Protein 9QUW (pdb70)

InterPro domains:
  IPR006153 Cation/H+ exchanger, transmembrane domain [PF00999] (136-509)
  IPR038770 Sodium/solute symporter superfamily [G3DSA:1.20.1530.20] (112-518)
  IPR051843 Monovalent cation:proton antiporter 1 [PTHR31102] (5-533)

Structure (mmCIF, N/CA/C/O backbone):
data_9QUW
#
_entry.id   9QUW
#
_cell.length_a   1.00
_cell.length_b   1.00
_cell.length_c   1.00
_cell.angle_alpha   90.00
_cell.angle_beta   90.00
_cell.angle_gamma   90.00
#
_symmetry.space_group_name_H-M   'P 1'
#
loop_
_entity.id
_entity.type
_entity.pdbx_description
1 polymer 'Fab light chain'
2 polymer 'Fab heavy chain'
3 polymer 'Sodium/hydrogen exchanger 9B2'
4 non-polymer '2-(HEXADECANOYLOXY)-1-[(PHOSPHONOOXY)METHYL]ETHYL HEXADECANOATE'
5 non-polymer 3-(4-HYDROXYPHENYL)-1-(2,4,6-TRIHYDROXYPHENYL)PROPAN-1-ONE
#
loop_
_atom_site.group_PDB
_atom_site.id
_atom_site.type_symbol
_atom_site.label_atom_id
_atom_site.label_alt_id
_atom_site.label_comp_id
_atom_site.label_asym_id
_atom_site.label_entity_id
_atom_site.label_seq_id
_atom_site.pdbx_PDB_ins_code
_atom_site.Cartn_x
_atom_site.Cartn_y
_atom_site.Cartn_z
_atom_site.occupancy
_atom_site.B_iso_or_equiv
_atom_site.auth_seq_id
_atom_site.auth_comp_id
_atom_site.auth_asym_id
_atom_site.auth_atom_id
_atom_site.pdbx_PDB_model_num
ATOM 1 N N . ASP A 1 1 ? 145.852 158.737 155.182 1.00 137.38 1 ASP E N 1
ATOM 2 C CA . ASP A 1 1 ? 144.921 159.045 154.104 1.00 135.24 1 ASP E CA 1
ATOM 3 C C . ASP A 1 1 ? 144.485 160.503 154.191 1.00 136.39 1 ASP E C 1
ATOM 4 O O . ASP A 1 1 ? 145.268 161.368 154.580 1.00 145.35 1 ASP E O 1
ATOM 9 N N . ILE A 1 2 ? 143.231 160.772 153.838 1.00 118.71 2 ILE E N 1
ATOM 10 C CA . ILE A 1 2 ? 142.701 162.128 153.861 1.00 117.54 2 ILE E CA 1
ATOM 11 C C . ILE A 1 2 ? 141.636 162.208 154.942 1.00 119.93 2 ILE E C 1
ATOM 12 O O . ILE A 1 2 ? 140.593 162.843 154.757 1.00 121.35 2 ILE E O 1
ATOM 17 N N . VAL A 1 3 ? 141.885 161.535 156.067 1.00 120.20 3 VAL E N 1
ATOM 18 C CA . VAL A 1 3 ? 140.929 161.523 157.164 1.00 117.70 3 VAL E CA 1
ATOM 19 C C . VAL A 1 3 ? 140.406 162.929 157.397 1.00 114.30 3 VAL E C 1
ATOM 20 O O . VAL A 1 3 ? 141.179 163.878 157.565 1.00 115.19 3 VAL E O 1
ATOM 24 N N . MET A 1 4 ? 139.086 163.068 157.386 1.00 110.38 4 MET E N 1
ATOM 25 C CA . MET A 1 4 ? 138.426 164.345 157.601 1.00 108.93 4 MET E CA 1
ATOM 26 C C . MET A 1 4 ? 138.009 164.474 159.058 1.00 110.37 4 MET E C 1
ATOM 27 O O . MET A 1 4 ? 137.838 163.479 159.765 1.00 113.89 4 MET E O 1
ATOM 32 N N . THR A 1 5 ? 137.859 165.715 159.507 1.00 110.56 5 THR E N 1
ATOM 33 C CA . THR A 1 5 ? 137.494 166.000 160.886 1.00 113.16 5 THR E CA 1
ATOM 34 C C . THR A 1 5 ? 136.421 167.074 160.914 1.00 116.20 5 THR E C 1
ATOM 35 O O . THR A 1 5 ? 136.573 168.124 160.284 1.00 117.19 5 THR E O 1
ATOM 39 N N . GLN A 1 6 ? 135.343 166.812 161.643 1.00 110.24 6 GLN E N 1
ATOM 40 C CA . GLN A 1 6 ? 134.321 167.813 161.912 1.00 112.20 6 GLN E CA 1
ATOM 41 C C . GLN A 1 6 ? 134.532 168.334 163.326 1.00 128.88 6 GLN E C 1
ATOM 42 O O . GLN A 1 6 ? 134.490 167.561 164.289 1.00 132.94 6 GLN E O 1
ATOM 48 N N . THR A 1 7 ? 134.757 169.643 163.447 1.00 135.86 7 THR E N 1
ATOM 49 C CA . THR A 1 7 ? 135.221 170.203 164.713 1.00 146.86 7 THR E CA 1
ATOM 50 C C . THR A 1 7 ? 134.242 169.914 165.844 1.00 153.26 7 THR E C 1
ATOM 51 O O . THR A 1 7 ? 134.643 169.489 166.934 1.00 153.75 7 THR E O 1
ATOM 55 N N . THR A 1 8 ? 132.954 170.136 165.606 1.00 150.54 8 THR E N 1
ATOM 56 C CA . THR A 1 8 ? 131.929 169.971 166.626 1.00 141.72 8 THR E CA 1
ATOM 57 C C . THR A 1 8 ? 131.050 168.782 166.272 1.00 137.04 8 THR E C 1
ATOM 58 O O . THR A 1 8 ? 130.518 168.708 165.161 1.00 137.76 8 THR E O 1
ATOM 62 N N . SER A 1 9 ? 130.895 167.861 167.221 1.00 130.51 9 SER E N 1
ATOM 63 C CA . SER A 1 9 ? 130.099 166.664 166.996 1.00 124.28 9 SER E CA 1
ATOM 64 C C . SER A 1 9 ? 128.637 166.836 167.380 1.00 128.74 9 SER E C 1
ATOM 65 O O . SER A 1 9 ? 127.801 166.033 166.951 1.00 122.33 9 SER E O 1
ATOM 68 N N . SER A 1 10 ? 128.308 167.853 168.172 1.00 135.15 10 SER E N 1
ATOM 69 C CA . SER A 1 10 ? 126.924 168.100 168.568 1.00 129.96 10 SER E CA 1
ATOM 70 C C . SER A 1 10 ? 126.806 169.563 168.964 1.00 134.10 10 SER E C 1
ATOM 71 O O . SER A 1 10 ? 127.342 169.967 169.999 1.00 136.85 10 SER E O 1
ATOM 74 N N . LEU A 1 11 ? 126.112 170.350 168.148 1.00 131.56 11 LEU E N 1
ATOM 75 C CA . LEU A 1 11 ? 125.945 171.776 168.389 1.00 139.67 11 LEU E CA 1
ATOM 76 C C . LEU A 1 11 ? 124.464 172.112 168.446 1.00 141.63 11 LEU E C 1
ATOM 77 O O . LEU A 1 11 ? 123.696 171.703 167.570 1.00 139.69 11 LEU E O 1
ATOM 82 N N . SER A 1 12 ? 124.070 172.856 169.474 1.00 144.15 12 SER E N 1
ATOM 83 C CA . SER A 1 12 ? 122.676 173.237 169.629 1.00 149.70 12 SER E CA 1
ATOM 84 C C . SER A 1 12 ? 122.296 174.314 168.621 1.00 151.30 12 SER E C 1
ATOM 85 O O . SER A 1 12 ? 123.138 175.078 168.143 1.00 149.22 12 SER E O 1
ATOM 88 N N . ALA A 1 13 ? 121.006 174.367 168.300 1.00 155.52 13 ALA E N 1
ATOM 89 C CA . ALA A 1 13 ? 120.490 175.352 167.363 1.00 153.52 13 ALA E CA 1
ATOM 90 C C . ALA A 1 13 ? 118.993 175.494 167.579 1.00 156.51 13 ALA E C 1
ATOM 91 O O . ALA A 1 13 ? 118.286 174.495 167.723 1.00 162.29 13 ALA E O 1
ATOM 93 N N . SER A 1 14 ? 118.518 176.735 167.592 1.00 152.83 14 SER E N 1
ATOM 94 C CA . SER A 1 14 ? 117.098 176.992 167.757 1.00 155.47 14 SER E CA 1
ATOM 95 C C . SER A 1 14 ? 116.353 176.646 166.469 1.00 158.57 14 SER E C 1
ATOM 96 O O . SER A 1 14 ? 116.930 176.153 165.497 1.00 160.28 14 SER E O 1
ATOM 99 N N . LEU A 1 15 ? 115.048 176.904 166.462 1.00 157.13 15 LEU E N 1
ATOM 100 C CA . LEU A 1 15 ? 114.199 176.602 165.319 1.00 154.75 15 LEU E CA 1
ATOM 101 C C . LEU A 1 15 ? 114.030 177.783 164.373 1.00 158.66 15 LEU E C 1
ATOM 102 O O . LEU A 1 15 ? 113.223 177.702 163.442 1.00 158.49 15 LEU E O 1
ATOM 107 N N . GLY A 1 16 ? 114.747 178.879 164.599 1.00 159.86 16 GLY E N 1
ATOM 108 C CA . GLY A 1 16 ? 114.632 180.033 163.730 1.00 156.74 16 GLY E CA 1
ATOM 109 C C . GLY A 1 16 ? 115.948 180.739 163.487 1.00 155.19 16 GLY E C 1
ATOM 110 O O . GLY A 1 16 ? 115.971 181.941 163.207 1.00 156.33 16 GLY E O 1
ATOM 111 N N . ASP A 1 17 ? 117.052 180.010 163.591 1.00 151.66 17 ASP E N 1
ATOM 112 C CA . ASP A 1 17 ? 118.378 180.598 163.503 1.00 147.54 17 ASP E CA 1
ATOM 113 C C . ASP A 1 17 ? 119.160 179.979 162.353 1.00 144.02 17 ASP E C 1
ATOM 114 O O . ASP A 1 17 ? 118.717 179.034 161.697 1.00 141.85 17 ASP E O 1
ATOM 119 N N . ARG A 1 18 ? 120.340 180.543 162.117 1.00 142.20 18 ARG E N 1
ATOM 120 C CA . ARG A 1 18 ? 121.257 180.073 161.089 1.00 141.34 18 ARG E CA 1
ATOM 121 C C . ARG A 1 18 ? 122.409 179.331 161.750 1.00 139.68 18 ARG E C 1
ATOM 122 O O . ARG A 1 18 ? 123.065 179.869 162.647 1.00 142.33 18 ARG E O 1
ATOM 130 N N . VAL A 1 19 ? 122.654 178.102 161.303 1.00 136.65 19 VAL E N 1
ATOM 131 C CA . VAL A 1 19 ? 123.703 177.268 161.868 1.00 127.79 19 VAL E CA 1
ATOM 132 C C . VAL A 1 19 ? 124.749 177.000 160.798 1.00 122.20 19 VAL E C 1
ATOM 133 O O . VAL A 1 19 ? 124.483 177.075 159.596 1.00 126.22 19 VAL E O 1
ATOM 137 N N . THR A 1 20 ? 125.956 176.681 161.254 1.00 111.94 20 THR E N 1
ATOM 138 C CA . THR A 1 20 ? 127.078 176.401 160.375 1.00 112.47 20 THR E CA 1
ATOM 139 C C . THR A 1 20 ? 127.772 175.128 160.828 1.00 106.01 20 THR E C 1
ATOM 140 O O . THR A 1 20 ? 127.978 174.915 162.025 1.00 108.05 20 THR E O 1
ATOM 144 N N . ILE A 1 21 ? 128.132 174.288 159.863 1.00 101.55 21 ILE E N 1
ATOM 145 C CA . ILE A 1 21 ? 128.824 173.030 160.111 1.00 99.63 21 ILE E CA 1
ATOM 146 C C . ILE A 1 21 ? 130.202 173.117 159.474 1.00 104.12 21 ILE E C 1
ATOM 147 O O . ILE A 1 21 ? 130.328 173.492 158.303 1.00 112.80 21 ILE E O 1
ATOM 152 N N . SER A 1 22 ? 131.231 172.772 160.238 1.00 97.03 22 SER E N 1
ATOM 153 C CA . SER A 1 22 ? 132.611 172.923 159.805 1.00 100.61 22 SER E CA 1
ATOM 154 C C . SER A 1 22 ? 133.230 171.556 159.555 1.00 105.60 22 SER E C 1
ATOM 155 O O . SER A 1 22 ? 133.166 170.674 160.415 1.00 115.91 22 SER E O 1
ATOM 158 N N . CYS A 1 23 ? 133.825 171.386 158.377 1.00 104.27 23 CYS E N 1
ATOM 159 C CA . CYS A 1 23 ? 134.525 170.164 158.011 1.00 99.54 23 CYS E CA 1
ATOM 160 C C . CYS A 1 23 ? 135.912 170.533 157.516 1.00 101.82 23 CYS E C 1
ATOM 161 O O . CYS A 1 23 ? 136.050 171.387 156.636 1.00 109.26 23 CYS E O 1
ATOM 164 N N . ARG A 1 24 ? 136.921 169.872 158.085 1.00 105.70 24 ARG E N 1
ATOM 165 C CA . ARG A 1 24 ? 138.334 170.173 157.744 1.00 110.74 24 ARG E CA 1
ATOM 166 C C . ARG A 1 24 ? 139.076 168.890 157.374 1.00 111.56 24 ARG E C 1
ATOM 167 O O . ARG A 1 24 ? 139.046 167.948 158.174 1.00 120.10 24 ARG E O 1
ATOM 175 N N . ALA A 1 25 ? 139.749 168.875 156.233 1.00 101.34 25 ALA E N 1
ATOM 176 C CA . ALA A 1 25 ? 140.429 167.694 155.731 1.00 99.45 25 ALA E CA 1
ATOM 177 C C . ALA A 1 25 ? 141.899 167.713 156.128 1.00 114.73 25 ALA E C 1
ATOM 178 O O . ALA A 1 25 ? 142.476 168.761 156.423 1.00 118.64 25 ALA E O 1
ATOM 180 N N . SER A 1 26 ? 142.502 166.526 156.130 1.00 119.85 26 SER E N 1
ATOM 181 C CA . SER A 1 26 ? 143.903 166.352 156.482 1.00 118.12 26 SER E CA 1
ATOM 182 C C . SER A 1 26 ? 144.826 166.471 155.278 1.00 115.49 26 SER E C 1
ATOM 183 O O . SER A 1 26 ? 145.931 165.918 155.295 1.00 118.23 26 SER E O 1
ATOM 186 N N . GLN A 1 27 ? 144.396 167.175 154.239 1.00 120.33 27 GLN E N 1
ATOM 187 C CA . GLN A 1 27 ? 145.146 167.300 152.998 1.00 115.96 27 GLN E CA 1
ATOM 188 C C . GLN A 1 27 ? 144.590 168.505 152.250 1.00 113.75 27 GLN E C 1
ATOM 189 O O . GLN A 1 27 ? 143.920 169.362 152.836 1.00 115.57 27 GLN E O 1
ATOM 195 N N . ASP A 1 28 ? 144.885 168.589 150.958 1.00 106.62 28 ASP E N 1
ATOM 196 C CA . ASP A 1 28 ? 144.329 169.630 150.096 1.00 110.89 28 ASP E CA 1
ATOM 197 C C . ASP A 1 28 ? 143.490 168.961 149.015 1.00 111.94 28 ASP E C 1
ATOM 198 O O . ASP A 1 28 ? 143.980 168.665 147.925 1.00 120.04 28 ASP E O 1
ATOM 203 N N . ILE A 1 29 ? 142.222 168.721 149.322 1.00 107.96 29 ILE E N 1
ATOM 204 C CA . ILE A 1 29 ? 141.250 168.376 148.292 1.00 105.52 29 ILE E CA 1
ATOM 205 C C . ILE A 1 29 ? 140.842 169.661 147.590 1.00 111.71 29 ILE E C 1
ATOM 206 O O . ILE A 1 29 ? 140.520 170.659 148.243 1.00 116.84 29 ILE E O 1
ATOM 211 N N . SER A 1 30 ? 140.882 169.657 146.262 1.00 102.98 30 SER E N 1
ATOM 212 C CA . SER A 1 30 ? 140.660 170.900 145.539 1.00 97.13 30 SER E CA 1
ATOM 213 C C . SER A 1 30 ? 139.295 171.481 145.874 1.00 99.62 30 SER E C 1
ATOM 214 O O . SER A 1 30 ? 139.204 172.549 146.485 1.00 99.98 30 SER E O 1
ATOM 217 N N . ASN A 1 31 ? 138.227 170.799 145.470 1.00 94.80 31 ASN E N 1
ATOM 218 C CA . ASN A 1 31 ? 136.901 171.178 145.943 1.00 85.83 31 ASN E CA 1
ATOM 219 C C . ASN A 1 31 ? 135.976 169.984 146.140 1.00 84.74 31 ASN E C 1
ATOM 220 O O . ASN A 1 31 ? 134.775 170.193 146.346 1.00 90.82 31 ASN E O 1
ATOM 225 N N . TYR A 1 32 ? 136.475 168.751 146.088 1.00 82.46 32 TYR E N 1
ATOM 226 C CA . TYR A 1 32 ? 135.621 167.566 146.103 1.00 80.95 32 TYR E CA 1
ATOM 227 C C . TYR A 1 32 ? 135.250 167.236 147.545 1.00 83.81 32 TYR E C 1
ATOM 228 O O . TYR A 1 32 ? 135.860 166.398 148.210 1.00 90.16 32 TYR E O 1
ATOM 237 N N . LEU A 1 33 ? 134.214 167.916 148.028 1.00 75.83 33 LEU E N 1
ATOM 238 C CA . LEU A 1 33 ? 133.792 167.871 149.423 1.00 66.95 33 LEU E CA 1
ATOM 239 C C . LEU A 1 33 ? 132.275 167.740 149.516 1.00 72.12 33 LEU E C 1
ATOM 240 O O . LEU A 1 33 ? 131.585 168.584 150.083 1.00 80.83 33 LEU E O 1
ATOM 245 N N . ASN A 1 34 ? 131.721 166.707 148.883 1.00 66.91 34 ASN E N 1
ATOM 246 C CA . ASN A 1 34 ? 130.291 166.448 148.991 1.00 59.58 34 ASN E CA 1
ATOM 247 C C . ASN A 1 34 ? 129.835 166.531 150.442 1.00 67.17 34 ASN E C 1
ATOM 248 O O . ASN A 1 34 ? 130.615 166.322 151.372 1.00 81.56 34 ASN E O 1
ATOM 253 N N . TRP A 1 35 ? 128.558 166.851 150.631 1.00 67.22 35 TRP E N 1
ATOM 254 C CA . TRP A 1 35 ? 127.917 166.841 151.938 1.00 62.55 35 TRP E CA 1
ATOM 255 C C . TRP A 1 35 ? 126.753 165.866 151.913 1.00 69.59 35 TRP E C 1
ATOM 256 O O . TRP A 1 35 ? 126.144 165.644 150.865 1.00 79.75 35 TRP E O 1
ATOM 267 N N . PHE A 1 36 ? 126.442 165.286 153.067 1.00 72.80 36 PHE E N 1
ATOM 268 C CA . PHE A 1 36 ? 125.349 164.336 153.185 1.00 65.15 36 PHE E CA 1
ATOM 269 C C . PHE A 1 36 ? 124.548 164.619 154.444 1.00 70.27 36 PHE E C 1
ATOM 270 O O . PHE A 1 36 ? 125.061 165.182 155.413 1.00 77.47 36 PHE E O 1
ATOM 278 N N . GLN A 1 37 ? 123.281 164.221 154.422 1.00 65.18 37 GLN E N 1
ATOM 279 C CA . GLN A 1 37 ? 122.419 164.323 155.590 1.00 73.99 37 GLN E CA 1
ATOM 280 C C . GLN A 1 37 ? 121.804 162.964 155.872 1.00 87.24 37 GLN E C 1
ATOM 281 O O . GLN A 1 37 ? 121.286 162.313 154.960 1.00 87.95 37 GLN E O 1
ATOM 287 N N . GLN A 1 38 ? 121.865 162.538 157.128 1.00 89.58 38 GLN E N 1
ATOM 288 C CA . GLN A 1 38 ? 121.224 161.312 157.574 1.00 83.56 38 GLN E CA 1
ATOM 289 C C . GLN A 1 38 ? 120.225 161.657 158.663 1.00 88.46 38 GLN E C 1
ATOM 290 O O . GLN A 1 38 ? 120.573 162.329 159.639 1.00 85.06 38 GLN E O 1
ATOM 296 N N . LYS A 1 39 ? 118.998 161.218 158.489 1.00 91.03 39 LYS E N 1
ATOM 297 C CA . LYS A 1 39 ? 117.976 161.501 159.480 1.00 92.53 39 LYS E CA 1
ATOM 298 C C . LYS A 1 39 ? 117.969 160.420 160.548 1.00 99.40 39 LYS E C 1
ATOM 299 O O . LYS A 1 39 ? 118.481 159.318 160.336 1.00 100.40 39 LYS E O 1
ATOM 305 N N . PRO A 1 40 ? 117.387 160.701 161.712 1.00 102.31 40 PRO E N 1
ATOM 306 C CA . PRO A 1 40 ? 117.434 159.716 162.801 1.00 101.64 40 PRO E CA 1
ATOM 307 C C . PRO A 1 40 ? 116.843 158.371 162.426 1.00 106.69 40 PRO E C 1
ATOM 308 O O . PRO A 1 40 ? 117.260 157.350 162.983 1.00 107.78 40 PRO E O 1
ATOM 312 N N . ASP A 1 41 ? 115.884 158.328 161.501 1.00 112.53 41 ASP E N 1
ATOM 313 C CA . ASP A 1 41 ? 115.324 157.043 161.104 1.00 119.06 41 ASP E CA 1
ATOM 314 C C . ASP A 1 41 ? 116.293 156.212 160.275 1.00 113.75 41 ASP E C 1
ATOM 315 O O . ASP A 1 41 ? 116.011 155.037 160.022 1.00 111.57 41 ASP E O 1
ATOM 320 N N . GLY A 1 42 ? 117.413 156.783 159.848 1.00 102.64 42 GLY E N 1
ATOM 321 C CA . GLY A 1 42 ? 118.415 156.040 159.117 1.00 97.97 42 GLY E CA 1
ATOM 322 C C . GLY A 1 42 ? 118.457 156.271 157.624 1.00 104.01 42 GLY E C 1
ATOM 323 O O . GLY A 1 42 ? 119.194 155.561 156.932 1.00 97.79 42 GLY E O 1
ATOM 324 N N . THR A 1 43 ? 117.698 157.230 157.104 1.00 110.89 43 THR E N 1
ATOM 325 C CA . THR A 1 43 ? 117.705 157.546 155.683 1.00 102.17 43 THR E CA 1
ATOM 326 C C . THR A 1 43 ? 118.663 158.698 155.426 1.00 99.32 43 THR E C 1
ATOM 327 O O . THR A 1 43 ? 118.568 159.747 156.070 1.00 98.81 43 THR E O 1
ATOM 331 N N . VAL A 1 44 ? 119.576 158.503 154.479 1.00 98.01 44 VAL E N 1
ATOM 332 C CA . VAL A 1 44 ? 120.627 159.466 154.175 1.00 91.74 44 VAL E CA 1
ATOM 333 C C . VAL A 1 44 ? 120.438 159.953 152.746 1.00 91.42 44 VAL E C 1
ATOM 334 O O . VAL A 1 44 ? 120.249 159.147 151.829 1.00 91.20 44 VAL E O 1
ATOM 338 N N . LYS A 1 45 ? 120.484 161.270 152.562 1.00 88.56 45 LYS E N 1
ATOM 339 C CA . LYS A 1 45 ? 120.266 161.893 151.266 1.00 81.09 45 LYS E CA 1
ATOM 340 C C . LYS A 1 45 ? 121.372 162.898 150.982 1.00 83.69 45 LYS E C 1
ATOM 341 O O . LYS A 1 45 ? 121.865 163.565 151.894 1.00 82.31 45 LYS E O 1
ATOM 347 N N . LEU A 1 46 ? 121.755 163.001 149.713 1.00 79.13 46 LEU E N 1
ATOM 348 C CA . LEU A 1 46 ? 122.794 163.939 149.318 1.00 73.16 46 LEU E CA 1
ATOM 349 C C . LEU A 1 46 ? 122.293 165.370 149.437 1.00 72.96 46 LEU E C 1
ATOM 350 O O . LEU A 1 46 ? 121.108 165.648 149.251 1.00 86.11 46 LEU E O 1
ATOM 355 N N . LEU A 1 47 ? 123.204 166.280 149.763 1.00 67.89 47 LEU E N 1
ATOM 356 C CA . LEU A 1 47 ? 122.871 167.688 149.929 1.00 70.27 47 LEU E CA 1
ATOM 357 C C . LEU A 1 47 ? 123.628 168.595 148.975 1.00 80.85 47 LEU E C 1
ATOM 358 O O . LEU A 1 47 ? 123.019 169.455 148.330 1.00 92.48 47 LEU E O 1
ATOM 363 N N . ILE A 1 48 ? 124.945 168.447 148.885 1.00 75.16 48 ILE E N 1
ATOM 364 C CA . ILE A 1 48 ? 125.770 169.407 148.166 1.00 65.30 48 ILE E CA 1
ATOM 365 C C . ILE A 1 48 ? 126.985 168.711 147.576 1.00 70.61 48 ILE E C 1
ATOM 366 O O . ILE A 1 48 ? 127.881 168.287 148.311 1.00 85.17 48 ILE E O 1
ATOM 371 N N . CYS A 1 49 ? 127.040 168.605 146.256 1.00 71.69 49 CYS E N 1
ATOM 372 C CA . CYS A 1 49 ? 128.180 168.005 145.583 1.00 68.84 49 CYS E CA 1
ATOM 373 C C . CYS A 1 49 ? 129.145 169.091 145.134 1.00 72.97 49 CYS E C 1
ATOM 374 O O . CYS A 1 49 ? 128.727 170.162 144.689 1.00 79.19 49 CYS E O 1
ATOM 377 N N . TYR A 1 50 ? 130.440 168.817 145.272 1.00 73.58 50 TYR E N 1
ATOM 378 C CA . TYR A 1 50 ? 131.488 169.727 144.820 1.00 72.92 50 TYR E CA 1
ATOM 379 C C . TYR A 1 50 ? 131.441 171.049 145.588 1.00 73.03 50 TYR E C 1
ATOM 380 O O . TYR A 1 50 ? 131.372 172.135 145.014 1.00 84.16 50 TYR E O 1
ATOM 389 N N . THR A 1 51 ? 131.479 170.933 146.912 1.00 73.51 51 THR E N 1
ATOM 390 C CA . THR A 1 51 ? 131.590 172.092 147.789 1.00 76.34 51 THR E CA 1
ATOM 391 C C . THR A 1 51 ? 130.300 172.897 147.872 1.00 87.04 51 THR E C 1
ATOM 392 O O . THR A 1 51 ? 129.648 172.919 148.919 1.00 100.60 51 THR E O 1
ATOM 396 N N . SER A 1 52 ? 129.927 173.576 146.788 1.00 82.52 52 SER E N 1
ATOM 397 C CA . SER A 1 52 ? 128.786 174.478 146.819 1.00 86.17 52 SER E CA 1
ATOM 398 C C . SER A 1 52 ? 127.729 174.187 145.766 1.00 84.64 52 SER E C 1
ATOM 399 O O . SER A 1 52 ? 126.732 174.913 145.705 1.00 85.75 52 SER E O 1
ATOM 402 N N . ARG A 1 53 ? 127.904 173.159 144.943 1.00 82.19 53 ARG E N 1
ATOM 403 C CA . ARG A 1 53 ? 126.907 172.865 143.924 1.00 82.91 53 ARG E CA 1
ATOM 404 C C . ARG A 1 53 ? 125.675 172.242 144.560 1.00 86.92 53 ARG E C 1
ATOM 405 O O . ARG A 1 53 ? 125.625 171.028 144.770 1.00 88.18 53 ARG E O 1
ATOM 413 N N . LEU A 1 54 ? 124.676 173.065 144.862 1.00 89.10 54 LEU E N 1
ATOM 414 C CA . LEU A 1 54 ? 123.456 172.565 145.478 1.00 79.79 54 LEU E CA 1
ATOM 415 C C . LEU A 1 54 ? 122.840 171.473 144.617 1.00 85.05 54 LEU E C 1
ATOM 416 O O . LEU A 1 54 ? 122.789 171.582 143.390 1.00 99.92 54 LEU E O 1
ATOM 421 N N . HIS A 1 55 ? 122.377 170.411 145.263 1.00 81.72 55 HIS E N 1
ATOM 422 C CA . HIS A 1 55 ? 121.796 169.308 144.520 1.00 87.33 55 HIS E CA 1
ATOM 423 C C . HIS A 1 55 ? 120.368 169.635 144.097 1.00 100.71 55 HIS E C 1
ATOM 424 O O . HIS A 1 55 ? 119.737 170.566 144.602 1.00 105.08 55 HIS E O 1
ATOM 431 N N . SER A 1 56 ? 119.866 168.851 143.146 1.00 109.23 56 SER E N 1
ATOM 432 C CA . SER A 1 56 ? 118.517 169.053 142.638 1.00 108.86 56 SER E CA 1
ATOM 433 C C . SER A 1 56 ? 117.493 168.553 143.647 1.00 111.67 56 SER E C 1
ATOM 434 O O . SER A 1 56 ? 117.610 167.442 144.170 1.00 113.30 56 SER E O 1
ATOM 437 N N . GLY A 1 57 ? 116.483 169.375 143.913 1.00 103.77 57 GLY E N 1
ATOM 438 C CA . GLY A 1 57 ? 115.447 169.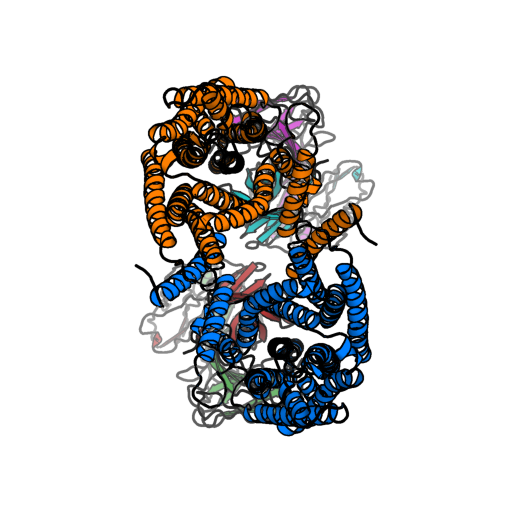034 144.858 1.00 106.05 57 GLY E CA 1
ATOM 439 C C . GLY A 1 57 ? 115.740 169.422 146.288 1.00 113.21 57 GLY E C 1
ATOM 440 O O . GLY A 1 57 ? 114.847 169.317 147.137 1.00 116.24 57 GLY E O 1
ATOM 441 N N . VAL A 1 58 ? 116.958 169.861 146.582 1.00 111.97 58 VAL E N 1
ATOM 442 C CA . VAL A 1 58 ? 117.326 170.308 147.921 1.00 100.19 58 VAL E CA 1
ATOM 443 C C . VAL A 1 58 ? 116.771 171.709 148.146 1.00 109.91 58 VAL E C 1
ATOM 444 O O . VAL A 1 58 ? 116.865 172.562 147.253 1.00 117.00 58 VAL E O 1
ATOM 448 N N . PRO A 1 59 ? 116.197 171.995 149.310 1.00 110.87 59 PRO E N 1
ATOM 449 C CA . PRO A 1 59 ? 115.694 173.348 149.565 1.00 110.32 59 PRO E CA 1
ATOM 450 C C . PRO A 1 59 ? 116.814 174.372 149.494 1.00 113.91 59 PRO E C 1
ATOM 451 O O . PRO A 1 59 ? 117.980 174.072 149.754 1.00 115.38 59 PRO E O 1
ATOM 455 N N . SER A 1 60 ? 116.443 175.599 149.128 1.00 114.17 60 SER E N 1
ATOM 456 C CA . SER A 1 60 ? 117.423 176.656 148.916 1.00 119.53 60 SER E CA 1
ATOM 457 C C . SER A 1 60 ? 118.128 177.086 150.195 1.00 125.18 60 SER E C 1
ATOM 458 O O . SER A 1 60 ? 119.116 177.822 150.114 1.00 121.03 60 SER E O 1
ATOM 461 N N . ARG A 1 61 ? 117.648 176.660 151.365 1.00 123.75 61 ARG E N 1
ATOM 462 C CA . ARG A 1 61 ? 118.295 177.058 152.611 1.00 120.87 61 ARG E CA 1
ATOM 463 C C . ARG A 1 61 ? 119.737 176.574 152.680 1.00 113.97 61 ARG E C 1
ATOM 464 O O . ARG A 1 61 ? 120.622 177.324 153.106 1.00 109.22 61 ARG E O 1
ATOM 472 N N . PHE A 1 62 ? 119.993 175.337 152.267 1.00 107.37 62 PHE E N 1
ATOM 473 C CA . PHE A 1 62 ? 121.330 174.767 152.368 1.00 103.74 62 PHE E CA 1
ATOM 474 C C . PHE A 1 62 ? 122.287 175.520 151.455 1.00 104.42 62 PHE E C 1
ATOM 475 O O . PHE A 1 62 ? 122.058 175.610 150.246 1.00 109.17 62 PHE E O 1
ATOM 483 N N . SER A 1 63 ? 123.359 176.060 152.028 1.00 102.06 63 SER E N 1
ATOM 484 C CA . SER A 1 63 ? 124.380 176.779 151.272 1.00 99.58 63 SER E CA 1
ATOM 485 C C . SER A 1 63 ? 125.738 176.170 151.593 1.00 99.51 63 SER E C 1
ATOM 486 O O . SER A 1 63 ? 126.251 176.334 152.704 1.00 102.06 63 SER E O 1
ATOM 489 N N . GLY A 1 64 ? 126.321 175.477 150.620 1.00 93.77 64 GLY E N 1
ATOM 490 C CA . GLY A 1 64 ? 127.588 174.802 150.817 1.00 93.62 64 GLY E CA 1
ATOM 491 C C . GLY A 1 64 ? 128.807 175.651 150.527 1.00 96.70 64 GLY E C 1
ATOM 492 O O . GLY A 1 64 ? 129.470 175.462 149.504 1.00 98.68 64 GLY E O 1
ATOM 493 N N . SER A 1 65 ? 129.121 176.583 151.417 1.00 98.81 65 SER E N 1
ATOM 494 C CA . SER A 1 65 ? 130.262 177.467 151.222 1.00 102.74 65 SER E CA 1
ATOM 495 C C . SER A 1 65 ? 131.552 176.694 151.489 1.00 102.22 65 SER E C 1
ATOM 496 O O . SER A 1 65 ? 131.578 175.461 151.530 1.00 97.28 65 SER E O 1
ATOM 499 N N . GLY A 1 66 ? 132.648 177.420 151.648 1.00 102.61 66 GLY E N 1
ATOM 500 C CA . GLY A 1 66 ? 133.919 176.812 152.011 1.00 100.70 66 GLY E CA 1
ATOM 501 C C . GLY A 1 66 ? 134.759 176.455 150.802 1.00 102.40 66 GLY E C 1
ATOM 502 O O . GLY A 1 66 ? 134.256 176.116 149.733 1.00 103.79 66 GLY E O 1
ATOM 503 N N . SER A 1 67 ? 136.075 176.529 150.982 1.00 102.53 67 SER E N 1
ATOM 504 C CA . SER A 1 67 ? 137.007 176.227 149.905 1.00 102.77 67 SER E CA 1
ATOM 505 C C . SER A 1 67 ? 138.391 176.000 150.494 1.00 100.70 67 SER E C 1
ATOM 506 O O . SER A 1 67 ? 138.682 176.404 151.622 1.00 103.15 67 SER E O 1
ATOM 509 N N . GLY A 1 68 ? 139.250 175.361 149.704 1.00 97.38 68 GLY E N 1
ATOM 510 C CA . GLY A 1 68 ? 140.603 175.064 150.133 1.00 96.37 68 GLY E CA 1
ATOM 511 C C . GLY A 1 68 ? 140.718 173.717 150.812 1.00 103.58 68 GLY E C 1
ATOM 512 O O . GLY A 1 68 ? 140.627 172.676 150.157 1.00 101.20 68 GLY E O 1
ATOM 513 N N . THR A 1 69 ? 140.937 173.725 152.127 1.00 112.14 69 THR E N 1
ATOM 514 C CA . THR A 1 69 ? 140.858 172.514 152.934 1.00 113.07 69 THR E CA 1
ATOM 515 C C . THR A 1 69 ? 140.033 172.733 154.194 1.00 102.85 69 THR E C 1
ATOM 516 O O . THR A 1 69 ? 140.025 171.866 155.074 1.00 103.16 69 THR E O 1
ATOM 520 N N . ASP A 1 70 ? 139.348 173.866 154.304 1.00 98.91 70 ASP E N 1
ATOM 521 C CA . ASP A 1 70 ? 138.484 174.186 155.434 1.00 108.06 70 ASP E CA 1
ATOM 522 C C . ASP A 1 70 ? 137.105 174.499 154.868 1.00 109.37 70 ASP E C 1
ATOM 523 O O . ASP A 1 70 ? 136.786 175.653 154.578 1.00 115.16 70 ASP E O 1
ATOM 528 N N . TYR A 1 71 ? 136.289 173.467 154.712 1.00 103.23 71 TYR E N 1
ATOM 529 C CA . TYR A 1 71 ? 134.961 173.624 154.146 1.00 96.28 71 TYR E CA 1
ATOM 530 C C . TYR A 1 71 ? 133.923 173.793 155.244 1.00 96.81 71 TYR E C 1
ATOM 531 O O . TYR A 1 71 ? 134.179 173.542 156.423 1.00 105.10 71 TYR E O 1
ATOM 540 N N . SER A 1 72 ? 132.739 174.239 154.840 1.00 88.50 72 SER E N 1
ATOM 541 C CA . SER A 1 72 ? 131.663 174.480 155.785 1.00 90.03 72 SER E CA 1
ATOM 542 C C . SER A 1 72 ? 130.336 174.379 155.055 1.00 92.75 72 SER E C 1
ATOM 543 O O . SER A 1 72 ? 130.271 174.529 153.834 1.00 101.71 72 SER E O 1
ATOM 546 N N . LEU A 1 73 ? 129.284 174.118 155.821 1.00 96.14 73 LEU E N 1
ATOM 547 C CA . LEU A 1 73 ? 127.920 174.094 155.318 1.00 96.13 73 LEU E CA 1
ATOM 548 C C . LEU A 1 73 ? 127.061 174.966 156.218 1.00 102.32 73 LEU E C 1
ATOM 549 O O . LEU A 1 73 ? 127.224 174.958 157.441 1.00 103.19 73 LEU E O 1
ATOM 554 N N . THR A 1 74 ? 126.155 175.725 155.615 1.00 103.40 74 THR E N 1
ATOM 555 C CA . THR A 1 74 ? 125.351 176.690 156.344 1.00 106.64 74 THR E CA 1
ATOM 556 C C . THR A 1 74 ? 123.871 176.438 156.103 1.00 112.47 74 THR E C 1
ATOM 557 O O . THR A 1 74 ? 123.465 176.004 155.022 1.00 116.50 74 THR E O 1
ATOM 561 N N . ILE A 1 75 ? 123.070 176.716 157.126 1.00 119.66 75 ILE E N 1
ATOM 562 C CA . ILE A 1 75 ? 121.619 176.605 157.057 1.00 127.92 75 ILE E CA 1
ATOM 563 C C . ILE A 1 75 ? 121.046 177.998 157.265 1.00 132.58 75 ILE E C 1
ATOM 564 O O . ILE A 1 75 ? 121.303 178.629 158.299 1.00 134.39 75 ILE E O 1
ATOM 569 N N . SER A 1 76 ? 120.278 178.481 156.288 1.00 132.92 76 SER E N 1
ATOM 570 C CA . SER A 1 76 ? 119.706 179.819 156.394 1.00 141.79 76 SER E CA 1
ATOM 571 C C . SER A 1 76 ? 118.892 179.955 157.673 1.00 143.85 76 SER E C 1
ATOM 572 O O . SER A 1 76 ? 119.232 180.737 158.567 1.00 144.03 76 SER E O 1
ATOM 575 N N . ASN A 1 77 ? 117.812 179.190 157.777 1.00 145.05 77 ASN E N 1
ATOM 576 C CA . ASN A 1 77 ? 117.024 179.085 158.994 1.00 145.01 77 ASN E CA 1
ATOM 577 C C . ASN A 1 77 ? 116.753 177.614 159.269 1.00 147.67 77 ASN E C 1
ATOM 578 O O . ASN A 1 77 ? 116.678 176.805 158.341 1.00 151.15 77 ASN E O 1
ATOM 583 N N . LEU A 1 78 ? 116.634 177.265 160.544 1.00 143.60 78 LEU E N 1
ATOM 584 C CA . LEU A 1 78 ? 116.523 175.870 160.939 1.00 143.95 78 LEU E CA 1
ATOM 585 C C . LEU A 1 78 ? 115.063 175.480 161.122 1.00 149.58 78 LEU E C 1
ATOM 586 O O . LEU A 1 78 ? 114.336 176.114 161.893 1.00 149.40 78 LEU E O 1
ATOM 591 N N . GLU A 1 79 ? 114.643 174.435 160.419 1.00 148.82 79 GLU E N 1
ATOM 592 C CA . GLU A 1 79 ? 113.311 173.873 160.561 1.00 142.92 79 GLU E CA 1
ATOM 593 C C . GLU A 1 79 ? 113.395 172.547 161.303 1.00 140.33 79 GLU E C 1
ATOM 594 O O . GLU A 1 79 ? 114.451 171.914 161.368 1.00 140.98 79 GLU E O 1
ATOM 600 N N . GLN A 1 80 ? 112.261 172.125 161.859 1.00 137.60 80 GLN E N 1
ATOM 601 C CA . GLN A 1 80 ? 112.241 170.871 162.600 1.00 140.60 80 GLN E CA 1
ATOM 602 C C . GLN A 1 80 ? 112.704 169.700 161.747 1.00 135.35 80 GLN E C 1
ATOM 603 O O . GLN A 1 80 ? 113.214 168.714 162.288 1.00 134.58 80 GLN E O 1
ATOM 609 N N . GLU A 1 81 ? 112.550 169.791 160.427 1.00 131.03 81 GLU E N 1
ATOM 610 C CA . GLU A 1 81 ? 113.020 168.724 159.554 1.00 132.33 81 GLU E CA 1
ATOM 611 C C . GLU A 1 81 ? 114.541 168.645 159.549 1.00 129.67 81 GLU E C 1
ATOM 612 O O . GLU A 1 81 ? 115.100 167.543 159.537 1.00 125.54 81 GLU E O 1
ATOM 618 N N . ASP A 1 82 ? 115.224 169.787 159.590 1.00 130.53 82 ASP E N 1
ATOM 619 C CA . ASP A 1 82 ? 116.671 169.848 159.421 1.00 126.60 82 ASP E CA 1
ATOM 620 C C . ASP A 1 82 ? 117.442 169.377 160.643 1.00 120.84 82 ASP E C 1
ATOM 621 O O . ASP A 1 82 ? 118.652 169.616 160.722 1.00 116.16 82 ASP E O 1
ATOM 626 N N . ILE A 1 83 ? 116.780 168.726 161.596 1.00 117.84 83 ILE E N 1
ATOM 627 C CA . ILE A 1 83 ? 117.438 168.206 162.788 1.00 107.24 83 ILE E CA 1
ATOM 628 C C . ILE A 1 83 ? 117.875 166.780 162.473 1.00 100.99 83 ILE E C 1
ATOM 629 O O . ILE A 1 83 ? 117.084 165.842 162.558 1.00 100.39 83 ILE E O 1
ATOM 634 N N . ALA A 1 84 ? 119.140 166.615 162.108 1.00 94.79 84 ALA E N 1
ATOM 635 C CA . ALA A 1 84 ? 119.667 165.309 161.738 1.00 84.04 84 ALA E CA 1
ATOM 636 C C . ALA A 1 84 ? 121.188 165.364 161.819 1.00 92.32 84 ALA E C 1
ATOM 637 O O . ALA A 1 84 ? 121.764 166.306 162.372 1.00 97.93 84 ALA E O 1
ATOM 639 N N . THR A 1 85 ? 121.839 164.342 161.274 1.00 90.23 85 THR E N 1
ATOM 640 C CA . THR A 1 85 ? 123.290 164.228 161.284 1.00 90.05 85 THR E CA 1
ATOM 641 C C . THR A 1 85 ? 123.829 164.511 159.892 1.00 91.96 85 THR E C 1
ATOM 642 O O . THR A 1 85 ? 123.333 163.957 158.907 1.00 90.93 85 THR E O 1
ATOM 646 N N . TYR A 1 86 ? 124.849 165.362 159.815 1.00 89.27 86 TYR E N 1
ATOM 647 C CA . TYR A 1 86 ? 125.398 165.825 158.550 1.00 71.77 86 TYR E CA 1
ATOM 648 C C . TYR A 1 86 ? 126.842 165.373 158.420 1.00 71.96 86 TYR E C 1
ATOM 649 O O . TYR A 1 86 ? 127.669 165.671 159.285 1.00 87.08 86 TYR E O 1
ATOM 658 N N . PHE A 1 87 ? 127.142 164.667 157.336 1.00 69.67 87 PHE E N 1
ATOM 659 C CA . PHE A 1 87 ? 128.471 164.139 157.075 1.00 75.12 87 PHE E CA 1
ATOM 660 C C . PHE A 1 87 ? 129.095 164.872 155.899 1.00 82.20 87 PHE E C 1
ATOM 661 O O . PHE A 1 87 ? 128.406 165.213 154.936 1.00 88.93 87 PHE E O 1
ATOM 669 N N . CYS A 1 88 ? 130.398 165.111 155.979 1.00 73.60 88 CYS E N 1
ATOM 670 C CA . CYS A 1 88 ? 131.155 165.682 154.877 1.00 62.48 88 CYS E CA 1
ATOM 671 C C . CYS A 1 88 ? 132.026 164.592 154.278 1.00 63.89 88 CYS E C 1
ATOM 672 O O . CYS A 1 88 ? 132.765 163.919 155.000 1.00 83.54 88 CYS E O 1
ATOM 675 N N . GLN A 1 89 ? 131.924 164.406 152.969 1.00 64.16 89 GLN E N 1
ATOM 676 C CA . GLN A 1 89 ? 132.679 163.379 152.276 1.00 62.45 89 GLN E CA 1
ATOM 677 C C . GLN A 1 89 ? 133.690 164.032 151.349 1.00 74.34 89 GLN E C 1
ATOM 678 O O . GLN A 1 89 ? 133.623 165.230 151.067 1.00 86.38 89 GLN E O 1
ATOM 684 N N . GLN A 1 90 ? 134.646 163.233 150.889 1.00 71.94 90 GLN E N 1
ATOM 685 C CA . GLN A 1 90 ? 135.648 163.679 149.935 1.00 65.22 90 GLN E CA 1
ATOM 686 C C . GLN A 1 90 ? 135.907 162.564 148.939 1.00 71.61 90 GLN E C 1
ATOM 687 O O . GLN A 1 90 ? 136.138 161.418 149.332 1.00 82.65 90 GLN E O 1
ATOM 693 N N . ASP A 1 91 ? 135.867 162.896 147.651 1.00 73.30 91 ASP E N 1
ATOM 694 C CA . ASP A 1 91 ? 136.219 161.951 146.600 1.00 76.28 91 ASP E CA 1
ATOM 695 C C . ASP A 1 91 ? 137.398 162.447 145.774 1.00 80.98 91 ASP E C 1
ATOM 696 O O . ASP A 1 91 ? 137.552 162.055 144.615 1.00 83.79 91 ASP E O 1
ATOM 701 N N . SER A 1 92 ? 138.234 163.305 146.357 1.00 77.81 92 SER E N 1
ATOM 702 C CA . SER A 1 92 ? 139.420 163.783 145.659 1.00 68.11 92 SER E CA 1
ATOM 703 C C . SER A 1 92 ? 140.376 162.639 145.353 1.00 78.32 92 SER E C 1
ATOM 704 O O . SER A 1 92 ? 140.930 162.557 144.252 1.00 91.84 92 SER E O 1
ATOM 707 N N . LYS A 1 93 ? 140.585 161.747 146.313 1.00 77.73 93 LYS E N 1
ATOM 708 C CA . LYS A 1 93 ? 141.518 160.645 146.158 1.00 82.31 93 LYS E CA 1
ATOM 709 C C . LYS A 1 93 ? 140.762 159.320 146.118 1.00 84.71 93 LYS E C 1
ATOM 710 O O . LYS A 1 93 ? 139.531 159.280 146.125 1.00 88.11 93 LYS E O 1
ATOM 716 N N . HIS A 1 94 ? 141.505 158.219 146.081 1.00 87.11 94 HIS E N 1
ATOM 717 C CA . HIS A 1 94 ? 140.910 156.915 145.820 1.00 86.43 94 HIS E CA 1
ATOM 718 C C . HIS A 1 94 ? 139.966 156.488 146.936 1.00 97.19 94 HIS E C 1
ATOM 719 O O . HIS A 1 94 ? 138.760 156.351 146.699 1.00 105.97 94 HIS E O 1
ATOM 726 N N . PRO A 1 95 ? 140.462 156.251 148.153 1.00 97.23 95 PRO E N 1
ATOM 727 C CA . PRO A 1 95 ? 139.565 155.806 149.227 1.00 88.18 95 PRO E CA 1
ATOM 728 C C . PRO A 1 95 ? 138.727 156.954 149.753 1.00 94.07 95 PRO E C 1
ATOM 729 O O . PRO A 1 95 ? 139.232 157.813 150.482 1.00 93.34 95 PRO E O 1
ATOM 733 N N . TRP A 1 96 ? 137.449 156.980 149.394 1.00 85.48 96 TRP E N 1
ATOM 734 C CA . TRP A 1 96 ? 136.572 158.051 149.841 1.00 73.56 96 TRP E CA 1
ATOM 735 C C . TRP A 1 96 ? 136.400 157.957 151.348 1.00 74.26 96 TRP E C 1
ATOM 736 O O . TRP A 1 96 ? 136.095 156.886 151.879 1.00 81.12 96 TRP E O 1
ATOM 747 N N . THR A 1 97 ? 136.601 159.072 152.039 1.00 68.28 97 THR E N 1
ATOM 748 C CA . THR A 1 97 ? 136.551 159.104 153.491 1.00 70.58 97 THR E CA 1
ATOM 749 C C . THR A 1 97 ? 135.482 160.083 153.944 1.00 71.32 97 THR E C 1
ATOM 750 O O . THR A 1 97 ? 135.481 161.243 153.524 1.00 74.93 97 THR E O 1
ATOM 754 N N . PHE A 1 98 ? 134.586 159.616 154.801 1.00 67.59 98 PHE E N 1
ATOM 755 C CA . PHE A 1 98 ? 133.562 160.463 155.384 1.00 59.92 98 PHE E CA 1
ATOM 756 C C . PHE A 1 98 ? 134.085 161.113 156.656 1.00 61.85 98 PHE E C 1
ATOM 757 O O . PHE A 1 98 ? 135.102 160.711 157.219 1.00 76.13 98 PHE E O 1
ATOM 765 N N . GLY A 1 99 ? 133.374 162.137 157.112 1.00 70.28 99 GLY E N 1
ATOM 766 C CA . GLY A 1 99 ? 133.700 162.783 158.361 1.00 77.03 99 GLY E CA 1
ATOM 767 C C . GLY A 1 99 ? 133.139 162.028 159.549 1.00 83.40 99 GLY E C 1
ATOM 768 O O . GLY A 1 99 ? 132.525 160.970 159.425 1.00 82.49 99 GLY E O 1
ATOM 769 N N . GLY A 1 100 ? 133.369 162.594 160.733 1.00 87.97 100 GLY E N 1
ATOM 770 C CA . GLY A 1 100 ? 132.821 162.004 161.939 1.00 90.01 100 GLY E CA 1
ATOM 771 C C . GLY A 1 100 ? 131.335 162.211 162.112 1.00 95.65 100 GLY E C 1
ATOM 772 O O . GLY A 1 100 ? 130.705 161.479 162.880 1.00 106.90 100 GLY E O 1
ATOM 773 N N . GLY A 1 101 ? 130.763 163.183 161.417 1.00 91.32 101 GLY E N 1
ATOM 774 C CA . GLY A 1 101 ? 129.354 163.477 161.540 1.00 84.18 101 GLY E CA 1
ATOM 775 C C . GLY A 1 101 ? 129.062 164.484 162.637 1.00 91.09 101 GLY E C 1
ATOM 776 O O . GLY A 1 101 ? 129.828 164.668 163.580 1.00 97.41 101 GLY E O 1
ATOM 777 N N . THR A 1 102 ? 127.920 165.149 162.496 1.00 92.29 102 THR E N 1
ATOM 778 C CA . THR A 1 102 ? 127.468 166.134 163.465 1.00 95.97 102 THR E CA 1
ATOM 779 C C . THR A 1 102 ? 125.969 165.993 163.658 1.00 100.20 102 THR E C 1
ATOM 780 O O . THR A 1 102 ? 125.226 165.814 162.690 1.00 97.13 102 THR E O 1
ATOM 784 N N . LYS A 1 103 ? 125.531 166.072 164.908 1.00 105.67 103 LYS E N 1
ATOM 785 C CA . LYS A 1 103 ? 124.121 165.989 165.255 1.00 111.25 103 LYS E CA 1
ATOM 786 C C . LYS A 1 103 ? 123.628 167.360 165.684 1.00 117.58 103 LYS E C 1
ATOM 787 O O . LYS A 1 103 ? 124.254 168.014 166.524 1.00 117.14 103 LYS E O 1
ATOM 793 N N . LEU A 1 104 ? 122.513 167.793 165.105 1.00 112.67 104 LEU E N 1
ATOM 794 C CA . LEU A 1 104 ? 121.899 169.064 165.466 1.00 118.73 104 LEU E CA 1
ATOM 795 C C . LEU A 1 104 ? 120.886 168.814 166.573 1.00 124.59 104 LEU E C 1
ATOM 796 O O . LEU A 1 104 ? 120.012 167.952 166.443 1.00 119.71 104 LEU E O 1
ATOM 801 N N . GLU A 1 105 ? 121.008 169.559 167.663 1.00 134.05 105 GLU E N 1
ATOM 802 C CA . GLU A 1 105 ? 120.139 169.406 168.818 1.00 136.71 105 GLU E CA 1
ATOM 803 C C . GLU A 1 105 ? 119.450 170.729 169.119 1.00 148.41 105 GLU E C 1
ATOM 804 O O . GLU A 1 105 ? 120.096 171.781 169.137 1.00 155.59 105 GLU E O 1
ATOM 810 N N . ILE A 1 106 ? 118.140 170.671 169.359 1.00 149.19 106 ILE E N 1
ATOM 811 C CA . ILE A 1 106 ? 117.365 171.880 169.604 1.00 150.40 106 ILE E CA 1
ATOM 812 C C . ILE A 1 106 ? 117.727 172.465 170.962 1.00 156.39 106 ILE E C 1
ATOM 813 O O . ILE A 1 106 ? 117.806 171.750 171.969 1.00 168.16 106 ILE E O 1
ATOM 818 N N . LYS A 1 107 ? 117.952 173.775 170.993 1.00 155.21 107 LYS E N 1
ATOM 819 C CA . LYS A 1 107 ? 118.201 174.466 172.248 1.00 165.15 107 LYS E CA 1
ATOM 820 C C . LYS A 1 107 ? 116.940 174.478 173.109 1.00 171.47 107 LYS E C 1
ATOM 821 O O . LYS A 1 107 ? 115.812 174.472 172.610 1.00 164.67 107 LYS E O 1
ATOM 827 N N . ARG A 1 108 ? 117.144 174.487 174.423 1.00 180.60 108 ARG E N 1
ATOM 828 C CA . ARG A 1 108 ? 116.044 174.556 175.376 1.00 182.20 108 ARG E CA 1
ATOM 829 C C . ARG A 1 108 ? 116.617 174.976 176.724 1.00 184.91 108 ARG E C 1
ATOM 830 O O . ARG A 1 108 ? 117.834 175.027 176.914 1.00 182.96 108 ARG E O 1
ATOM 838 N N . ALA A 1 109 ? 115.721 175.290 177.655 1.00 187.69 109 ALA E N 1
ATOM 839 C CA . ALA A 1 109 ? 116.135 175.607 179.013 1.00 188.67 109 ALA E CA 1
ATOM 840 C C . ALA A 1 109 ? 116.684 174.365 179.707 1.00 193.90 109 ALA E C 1
ATOM 841 O O . ALA A 1 109 ? 116.234 173.241 179.470 1.00 196.40 109 ALA E O 1
ATOM 843 N N . ASP A 1 110 ? 117.666 174.581 180.579 1.00 194.15 110 ASP E N 1
ATOM 844 C CA . ASP A 1 110 ? 118.314 173.471 181.264 1.00 191.81 110 ASP E CA 1
ATOM 845 C C . ASP A 1 110 ? 117.321 172.730 182.151 1.00 193.61 110 ASP E C 1
ATOM 846 O O . ASP A 1 110 ? 116.393 173.324 182.707 1.00 195.02 110 ASP E O 1
ATOM 851 N N . ALA A 1 111 ? 117.524 171.424 182.284 1.00 191.69 111 ALA E N 1
ATOM 852 C CA . ALA A 1 111 ? 116.646 170.564 183.061 1.00 191.64 111 ALA E CA 1
ATOM 853 C C . ALA A 1 111 ? 117.455 169.761 184.071 1.00 188.58 111 ALA E C 1
ATOM 854 O O . ALA A 1 111 ? 118.686 169.694 184.011 1.00 185.68 111 ALA E O 1
ATOM 856 N N . ALA A 1 112 ? 116.739 169.143 185.006 1.00 191.34 112 ALA E N 1
ATOM 857 C CA . ALA A 1 112 ? 117.334 168.330 186.048 1.00 197.25 112 ALA E CA 1
ATOM 858 C C . ALA A 1 112 ? 116.781 166.914 185.973 1.00 207.02 112 ALA E C 1
ATOM 859 O O . ALA A 1 112 ? 115.556 166.734 185.921 1.00 208.70 112 ALA E O 1
ATOM 861 N N . PRO A 1 113 ? 117.633 165.892 185.959 1.00 208.01 113 PRO E N 1
ATOM 862 C CA . PRO A 1 113 ? 117.132 164.519 185.849 1.00 205.51 113 PRO E CA 1
ATOM 863 C C . PRO A 1 113 ? 116.302 164.120 187.058 1.00 207.29 113 PRO E C 1
ATOM 864 O O . PRO A 1 113 ? 116.522 164.585 188.179 1.00 207.34 113 PRO E O 1
ATOM 868 N N . THR A 1 114 ? 115.326 163.243 186.811 1.00 205.99 114 THR E N 1
ATOM 869 C CA . THR A 1 114 ? 114.479 162.753 187.894 1.00 204.95 114 THR E CA 1
ATOM 870 C C . THR A 1 114 ? 115.270 161.890 188.869 1.00 212.21 114 THR E C 1
ATOM 871 O O . THR A 1 114 ? 115.031 161.937 190.082 1.00 214.95 114 THR E O 1
ATOM 875 N N . VAL A 1 115 ? 116.212 161.096 188.357 1.00 213.70 115 VAL E N 1
ATOM 876 C CA . VAL A 1 115 ? 117.087 160.234 189.151 1.00 211.58 115 VAL E CA 1
ATOM 877 C C . VAL A 1 115 ? 116.361 159.413 190.211 1.00 213.15 115 VAL E C 1
ATOM 878 O O . VAL A 1 115 ? 116.723 159.436 191.391 1.00 213.99 115 VAL E O 1
ATOM 882 N N . SER A 1 116 ? 115.313 158.702 189.801 1.00 212.71 116 SER E N 1
ATOM 883 C CA . SER A 1 116 ? 114.595 157.801 190.689 1.00 212.81 116 SER E CA 1
ATOM 884 C C . SER A 1 116 ? 115.170 156.390 190.712 1.00 217.13 116 SER E C 1
ATOM 885 O O . SER A 1 116 ? 115.571 155.853 189.676 1.00 215.61 116 SER E O 1
ATOM 888 N N . ILE A 1 117 ? 115.198 155.791 191.897 1.00 221.93 117 ILE E N 1
ATOM 889 C CA . ILE A 1 117 ? 115.734 154.448 192.063 1.00 223.02 117 ILE E CA 1
ATOM 890 C C . ILE A 1 117 ? 114.628 153.431 191.815 1.00 218.34 117 ILE E C 1
ATOM 891 O O . ILE A 1 117 ? 113.436 153.739 191.883 1.00 217.45 117 ILE E O 1
ATOM 896 N N . PHE A 1 118 ? 115.029 152.196 191.523 1.00 213.45 118 PHE E N 1
ATOM 897 C CA . PHE A 1 118 ? 114.064 151.135 191.270 1.00 213.13 118 PHE E CA 1
ATOM 898 C C . PHE A 1 118 ? 114.565 149.810 191.830 1.00 222.22 118 PHE E C 1
ATOM 899 O O . PHE A 1 118 ? 115.450 149.178 191.240 1.00 223.33 118 PHE E O 1
ATOM 907 N N . PRO A 1 119 ? 114.025 149.358 192.958 1.00 228.80 119 PRO E N 1
ATOM 908 C CA . PRO A 1 119 ? 114.472 148.094 193.544 1.00 227.45 119 PRO E CA 1
ATOM 909 C C . PRO A 1 119 ? 113.976 146.912 192.733 1.00 228.91 119 PRO E C 1
ATOM 910 O O . PRO A 1 119 ? 112.790 146.849 192.376 1.00 226.56 119 PRO E O 1
ATOM 914 N N . PRO A 1 120 ? 114.847 145.955 192.420 1.00 229.98 120 PRO E N 1
ATOM 915 C CA . PRO A 1 120 ? 114.393 144.766 191.690 1.00 233.06 120 PRO E CA 1
ATOM 916 C C . PRO A 1 120 ? 113.308 144.041 192.473 1.00 237.01 120 PRO E C 1
ATOM 917 O O . PRO A 1 120 ? 113.378 143.918 193.698 1.00 237.48 120 PRO E O 1
ATOM 921 N N . SER A 1 121 ? 112.300 143.557 191.754 1.00 235.24 121 SER E N 1
ATOM 922 C CA . SER A 1 121 ? 111.154 142.941 192.399 1.00 231.32 121 SER E CA 1
ATOM 923 C C . SER A 1 121 ? 111.530 141.579 192.979 1.00 230.76 121 SER E C 1
ATOM 924 O O . SER A 1 121 ? 112.603 141.030 192.715 1.00 232.21 121 SER E O 1
ATOM 927 N N . SER A 1 122 ? 110.617 141.031 193.785 1.00 227.40 122 SER E N 1
ATOM 928 C CA . SER A 1 122 ? 110.851 139.722 194.385 1.00 224.68 122 SER E CA 1
ATOM 929 C C . SER A 1 122 ? 111.091 138.659 193.324 1.00 227.89 122 SER E C 1
ATOM 930 O O . SER A 1 122 ? 111.767 137.658 193.588 1.00 228.23 122 SER E O 1
ATOM 933 N N . GLU A 1 123 ? 110.550 138.857 192.121 1.00 227.53 123 GLU E N 1
ATOM 934 C CA . GLU A 1 123 ? 110.813 137.921 191.035 1.00 225.08 123 GLU E CA 1
ATOM 935 C C . GLU A 1 123 ? 112.309 137.838 190.763 1.00 229.43 123 GLU E C 1
ATOM 936 O O . GLU A 1 123 ? 112.840 136.754 190.497 1.00 231.20 123 GLU E O 1
ATOM 942 N N . GLN A 1 124 ? 113.009 138.971 190.841 1.00 230.05 124 GLN E N 1
ATOM 943 C CA . GLN A 1 124 ? 114.454 138.966 190.634 1.00 230.77 124 GLN E CA 1
ATOM 944 C C . GLN A 1 124 ? 115.153 138.060 191.640 1.00 234.50 124 GLN E C 1
ATOM 945 O O . GLN A 1 124 ? 116.013 137.252 191.271 1.00 234.63 124 GLN E O 1
ATOM 951 N N . LEU A 1 125 ? 114.797 138.182 192.921 1.00 234.70 125 LEU E N 1
ATOM 952 C CA . LEU A 1 125 ? 115.429 137.349 193.938 1.00 231.20 125 LEU E CA 1
ATOM 953 C C . LEU A 1 125 ? 115.148 135.873 193.698 1.00 234.82 125 LEU E C 1
ATOM 954 O O . LEU A 1 125 ? 116.058 135.039 193.769 1.00 234.97 125 LEU E O 1
ATOM 959 N N . THR A 1 126 ? 113.892 135.529 193.414 1.00 235.97 126 THR E N 1
ATOM 960 C CA . THR A 1 126 ? 113.535 134.135 193.185 1.00 233.86 126 THR E CA 1
ATOM 961 C C . THR A 1 126 ? 114.088 133.612 191.867 1.00 231.87 126 THR E C 1
ATOM 962 O O . THR A 1 126 ? 114.521 132.456 191.797 1.00 224.13 126 THR E O 1
ATOM 966 N N . SER A 1 127 ? 114.086 134.440 190.822 1.00 233.17 127 SER E N 1
ATOM 967 C CA . SER A 1 127 ? 114.581 133.996 189.524 1.00 228.85 127 SER E CA 1
ATOM 968 C C . SER A 1 127 ? 116.054 133.616 189.596 1.00 227.53 127 SER E C 1
ATOM 969 O O . SER A 1 127 ? 116.478 132.623 188.994 1.00 217.72 127 SER E O 1
ATOM 972 N N . GLY A 1 128 ? 116.849 134.392 190.327 1.00 231.68 128 GLY E N 1
ATOM 973 C CA . GLY A 1 128 ? 118.265 134.115 190.455 1.00 229.27 128 GLY E CA 1
ATOM 974 C C . GLY A 1 128 ? 119.120 135.338 190.204 1.00 228.88 128 GLY E C 1
ATOM 975 O O . GLY A 1 128 ? 120.188 135.494 190.803 1.00 228.47 128 GLY E O 1
ATOM 976 N N . GLY A 1 129 ? 118.656 136.215 189.317 1.00 228.61 129 GLY E N 1
ATOM 977 C CA . GLY A 1 129 ? 119.390 137.422 189.013 1.00 226.93 129 GLY E CA 1
ATOM 978 C C . GLY A 1 129 ? 119.224 138.491 190.075 1.00 230.62 129 GLY E C 1
ATOM 979 O O . GLY A 1 129 ? 118.404 138.389 190.987 1.00 233.89 129 GLY E O 1
ATOM 980 N N . ALA A 1 130 ? 120.033 139.541 189.942 1.00 229.21 130 ALA E N 1
ATOM 981 C CA . ALA A 1 130 ? 119.995 140.665 190.876 1.00 230.67 130 ALA E CA 1
ATOM 982 C C . ALA A 1 130 ? 120.435 141.908 190.109 1.00 231.93 130 ALA E C 1
ATOM 983 O O . ALA A 1 130 ? 121.633 142.112 189.890 1.00 233.40 130 ALA E O 1
ATOM 985 N N . SER A 1 131 ? 119.467 142.726 189.702 1.00 231.31 131 SER E N 1
ATOM 986 C CA . SER A 1 131 ? 119.729 143.938 188.940 1.00 226.54 131 SER E CA 1
ATOM 987 C C . SER A 1 131 ? 119.067 145.124 189.624 1.00 226.86 131 SER E C 1
ATOM 988 O O . SER A 1 131 ? 117.879 145.071 189.956 1.00 227.55 131 SER E O 1
ATOM 991 N N . VAL A 1 132 ? 119.838 146.187 189.833 1.00 226.28 132 VAL E N 1
ATOM 992 C CA . VAL A 1 132 ? 119.332 147.429 190.403 1.00 227.17 132 VAL E CA 1
ATOM 993 C C . VAL A 1 132 ? 119.295 148.481 189.306 1.00 226.41 132 VAL E C 1
ATOM 994 O O . VAL A 1 132 ? 120.236 148.622 188.517 1.00 220.90 132 VAL E O 1
ATOM 998 N N . VAL A 1 133 ? 118.197 149.229 189.254 1.00 225.90 133 VAL E N 1
ATOM 999 C CA . VAL A 1 133 ? 117.932 150.156 188.162 1.00 215.95 133 VAL E CA 1
ATOM 1000 C C . VAL A 1 133 ? 117.841 151.571 188.713 1.00 215.16 133 VAL E C 1
ATOM 1001 O O . VAL A 1 133 ? 117.089 151.828 189.660 1.00 211.73 133 VAL E O 1
ATOM 1005 N N . CYS A 1 134 ? 118.608 152.481 188.121 1.00 213.49 134 CYS E N 1
ATOM 1006 C CA . CYS A 1 134 ? 118.475 153.912 188.352 1.00 214.29 134 CYS E CA 1
ATOM 1007 C C . CYS A 1 134 ? 117.818 154.539 187.131 1.00 205.72 134 CYS E C 1
ATOM 1008 O O . CYS A 1 134 ? 118.243 154.293 185.997 1.00 196.79 134 CYS E O 1
ATOM 1011 N N . PHE A 1 135 ? 116.780 155.336 187.364 1.00 207.23 135 PHE E N 1
ATOM 1012 C CA . PHE A 1 135 ? 116.010 155.969 186.298 1.00 201.11 135 PHE E CA 1
ATOM 1013 C C . PHE A 1 135 ? 116.028 157.479 186.504 1.00 204.31 135 PHE E C 1
ATOM 1014 O O . PHE A 1 135 ? 115.152 158.041 187.166 1.00 207.26 135 PHE E O 1
ATOM 1022 N N . LEU A 1 136 ? 117.028 158.133 185.927 1.00 200.99 136 LEU E N 1
ATOM 1023 C CA . LEU A 1 136 ? 117.094 159.586 185.871 1.00 200.83 136 LEU E CA 1
ATOM 1024 C C . LEU A 1 136 ? 116.595 160.029 184.502 1.00 195.92 136 LEU E C 1
ATOM 1025 O O . LEU A 1 136 ? 117.126 159.594 183.474 1.00 187.07 136 LEU E O 1
ATOM 1030 N N . ASN A 1 137 ? 115.576 160.884 184.490 1.00 199.83 137 ASN E N 1
ATOM 1031 C CA . ASN A 1 137 ? 114.870 161.212 183.262 1.00 190.97 137 ASN E CA 1
ATOM 1032 C C . ASN A 1 137 ? 114.652 162.714 183.173 1.00 194.44 137 ASN E C 1
ATOM 1033 O O . ASN A 1 137 ? 114.653 163.426 184.180 1.00 197.70 137 ASN E O 1
ATOM 1038 N N . ASN A 1 138 ? 114.459 163.185 181.942 1.00 191.38 138 ASN E N 1
ATOM 1039 C CA . ASN A 1 138 ? 114.178 164.592 181.667 1.00 192.41 138 ASN E CA 1
ATOM 1040 C C . ASN A 1 138 ? 115.293 165.489 182.206 1.00 190.42 138 ASN E C 1
ATOM 1041 O O . ASN A 1 138 ? 115.090 166.332 183.082 1.00 188.89 138 ASN E O 1
ATOM 1046 N N . PHE A 1 139 ? 116.488 165.290 181.659 1.00 188.08 139 PHE E N 1
ATOM 1047 C CA . PHE A 1 139 ? 117.646 166.100 181.993 1.00 186.43 139 PHE E CA 1
ATOM 1048 C C . PHE A 1 139 ? 118.170 166.777 180.734 1.00 185.88 139 PHE E C 1
ATOM 1049 O O . PHE A 1 139 ? 117.906 166.339 179.611 1.00 185.48 139 PHE E O 1
ATOM 1057 N N . TYR A 1 140 ? 118.917 167.856 180.936 1.00 187.08 140 TYR E N 1
ATOM 1058 C CA . TYR A 1 140 ? 119.379 168.689 179.834 1.00 184.33 140 TYR E CA 1
ATOM 1059 C C . TYR A 1 140 ? 120.537 169.565 180.296 1.00 184.55 140 TYR E C 1
ATOM 1060 O O . TYR A 1 140 ? 120.415 170.258 181.313 1.00 184.62 140 TYR E O 1
ATOM 1069 N N . PRO A 1 141 ? 121.672 169.572 179.587 1.00 184.48 141 PRO E N 1
ATOM 1070 C CA . PRO A 1 141 ? 122.015 168.794 178.385 1.00 180.74 141 PRO E CA 1
ATOM 1071 C C . PRO A 1 141 ? 122.429 167.363 178.696 1.00 182.71 141 PRO E C 1
ATOM 1072 O O . PRO A 1 141 ? 122.104 166.821 179.748 1.00 184.43 141 PRO E O 1
ATOM 1076 N N . LYS A 1 142 ? 123.159 166.731 177.775 1.00 183.06 142 LYS E N 1
ATOM 1077 C CA . LYS A 1 142 ? 123.584 165.347 177.936 1.00 186.58 142 LYS E CA 1
ATOM 1078 C C . LYS A 1 142 ? 124.627 165.168 179.027 1.00 191.21 142 LYS E C 1
ATOM 1079 O O . LYS A 1 142 ? 125.010 164.026 179.303 1.00 189.25 142 LYS E O 1
ATOM 1085 N N . ASP A 1 143 ? 125.090 166.248 179.649 1.00 195.61 143 ASP E N 1
ATOM 1086 C CA . ASP A 1 143 ? 126.126 166.176 180.679 1.00 198.16 143 ASP E CA 1
ATOM 1087 C C . ASP A 1 143 ? 125.522 165.570 181.939 1.00 197.45 143 ASP E C 1
ATOM 1088 O O . ASP A 1 143 ? 124.870 166.247 182.735 1.00 194.14 143 ASP E O 1
ATOM 1093 N N . ILE A 1 144 ? 125.743 164.266 182.121 1.00 194.80 144 ILE E N 1
ATOM 1094 C CA . ILE A 1 144 ? 125.275 163.551 183.300 1.00 193.27 144 ILE E CA 1
ATOM 1095 C C . ILE A 1 144 ? 126.359 162.600 183.789 1.00 189.63 144 ILE E C 1
ATOM 1096 O O . ILE A 1 144 ? 127.257 162.201 183.044 1.00 181.24 144 ILE E O 1
ATOM 1101 N N . ASN A 1 145 ? 126.264 162.244 185.066 1.00 192.37 145 ASN E N 1
ATOM 1102 C CA . ASN A 1 145 ? 127.195 161.333 185.712 1.00 189.88 145 ASN E CA 1
ATOM 1103 C C . ASN A 1 145 ? 126.421 160.164 186.303 1.00 193.32 145 ASN E C 1
ATOM 1104 O O . ASN A 1 145 ? 125.396 160.357 186.964 1.00 195.44 145 ASN E O 1
ATOM 1109 N N . VAL A 1 146 ? 126.916 158.952 186.065 1.00 195.08 146 VAL E N 1
ATOM 1110 C CA . VAL A 1 146 ? 126.251 157.726 186.491 1.00 203.22 146 VAL E CA 1
ATOM 1111 C C . VAL A 1 146 ? 127.077 157.086 187.597 1.00 210.42 146 VAL E C 1
ATOM 1112 O O . VAL A 1 146 ? 128.267 156.807 187.410 1.00 208.68 146 VAL E O 1
ATOM 1116 N N . LYS A 1 147 ? 126.443 156.846 188.743 1.00 219.13 147 LYS E N 1
ATOM 1117 C CA . LYS A 1 147 ? 127.103 156.213 189.876 1.00 222.10 147 LYS E CA 1
ATOM 1118 C C . LYS A 1 147 ? 126.044 155.654 190.812 1.00 228.32 147 LYS E C 1
ATOM 1119 O O . LYS A 1 147 ? 124.959 156.227 190.938 1.00 229.35 147 LYS E O 1
ATOM 1125 N N . TRP A 1 148 ? 126.365 154.538 191.460 1.00 228.80 148 TRP E N 1
ATOM 1126 C CA . TRP A 1 148 ? 125.464 153.897 192.405 1.00 229.84 148 TRP E CA 1
ATOM 1127 C C . TRP A 1 148 ? 126.116 153.814 193.777 1.00 236.01 148 TRP E C 1
ATOM 1128 O O . TRP A 1 148 ? 127.324 153.600 193.897 1.00 235.82 148 TRP E O 1
ATOM 1139 N N . LYS A 1 149 ? 125.300 153.977 194.814 1.00 241.23 149 LYS E N 1
ATOM 1140 C CA . LYS A 1 149 ? 125.759 153.998 196.199 1.00 245.17 149 LYS E CA 1
ATOM 1141 C C . LYS A 1 149 ? 124.978 152.992 197.030 1.00 244.47 149 LYS E C 1
ATOM 1142 O O . LYS A 1 149 ? 124.458 153.300 198.105 1.00 243.18 149 LYS E O 1
ATOM 1148 N N . ILE A 1 150 ? 124.881 151.763 196.523 1.00 244.69 150 ILE E N 1
ATOM 1149 C CA . ILE A 1 150 ? 124.177 150.706 197.240 1.00 242.15 150 ILE E CA 1
ATOM 1150 C C . ILE A 1 150 ? 124.819 150.506 198.604 1.00 245.97 150 ILE E C 1
ATOM 1151 O O . ILE A 1 150 ? 125.990 150.121 198.706 1.00 247.60 150 ILE E O 1
ATOM 1156 N N . ASP A 1 151 ? 124.048 150.765 199.662 1.00 246.94 151 ASP E N 1
ATOM 1157 C CA . ASP A 1 151 ? 124.498 150.550 201.038 1.00 246.42 151 ASP E CA 1
ATOM 1158 C C . ASP A 1 151 ? 125.836 151.229 201.306 1.00 248.13 151 ASP E C 1
ATOM 1159 O O . ASP A 1 151 ? 126.637 150.758 202.117 1.00 246.71 151 ASP E O 1
ATOM 1164 N N . GLY A 1 152 ? 126.091 152.342 200.626 1.00 248.17 152 GLY E N 1
ATOM 1165 C CA . GLY A 1 152 ? 127.347 153.045 200.791 1.00 244.78 152 GLY E CA 1
ATOM 1166 C C . GLY A 1 152 ? 128.474 152.460 199.967 1.00 243.71 152 GLY E C 1
ATOM 1167 O O . GLY A 1 152 ? 129.352 153.190 199.498 1.00 240.99 152 GLY E O 1
ATOM 1168 N N . SER A 1 153 ? 128.465 151.141 199.786 1.00 243.88 153 SER E N 1
ATOM 1169 C CA . SER A 1 153 ? 129.507 150.489 199.006 1.00 237.70 153 SER E CA 1
ATOM 1170 C C . SER A 1 153 ? 129.499 151.004 197.573 1.00 240.54 153 SER E C 1
ATOM 1171 O O . SER A 1 153 ? 128.442 151.272 196.995 1.00 243.03 153 SER E O 1
ATOM 1174 N N . GLU A 1 154 ? 130.691 151.147 197.001 1.00 238.70 154 GLU E N 1
ATOM 1175 C CA . GLU A 1 154 ? 130.865 151.738 195.683 1.00 237.65 154 GLU E CA 1
ATOM 1176 C C . GLU A 1 154 ? 131.610 150.762 194.784 1.00 234.50 154 GLU E C 1
ATOM 1177 O O . GLU A 1 154 ? 132.691 150.284 195.142 1.00 228.80 154 GLU E O 1
ATOM 1183 N N . ARG A 1 155 ? 131.035 150.473 193.618 1.00 235.20 155 ARG E N 1
ATOM 1184 C CA . ARG A 1 155 ? 131.678 149.640 192.614 1.00 227.84 155 ARG E CA 1
ATOM 1185 C C . ARG A 1 155 ? 131.726 150.383 191.289 1.00 225.84 155 ARG E C 1
ATOM 1186 O O . ARG A 1 155 ? 130.851 151.195 190.978 1.00 227.60 155 ARG E O 1
ATOM 1194 N N . GLN A 1 156 ? 132.766 150.096 190.512 1.00 223.03 156 GLN E N 1
ATOM 1195 C CA . GLN A 1 156 ? 132.959 150.670 189.186 1.00 221.59 156 GLN E CA 1
ATOM 1196 C C . GLN A 1 156 ? 132.763 149.615 188.104 1.00 214.44 156 GLN E C 1
ATOM 1197 O O . GLN A 1 156 ? 133.371 149.679 187.035 1.00 208.88 156 GLN E O 1
ATOM 1203 N N . ASN A 1 157 ? 131.907 148.628 188.363 1.00 210.06 157 ASN E N 1
ATOM 1204 C CA . ASN A 1 157 ? 131.779 147.502 187.450 1.00 209.15 157 ASN E CA 1
ATOM 1205 C C . ASN A 1 157 ? 130.338 147.013 187.441 1.00 208.64 157 ASN E C 1
ATOM 1206 O O . ASN A 1 157 ? 129.575 147.270 188.376 1.00 210.96 157 ASN E O 1
ATOM 1211 N N . GLY A 1 158 ? 129.977 146.303 186.373 1.00 205.97 158 GLY E N 1
ATOM 1212 C CA . GLY A 1 158 ? 128.654 145.722 186.245 1.00 204.20 158 GLY E CA 1
ATOM 1213 C C . GLY A 1 158 ? 127.537 146.735 186.106 1.00 207.09 158 GLY E C 1
ATOM 1214 O O . GLY A 1 158 ? 126.493 146.610 186.752 1.00 208.49 158 GLY E O 1
ATOM 1215 N N . VAL A 1 159 ? 127.745 147.746 185.265 1.00 206.06 159 VAL E N 1
ATOM 1216 C CA . VAL A 1 159 ? 126.754 148.786 185.020 1.00 205.31 159 VAL E CA 1
ATOM 1217 C C . VAL A 1 159 ? 126.414 148.792 183.537 1.00 199.23 159 VAL E C 1
ATOM 1218 O O . VAL A 1 159 ? 127.313 148.828 182.689 1.00 189.51 159 VAL E O 1
ATOM 1222 N N . LEU A 1 160 ? 125.121 148.755 183.226 1.00 200.57 160 LEU E N 1
ATOM 1223 C CA . LEU A 1 160 ? 124.627 148.866 181.860 1.00 195.93 160 LEU E CA 1
ATOM 1224 C C . LEU A 1 160 ? 123.934 150.213 181.704 1.00 195.71 160 LEU E C 1
ATOM 1225 O O . LEU A 1 160 ? 123.026 150.540 182.476 1.00 195.90 160 LEU E O 1
ATOM 1230 N N . ASN A 1 161 ? 124.359 150.986 180.709 1.00 190.76 161 ASN E N 1
ATOM 1231 C CA . ASN A 1 161 ? 123.853 152.331 180.486 1.00 184.60 161 ASN E CA 1
ATOM 1232 C C . ASN A 1 161 ? 123.221 152.412 179.105 1.00 182.68 161 ASN E C 1
ATOM 1233 O O . ASN A 1 161 ? 123.763 151.868 178.137 1.00 178.96 161 ASN E O 1
ATOM 1238 N N . SER A 1 162 ? 122.074 153.079 179.021 1.00 181.26 162 SER E N 1
ATOM 1239 C CA . SER A 1 162 ? 121.381 153.299 177.762 1.00 173.66 162 SER E CA 1
ATOM 1240 C C . SER A 1 162 ? 120.829 154.716 177.732 1.00 174.05 162 SER E C 1
ATOM 1241 O O . SER A 1 162 ? 120.317 155.213 178.740 1.00 172.77 162 SER E O 1
ATOM 1244 N N . TRP A 1 163 ? 120.936 155.360 176.576 1.00 170.81 163 TRP E N 1
ATOM 1245 C CA . TRP A 1 163 ? 120.486 156.729 176.392 1.00 163.83 163 TRP E CA 1
ATOM 1246 C C . TRP A 1 163 ? 119.321 156.776 175.416 1.00 157.98 163 TRP E C 1
ATOM 1247 O O . TRP A 1 163 ? 119.105 155.856 174.623 1.00 155.86 163 TRP E O 1
ATOM 1258 N N . THR A 1 164 ? 118.576 157.872 175.479 1.00 156.08 164 THR E N 1
ATOM 1259 C CA . THR A 1 164 ? 117.487 158.140 174.554 1.00 157.34 164 THR E CA 1
ATOM 1260 C C . THR A 1 164 ? 117.863 159.310 173.658 1.00 165.90 164 THR E C 1
ATOM 1261 O O . THR A 1 164 ? 118.463 160.287 174.117 1.00 168.67 164 THR E O 1
ATOM 1265 N N . ASP A 1 165 ? 117.509 159.209 172.381 1.00 169.72 165 ASP E N 1
ATOM 1266 C CA . ASP A 1 165 ? 117.772 160.300 171.463 1.00 172.12 165 ASP E CA 1
ATOM 1267 C C . ASP A 1 165 ? 117.038 161.558 171.926 1.00 172.98 165 ASP E C 1
ATOM 1268 O O . ASP A 1 165 ? 116.236 161.537 172.862 1.00 177.98 165 ASP E O 1
ATOM 1273 N N . GLN A 1 166 ? 117.332 162.670 171.260 1.00 169.26 166 GLN E N 1
ATOM 1274 C CA . GLN A 1 166 ? 116.700 163.934 171.609 1.00 171.54 166 GLN E CA 1
ATOM 1275 C C . GLN A 1 166 ? 115.187 163.788 171.587 1.00 176.45 166 GLN E C 1
ATOM 1276 O O . GLN A 1 166 ? 114.616 163.238 170.642 1.00 173.15 166 GLN E O 1
ATOM 1282 N N . ASP A 1 167 ? 114.541 164.272 172.642 1.00 180.11 167 ASP E N 1
ATOM 1283 C CA . ASP A 1 167 ? 113.093 164.165 172.735 1.00 187.32 167 ASP E CA 1
ATOM 1284 C C . ASP A 1 167 ? 112.420 165.104 171.742 1.00 191.22 167 ASP E C 1
ATOM 1285 O O . ASP A 1 167 ? 112.771 166.283 171.639 1.00 191.41 167 ASP E O 1
ATOM 1290 N N . SER A 1 168 ? 111.439 164.576 171.015 1.00 190.57 168 SER E N 1
ATOM 1291 C CA . SER A 1 168 ? 110.787 165.317 169.945 1.00 189.37 168 SER E CA 1
ATOM 1292 C C . SER A 1 168 ? 109.662 166.224 170.426 1.00 197.06 168 SER E C 1
ATOM 1293 O O . SER A 1 168 ? 109.207 167.075 169.654 1.00 192.08 168 SER E O 1
ATOM 1296 N N . LYS A 1 169 ? 109.201 166.075 171.665 1.00 204.42 169 LYS E N 1
ATOM 1297 C CA . LYS A 1 169 ? 108.093 166.875 172.175 1.00 203.86 169 LYS E CA 1
ATOM 1298 C C . LYS A 1 169 ? 108.514 167.909 173.206 1.00 202.74 169 LYS E C 1
ATOM 1299 O O . LYS A 1 169 ? 107.944 169.001 173.241 1.00 195.87 169 LYS E O 1
ATOM 1305 N N . ASP A 1 170 ? 109.495 167.598 174.052 1.00 206.56 170 ASP E N 1
ATOM 1306 C CA . ASP A 1 170 ? 110.009 168.554 175.021 1.00 205.10 170 ASP E CA 1
ATOM 1307 C C . ASP A 1 170 ? 111.520 168.720 174.949 1.00 200.80 170 ASP E C 1
ATOM 1308 O O . ASP A 1 170 ? 112.076 169.512 175.718 1.00 195.64 170 ASP E O 1
ATOM 1313 N N . SER A 1 171 ? 112.195 167.998 174.058 1.00 199.06 171 SER E N 1
ATOM 1314 C CA . SER A 1 171 ? 113.642 168.090 173.888 1.00 191.85 171 SER E CA 1
ATOM 1315 C C . SER A 1 171 ? 114.361 167.929 175.228 1.00 190.57 171 SER E C 1
ATOM 1316 O O . SER A 1 171 ? 115.019 168.840 175.734 1.00 185.44 171 SER E O 1
ATOM 1319 N N . THR A 1 172 ? 114.213 166.741 175.800 1.00 190.02 172 THR E N 1
ATOM 1320 C CA . THR A 1 172 ? 114.896 166.347 177.024 1.00 184.39 172 THR E CA 1
ATOM 1321 C C . THR A 1 172 ? 115.642 165.037 176.775 1.00 179.27 172 THR E C 1
ATOM 1322 O O . THR A 1 172 ? 115.724 164.550 175.644 1.00 174.91 172 THR E O 1
ATOM 1326 N N . TYR A 1 173 ? 116.193 164.464 177.842 1.00 178.95 173 TYR E N 1
ATOM 1327 C CA . TYR A 1 173 ? 117.025 163.277 177.720 1.00 180.31 173 TYR E CA 1
ATOM 1328 C C . TYR A 1 173 ? 116.673 162.277 178.811 1.00 182.43 173 TYR E C 1
ATOM 1329 O O . TYR A 1 173 ? 116.148 162.634 179.869 1.00 183.55 173 TYR E O 1
ATOM 1338 N N . SER A 1 174 ? 116.970 161.008 178.534 1.00 177.93 174 SER E N 1
ATOM 1339 C CA . SER A 1 174 ? 116.661 159.906 179.432 1.00 176.01 174 SER E CA 1
ATOM 1340 C C . SER A 1 174 ? 117.871 158.995 179.578 1.00 174.11 174 SER E C 1
ATOM 1341 O O . SER A 1 174 ? 118.517 158.640 178.587 1.00 168.21 174 SER E O 1
ATOM 1344 N N . MET A 1 175 ? 118.164 158.616 180.820 1.00 178.24 175 MET E N 1
ATOM 1345 C CA . MET A 1 175 ? 119.262 157.718 181.155 1.00 177.57 175 MET E CA 1
ATOM 1346 C C . MET A 1 175 ? 118.724 156.556 181.974 1.00 180.09 175 MET E C 1
ATOM 1347 O O . MET A 1 175 ? 117.959 156.765 182.921 1.00 185.87 175 MET E O 1
ATOM 1352 N N . SER A 1 176 ? 119.121 155.337 181.610 1.00 176.47 176 SER E N 1
ATOM 1353 C CA . SER A 1 176 ? 118.767 154.141 182.366 1.00 179.91 176 SER E CA 1
ATOM 1354 C C . SER A 1 176 ? 120.043 153.392 182.712 1.00 182.73 176 SER E C 1
ATOM 1355 O O . SER A 1 176 ? 120.791 152.988 181.816 1.00 179.22 176 SER E O 1
ATOM 1358 N N . SER A 1 177 ? 120.285 153.202 184.005 1.00 191.52 177 SER E N 1
ATOM 1359 C CA . SER A 1 177 ? 121.456 152.485 184.491 1.00 196.37 177 SER E CA 1
ATOM 1360 C C . SER A 1 177 ? 120.987 151.226 185.202 1.00 204.22 177 SER E C 1
ATOM 1361 O O . SER A 1 177 ? 120.202 151.302 186.153 1.00 206.62 177 SER E O 1
ATOM 1364 N N . THR A 1 178 ? 121.468 150.076 184.742 1.00 204.82 178 THR E N 1
ATOM 1365 C CA . THR A 1 178 ? 121.100 148.785 185.304 1.00 205.14 178 THR E CA 1
ATOM 1366 C C . THR A 1 178 ? 122.354 148.088 185.804 1.00 206.24 178 THR E C 1
ATOM 1367 O O . THR A 1 178 ? 123.317 147.921 185.050 1.00 203.01 178 THR E O 1
ATOM 1371 N N . LEU A 1 179 ? 122.339 147.681 187.068 1.00 213.88 179 LEU E N 1
ATOM 1372 C CA . LEU A 1 179 ? 123.470 147.014 187.697 1.00 217.23 179 LEU E CA 1
ATOM 1373 C C . LEU A 1 179 ? 123.089 145.568 187.974 1.00 225.54 179 LEU E C 1
ATOM 1374 O O . LEU A 1 179 ? 122.121 145.307 188.695 1.00 225.13 179 LEU E O 1
ATOM 1379 N N . THR A 1 180 ? 123.848 144.637 187.407 1.00 230.74 180 THR E N 1
ATOM 1380 C CA . THR A 1 180 ? 123.618 143.210 187.590 1.00 233.22 180 THR E CA 1
ATOM 1381 C C . THR A 1 180 ? 124.732 142.646 188.460 1.00 229.89 180 THR E C 1
ATOM 1382 O O . THR A 1 180 ? 125.914 142.775 188.122 1.00 226.14 180 THR E O 1
ATOM 1386 N N . LEU A 1 181 ? 124.355 142.026 189.575 1.00 229.59 181 LEU E N 1
ATOM 1387 C CA . LEU A 1 181 ? 125.314 141.481 190.522 1.00 232.76 181 LEU E CA 1
ATOM 1388 C C . LEU A 1 181 ? 124.839 140.114 190.989 1.00 235.58 181 LEU E C 1
ATOM 1389 O O . LEU A 1 181 ? 123.710 139.693 190.720 1.00 232.08 181 LEU E O 1
ATOM 1394 N N . THR A 1 182 ? 125.724 139.419 191.696 1.00 242.08 182 THR E N 1
ATOM 1395 C CA . THR A 1 182 ? 125.388 138.123 192.263 1.00 242.92 182 THR E CA 1
ATOM 1396 C C . THR A 1 182 ? 124.332 138.270 193.352 1.00 244.91 182 THR E C 1
ATOM 1397 O O . THR A 1 182 ? 124.252 139.290 194.041 1.00 248.15 182 THR E O 1
ATOM 1401 N N . LYS A 1 183 ? 123.515 137.226 193.506 1.00 239.93 183 LYS E N 1
ATOM 1402 C CA . LYS A 1 183 ? 122.468 137.259 194.521 1.00 239.11 183 LYS E CA 1
ATOM 1403 C C . LYS A 1 183 ? 123.056 137.473 195.909 1.00 244.65 183 LYS E C 1
ATOM 1404 O O . LYS A 1 183 ? 122.454 138.153 196.749 1.00 245.86 183 LYS E O 1
ATOM 1410 N N . ASP A 1 184 ? 124.237 136.909 196.168 1.00 246.14 184 ASP E N 1
ATOM 1411 C CA . ASP A 1 184 ? 124.863 137.088 197.474 1.00 248.03 184 ASP E CA 1
ATOM 1412 C C . ASP A 1 184 ? 125.131 138.560 197.758 1.00 250.87 184 ASP E C 1
ATOM 1413 O O . ASP A 1 184 ? 124.891 139.038 198.873 1.00 250.49 184 ASP E O 1
ATOM 1418 N N . GLU A 1 185 ? 125.632 139.296 196.763 1.00 252.65 185 GLU E N 1
ATOM 1419 C CA . GLU A 1 185 ? 125.799 140.736 196.927 1.00 250.11 185 GLU E CA 1
ATOM 1420 C C . GLU A 1 185 ? 124.474 141.409 197.254 1.00 247.05 185 GLU E C 1
ATOM 1421 O O . GLU A 1 185 ? 124.439 142.373 198.026 1.00 242.63 185 GLU E O 1
ATOM 1427 N N . TYR A 1 186 ? 123.378 140.918 196.673 1.00 248.26 186 TYR E N 1
ATOM 1428 C CA . TYR A 1 186 ? 122.053 141.414 197.031 1.00 244.36 186 TYR E CA 1
ATOM 1429 C C . TYR A 1 186 ? 121.748 141.167 198.503 1.00 243.50 186 TYR E C 1
ATOM 1430 O O . TYR A 1 186 ? 121.223 142.045 199.197 1.00 240.09 186 TYR E O 1
ATOM 1439 N N . GLU A 1 187 ? 122.082 139.974 199.000 1.00 246.86 187 GLU E N 1
ATOM 1440 C CA . GLU A 1 187 ? 121.642 139.576 200.333 1.00 245.40 187 GLU E CA 1
ATOM 1441 C C . GLU A 1 187 ? 122.210 140.483 201.416 1.00 243.34 187 GLU E C 1
ATOM 1442 O O . GLU A 1 187 ? 121.551 140.718 202.436 1.00 239.12 187 GLU E O 1
ATOM 1448 N N . ARG A 1 188 ? 123.416 141.003 201.218 1.00 243.36 188 ARG E N 1
ATOM 1449 C CA . ARG A 1 188 ? 124.090 141.793 202.238 1.00 240.94 188 ARG E CA 1
ATOM 1450 C C . ARG A 1 188 ? 123.703 143.266 202.214 1.00 239.36 188 ARG E C 1
ATOM 1451 O O . ARG A 1 188 ? 124.223 144.038 203.026 1.00 236.97 188 ARG E O 1
ATOM 1459 N N . HIS A 1 189 ? 122.814 143.676 201.313 1.00 239.09 189 HIS E N 1
ATOM 1460 C CA . HIS A 1 189 ? 122.397 145.068 201.228 1.00 235.53 189 HIS E CA 1
ATOM 1461 C C . HIS A 1 189 ? 120.890 145.149 201.047 1.00 230.34 189 HIS E C 1
ATOM 1462 O O . HIS A 1 189 ? 120.298 144.350 200.316 1.00 231.03 189 HIS E O 1
ATOM 1469 N N . ASN A 1 190 ? 120.274 146.121 201.722 1.00 225.46 190 ASN E N 1
ATOM 1470 C CA . ASN A 1 190 ? 118.834 146.330 201.630 1.00 218.62 190 ASN E CA 1
ATOM 1471 C C . ASN A 1 190 ? 118.425 147.783 201.449 1.00 220.43 190 ASN E C 1
ATOM 1472 O O . ASN A 1 190 ? 117.238 148.036 201.228 1.00 214.15 190 ASN E O 1
ATOM 1477 N N . SER A 1 191 ? 119.345 148.739 201.534 1.00 227.14 191 SER E N 1
ATOM 1478 C CA . SER A 1 191 ? 119.041 150.154 201.359 1.00 226.75 191 SER E CA 1
ATOM 1479 C C . SER A 1 191 ? 119.578 150.604 200.008 1.00 228.67 191 SER E C 1
ATOM 1480 O O . SER A 1 191 ? 120.721 150.291 199.656 1.00 229.76 191 SER E O 1
ATOM 1483 N N . TYR A 1 192 ? 118.758 151.332 199.255 1.00 227.92 192 TYR E N 1
ATOM 1484 C CA . TYR A 1 192 ? 119.117 151.779 197.916 1.00 227.33 192 TYR E CA 1
ATOM 1485 C C . TYR A 1 192 ? 119.402 153.275 197.926 1.00 225.71 192 TYR E C 1
ATOM 1486 O O . TYR A 1 192 ? 118.583 154.068 198.405 1.00 217.71 192 TYR E O 1
ATOM 1495 N N . THR A 1 193 ? 120.566 153.652 197.398 1.00 231.48 193 THR E N 1
ATOM 1496 C CA . THR A 1 193 ? 120.975 155.045 197.271 1.00 233.36 193 THR E CA 1
ATOM 1497 C C . THR A 1 193 ? 121.735 155.203 195.964 1.00 234.41 193 THR E C 1
ATOM 1498 O O . THR A 1 193 ? 122.806 154.613 195.792 1.00 234.17 193 THR E O 1
ATOM 1502 N N . CYS A 1 194 ? 121.185 155.998 195.050 1.00 233.83 194 CYS E N 1
ATOM 1503 C CA . CYS A 1 194 ? 121.762 156.202 193.730 1.00 236.38 194 CYS E CA 1
ATOM 1504 C C . CYS A 1 194 ? 122.065 157.680 193.533 1.00 237.19 194 CYS E C 1
ATOM 1505 O O . CYS A 1 194 ? 121.250 158.541 193.876 1.00 232.83 194 CYS E O 1
ATOM 1508 N N . GLU A 1 195 ? 123.241 157.969 192.984 1.00 236.82 195 GLU E N 1
ATOM 1509 C CA . GLU A 1 195 ? 123.708 159.336 192.799 1.00 225.96 195 GLU E CA 1
ATOM 1510 C C . GLU A 1 195 ? 123.806 159.670 191.317 1.00 217.36 195 GLU E C 1
ATOM 1511 O O . GLU A 1 195 ? 124.231 158.839 190.507 1.00 218.30 195 GLU E O 1
ATOM 1517 N N . ALA A 1 196 ? 123.414 160.893 190.974 1.00 207.14 196 ALA E N 1
ATOM 1518 C CA . ALA A 1 196 ? 123.479 161.371 189.600 1.00 195.96 196 ALA E CA 1
ATOM 1519 C C . ALA A 1 196 ? 123.794 162.861 189.570 1.00 181.84 196 ALA E C 1
ATOM 1520 O O . ALA A 1 196 ? 124.232 163.432 190.569 1.00 173.70 196 ALA E O 1
ATOM 1522 N N . GLU B 2 1 ? 149.550 101.865 139.324 1.00 160.00 1 GLU D N 1
ATOM 1523 C CA . GLU B 2 1 ? 148.793 101.835 140.569 1.00 151.98 1 GLU D CA 1
ATOM 1524 C C . GLU B 2 1 ? 147.711 102.904 140.577 1.00 145.33 1 GLU D C 1
ATOM 1525 O O . GLU B 2 1 ? 147.812 103.912 139.876 1.00 141.66 1 GLU D O 1
ATOM 1531 N N . VAL B 2 2 ? 146.675 102.677 141.378 1.00 136.30 2 VAL D N 1
ATOM 1532 C CA . VAL B 2 2 ? 145.561 103.603 141.519 1.00 127.37 2 VAL D CA 1
ATOM 1533 C C . VAL B 2 2 ? 145.551 104.110 142.950 1.00 124.63 2 VAL D C 1
ATOM 1534 O O . VAL B 2 2 ? 145.744 103.331 143.890 1.00 114.11 2 VAL D O 1
ATOM 1538 N N . GLN B 2 3 ? 145.340 105.411 143.112 1.00 123.06 3 GLN D N 1
ATOM 1539 C CA . GLN B 2 3 ? 145.287 105.999 144.439 1.00 118.29 3 GLN D CA 1
ATOM 1540 C C . GLN B 2 3 ? 144.430 107.251 144.402 1.00 113.51 3 GLN D C 1
ATOM 1541 O O . GLN B 2 3 ? 144.494 108.030 143.448 1.00 112.55 3 GLN D O 1
ATOM 1547 N N . LEU B 2 4 ? 143.627 107.431 145.444 1.00 105.35 4 LEU D N 1
ATOM 1548 C CA . LEU B 2 4 ? 142.863 108.650 145.651 1.00 111.35 4 LEU D CA 1
ATOM 1549 C C . LEU B 2 4 ? 143.395 109.345 146.893 1.00 114.75 4 LEU D C 1
ATOM 1550 O O . LEU B 2 4 ? 143.523 108.721 147.951 1.00 115.28 4 LEU D O 1
ATOM 1555 N N . GLN B 2 5 ? 143.723 110.624 146.755 1.00 111.83 5 GLN D N 1
ATOM 1556 C CA . GLN B 2 5 ? 144.225 111.436 147.852 1.00 109.04 5 GLN D CA 1
ATOM 1557 C C . GLN B 2 5 ? 143.256 112.581 148.085 1.00 109.27 5 GLN D C 1
ATOM 1558 O O . GLN B 2 5 ? 142.815 113.227 147.131 1.00 110.21 5 GLN D O 1
ATOM 1564 N N . GLU B 2 6 ? 142.916 112.822 149.345 1.00 106.40 6 GLU D N 1
ATOM 1565 C CA . GLU B 2 6 ? 141.982 113.876 149.697 1.00 108.83 6 GLU D CA 1
ATOM 1566 C C . GLU B 2 6 ? 142.617 114.835 150.695 1.00 113.64 6 GLU D C 1
ATOM 1567 O O . GLU B 2 6 ? 143.654 114.551 151.298 1.00 118.08 6 GLU D O 1
ATOM 1573 N N . SER B 2 7 ? 141.974 115.987 150.857 1.00 106.84 7 SER D N 1
ATOM 1574 C CA . SER B 2 7 ? 142.500 117.036 151.711 1.00 107.63 7 SER D CA 1
ATOM 1575 C C . SER B 2 7 ? 142.772 116.503 153.116 1.00 107.11 7 SER D C 1
ATOM 1576 O O . SER B 2 7 ? 142.276 115.452 153.524 1.00 115.28 7 SER D O 1
ATOM 1579 N N . GLY B 2 8 ? 143.540 117.273 153.893 1.00 106.49 8 GLY D N 1
ATOM 1580 C CA . GLY B 2 8 ? 143.854 116.862 155.277 1.00 105.61 8 GLY D CA 1
ATOM 1581 C C . GLY B 2 8 ? 142.770 117.289 156.250 1.00 109.35 8 GLY D C 1
ATOM 1582 O O . GLY B 2 8 ? 141.837 118.002 155.825 1.00 113.69 8 GLY D O 1
ATOM 1583 N N . PRO B 2 9 ? 142.855 116.909 157.545 1.00 106.00 9 PRO D N 1
ATOM 1584 C CA . PRO B 2 9 ? 141.817 117.232 158.518 1.00 109.85 9 PRO D CA 1
ATOM 1585 C C . PRO B 2 9 ? 141.414 118.702 158.497 1.00 119.01 9 PRO D C 1
ATOM 1586 O O . PRO B 2 9 ? 142.291 119.573 158.320 1.00 126.31 9 PRO D O 1
ATOM 1590 N N . GLU B 2 10 ? 140.124 118.983 158.705 1.00 115.92 10 GLU D N 1
ATOM 1591 C CA . GLU B 2 10 ? 139.641 120.385 158.598 1.00 118.22 10 GLU D CA 1
ATOM 1592 C C . GLU B 2 10 ? 138.972 120.851 159.899 1.00 130.68 10 GLU D C 1
ATOM 1593 O O . GLU B 2 10 ? 138.204 120.061 160.489 1.00 131.90 10 GLU D O 1
ATOM 1599 N N . LEU B 2 11 ? 139.258 122.084 160.327 1.00 136.61 11 LEU D N 1
ATOM 1600 C CA . LEU B 2 11 ? 138.620 122.657 161.503 1.00 131.08 11 LEU D CA 1
ATOM 1601 C C . LEU B 2 11 ? 137.643 123.722 161.037 1.00 128.15 11 LEU D C 1
ATOM 1602 O O . LEU B 2 11 ? 138.020 124.627 160.287 1.00 121.14 11 LEU D O 1
ATOM 1607 N N . VAL B 2 12 ? 136.390 123.610 161.473 1.00 130.46 12 VAL D N 1
ATOM 1608 C CA . VAL B 2 12 ? 135.331 124.498 161.020 1.00 130.72 12 VAL D CA 1
ATOM 1609 C C . VAL B 2 12 ? 134.509 124.953 162.216 1.00 135.34 12 VAL D C 1
ATOM 1610 O O . VAL B 2 12 ? 134.553 124.358 163.295 1.00 136.51 12 VAL D O 1
ATOM 1614 N N . LYS B 2 13 ? 133.757 126.036 162.006 1.00 134.27 13 LYS D N 1
ATOM 1615 C CA . LYS B 2 13 ? 132.911 126.592 163.085 1.00 133.08 13 LYS D CA 1
ATOM 1616 C C . LYS B 2 13 ? 131.453 126.377 162.710 1.00 129.68 13 LYS D C 1
ATOM 1617 O O . LYS B 2 13 ? 131.123 126.432 161.520 1.00 128.97 13 LYS D O 1
ATOM 1623 N N . PRO B 2 14 ? 130.561 126.155 163.682 1.00 125.42 14 PRO D N 1
ATOM 1624 C CA . PRO B 2 14 ? 129.156 125.854 163.388 1.00 124.44 14 PRO D CA 1
ATOM 1625 C C . PRO B 2 14 ? 128.555 126.905 162.469 1.00 132.99 14 PRO D C 1
ATOM 1626 O O . PRO B 2 14 ? 128.810 128.102 162.611 1.00 136.20 14 PRO D O 1
ATOM 1630 N N . GLY B 2 15 ? 127.757 126.442 161.511 1.00 136.53 15 GLY D N 1
ATOM 1631 C CA . GLY B 2 15 ? 127.147 127.316 160.536 1.00 137.13 15 GLY D CA 1
ATOM 1632 C C . GLY B 2 15 ? 128.017 127.667 159.350 1.00 142.78 15 GLY D C 1
ATOM 1633 O O . GLY B 2 15 ? 127.544 128.360 158.442 1.00 150.51 15 GLY D O 1
ATOM 1634 N N . ALA B 2 16 ? 129.266 127.212 159.321 1.00 136.39 16 ALA D N 1
ATOM 1635 C CA . ALA B 2 16 ? 130.177 127.525 158.233 1.00 137.29 16 ALA D CA 1
ATOM 1636 C C . ALA B 2 16 ? 130.089 126.445 157.154 1.00 142.04 16 ALA D C 1
ATOM 1637 O O . ALA B 2 16 ? 129.214 125.577 157.180 1.00 142.54 16 ALA D O 1
ATOM 1639 N N . SER B 2 17 ? 131.002 126.491 156.187 1.00 140.33 17 SER D N 1
ATOM 1640 C CA . SER B 2 17 ? 131.055 125.508 155.116 1.00 140.20 17 SER D CA 1
ATOM 1641 C C . SER B 2 17 ? 132.499 125.100 154.865 1.00 140.46 17 SER D C 1
ATOM 1642 O O . SER B 2 17 ? 133.430 125.869 155.115 1.00 139.04 17 SER D O 1
ATOM 1645 N N . VAL B 2 18 ? 132.674 123.881 154.361 1.00 141.21 18 VAL D N 1
ATOM 1646 C CA . VAL B 2 18 ? 133.990 123.301 154.131 1.00 138.93 18 VAL D CA 1
ATOM 1647 C C . VAL B 2 18 ? 134.011 122.650 152.756 1.00 138.47 18 VAL D C 1
ATOM 1648 O O . VAL B 2 18 ? 133.020 122.048 152.329 1.00 133.29 18 VAL D O 1
ATOM 1652 N N . LYS B 2 19 ? 135.141 122.773 152.063 1.00 136.02 19 LYS D N 1
ATOM 1653 C CA . LYS B 2 19 ? 135.326 122.198 150.736 1.00 125.89 19 LYS D CA 1
ATOM 1654 C C . LYS B 2 19 ? 136.273 121.009 150.836 1.00 126.08 19 LYS D C 1
ATOM 1655 O O . LYS B 2 19 ? 137.464 121.178 151.110 1.00 128.80 19 LYS D O 1
ATOM 1661 N N . MET B 2 20 ? 135.741 119.814 150.612 1.00 123.69 20 MET D N 1
ATOM 1662 C CA . MET B 2 20 ? 136.557 118.613 150.582 1.00 116.32 20 MET D CA 1
ATOM 1663 C C . MET B 2 20 ? 137.118 118.402 149.182 1.00 117.80 20 MET D C 1
ATOM 1664 O O . MET B 2 20 ? 136.478 118.729 148.180 1.00 120.96 20 MET D O 1
ATOM 1669 N N . SER B 2 21 ? 138.325 117.852 149.115 1.00 115.12 21 SER D N 1
ATOM 1670 C CA . SER B 2 21 ? 138.980 117.599 147.841 1.00 116.19 21 SER D CA 1
ATOM 1671 C C . SER B 2 21 ? 139.442 116.154 147.778 1.00 114.58 21 SER D C 1
ATOM 1672 O O . SER B 2 21 ? 140.001 115.631 148.744 1.00 107.96 21 SER D O 1
ATOM 1675 N N . CYS B 2 22 ? 139.215 115.518 146.631 1.00 116.40 22 CYS D N 1
ATOM 1676 C CA . CYS B 2 22 ? 139.597 114.126 146.412 1.00 117.88 22 CYS D CA 1
ATOM 1677 C C . CYS B 2 22 ? 140.177 114.016 145.010 1.00 116.09 22 CYS D C 1
ATOM 1678 O O . CYS B 2 22 ? 139.433 114.057 144.026 1.00 114.44 22 CYS D O 1
ATOM 1681 N N . LYS B 2 23 ? 141.495 113.879 144.922 1.00 115.31 23 LYS D N 1
ATOM 1682 C CA . LYS B 2 23 ? 142.204 113.788 143.655 1.00 118.79 23 LYS D CA 1
ATOM 1683 C C . LYS B 2 23 ? 142.726 112.374 143.457 1.00 115.59 23 LYS D C 1
ATOM 1684 O O . LYS B 2 23 ? 143.298 111.781 144.376 1.00 107.51 23 LYS D O 1
ATOM 1690 N N . ALA B 2 24 ? 142.533 111.841 142.255 1.00 116.21 24 ALA D N 1
ATOM 1691 C CA . ALA B 2 24 ? 142.846 110.453 141.952 1.00 111.74 24 ALA D CA 1
ATOM 1692 C C . ALA B 2 24 ? 143.820 110.370 140.787 1.00 114.88 24 ALA D C 1
ATOM 1693 O O . ALA B 2 24 ? 143.712 111.128 139.820 1.00 120.40 24 ALA D O 1
ATOM 1695 N N . SER B 2 25 ? 144.765 109.439 140.885 1.00 115.18 25 SER D N 1
ATOM 1696 C CA . SER B 2 25 ? 145.764 109.224 139.852 1.00 117.98 25 SER D CA 1
ATOM 1697 C C . SER B 2 25 ? 145.946 107.731 139.629 1.00 120.27 25 SER D C 1
ATOM 1698 O O . SER B 2 25 ? 145.718 106.922 140.531 1.00 121.46 25 SER D O 1
ATOM 1701 N N . GLY B 2 26 ? 146.372 107.374 138.420 1.00 115.83 26 GLY D N 1
ATOM 1702 C CA . GLY B 2 26 ? 146.596 105.990 138.062 1.00 117.38 26 GLY D CA 1
ATOM 1703 C C . GLY B 2 26 ? 145.508 105.353 137.229 1.00 115.90 26 GLY D C 1
ATOM 1704 O O . GLY B 2 26 ? 145.576 104.145 136.974 1.00 112.89 26 GLY D O 1
ATOM 1705 N N . TYR B 2 27 ? 144.508 106.117 136.801 1.00 107.68 27 TYR D N 1
ATOM 1706 C CA . TYR B 2 27 ? 143.425 105.579 135.993 1.00 97.13 27 TYR D CA 1
ATOM 1707 C C . TYR B 2 27 ? 142.735 106.735 135.287 1.00 101.42 27 TYR D C 1
ATOM 1708 O O . TYR B 2 27 ? 142.936 107.903 135.625 1.00 100.59 27 TYR D O 1
ATOM 1717 N N . THR B 2 28 ? 141.909 106.393 134.303 1.00 104.25 28 THR D N 1
ATOM 1718 C CA . THR B 2 28 ? 141.148 107.399 133.570 1.00 106.35 28 THR D CA 1
ATOM 1719 C C . THR B 2 28 ? 140.101 108.000 134.497 1.00 107.09 28 THR D C 1
ATOM 1720 O O . THR B 2 28 ? 139.122 107.339 134.854 1.00 106.45 28 THR D O 1
ATOM 1724 N N . PHE B 2 29 ? 140.299 109.260 134.882 1.00 109.47 29 PHE D N 1
ATOM 1725 C CA . PHE B 2 29 ? 139.452 109.854 135.909 1.00 112.37 29 PHE D CA 1
ATOM 1726 C C . PHE B 2 29 ? 137.991 109.882 135.483 1.00 109.44 29 PHE D C 1
ATOM 1727 O O . PHE B 2 29 ? 137.103 109.541 136.271 1.00 114.97 29 PHE D O 1
ATOM 1735 N N . THR B 2 30 ? 137.719 110.275 134.243 1.00 101.51 30 THR D N 1
ATOM 1736 C CA . THR B 2 30 ? 136.346 110.407 133.775 1.00 107.70 30 THR D CA 1
ATOM 1737 C C . THR B 2 30 ? 135.699 109.072 133.443 1.00 107.37 30 THR D C 1
ATOM 1738 O O . THR B 2 30 ? 134.608 109.054 132.866 1.00 106.87 30 THR D O 1
ATOM 1742 N N . ASN B 2 31 ? 136.341 107.961 133.793 1.00 106.96 31 ASN D N 1
ATOM 1743 C CA . ASN B 2 31 ? 135.850 106.631 133.461 1.00 108.35 31 ASN D CA 1
ATOM 1744 C C . ASN B 2 31 ? 135.171 105.945 134.636 1.00 101.71 31 ASN D C 1
ATOM 1745 O O . ASN B 2 31 ? 134.788 104.777 134.521 1.00 98.51 31 ASN D O 1
ATOM 1750 N N . TYR B 2 32 ? 135.016 106.632 135.764 1.00 96.94 32 TYR D N 1
ATOM 1751 C CA . TYR B 2 32 ? 134.563 105.985 136.983 1.00 84.49 32 TYR D CA 1
ATOM 1752 C C . TYR B 2 32 ? 133.683 106.943 137.767 1.00 88.98 32 TYR D C 1
ATOM 1753 O O . TYR B 2 32 ? 133.738 108.160 137.584 1.00 93.58 32 TYR D O 1
ATOM 1762 N N . PHE B 2 33 ? 132.870 106.370 138.648 1.00 90.00 33 PHE D N 1
ATOM 1763 C CA . PHE B 2 33 ? 132.029 107.139 139.550 1.00 86.42 33 PHE D CA 1
ATOM 1764 C C . PHE B 2 33 ? 132.791 107.443 140.831 1.00 85.73 33 PHE D C 1
ATOM 1765 O O . PHE B 2 33 ? 133.566 106.616 141.316 1.00 83.70 33 PHE D O 1
ATOM 1773 N N . ILE B 2 34 ? 132.564 108.631 141.379 1.00 81.38 34 ILE D N 1
ATOM 1774 C CA . ILE B 2 34 ? 133.166 109.044 142.640 1.00 73.29 34 ILE D CA 1
ATOM 1775 C C . ILE B 2 34 ? 132.073 109.049 143.697 1.00 79.38 34 ILE D C 1
ATOM 1776 O O . ILE B 2 34 ? 131.091 109.792 143.582 1.00 85.97 34 ILE D O 1
ATOM 1781 N N . HIS B 2 35 ? 132.242 108.225 144.723 1.00 70.97 35 HIS D N 1
ATOM 1782 C CA . HIS B 2 35 ? 131.268 108.083 145.792 1.00 67.97 35 HIS D CA 1
ATOM 1783 C C . HIS B 2 35 ? 131.838 108.636 147.086 1.00 75.74 35 HIS D C 1
ATOM 1784 O O . HIS B 2 35 ? 133.038 108.516 147.348 1.00 84.88 35 HIS D O 1
ATOM 1791 N N . TRP B 2 36 ? 130.974 109.240 147.893 1.00 69.90 36 TRP D N 1
ATOM 1792 C CA . TRP B 2 36 ? 131.365 109.838 149.158 1.00 62.88 36 TRP D CA 1
ATOM 1793 C C . TRP B 2 36 ? 130.694 109.089 150.296 1.00 60.31 36 TRP D C 1
ATOM 1794 O O . TRP B 2 36 ? 129.493 108.814 150.240 1.00 68.56 36 TRP D O 1
ATOM 1805 N N . VAL B 2 37 ? 131.475 108.756 151.316 1.00 60.95 37 VAL D N 1
ATOM 1806 C CA . VAL B 2 37 ? 131.004 108.007 152.471 1.00 59.55 37 VAL D CA 1
ATOM 1807 C C . VAL B 2 37 ? 131.413 108.758 153.726 1.00 69.15 37 VAL D C 1
ATOM 1808 O O . VAL B 2 37 ? 132.568 109.176 153.854 1.00 80.19 37 VAL D O 1
ATOM 1812 N N . LYS B 2 38 ? 130.474 108.932 154.646 1.00 68.78 38 LYS D N 1
ATOM 1813 C CA . LYS B 2 38 ? 130.723 109.621 155.904 1.00 70.41 38 LYS D CA 1
ATOM 1814 C C . LYS B 2 38 ? 130.705 108.601 157.030 1.00 68.12 38 LYS D C 1
ATOM 1815 O O . LYS B 2 38 ? 129.723 107.871 157.192 1.00 78.69 38 LYS D O 1
ATOM 1821 N N . GLN B 2 39 ? 131.781 108.552 157.804 1.00 64.43 39 GLN D N 1
ATOM 1822 C CA . GLN B 2 39 ? 131.895 107.632 158.930 1.00 78.05 39 GLN D CA 1
ATOM 1823 C C . GLN B 2 39 ? 132.001 108.451 160.209 1.00 90.90 39 GLN D C 1
ATOM 1824 O O . GLN B 2 39 ? 133.077 108.949 160.549 1.00 90.97 39 GLN D O 1
ATOM 1830 N N . LYS B 2 40 ? 130.886 108.599 160.909 1.00 102.67 40 LYS D N 1
ATOM 1831 C CA . LYS B 2 40 ? 130.925 109.232 162.214 1.00 109.27 40 LYS D CA 1
ATOM 1832 C C . LYS B 2 40 ? 131.595 108.298 163.216 1.00 114.78 40 LYS D C 1
ATOM 1833 O O . LYS B 2 40 ? 131.380 107.084 163.172 1.00 115.41 40 LYS D O 1
ATOM 1839 N N . PRO B 2 41 ? 132.404 108.827 164.129 1.00 124.22 41 PRO D N 1
ATOM 1840 C CA . PRO B 2 41 ? 133.122 107.953 165.062 1.00 129.54 41 PRO D CA 1
ATOM 1841 C C . PRO B 2 41 ? 132.156 107.085 165.850 1.00 128.85 41 PRO D C 1
ATOM 1842 O O . PRO B 2 41 ? 131.080 107.528 166.255 1.00 127.53 41 PRO D O 1
ATOM 1846 N N . GLY B 2 42 ? 132.548 105.837 166.056 1.00 128.15 42 GLY D N 1
ATOM 1847 C CA . GLY B 2 42 ? 131.668 104.871 166.707 1.00 131.46 42 GLY D CA 1
ATOM 1848 C C . GLY B 2 42 ? 130.594 104.316 165.804 1.00 134.44 42 GLY D C 1
ATOM 1849 O O . GLY B 2 42 ? 130.376 103.101 165.772 1.00 132.93 42 GLY D O 1
ATOM 1850 N N . GLN B 2 43 ? 129.912 105.181 165.060 1.00 140.01 43 GLN D N 1
ATOM 1851 C CA . GLN B 2 43 ? 128.869 104.738 164.151 1.00 138.40 43 GLN D CA 1
ATOM 1852 C C . GLN B 2 43 ? 129.483 104.071 162.922 1.00 130.95 43 GLN D C 1
ATOM 1853 O O . GLN B 2 43 ? 130.678 104.189 162.642 1.00 129.22 43 GLN D O 1
ATOM 1859 N N . GLY B 2 44 ? 128.640 103.358 162.182 1.00 120.89 44 GLY D N 1
ATOM 1860 C CA . GLY B 2 44 ? 129.054 102.763 160.935 1.00 111.24 44 GLY D CA 1
ATOM 1861 C C . GLY B 2 44 ? 129.094 103.780 159.815 1.00 99.48 44 GLY D C 1
ATOM 1862 O O . GLY B 2 44 ? 128.778 104.957 159.981 1.00 97.82 44 GLY D O 1
ATOM 1863 N N . LEU B 2 45 ? 129.494 103.304 158.642 1.00 81.14 45 LEU D N 1
ATOM 1864 C CA . LEU B 2 45 ? 129.590 104.178 157.489 1.00 76.46 45 LEU D CA 1
ATOM 1865 C C . LEU B 2 45 ? 128.195 104.580 157.018 1.00 76.37 45 LEU D C 1
ATOM 1866 O O . LEU B 2 45 ? 127.180 104.036 157.455 1.00 83.21 45 LEU D O 1
ATOM 1871 N N . GLU B 2 46 ? 128.149 105.561 156.120 1.00 72.85 46 GLU D N 1
ATOM 1872 C CA . GLU B 2 46 ? 126.870 106.064 155.630 1.00 67.92 46 GLU D CA 1
ATOM 1873 C C . GLU B 2 46 ? 127.089 106.663 154.250 1.00 66.87 46 GLU D C 1
ATOM 1874 O O . GLU B 2 46 ? 127.763 107.686 154.121 1.00 73.61 46 GLU D O 1
ATOM 1880 N N . TRP B 2 47 ? 126.518 106.033 153.230 1.00 64.81 47 TRP D N 1
ATOM 1881 C CA . TRP B 2 47 ? 126.671 106.529 151.871 1.00 66.86 47 TRP D CA 1
ATOM 1882 C C . TRP B 2 47 ? 126.072 107.921 151.743 1.00 73.47 47 TRP D C 1
ATOM 1883 O O . TRP B 2 47 ? 124.973 108.187 152.232 1.00 89.62 47 TRP D O 1
ATOM 1894 N N . ILE B 2 48 ? 126.795 108.813 151.073 1.00 69.88 48 ILE D N 1
ATOM 1895 C CA . ILE B 2 48 ? 126.346 110.190 150.909 1.00 66.27 48 ILE D CA 1
ATOM 1896 C C . ILE B 2 48 ? 125.776 110.386 149.513 1.00 75.01 48 ILE D C 1
ATOM 1897 O O . ILE B 2 48 ? 124.586 110.669 149.351 1.00 89.93 48 ILE D O 1
ATOM 1902 N N . GLY B 2 49 ? 126.619 110.237 148.501 1.00 78.86 49 GLY D N 1
ATOM 1903 C CA . GLY B 2 49 ? 126.187 110.398 147.126 1.00 77.13 49 GLY D CA 1
ATOM 1904 C C . GLY B 2 49 ? 127.358 110.186 146.197 1.00 81.09 49 GLY D C 1
ATOM 1905 O O . GLY B 2 49 ? 128.492 109.961 146.631 1.00 88.36 49 GLY D O 1
ATOM 1906 N N . TYR B 2 50 ? 127.076 110.266 144.901 1.00 81.08 50 TYR D N 1
ATOM 1907 C CA . TYR B 2 50 ? 128.111 110.054 143.902 1.00 79.68 50 TYR D CA 1
ATOM 1908 C C . TYR B 2 50 ? 128.003 111.109 142.816 1.00 84.26 50 TYR D C 1
ATOM 1909 O O . TYR B 2 50 ? 126.957 111.729 142.618 1.00 88.55 50 TYR D O 1
ATOM 1918 N N . ILE B 2 51 ? 129.117 111.307 142.119 1.00 86.71 51 ILE D N 1
ATOM 1919 C CA . ILE B 2 51 ? 129.219 112.252 141.017 1.00 92.66 51 ILE D CA 1
ATOM 1920 C C . ILE B 2 51 ? 129.850 111.529 139.840 1.00 97.56 51 ILE D C 1
ATOM 1921 O O . ILE B 2 51 ? 130.864 110.842 140.003 1.00 97.52 51 ILE D O 1
ATOM 1926 N N . ASN B 2 52 ? 129.255 111.677 138.659 1.00 101.30 52 ASN D N 1
ATOM 1927 C CA . ASN B 2 52 ? 129.826 111.100 137.452 1.00 103.81 52 ASN D CA 1
ATOM 1928 C C . ASN B 2 52 ? 130.744 112.131 136.818 1.00 108.92 52 ASN D C 1
ATOM 1929 O O . ASN B 2 52 ? 130.252 113.150 136.310 1.00 109.07 52 ASN D O 1
ATOM 1934 N N . PRO B 2 53 ? 132.053 111.924 136.812 1.00 104.77 53 PRO D N 1
ATOM 1935 C CA . PRO B 2 53 ? 132.945 112.936 136.241 1.00 103.72 53 PRO D CA 1
ATOM 1936 C C . PRO B 2 53 ? 133.055 112.819 134.734 1.00 113.96 53 PRO D C 1
ATOM 1937 O O . PRO B 2 53 ? 134.134 112.999 134.164 1.00 120.60 53 PRO D O 1
ATOM 1941 N N . TYR B 2 54 ? 131.937 112.520 134.079 1.00 113.91 54 TYR D N 1
ATOM 1942 C CA . TYR B 2 54 ? 131.884 112.492 132.625 1.00 115.58 54 TYR D CA 1
ATOM 1943 C C . TYR B 2 54 ? 130.841 113.481 132.132 1.00 114.24 54 TYR D C 1
ATOM 1944 O O . TYR B 2 54 ? 131.096 114.273 131.221 1.00 124.90 54 TYR D O 1
ATOM 1953 N N . ASN B 2 55 ? 129.657 113.431 132.733 1.00 109.32 55 ASN D N 1
ATOM 1954 C CA . ASN B 2 55 ? 128.591 114.378 132.460 1.00 114.09 55 ASN D CA 1
ATOM 1955 C C . ASN B 2 55 ? 128.206 115.185 133.687 1.00 118.79 55 ASN D C 1
ATOM 1956 O O . ASN B 2 55 ? 127.302 116.022 133.605 1.00 119.88 55 ASN D O 1
ATOM 1961 N N . ASP B 2 56 ? 128.862 114.953 134.822 1.00 118.80 56 ASP D N 1
ATOM 1962 C CA . ASP B 2 56 ? 128.627 115.726 136.038 1.00 120.85 56 ASP D CA 1
ATOM 1963 C C . ASP B 2 56 ? 127.170 115.638 136.484 1.00 115.47 56 ASP D C 1
ATOM 1964 O O . ASP B 2 56 ? 126.525 116.644 136.782 1.00 120.54 56 ASP D O 1
ATOM 1969 N N . ILE B 2 57 ? 126.648 114.418 136.522 1.00 108.96 57 ILE D N 1
ATOM 1970 C CA . ILE B 2 57 ? 125.363 114.151 137.145 1.00 107.22 57 ILE D CA 1
ATOM 1971 C C . ILE B 2 57 ? 125.636 113.552 138.517 1.00 109.72 57 ILE D C 1
ATOM 1972 O O . ILE B 2 57 ? 126.703 112.988 138.777 1.00 108.85 57 ILE D O 1
ATOM 1977 N N . THR B 2 58 ? 124.658 113.684 139.408 1.00 109.36 58 THR D N 1
ATOM 1978 C CA . THR B 2 58 ? 124.838 113.288 140.795 1.00 102.45 58 THR D CA 1
ATOM 1979 C C . THR B 2 58 ? 123.586 112.602 141.314 1.00 95.20 58 THR D C 1
ATOM 1980 O O . THR B 2 58 ? 122.494 112.743 140.759 1.00 100.98 58 THR D O 1
ATOM 1984 N N . LYS B 2 59 ? 123.768 111.849 142.393 1.00 88.00 59 LYS D N 1
ATOM 1985 C CA . LYS B 2 59 ? 122.673 111.252 143.139 1.00 89.07 59 LYS D CA 1
ATOM 1986 C C . LYS B 2 59 ? 123.041 111.283 144.612 1.00 93.99 59 LYS D C 1
ATOM 1987 O O . LYS B 2 59 ? 124.160 110.915 144.978 1.00 97.01 59 LYS D O 1
ATOM 1993 N N . PHE B 2 60 ? 122.110 111.725 145.450 1.00 90.20 60 PHE D N 1
ATOM 1994 C CA . PHE B 2 60 ? 122.372 111.932 146.866 1.00 86.47 60 PHE D CA 1
ATOM 1995 C C . PHE B 2 60 ? 121.434 111.092 147.715 1.00 88.47 60 PHE D C 1
ATOM 1996 O O . PHE B 2 60 ? 120.253 110.938 147.390 1.00 97.58 60 PHE D O 1
ATOM 2004 N N . ASN B 2 61 ? 121.973 110.546 148.798 1.00 85.67 61 ASN D N 1
ATOM 2005 C CA . ASN B 2 61 ? 121.136 109.965 149.833 1.00 86.98 61 ASN D CA 1
ATOM 2006 C C . ASN B 2 61 ? 120.179 111.027 150.353 1.00 102.67 61 ASN D C 1
ATOM 2007 O O . ASN B 2 61 ? 120.574 112.167 150.606 1.00 108.03 61 ASN D O 1
ATOM 2012 N N . GLU B 2 62 ? 118.907 110.654 150.506 1.00 109.77 62 GLU D N 1
ATOM 2013 C CA . GLU B 2 62 ? 117.912 111.641 150.910 1.00 105.59 62 GLU D CA 1
ATOM 2014 C C . GLU B 2 62 ? 118.304 112.330 152.208 1.00 108.57 62 GLU D C 1
ATOM 2015 O O . GLU B 2 62 ? 117.955 113.496 152.421 1.00 113.96 62 GLU D O 1
ATOM 2021 N N . LYS B 2 63 ? 119.032 111.633 153.079 1.00 104.27 63 LYS D N 1
ATOM 2022 C CA . LYS B 2 63 ? 119.453 112.241 154.335 1.00 99.42 63 LYS D CA 1
ATOM 2023 C C . LYS B 2 63 ? 120.374 113.428 154.094 1.00 101.56 63 LYS D C 1
ATOM 2024 O O . LYS B 2 63 ? 120.260 114.455 154.771 1.00 109.44 63 LYS D O 1
ATOM 2030 N N . PHE B 2 64 ? 121.295 113.307 153.143 1.00 100.81 64 PHE D N 1
ATOM 2031 C CA . PHE B 2 64 ? 122.285 114.341 152.888 1.00 105.06 64 PHE D CA 1
ATOM 2032 C C . PHE B 2 64 ? 121.892 115.262 151.746 1.00 114.81 64 PHE D C 1
ATOM 2033 O O . PHE B 2 64 ? 122.689 116.119 151.353 1.00 124.53 64 PHE D O 1
ATOM 2041 N N . LYS B 2 65 ? 120.688 115.113 151.207 1.00 113.36 65 LYS D N 1
ATOM 2042 C CA . LYS B 2 65 ? 120.223 116.026 150.175 1.00 119.61 65 LYS D CA 1
ATOM 2043 C C . LYS B 2 65 ? 120.206 117.447 150.718 1.00 126.41 65 LYS D C 1
ATOM 2044 O O . LYS B 2 65 ? 119.701 117.694 151.817 1.00 123.24 65 LYS D O 1
ATOM 2050 N N . GLY B 2 66 ? 120.766 118.379 149.952 1.00 124.30 66 GLY D N 1
ATOM 2051 C CA . GLY B 2 66 ? 120.860 119.760 150.358 1.00 124.53 66 GLY D CA 1
ATOM 2052 C C . GLY B 2 66 ? 122.018 120.061 151.286 1.00 134.20 66 GLY D C 1
ATOM 2053 O O . GLY B 2 66 ? 122.589 121.153 151.216 1.00 143.57 66 GLY D O 1
ATOM 2054 N N . LYS B 2 67 ? 122.377 119.119 152.160 1.00 129.84 67 LYS D N 1
ATOM 2055 C CA . LYS B 2 67 ? 123.506 119.328 153.056 1.00 130.77 67 LYS D CA 1
ATOM 2056 C C . LYS B 2 67 ? 124.843 119.193 152.342 1.00 131.43 67 LYS D C 1
ATOM 2057 O O . LYS B 2 67 ? 125.847 119.736 152.814 1.00 135.22 67 LYS D O 1
ATOM 2063 N N . ALA B 2 68 ? 124.884 118.485 151.217 1.00 126.57 68 ALA D N 1
ATOM 2064 C CA . ALA B 2 68 ? 126.121 118.240 150.495 1.00 122.73 68 ALA D CA 1
ATOM 2065 C C . ALA B 2 68 ? 125.983 118.676 149.044 1.00 131.29 68 ALA D C 1
ATOM 2066 O O . ALA B 2 68 ? 124.880 118.723 148.493 1.00 131.62 68 ALA D O 1
ATOM 2068 N N . THR B 2 69 ? 127.120 118.996 148.430 1.00 134.48 69 THR D N 1
ATOM 2069 C CA . THR B 2 69 ? 127.169 119.423 147.036 1.00 135.71 69 THR D CA 1
ATOM 2070 C C . THR B 2 69 ? 128.427 118.852 146.405 1.00 130.45 69 THR D C 1
ATOM 2071 O O . THR B 2 69 ? 129.535 119.123 146.874 1.00 128.36 69 THR D O 1
ATOM 2075 N N . LEU B 2 70 ? 128.258 118.073 145.343 1.00 124.90 70 LEU D N 1
ATOM 2076 C CA . LEU B 2 70 ? 129.361 117.377 144.698 1.00 118.79 70 LEU D CA 1
ATOM 2077 C C . LEU B 2 70 ? 129.749 118.092 143.412 1.00 119.29 70 LEU D C 1
ATOM 2078 O O . LEU B 2 70 ? 128.880 118.481 142.625 1.00 119.94 70 LEU D O 1
ATOM 2083 N N . THR B 2 71 ? 131.051 118.269 143.208 1.00 121.69 71 THR D N 1
ATOM 2084 C CA . THR B 2 71 ? 131.573 118.856 141.984 1.00 120.50 71 THR D CA 1
ATOM 2085 C C . THR B 2 71 ? 132.860 118.140 141.606 1.00 117.80 71 THR D C 1
ATOM 2086 O O . THR B 2 71 ? 133.477 117.456 142.424 1.00 114.90 71 THR D O 1
ATOM 2090 N N . SER B 2 72 ? 133.261 118.307 140.348 1.00 122.97 72 SER D N 1
ATOM 2091 C CA . SER B 2 72 ? 134.473 117.676 139.852 1.00 129.03 72 SER D CA 1
ATOM 2092 C C . SER B 2 72 ? 135.078 118.539 138.757 1.00 133.70 72 SER D C 1
ATOM 2093 O O . SER B 2 72 ? 134.400 119.365 138.142 1.00 129.77 72 SER D O 1
ATOM 2096 N N . ASP B 2 73 ? 136.372 118.335 138.520 1.00 132.93 73 ASP D N 1
ATOM 2097 C CA . ASP B 2 73 ? 137.087 119.025 137.455 1.00 135.23 73 ASP D CA 1
ATOM 2098 C C . ASP B 2 73 ? 137.972 118.019 136.740 1.00 135.92 73 ASP D C 1
ATOM 2099 O O . ASP B 2 73 ? 138.907 117.480 137.338 1.00 133.51 73 ASP D O 1
ATOM 2104 N N . LYS B 2 74 ? 137.678 117.770 135.463 1.00 134.35 74 LYS D N 1
ATOM 2105 C CA . LYS B 2 74 ? 138.420 116.757 134.721 1.00 134.03 74 LYS D CA 1
ATOM 2106 C C . LYS B 2 74 ? 139.888 117.133 134.575 1.00 141.87 74 LYS D C 1
ATOM 2107 O O . LYS B 2 74 ? 140.771 116.287 134.758 1.00 141.35 74 LYS D O 1
ATOM 2113 N N . SER B 2 75 ? 140.172 118.397 134.253 1.00 148.64 75 SER D N 1
ATOM 2114 C CA . SER B 2 75 ? 141.551 118.794 133.994 1.00 146.56 75 SER D CA 1
ATOM 2115 C C . SER B 2 75 ? 142.429 118.566 135.216 1.00 142.12 75 SER D C 1
ATOM 2116 O O . SER B 2 75 ? 143.541 118.039 135.102 1.00 138.38 75 SER D O 1
ATOM 2119 N N . SER B 2 76 ? 141.947 118.954 136.395 1.00 142.68 76 SER D N 1
ATOM 2120 C CA . SER B 2 76 ? 142.676 118.681 137.625 1.00 143.32 76 SER D CA 1
ATOM 2121 C C . SER B 2 76 ? 142.455 117.265 138.133 1.00 142.20 76 SER D C 1
ATOM 2122 O O . SER B 2 76 ? 143.132 116.855 139.081 1.00 141.31 76 SER D O 1
ATOM 2125 N N . ARG B 2 77 ? 141.527 116.520 137.533 1.00 137.80 77 ARG D N 1
ATOM 2126 C CA . ARG B 2 77 ? 141.246 115.142 137.930 1.00 131.67 77 ARG D CA 1
ATOM 2127 C C . ARG B 2 77 ? 140.974 115.050 139.430 1.00 128.12 77 ARG D C 1
ATOM 2128 O O . ARG B 2 77 ? 141.452 114.150 140.122 1.00 121.53 77 ARG D O 1
ATOM 2136 N N . THR B 2 78 ? 140.181 115.993 139.935 1.00 127.67 78 THR D N 1
ATOM 2137 C CA . THR B 2 78 ? 139.843 116.051 141.348 1.00 127.14 78 THR D CA 1
ATOM 2138 C C . THR B 2 78 ? 138.345 116.265 141.504 1.00 120.91 78 THR D C 1
ATOM 2139 O O . THR B 2 78 ? 137.687 116.824 140.624 1.00 115.01 78 THR D O 1
ATOM 2143 N N . ALA B 2 79 ? 137.815 115.811 142.637 1.00 119.57 79 ALA D N 1
ATOM 2144 C CA . ALA B 2 79 ? 136.407 115.963 142.972 1.00 116.16 79 ALA D CA 1
ATOM 2145 C C . ALA B 2 79 ? 136.282 116.614 144.340 1.00 118.24 79 ALA D C 1
ATOM 2146 O O . ALA B 2 79 ? 137.091 116.354 145.234 1.00 115.03 79 ALA D O 1
ATOM 2148 N N . TYR B 2 80 ? 135.265 117.455 144.501 1.00 117.78 80 TYR D N 1
ATOM 2149 C CA . TYR B 2 80 ? 135.066 118.220 145.721 1.00 117.80 80 TYR D CA 1
ATOM 2150 C C . TYR B 2 80 ? 133.665 117.994 146.270 1.00 116.24 80 TYR D C 1
ATOM 2151 O O . TYR B 2 80 ? 132.710 117.789 145.516 1.00 119.24 80 TYR D O 1
ATOM 2160 N N . MET B 2 81 ? 133.552 118.034 147.594 1.00 115.00 81 MET D N 1
ATOM 2161 C CA . MET B 2 81 ? 132.274 117.939 148.284 1.00 117.12 81 MET D CA 1
ATOM 2162 C C . MET B 2 81 ? 132.078 119.178 149.143 1.00 127.38 81 MET D C 1
ATOM 2163 O O . MET B 2 81 ? 132.972 119.556 149.907 1.00 129.44 81 MET D O 1
ATOM 2168 N N . GLU B 2 82 ? 130.912 119.803 149.018 1.00 128.89 82 GLU D N 1
ATOM 2169 C CA . GLU B 2 82 ? 130.573 121.015 149.756 1.00 129.31 82 GLU D CA 1
ATOM 2170 C C . GLU B 2 82 ? 129.592 120.657 150.863 1.00 129.05 82 GLU D C 1
ATOM 2171 O O . GLU B 2 82 ? 128.472 120.212 150.590 1.00 130.85 82 GLU D O 1
ATOM 2177 N N . LEU B 2 83 ? 130.011 120.854 152.105 1.00 128.39 83 LEU D N 1
ATOM 2178 C CA . LEU B 2 83 ? 129.147 120.676 153.261 1.00 133.56 83 LEU D CA 1
ATOM 2179 C C . LEU B 2 83 ? 128.732 122.053 153.761 1.00 136.48 83 LEU D C 1
ATOM 2180 O O . LEU B 2 83 ? 129.586 122.871 154.118 1.00 135.10 83 LEU D O 1
ATOM 2185 N N . SER B 2 84 ? 127.429 122.307 153.783 1.00 140.37 84 SER D N 1
ATOM 2186 C CA . SER B 2 84 ? 126.893 123.617 154.110 1.00 141.38 84 SER D CA 1
ATOM 2187 C C . SER B 2 84 ? 126.234 123.595 155.482 1.00 146.63 84 SER D C 1
ATOM 2188 O O . SER B 2 84 ? 125.679 122.579 155.907 1.00 147.72 84 SER D O 1
ATOM 2191 N N . SER B 2 85 ? 126.304 124.734 156.170 1.00 144.98 85 SER D N 1
ATOM 2192 C CA . SER B 2 85 ? 125.687 124.900 157.483 1.00 143.00 85 SER D CA 1
ATOM 2193 C C . SER B 2 85 ? 126.081 123.760 158.417 1.00 142.22 85 SER D C 1
ATOM 2194 O O . SER B 2 85 ? 125.238 123.066 158.987 1.00 144.11 85 SER D O 1
ATOM 2197 N N . LEU B 2 86 ? 127.387 123.570 158.569 1.00 136.65 86 LEU D N 1
ATOM 2198 C CA . LEU B 2 86 ? 127.886 122.494 159.411 1.00 133.89 86 LEU D CA 1
ATOM 2199 C C . LEU B 2 86 ? 127.372 122.646 160.836 1.00 130.93 86 LEU D C 1
ATOM 2200 O O . LEU B 2 86 ? 127.309 123.751 161.379 1.00 131.73 86 LEU D O 1
ATOM 2205 N N . THR B 2 87 ? 126.995 121.527 161.437 1.00 127.66 87 THR D N 1
ATOM 2206 C CA . THR B 2 87 ? 126.544 121.481 162.819 1.00 125.96 87 THR D CA 1
ATOM 2207 C C . THR B 2 87 ? 127.447 120.532 163.602 1.00 128.01 87 THR D C 1
ATOM 2208 O O . THR B 2 87 ? 128.482 120.079 163.111 1.00 132.92 87 THR D O 1
ATOM 2212 N N . SER B 2 88 ? 127.047 120.234 164.838 1.00 127.00 88 SER D N 1
ATOM 2213 C CA . SER B 2 88 ? 127.824 119.316 165.659 1.00 130.72 88 SER D CA 1
ATOM 2214 C C . SER B 2 88 ? 127.777 117.886 165.141 1.00 136.89 88 SER D C 1
ATOM 2215 O O . SER B 2 88 ? 128.655 117.089 165.485 1.00 138.01 88 SER D O 1
ATOM 2218 N N . GLU B 2 89 ? 126.776 117.541 164.333 1.00 133.71 89 GLU D N 1
ATOM 2219 C CA . GLU B 2 89 ? 126.631 116.184 163.824 1.00 126.63 89 GLU D CA 1
ATOM 2220 C C . GLU B 2 89 ? 127.375 115.949 162.519 1.00 118.91 89 GLU D C 1
ATOM 2221 O O . GLU B 2 89 ? 127.396 114.813 162.033 1.00 119.88 89 GLU D O 1
ATOM 2227 N N . ASP B 2 90 ? 127.982 116.980 161.945 1.00 120.29 90 ASP D N 1
ATOM 2228 C CA . ASP B 2 90 ? 128.705 116.855 160.689 1.00 119.97 90 ASP D CA 1
ATOM 2229 C C . ASP B 2 90 ? 130.203 116.684 160.889 1.00 112.36 90 ASP D C 1
ATOM 2230 O O . ASP B 2 90 ? 130.962 116.802 159.924 1.00 113.53 90 ASP D O 1
ATOM 2235 N N . SER B 2 91 ? 130.646 116.422 162.115 1.00 106.42 91 SER D N 1
ATOM 2236 C CA . SER B 2 91 ? 132.058 116.184 162.399 1.00 109.22 91 SER D CA 1
ATOM 2237 C C . SER B 2 91 ? 132.302 114.682 162.345 1.00 115.76 91 SER D C 1
ATOM 2238 O O . SER B 2 91 ? 131.929 113.947 163.262 1.00 120.04 91 SER D O 1
ATOM 2241 N N . ALA B 2 92 ? 132.928 114.222 161.266 1.00 108.85 92 ALA D N 1
ATOM 2242 C CA . ALA B 2 92 ? 133.238 112.809 161.095 1.00 98.47 92 ALA D CA 1
ATOM 2243 C C . ALA B 2 92 ? 134.223 112.678 159.944 1.00 96.54 92 ALA D C 1
ATOM 2244 O O . ALA B 2 92 ? 134.487 113.638 159.218 1.00 99.41 92 ALA D O 1
ATOM 2246 N N . VAL B 2 93 ? 134.765 111.476 159.788 1.00 93.97 93 VAL D N 1
ATOM 2247 C CA . VAL B 2 93 ? 135.700 111.193 158.706 1.00 76.38 93 VAL D CA 1
ATOM 2248 C C . VAL B 2 93 ? 134.925 110.986 157.415 1.00 74.84 93 VAL D C 1
ATOM 2249 O O . VAL B 2 93 ? 133.883 110.325 157.398 1.00 86.38 93 VAL D O 1
ATOM 2253 N N . TYR B 2 94 ? 135.429 111.551 156.324 1.00 66.15 94 TYR D N 1
ATOM 2254 C CA . TYR B 2 94 ? 134.779 111.459 155.026 1.00 65.07 94 TYR D CA 1
ATOM 2255 C C . TYR B 2 94 ? 135.703 110.753 154.048 1.00 76.29 94 TYR D C 1
ATOM 2256 O O . TYR B 2 94 ? 136.876 111.118 153.924 1.00 94.05 94 TYR D O 1
ATOM 2265 N N . TYR B 2 95 ? 135.173 109.752 153.357 1.00 68.52 95 TYR D N 1
ATOM 2266 C CA . TYR B 2 95 ? 135.920 108.992 152.372 1.00 60.59 95 TYR D CA 1
ATOM 2267 C C . TYR B 2 95 ? 135.402 109.294 150.976 1.00 69.34 95 TYR D C 1
ATOM 2268 O O . TYR B 2 95 ? 134.246 109.677 150.793 1.00 74.29 95 TYR D O 1
ATOM 2277 N N . CYS B 2 96 ? 136.277 109.127 149.992 1.00 70.01 96 CYS D N 1
ATOM 2278 C CA . CYS B 2 96 ? 135.899 109.145 148.588 1.00 66.22 96 CYS D CA 1
ATOM 2279 C C . CYS B 2 96 ? 136.389 107.854 147.955 1.00 78.92 96 CYS D C 1
ATOM 2280 O O . CYS B 2 96 ? 137.547 107.472 148.140 1.00 85.22 96 CYS D O 1
ATOM 2283 N N . ALA B 2 97 ? 135.506 107.179 147.230 1.00 73.91 97 ALA D N 1
ATOM 2284 C CA . ALA B 2 97 ? 135.849 105.946 146.544 1.00 65.37 97 ALA D CA 1
ATOM 2285 C C . ALA B 2 97 ? 135.307 105.995 145.127 1.00 72.42 97 ALA D C 1
ATOM 2286 O O . ALA B 2 97 ? 134.297 106.645 144.857 1.00 78.52 97 ALA D O 1
ATOM 2288 N N . ARG B 2 98 ? 135.995 105.316 144.222 1.00 78.11 98 ARG D N 1
ATOM 2289 C CA . ARG B 2 98 ? 135.538 105.210 142.848 1.00 79.19 98 ARG D CA 1
ATOM 2290 C C . ARG B 2 98 ? 134.740 103.928 142.662 1.00 86.03 98 ARG D C 1
ATOM 2291 O O . ARG B 2 98 ? 134.856 102.978 143.435 1.00 87.91 98 ARG D O 1
ATOM 2299 N N . CYS B 2 99 ? 133.919 103.910 141.617 1.00 84.64 99 CYS D N 1
ATOM 2300 C CA . CYS B 2 99 ? 133.087 102.748 141.329 1.00 80.47 99 CYS D CA 1
ATOM 2301 C C . CYS B 2 99 ? 132.857 102.683 139.830 1.00 90.20 99 CYS D C 1
ATOM 2302 O O . CYS B 2 99 ? 132.412 103.665 139.231 1.00 91.46 99 CYS D O 1
ATOM 2305 N N . ASP B 2 100 ? 133.167 101.538 139.228 1.00 91.80 100 ASP D N 1
ATOM 2306 C CA . ASP B 2 100 ? 132.981 101.357 137.792 1.00 88.46 100 ASP D CA 1
ATOM 2307 C C . ASP B 2 100 ? 131.495 101.264 137.483 1.00 86.48 100 ASP D C 1
ATOM 2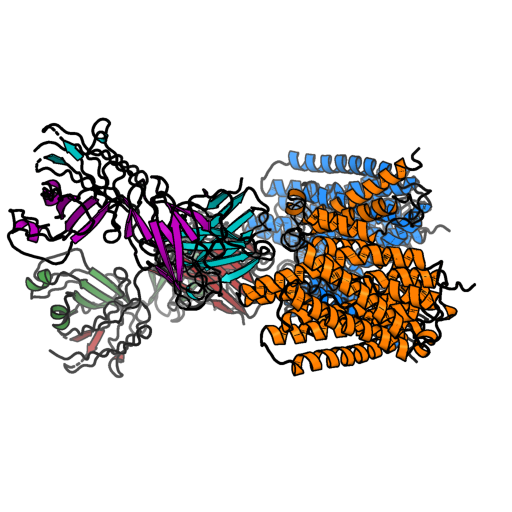308 O O . ASP B 2 100 ? 130.845 100.273 137.821 1.00 85.58 100 ASP D O 1
ATOM 2313 N N . GLY B 2 101 ? 130.953 102.289 136.827 1.00 82.15 101 GLY D N 1
ATOM 2314 C CA . GLY B 2 101 ? 129.531 102.296 136.543 1.00 85.51 101 GLY D CA 1
ATOM 2315 C C . GLY B 2 101 ? 129.106 101.315 135.473 1.00 85.85 101 GLY D C 1
ATOM 2316 O O . GLY B 2 101 ? 127.919 100.986 135.389 1.00 87.34 101 GLY D O 1
ATOM 2317 N N . TYR B 2 102 ? 130.044 100.831 134.663 1.00 78.19 102 TYR D N 1
ATOM 2318 C CA . TYR B 2 102 ? 129.733 99.977 133.525 1.00 68.50 102 TYR D CA 1
ATOM 2319 C C . TYR B 2 102 ? 130.240 98.553 133.715 1.00 74.97 102 TYR D C 1
ATOM 2320 O O . TYR B 2 102 ? 130.719 97.930 132.768 1.00 87.13 102 TYR D O 1
ATOM 2329 N N . TYR B 2 103 ? 130.145 98.030 134.930 1.00 69.34 103 TYR D N 1
ATOM 2330 C CA . TYR B 2 103 ? 130.513 96.653 135.219 1.00 71.53 103 TYR D CA 1
ATOM 2331 C C . TYR B 2 103 ? 129.373 96.006 135.989 1.00 80.96 103 TYR D C 1
ATOM 2332 O O . TYR B 2 103 ? 128.858 96.592 136.944 1.00 88.75 103 TYR D O 1
ATOM 2341 N N . ARG B 2 104 ? 128.976 94.802 135.574 1.00 80.94 104 ARG D N 1
ATOM 2342 C CA . ARG B 2 104 ? 127.769 94.200 136.131 1.00 80.55 104 ARG D CA 1
ATOM 2343 C C . ARG B 2 104 ? 127.901 93.919 137.620 1.00 81.16 104 ARG D C 1
ATOM 2344 O O . ARG B 2 104 ? 126.888 93.793 138.315 1.00 90.12 104 ARG D O 1
ATOM 2352 N N . TYR B 2 105 ? 129.121 93.807 138.128 1.00 77.64 105 TYR D N 1
ATOM 2353 C CA . TYR B 2 105 ? 129.367 93.525 139.536 1.00 81.40 105 TYR D CA 1
ATOM 2354 C C . TYR B 2 105 ? 130.198 94.627 140.172 1.00 82.58 105 TYR D C 1
ATOM 2355 O O . TYR B 2 105 ? 131.107 94.367 140.960 1.00 84.57 105 TYR D O 1
ATOM 2364 N N . TYR B 2 106 ? 129.890 95.875 139.847 1.00 74.92 106 TYR D N 1
ATOM 2365 C CA . TYR B 2 106 ? 130.709 96.970 140.326 1.00 72.71 106 TYR D CA 1
ATOM 2366 C C . TYR B 2 106 ? 130.628 97.085 141.844 1.00 77.90 106 TYR D C 1
ATOM 2367 O O . TYR B 2 106 ? 129.677 96.634 142.482 1.00 83.99 106 TYR D O 1
ATOM 2376 N N . ALA B 2 107 ? 131.659 97.692 142.416 1.00 80.59 107 ALA D N 1
ATOM 2377 C CA . ALA B 2 107 ? 131.705 98.043 143.827 1.00 74.27 107 ALA D CA 1
ATOM 2378 C C . ALA B 2 107 ? 132.532 99.317 143.942 1.00 83.53 107 ALA D C 1
ATOM 2379 O O . ALA B 2 107 ? 132.718 100.035 142.956 1.00 86.89 107 ALA D O 1
ATOM 2381 N N . MET B 2 108 ? 133.014 99.617 145.147 1.00 77.21 108 MET D N 1
ATOM 2382 C CA . MET B 2 108 ? 133.909 100.758 145.305 1.00 76.09 108 MET D CA 1
ATOM 2383 C C . MET B 2 108 ? 135.352 100.374 144.995 1.00 87.43 108 MET D C 1
ATOM 2384 O O . MET B 2 108 ? 135.947 100.886 144.047 1.00 91.42 108 MET D O 1
ATOM 2389 N N . ASP B 2 109 ? 135.929 99.494 145.813 1.00 77.07 109 ASP D N 1
ATOM 2390 C CA . ASP B 2 109 ? 137.204 98.803 145.609 1.00 80.70 109 ASP D CA 1
ATOM 2391 C C . ASP B 2 109 ? 138.419 99.725 145.658 1.00 94.72 109 ASP D C 1
ATOM 2392 O O . ASP B 2 109 ? 139.556 99.246 145.635 1.00 102.92 109 ASP D O 1
ATOM 2397 N N . TYR B 2 110 ? 138.207 101.035 145.749 1.00 91.09 110 TYR D N 1
ATOM 2398 C CA . TYR B 2 110 ? 139.328 101.967 145.859 1.00 81.41 110 TYR D CA 1
ATOM 2399 C C . TYR B 2 110 ? 138.853 103.190 146.623 1.00 84.04 110 TYR D C 1
ATOM 2400 O O . TYR B 2 110 ? 138.054 103.971 146.101 1.00 86.25 110 TYR D O 1
ATOM 2409 N N . TRP B 2 111 ? 139.355 103.356 147.840 1.00 78.61 111 TRP D N 1
ATOM 2410 C CA . TRP B 2 111 ? 138.904 104.392 148.752 1.00 76.48 111 TRP D CA 1
ATOM 2411 C C . TRP B 2 111 ? 140.017 105.399 148.995 1.00 81.07 111 TRP D C 1
ATOM 2412 O O . TRP B 2 111 ? 141.184 105.165 148.676 1.00 90.70 111 TRP D O 1
ATOM 2423 N N . GLY B 2 112 ? 139.637 106.527 149.582 1.00 82.55 112 GLY D N 1
ATOM 2424 C CA . GLY B 2 112 ? 140.586 107.520 150.030 1.00 80.52 112 GLY D CA 1
ATOM 2425 C C . GLY B 2 112 ? 141.177 107.129 151.367 1.00 86.99 112 GLY D C 1
ATOM 2426 O O . GLY B 2 112 ? 141.146 105.966 151.777 1.00 89.33 112 GLY D O 1
ATOM 2427 N N . GLN B 2 113 ? 141.730 108.125 152.058 1.00 88.73 113 GLN D N 1
ATOM 2428 C CA . GLN B 2 113 ? 142.355 107.898 153.353 1.00 84.82 113 GLN D CA 1
ATOM 2429 C C . GLN B 2 113 ? 141.566 108.458 154.526 1.00 86.21 113 GLN D C 1
ATOM 2430 O O . GLN B 2 113 ? 141.822 108.055 155.664 1.00 85.24 113 GLN D O 1
ATOM 2436 N N . GLY B 2 114 ? 140.619 109.361 154.284 1.00 79.61 114 GLY D N 1
ATOM 2437 C CA . GLY B 2 114 ? 139.801 109.914 155.345 1.00 75.51 114 GLY D CA 1
ATOM 2438 C C . GLY B 2 114 ? 140.185 111.326 155.731 1.00 86.06 114 GLY D C 1
ATOM 2439 O O . GLY B 2 114 ? 141.336 111.582 156.094 1.00 92.46 114 GLY D O 1
ATOM 2440 N N . THR B 2 115 ? 139.228 112.250 155.680 1.00 90.33 115 THR D N 1
ATOM 2441 C CA . THR B 2 115 ? 139.477 113.670 155.921 1.00 94.27 115 THR D CA 1
ATOM 2442 C C . THR B 2 115 ? 138.603 114.135 157.080 1.00 95.52 115 THR D C 1
ATOM 2443 O O . THR B 2 115 ? 137.472 114.580 156.876 1.00 98.63 115 THR D O 1
ATOM 2447 N N . SER B 2 116 ? 139.134 114.051 158.295 1.00 92.03 116 SER D N 1
ATOM 2448 C CA . SER B 2 116 ? 138.365 114.448 159.465 1.00 92.25 116 SER D CA 1
ATOM 2449 C C . SER B 2 116 ? 137.963 115.912 159.368 1.00 99.82 116 SER D C 1
ATOM 2450 O O . SER B 2 116 ? 138.784 116.774 159.046 1.00 104.89 116 SER D O 1
ATOM 2453 N N . VAL B 2 117 ? 136.695 116.194 159.649 1.00 103.73 117 VAL D N 1
ATOM 2454 C CA . VAL B 2 117 ? 136.197 117.558 159.764 1.00 108.35 117 VAL D CA 1
ATOM 2455 C C . VAL B 2 117 ? 135.597 117.717 161.152 1.00 117.45 117 VAL D C 1
ATOM 2456 O O . VAL B 2 117 ? 134.790 116.888 161.584 1.00 112.68 117 VAL D O 1
ATOM 2460 N N . THR B 2 118 ? 136.011 118.766 161.855 1.00 127.17 118 THR D N 1
ATOM 2461 C CA . THR B 2 118 ? 135.537 119.048 163.203 1.00 123.23 118 THR D CA 1
ATOM 2462 C C . THR B 2 118 ? 134.762 120.353 163.181 1.00 130.36 118 THR D C 1
ATOM 2463 O O . THR B 2 118 ? 135.273 121.375 162.713 1.00 127.95 118 THR D O 1
ATOM 2467 N N . VAL B 2 119 ? 133.532 120.315 163.680 1.00 133.09 119 VAL D N 1
ATOM 2468 C CA . VAL B 2 119 ? 132.675 121.489 163.767 1.00 126.50 119 VAL D CA 1
ATOM 2469 C C . VAL B 2 119 ? 132.599 121.870 165.239 1.00 137.68 119 VAL D C 1
ATOM 2470 O O . VAL B 2 119 ? 131.801 121.317 166.000 1.00 136.02 119 VAL D O 1
ATOM 2474 N N . SER B 2 120 ? 133.442 122.815 165.647 1.00 143.22 120 SER D N 1
ATOM 2475 C CA . SER B 2 120 ? 133.469 123.299 167.017 1.00 147.50 120 SER D CA 1
ATOM 2476 C C . SER B 2 120 ? 133.519 124.819 166.993 1.00 151.48 120 SER D C 1
ATOM 2477 O O . SER B 2 120 ? 133.527 125.447 165.930 1.00 144.59 120 SER D O 1
ATOM 2480 N N . SER B 2 121 ? 133.555 125.415 168.182 1.00 159.59 121 SER D N 1
ATOM 2481 C CA . SER B 2 121 ? 133.552 126.863 168.322 1.00 161.72 121 SER D CA 1
ATOM 2482 C C . SER B 2 121 ? 134.799 127.421 168.987 1.00 163.00 121 SER D C 1
ATOM 2483 O O . SER B 2 121 ? 135.192 128.547 168.678 1.00 167.59 121 SER D O 1
ATOM 2486 N N . ALA B 2 122 ? 135.430 126.673 169.886 1.00 159.77 122 ALA D N 1
ATOM 2487 C CA . ALA B 2 122 ? 136.571 127.208 170.608 1.00 163.23 122 ALA D CA 1
ATOM 2488 C C . ALA B 2 122 ? 137.753 127.422 169.665 1.00 164.51 122 ALA D C 1
ATOM 2489 O O . ALA B 2 122 ? 137.787 126.926 168.536 1.00 158.81 122 ALA D O 1
ATOM 2491 N N . LYS B 2 123 ? 138.732 128.183 170.147 1.00 167.44 123 LYS D N 1
ATOM 2492 C CA . LYS B 2 123 ? 139.922 128.511 169.382 1.00 163.27 123 LYS D CA 1
ATOM 2493 C C . LYS B 2 123 ? 141.116 127.716 169.905 1.00 160.65 123 LYS D C 1
ATOM 2494 O O . LYS B 2 123 ? 141.005 126.904 170.826 1.00 160.67 123 LYS D O 1
ATOM 2500 N N . THR B 2 124 ? 142.279 127.967 169.310 1.00 157.33 124 THR D N 1
ATOM 2501 C CA . THR B 2 124 ? 143.487 127.258 169.707 1.00 157.33 124 THR D CA 1
ATOM 2502 C C . THR B 2 124 ? 143.796 127.514 171.176 1.00 158.99 124 THR D C 1
ATOM 2503 O O . THR B 2 124 ? 143.537 128.595 171.710 1.00 167.86 124 THR D O 1
ATOM 2507 N N . THR B 2 125 ? 144.343 126.498 171.836 1.00 157.18 125 THR D N 1
ATOM 2508 C CA . THR B 2 125 ? 144.681 126.591 173.247 1.00 158.49 125 THR D CA 1
ATOM 2509 C C . THR B 2 125 ? 145.991 125.861 173.502 1.00 165.22 125 THR D C 1
ATOM 2510 O O . THR B 2 125 ? 146.383 124.972 172.743 1.00 168.80 125 THR D O 1
ATOM 2514 N N . ALA B 2 126 ? 146.665 126.255 174.570 1.00 170.58 126 ALA D N 1
ATOM 2515 C CA . ALA B 2 126 ? 147.928 125.644 174.964 1.00 175.56 126 ALA D CA 1
ATOM 2516 C C . ALA B 2 126 ? 147.677 124.519 175.959 1.00 174.86 126 ALA D C 1
ATOM 2517 O O . ALA B 2 126 ? 147.013 124.740 176.978 1.00 172.67 126 ALA D O 1
ATOM 2519 N N . PRO B 2 127 ? 148.173 123.312 175.699 1.00 176.64 127 PRO D N 1
ATOM 2520 C CA . PRO B 2 127 ? 147.977 122.216 176.652 1.00 178.33 127 PRO D CA 1
ATOM 2521 C C . PRO B 2 127 ? 148.663 122.510 177.976 1.00 181.39 127 PRO D C 1
ATOM 2522 O O . PRO B 2 127 ? 149.693 123.184 178.033 1.00 185.84 127 PRO D O 1
ATOM 2526 N N . SER B 2 128 ? 148.075 121.995 179.052 1.00 181.08 128 SER D N 1
ATOM 2527 C CA . SER B 2 128 ? 148.607 122.163 180.397 1.00 182.25 128 SER D CA 1
ATOM 2528 C C . SER B 2 128 ? 148.813 120.794 181.029 1.00 181.46 128 SER D C 1
ATOM 2529 O O . SER B 2 128 ? 147.879 119.989 181.094 1.00 184.78 128 SER D O 1
ATOM 2532 N N . VAL B 2 129 ? 150.029 120.542 181.505 1.00 178.20 129 VAL D N 1
ATOM 2533 C CA . VAL B 2 129 ? 150.425 119.242 182.038 1.00 178.96 129 VAL D CA 1
ATOM 2534 C C . VAL B 2 129 ? 150.257 119.254 183.550 1.00 178.40 129 VAL D C 1
ATOM 2535 O O . VAL B 2 129 ? 150.717 120.182 184.226 1.00 179.42 129 VAL D O 1
ATOM 2539 N N . TYR B 2 130 ? 149.612 118.218 184.083 1.00 181.54 130 TYR D N 1
ATOM 2540 C CA . TYR B 2 130 ? 149.286 118.126 185.506 1.00 187.23 130 TYR D CA 1
ATOM 2541 C C . TYR B 2 130 ? 149.846 116.820 186.051 1.00 195.14 130 TYR D C 1
ATOM 2542 O O . TYR B 2 130 ? 149.130 115.813 186.148 1.00 197.65 130 TYR D O 1
ATOM 2551 N N . PRO B 2 131 ? 151.123 116.802 186.429 1.00 195.77 131 PRO D N 1
ATOM 2552 C CA . PRO B 2 131 ? 151.732 115.554 186.906 1.00 197.64 131 PRO D CA 1
ATOM 2553 C C . PRO B 2 131 ? 150.972 114.983 188.094 1.00 198.82 131 PRO D C 1
ATOM 2554 O O . PRO B 2 131 ? 150.490 115.717 188.959 1.00 195.60 131 PRO D O 1
ATOM 2558 N N . LEU B 2 132 ? 150.871 113.657 188.129 1.00 200.19 132 LEU D N 1
ATOM 2559 C CA . LEU B 2 132 ? 150.098 112.946 189.138 1.00 199.16 132 LEU D CA 1
ATOM 2560 C C . LEU B 2 132 ? 150.993 111.953 189.863 1.00 199.15 132 LEU D C 1
ATOM 2561 O O . LEU B 2 132 ? 151.708 111.174 189.224 1.00 196.40 132 LEU D O 1
ATOM 2566 N N . ALA B 2 133 ? 150.946 111.978 191.191 1.00 200.74 133 ALA D N 1
ATOM 2567 C CA . ALA B 2 133 ? 151.746 111.098 192.025 1.00 198.04 133 ALA D CA 1
ATOM 2568 C C . ALA B 2 133 ? 150.871 110.449 193.086 1.00 197.22 133 ALA D C 1
ATOM 2569 O O . ALA B 2 133 ? 149.849 111.014 193.487 1.00 197.08 133 ALA D O 1
ATOM 2571 N N . PRO B 2 134 ? 151.254 109.256 193.563 1.00 195.31 134 PRO D N 1
ATOM 2572 C CA . PRO B 2 134 ? 150.491 108.499 194.562 1.00 192.20 134 PRO D CA 1
ATOM 2573 C C . PRO B 2 134 ? 150.233 109.295 195.836 1.00 190.14 134 PRO D C 1
ATOM 2574 O O . PRO B 2 134 ? 150.345 108.724 196.921 1.00 179.39 134 PRO D O 1
ATOM 2578 N N . VAL B 2 144 ? 153.937 100.501 190.532 1.00 181.52 144 VAL D N 1
ATOM 2579 C CA . VAL B 2 144 ? 153.341 101.829 190.593 1.00 190.98 144 VAL D CA 1
ATOM 2580 C C . VAL B 2 144 ? 153.204 102.407 189.189 1.00 197.15 144 VAL D C 1
ATOM 2581 O O . VAL B 2 144 ? 153.616 101.785 188.210 1.00 195.32 144 VAL D O 1
ATOM 2585 N N . THR B 2 145 ? 152.624 103.602 189.094 1.00 203.06 145 THR D N 1
ATOM 2586 C CA . THR B 2 145 ? 152.391 104.244 187.809 1.00 202.47 145 THR D CA 1
ATOM 2587 C C . THR B 2 145 ? 152.430 105.757 187.978 1.00 200.34 145 THR D C 1
ATOM 2588 O O . THR B 2 145 ? 152.347 106.282 189.090 1.00 198.50 145 THR D O 1
ATOM 2592 N N . LEU B 2 146 ? 152.573 106.453 186.851 1.00 198.57 146 LEU D N 1
ATOM 2593 C CA . LEU B 2 146 ? 152.644 107.907 186.843 1.00 195.92 146 LEU D CA 1
ATOM 2594 C C . LEU B 2 146 ? 152.049 108.433 185.545 1.00 191.86 146 LEU D C 1
ATOM 2595 O O . LEU B 2 146 ? 152.349 107.917 184.465 1.00 187.46 146 LEU D O 1
ATOM 2600 N N . GLY B 2 147 ? 151.216 109.457 185.657 1.00 191.76 147 GLY D N 1
ATOM 2601 C CA . GLY B 2 147 ? 150.609 110.076 184.491 1.00 185.86 147 GLY D CA 1
ATOM 2602 C C . GLY B 2 147 ? 150.401 111.551 184.732 1.00 184.09 147 GLY D C 1
ATOM 2603 O O . GLY B 2 147 ? 150.263 111.995 185.876 1.00 185.82 147 GLY D O 1
ATOM 2604 N N . CYS B 2 148 ? 150.373 112.322 183.643 1.00 184.98 148 CYS D N 1
ATOM 2605 C CA . CYS B 2 148 ? 150.302 113.772 183.748 1.00 195.57 148 CYS D CA 1
ATOM 2606 C C . CYS B 2 148 ? 148.959 114.369 183.351 1.00 190.71 148 CYS D C 1
ATOM 2607 O O . CYS B 2 148 ? 148.702 115.530 183.686 1.00 195.77 148 CYS D O 1
ATOM 2610 N N . LEU B 2 149 ? 148.099 113.629 182.659 1.00 181.05 149 LEU D N 1
ATOM 2611 C CA . LEU B 2 149 ? 146.736 114.085 182.388 1.00 180.53 149 LEU D CA 1
ATOM 2612 C C . LEU B 2 149 ? 146.732 115.466 181.726 1.00 177.42 149 LEU D C 1
ATOM 2613 O O . LEU B 2 149 ? 146.278 116.462 182.288 1.00 176.04 149 LEU D O 1
ATOM 2618 N N . VAL B 2 150 ? 147.271 115.499 180.506 1.00 175.53 150 VAL D N 1
ATOM 2619 C CA . VAL B 2 150 ? 147.247 116.728 179.723 1.00 172.30 150 VAL D CA 1
ATOM 2620 C C . VAL B 2 150 ? 145.833 117.279 179.696 1.00 170.56 150 VAL D C 1
ATOM 2621 O O . VAL B 2 150 ? 144.863 116.534 179.527 1.00 173.63 150 VAL D O 1
ATOM 2625 N N . LYS B 2 151 ? 145.710 118.591 179.877 1.00 173.79 151 LYS D N 1
ATOM 2626 C CA . LYS B 2 151 ? 144.403 119.232 179.931 1.00 170.28 151 LYS D CA 1
ATOM 2627 C C . LYS B 2 151 ? 143.974 119.722 178.553 1.00 170.41 151 LYS D C 1
ATOM 2628 O O . LYS B 2 151 ? 144.526 119.297 177.535 1.00 173.88 151 LYS D O 1
ATOM 2634 N N . GLY B 2 152 ? 142.981 120.606 178.519 1.00 167.34 152 GLY D N 1
ATOM 2635 C CA . GLY B 2 152 ? 142.340 120.954 177.264 1.00 168.08 152 GLY D CA 1
ATOM 2636 C C . GLY B 2 152 ? 143.282 121.611 176.271 1.00 160.70 152 GLY D C 1
ATOM 2637 O O . GLY B 2 152 ? 144.258 122.267 176.637 1.00 160.61 152 GLY D O 1
ATOM 2638 N N . TYR B 2 153 ? 142.974 121.416 174.992 1.00 154.92 153 TYR D N 1
ATOM 2639 C CA . TYR B 2 153 ? 143.660 122.053 173.879 1.00 155.26 153 TYR D CA 1
ATOM 2640 C C . TYR B 2 153 ? 142.812 121.822 172.640 1.00 156.80 153 TYR D C 1
ATOM 2641 O O . TYR B 2 153 ? 142.362 120.700 172.402 1.00 166.28 153 TYR D O 1
ATOM 2650 N N . PHE B 2 154 ? 142.583 122.881 171.856 1.00 153.81 154 PHE D N 1
ATOM 2651 C CA . PHE B 2 154 ? 141.713 122.723 170.690 1.00 153.94 154 PHE D CA 1
ATOM 2652 C C . PHE B 2 154 ? 142.334 121.817 169.639 1.00 166.27 154 PHE D C 1
ATOM 2653 O O . PHE B 2 154 ? 141.723 120.793 169.287 1.00 175.67 154 PHE D O 1
ATOM 2661 N N . PRO B 2 155 ? 143.508 122.120 169.090 1.00 161.72 155 PRO D N 1
ATOM 2662 C CA . PRO B 2 155 ? 144.063 121.267 168.028 1.00 159.60 155 PRO D CA 1
ATOM 2663 C C . PRO B 2 155 ? 144.304 119.857 168.540 1.00 164.57 155 PRO D C 1
ATOM 2664 O O . PRO B 2 155 ? 145.030 119.644 169.515 1.00 167.51 155 PRO D O 1
ATOM 2668 N N . GLU B 2 156 ? 143.675 118.890 167.877 1.00 160.12 156 GLU D N 1
ATOM 2669 C CA . GLU B 2 156 ? 143.743 117.512 168.350 1.00 166.49 156 GLU D CA 1
ATOM 2670 C C . GLU B 2 156 ? 145.156 116.952 168.410 1.00 169.91 156 GLU D C 1
ATOM 2671 O O . GLU B 2 156 ? 145.488 116.308 169.420 1.00 171.77 156 GLU D O 1
ATOM 2677 N N . PRO B 2 157 ? 146.019 117.142 167.411 1.00 164.97 157 PRO D N 1
ATOM 2678 C CA . PRO B 2 157 ? 147.296 116.397 167.410 1.00 162.05 157 PRO D CA 1
ATOM 2679 C C . PRO B 2 157 ? 148.316 116.967 168.387 1.00 166.05 157 PRO D C 1
ATOM 2680 O O . PRO B 2 157 ? 149.324 117.577 168.023 1.00 170.72 157 PRO D O 1
ATOM 2684 N N . VAL B 2 158 ? 148.057 116.760 169.679 1.00 166.29 158 VAL D N 1
ATOM 2685 C CA . VAL B 2 158 ? 149.023 117.156 170.698 1.00 171.00 158 VAL D CA 1
ATOM 2686 C C . VAL B 2 158 ? 150.305 116.349 170.555 1.00 178.07 158 VAL D C 1
ATOM 2687 O O . VAL B 2 158 ? 151.412 116.892 170.642 1.00 184.66 158 VAL D O 1
ATOM 2691 N N . THR B 2 159 ? 150.177 115.043 170.334 1.00 177.74 159 THR D N 1
ATOM 2692 C CA . THR B 2 159 ? 151.323 114.151 170.181 1.00 180.68 159 THR D CA 1
ATOM 2693 C C . THR B 2 159 ? 152.186 114.156 171.445 1.00 178.61 159 THR D C 1
ATOM 2694 O O . THR B 2 159 ? 153.371 114.494 171.427 1.00 181.09 159 THR D O 1
ATOM 2698 N N . LEU B 2 160 ? 151.560 113.776 172.555 1.00 174.24 160 LEU D N 1
ATOM 2699 C CA . LEU B 2 160 ? 152.297 113.642 173.802 1.00 174.43 160 LEU D CA 1
ATOM 2700 C C . LEU B 2 160 ? 153.392 112.598 173.646 1.00 177.08 160 LEU D C 1
ATOM 2701 O O . LEU B 2 160 ? 153.208 111.573 172.985 1.00 176.34 160 LEU D O 1
ATOM 2706 N N . THR B 2 161 ? 154.542 112.865 174.257 1.00 181.04 161 THR D N 1
ATOM 2707 C CA . THR B 2 161 ? 155.694 111.987 174.146 1.00 183.84 161 THR D CA 1
ATOM 2708 C C . THR B 2 161 ? 156.326 111.814 175.518 1.00 186.48 161 THR D C 1
ATOM 2709 O O . THR B 2 161 ? 156.025 112.545 176.465 1.00 188.74 161 THR D O 1
ATOM 2713 N N . TRP B 2 162 ? 157.202 110.820 175.619 1.00 189.14 162 TRP D N 1
ATOM 2714 C CA . TRP B 2 162 ? 157.975 110.573 176.825 1.00 191.57 162 TRP D CA 1
ATOM 2715 C C . TRP B 2 162 ? 159.426 110.351 176.434 1.00 198.42 162 TRP D C 1
ATOM 2716 O O . TRP B 2 162 ? 159.708 109.677 175.440 1.00 197.76 162 TRP D O 1
ATOM 2727 N N . ASN B 2 163 ? 160.342 110.919 177.214 1.00 201.66 163 ASN D N 1
ATOM 2728 C CA . ASN B 2 163 ? 161.754 110.755 176.912 1.00 200.60 163 ASN D CA 1
ATOM 2729 C C . ASN B 2 163 ? 162.118 109.273 176.896 1.00 208.90 163 ASN D C 1
ATOM 2730 O O . ASN B 2 163 ? 161.433 108.429 177.479 1.00 212.72 163 ASN D O 1
ATOM 2735 N N . SER B 2 164 ? 163.213 108.963 176.206 1.00 207.57 164 SER D N 1
ATOM 2736 C CA . SER B 2 164 ? 163.594 107.573 176.000 1.00 208.51 164 SER D CA 1
ATOM 2737 C C . SER B 2 164 ? 163.742 106.849 177.332 1.00 211.76 164 SER D C 1
ATOM 2738 O O . SER B 2 164 ? 164.302 107.384 178.293 1.00 207.57 164 SER D O 1
ATOM 2741 N N . GLY B 2 165 ? 163.227 105.624 177.384 1.00 213.99 165 GLY D N 1
ATOM 2742 C CA . GLY B 2 165 ? 163.293 104.817 178.586 1.00 212.58 165 GLY D CA 1
ATOM 2743 C C . GLY B 2 165 ? 161.923 104.510 179.153 1.00 212.04 165 GLY D C 1
ATOM 2744 O O . GLY B 2 165 ? 161.660 103.387 179.593 1.00 209.31 165 GLY D O 1
ATOM 2745 N N . SER B 2 166 ? 161.039 105.508 179.146 1.00 211.48 166 SER D N 1
ATOM 2746 C CA . SER B 2 166 ? 159.679 105.287 179.622 1.00 210.11 166 SER D CA 1
ATOM 2747 C C . SER B 2 166 ? 158.899 104.378 178.683 1.00 211.65 166 SER D C 1
ATOM 2748 O O . SER B 2 166 ? 158.066 103.585 179.138 1.00 210.87 166 SER D O 1
ATOM 2751 N N . LEU B 2 167 ? 159.159 104.469 177.379 1.00 211.13 167 LEU D N 1
ATOM 2752 C CA . LEU B 2 167 ? 158.423 103.701 176.382 1.00 205.20 167 LEU D CA 1
ATOM 2753 C C . LEU B 2 167 ? 158.623 102.198 176.518 1.00 204.94 167 LEU D C 1
ATOM 2754 O O . LEU B 2 167 ? 158.013 101.444 175.752 1.00 201.34 167 LEU D O 1
ATOM 2759 N N . SER B 2 168 ? 159.449 101.747 177.463 1.00 208.56 168 SER D N 1
ATOM 2760 C CA . SER B 2 168 ? 159.725 100.319 177.586 1.00 208.23 168 SER D CA 1
ATOM 2761 C C . SER B 2 168 ? 158.451 99.534 177.868 1.00 209.74 168 SER D C 1
ATOM 2762 O O . SER B 2 168 ? 158.207 98.484 177.263 1.00 211.54 168 SER D O 1
ATOM 2765 N N . SER B 2 169 ? 157.623 100.029 178.784 1.00 209.73 169 SER D N 1
ATOM 2766 C CA . SER B 2 169 ? 156.396 99.336 179.145 1.00 205.93 169 SER D CA 1
ATOM 2767 C C . SER B 2 169 ? 155.456 100.319 179.823 1.00 199.94 169 SER D C 1
ATOM 2768 O O . SER B 2 169 ? 155.865 101.401 180.254 1.00 200.55 169 SER D O 1
ATOM 2771 N N . GLY B 2 170 ? 154.189 99.929 179.907 1.00 190.84 170 GLY D N 1
ATOM 2772 C CA . GLY B 2 170 ? 153.204 100.763 180.576 1.00 182.60 170 GLY D CA 1
ATOM 2773 C C . GLY B 2 170 ? 153.100 102.153 179.992 1.00 183.55 170 GLY D C 1
ATOM 2774 O O . GLY B 2 170 ? 153.004 103.133 180.740 1.00 188.25 170 GLY D O 1
ATOM 2775 N N . VAL B 2 171 ? 153.121 102.263 178.669 1.00 182.36 171 VAL D N 1
ATOM 2776 C CA . VAL B 2 171 ? 153.075 103.553 177.998 1.00 179.96 171 VAL D CA 1
ATOM 2777 C C . VAL B 2 171 ? 151.682 103.844 177.439 1.00 172.83 171 VAL D C 1
ATOM 2778 O O . VAL B 2 171 ? 151.542 104.647 176.517 1.00 170.71 171 VAL D O 1
ATOM 2782 N N . HIS B 2 172 ? 150.650 103.204 177.982 1.00 169.78 172 HIS D N 1
ATOM 2783 C CA . HIS B 2 172 ? 149.291 103.397 177.493 1.00 165.90 172 HIS D CA 1
ATOM 2784 C C . HIS B 2 172 ? 148.953 104.877 177.404 1.00 166.90 172 HIS D C 1
ATOM 2785 O O . HIS B 2 172 ? 148.964 105.591 178.411 1.00 168.81 172 HIS D O 1
ATOM 2792 N N . THR B 2 173 ? 148.659 105.335 176.193 1.00 162.20 173 THR D N 1
ATOM 2793 C CA . THR B 2 173 ? 148.283 106.721 175.932 1.00 154.03 173 THR D CA 1
ATOM 2794 C C . THR B 2 173 ? 146.834 106.723 175.459 1.00 146.59 173 THR D C 1
ATOM 2795 O O . THR B 2 173 ? 146.558 106.520 174.274 1.00 142.39 173 THR D O 1
ATOM 2799 N N . PHE B 2 174 ? 145.914 106.960 176.387 1.00 145.32 174 PHE D N 1
ATOM 2800 C CA . PHE B 2 174 ? 144.502 106.923 176.055 1.00 138.20 174 PHE D CA 1
ATOM 2801 C C . PHE B 2 174 ? 144.181 108.006 175.028 1.00 139.81 174 PHE D C 1
ATOM 2802 O O . PHE B 2 174 ? 144.779 109.085 175.043 1.00 152.46 174 PHE D O 1
ATOM 2810 N N . PRO B 2 175 ? 143.247 107.744 174.119 1.00 135.32 175 PRO D N 1
ATOM 2811 C CA . PRO B 2 175 ? 142.934 108.736 173.088 1.00 141.15 175 PRO D CA 1
ATOM 2812 C C . PRO B 2 175 ? 142.340 109.996 173.696 1.00 146.89 175 PRO D C 1
ATOM 2813 O O . PRO B 2 175 ? 141.669 109.959 174.728 1.00 149.05 175 PRO D O 1
ATOM 2817 N N . ALA B 2 176 ? 142.600 111.122 173.040 1.00 146.93 176 ALA D N 1
ATOM 2818 C CA . ALA B 2 176 ? 142.055 112.392 173.494 1.00 151.65 176 ALA D CA 1
ATOM 2819 C C . ALA B 2 176 ? 140.538 112.396 173.368 1.00 154.59 176 ALA D C 1
ATOM 2820 O O . ALA B 2 176 ? 139.977 111.878 172.399 1.00 159.75 176 ALA D O 1
ATOM 2822 N N . VAL B 2 177 ? 139.873 112.984 174.356 1.00 156.35 177 VAL D N 1
ATOM 2823 C CA . VAL B 2 177 ? 138.423 113.052 174.384 1.00 159.12 177 VAL D CA 1
ATOM 2824 C C . VAL B 2 177 ? 137.995 114.490 174.128 1.00 169.36 177 VAL D C 1
ATOM 2825 O O . VAL B 2 177 ? 138.728 115.445 174.397 1.00 171.69 177 VAL D O 1
ATOM 2829 N N . LEU B 2 178 ? 136.789 114.651 173.583 1.00 172.70 178 LEU D N 1
ATOM 2830 C CA . LEU B 2 178 ? 136.293 115.986 173.269 1.00 174.15 178 LEU D CA 1
ATOM 2831 C C . LEU B 2 178 ? 136.098 116.815 174.533 1.00 180.47 178 LEU D C 1
ATOM 2832 O O . LEU B 2 178 ? 136.607 117.935 174.641 1.00 187.09 178 LEU D O 1
ATOM 2837 N N . GLN B 2 179 ? 135.353 116.279 175.502 1.00 176.73 179 GLN D N 1
ATOM 2838 C CA . GLN B 2 179 ? 135.201 116.885 176.825 1.00 177.80 179 GLN D CA 1
ATOM 2839 C C . GLN B 2 179 ? 134.756 118.348 176.712 1.00 178.82 179 GLN D C 1
ATOM 2840 O O . GLN B 2 179 ? 135.492 119.293 177.006 1.00 180.17 179 GLN D O 1
ATOM 2846 N N . SER B 2 180 ? 133.525 118.508 176.241 1.00 180.06 180 SER D N 1
ATOM 2847 C CA . SER B 2 180 ? 132.892 119.820 176.143 1.00 183.29 180 SER D CA 1
ATOM 2848 C C . SER B 2 180 ? 133.808 120.822 175.440 1.00 181.21 180 SER D C 1
ATOM 2849 O O . SER B 2 180 ? 134.130 121.891 175.965 1.00 175.44 180 SER D O 1
ATOM 2852 N N . ASP B 2 181 ? 134.208 120.457 174.225 1.00 182.74 181 ASP D N 1
ATOM 2853 C CA . ASP B 2 181 ? 135.152 121.228 173.420 1.00 177.94 181 ASP D CA 1
ATOM 2854 C C . ASP B 2 181 ? 136.330 121.592 174.326 1.00 174.77 181 ASP D C 1
ATOM 2855 O O . ASP B 2 181 ? 136.588 122.750 174.645 1.00 164.90 181 ASP D O 1
ATOM 2860 N N . LEU B 2 182 ? 136.940 120.538 174.871 1.00 179.88 182 LEU D N 1
ATOM 2861 C CA . LEU B 2 182 ? 138.131 120.679 175.707 1.00 176.95 182 LEU D CA 1
ATOM 2862 C C . LEU B 2 182 ? 138.854 119.328 175.661 1.00 178.09 182 LEU D C 1
ATOM 2863 O O . LEU B 2 182 ? 138.506 118.407 176.399 1.00 182.27 182 LEU D O 1
ATOM 2868 N N . TYR B 2 183 ? 139.853 119.227 174.790 1.00 169.89 183 TYR D N 1
ATOM 2869 C CA . TYR B 2 183 ? 140.511 117.946 174.583 1.00 163.19 183 TYR D CA 1
ATOM 2870 C C . TYR B 2 183 ? 141.328 117.550 175.803 1.00 164.78 183 TYR D C 1
ATOM 2871 O O . TYR B 2 183 ? 142.102 118.344 176.342 1.00 169.17 183 TYR D O 1
ATOM 2880 N N . THR B 2 184 ? 141.162 116.303 176.231 1.00 162.10 184 THR D N 1
ATOM 2881 C CA . THR B 2 184 ? 141.873 115.788 177.396 1.00 166.53 184 THR D CA 1
ATOM 2882 C C . THR B 2 184 ? 142.541 114.478 177.013 1.00 164.16 184 THR D C 1
ATOM 2883 O O . THR B 2 184 ? 141.861 113.471 176.799 1.00 161.55 184 THR D O 1
ATOM 2887 N N . LEU B 2 185 ? 143.867 114.487 176.937 1.00 165.85 185 LEU D N 1
ATOM 2888 C CA . LEU B 2 185 ? 144.649 113.297 176.633 1.00 156.68 185 LEU D CA 1
ATOM 2889 C C . LEU B 2 185 ? 145.399 112.891 177.892 1.00 154.49 185 LEU D C 1
ATOM 2890 O O . LEU B 2 185 ? 146.197 113.670 178.422 1.00 167.82 185 LEU D O 1
ATOM 2895 N N . SER B 2 186 ? 145.153 111.674 178.357 1.00 147.10 186 SER D N 1
ATOM 2896 C CA . SER B 2 186 ? 145.771 111.160 179.568 1.00 157.93 186 SER D CA 1
ATOM 2897 C C . SER B 2 186 ? 146.780 110.085 179.199 1.00 163.42 186 SER D C 1
ATOM 2898 O O . SER B 2 186 ? 146.531 109.276 178.300 1.00 171.78 186 SER D O 1
ATOM 2901 N N . SER B 2 187 ? 147.919 110.090 179.879 1.00 161.69 187 SER D N 1
ATOM 2902 C CA . SER B 2 187 ? 148.941 109.076 179.694 1.00 164.33 187 SER D CA 1
ATOM 2903 C C . SER B 2 187 ? 149.366 108.530 181.048 1.00 172.52 187 SER D C 1
ATOM 2904 O O . SER B 2 187 ? 149.196 109.177 182.084 1.00 178.15 187 SER D O 1
ATOM 2907 N N . SER B 2 188 ? 149.913 107.318 181.031 1.00 168.61 188 SER D N 1
ATOM 2908 C CA . SER B 2 188 ? 150.379 106.684 182.251 1.00 174.49 188 SER D CA 1
ATOM 2909 C C . SER B 2 188 ? 151.608 105.847 181.939 1.00 183.48 188 SER D C 1
ATOM 2910 O O . SER B 2 188 ? 151.791 105.382 180.812 1.00 184.33 188 SER D O 1
ATOM 2913 N N . VAL B 2 189 ? 152.451 105.664 182.955 1.00 190.63 189 VAL D N 1
ATOM 2914 C CA . VAL B 2 189 ? 153.641 104.834 182.854 1.00 193.48 189 VAL D CA 1
ATOM 2915 C C . VAL B 2 189 ? 153.700 103.935 184.079 1.00 193.55 189 VAL D C 1
ATOM 2916 O O . VAL B 2 189 ? 153.095 104.216 185.115 1.00 192.84 189 VAL D O 1
ATOM 2920 N N . THR B 2 190 ? 154.442 102.839 183.949 1.00 196.03 190 THR D N 1
ATOM 2921 C CA . THR B 2 190 ? 154.535 101.838 184.999 1.00 197.41 190 THR D CA 1
ATOM 2922 C C . THR B 2 190 ? 155.994 101.556 185.322 1.00 190.12 190 THR D C 1
ATOM 2923 O O . THR B 2 190 ? 156.871 101.661 184.460 1.00 186.33 190 THR D O 1
ATOM 2927 N N . VAL B 2 191 ? 156.243 101.197 186.577 1.00 189.63 191 VAL D N 1
ATOM 2928 C CA . VAL B 2 191 ? 157.587 100.867 187.030 1.00 183.88 191 VAL D CA 1
ATOM 2929 C C . VAL B 2 191 ? 157.524 99.921 188.223 1.00 174.52 191 VAL D C 1
ATOM 2930 O O . VAL B 2 191 ? 156.766 100.147 189.166 1.00 173.21 191 VAL D O 1
ATOM 2934 N N . PRO B 2 197 ? 162.434 103.175 190.312 1.00 194.34 197 PRO D N 1
ATOM 2935 C CA . PRO B 2 197 ? 161.391 103.156 191.341 1.00 194.61 197 PRO D CA 1
ATOM 2936 C C . PRO B 2 197 ? 160.739 104.521 191.537 1.00 198.43 197 PRO D C 1
ATOM 2937 O O . PRO B 2 197 ? 160.012 104.986 190.659 1.00 200.51 197 PRO D O 1
ATOM 2941 N N . SER B 2 198 ? 161.002 105.156 192.681 1.00 200.15 198 SER D N 1
ATOM 2942 C CA . SER B 2 198 ? 160.419 106.469 192.940 1.00 196.69 198 SER D CA 1
ATOM 2943 C C . SER B 2 198 ? 160.868 107.483 191.897 1.00 201.07 198 SER D C 1
ATOM 2944 O O . SER B 2 198 ? 160.058 108.277 191.402 1.00 195.59 198 SER D O 1
ATOM 2947 N N . GLN B 2 199 ? 162.153 107.473 191.550 1.00 207.30 199 GLN D N 1
ATOM 2948 C CA . GLN B 2 199 ? 162.659 108.355 190.508 1.00 210.00 199 GLN D CA 1
ATOM 2949 C C . GLN B 2 199 ? 161.929 108.088 189.199 1.00 212.81 199 GLN D C 1
ATOM 2950 O O . GLN B 2 199 ? 161.745 106.932 188.806 1.00 211.37 199 GLN D O 1
ATOM 2956 N N . SER B 2 200 ? 161.511 109.158 188.524 1.00 214.43 200 SER D N 1
ATOM 2957 C CA . SER B 2 200 ? 160.735 109.015 187.299 1.00 210.70 200 SER D CA 1
ATOM 2958 C C . SER B 2 200 ? 161.149 110.041 186.251 1.00 209.75 200 SER D C 1
ATOM 2959 O O . SER B 2 200 ? 162.145 110.752 186.422 1.00 208.78 200 SER D O 1
ATOM 2962 N N . ILE B 2 201 ? 160.387 110.118 185.163 1.00 205.90 201 ILE D N 1
ATOM 2963 C CA . ILE B 2 201 ? 160.624 111.044 184.071 1.00 200.95 201 ILE D CA 1
ATOM 2964 C C . ILE B 2 201 ? 159.387 111.921 183.901 1.00 199.27 201 ILE D C 1
ATOM 2965 O O . ILE B 2 201 ? 158.407 111.795 184.635 1.00 199.33 201 ILE D O 1
ATOM 2970 N N . THR B 2 202 ? 159.443 112.815 182.919 1.00 198.33 202 THR D N 1
ATOM 2971 C CA . THR B 2 202 ? 158.378 113.773 182.664 1.00 195.61 202 THR D CA 1
ATOM 2972 C C . THR B 2 202 ? 157.870 113.625 181.238 1.00 193.46 202 THR D C 1
ATOM 2973 O O . THR B 2 202 ? 158.656 113.432 180.306 1.00 192.66 202 THR D O 1
ATOM 2977 N N . CYS B 2 203 ? 156.553 113.716 181.073 1.00 192.75 203 CYS D N 1
ATOM 2978 C CA . CYS B 2 203 ? 155.966 113.645 179.743 1.00 194.52 203 CYS D CA 1
ATOM 2979 C C . CYS B 2 203 ? 156.245 114.937 178.985 1.00 192.65 203 CYS D C 1
ATOM 2980 O O . CYS B 2 203 ? 156.042 116.035 179.509 1.00 190.77 203 CYS D O 1
ATOM 2983 N N . ASN B 2 204 ? 156.715 114.801 177.750 1.00 195.55 204 ASN D N 1
ATOM 2984 C CA . ASN B 2 204 ? 157.134 115.937 176.934 1.00 194.05 204 ASN D CA 1
ATOM 2985 C C . ASN B 2 204 ? 156.006 116.271 175.964 1.00 187.16 204 ASN D C 1
ATOM 2986 O O . ASN B 2 204 ? 156.001 115.834 174.813 1.00 188.79 204 ASN D O 1
ATOM 2991 N N . VAL B 2 205 ? 155.040 117.059 176.434 1.00 178.47 205 VAL D N 1
ATOM 2992 C CA . VAL B 2 205 ? 153.949 117.487 175.568 1.00 175.16 205 VAL D CA 1
ATOM 2993 C C . VAL B 2 205 ? 154.500 118.403 174.487 1.00 173.75 205 VAL D C 1
ATOM 2994 O O . VAL B 2 205 ? 155.245 119.350 174.772 1.00 178.13 205 VAL D O 1
ATOM 2998 N N . ALA B 2 206 ? 154.133 118.129 173.239 1.00 174.43 206 ALA D N 1
ATOM 2999 C CA . ALA B 2 206 ? 154.686 118.816 172.076 1.00 178.71 206 ALA D CA 1
ATOM 3000 C C . ALA B 2 206 ? 153.571 119.340 171.183 1.00 180.82 206 ALA D C 1
ATOM 3001 O O . ALA B 2 206 ? 153.566 119.138 169.967 1.00 177.81 206 ALA D O 1
ATOM 3003 N N . HIS B 2 207 ? 152.599 120.018 171.786 1.00 181.60 207 HIS D N 1
ATOM 3004 C CA . HIS B 2 207 ? 151.501 120.588 171.018 1.00 180.55 207 HIS D CA 1
ATOM 3005 C C . HIS B 2 207 ? 152.054 121.474 169.910 1.00 184.68 207 HIS D C 1
ATOM 3006 O O . HIS B 2 207 ? 152.551 122.573 170.182 1.00 188.74 207 HIS D O 1
ATOM 3013 N N . PRO B 2 208 ? 151.977 121.042 168.655 1.00 184.11 208 PRO D N 1
ATOM 3014 C CA . PRO B 2 208 ? 152.612 121.804 167.574 1.00 183.92 208 PRO D CA 1
ATOM 3015 C C . PRO B 2 208 ? 151.805 123.019 167.153 1.00 186.26 208 PRO D C 1
ATOM 3016 O O . PRO B 2 208 ? 152.372 124.018 166.700 1.00 188.24 208 PRO D O 1
ATOM 3020 N N . ALA B 2 209 ? 150.480 122.948 167.295 1.00 183.14 209 ALA D N 1
ATOM 3021 C CA . ALA B 2 209 ? 149.640 124.065 166.876 1.00 180.73 209 ALA D CA 1
ATOM 3022 C C . ALA B 2 209 ? 149.977 125.330 167.654 1.00 184.06 209 ALA D C 1
ATOM 3023 O O . ALA B 2 209 ? 150.088 126.415 167.072 1.00 181.56 209 ALA D O 1
ATOM 3025 N N . SER B 2 210 ? 150.138 125.213 168.970 1.00 186.36 210 SER D N 1
ATOM 3026 C CA . SER B 2 210 ? 150.585 126.321 169.802 1.00 184.59 210 SER D CA 1
ATOM 3027 C C . SER B 2 210 ? 152.089 126.311 170.028 1.00 189.83 210 SER D C 1
ATOM 3028 O O . SER B 2 210 ? 152.612 127.230 170.665 1.00 190.32 210 SER D O 1
ATOM 3031 N N . SER B 2 211 ? 152.791 125.295 169.528 1.00 193.04 211 SER D N 1
ATOM 3032 C CA . SER B 2 211 ? 154.246 125.212 169.645 1.00 193.04 211 SER D CA 1
ATOM 3033 C C . SER B 2 211 ? 154.694 125.354 171.097 1.00 192.37 211 SER D C 1
ATOM 3034 O O . SER B 2 211 ? 155.678 126.030 171.405 1.00 195.29 211 SER D O 1
ATOM 3037 N N . THR B 2 212 ? 153.965 124.707 172.000 1.00 190.16 212 THR D N 1
ATOM 3038 C CA . THR B 2 212 ? 154.245 124.773 173.433 1.00 187.38 212 THR D CA 1
ATOM 3039 C C . THR B 2 212 ? 154.845 123.438 173.863 1.00 183.27 212 THR D C 1
ATOM 3040 O O . THR B 2 212 ? 154.137 122.524 174.285 1.00 183.01 212 THR D O 1
ATOM 3044 N N . LYS B 2 213 ? 156.171 123.332 173.763 1.00 180.72 213 LYS D N 1
ATOM 3045 C CA . LYS B 2 213 ? 156.877 122.089 174.076 1.00 178.80 213 LYS D CA 1
ATOM 3046 C C . LYS B 2 213 ? 157.101 121.993 175.586 1.00 175.28 213 LYS D C 1
ATOM 3047 O O . LYS B 2 213 ? 158.218 121.840 176.084 1.00 168.92 213 LYS D O 1
ATOM 3053 N N . VAL B 2 214 ? 155.998 122.072 176.320 1.00 179.29 214 VAL D N 1
ATOM 3054 C CA . VAL B 2 214 ? 156.048 122.039 177.776 1.00 180.57 214 VAL D CA 1
ATOM 3055 C C . VAL B 2 214 ? 156.522 120.669 178.234 1.00 182.16 214 VAL D C 1
ATOM 3056 O O . VAL B 2 214 ? 156.203 119.645 177.617 1.00 184.78 214 VAL D O 1
ATOM 3060 N N . ASP B 2 215 ? 157.299 120.645 179.316 1.00 183.49 215 ASP D N 1
ATOM 3061 C CA . ASP B 2 215 ? 157.789 119.404 179.901 1.00 189.65 215 ASP D CA 1
ATOM 3062 C C . ASP B 2 215 ? 157.167 119.139 181.266 1.00 193.67 215 ASP D C 1
ATOM 3063 O O . ASP B 2 215 ? 156.528 118.101 181.465 1.00 198.58 215 ASP D O 1
ATOM 3068 N N . LYS B 2 216 ? 157.322 120.065 182.209 1.00 193.13 216 LYS D N 1
ATOM 3069 C CA . LYS B 2 216 ? 156.674 119.991 183.517 1.00 196.82 216 LYS D CA 1
ATOM 3070 C C . LYS B 2 216 ? 156.965 118.639 184.179 1.00 198.91 216 LYS D C 1
ATOM 3071 O O . LYS B 2 216 ? 156.106 117.772 184.340 1.00 196.63 216 LYS D O 1
ATOM 3077 N N . LYS B 2 217 ? 158.241 118.473 184.517 1.00 200.08 217 LYS D N 1
ATOM 3078 C CA . LYS B 2 217 ? 158.705 117.229 185.116 1.00 199.79 217 LYS D CA 1
ATOM 3079 C C . LYS B 2 217 ? 157.919 116.905 186.379 1.00 204.78 217 LYS D C 1
ATOM 3080 O O . LYS B 2 217 ? 157.594 117.790 187.175 1.00 203.21 217 LYS D O 1
ATOM 3086 N N . ILE B 2 218 ? 157.612 115.623 186.557 1.00 207.07 218 ILE D N 1
ATOM 3087 C CA . ILE B 2 218 ? 156.901 115.134 187.733 1.00 205.96 218 ILE D CA 1
ATOM 3088 C C . ILE B 2 218 ? 157.915 114.559 188.711 1.00 204.81 218 ILE D C 1
ATOM 3089 O O . ILE B 2 218 ? 158.794 113.779 188.322 1.00 202.29 218 ILE D O 1
ATOM 3094 N N . GLU B 2 219 ? 157.795 114.941 189.975 1.00 205.00 219 GLU D N 1
ATOM 3095 C CA . GLU B 2 219 ? 158.682 114.501 191.036 1.00 209.35 219 GLU D CA 1
ATOM 3096 C C . GLU B 2 219 ? 157.983 113.505 191.952 1.00 214.13 219 GLU D C 1
ATOM 3097 O O . GLU B 2 219 ? 156.752 113.492 192.053 1.00 210.17 219 GLU D O 1
ATOM 3103 N N . PRO B 2 220 ? 158.741 112.652 192.638 1.00 217.23 220 PRO D N 1
ATOM 3104 C CA . PRO B 2 220 ? 158.140 111.662 193.555 1.00 216.29 220 PRO D CA 1
ATOM 3105 C C . PRO B 2 220 ? 157.805 112.251 194.923 1.00 214.17 220 PRO D C 1
ATOM 3106 O O . PRO B 2 220 ? 158.504 112.076 195.920 1.00 209.66 220 PRO D O 1
ATOM 3110 N N . ARG B 2 221 ? 156.693 112.977 194.979 1.00 212.92 221 ARG D N 1
ATOM 3111 C CA . ARG B 2 221 ? 156.253 113.591 196.225 1.00 203.60 221 ARG D CA 1
ATOM 3112 C C . ARG B 2 221 ? 155.744 112.531 197.196 1.00 194.63 221 ARG D C 1
ATOM 3113 O O . ARG B 2 221 ? 155.452 112.825 198.355 1.00 186.95 221 ARG D O 1
ATOM 3121 N N . GLU C 2 1 ? 110.487 157.659 139.045 1.00 148.51 1 GLU F N 1
ATOM 3122 C CA . GLU C 2 1 ? 111.172 157.723 140.331 1.00 145.16 1 GLU F CA 1
ATOM 3123 C C . GLU C 2 1 ? 112.326 156.735 140.389 1.00 144.44 1 GLU F C 1
ATOM 3124 O O . GLU C 2 1 ? 112.325 155.721 139.691 1.00 142.09 1 GLU F O 1
ATOM 3130 N N . VAL C 2 2 ? 113.312 157.039 141.228 1.00 138.15 2 VAL F N 1
ATOM 3131 C CA . VAL C 2 2 ? 114.481 156.192 141.418 1.00 129.66 2 VAL F CA 1
ATOM 3132 C C . VAL C 2 2 ? 114.460 155.680 142.847 1.00 128.80 2 VAL F C 1
ATOM 3133 O O . VAL C 2 2 ? 114.269 156.458 143.788 1.00 121.37 2 VAL F O 1
ATOM 3137 N N . GLN C 2 3 ? 114.644 154.374 143.006 1.00 127.06 3 GLN F N 1
ATOM 3138 C CA . GLN C 2 3 ? 114.639 153.768 144.326 1.00 121.95 3 GLN F CA 1
ATOM 3139 C C . GLN C 2 3 ? 115.577 152.575 144.328 1.00 115.87 3 GLN F C 1
ATOM 3140 O O . GLN C 2 3 ? 115.600 151.793 143.374 1.00 112.53 3 GLN F O 1
ATOM 3146 N N . LEU C 2 4 ? 116.351 152.447 145.400 1.00 110.57 4 LEU F N 1
ATOM 3147 C CA . LEU C 2 4 ? 117.159 151.262 145.648 1.00 115.37 4 LEU F CA 1
ATOM 3148 C C . LEU C 2 4 ? 116.628 150.588 146.901 1.00 115.20 4 LEU F C 1
ATOM 3149 O O . LEU C 2 4 ? 116.515 151.226 147.953 1.00 113.95 4 LEU F O 1
ATOM 3154 N N . GLN C 2 5 ? 116.284 149.311 146.782 1.00 108.87 5 GLN F N 1
ATOM 3155 C CA . GLN C 2 5 ? 115.802 148.513 147.898 1.00 106.94 5 GLN F CA 1
ATOM 3156 C C . GLN C 2 5 ? 116.756 147.351 148.106 1.00 108.43 5 GLN F C 1
ATOM 3157 O O . GLN C 2 5 ? 117.157 146.695 147.141 1.00 108.97 5 GLN F O 1
ATOM 3163 N N . GLU C 2 6 ? 117.127 147.108 149.356 1.00 106.15 6 GLU F N 1
ATOM 3164 C CA . GLU C 2 6 ? 118.068 146.054 149.687 1.00 107.09 6 GLU F CA 1
ATOM 3165 C C . GLU C 2 6 ? 117.442 145.075 150.671 1.00 110.07 6 GLU F C 1
ATOM 3166 O O . GLU C 2 6 ? 116.374 145.317 151.236 1.00 112.60 6 GLU F O 1
ATOM 3172 N N . SER C 2 7 ? 118.129 143.952 150.867 1.00 105.83 7 SER F N 1
ATOM 3173 C CA . SER C 2 7 ? 117.624 142.896 151.725 1.00 103.62 7 SER F CA 1
ATOM 3174 C C . SER C 2 7 ? 117.311 143.437 153.118 1.00 103.85 7 SER F C 1
ATOM 3175 O O . SER C 2 7 ? 117.734 144.527 153.506 1.00 111.92 7 SER F O 1
ATOM 3178 N N . GLY C 2 8 ? 116.546 142.654 153.871 1.00 103.68 8 GLY F N 1
ATOM 3179 C CA . GLY C 2 8 ? 116.166 143.023 155.212 1.00 104.07 8 GLY F CA 1
ATOM 3180 C C . GLY C 2 8 ? 117.246 142.708 156.224 1.00 110.26 8 GLY F C 1
ATOM 3181 O O . GLY C 2 8 ? 118.346 142.266 155.879 1.00 113.64 8 GLY F O 1
ATOM 3182 N N . PRO C 2 9 ? 116.947 142.924 157.502 1.00 107.13 9 PRO F N 1
ATOM 3183 C CA . PRO C 2 9 ? 117.944 142.659 158.543 1.00 110.96 9 PRO F CA 1
ATOM 3184 C C . PRO C 2 9 ? 118.383 141.205 158.524 1.00 120.35 9 PRO F C 1
ATOM 3185 O O . PRO C 2 9 ? 117.608 140.301 158.204 1.00 124.93 9 PRO F O 1
ATOM 3189 N N . GLU C 2 10 ? 119.650 140.986 158.858 1.00 118.67 10 GLU F N 1
ATOM 3190 C CA . GLU C 2 10 ? 120.253 139.665 158.811 1.00 120.26 10 GLU F CA 1
ATOM 3191 C C . GLU C 2 10 ? 120.842 139.297 160.165 1.00 132.12 10 GLU F C 1
ATOM 3192 O O . GLU C 2 10 ? 121.316 140.158 160.911 1.00 133.50 10 GLU F O 1
ATOM 3198 N N . LEU C 2 11 ? 120.799 138.003 160.473 1.00 136.51 11 LEU F N 1
ATOM 3199 C CA . LEU C 2 11 ? 121.428 137.438 161.659 1.00 130.27 11 LEU F CA 1
ATOM 3200 C C . LEU C 2 11 ? 122.396 136.355 161.211 1.00 127.30 11 LEU F C 1
ATOM 3201 O O . LEU C 2 11 ? 122.016 135.455 160.455 1.00 119.71 11 LEU F O 1
ATOM 3206 N N . VAL C 2 12 ? 123.644 136.447 161.668 1.00 133.82 12 VAL F N 1
ATOM 3207 C CA . VAL C 2 12 ? 124.687 135.507 161.286 1.00 133.76 12 VAL F CA 1
ATOM 3208 C C . VAL C 2 12 ? 125.509 135.146 162.514 1.00 137.67 12 VAL F C 1
ATOM 3209 O O . VAL C 2 12 ? 125.464 135.821 163.545 1.00 139.56 12 VAL F O 1
ATOM 3213 N N . LYS C 2 13 ? 126.265 134.050 162.390 1.00 134.92 13 LYS F N 1
ATOM 3214 C CA . LYS C 2 13 ? 127.167 133.552 163.414 1.00 132.07 13 LYS F CA 1
ATOM 3215 C C . LYS C 2 13 ? 128.614 133.805 163.015 1.00 129.94 13 LYS F C 1
ATOM 3216 O O . LYS C 2 13 ? 128.936 133.859 161.826 1.00 128.49 13 LYS F O 1
ATOM 3222 N N . PRO C 2 14 ? 129.508 133.957 163.988 1.00 128.22 14 PRO F N 1
ATOM 3223 C CA . PRO C 2 14 ? 130.898 134.283 163.658 1.00 128.16 14 PRO F CA 1
ATOM 3224 C C . PRO C 2 14 ? 131.503 133.241 162.731 1.00 134.70 14 PRO F C 1
ATOM 3225 O O . PRO C 2 14 ? 131.257 132.042 162.867 1.00 139.66 14 PRO F O 1
ATOM 3229 N N . GLY C 2 15 ? 132.295 133.716 161.773 1.00 137.86 15 GLY F N 1
ATOM 3230 C CA . GLY C 2 15 ? 132.934 132.847 160.812 1.00 141.31 15 GLY F CA 1
ATOM 3231 C C . GLY C 2 15 ? 132.090 132.469 159.615 1.00 147.79 15 GLY F C 1
ATOM 3232 O O . GLY C 2 15 ? 132.594 131.781 158.720 1.00 151.61 15 GLY F O 1
ATOM 3233 N N . ALA C 2 16 ? 130.831 132.893 159.563 1.00 143.72 16 ALA F N 1
ATOM 3234 C CA . ALA C 2 16 ? 129.952 132.557 158.454 1.00 142.24 16 ALA F CA 1
ATOM 3235 C C . ALA C 2 16 ? 130.031 133.642 157.381 1.00 148.38 16 ALA F C 1
ATOM 3236 O O . ALA C 2 16 ? 130.867 134.547 157.439 1.00 145.86 16 ALA F O 1
ATOM 3238 N N . SER C 2 17 ? 129.155 133.559 156.382 1.00 148.97 17 SER F N 1
ATOM 3239 C CA . SER C 2 17 ? 129.125 134.524 155.293 1.00 149.13 17 SER F CA 1
ATOM 3240 C C . SER C 2 17 ? 127.681 134.907 154.999 1.00 145.81 17 SER F C 1
ATOM 3241 O O . SER C 2 17 ? 126.757 134.131 155.248 1.00 145.75 17 SER F O 1
ATOM 3244 N N . VAL C 2 18 ? 127.493 136.113 154.466 1.00 144.31 18 VAL F N 1
ATOM 3245 C CA . VAL C 2 18 ? 126.167 136.659 154.202 1.00 141.96 18 VAL F CA 1
ATOM 3246 C C . VAL C 2 18 ? 126.148 137.287 152.817 1.00 141.78 18 VAL F C 1
ATOM 3247 O O . VAL C 2 18 ? 127.150 137.851 152.366 1.00 137.43 18 VAL F O 1
ATOM 3251 N N . LYS C 2 19 ? 125.000 137.192 152.149 1.00 140.24 19 LYS F N 1
ATOM 3252 C CA . LYS C 2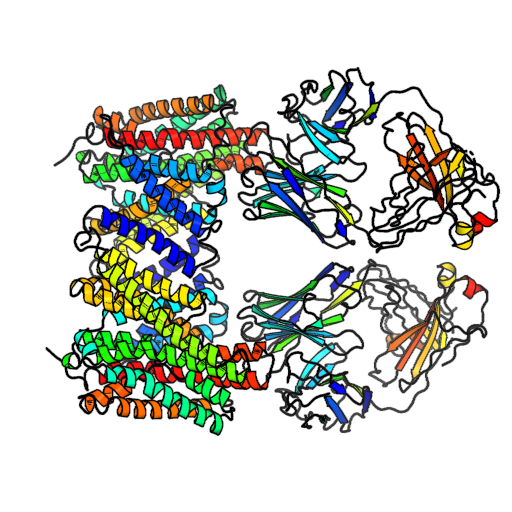 19 ? 124.784 137.781 150.833 1.00 128.13 19 LYS F CA 1
ATOM 3253 C C . LYS C 2 19 ? 123.861 138.980 150.982 1.00 127.70 19 LYS F C 1
ATOM 3254 O O . LYS C 2 19 ? 122.708 138.836 151.400 1.00 131.09 19 LYS F O 1
ATOM 3260 N N . MET C 2 20 ? 124.371 140.159 150.656 1.00 125.18 20 MET F N 1
ATOM 3261 C CA . MET C 2 20 ? 123.558 141.361 150.632 1.00 116.17 20 MET F CA 1
ATOM 3262 C C . MET C 2 20 ? 123.000 141.576 149.232 1.00 116.47 20 MET F C 1
ATOM 3263 O O . MET C 2 20 ? 123.663 141.299 148.229 1.00 119.90 20 MET F O 1
ATOM 3268 N N . SER C 2 21 ? 121.771 142.074 149.168 1.00 113.94 21 SER F N 1
ATOM 3269 C CA . SER C 2 21 ? 121.110 142.318 147.896 1.00 114.90 21 SER F CA 1
ATOM 3270 C C . SER C 2 21 ? 120.618 143.753 147.845 1.00 111.78 21 SER F C 1
ATOM 3271 O O . SER C 2 21 ? 120.050 144.259 148.816 1.00 106.32 21 SER F O 1
ATOM 3274 N N . CYS C 2 22 ? 120.838 144.402 146.704 1.00 113.07 22 CYS F N 1
ATOM 3275 C CA . CYS C 2 22 ? 120.439 145.790 146.493 1.00 116.27 22 CYS F CA 1
ATOM 3276 C C . CYS C 2 22 ? 119.883 145.902 145.083 1.00 114.80 22 CYS F C 1
ATOM 3277 O O . CYS C 2 22 ? 120.642 145.855 144.111 1.00 111.93 22 CYS F O 1
ATOM 3280 N N . LYS C 2 23 ? 118.567 146.049 144.972 1.00 115.53 23 LYS F N 1
ATOM 3281 C CA . LYS C 2 23 ? 117.885 146.134 143.690 1.00 115.54 23 LYS F CA 1
ATOM 3282 C C . LYS C 2 23 ? 117.341 147.539 143.488 1.00 112.78 23 LYS F C 1
ATOM 3283 O O . LYS C 2 23 ? 116.752 148.123 144.402 1.00 105.66 23 LYS F O 1
ATOM 3289 N N . ALA C 2 24 ? 117.533 148.073 142.287 1.00 113.82 24 ALA F N 1
ATOM 3290 C CA . ALA C 2 24 ? 117.197 149.454 141.978 1.00 112.18 24 ALA F CA 1
ATOM 3291 C C . ALA C 2 24 ? 116.263 149.514 140.781 1.00 114.68 24 ALA F C 1
ATOM 3292 O O . ALA C 2 24 ? 116.440 148.780 139.805 1.00 119.91 24 ALA F O 1
ATOM 3294 N N . SER C 2 25 ? 115.273 150.398 140.862 1.00 116.29 25 SER F N 1
ATOM 3295 C CA . SER C 2 25 ? 114.305 150.590 139.794 1.00 123.50 25 SER F CA 1
ATOM 3296 C C . SER C 2 25 ? 114.095 152.078 139.568 1.00 124.52 25 SER F C 1
ATOM 3297 O O . SER C 2 25 ? 114.237 152.887 140.487 1.00 124.98 25 SER F O 1
ATOM 3300 N N . GLY C 2 26 ? 113.736 152.429 138.338 1.00 120.05 26 GLY F N 1
ATOM 3301 C CA . GLY C 2 26 ? 113.509 153.809 137.971 1.00 121.02 26 GLY F CA 1
ATOM 3302 C C . GLY C 2 26 ? 114.603 154.461 137.158 1.00 118.65 26 GLY F C 1
ATOM 3303 O O . GLY C 2 26 ? 114.537 155.673 136.927 1.00 116.37 26 GLY F O 1
ATOM 3304 N N . TYR C 2 27 ? 115.607 153.706 136.725 1.00 109.98 27 TYR F N 1
ATOM 3305 C CA . TYR C 2 27 ? 116.676 154.252 135.903 1.00 98.80 27 TYR F CA 1
ATOM 3306 C C . TYR C 2 27 ? 117.390 153.093 135.225 1.00 103.06 27 TYR F C 1
ATOM 3307 O O . TYR C 2 27 ? 117.221 151.931 135.598 1.00 104.69 27 TYR F O 1
ATOM 3316 N N . THR C 2 28 ? 118.199 153.427 134.224 1.00 105.45 28 THR F N 1
ATOM 3317 C CA . THR C 2 28 ? 118.974 152.415 133.514 1.00 105.73 28 THR F CA 1
ATOM 3318 C C . THR C 2 28 ? 120.013 151.834 134.461 1.00 105.78 28 THR F C 1
ATOM 3319 O O . THR C 2 28 ? 120.980 152.508 134.827 1.00 105.19 28 THR F O 1
ATOM 3323 N N . PHE C 2 29 ? 119.821 150.576 134.855 1.00 108.42 29 PHE F N 1
ATOM 3324 C CA . PHE C 2 29 ? 120.672 149.992 135.885 1.00 110.49 29 PHE F CA 1
ATOM 3325 C C . PHE C 2 29 ? 122.133 149.973 135.458 1.00 109.70 29 PHE F C 1
ATOM 3326 O O . PHE C 2 29 ? 123.020 150.315 136.246 1.00 116.30 29 PHE F O 1
ATOM 3334 N N . THR C 2 30 ? 122.405 149.588 134.216 1.00 103.26 30 THR F N 1
ATOM 3335 C CA . THR C 2 30 ? 123.779 149.477 133.744 1.00 109.62 30 THR F CA 1
ATOM 3336 C C . THR C 2 30 ? 124.395 150.821 133.389 1.00 107.70 30 THR F C 1
ATOM 3337 O O . THR C 2 30 ? 125.464 150.852 132.772 1.00 107.56 30 THR F O 1
ATOM 3341 N N . ASN C 2 31 ? 123.752 151.924 133.759 1.00 104.95 31 ASN F N 1
ATOM 3342 C CA . ASN C 2 31 ? 124.223 153.259 133.422 1.00 104.29 31 ASN F CA 1
ATOM 3343 C C . ASN C 2 31 ? 124.879 153.969 134.598 1.00 99.91 31 ASN F C 1
ATOM 3344 O O . ASN C 2 31 ? 125.246 155.141 134.474 1.00 101.31 31 ASN F O 1
ATOM 3349 N N . TYR C 2 32 ? 125.031 153.296 135.735 1.00 97.21 32 TYR F N 1
ATOM 3350 C CA . TYR C 2 32 ? 125.471 153.960 136.950 1.00 89.83 32 TYR F CA 1
ATOM 3351 C C . TYR C 2 32 ? 126.358 153.022 137.749 1.00 91.38 32 TYR F C 1
ATOM 3352 O O . TYR C 2 32 ? 126.318 151.802 137.579 1.00 93.28 32 TYR F O 1
ATOM 3361 N N . PHE C 2 33 ? 127.160 153.613 138.628 1.00 89.61 33 PHE F N 1
ATOM 3362 C CA . PHE C 2 33 ? 128.004 152.863 139.543 1.00 84.96 33 PHE F CA 1
ATOM 3363 C C . PHE C 2 33 ? 127.238 152.563 140.822 1.00 86.16 33 PHE F C 1
ATOM 3364 O O . PHE C 2 33 ? 126.457 153.390 141.299 1.00 85.60 33 PHE F O 1
ATOM 3372 N N . ILE C 2 34 ? 127.467 151.379 141.376 1.00 83.01 34 ILE F N 1
ATOM 3373 C CA . ILE C 2 34 ? 126.847 150.960 142.626 1.00 73.84 34 ILE F CA 1
ATOM 3374 C C . ILE C 2 34 ? 127.926 150.947 143.698 1.00 79.00 34 ILE F C 1
ATOM 3375 O O . ILE C 2 34 ? 128.905 150.199 143.594 1.00 85.68 34 ILE F O 1
ATOM 3380 N N . HIS C 2 35 ? 127.749 151.768 144.725 1.00 69.41 35 HIS F N 1
ATOM 3381 C CA . HIS C 2 35 ? 128.717 151.906 145.799 1.00 66.65 35 HIS F CA 1
ATOM 3382 C C . HIS C 2 35 ? 128.146 151.355 147.095 1.00 77.41 35 HIS F C 1
ATOM 3383 O O . HIS C 2 35 ? 126.944 151.445 147.352 1.00 86.10 35 HIS F O 1
ATOM 3390 N N . TRP C 2 36 ? 129.024 150.785 147.913 1.00 73.02 36 TRP F N 1
ATOM 3391 C CA . TRP C 2 36 ? 128.642 150.186 149.181 1.00 64.33 36 TRP F CA 1
ATOM 3392 C C . TRP C 2 36 ? 129.314 150.935 150.318 1.00 61.62 36 TRP F C 1
ATOM 3393 O O . TRP C 2 36 ? 130.516 151.209 150.263 1.00 71.23 36 TRP F O 1
ATOM 3404 N N . VAL C 2 37 ? 128.534 151.269 151.338 1.00 61.62 37 VAL F N 1
ATOM 3405 C CA . VAL C 2 37 ? 129.003 152.018 152.494 1.00 63.68 37 VAL F CA 1
ATOM 3406 C C . VAL C 2 37 ? 128.578 151.275 153.749 1.00 72.19 37 VAL F C 1
ATOM 3407 O O . VAL C 2 37 ? 127.423 150.856 153.864 1.00 84.59 37 VAL F O 1
ATOM 3411 N N . LYS C 2 38 ? 129.506 151.109 154.683 1.00 69.08 38 LYS F N 1
ATOM 3412 C CA . LYS C 2 38 ? 129.246 150.421 155.939 1.00 69.63 38 LYS F CA 1
ATOM 3413 C C . LYS C 2 38 ? 129.279 151.436 157.069 1.00 69.33 38 LYS F C 1
ATOM 3414 O O . LYS C 2 38 ? 130.275 152.145 157.238 1.00 80.53 38 LYS F O 1
ATOM 3420 N N . GLN C 2 39 ? 128.204 151.501 157.843 1.00 63.51 39 GLN F N 1
ATOM 3421 C CA . GLN C 2 39 ? 128.114 152.410 158.981 1.00 78.04 39 GLN F CA 1
ATOM 3422 C C . GLN C 2 39 ? 127.982 151.588 160.255 1.00 89.49 39 GLN F C 1
ATOM 3423 O O . GLN C 2 39 ? 126.913 151.044 160.543 1.00 89.54 39 GLN F O 1
ATOM 3429 N N . LYS C 2 40 ? 129.065 151.498 161.013 1.00 101.80 40 LYS F N 1
ATOM 3430 C CA . LYS C 2 40 ? 128.993 150.868 162.318 1.00 106.06 40 LYS F CA 1
ATOM 3431 C C . LYS C 2 40 ? 128.271 151.792 163.294 1.00 114.92 40 LYS F C 1
ATOM 3432 O O . LYS C 2 40 ? 128.452 153.012 163.244 1.00 115.80 40 LYS F O 1
ATOM 3438 N N . PRO C 2 41 ? 127.459 151.247 164.196 1.00 125.12 41 PRO F N 1
ATOM 3439 C CA . PRO C 2 41 ? 126.676 152.105 165.091 1.00 130.79 41 PRO F CA 1
ATOM 3440 C C . PRO C 2 41 ? 127.575 153.028 165.897 1.00 131.13 41 PRO F C 1
ATOM 3441 O O . PRO C 2 41 ? 128.665 152.647 166.327 1.00 126.42 41 PRO F O 1
ATOM 3445 N N . GLY C 2 42 ? 127.109 154.253 166.090 1.00 134.44 42 GLY F N 1
ATOM 3446 C CA . GLY C 2 42 ? 127.897 155.257 166.797 1.00 139.28 42 GLY F CA 1
ATOM 3447 C C . GLY C 2 42 ? 128.961 155.915 165.955 1.00 138.80 42 GLY F C 1
ATOM 3448 O O . GLY C 2 42 ? 129.154 157.131 166.036 1.00 144.21 42 GLY F O 1
ATOM 3449 N N . GLN C 2 43 ? 129.665 155.136 165.141 1.00 137.36 43 GLN F N 1
ATOM 3450 C CA . GLN C 2 43 ? 130.714 155.669 164.290 1.00 135.52 43 GLN F CA 1
ATOM 3451 C C . GLN C 2 43 ? 130.129 156.216 162.991 1.00 128.03 43 GLN F C 1
ATOM 3452 O O . GLN C 2 43 ? 128.961 156.000 162.659 1.00 125.58 43 GLN F O 1
ATOM 3458 N N . GLY C 2 44 ? 130.964 156.936 162.249 1.00 117.11 44 GLY F N 1
ATOM 3459 C CA . GLY C 2 44 ? 130.550 157.457 160.968 1.00 108.74 44 GLY F CA 1
ATOM 3460 C C . GLY C 2 44 ? 130.661 156.431 159.864 1.00 99.38 44 GLY F C 1
ATOM 3461 O O . GLY C 2 44 ? 131.217 155.347 160.031 1.00 96.24 44 GLY F O 1
ATOM 3462 N N . LEU C 2 45 ? 130.119 156.793 158.707 1.00 87.70 45 LEU F N 1
ATOM 3463 C CA . LEU C 2 45 ? 130.155 155.910 157.558 1.00 78.82 45 LEU F CA 1
ATOM 3464 C C . LEU C 2 45 ? 131.599 155.627 157.163 1.00 76.95 45 LEU F C 1
ATOM 3465 O O . LEU C 2 45 ? 132.543 156.192 157.713 1.00 86.85 45 LEU F O 1
ATOM 3470 N N . GLU C 2 46 ? 131.771 154.722 156.204 1.00 70.94 46 GLU F N 1
ATOM 3471 C CA . GLU C 2 46 ? 133.106 154.490 155.663 1.00 71.44 46 GLU F CA 1
ATOM 3472 C C . GLU C 2 46 ? 132.990 153.650 154.402 1.00 68.46 46 GLU F C 1
ATOM 3473 O O . GLU C 2 46 ? 132.371 152.584 154.420 1.00 66.13 46 GLU F O 1
ATOM 3479 N N . TRP C 2 47 ? 133.582 154.138 153.316 1.00 72.43 47 TRP F N 1
ATOM 3480 C CA . TRP C 2 47 ? 133.380 153.554 151.998 1.00 68.26 47 TRP F CA 1
ATOM 3481 C C . TRP C 2 47 ? 133.926 152.135 151.941 1.00 73.39 47 TRP F C 1
ATOM 3482 O O . TRP C 2 47 ? 134.926 151.811 152.583 1.00 93.10 47 TRP F O 1
ATOM 3493 N N . ILE C 2 48 ? 133.264 151.282 151.164 1.00 69.42 48 ILE F N 1
ATOM 3494 C CA . ILE C 2 48 ? 133.665 149.886 150.996 1.00 67.13 48 ILE F CA 1
ATOM 3495 C C . ILE C 2 48 ? 134.219 149.634 149.599 1.00 73.09 48 ILE F C 1
ATOM 3496 O O . ILE C 2 48 ? 135.384 149.272 149.441 1.00 87.98 48 ILE F O 1
ATOM 3501 N N . GLY C 2 49 ? 133.397 149.816 148.576 1.00 76.95 49 GLY F N 1
ATOM 3502 C CA . GLY C 2 49 ? 133.827 149.597 147.207 1.00 76.44 49 GLY F CA 1
ATOM 3503 C C . GLY C 2 49 ? 132.656 149.804 146.275 1.00 79.89 49 GLY F C 1
ATOM 3504 O O . GLY C 2 49 ? 131.524 150.035 146.707 1.00 86.70 49 GLY F O 1
ATOM 3505 N N . TYR C 2 50 ? 132.938 149.718 144.979 1.00 80.46 50 TYR F N 1
ATOM 3506 C CA . TYR C 2 50 ? 131.901 149.928 143.983 1.00 80.32 50 TYR F CA 1
ATOM 3507 C C . TYR C 2 50 ? 132.015 148.881 142.889 1.00 82.98 50 TYR F C 1
ATOM 3508 O O . TYR C 2 50 ? 133.057 148.251 142.703 1.00 85.95 50 TYR F O 1
ATOM 3517 N N . ILE C 2 51 ? 130.911 148.703 142.171 1.00 84.80 51 ILE F N 1
ATOM 3518 C CA . ILE C 2 51 ? 130.813 147.761 141.066 1.00 91.76 51 ILE F CA 1
ATOM 3519 C C . ILE C 2 51 ? 130.191 148.486 139.886 1.00 94.00 51 ILE F C 1
ATOM 3520 O O . ILE C 2 51 ? 129.178 149.176 140.043 1.00 93.26 51 ILE F O 1
ATOM 3525 N N . ASN C 2 52 ? 130.790 148.333 138.707 1.00 99.87 52 ASN F N 1
ATOM 3526 C CA . ASN C 2 52 ? 130.218 148.897 137.494 1.00 100.16 52 ASN F CA 1
ATOM 3527 C C . ASN C 2 52 ? 129.313 147.851 136.863 1.00 105.10 52 ASN F C 1
ATOM 3528 O O . ASN C 2 52 ? 129.816 146.829 136.373 1.00 105.64 52 ASN F O 1
ATOM 3533 N N . PRO C 2 53 ? 128.003 148.050 136.839 1.00 101.42 53 PRO F N 1
ATOM 3534 C CA . PRO C 2 53 ? 127.122 147.027 136.273 1.00 100.72 53 PRO F CA 1
ATOM 3535 C C . PRO C 2 53 ? 127.034 147.122 134.762 1.00 110.19 53 PRO F C 1
ATOM 3536 O O . PRO C 2 53 ? 125.964 146.927 134.180 1.00 115.42 53 PRO F O 1
ATOM 3540 N N . TYR C 2 54 ? 128.159 147.417 134.119 1.00 110.91 54 TYR F N 1
ATOM 3541 C CA . TYR C 2 54 ? 128.224 147.438 132.665 1.00 112.16 54 TYR F CA 1
ATOM 3542 C C . TYR C 2 54 ? 129.270 146.444 132.184 1.00 112.59 54 TYR F C 1
ATOM 3543 O O . TYR C 2 54 ? 129.017 145.650 131.274 1.00 122.00 54 TYR F O 1
ATOM 3552 N N . ASN C 2 55 ? 130.451 146.491 132.790 1.00 110.52 55 ASN F N 1
ATOM 3553 C CA . ASN C 2 55 ? 131.513 145.537 132.519 1.00 115.02 55 ASN F CA 1
ATOM 3554 C C . ASN C 2 55 ? 131.907 144.742 133.753 1.00 117.41 55 ASN F C 1
ATOM 3555 O O . ASN C 2 55 ? 132.792 143.885 133.667 1.00 121.98 55 ASN F O 1
ATOM 3560 N N . ASP C 2 56 ? 131.277 145.004 134.896 1.00 114.48 56 ASP F N 1
ATOM 3561 C CA . ASP C 2 56 ? 131.536 144.260 136.124 1.00 119.48 56 ASP F CA 1
ATOM 3562 C C . ASP C 2 56 ? 132.991 144.402 136.565 1.00 117.10 56 ASP F C 1
ATOM 3563 O O . ASP C 2 56 ? 133.684 143.418 136.830 1.00 122.25 56 ASP F O 1
ATOM 3568 N N . ILE C 2 57 ? 133.456 145.642 136.638 1.00 109.60 57 ILE F N 1
ATOM 3569 C CA . ILE C 2 57 ? 134.746 145.952 137.236 1.00 105.99 57 ILE F CA 1
ATOM 3570 C C . ILE C 2 57 ? 134.480 146.547 138.608 1.00 106.44 57 ILE F C 1
ATOM 3571 O O . ILE C 2 57 ? 133.436 147.162 138.848 1.00 105.77 57 ILE F O 1
ATOM 3576 N N . THR C 2 58 ? 135.431 146.357 139.517 1.00 105.66 58 THR F N 1
ATOM 3577 C CA . THR C 2 58 ? 135.235 146.738 140.905 1.00 100.70 58 THR F CA 1
ATOM 3578 C C . THR C 2 58 ? 136.480 147.433 141.432 1.00 96.13 58 THR F C 1
ATOM 3579 O O . THR C 2 58 ? 137.577 147.294 140.888 1.00 102.36 58 THR F O 1
ATOM 3583 N N . LYS C 2 59 ? 136.286 148.198 142.500 1.00 88.22 59 LYS F N 1
ATOM 3584 C CA . LYS C 2 59 ? 137.377 148.808 143.243 1.00 89.71 59 LYS F CA 1
ATOM 3585 C C . LYS C 2 59 ? 137.005 148.784 144.715 1.00 95.70 59 LYS F C 1
ATOM 3586 O O . LYS C 2 59 ? 135.872 149.116 145.071 1.00 97.90 59 LYS F O 1
ATOM 3592 N N . PHE C 2 60 ? 137.948 148.388 145.563 1.00 92.02 60 PHE F N 1
ATOM 3593 C CA . PHE C 2 60 ? 137.680 148.180 146.978 1.00 86.71 60 PHE F CA 1
ATOM 3594 C C . PHE C 2 60 ? 138.578 149.047 147.841 1.00 89.43 60 PHE F C 1
ATOM 3595 O O . PHE C 2 60 ? 139.751 149.262 147.521 1.00 99.98 60 PHE F O 1
ATOM 3603 N N . ASN C 2 61 ? 138.015 149.540 148.937 1.00 82.87 61 ASN F N 1
ATOM 3604 C CA . ASN C 2 61 ? 138.829 150.146 149.973 1.00 87.83 61 ASN F CA 1
ATOM 3605 C C . ASN C 2 61 ? 139.831 149.126 150.487 1.00 103.09 61 ASN F C 1
ATOM 3606 O O . ASN C 2 61 ? 139.505 147.952 150.681 1.00 107.56 61 ASN F O 1
ATOM 3611 N N . GLU C 2 62 ? 141.062 149.581 150.702 1.00 113.53 62 GLU F N 1
ATOM 3612 C CA . GLU C 2 62 ? 142.123 148.675 151.122 1.00 110.57 62 GLU F CA 1
ATOM 3613 C C . GLU C 2 62 ? 141.725 147.902 152.370 1.00 108.37 62 GLU F C 1
ATOM 3614 O O . GLU C 2 62 ? 142.096 146.734 152.523 1.00 111.05 62 GLU F O 1
ATOM 3620 N N . LYS C 2 63 ? 140.953 148.530 153.259 1.00 103.51 63 LYS F N 1
ATOM 3621 C CA . LYS C 2 63 ? 140.536 147.873 154.491 1.00 97.59 63 LYS F CA 1
ATOM 3622 C C . LYS C 2 63 ? 139.662 146.659 154.218 1.00 99.10 63 LYS F C 1
ATOM 3623 O O . LYS C 2 63 ? 139.798 145.633 154.893 1.00 108.09 63 LYS F O 1
ATOM 3629 N N . PHE C 2 64 ? 138.758 146.759 153.249 1.00 99.14 64 PHE F N 1
ATOM 3630 C CA . PHE C 2 64 ? 137.825 145.689 152.940 1.00 103.55 64 PHE F CA 1
ATOM 3631 C C . PHE C 2 64 ? 138.299 144.815 151.792 1.00 109.21 64 PHE F C 1
ATOM 3632 O O . PHE C 2 64 ? 137.562 143.925 151.359 1.00 117.21 64 PHE F O 1
ATOM 3640 N N . LYS C 2 65 ? 139.509 145.044 151.291 1.00 111.31 65 LYS F N 1
ATOM 3641 C CA . LYS C 2 65 ? 140.046 144.202 150.233 1.00 118.55 65 LYS F CA 1
ATOM 3642 C C . LYS C 2 65 ? 140.126 142.761 150.716 1.00 125.17 65 LYS F C 1
ATOM 3643 O O . LYS C 2 65 ? 140.937 142.436 151.588 1.00 124.14 65 LYS F O 1
ATOM 3649 N N . GLY C 2 66 ? 139.286 141.894 150.162 1.00 122.54 66 GLY F N 1
ATOM 3650 C CA . GLY C 2 66 ? 139.278 140.503 150.566 1.00 118.68 66 GLY F CA 1
ATOM 3651 C C . GLY C 2 66 ? 138.132 140.157 151.491 1.00 127.16 66 GLY F C 1
ATOM 3652 O O . GLY C 2 66 ? 137.616 139.037 151.459 1.00 136.60 66 GLY F O 1
ATOM 3653 N N . LYS C 2 67 ? 137.725 141.113 152.326 1.00 123.07 67 LYS F N 1
ATOM 3654 C CA . LYS C 2 67 ? 136.602 140.879 153.225 1.00 124.71 67 LYS F CA 1
ATOM 3655 C C . LYS C 2 67 ? 135.266 140.911 152.495 1.00 127.28 67 LYS F C 1
ATOM 3656 O O . LYS C 2 67 ? 134.320 140.238 152.916 1.00 134.07 67 LYS F O 1
ATOM 3662 N N . ALA C 2 68 ? 135.166 141.677 151.413 1.00 122.54 68 ALA F N 1
ATOM 3663 C CA . ALA C 2 68 ? 133.921 141.845 150.683 1.00 121.10 68 ALA F CA 1
ATOM 3664 C C . ALA C 2 68 ? 134.092 141.402 149.238 1.00 129.08 68 ALA F C 1
ATOM 3665 O O . ALA C 2 68 ? 135.208 141.350 148.714 1.00 132.05 68 ALA F O 1
ATOM 3667 N N . THR C 2 69 ? 132.970 141.077 148.600 1.00 131.79 69 THR F N 1
ATOM 3668 C CA . THR C 2 69 ? 132.956 140.638 147.209 1.00 135.34 69 THR F CA 1
ATOM 3669 C C . THR C 2 69 ? 131.694 141.168 146.550 1.00 129.65 69 THR F C 1
ATOM 3670 O O . THR C 2 69 ? 130.585 140.812 146.956 1.00 125.97 69 THR F O 1
ATOM 3674 N N . LEU C 2 70 ? 131.863 142.008 145.535 1.00 126.33 70 LEU F N 1
ATOM 3675 C CA . LEU C 2 70 ? 130.752 142.680 144.877 1.00 120.09 70 LEU F CA 1
ATOM 3676 C C . LEU C 2 70 ? 130.393 141.953 143.590 1.00 119.62 70 LEU F C 1
ATOM 3677 O O . LEU C 2 70 ? 131.278 141.563 142.822 1.00 121.70 70 LEU F O 1
ATOM 3682 N N . THR C 2 71 ? 129.096 141.768 143.362 1.00 120.01 71 THR F N 1
ATOM 3683 C CA . THR C 2 71 ? 128.601 141.156 142.139 1.00 118.48 71 THR F CA 1
ATOM 3684 C C . THR C 2 71 ? 127.293 141.825 141.750 1.00 116.59 71 THR F C 1
ATOM 3685 O O . THR C 2 71 ? 126.633 142.467 142.568 1.00 114.53 71 THR F O 1
ATOM 3689 N N . SER C 2 72 ? 126.924 141.667 140.482 1.00 122.30 72 SER F N 1
ATOM 3690 C CA . SER C 2 72 ? 125.692 142.249 139.973 1.00 128.73 72 SER F CA 1
ATOM 3691 C C . SER C 2 72 ? 125.156 141.381 138.847 1.00 135.09 72 SER F C 1
ATOM 3692 O O . SER C 2 72 ? 125.890 140.606 138.230 1.00 134.50 72 SER F O 1
ATOM 3695 N N . ASP C 2 73 ? 123.860 141.524 138.584 1.00 134.27 73 ASP F N 1
ATOM 3696 C CA . ASP C 2 73 ? 123.206 140.806 137.498 1.00 136.20 73 ASP F CA 1
ATOM 3697 C C . ASP C 2 73 ? 122.286 141.779 136.778 1.00 136.97 73 ASP F C 1
ATOM 3698 O O . ASP C 2 73 ? 121.328 142.282 137.372 1.00 132.48 73 ASP F O 1
ATOM 3703 N N . LYS C 2 74 ? 122.575 142.035 135.501 1.00 138.30 74 LYS F N 1
ATOM 3704 C CA . LYS C 2 74 ? 121.820 143.040 134.761 1.00 135.59 74 LYS F CA 1
ATOM 3705 C C . LYS C 2 74 ? 120.358 142.644 134.607 1.00 141.32 74 LYS F C 1
ATOM 3706 O O . LYS C 2 74 ? 119.463 143.477 134.792 1.00 140.35 74 LYS F O 1
ATOM 3712 N N . SER C 2 75 ? 120.091 141.379 134.275 1.00 148.65 75 SER F N 1
ATOM 3713 C CA . SER C 2 75 ? 118.718 140.972 133.995 1.00 147.70 75 SER F CA 1
ATOM 3714 C C . SER C 2 75 ? 117.822 141.189 135.205 1.00 140.33 75 SER F C 1
ATOM 3715 O O . SER C 2 75 ? 116.709 141.714 135.076 1.00 131.61 75 SER F O 1
ATOM 3718 N N . SER C 2 76 ? 118.288 140.800 136.390 1.00 141.76 76 SER F N 1
ATOM 3719 C CA . SER C 2 76 ? 117.541 141.070 137.610 1.00 140.18 76 SER F CA 1
ATOM 3720 C C . SER C 2 76 ? 117.714 142.500 138.094 1.00 140.44 76 SER F C 1
ATOM 3721 O O . SER C 2 76 ? 116.995 142.915 139.009 1.00 138.76 76 SER F O 1
ATOM 3724 N N . ARG C 2 77 ? 118.643 143.254 137.508 1.00 139.34 77 ARG F N 1
ATOM 3725 C CA . ARG C 2 77 ? 118.879 144.647 137.880 1.00 130.75 77 ARG F CA 1
ATOM 3726 C C . ARG C 2 77 ? 119.122 144.779 139.382 1.00 125.08 77 ARG F C 1
ATOM 3727 O O . ARG C 2 77 ? 118.617 145.687 140.045 1.00 116.51 77 ARG F O 1
ATOM 3735 N N . THR C 2 78 ? 119.926 143.867 139.920 1.00 125.51 78 THR F N 1
ATOM 3736 C CA . THR C 2 78 ? 120.253 143.848 141.336 1.00 124.25 78 THR F CA 1
ATOM 3737 C C . THR C 2 78 ? 121.752 143.665 141.516 1.00 118.63 78 THR F C 1
ATOM 3738 O O . THR C 2 78 ? 122.436 143.116 140.649 1.00 114.36 78 THR F O 1
ATOM 3742 N N . ALA C 2 79 ? 122.256 144.139 142.654 1.00 115.93 79 ALA F N 1
ATOM 3743 C CA . ALA C 2 79 ? 123.660 144.019 143.014 1.00 112.75 79 ALA F CA 1
ATOM 3744 C C . ALA C 2 79 ? 123.776 143.354 144.376 1.00 113.58 79 ALA F C 1
ATOM 3745 O O . ALA C 2 79 ? 122.945 143.583 145.259 1.00 112.45 79 ALA F O 1
ATOM 3747 N N . TYR C 2 80 ? 124.808 142.530 144.542 1.00 112.22 80 TYR F N 1
ATOM 3748 C CA . TYR C 2 80 ? 125.014 141.762 145.760 1.00 114.08 80 TYR F CA 1
ATOM 3749 C C . TYR C 2 80 ? 126.419 141.997 146.288 1.00 115.28 80 TYR F C 1
ATOM 3750 O O . TYR C 2 80 ? 127.341 142.308 145.532 1.00 121.00 80 TYR F O 1
ATOM 3759 N N . MET C 2 81 ? 126.566 141.870 147.602 1.00 114.05 81 MET F N 1
ATOM 3760 C CA . MET C 2 81 ? 127.856 141.980 148.264 1.00 116.55 81 MET F CA 1
ATOM 3761 C C . MET C 2 81 ? 128.016 140.803 149.207 1.00 125.82 81 MET F C 1
ATOM 3762 O O . MET C 2 81 ? 127.076 140.442 149.923 1.00 127.91 81 MET F O 1
ATOM 3767 N N . GLU C 2 82 ? 129.199 140.213 149.204 1.00 128.08 82 GLU F N 1
ATOM 3768 C CA . GLU C 2 82 ? 129.525 139.071 150.045 1.00 128.80 82 GLU F CA 1
ATOM 3769 C C . GLU C 2 82 ? 130.455 139.525 151.158 1.00 130.63 82 GLU F C 1
ATOM 3770 O O . GLU C 2 82 ? 131.494 140.140 150.897 1.00 132.49 82 GLU F O 1
ATOM 3776 N N . LEU C 2 83 ? 130.086 139.214 152.390 1.00 130.22 83 LEU F N 1
ATOM 3777 C CA . LEU C 2 83 ? 130.959 139.415 153.534 1.00 136.59 83 LEU F CA 1
ATOM 3778 C C . LEU C 2 83 ? 131.376 138.047 154.058 1.00 142.55 83 LEU F C 1
ATOM 3779 O O . LEU C 2 83 ? 130.523 137.230 154.420 1.00 142.97 83 LEU F O 1
ATOM 3784 N N . SER C 2 84 ? 132.680 137.803 154.098 1.00 145.98 84 SER F N 1
ATOM 3785 C CA . SER C 2 84 ? 133.231 136.503 154.443 1.00 145.03 84 SER F CA 1
ATOM 3786 C C . SER C 2 84 ? 133.895 136.542 155.812 1.00 148.49 84 SER F C 1
ATOM 3787 O O . SER C 2 84 ? 134.446 137.566 156.226 1.00 150.02 84 SER F O 1
ATOM 3790 N N . SER C 2 85 ? 133.839 135.409 156.509 1.00 143.83 85 SER F N 1
ATOM 3791 C CA . SER C 2 85 ? 134.442 135.270 157.832 1.00 142.61 85 SER F CA 1
ATOM 3792 C C . SER C 2 85 ? 134.013 136.415 158.746 1.00 144.97 85 SER F C 1
ATOM 3793 O O . SER C 2 85 ? 134.835 137.133 159.317 1.00 148.82 85 SER F O 1
ATOM 3796 N N . LEU C 2 86 ? 132.702 136.583 158.878 1.00 140.21 86 LEU F N 1
ATOM 3797 C CA . LEU C 2 86 ? 132.169 137.665 159.692 1.00 137.75 86 LEU F CA 1
ATOM 3798 C C . LEU C 2 86 ? 132.653 137.549 161.131 1.00 131.48 86 LEU F C 1
ATOM 3799 O O . LEU C 2 86 ? 132.757 136.452 161.685 1.00 130.93 86 LEU F O 1
ATOM 3804 N N . THR C 2 87 ? 132.956 138.691 161.734 1.00 126.63 87 THR F N 1
ATOM 3805 C CA . THR C 2 87 ? 133.374 138.772 163.126 1.00 123.26 87 THR F CA 1
ATOM 3806 C C . THR C 2 87 ? 132.444 139.725 163.873 1.00 126.82 87 THR F C 1
ATOM 3807 O O . THR C 2 87 ? 131.400 140.137 163.362 1.00 132.41 87 THR F O 1
ATOM 3811 N N . SER C 2 88 ? 132.825 140.068 165.104 1.00 124.88 88 SER F N 1
ATOM 3812 C CA . SER C 2 88 ? 132.040 141.023 165.876 1.00 129.00 88 SER F CA 1
ATOM 3813 C C . SER C 2 88 ? 132.121 142.435 165.311 1.00 135.95 88 SER F C 1
ATOM 3814 O O . SER C 2 88 ? 131.234 143.248 165.587 1.00 137.02 88 SER F O 1
ATOM 3817 N N . GLU C 2 89 ? 133.158 142.746 164.535 1.00 134.18 89 GLU F N 1
ATOM 3818 C CA . GLU C 2 89 ? 133.326 144.077 163.967 1.00 127.33 89 GLU F CA 1
ATOM 3819 C C . GLU C 2 89 ? 132.611 144.260 162.638 1.00 118.82 89 GLU F C 1
ATOM 3820 O O . GLU C 2 89 ? 132.644 145.363 162.083 1.00 121.97 89 GLU F O 1
ATOM 3826 N N . ASP C 2 90 ? 131.979 143.218 162.112 1.00 117.90 90 ASP F N 1
ATOM 3827 C CA . ASP C 2 90 ? 131.257 143.299 160.853 1.00 117.22 90 ASP F CA 1
ATOM 3828 C C . ASP C 2 90 ? 129.752 143.389 161.050 1.00 112.18 90 ASP F C 1
ATOM 3829 O O . ASP C 2 90 ? 128.997 143.120 160.112 1.00 112.05 90 ASP F O 1
ATOM 3834 N N . SER C 2 91 ? 129.300 143.742 162.248 1.00 106.58 91 SER F N 1
ATOM 3835 C CA . SER C 2 91 ? 127.881 143.951 162.514 1.00 107.67 91 SER F CA 1
ATOM 3836 C C . SER C 2 91 ? 127.606 145.447 162.444 1.00 116.05 91 SER F C 1
ATOM 3837 O O . SER C 2 91 ? 127.925 146.193 163.372 1.00 123.66 91 SER F O 1
ATOM 3840 N N . ALA C 2 92 ? 127.013 145.890 161.340 1.00 104.82 92 ALA F N 1
ATOM 3841 C CA . ALA C 2 92 ? 126.680 147.296 161.153 1.00 95.78 92 ALA F CA 1
ATOM 3842 C C . ALA C 2 92 ? 125.701 147.399 159.993 1.00 94.37 92 ALA F C 1
ATOM 3843 O O . ALA C 2 92 ? 125.447 146.422 159.287 1.00 96.59 92 ALA F O 1
ATOM 3845 N N . VAL C 2 93 ? 125.151 148.594 159.809 1.00 94.20 93 VAL F N 1
ATOM 3846 C CA . VAL C 2 93 ? 124.231 148.849 158.707 1.00 75.46 93 VAL F CA 1
ATOM 3847 C C . VAL C 2 93 ? 125.026 149.045 157.427 1.00 74.94 93 VAL F C 1
ATOM 3848 O O . VAL C 2 93 ? 126.080 149.688 157.425 1.00 87.86 93 VAL F O 1
ATOM 3852 N N . TYR C 2 94 ? 124.527 148.489 156.329 1.00 65.75 94 TYR F N 1
ATOM 3853 C CA . TYR C 2 94 ? 125.198 148.565 155.040 1.00 64.69 94 TYR F CA 1
ATOM 3854 C C . TYR C 2 94 ? 124.293 149.265 154.041 1.00 77.23 94 TYR F C 1
ATOM 3855 O O . TYR C 2 94 ? 123.121 148.904 153.900 1.00 95.73 94 TYR F O 1
ATOM 3864 N N . TYR C 2 95 ? 124.836 150.260 153.351 1.00 68.21 95 TYR F N 1
ATOM 3865 C CA . TYR C 2 95 ? 124.098 151.028 152.365 1.00 57.76 95 TYR F CA 1
ATOM 3866 C C . TYR C 2 95 ? 124.621 150.729 150.970 1.00 68.28 95 TYR F C 1
ATOM 3867 O O . TYR C 2 95 ? 125.781 150.353 150.790 1.00 74.37 95 TYR F O 1
ATOM 3876 N N . CYS C 2 96 ? 123.747 150.893 149.985 1.00 69.84 96 CYS F N 1
ATOM 3877 C CA . CYS C 2 96 ? 124.124 150.870 148.581 1.00 68.65 96 CYS F CA 1
ATOM 3878 C C . CYS C 2 96 ? 123.620 152.151 147.940 1.00 80.88 96 CYS F C 1
ATOM 3879 O O . CYS C 2 96 ? 122.457 152.520 148.119 1.00 85.73 96 CYS F O 1
ATOM 3882 N N . ALA C 2 97 ? 124.498 152.834 147.215 1.00 76.70 97 ALA F N 1
ATOM 3883 C CA . ALA C 2 97 ? 124.147 154.067 146.534 1.00 67.39 97 ALA F CA 1
ATOM 3884 C C . ALA C 2 97 ? 124.696 154.031 145.119 1.00 72.69 97 ALA F C 1
ATOM 3885 O O . ALA C 2 97 ? 125.725 153.409 144.854 1.00 80.53 97 ALA F O 1
ATOM 3887 N N . ARG C 2 98 ? 123.992 154.687 144.209 1.00 75.82 98 ARG F N 1
ATOM 3888 C CA . ARG C 2 98 ? 124.454 154.795 142.836 1.00 80.94 98 ARG F CA 1
ATOM 3889 C C . ARG C 2 98 ? 125.269 156.068 142.659 1.00 90.33 98 ARG F C 1
ATOM 3890 O O . ARG C 2 98 ? 125.220 156.986 143.478 1.00 93.51 98 ARG F O 1
ATOM 3898 N N . CYS C 2 99 ? 126.029 156.115 141.570 1.00 87.82 99 CYS F N 1
ATOM 3899 C CA . CYS C 2 99 ? 126.885 157.265 141.299 1.00 81.79 99 CYS F CA 1
ATOM 3900 C C . CYS C 2 99 ? 127.139 157.329 139.804 1.00 88.28 99 CYS F C 1
ATOM 3901 O O . CYS C 2 99 ? 127.608 156.350 139.218 1.00 87.01 99 CYS F O 1
ATOM 3904 N N . ASP C 2 100 ? 126.824 158.466 139.189 1.00 91.42 100 ASP F N 1
ATOM 3905 C CA . ASP C 2 100 ? 127.019 158.633 137.754 1.00 89.15 100 ASP F CA 1
ATOM 3906 C C . ASP C 2 100 ? 128.508 158.726 137.455 1.00 86.81 100 ASP F C 1
ATOM 3907 O O . ASP C 2 100 ? 129.153 159.723 137.789 1.00 85.43 100 ASP F O 1
ATOM 3912 N N . GLY C 2 101 ? 129.058 157.695 136.815 1.00 83.05 101 GLY F N 1
ATOM 3913 C CA . GLY C 2 101 ? 130.482 157.688 136.541 1.00 84.25 101 GLY F CA 1
ATOM 3914 C C . GLY C 2 101 ? 130.913 158.664 135.469 1.00 85.93 101 GLY F C 1
ATOM 3915 O O . GLY C 2 101 ? 132.095 159.014 135.406 1.00 86.97 101 GLY F O 1
ATOM 3916 N N . TYR C 2 102 ? 129.984 159.122 134.636 1.00 80.84 102 TYR F N 1
ATOM 3917 C CA . TYR C 2 102 ? 130.293 159.969 133.490 1.00 70.42 102 TYR F CA 1
ATOM 3918 C C . TYR C 2 102 ? 129.778 161.389 133.681 1.00 75.34 102 TYR F C 1
ATOM 3919 O O . TYR C 2 102 ? 129.284 162.018 132.747 1.00 86.07 102 TYR F O 1
ATOM 3928 N N . TYR C 2 103 ? 129.885 161.907 134.899 1.00 72.52 103 TYR F N 1
ATOM 3929 C CA . TYR C 2 103 ? 129.508 163.278 135.202 1.00 73.33 103 TYR F CA 1
ATOM 3930 C C . TYR C 2 103 ? 130.648 163.932 135.966 1.00 82.54 103 TYR F C 1
ATOM 3931 O O . TYR C 2 103 ? 131.196 163.334 136.895 1.00 89.14 103 TYR F O 1
ATOM 3940 N N . ARG C 2 104 ? 131.008 165.152 135.573 1.00 83.27 104 ARG F N 1
ATOM 3941 C CA . ARG C 2 104 ? 132.201 165.786 136.120 1.00 80.71 104 ARG F CA 1
ATOM 3942 C C . ARG C 2 104 ? 132.066 166.140 137.594 1.00 80.44 104 ARG F C 1
ATOM 3943 O O . ARG C 2 104 ? 133.081 166.408 138.244 1.00 89.71 104 ARG F O 1
ATOM 3951 N N . TYR C 2 105 ? 130.854 166.161 138.133 1.00 77.60 105 TYR F N 1
ATOM 3952 C CA . TYR C 2 105 ? 130.629 166.455 139.542 1.00 82.85 105 TYR F CA 1
ATOM 3953 C C . TYR C 2 105 ? 129.829 165.344 140.194 1.00 82.43 105 TYR F C 1
ATOM 3954 O O . TYR C 2 105 ? 128.945 165.588 141.017 1.00 84.18 105 TYR F O 1
ATOM 3963 N N . TYR C 2 106 ? 130.138 164.102 139.845 1.00 73.53 106 TYR F N 1
ATOM 3964 C CA . TYR C 2 106 ? 129.326 162.993 140.304 1.00 70.54 106 TYR F CA 1
ATOM 3965 C C . TYR C 2 106 ? 129.394 162.863 141.820 1.00 76.01 106 TYR F C 1
ATOM 3966 O O . TYR C 2 106 ? 130.329 163.329 142.474 1.00 83.16 106 TYR F O 1
ATOM 3975 N N . ALA C 2 107 ? 128.367 162.232 142.373 1.00 82.50 107 ALA F N 1
ATOM 3976 C CA . ALA C 2 107 ? 128.264 161.925 143.791 1.00 75.69 107 ALA F CA 1
ATOM 3977 C C . ALA C 2 107 ? 127.444 160.645 143.910 1.00 88.21 107 ALA F C 1
ATOM 3978 O O . ALA C 2 107 ? 127.400 159.840 142.976 1.00 90.14 107 ALA F O 1
ATOM 3980 N N . MET C 2 108 ? 126.809 160.441 145.062 1.00 81.97 108 MET F N 1
ATOM 3981 C CA . MET C 2 108 ? 125.976 159.257 145.251 1.00 81.14 108 MET F CA 1
ATOM 3982 C C . MET C 2 108 ? 124.503 159.562 144.995 1.00 92.06 108 MET F C 1
ATOM 3983 O O . MET C 2 108 ? 123.828 158.839 144.257 1.00 94.24 108 MET F O 1
ATOM 3988 N N . ASP C 2 109 ? 123.970 160.551 145.711 1.00 81.48 109 ASP F N 1
ATOM 3989 C CA . ASP C 2 109 ? 122.675 161.218 145.548 1.00 84.71 109 ASP F CA 1
ATOM 3990 C C . ASP C 2 109 ? 121.497 160.250 145.534 1.00 96.95 109 ASP F C 1
ATOM 3991 O O . ASP C 2 109 ? 120.361 160.676 145.318 1.00 108.87 109 ASP F O 1
ATOM 3996 N N . TYR C 2 110 ? 121.730 158.965 145.796 1.00 91.23 110 TYR F N 1
ATOM 3997 C CA . TYR C 2 110 ? 120.626 158.009 145.864 1.00 81.87 110 TYR F CA 1
ATOM 3998 C C . TYR C 2 110 ? 121.110 156.799 146.645 1.00 85.47 110 TYR F C 1
ATOM 3999 O O . TYR C 2 110 ? 121.959 156.049 146.155 1.00 88.91 110 TYR F O 1
ATOM 4008 N N . TRP C 2 111 ? 120.563 156.603 147.837 1.00 80.05 111 TRP F N 1
ATOM 4009 C CA . TRP C 2 111 ? 121.034 155.582 148.755 1.00 77.85 111 TRP F CA 1
ATOM 4010 C C . TRP C 2 111 ? 119.945 154.549 148.999 1.00 81.31 111 TRP F C 1
ATOM 4011 O O . TRP C 2 111 ? 118.768 154.767 148.708 1.00 90.58 111 TRP F O 1
ATOM 4022 N N . GLY C 2 112 ? 120.354 153.417 149.555 1.00 83.93 112 GLY F N 1
ATOM 4023 C CA . GLY C 2 112 ? 119.423 152.407 150.005 1.00 82.94 112 GLY F CA 1
ATOM 4024 C C . GLY C 2 112 ? 118.831 152.795 151.342 1.00 88.02 112 GLY F C 1
ATOM 4025 O O . GLY C 2 112 ? 118.909 153.945 151.779 1.00 87.29 112 GLY F O 1
ATOM 4026 N N . GLN C 2 113 ? 118.224 151.810 152.003 1.00 91.64 113 GLN F N 1
ATOM 4027 C CA . GLN C 2 113 ? 117.581 152.036 153.288 1.00 86.50 113 GLN F CA 1
ATOM 4028 C C . GLN C 2 113 ? 118.381 151.523 154.475 1.00 87.76 113 GLN F C 1
ATOM 4029 O O . GLN C 2 113 ? 118.102 151.931 155.606 1.00 86.10 113 GLN F O 1
ATOM 4035 N N . GLY C 2 114 ? 119.364 150.656 154.251 1.00 80.90 114 GLY F N 1
ATOM 4036 C CA . GLY C 2 114 ? 120.177 150.127 155.327 1.00 76.72 114 GLY F CA 1
ATOM 4037 C C . GLY C 2 114 ? 119.797 148.716 155.722 1.00 84.70 114 GLY F C 1
ATOM 4038 O O . GLY C 2 114 ? 118.648 148.459 156.090 1.00 92.61 114 GLY F O 1
ATOM 4039 N N . THR C 2 115 ? 120.758 147.795 155.674 1.00 87.87 115 THR F N 1
ATOM 4040 C CA . THR C 2 115 ? 120.516 146.373 155.924 1.00 90.05 115 THR F CA 1
ATOM 4041 C C . THR C 2 115 ? 121.364 145.937 157.113 1.00 92.94 115 THR F C 1
ATOM 4042 O O . THR C 2 115 ? 122.516 145.533 156.945 1.00 98.07 115 THR F O 1
ATOM 4046 N N . SER C 2 116 ? 120.789 146.001 158.310 1.00 90.61 116 SER F N 1
ATOM 4047 C CA . SER C 2 116 ? 121.534 145.648 159.509 1.00 90.49 116 SER F CA 1
ATOM 4048 C C . SER C 2 116 ? 122.048 144.218 159.416 1.00 98.67 116 SER F C 1
ATOM 4049 O O . SER C 2 116 ? 121.310 143.300 159.053 1.00 103.14 116 SER F O 1
ATOM 4052 N N . VAL C 2 117 ? 123.322 144.032 159.742 1.00 102.99 117 VAL F N 1
ATOM 4053 C CA . VAL C 2 117 ? 123.945 142.717 159.790 1.00 103.83 117 VAL F CA 1
ATOM 4054 C C . VAL C 2 117 ? 124.475 142.500 161.197 1.00 113.63 117 VAL F C 1
ATOM 4055 O O . VAL C 2 117 ? 125.270 143.304 161.695 1.00 111.01 117 VAL F O 1
ATOM 4059 N N . THR C 2 118 ? 124.034 141.422 161.836 1.00 122.92 118 THR F N 1
ATOM 4060 C CA . THR C 2 118 ? 124.438 141.093 163.195 1.00 120.64 118 THR F CA 1
ATOM 4061 C C . THR C 2 118 ? 125.204 139.782 163.177 1.00 127.02 118 THR F C 1
ATOM 4062 O O . THR C 2 118 ? 124.709 138.777 162.658 1.00 125.92 118 THR F O 1
ATOM 4066 N N . VAL C 2 119 ? 126.407 139.798 163.733 1.00 132.55 119 VAL F N 1
ATOM 4067 C CA . VAL C 2 119 ? 127.252 138.618 163.832 1.00 128.73 119 VAL F CA 1
ATOM 4068 C C . VAL C 2 119 ? 127.366 138.278 165.312 1.00 140.65 119 VAL F C 1
ATOM 4069 O O . VAL C 2 119 ? 128.221 138.816 166.024 1.00 138.09 119 VAL F O 1
ATOM 4073 N N . SER C 2 120 ? 126.505 137.378 165.779 1.00 147.62 120 SER F N 1
ATOM 4074 C CA . SER C 2 120 ? 126.498 136.913 167.157 1.00 150.33 120 SER F CA 1
ATOM 4075 C C . SER C 2 120 ? 126.454 135.390 167.162 1.00 150.44 120 SER F C 1
ATOM 4076 O O . SER C 2 120 ? 126.300 134.745 166.122 1.00 145.03 120 SER F O 1
ATOM 4079 N N . SER C 2 121 ? 126.593 134.812 168.353 1.00 157.69 121 SER F N 1
ATOM 4080 C CA . SER C 2 121 ? 126.584 133.368 168.525 1.00 156.61 121 SER F CA 1
ATOM 4081 C C . SER C 2 121 ? 125.315 132.840 169.169 1.00 158.80 121 SER F C 1
ATOM 4082 O O . SER C 2 121 ? 124.959 131.684 168.938 1.00 162.46 121 SER F O 1
ATOM 4085 N N . ALA C 2 122 ? 124.624 133.649 169.970 1.00 157.72 122 ALA F N 1
ATOM 4086 C CA . ALA C 2 122 ? 123.455 133.167 170.693 1.00 160.70 122 ALA F CA 1
ATOM 4087 C C . ALA C 2 122 ? 122.307 132.842 169.749 1.00 162.72 122 ALA F C 1
ATOM 4088 O O . ALA C 2 122 ? 122.303 133.275 168.593 1.00 157.09 122 ALA F O 1
ATOM 4090 N N . LYS C 2 123 ? 121.336 132.075 170.231 1.00 165.90 123 LYS F N 1
ATOM 4091 C CA . LYS C 2 123 ? 120.142 131.718 169.475 1.00 159.12 123 LYS F CA 1
ATOM 4092 C C . LYS C 2 123 ? 118.929 132.450 170.046 1.00 158.35 123 LYS F C 1
ATOM 4093 O O . LYS C 2 123 ? 119.038 133.258 170.973 1.00 160.76 123 LYS F O 1
ATOM 4099 N N . THR C 2 124 ? 117.765 132.162 169.472 1.00 154.43 124 THR F N 1
ATOM 4100 C CA . THR C 2 124 ? 116.543 132.848 169.866 1.00 154.59 124 THR F CA 1
ATOM 4101 C C . THR C 2 124 ? 116.254 132.604 171.341 1.00 155.05 124 THR F C 1
ATOM 4102 O O . THR C 2 124 ? 116.642 131.580 171.909 1.00 162.15 124 THR F O 1
ATOM 4106 N N . THR C 2 125 ? 115.589 133.567 171.969 1.00 154.22 125 THR F N 1
ATOM 4107 C CA . THR C 2 125 ? 115.243 133.474 173.377 1.00 153.98 125 THR F CA 1
ATOM 4108 C C . THR C 2 125 ? 113.933 134.208 173.615 1.00 161.25 125 THR F C 1
ATOM 4109 O O . THR C 2 125 ? 113.541 135.079 172.835 1.00 166.44 125 THR F O 1
ATOM 4113 N N . ALA C 2 126 ? 113.263 133.844 174.693 1.00 165.15 126 ALA F N 1
ATOM 4114 C CA . ALA C 2 126 ? 111.996 134.463 175.061 1.00 171.68 126 ALA F CA 1
ATOM 4115 C C . ALA C 2 126 ? 112.237 135.618 176.025 1.00 171.47 126 ALA F C 1
ATOM 4116 O O . ALA C 2 126 ? 112.897 135.430 177.054 1.00 170.94 126 ALA F O 1
ATOM 4118 N N . PRO C 2 127 ? 111.735 136.814 175.730 1.00 173.19 127 PRO F N 1
ATOM 4119 C CA . PRO C 2 127 ? 111.898 137.929 176.668 1.00 176.34 127 PRO F CA 1
ATOM 4120 C C . PRO C 2 127 ? 111.191 137.642 177.982 1.00 179.28 127 PRO F C 1
ATOM 4121 O O . PRO C 2 127 ? 110.169 136.956 178.025 1.00 183.32 127 PRO F O 1
ATOM 4125 N N . SER C 2 128 ? 111.752 138.175 179.063 1.00 179.48 128 SER F N 1
ATOM 4126 C CA . SER C 2 128 ? 111.204 137.998 180.401 1.00 180.88 128 SER F CA 1
ATOM 4127 C C . SER C 2 128 ? 110.948 139.361 181.026 1.00 181.24 128 SER F C 1
ATOM 4128 O O . SER C 2 128 ? 111.852 140.199 181.091 1.00 184.35 128 SER F O 1
ATOM 4131 N N . VAL C 2 129 ? 109.721 139.571 181.494 1.00 179.48 129 VAL F N 1
ATOM 4132 C CA . VAL C 2 129 ? 109.291 140.844 182.061 1.00 182.31 129 VAL F CA 1
ATOM 4133 C C . VAL C 2 129 ? 109.528 140.815 183.563 1.00 183.07 129 VAL F C 1
ATOM 4134 O O . VAL C 2 129 ? 109.219 139.820 184.230 1.00 185.70 129 VAL F O 1
ATOM 4138 N N . TYR C 2 130 ? 110.085 141.900 184.097 1.00 184.74 130 TYR F N 1
ATOM 4139 C CA . TYR C 2 130 ? 110.392 142.020 185.522 1.00 188.12 130 TYR F CA 1
ATOM 4140 C C . TYR C 2 130 ? 109.731 143.285 186.048 1.00 198.50 130 TYR F C 1
ATOM 4141 O O . TYR C 2 130 ? 110.371 144.340 186.148 1.00 202.17 130 TYR F O 1
ATOM 4150 N N . PRO C 2 131 ? 108.449 143.215 186.402 1.00 199.45 131 PRO F N 1
ATOM 4151 C CA . PRO C 2 131 ? 107.747 144.422 186.853 1.00 202.29 131 PRO F CA 1
ATOM 4152 C C . PRO C 2 131 ? 108.452 145.059 188.040 1.00 204.73 131 PRO F C 1
ATOM 4153 O O . PRO C 2 131 ? 108.960 144.373 188.929 1.00 202.05 131 PRO F O 1
ATOM 4157 N N . LEU C 2 132 ? 108.480 146.389 188.044 1.00 206.80 132 LEU F N 1
ATOM 4158 C CA . LEU C 2 132 ? 109.209 147.164 189.035 1.00 202.38 132 LEU F CA 1
ATOM 4159 C C . LEU C 2 132 ? 108.264 148.123 189.743 1.00 201.54 132 LEU F C 1
ATOM 4160 O O . LEU C 2 132 ? 107.438 148.781 189.103 1.00 202.47 132 LEU F O 1
ATOM 4165 N N . ALA C 2 133 ? 108.393 148.203 191.063 1.00 198.33 133 ALA F N 1
ATOM 4166 C CA . ALA C 2 133 ? 107.569 149.083 191.872 1.00 192.60 133 ALA F CA 1
ATOM 4167 C C . ALA C 2 133 ? 108.440 149.878 192.832 1.00 192.18 133 ALA F C 1
ATOM 4168 O O . ALA C 2 133 ? 109.537 149.439 193.192 1.00 191.38 133 ALA F O 1
ATOM 4170 N N . PRO C 2 134 ? 107.972 151.056 193.265 1.00 192.08 134 PRO F N 1
ATOM 4171 C CA . PRO C 2 134 ? 108.714 151.935 194.177 1.00 188.83 134 PRO F CA 1
ATOM 4172 C C . PRO C 2 134 ? 109.157 151.223 195.450 1.00 181.21 134 PRO F C 1
ATOM 4173 O O . PRO C 2 134 ? 109.005 151.791 196.531 1.00 167.49 134 PRO F O 1
ATOM 4177 N N . VAL C 2 144 ? 104.706 159.707 189.927 1.00 185.31 144 VAL F N 1
ATOM 4178 C CA . VAL C 2 144 ? 105.540 158.517 190.036 1.00 186.96 144 VAL F CA 1
ATOM 4179 C C . VAL C 2 144 ? 105.711 157.865 188.669 1.00 193.42 144 VAL F C 1
ATOM 4180 O O . VAL C 2 144 ? 105.196 158.363 187.667 1.00 193.34 144 VAL F O 1
ATOM 4184 N N . THR C 2 145 ? 106.433 156.746 188.632 1.00 197.41 145 THR F N 1
ATOM 4185 C CA . THR C 2 145 ? 106.715 156.067 187.377 1.00 199.78 145 THR F CA 1
ATOM 4186 C C . THR C 2 145 ? 106.843 154.570 187.622 1.00 199.14 145 THR F C 1
ATOM 4187 O O . THR C 2 145 ? 107.051 154.120 188.751 1.00 193.14 145 THR F O 1
ATOM 4191 N N . LEU C 2 146 ? 106.706 153.802 186.542 1.00 199.88 146 LEU F N 1
ATOM 4192 C CA . LEU C 2 146 ? 106.785 152.350 186.595 1.00 195.72 146 LEU F CA 1
ATOM 4193 C C . LEU C 2 146 ? 107.389 151.825 185.302 1.00 193.55 146 LEU F C 1
ATOM 4194 O O . LEU C 2 146 ? 107.150 152.381 184.226 1.00 192.79 146 LEU F O 1
ATOM 4199 N N . GLY C 2 147 ? 108.168 150.760 185.413 1.00 192.76 147 GLY F N 1
ATOM 4200 C CA . GLY C 2 147 ? 108.765 150.131 184.246 1.00 188.21 147 GLY F CA 1
ATOM 4201 C C . GLY C 2 147 ? 108.941 148.651 184.492 1.00 189.73 147 GLY F C 1
ATOM 4202 O O . GLY C 2 147 ? 109.071 148.209 185.638 1.00 190.83 147 GLY F O 1
ATOM 4203 N N . CYS C 2 148 ? 108.942 147.875 183.409 1.00 193.72 148 CYS F N 1
ATOM 4204 C CA . CYS C 2 148 ? 109.029 146.428 183.530 1.00 200.78 148 CYS F CA 1
ATOM 4205 C C . CYS C 2 148 ? 110.415 145.866 183.229 1.00 194.75 148 CYS F C 1
ATOM 4206 O O . CYS C 2 148 ? 110.716 144.751 183.668 1.00 200.19 148 CYS F O 1
ATOM 4209 N N . LEU C 2 149 ? 111.262 146.593 182.508 1.00 182.30 149 LEU F N 1
ATOM 4210 C CA . LEU C 2 149 ? 112.655 146.195 182.321 1.00 179.51 149 LEU F CA 1
ATOM 4211 C C . LEU C 2 149 ? 112.736 144.800 181.691 1.00 178.28 149 LEU F C 1
ATOM 4212 O O . LEU C 2 149 ? 113.128 143.816 182.312 1.00 175.50 149 LEU F O 1
ATOM 4217 N N . VAL C 2 150 ? 112.285 144.733 180.438 1.00 179.31 150 VAL F N 1
ATOM 4218 C CA . VAL C 2 150 ? 112.389 143.487 179.690 1.00 173.07 150 VAL F CA 1
ATOM 4219 C C . VAL C 2 150 ? 113.827 143.000 179.724 1.00 166.70 150 VAL F C 1
ATOM 4220 O O . VAL C 2 150 ? 114.769 143.792 179.624 1.00 170.34 150 VAL F O 1
ATOM 4224 N N . LYS C 2 151 ? 114.000 141.694 179.888 1.00 169.81 151 LYS F N 1
ATOM 4225 C CA . LYS C 2 151 ? 115.321 141.102 180.021 1.00 170.36 151 LYS F CA 1
ATOM 4226 C C . LYS C 2 151 ? 115.834 140.648 178.656 1.00 169.79 151 LYS F C 1
ATOM 4227 O O . LYS C 2 151 ? 115.385 141.115 177.607 1.00 170.07 151 LYS F O 1
ATOM 4233 N N . GLY C 2 152 ? 116.799 139.733 178.666 1.00 165.95 152 GLY F N 1
ATOM 4234 C CA . GLY C 2 152 ? 117.488 139.381 177.438 1.00 167.64 152 GLY F CA 1
ATOM 4235 C C . GLY C 2 152 ? 116.580 138.683 176.441 1.00 163.04 152 GLY F C 1
ATOM 4236 O O . GLY C 2 152 ? 115.613 138.012 176.807 1.00 162.65 152 GLY F O 1
ATOM 4237 N N . TYR C 2 153 ? 116.905 138.857 175.163 1.00 160.77 153 TYR F N 1
ATOM 4238 C CA . TYR C 2 153 ? 116.259 138.172 174.054 1.00 157.20 153 TYR F CA 1
ATOM 4239 C C . TYR C 2 153 ? 117.133 138.384 172.830 1.00 159.14 153 TYR F C 1
ATOM 4240 O O . TYR C 2 153 ? 117.655 139.481 172.629 1.00 168.73 153 TYR F O 1
ATOM 4249 N N . PHE C 2 154 ? 117.302 137.336 172.016 1.00 153.98 154 PHE F N 1
ATOM 4250 C CA . PHE C 2 154 ? 118.187 137.474 170.859 1.00 155.02 154 PHE F CA 1
ATOM 4251 C C . PHE C 2 154 ? 117.587 138.376 169.792 1.00 167.85 154 PHE F C 1
ATOM 4252 O O . PHE C 2 154 ? 118.217 139.386 169.431 1.00 178.18 154 PHE F O 1
ATOM 4260 N N . PRO C 2 155 ? 116.413 138.083 169.235 1.00 161.91 155 PRO F N 1
ATOM 4261 C CA . PRO C 2 155 ? 115.885 138.907 168.136 1.00 160.94 155 PRO F CA 1
ATOM 4262 C C . PRO C 2 155 ? 115.606 140.326 168.610 1.00 168.49 155 PRO F C 1
ATOM 4263 O O . PRO C 2 155 ? 114.873 140.541 169.578 1.00 173.91 155 PRO F O 1
ATOM 4267 N N . GLU C 2 156 ? 116.205 141.295 167.921 1.00 162.46 156 GLU F N 1
ATOM 4268 C CA . GLU C 2 156 ? 116.062 142.688 168.331 1.00 170.32 156 GLU F CA 1
ATOM 4269 C C . GLU C 2 156 ? 114.625 143.185 168.350 1.00 172.23 156 GLU F C 1
ATOM 4270 O O . GLU C 2 156 ? 114.244 143.837 169.337 1.00 172.68 156 GLU F O 1
ATOM 4276 N N . PRO C 2 157 ? 113.792 142.931 167.341 1.00 166.16 157 PRO F N 1
ATOM 4277 C CA . PRO C 2 157 ? 112.482 143.614 167.293 1.00 165.08 157 PRO F CA 1
ATOM 4278 C C . PRO C 2 157 ? 111.479 143.042 168.288 1.00 165.97 157 PRO F C 1
ATOM 4279 O O . PRO C 2 157 ? 110.496 142.382 167.943 1.00 172.77 157 PRO F O 1
ATOM 4283 N N . VAL C 2 158 ? 111.726 143.306 169.571 1.00 162.15 158 VAL F N 1
ATOM 4284 C CA . VAL C 2 158 ? 110.765 142.926 170.602 1.00 168.25 158 VAL F CA 1
ATOM 4285 C C . VAL C 2 158 ? 109.468 143.701 170.427 1.00 178.12 158 VAL F C 1
ATOM 4286 O O . VAL C 2 158 ? 108.371 143.138 170.526 1.00 185.48 158 VAL F O 1
ATOM 4290 N N . THR C 2 159 ? 109.571 145.002 170.163 1.00 177.08 159 THR F N 1
ATOM 4291 C CA . THR C 2 159 ? 108.406 145.863 169.975 1.00 179.08 159 THR F CA 1
ATOM 4292 C C . THR C 2 159 ? 107.530 145.868 171.229 1.00 174.78 159 THR F C 1
ATOM 4293 O O . THR C 2 159 ? 106.360 145.479 171.213 1.00 176.97 159 THR F O 1
ATOM 4297 N N . LEU C 2 160 ? 108.127 146.313 172.331 1.00 170.46 160 LEU F N 1
ATOM 4298 C CA . LEU C 2 160 ? 107.376 146.455 173.568 1.00 171.83 160 LEU F CA 1
ATOM 4299 C C . LEU C 2 160 ? 106.231 147.436 173.367 1.00 177.60 160 LEU F C 1
ATOM 4300 O O . LEU C 2 160 ? 106.366 148.440 172.663 1.00 180.87 160 LEU F O 1
ATOM 4305 N N . THR C 2 161 ? 105.093 147.138 173.987 1.00 181.67 161 THR F N 1
ATOM 4306 C CA . THR C 2 161 ? 103.895 147.943 173.825 1.00 186.60 161 THR F CA 1
ATOM 4307 C C . THR C 2 161 ? 103.226 148.129 175.178 1.00 187.80 161 THR F C 1
ATOM 4308 O O . THR C 2 161 ? 103.536 147.439 176.152 1.00 187.76 161 THR F O 1
ATOM 4312 N N . TRP C 2 162 ? 102.312 149.092 175.233 1.00 191.65 162 TRP F N 1
ATOM 4313 C CA . TRP C 2 162 ? 101.483 149.335 176.404 1.00 192.70 162 TRP F CA 1
ATOM 4314 C C . TRP C 2 162 ? 100.041 149.509 175.956 1.00 197.75 162 TRP F C 1
ATOM 4315 O O . TRP C 2 162 ? 99.776 150.138 174.928 1.00 198.06 162 TRP F O 1
ATOM 4326 N N . ASN C 2 163 ? 99.112 148.955 176.730 1.00 197.47 163 ASN F N 1
ATOM 4327 C CA . ASN C 2 163 ? 97.709 149.049 176.365 1.00 196.98 163 ASN F CA 1
ATOM 4328 C C . ASN C 2 163 ? 97.277 150.511 176.301 1.00 205.87 163 ASN F C 1
ATOM 4329 O O . ASN C 2 163 ? 97.893 151.397 176.899 1.00 210.53 163 ASN F O 1
ATOM 4334 N N . SER C 2 164 ? 96.204 150.756 175.554 1.00 206.02 164 SER F N 1
ATOM 4335 C CA . SER C 2 164 ? 95.756 152.121 175.318 1.00 205.63 164 SER F CA 1
ATOM 4336 C C . SER C 2 164 ? 95.522 152.848 176.636 1.00 208.61 164 SER F C 1
ATOM 4337 O O . SER C 2 164 ? 94.933 152.302 177.572 1.00 206.69 164 SER F O 1
ATOM 4340 N N . GLY C 2 165 ? 95.996 154.089 176.702 1.00 210.58 165 GLY F N 1
ATOM 4341 C CA . GLY C 2 165 ? 95.866 154.892 177.901 1.00 210.03 165 GLY F CA 1
ATOM 4342 C C . GLY C 2 165 ? 97.207 155.267 178.496 1.00 214.73 165 GLY F C 1
ATOM 4343 O O . GLY C 2 165 ? 97.403 156.402 178.939 1.00 217.19 165 GLY F O 1
ATOM 4344 N N . SER C 2 166 ? 98.142 154.316 178.508 1.00 214.21 166 SER F N 1
ATOM 4345 C CA . SER C 2 166 ? 99.479 154.596 179.017 1.00 211.66 166 SER F CA 1
ATOM 4346 C C . SER C 2 166 ? 100.279 155.479 178.074 1.00 214.15 166 SER F C 1
ATOM 4347 O O . SER C 2 166 ? 101.123 156.255 178.535 1.00 209.60 166 SER F O 1
ATOM 4350 N N . LEU C 2 167 ? 100.030 155.386 176.768 1.00 218.11 167 LEU F N 1
ATOM 4351 C CA . LEU C 2 167 ? 100.779 156.150 175.779 1.00 215.85 167 LEU F CA 1
ATOM 4352 C C . LEU C 2 167 ? 100.524 157.646 175.868 1.00 217.76 167 LEU F C 1
ATOM 4353 O O . LEU C 2 167 ? 101.096 158.398 175.071 1.00 217.84 167 LEU F O 1
ATOM 4358 N N . SER C 2 168 ? 99.691 158.097 176.808 1.00 219.85 168 SER F N 1
ATOM 4359 C CA . SER C 2 168 ? 99.381 159.519 176.897 1.00 219.74 168 SER F CA 1
ATOM 4360 C C . SER C 2 168 ? 100.635 160.342 177.166 1.00 220.86 168 SER F C 1
ATOM 4361 O O . SER C 2 168 ? 100.831 161.403 176.561 1.00 223.48 168 SER F O 1
ATOM 4364 N N . SER C 2 169 ? 101.494 159.873 178.066 1.00 218.40 169 SER F N 1
ATOM 4365 C CA . SER C 2 169 ? 102.709 160.600 178.407 1.00 213.51 169 SER F CA 1
ATOM 4366 C C . SER C 2 169 ? 103.644 159.664 179.160 1.00 208.94 169 SER F C 1
ATOM 4367 O O . SER C 2 169 ? 103.261 158.566 179.570 1.00 208.07 169 SER F O 1
ATOM 4370 N N . GLY C 2 170 ? 104.883 160.116 179.330 1.00 202.64 170 GLY F N 1
ATOM 4371 C CA . GLY C 2 170 ? 105.866 159.338 180.070 1.00 190.27 170 GLY F CA 1
ATOM 4372 C C . GLY C 2 170 ? 106.100 157.959 179.498 1.00 187.18 170 GLY F C 1
ATOM 4373 O O . GLY C 2 170 ? 106.184 156.982 180.252 1.00 187.98 170 GLY F O 1
ATOM 4374 N N . VAL C 2 171 ? 106.213 157.856 178.179 1.00 187.74 171 VAL F N 1
ATOM 4375 C CA . VAL C 2 171 ? 106.328 156.570 177.509 1.00 189.24 171 VAL F CA 1
ATOM 4376 C C . VAL C 2 171 ? 107.768 156.284 177.079 1.00 180.52 171 VAL F C 1
ATOM 4377 O O . VAL C 2 171 ? 107.991 155.513 176.147 1.00 176.23 171 VAL F O 1
ATOM 4381 N N . HIS C 2 172 ? 108.749 156.899 177.738 1.00 177.47 172 HIS F N 1
ATOM 4382 C CA . HIS C 2 172 ? 110.147 156.698 177.376 1.00 169.10 172 HIS F CA 1
ATOM 4383 C C . HIS C 2 172 ? 110.479 155.216 177.283 1.00 170.77 172 HIS F C 1
ATOM 4384 O O . HIS C 2 172 ? 110.331 154.471 178.256 1.00 173.38 172 HIS F O 1
ATOM 4391 N N . THR C 2 173 ? 110.926 154.793 176.105 1.00 168.24 173 THR F N 1
ATOM 4392 C CA . THR C 2 173 ? 111.327 153.412 175.848 1.00 160.37 173 THR F CA 1
ATOM 4393 C C . THR C 2 173 ? 112.787 153.428 175.410 1.00 154.79 173 THR F C 1
ATOM 4394 O O . THR C 2 173 ? 113.088 153.685 174.241 1.00 155.44 173 THR F O 1
ATOM 4398 N N . PHE C 2 174 ? 113.691 153.148 176.344 1.00 150.45 174 PHE F N 1
ATOM 4399 C CA . PHE C 2 174 ? 115.109 153.200 176.036 1.00 142.01 174 PHE F CA 1
ATOM 4400 C C . PHE C 2 174 ? 115.452 152.164 174.969 1.00 143.25 174 PHE F C 1
ATOM 4401 O O . PHE C 2 174 ? 114.820 151.107 174.890 1.00 153.38 174 PHE F O 1
ATOM 4409 N N . PRO C 2 175 ? 116.441 152.444 174.127 1.00 141.39 175 PRO F N 1
ATOM 4410 C CA . PRO C 2 175 ? 116.811 151.481 173.088 1.00 145.45 175 PRO F CA 1
ATOM 4411 C C . PRO C 2 175 ? 117.369 150.209 173.697 1.00 149.08 175 PRO F C 1
ATOM 4412 O O . PRO C 2 175 ? 117.998 150.221 174.757 1.00 151.14 175 PRO F O 1
ATOM 4416 N N . ALA C 2 176 ? 117.131 149.098 173.008 1.00 149.54 176 ALA F N 1
ATOM 4417 C CA . ALA C 2 176 ? 117.640 147.818 173.474 1.00 152.61 176 ALA F CA 1
ATOM 4418 C C . ALA C 2 176 ? 119.158 147.794 173.367 1.00 154.95 176 ALA F C 1
ATOM 4419 O O . ALA C 2 176 ? 119.724 148.152 172.330 1.00 159.19 176 ALA F O 1
ATOM 4421 N N . VAL C 2 177 ? 119.814 147.372 174.437 1.00 156.69 177 VAL F N 1
ATOM 4422 C CA . VAL C 2 177 ? 121.267 147.293 174.486 1.00 158.31 177 VAL F CA 1
ATOM 4423 C C . VAL C 2 177 ? 121.683 145.859 174.206 1.00 167.86 177 VAL F C 1
ATOM 4424 O O . VAL C 2 177 ? 120.925 144.912 174.442 1.00 172.37 177 VAL F O 1
ATOM 4428 N N . LEU C 2 178 ? 122.899 145.693 173.685 1.00 169.92 178 LEU F N 1
ATOM 4429 C CA . LEU C 2 178 ? 123.402 144.351 173.413 1.00 170.69 178 LEU F CA 1
ATOM 4430 C C . LEU C 2 178 ? 123.519 143.540 174.697 1.00 180.13 178 LEU F C 1
ATOM 4431 O O . LEU C 2 178 ? 123.035 142.406 174.775 1.00 185.57 178 LEU F O 1
ATOM 4436 N N . GLN C 2 179 ? 124.163 144.106 175.715 1.00 179.98 179 GLN F N 1
ATOM 4437 C CA . GLN C 2 179 ? 124.263 143.492 177.038 1.00 184.45 179 GLN F CA 1
ATOM 4438 C C . GLN C 2 179 ? 124.737 142.038 176.939 1.00 183.71 179 GLN F C 1
ATOM 4439 O O . GLN C 2 179 ? 124.011 141.085 177.226 1.00 186.70 179 GLN F O 1
ATOM 4445 N N . SER C 2 180 ? 125.984 141.897 176.497 1.00 180.86 180 SER F N 1
ATOM 4446 C CA . SER C 2 180 ? 126.666 140.606 176.459 1.00 183.98 180 SER F CA 1
ATOM 4447 C C . SER C 2 180 ? 125.809 139.551 175.759 1.00 183.77 180 SER F C 1
ATOM 4448 O O . SER C 2 180 ? 125.458 138.512 176.321 1.00 182.28 180 SER F O 1
ATOM 4451 N N . ASP C 2 181 ? 125.477 139.843 174.505 1.00 184.89 181 ASP F N 1
ATOM 4452 C CA . ASP C 2 181 ? 124.663 138.956 173.680 1.00 183.06 181 ASP F CA 1
ATOM 4453 C C . ASP C 2 181 ? 123.348 138.633 174.387 1.00 178.12 181 ASP F C 1
ATOM 4454 O O . ASP C 2 181 ? 122.895 137.489 174.434 1.00 165.24 181 ASP F O 1
ATOM 4459 N N . LEU C 2 182 ? 122.745 139.667 174.972 1.00 181.47 182 LEU F N 1
ATOM 4460 C CA . LEU C 2 182 ? 121.463 139.513 175.651 1.00 177.04 182 LEU F CA 1
ATOM 4461 C C . LEU C 2 182 ? 120.790 140.885 175.648 1.00 175.96 182 LEU F C 1
ATOM 4462 O O . LEU C 2 182 ? 121.123 141.739 176.473 1.00 181.42 182 LEU F O 1
ATOM 4467 N N . TYR C 2 183 ? 119.853 141.080 174.727 1.00 166.54 183 TYR F N 1
ATOM 4468 C CA . TYR C 2 183 ? 119.256 142.393 174.545 1.00 162.44 183 TYR F CA 1
ATOM 4469 C C . TYR C 2 183 ? 118.395 142.764 175.745 1.00 162.98 183 TYR F C 1
ATOM 4470 O O . TYR C 2 183 ? 117.603 141.957 176.236 1.00 166.48 183 TYR F O 1
ATOM 4479 N N . THR C 2 184 ? 118.548 144.000 176.211 1.00 160.90 184 THR F N 1
ATOM 4480 C CA . THR C 2 184 ? 117.824 144.496 177.376 1.00 162.81 184 THR F CA 1
ATOM 4481 C C . THR C 2 184 ? 117.139 145.803 177.008 1.00 159.70 184 THR F C 1
ATOM 4482 O O . THR C 2 184 ? 117.795 146.844 176.908 1.00 157.05 184 THR F O 1
ATOM 4486 N N . LEU C 2 185 ? 115.827 145.750 176.812 1.00 160.28 185 LEU F N 1
ATOM 4487 C CA . LEU C 2 185 ? 115.024 146.929 176.521 1.00 151.96 185 LEU F CA 1
ATOM 4488 C C . LEU C 2 185 ? 114.218 147.270 177.765 1.00 152.93 185 LEU F C 1
ATOM 4489 O O . LEU C 2 185 ? 113.465 146.431 178.269 1.00 167.71 185 LEU F O 1
ATOM 4494 N N . SER C 2 186 ? 114.369 148.496 178.250 1.00 147.32 186 SER F N 1
ATOM 4495 C CA . SER C 2 186 ? 113.672 148.962 179.439 1.00 155.48 186 SER F CA 1
ATOM 4496 C C . SER C 2 186 ? 112.696 150.065 179.057 1.00 162.70 186 SER F C 1
ATOM 4497 O O . SER C 2 186 ? 112.973 150.859 178.153 1.00 171.13 186 SER F O 1
ATOM 4500 N N . SER C 2 187 ? 111.555 150.102 179.734 1.00 164.03 187 SER F N 1
ATOM 4501 C CA . SER C 2 187 ? 110.547 151.126 179.516 1.00 169.69 187 SER F CA 1
ATOM 4502 C C . SER C 2 187 ? 110.099 151.698 180.853 1.00 176.22 187 SER F C 1
ATOM 4503 O O . SER C 2 187 ? 110.279 151.084 181.908 1.00 180.24 187 SER F O 1
ATOM 4506 N N . SER C 2 188 ? 109.520 152.894 180.802 1.00 176.02 188 SER F N 1
ATOM 4507 C CA . SER C 2 188 ? 108.981 153.521 181.997 1.00 182.21 188 SER F CA 1
ATOM 4508 C C . SER C 2 188 ? 107.756 154.341 181.621 1.00 192.07 188 SER F C 1
ATOM 4509 O O . SER C 2 188 ? 107.632 154.820 180.491 1.00 191.88 188 SER F O 1
ATOM 4512 N N . VAL C 2 189 ? 106.852 154.495 182.587 1.00 197.20 189 VAL F N 1
ATOM 4513 C CA . VAL C 2 189 ? 105.637 155.278 182.420 1.00 197.34 189 VAL F CA 1
ATOM 4514 C C . VAL C 2 189 ? 105.492 156.186 183.631 1.00 196.62 189 VAL F C 1
ATOM 4515 O O . VAL C 2 189 ? 106.085 155.952 184.685 1.00 194.94 189 VAL F O 1
ATOM 4519 N N . THR C 2 190 ? 104.691 157.234 183.470 1.00 197.38 190 THR F N 1
ATOM 4520 C CA . THR C 2 190 ? 104.514 158.237 184.508 1.00 196.86 190 THR F CA 1
ATOM 4521 C C . THR C 2 190 ? 103.035 158.428 184.806 1.00 196.35 190 THR F C 1
ATOM 4522 O O . THR C 2 190 ? 102.181 158.264 183.931 1.00 194.16 190 THR F O 1
ATOM 4526 N N . VAL C 2 191 ? 102.745 158.777 186.056 1.00 197.16 191 VAL F N 1
ATOM 4527 C CA . VAL C 2 191 ? 101.377 159.032 186.487 1.00 192.49 191 VAL F CA 1
ATOM 4528 C C . VAL C 2 191 ? 101.365 160.036 187.634 1.00 183.17 191 VAL F C 1
ATOM 4529 O O . VAL C 2 191 ? 102.023 159.834 188.655 1.00 177.81 191 VAL F O 1
ATOM 4533 N N . PRO C 2 197 ? 96.448 156.875 189.622 1.00 208.81 197 PRO F N 1
ATOM 4534 C CA . PRO C 2 197 ? 97.521 156.911 190.620 1.00 208.61 197 PRO F CA 1
ATOM 4535 C C . PRO C 2 197 ? 98.171 155.548 190.827 1.00 211.04 197 PRO F C 1
ATOM 4536 O O . PRO C 2 197 ? 98.915 155.086 189.963 1.00 209.62 197 PRO F O 1
ATOM 4540 N N . SER C 2 198 ? 97.888 154.912 191.966 1.00 213.11 198 SER F N 1
ATOM 4541 C CA . SER C 2 198 ? 98.472 153.604 192.241 1.00 212.45 198 SER F CA 1
ATOM 4542 C C . SER C 2 198 ? 98.043 152.579 191.199 1.00 219.89 198 SER F C 1
ATOM 4543 O O . SER C 2 198 ? 98.866 151.793 190.716 1.00 218.02 198 SER F O 1
ATOM 4546 N N . GLN C 2 199 ? 96.761 152.573 190.839 1.00 223.76 199 GLN F N 1
ATOM 4547 C CA . GLN C 2 199 ? 96.279 151.673 189.800 1.00 220.50 199 GLN F CA 1
ATOM 4548 C C . GLN C 2 199 ? 97.016 151.941 188.496 1.00 220.07 199 GLN F C 1
ATOM 4549 O O . GLN C 2 199 ? 97.136 153.092 188.067 1.00 218.75 199 GLN F O 1
ATOM 4555 N N . SER C 2 200 ? 97.512 150.877 187.865 1.00 219.69 200 SER F N 1
ATOM 4556 C CA . SER C 2 200 ? 98.317 151.034 186.661 1.00 217.17 200 SER F CA 1
ATOM 4557 C C . SER C 2 200 ? 98.044 149.930 185.646 1.00 212.45 200 SER F C 1
ATOM 4558 O O . SER C 2 200 ? 97.117 149.132 185.814 1.00 208.93 200 SER F O 1
ATOM 4561 N N . ILE C 2 201 ? 98.850 149.889 184.588 1.00 208.73 201 ILE F N 1
ATOM 4562 C CA . ILE C 2 201 ? 98.769 148.886 183.541 1.00 203.33 201 ILE F CA 1
ATOM 4563 C C . ILE C 2 201 ? 100.114 148.172 183.454 1.00 201.48 201 ILE F C 1
ATOM 4564 O O . ILE C 2 201 ? 101.052 148.480 184.188 1.00 198.00 201 ILE F O 1
ATOM 4569 N N . THR C 2 202 ? 100.200 147.214 182.536 1.00 201.11 202 THR F N 1
ATOM 4570 C CA . THR C 2 202 ? 101.400 146.415 182.343 1.00 195.08 202 THR F CA 1
ATOM 4571 C C . THR C 2 202 ? 101.843 146.472 180.888 1.00 191.45 202 THR F C 1
ATOM 4572 O O . THR C 2 202 ? 101.024 146.617 179.976 1.00 191.45 202 THR F O 1
ATOM 4576 N N . CYS C 2 203 ? 103.150 146.352 180.679 1.00 188.12 203 CYS F N 1
ATOM 4577 C CA . CYS C 2 203 ? 103.705 146.394 179.335 1.00 191.95 203 CYS F CA 1
ATOM 4578 C C . CYS C 2 203 ? 103.418 145.084 178.614 1.00 191.31 203 CYS F C 1
ATOM 4579 O O . CYS C 2 203 ? 103.696 144.001 179.137 1.00 186.39 203 CYS F O 1
ATOM 4582 N N . ASN C 2 204 ? 102.860 145.189 177.411 1.00 196.63 204 ASN F N 1
ATOM 4583 C CA . ASN C 2 204 ? 102.481 144.024 176.615 1.00 193.48 204 ASN F CA 1
ATOM 4584 C C . ASN C 2 204 ? 103.637 143.690 175.681 1.00 186.16 204 ASN F C 1
ATOM 4585 O O . ASN C 2 204 ? 103.662 144.094 174.518 1.00 188.27 204 ASN F O 1
ATOM 4590 N N . VAL C 2 205 ? 104.609 142.938 176.195 1.00 176.83 205 VAL F N 1
ATOM 4591 C CA . VAL C 2 205 ? 105.741 142.530 175.373 1.00 173.26 205 VAL F CA 1
ATOM 4592 C C . VAL C 2 205 ? 105.251 141.600 174.274 1.00 174.76 205 VAL F C 1
ATOM 4593 O O . VAL C 2 205 ? 104.543 140.619 174.537 1.00 180.29 205 VAL F O 1
ATOM 4597 N N . ALA C 2 206 ? 105.629 141.901 173.035 1.00 175.76 206 ALA F N 1
ATOM 4598 C CA . ALA C 2 206 ? 105.125 141.203 171.857 1.00 180.65 206 ALA F CA 1
ATOM 4599 C C . ALA C 2 206 ? 106.275 140.686 171.007 1.00 181.40 206 ALA F C 1
ATOM 4600 O O . ALA C 2 206 ? 106.318 140.875 169.789 1.00 179.25 206 ALA F O 1
ATOM 4602 N N . HIS C 2 207 ? 107.236 140.026 171.647 1.00 181.26 207 HIS F N 1
ATOM 4603 C CA . HIS C 2 207 ? 108.361 139.459 170.919 1.00 182.45 207 HIS F CA 1
ATOM 4604 C C . HIS C 2 207 ? 107.851 138.537 169.820 1.00 185.99 207 HIS F C 1
ATOM 4605 O O . HIS C 2 207 ? 107.372 137.434 170.106 1.00 188.41 207 HIS F O 1
ATOM 4612 N N . PRO C 2 208 ? 107.946 138.943 168.557 1.00 185.75 208 PRO F N 1
ATOM 4613 C CA . PRO C 2 208 ? 107.347 138.144 167.481 1.00 184.26 208 PRO F CA 1
ATOM 4614 C C . PRO C 2 208 ? 108.191 136.943 167.091 1.00 187.48 208 PRO F C 1
ATOM 4615 O O . PRO C 2 208 ? 107.655 135.922 166.649 1.00 191.09 208 PRO F O 1
ATOM 4619 N N . ALA C 2 209 ? 109.512 137.050 167.248 1.00 184.20 209 ALA F N 1
ATOM 4620 C CA . ALA C 2 209 ? 110.384 135.950 166.848 1.00 181.60 209 ALA F CA 1
ATOM 4621 C C . ALA C 2 209 ? 110.068 134.683 167.631 1.00 186.63 209 ALA F C 1
ATOM 4622 O O . ALA C 2 209 ? 109.990 133.592 167.055 1.00 186.22 209 ALA F O 1
ATOM 4624 N N . SER C 2 210 ? 109.888 134.805 168.943 1.00 189.20 210 SER F N 1
ATOM 4625 C CA . SER C 2 210 ? 109.456 133.688 169.771 1.00 187.05 210 SER F CA 1
ATOM 4626 C C . SER C 2 210 ? 107.949 133.661 169.975 1.00 192.39 210 SER F C 1
ATOM 4627 O O . SER C 2 210 ? 107.443 132.740 170.624 1.00 191.10 210 SER F O 1
ATOM 4630 N N . SER C 2 211 ? 107.226 134.646 169.444 1.00 196.19 211 SER F N 1
ATOM 4631 C CA . SER C 2 211 ? 105.767 134.689 169.536 1.00 196.19 211 SER F CA 1
ATOM 4632 C C . SER C 2 211 ? 105.300 134.558 170.982 1.00 195.13 211 SER F C 1
ATOM 4633 O O . SER C 2 211 ? 104.337 133.852 171.288 1.00 197.79 211 SER F O 1
ATOM 4636 N N . THR C 2 212 ? 105.993 135.246 171.885 1.00 192.45 212 THR F N 1
ATOM 4637 C CA . THR C 2 212 ? 105.687 135.202 173.313 1.00 189.61 212 THR F CA 1
ATOM 4638 C C . THR C 2 212 ? 105.049 136.532 173.701 1.00 184.78 212 THR F C 1
ATOM 4639 O O . THR C 2 212 ? 105.726 137.466 174.130 1.00 184.19 212 THR F O 1
ATOM 4643 N N . LYS C 2 213 ? 103.725 136.610 173.558 1.00 183.16 213 LYS F N 1
ATOM 4644 C CA . LYS C 2 213 ? 102.983 137.840 173.839 1.00 180.24 213 LYS F CA 1
ATOM 4645 C C . LYS C 2 213 ? 102.748 137.959 175.346 1.00 174.19 213 LYS F C 1
ATOM 4646 O O . LYS C 2 213 ? 101.621 138.027 175.840 1.00 166.79 213 LYS F O 1
ATOM 4652 N N . VAL C 2 214 ? 103.852 137.999 176.080 1.00 177.74 214 VAL F N 1
ATOM 4653 C CA . VAL C 2 214 ? 103.798 138.072 177.534 1.00 176.99 214 VAL F CA 1
ATOM 4654 C C . VAL C 2 214 ? 103.204 139.409 177.948 1.00 180.12 214 VAL F C 1
ATOM 4655 O O . VAL C 2 214 ? 103.509 140.453 177.358 1.00 183.08 214 VAL F O 1
ATOM 4659 N N . ASP C 2 215 ? 102.345 139.382 178.964 1.00 182.60 215 ASP F N 1
ATOM 4660 C CA . ASP C 2 215 ? 101.753 140.592 179.517 1.00 190.72 215 ASP F CA 1
ATOM 4661 C C . ASP C 2 215 ? 102.263 140.904 180.915 1.00 195.29 215 ASP F C 1
ATOM 4662 O O . ASP C 2 215 ? 102.796 141.993 181.147 1.00 199.79 215 ASP F O 1
ATOM 4667 N N . LYS C 2 216 ? 102.123 139.970 181.852 1.00 194.76 216 LYS F N 1
ATOM 4668 C CA . LYS C 2 216 ? 102.718 140.082 183.183 1.00 196.64 216 LYS F CA 1
ATOM 4669 C C . LYS C 2 216 ? 102.337 141.419 183.831 1.00 199.60 216 LYS F C 1
ATOM 4670 O O . LYS C 2 216 ? 103.147 142.327 184.018 1.00 197.49 216 LYS F O 1
ATOM 4676 N N . LYS C 2 217 ? 101.044 141.525 184.128 1.00 200.02 217 LYS F N 1
ATOM 4677 C CA . LYS C 2 217 ? 100.512 142.747 184.715 1.00 200.37 217 LYS F CA 1
ATOM 4678 C C . LYS C 2 217 ? 101.265 143.109 185.989 1.00 203.12 217 LYS F C 1
ATOM 4679 O O . LYS C 2 217 ? 101.574 142.247 186.817 1.00 201.56 217 LYS F O 1
ATOM 4685 N N . ILE C 2 218 ? 101.564 144.397 186.140 1.00 204.97 218 ILE F N 1
ATOM 4686 C CA . ILE C 2 218 ? 102.255 144.918 187.313 1.00 207.78 218 ILE F CA 1
ATOM 4687 C C . ILE C 2 218 ? 101.223 145.500 188.265 1.00 211.60 218 ILE F C 1
ATOM 4688 O O . ILE C 2 218 ? 100.340 146.261 187.849 1.00 209.88 218 ILE F O 1
ATOM 4693 N N . GLU C 2 219 ? 101.332 145.143 189.541 1.00 212.90 219 GLU F N 1
ATOM 4694 C CA . GLU C 2 219 ? 100.424 145.610 190.572 1.00 220.12 219 GLU F CA 1
ATOM 4695 C C . GLU C 2 219 ? 101.092 146.673 191.437 1.00 224.42 219 GLU F C 1
ATOM 4696 O O . GLU C 2 219 ? 102.320 146.696 191.569 1.00 216.58 219 GLU F O 1
ATOM 4702 N N . PRO C 2 220 ? 100.311 147.569 192.040 1.00 230.90 220 PRO F N 1
ATOM 4703 C CA . PRO C 2 220 ? 100.884 148.614 192.915 1.00 229.64 220 PRO F CA 1
ATOM 4704 C C . PRO C 2 220 ? 101.172 148.100 194.323 1.00 226.18 220 PRO F C 1
ATOM 4705 O O . PRO C 2 220 ? 100.436 148.322 195.284 1.00 224.19 220 PRO F O 1
ATOM 4709 N N . ARG C 2 221 ? 102.283 147.383 194.454 1.00 222.67 221 ARG F N 1
ATOM 4710 C CA . ARG C 2 221 ? 102.671 146.816 195.739 1.00 217.93 221 ARG F CA 1
ATOM 4711 C C . ARG C 2 221 ? 103.183 147.905 196.675 1.00 210.16 221 ARG F C 1
ATOM 4712 O O . ARG C 2 221 ? 103.286 147.700 197.884 1.00 202.32 221 ARG F O 1
ATOM 4720 N N . PRO D 3 79 ? 160.530 125.437 91.338 1.00 146.19 79 PRO A N 1
ATOM 4721 C CA . PRO D 3 79 ? 159.397 125.983 92.091 1.00 146.10 79 PRO A CA 1
ATOM 4722 C C . PRO D 3 79 ? 158.469 124.895 92.623 1.00 144.46 79 PRO A C 1
ATOM 4723 O O . PRO D 3 79 ? 158.568 123.750 92.181 1.00 148.45 79 PRO A O 1
ATOM 4734 N N . PRO D 3 80 ? 157.585 125.243 93.556 1.00 137.88 80 PRO A N 1
ATOM 4735 C CA . PRO D 3 80 ? 156.708 124.227 94.150 1.00 136.89 80 PRO A CA 1
ATOM 4736 C C . PRO D 3 80 ? 155.838 123.557 93.100 1.00 137.09 80 PRO A C 1
ATOM 4737 O O . PRO D 3 80 ? 155.378 124.191 92.148 1.00 136.06 80 PRO A O 1
ATOM 4748 N N . HIS D 3 81 ? 155.612 122.259 93.284 1.00 138.09 81 HIS A N 1
ATOM 4749 C CA . HIS D 3 81 ? 154.785 121.484 92.372 1.00 133.17 81 HIS A CA 1
ATOM 4750 C C . HIS D 3 81 ? 154.648 120.071 92.917 1.00 131.78 81 HIS A C 1
ATOM 4751 O O . HIS D 3 81 ? 155.520 119.586 93.642 1.00 133.17 81 HIS A O 1
ATOM 4765 N N . GLY D 3 82 ? 153.548 119.421 92.557 1.00 127.58 82 GLY A N 1
ATOM 4766 C CA . GLY D 3 82 ? 153.385 118.019 92.866 1.00 129.84 82 GLY A CA 1
ATOM 4767 C C . GLY D 3 82 ? 152.880 117.765 94.274 1.00 128.49 82 GLY A C 1
ATOM 4768 O O . GLY D 3 82 ? 152.253 118.608 94.921 1.00 124.09 82 GLY A O 1
ATOM 4772 N N . LEU D 3 83 ? 153.177 116.555 94.751 1.00 129.49 83 LEU A N 1
ATOM 4773 C CA . LEU D 3 83 ? 152.637 116.098 96.026 1.00 124.59 83 LEU A CA 1
ATOM 4774 C C . LEU D 3 83 ? 153.115 116.977 97.174 1.00 121.93 83 LEU A C 1
ATOM 4775 O O . LEU D 3 83 ? 152.350 117.279 98.098 1.00 115.64 83 LEU A O 1
ATOM 4791 N N . LEU D 3 84 ? 154.381 117.398 97.136 1.00 124.07 84 LEU A N 1
ATOM 4792 C CA . LEU D 3 84 ? 154.930 118.162 98.250 1.00 120.37 84 LEU A CA 1
ATOM 4793 C C . LEU D 3 84 ? 154.189 119.479 98.435 1.00 114.69 84 LEU A C 1
ATOM 4794 O O . LEU D 3 84 ? 153.888 119.875 99.565 1.00 115.98 84 LEU A O 1
ATOM 4810 N N . ASP D 3 85 ? 153.884 120.177 97.342 1.00 112.86 85 ASP A N 1
ATOM 4811 C CA . ASP D 3 85 ? 153.153 121.431 97.475 1.00 111.55 85 ASP A CA 1
ATOM 4812 C C . ASP D 3 85 ? 151.772 121.197 98.067 1.00 105.52 85 ASP A C 1
ATOM 4813 O O . ASP D 3 85 ? 151.321 121.954 98.934 1.00 104.41 85 ASP A O 1
ATOM 4822 N N . ARG D 3 86 ? 151.080 120.156 97.605 1.00 103.17 86 ARG A N 1
ATOM 4823 C CA . ARG D 3 86 ? 149.744 119.884 98.116 1.00 102.42 86 ARG A CA 1
ATOM 4824 C C . ARG D 3 86 ? 149.783 119.577 99.605 1.00 99.02 86 ARG A C 1
ATOM 4825 O O . ARG D 3 86 ? 148.951 120.074 100.372 1.00 96.27 86 ARG A O 1
ATOM 4846 N N . VAL D 3 87 ? 150.747 118.764 100.038 1.00 102.07 87 VAL A N 1
ATOM 4847 C CA . VAL D 3 87 ? 150.804 118.404 101.450 1.00 102.59 87 VAL A CA 1
ATOM 4848 C C . VAL D 3 87 ? 151.182 119.616 102.290 1.00 94.51 87 VAL A C 1
ATOM 4849 O O . VAL D 3 87 ? 150.642 119.820 103.384 1.00 92.86 87 VAL A O 1
ATOM 4862 N N . ILE D 3 88 ? 152.098 120.451 101.792 1.00 94.41 88 ILE A N 1
ATOM 4863 C CA . ILE D 3 88 ? 152.462 121.664 102.521 1.00 91.09 88 ILE A CA 1
ATOM 4864 C C . ILE D 3 88 ? 151.240 122.554 102.693 1.00 86.72 88 ILE A C 1
ATOM 4865 O O . ILE D 3 88 ? 150.962 123.058 103.788 1.00 88.04 88 ILE A O 1
ATOM 4881 N N . THR D 3 89 ? 150.484 122.751 101.613 1.00 85.12 89 THR A N 1
ATOM 4882 C CA . THR D 3 89 ? 149.305 123.604 101.683 1.00 81.72 89 THR A CA 1
ATOM 4883 C C . THR D 3 89 ? 148.273 123.044 102.650 1.00 83.71 89 THR A C 1
ATOM 4884 O O . THR D 3 89 ? 147.671 123.792 103.426 1.00 85.40 89 THR A O 1
ATOM 4895 N N . ASN D 3 90 ? 148.038 121.732 102.609 1.00 87.35 90 ASN A N 1
ATOM 4896 C CA . ASN D 3 90 ? 147.016 121.153 103.472 1.00 85.14 90 ASN A CA 1
ATOM 4897 C C . ASN D 3 90 ? 147.417 121.241 104.939 1.00 82.83 90 ASN A C 1
ATOM 4898 O O . ASN D 3 90 ? 146.592 121.587 105.797 1.00 81.62 90 ASN A O 1
ATOM 4909 N N . VAL D 3 91 ? 148.678 120.934 105.249 1.00 79.27 91 VAL A N 1
ATOM 4910 C CA . VAL D 3 91 ? 149.150 121.069 106.623 1.00 74.40 91 VAL A CA 1
ATOM 4911 C C . VAL D 3 91 ? 149.010 122.511 107.082 1.00 77.86 91 VAL A C 1
ATOM 4912 O O . VAL D 3 91 ? 148.574 122.785 108.209 1.00 78.55 91 VAL A O 1
ATOM 4925 N N . THR D 3 92 ? 149.381 123.458 106.218 1.00 81.28 92 THR A N 1
ATOM 4926 C CA . THR D 3 92 ? 149.269 124.864 106.574 1.00 73.96 92 THR A CA 1
ATOM 4927 C C . THR D 3 92 ? 147.826 125.244 106.857 1.00 71.21 92 THR A C 1
ATOM 4928 O O . THR D 3 92 ? 147.548 125.950 107.825 1.00 74.19 92 THR A O 1
ATOM 4939 N N . ILE D 3 93 ? 146.895 124.788 106.022 1.00 72.69 93 ILE A N 1
ATOM 4940 C CA . ILE D 3 93 ? 145.494 125.143 106.223 1.00 71.02 93 ILE A CA 1
ATOM 4941 C C . ILE D 3 93 ? 144.989 124.579 107.542 1.00 74.75 93 ILE A C 1
ATOM 4942 O O . ILE D 3 93 ? 144.272 125.254 108.287 1.00 78.67 93 ILE A O 1
ATOM 4958 N N . ILE D 3 94 ? 145.346 123.332 107.850 1.00 77.11 94 ILE A N 1
ATOM 4959 C CA . ILE D 3 94 ? 144.893 122.726 109.101 1.00 77.50 94 ILE A CA 1
ATOM 4960 C C . ILE D 3 94 ? 145.411 123.524 110.293 1.00 77.59 94 ILE A C 1
ATOM 4961 O O . ILE D 3 94 ? 144.645 123.947 111.179 1.00 78.42 94 ILE A O 1
ATOM 4977 N N . VAL D 3 95 ? 146.726 123.747 110.326 1.00 73.99 95 VAL A N 1
ATOM 4978 C CA . VAL D 3 95 ? 147.328 124.448 111.452 1.00 66.73 95 VAL A CA 1
ATOM 4979 C C . VAL D 3 95 ? 146.759 125.850 111.558 1.00 71.81 95 VAL A C 1
ATOM 4980 O O . VAL D 3 95 ? 146.527 126.362 112.657 1.00 71.94 95 VAL A O 1
ATOM 4993 N N . LEU D 3 96 ? 146.515 126.491 110.417 1.00 75.93 96 LEU A N 1
ATOM 4994 C CA . LEU D 3 96 ? 146.023 127.859 110.420 1.00 72.58 96 LEU A CA 1
ATOM 4995 C C . LEU D 3 96 ? 144.595 127.933 110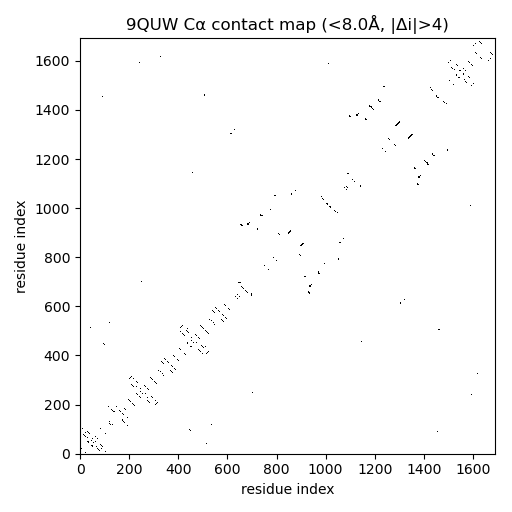.933 1.00 71.27 96 LEU A C 1
ATOM 4996 O O . LEU D 3 96 ? 144.236 128.880 111.634 1.00 74.63 96 LEU A O 1
ATOM 5012 N N . LEU D 3 97 ? 143.757 126.963 110.576 1.00 71.60 97 LEU A N 1
ATOM 5013 C CA . LEU D 3 97 ? 142.404 126.947 111.114 1.00 74.98 97 LEU A CA 1
ATOM 5014 C C . LEU D 3 97 ? 142.438 126.819 112.628 1.00 75.36 97 LEU A C 1
ATOM 5015 O O . LEU D 3 97 ? 141.771 127.578 113.350 1.00 78.13 97 LEU A O 1
ATOM 5031 N N . TRP D 3 98 ? 143.243 125.883 113.136 1.00 75.47 98 TRP A N 1
ATOM 5032 C CA . TRP D 3 98 ? 143.330 125.775 114.587 1.00 75.66 98 TRP A CA 1
ATOM 5033 C C . TRP D 3 98 ? 143.831 127.077 115.196 1.00 77.01 98 TRP A C 1
ATOM 5034 O O . TRP D 3 98 ? 143.307 127.535 116.217 1.00 79.43 98 TRP A O 1
ATOM 5055 N N . ALA D 3 99 ? 144.854 127.681 114.589 1.00 76.57 99 ALA A N 1
ATOM 5056 C CA . ALA D 3 99 ? 145.454 128.878 115.161 1.00 73.45 99 ALA A CA 1
ATOM 5057 C C . ALA D 3 99 ? 144.468 130.035 115.177 1.00 71.29 99 ALA A C 1
ATOM 5058 O O . ALA D 3 99 ? 144.413 130.796 116.144 1.00 79.65 99 ALA A O 1
ATOM 5065 N N . VAL D 3 100 ? 143.691 130.193 114.109 1.00 68.79 100 VAL A N 1
ATOM 5066 C CA . VAL D 3 100 ? 142.703 131.265 114.060 1.00 69.18 100 VAL A CA 1
ATOM 5067 C C . VAL D 3 100 ? 141.668 131.071 115.155 1.00 74.77 100 VAL A C 1
ATOM 5068 O O . VAL D 3 100 ? 141.308 132.013 115.876 1.00 82.32 100 VAL A O 1
ATOM 5081 N N . VAL D 3 101 ? 141.168 129.842 115.298 1.00 76.72 101 VAL A N 1
ATOM 5082 C CA . VAL D 3 101 ? 140.167 129.600 116.331 1.00 79.13 101 VAL A CA 1
ATOM 5083 C C . VAL D 3 101 ? 140.751 129.888 117.707 1.00 79.98 101 VAL A C 1
ATOM 5084 O O . VAL D 3 101 ? 140.100 130.503 118.560 1.00 82.05 101 VAL A O 1
ATOM 5097 N N . TRP D 3 102 ? 141.990 129.452 117.948 1.00 77.50 102 TRP A N 1
ATOM 5098 C CA . TRP D 3 102 ? 142.615 129.704 119.241 1.00 76.98 102 TRP A CA 1
ATOM 5099 C C . TRP D 3 102 ? 142.788 131.192 119.488 1.00 76.46 102 TRP A C 1
ATOM 5100 O O . TRP D 3 102 ? 142.584 131.670 120.607 1.00 81.33 102 TRP A O 1
ATOM 5121 N N . SER D 3 103 ? 143.196 131.940 118.467 1.00 79.47 103 SER A N 1
ATOM 5122 C CA . SER D 3 103 ? 143.392 133.369 118.654 1.00 78.74 103 SER A CA 1
ATOM 5123 C C . SER D 3 103 ? 142.084 134.046 119.020 1.00 73.94 103 SER A C 1
ATOM 5124 O O . SER D 3 103 ? 142.051 134.920 119.892 1.00 78.37 103 SER A O 1
ATOM 5132 N N . ILE D 3 104 ? 140.989 133.653 118.370 1.00 76.13 104 ILE A N 1
ATOM 5133 C CA . ILE D 3 104 ? 139.715 134.303 118.659 1.00 78.56 104 ILE A CA 1
ATOM 5134 C C . ILE D 3 104 ? 139.206 133.915 120.043 1.00 83.69 104 ILE A C 1
ATOM 5135 O O . ILE D 3 104 ? 138.745 134.771 120.806 1.00 83.52 104 ILE A O 1
ATOM 5151 N N . THR D 3 105 ? 139.276 132.630 120.393 1.00 89.39 105 THR A N 1
ATOM 5152 C CA . THR D 3 105 ? 138.688 132.127 121.632 1.00 87.48 105 THR A CA 1
ATOM 5153 C C . THR D 3 105 ? 139.707 131.973 122.753 1.00 83.95 105 THR A C 1
ATOM 5154 O O . THR D 3 105 ? 139.470 132.430 123.875 1.00 87.68 105 THR A O 1
ATOM 5165 N N . GLY D 3 106 ? 140.832 131.326 122.475 1.00 87.41 106 GLY A N 1
ATOM 5166 C CA . GLY D 3 106 ? 141.948 131.259 123.398 1.00 89.90 106 GLY A CA 1
ATOM 5167 C C . GLY D 3 106 ? 141.974 130.038 124.292 1.00 92.41 106 GLY A C 1
ATOM 5168 O O . GLY D 3 106 ? 142.765 129.121 124.059 1.00 91.04 106 GLY A O 1
ATOM 5172 N N . SER D 3 107 ? 141.119 129.996 125.307 1.00 94.40 107 SER A N 1
ATOM 5173 C CA . SER D 3 107 ? 141.131 128.870 126.230 1.00 98.13 107 SER A CA 1
ATOM 5174 C C . SER D 3 107 ? 140.315 127.696 125.718 1.00 97.85 107 SER A C 1
ATOM 5175 O O . SER D 3 107 ? 140.623 126.545 126.042 1.00 95.11 107 SER A O 1
ATOM 5183 N N . GLU D 3 108 ? 139.280 127.965 124.922 1.00 94.25 108 GLU A N 1
ATOM 5184 C CA . GLU D 3 108 ? 138.481 126.883 124.363 1.00 91.64 108 GLU A CA 1
ATOM 5185 C C . GLU D 3 108 ? 139.316 126.004 123.444 1.00 90.89 108 GLU A C 1
ATOM 5186 O O . GLU D 3 108 ? 139.210 124.774 123.485 1.00 95.59 108 GLU A O 1
ATOM 5198 N N . CYS D 3 109 ? 140.148 126.613 122.607 1.00 84.85 109 CYS A N 1
ATOM 5199 C CA . CYS D 3 109 ? 140.910 125.871 121.604 1.00 85.55 109 CYS A CA 1
ATOM 5200 C C . CYS D 3 109 ? 142.300 125.498 122.107 1.00 84.26 109 CYS A C 1
ATOM 5201 O O . CYS D 3 109 ? 143.302 125.690 121.424 1.00 83.85 109 CYS A O 1
ATOM 5209 N N . LEU D 3 110 ? 142.365 124.937 123.304 1.00 82.51 110 LEU A N 1
ATOM 5210 C CA . LEU D 3 110 ? 143.597 124.415 123.869 1.00 81.92 110 LEU A CA 1
ATOM 5211 C C . LEU D 3 110 ? 143.286 123.072 124.503 1.00 82.96 110 LEU A C 1
ATOM 5212 O O . LEU D 3 110 ? 142.125 122.780 124.804 1.00 89.94 110 LEU A O 1
ATOM 5228 N N . PRO D 3 111 ? 144.295 122.224 124.700 1.00 79.91 111 PRO A N 1
ATOM 5229 C CA . PRO D 3 111 ? 144.030 120.886 125.241 1.00 81.93 111 PRO A CA 1
ATOM 5230 C C . PRO D 3 111 ? 143.096 120.909 126.438 1.00 88.47 111 PRO A C 1
ATOM 5231 O O . PRO D 3 111 ? 143.384 121.552 127.450 1.00 90.17 111 PRO A O 1
ATOM 5242 N N . GLY D 3 112 ? 141.967 120.216 126.321 1.00 91.69 112 GLY A N 1
ATOM 5243 C CA . GLY D 3 112 ? 140.978 120.180 127.378 1.00 93.06 112 GLY A CA 1
ATOM 5244 C C . GLY D 3 112 ? 139.729 120.960 127.027 1.00 93.14 112 GLY A C 1
ATOM 5245 O O . GLY D 3 112 ? 138.612 120.528 127.324 1.00 98.12 112 GLY A O 1
ATOM 5249 N N . GLY D 3 113 ? 139.908 122.113 126.393 1.00 90.94 113 GLY A N 1
ATOM 5250 C CA . GLY D 3 113 ? 138.777 122.917 125.992 1.00 88.55 113 GLY A CA 1
ATOM 5251 C C . GLY D 3 113 ? 137.936 122.250 124.924 1.00 85.24 113 GLY A C 1
ATOM 5252 O O . GLY D 3 113 ? 138.356 121.321 124.235 1.00 85.39 113 GLY A O 1
ATOM 5256 N N . ASN D 3 114 ? 136.708 122.751 124.793 1.00 81.33 114 ASN A N 1
ATOM 5257 C CA . ASN D 3 114 ? 135.721 122.115 123.927 1.00 87.61 114 ASN A CA 1
ATOM 5258 C C . ASN D 3 114 ? 136.117 122.206 122.457 1.00 85.48 114 ASN A C 1
ATOM 5259 O O . ASN D 3 114 ? 136.136 121.195 121.741 1.00 83.70 114 ASN A O 1
ATOM 5270 N N . LEU D 3 115 ? 136.436 123.412 121.987 1.00 81.18 115 LEU A N 1
ATOM 5271 C CA . LEU D 3 115 ? 136.668 123.607 120.562 1.00 75.53 115 LEU A CA 1
ATOM 5272 C C . LEU D 3 115 ? 137.899 122.850 120.094 1.00 77.40 115 LEU A C 1
ATOM 5273 O O . LEU D 3 115 ? 137.934 122.352 118.964 1.00 81.81 115 LEU A O 1
ATOM 5289 N N . PHE D 3 116 ? 138.923 122.760 120.939 1.00 78.15 116 PHE A N 1
ATOM 5290 C CA . PHE D 3 116 ? 140.079 121.948 120.583 1.00 77.57 116 PHE A CA 1
ATOM 5291 C C . PHE D 3 116 ? 139.663 120.505 120.358 1.00 82.87 116 PHE A C 1
ATOM 5292 O O . PHE D 3 116 ? 140.095 119.864 119.390 1.00 83.40 116 PHE A O 1
ATOM 5309 N N . GLY D 3 117 ? 138.815 119.978 121.240 1.00 83.65 117 GLY A N 1
ATOM 5310 C CA . GLY D 3 117 ? 138.336 118.623 121.056 1.00 84.41 117 GLY A CA 1
ATOM 5311 C C . GLY D 3 117 ? 137.575 118.457 119.758 1.00 81.31 117 GLY A C 1
ATOM 5312 O O . GLY D 3 117 ? 137.778 117.485 119.030 1.00 83.92 117 GLY A O 1
ATOM 5316 N N . ILE D 3 118 ? 136.695 119.408 119.445 1.00 76.47 118 ILE A N 1
ATOM 5317 C CA . ILE D 3 118 ? 135.914 119.309 118.215 1.00 73.09 118 ILE A CA 1
ATOM 5318 C C . ILE D 3 118 ? 136.832 119.312 117.001 1.00 71.11 118 ILE A C 1
ATOM 5319 O O . ILE D 3 118 ? 136.675 118.506 116.077 1.00 76.20 118 ILE A O 1
ATOM 5335 N N . ILE D 3 119 ? 137.803 120.224 116.983 1.00 72.18 119 ILE A N 1
ATOM 5336 C CA . ILE D 3 119 ? 138.698 120.339 115.834 1.00 73.59 119 ILE A CA 1
ATOM 5337 C C . ILE D 3 119 ? 139.508 119.061 115.666 1.00 78.75 119 ILE A C 1
ATOM 5338 O O . ILE D 3 119 ? 139.668 118.541 114.552 1.00 82.78 119 ILE A O 1
ATOM 5354 N N . ILE D 3 120 ? 140.049 118.543 116.769 1.00 78.25 120 ILE A N 1
ATOM 5355 C CA . ILE D 3 120 ? 140.872 117.344 116.688 1.00 78.99 120 ILE A CA 1
ATOM 5356 C C . ILE D 3 120 ? 140.039 116.162 116.223 1.00 80.95 120 ILE A C 1
ATOM 5357 O O . ILE D 3 120 ? 140.491 115.348 115.412 1.00 82.83 120 ILE A O 1
ATOM 5373 N N . LEU D 3 121 ? 138.816 116.039 116.736 1.00 76.16 121 LEU A N 1
ATOM 5374 C CA . LEU D 3 121 ? 137.951 114.951 116.305 1.00 76.31 121 LEU A CA 1
ATOM 5375 C C . LEU D 3 121 ? 137.647 115.057 114.819 1.00 77.81 121 LEU A C 1
ATOM 5376 O O . LEU D 3 121 ? 137.670 114.054 114.099 1.00 81.74 121 LEU A O 1
ATOM 5392 N N . PHE D 3 122 ? 137.361 116.267 114.342 1.00 75.24 122 PHE A N 1
ATOM 5393 C CA . PHE D 3 122 ? 137.086 116.467 112.925 1.00 72.56 122 PHE A CA 1
ATOM 5394 C C . PHE D 3 122 ? 138.263 116.014 112.070 1.00 75.99 122 PHE A C 1
ATOM 5395 O O . PHE D 3 122 ? 138.103 115.230 111.123 1.00 81.10 122 PHE A O 1
ATOM 5412 N N . TYR D 3 123 ? 139.465 116.491 112.399 1.00 75.55 123 TYR A N 1
ATOM 5413 C CA . TYR D 3 123 ? 140.634 116.126 111.605 1.00 78.62 123 TYR A CA 1
ATOM 5414 C C . TYR D 3 123 ? 140.908 114.633 111.673 1.00 82.09 123 TYR A C 1
ATOM 5415 O O . TYR D 3 123 ? 141.243 114.012 110.660 1.00 86.16 123 TYR A O 1
ATOM 5433 N N . CYS D 3 124 ? 140.800 114.044 112.862 1.00 78.87 124 CYS A N 1
ATOM 5434 C CA . CYS D 3 124 ? 141.074 112.621 112.998 1.00 77.55 124 CYS A CA 1
ATOM 5435 C C . CYS D 3 124 ? 140.078 111.800 112.195 1.00 81.81 124 CYS A C 1
ATOM 5436 O O . CYS D 3 124 ? 140.451 110.813 111.555 1.00 89.07 124 CYS A O 1
ATOM 5444 N N . ALA D 3 125 ? 138.805 112.199 112.207 1.00 78.51 125 ALA A N 1
ATOM 5445 C CA . ALA D 3 125 ? 137.808 111.501 111.408 1.00 78.88 125 ALA A CA 1
ATOM 5446 C C . ALA D 3 125 ? 138.136 111.583 109.925 1.00 80.33 125 ALA A C 1
ATOM 5447 O O . ALA D 3 125 ? 138.069 110.576 109.211 1.00 85.73 125 ALA A O 1
ATOM 5454 N N . ILE D 3 126 ? 138.503 112.771 109.440 1.00 80.42 126 ILE A N 1
ATOM 5455 C CA . ILE D 3 126 ? 138.819 112.909 108.019 1.00 80.45 126 ILE A CA 1
ATOM 5456 C C . ILE D 3 126 ? 140.022 112.045 107.655 1.00 83.83 126 ILE A C 1
ATOM 5457 O O . ILE D 3 126 ? 140.027 111.346 106.633 1.00 90.16 126 ILE A O 1
ATOM 5473 N N . ILE D 3 127 ? 141.065 112.092 108.483 1.00 81.42 127 ILE A N 1
ATOM 5474 C CA . ILE D 3 127 ? 142.276 111.332 108.192 1.00 82.65 127 ILE A CA 1
ATOM 5475 C C . ILE D 3 127 ? 141.977 109.842 108.194 1.00 88.29 127 ILE A C 1
ATOM 5476 O O . ILE D 3 127 ? 142.469 109.096 107.340 1.00 96.51 127 ILE A O 1
ATOM 5492 N N . GLY D 3 128 ? 141.190 109.378 109.164 1.00 85.43 128 GLY A N 1
ATOM 5493 C CA . GLY D 3 128 ? 140.837 107.971 109.197 1.00 88.50 128 GLY A CA 1
ATOM 5494 C C . GLY D 3 128 ? 140.044 107.549 107.978 1.00 92.09 128 GLY A C 1
ATOM 5495 O O . GLY D 3 128 ? 140.290 106.487 107.400 1.00 100.65 128 GLY A O 1
ATOM 5499 N N . GLY D 3 129 ? 139.082 108.375 107.568 1.00 90.08 129 GLY A N 1
ATOM 5500 C CA . GLY D 3 129 ? 138.332 108.058 106.367 1.00 93.60 129 GLY A CA 1
ATOM 5501 C C . GLY D 3 129 ? 139.236 107.909 105.162 1.00 97.83 129 GLY A C 1
ATOM 5502 O O . GLY D 3 129 ? 139.139 106.936 104.410 1.00 108.24 129 GLY A O 1
ATOM 5506 N N . LYS D 3 130 ? 140.154 108.860 104.979 1.00 94.13 130 LYS A N 1
ATOM 5507 C CA . LYS D 3 130 ? 141.057 108.794 103.835 1.00 91.65 130 LYS A CA 1
ATOM 5508 C C . LYS D 3 130 ? 141.946 107.557 103.904 1.00 99.54 130 LYS A C 1
ATOM 5509 O O . LYS D 3 130 ? 142.094 106.824 102.916 1.00 111.83 130 LYS A O 1
ATOM 5528 N N . LEU D 3 131 ? 142.542 107.301 105.070 1.00 97.53 131 LEU A N 1
ATOM 5529 C CA . LEU D 3 131 ? 143.443 106.163 105.202 1.00 101.24 131 LEU A CA 1
ATOM 5530 C C . LEU D 3 131 ? 142.723 104.860 104.895 1.00 111.01 131 LEU A C 1
ATOM 5531 O O . LEU D 3 131 ? 143.224 104.027 104.134 1.00 120.79 131 LEU A O 1
ATOM 5547 N N . LEU D 3 132 ? 141.537 104.667 105.473 1.00 109.73 132 LEU A N 1
ATOM 5548 C CA . LEU D 3 132 ? 140.800 103.440 105.201 1.00 110.96 132 LEU A CA 1
ATOM 5549 C C . LEU D 3 132 ? 140.421 103.348 103.732 1.00 120.30 132 LEU A C 1
ATOM 5550 O O . LEU D 3 132 ? 140.467 102.264 103.140 1.00 128.69 132 LEU A O 1
ATOM 5566 N N . GLY D 3 133 ? 140.060 104.474 103.117 1.00 123.27 133 GLY A N 1
ATOM 5567 C CA . GLY D 3 133 ? 139.769 104.453 101.696 1.00 126.59 133 GLY A CA 1
ATOM 5568 C C . GLY D 3 133 ? 140.955 104.013 100.863 1.00 134.27 133 GLY A C 1
ATOM 5569 O O . GLY D 3 133 ? 140.784 103.381 99.818 1.00 144.19 133 GLY A O 1
ATOM 5573 N N . LEU D 3 134 ? 142.171 104.334 101.310 1.00 133.93 134 LEU A N 1
ATOM 5574 C CA . LEU D 3 134 ? 143.352 103.977 100.528 1.00 137.48 134 LEU A CA 1
ATOM 5575 C C . LEU D 3 134 ? 143.471 102.468 100.343 1.00 145.08 134 LEU A C 1
ATOM 5576 O O . LEU D 3 134 ? 143.772 101.993 99.242 1.00 147.23 134 LEU A O 1
ATOM 5592 N N . ILE D 3 135 ? 143.238 101.697 101.403 1.00 149.26 135 ILE A N 1
ATOM 5593 C CA . ILE D 3 135 ? 143.539 100.269 101.373 1.00 156.33 135 ILE A CA 1
ATOM 5594 C C . ILE D 3 135 ? 142.545 99.567 100.456 1.00 161.59 135 ILE A C 1
ATOM 5595 O O . ILE D 3 135 ? 141.334 99.575 100.706 1.00 159.35 135 ILE A O 1
ATOM 5611 N N . LYS D 3 136 ? 143.054 98.964 99.378 1.00 169.62 136 LYS A N 1
ATOM 5612 C CA . LYS D 3 136 ? 142.237 98.091 98.529 1.00 175.08 136 LYS A CA 1
ATOM 5613 C C . LYS D 3 136 ? 143.168 97.030 97.936 1.00 180.98 136 LYS A C 1
ATOM 5614 O O . LYS D 3 136 ? 143.763 97.230 96.875 1.00 183.10 136 LYS A O 1
ATOM 5633 N N . LEU D 3 137 ? 143.325 95.919 98.662 1.00 185.18 137 LEU A N 1
ATOM 5634 C CA . LEU D 3 137 ? 144.034 94.755 98.137 1.00 190.30 137 LEU A CA 1
ATOM 5635 C C . LEU D 3 137 ? 143.117 93.841 97.326 1.00 193.50 137 LEU A C 1
ATOM 5636 O O . LEU D 3 137 ? 143.395 93.576 96.150 1.00 193.80 137 LEU A O 1
ATOM 5652 N N . PRO D 3 138 ? 142.012 93.344 97.910 1.00 195.21 138 PRO A N 1
ATOM 5653 C CA . PRO D 3 138 ? 141.282 92.239 97.273 1.00 194.91 138 PRO A CA 1
ATOM 5654 C C . PRO D 3 138 ? 140.195 92.696 96.315 1.00 191.89 138 PRO A C 1
ATOM 5655 O O . PRO D 3 138 ? 140.019 93.895 96.084 1.00 192.95 138 PRO A O 1
ATOM 5666 N N . THR D 3 139 ? 139.454 91.734 95.759 1.00 188.38 139 THR A N 1
ATOM 5667 C CA . THR D 3 139 ? 138.388 92.061 94.819 1.00 189.05 139 THR A CA 1
ATOM 5668 C C . THR D 3 139 ? 137.384 93.036 95.420 1.00 186.58 139 THR A C 1
ATOM 5669 O O . THR D 3 139 ? 136.792 93.841 94.694 1.00 179.68 139 THR A O 1
ATOM 5680 N N . LEU D 3 140 ? 137.177 92.979 96.731 1.00 187.11 140 LEU A N 1
ATOM 5681 C CA . LEU D 3 140 ? 136.238 93.892 97.362 1.00 180.96 140 LEU A CA 1
ATOM 5682 C C . LEU D 3 140 ? 136.724 95.330 97.191 1.00 181.27 140 LEU A C 1
ATOM 5683 O O . LEU D 3 140 ? 137.932 95.587 97.242 1.00 180.06 140 LEU A O 1
ATOM 5699 N N . PRO D 3 141 ? 135.821 96.287 96.986 1.00 177.37 141 PRO A N 1
ATOM 5700 C CA . PRO D 3 141 ? 136.245 97.677 96.777 1.00 174.67 141 PRO A CA 1
ATOM 5701 C C . PRO D 3 141 ? 136.958 98.220 98.001 1.00 168.85 141 PRO A C 1
ATOM 5702 O O . PRO D 3 141 ? 137.057 97.532 99.028 1.00 160.65 141 PRO A O 1
ATOM 5713 N N . PRO D 3 142 ? 137.474 99.446 97.933 1.00 168.06 142 PRO A N 1
ATOM 5714 C CA . PRO D 3 142 ? 138.149 100.016 99.104 1.00 160.52 142 PRO A CA 1
ATOM 5715 C C . PRO D 3 142 ? 137.210 100.078 100.297 1.00 151.08 142 PRO A C 1
ATOM 5716 O O . PRO D 3 142 ? 136.005 100.290 100.154 1.00 151.54 142 PRO A O 1
ATOM 5727 N N . LEU D 3 143 ? 137.775 99.885 101.482 1.00 144.30 143 LEU A N 1
ATOM 5728 C CA . LEU D 3 143 ? 136.962 99.851 102.684 1.00 138.84 143 LEU A CA 1
ATOM 5729 C C . LEU D 3 143 ? 136.213 101.173 102.834 1.00 135.07 143 LEU A C 1
ATOM 5730 O O . LEU D 3 143 ? 136.745 102.230 102.477 1.00 138.59 143 LEU A O 1
ATOM 5746 N N . PRO D 3 144 ? 134.980 101.154 103.334 1.00 126.18 144 PRO A N 1
ATOM 5747 C CA . PRO D 3 144 ? 134.226 102.405 103.462 1.00 114.98 144 PRO A CA 1
ATOM 5748 C C . PRO D 3 144 ? 134.906 103.364 104.426 1.00 108.00 144 PRO A C 1
ATOM 5749 O O . PRO D 3 144 ? 135.499 102.955 105.427 1.00 106.15 144 PRO A O 1
ATOM 5760 N N . SER D 3 145 ? 134.813 104.657 104.118 1.00 99.67 145 SER A N 1
ATOM 5761 C CA . SER D 3 145 ? 135.351 105.664 105.022 1.00 97.83 145 SER A CA 1
ATOM 5762 C C . SER D 3 145 ? 134.595 105.705 106.343 1.00 95.70 145 SER A C 1
ATOM 5763 O O . SER D 3 145 ? 135.118 106.235 107.330 1.00 93.84 145 SER A O 1
ATOM 5771 N N . LEU D 3 146 ? 133.378 105.159 106.384 1.00 95.79 146 LEU A N 1
ATOM 5772 C CA . LEU D 3 146 ? 132.645 105.086 107.642 1.00 89.33 146 LEU A CA 1
ATOM 5773 C C . LEU D 3 146 ? 133.454 104.357 108.698 1.00 92.17 146 LEU A C 1
ATOM 5774 O O . LEU D 3 146 ? 133.505 104.781 109.857 1.00 92.78 146 LEU A O 1
ATOM 5790 N N . LEU D 3 147 ? 134.076 103.242 108.318 1.00 92.80 147 LEU A N 1
ATOM 5791 C CA . LEU D 3 147 ? 134.890 102.502 109.269 1.00 89.94 147 LEU A CA 1
ATOM 5792 C C . LEU D 3 147 ? 136.030 103.364 109.785 1.00 88.67 147 LEU A C 1
ATOM 5793 O O . LEU D 3 147 ? 136.327 103.361 110.983 1.00 87.20 147 LEU A O 1
ATOM 5809 N N . GLY D 3 148 ? 136.668 104.125 108.896 1.00 87.96 148 GLY A N 1
ATOM 5810 C CA . GLY D 3 148 ? 137.759 104.981 109.328 1.00 85.45 148 GLY A CA 1
ATOM 5811 C C . GLY D 3 148 ? 137.308 106.036 110.319 1.00 78.99 148 GLY A C 1
ATOM 5812 O O . GLY D 3 148 ? 137.953 106.258 111.343 1.00 83.16 148 GLY A O 1
ATOM 5816 N N . MET D 3 149 ? 136.191 106.702 110.025 1.00 77.82 149 MET A N 1
ATOM 5817 C CA . MET D 3 149 ? 135.709 107.746 110.925 1.00 75.30 149 MET A CA 1
ATOM 5818 C C . MET D 3 149 ? 135.293 107.167 112.271 1.00 79.55 149 MET A C 1
ATOM 5819 O O . MET D 3 149 ? 135.610 107.734 113.328 1.00 80.93 149 MET A O 1
ATOM 5833 N N . LEU D 3 150 ? 134.588 106.036 112.254 1.00 83.13 150 LEU A N 1
ATOM 5834 C CA . LEU D 3 150 ? 134.196 105.401 113.503 1.00 76.28 150 LEU A CA 1
ATOM 5835 C C . LEU D 3 150 ? 135.416 105.008 114.318 1.00 77.35 150 LEU A C 1
ATOM 5836 O O . LEU D 3 150 ? 135.449 105.217 115.533 1.00 79.73 150 LEU A O 1
ATOM 5852 N N . LEU D 3 151 ? 136.432 104.437 113.668 1.00 75.73 151 LEU A N 1
ATOM 5853 C CA . LEU D 3 151 ? 137.631 104.033 114.391 1.00 76.56 151 LEU A CA 1
ATOM 5854 C C . LEU D 3 151 ? 138.371 105.238 114.946 1.00 77.39 151 LEU A C 1
ATOM 5855 O O . LEU D 3 151 ? 138.934 105.172 116.042 1.00 84.80 151 LEU A O 1
ATOM 5871 N N . ALA D 3 152 ? 138.400 106.342 114.203 1.00 75.04 152 ALA A N 1
ATOM 5872 C CA . ALA D 3 152 ? 139.035 107.549 114.716 1.00 71.54 152 ALA A CA 1
ATOM 5873 C C . ALA D 3 152 ? 138.344 108.025 115.984 1.00 75.31 152 ALA A C 1
ATOM 5874 O O . ALA D 3 152 ? 138.996 108.301 116.999 1.00 85.62 152 ALA A O 1
ATOM 5881 N N . GLY D 3 153 ? 137.014 108.114 115.951 1.00 74.56 153 GLY A N 1
ATOM 5882 C CA . GLY D 3 153 ? 136.290 108.507 117.150 1.00 73.77 153 GLY A CA 1
ATOM 5883 C C . GLY D 3 153 ? 136.503 107.539 118.299 1.00 75.58 153 GLY A C 1
ATOM 5884 O O . GLY D 3 153 ? 136.675 107.947 119.451 1.00 76.88 153 GLY A O 1
ATOM 5888 N N . PHE D 3 154 ? 136.503 106.242 117.999 1.00 77.25 154 PHE A N 1
ATOM 5889 C CA . PHE D 3 154 ? 136.689 105.227 119.027 1.00 73.18 154 PHE A CA 1
ATOM 5890 C C . PHE D 3 154 ? 138.055 105.359 119.684 1.00 75.29 154 PHE A C 1
ATOM 5891 O O . PHE D 3 154 ? 138.173 105.329 120.913 1.00 85.33 154 PHE A O 1
ATOM 5908 N N . LEU D 3 155 ? 139.102 105.525 118.876 1.00 77.54 155 LEU A N 1
ATOM 5909 C CA . LEU D 3 155 ? 140.445 105.658 119.423 1.00 74.62 155 LEU A CA 1
ATOM 5910 C C . LEU D 3 155 ? 140.583 106.939 120.229 1.00 73.95 155 LEU A C 1
ATOM 5911 O O . LEU D 3 155 ? 141.278 106.963 121.247 1.00 82.77 155 LEU A O 1
ATOM 5927 N N . ILE D 3 156 ? 139.941 108.019 119.788 1.00 68.05 156 ILE A N 1
ATOM 5928 C CA . ILE D 3 156 ? 139.975 109.242 120.581 1.00 72.11 156 ILE A CA 1
ATOM 5929 C C . ILE D 3 156 ? 139.316 109.008 121.931 1.00 80.96 156 ILE A C 1
ATOM 5930 O O . ILE D 3 156 ? 139.807 109.469 122.968 1.00 91.55 156 ILE A O 1
ATOM 5946 N N . ARG D 3 157 ? 138.191 108.296 121.943 1.00 82.54 157 ARG A N 1
ATOM 5947 C CA . ARG D 3 157 ? 137.475 108.081 123.194 1.00 82.66 157 ARG A CA 1
ATOM 5948 C C . ARG D 3 157 ? 138.248 107.168 124.138 1.00 84.84 157 ARG A C 1
ATOM 5949 O O . ARG D 3 157 ? 138.217 107.361 125.357 1.00 88.70 157 ARG A O 1
ATOM 5970 N N . ASN D 3 158 ? 138.936 106.164 123.600 1.00 83.28 158 ASN A N 1
ATOM 5971 C CA . ASN D 3 158 ? 139.433 105.069 124.422 1.00 80.07 158 ASN A CA 1
ATOM 5972 C C . ASN D 3 158 ? 140.910 105.165 124.771 1.00 82.73 158 ASN A C 1
ATOM 5973 O O . ASN D 3 158 ? 141.311 104.654 125.820 1.00 89.58 158 ASN A O 1
ATOM 5984 N N . ILE D 3 159 ? 141.737 105.780 123.933 1.00 85.32 159 ILE A N 1
ATOM 5985 C CA . ILE D 3 159 ? 143.139 105.946 124.329 1.00 85.67 159 ILE A CA 1
ATOM 5986 C C . ILE D 3 159 ? 143.194 106.871 125.539 1.00 89.76 159 ILE A C 1
ATOM 5987 O O . ILE D 3 159 ? 142.564 107.943 125.521 1.00 93.61 159 ILE A O 1
ATOM 6003 N N . PRO D 3 160 ? 143.910 106.526 126.609 1.00 91.70 160 PRO A N 1
ATOM 6004 C CA . PRO D 3 160 ? 143.765 107.286 127.859 1.00 93.46 160 PRO A CA 1
ATOM 6005 C C . PRO D 3 160 ? 144.073 108.771 127.738 1.00 96.72 160 PRO A C 1
ATOM 6006 O O . PRO D 3 160 ? 143.206 109.612 127.997 1.00 99.89 160 PRO A O 1
ATOM 6017 N N . VAL D 3 161 ? 145.301 109.109 127.343 1.00 96.50 161 VAL A N 1
ATOM 6018 C CA . VAL D 3 161 ? 145.728 110.505 127.380 1.00 95.98 161 VAL A CA 1
ATOM 6019 C C . VAL D 3 161 ? 145.021 111.314 126.300 1.00 96.91 161 VAL A C 1
ATOM 6020 O O . VAL D 3 161 ? 144.588 112.450 126.538 1.00 97.86 161 VAL A O 1
ATOM 6033 N N . ILE D 3 162 ? 144.888 110.747 125.101 1.00 93.70 162 ILE A N 1
ATOM 6034 C CA . ILE D 3 162 ? 144.153 111.430 124.042 1.00 87.33 162 ILE A CA 1
ATOM 6035 C C . ILE D 3 162 ? 142.740 111.734 124.509 1.00 89.67 162 ILE A C 1
ATOM 6036 O O . ILE D 3 162 ? 142.204 112.816 124.256 1.00 90.10 162 ILE A O 1
ATOM 6052 N N . ASN D 3 163 ? 142.114 110.778 125.193 1.00 94.98 163 ASN A N 1
ATOM 6053 C CA . ASN D 3 163 ? 140.758 110.982 125.685 1.00 95.69 163 ASN A CA 1
ATOM 6054 C C . ASN D 3 163 ? 140.732 112.084 126.731 1.00 98.09 163 ASN A C 1
ATOM 6055 O O . ASN D 3 163 ? 139.824 112.922 126.740 1.00 102.69 163 ASN A O 1
ATOM 6066 N N . ASP D 3 164 ? 141.726 112.103 127.619 1.00 98.27 164 ASP A N 1
ATOM 6067 C CA . ASP D 3 164 ? 141.765 113.134 128.648 1.00 100.53 164 ASP A CA 1
ATOM 6068 C C . ASP D 3 164 ? 141.864 114.521 128.029 1.00 99.89 164 ASP A C 1
ATOM 6069 O O . ASP D 3 164 ? 141.194 115.459 128.476 1.00 98.19 164 ASP A O 1
ATOM 6078 N N . ASN D 3 165 ? 142.696 114.671 127.000 1.00 96.54 165 ASN A N 1
ATOM 6079 C CA . ASN D 3 165 ? 142.898 115.986 126.402 1.00 93.53 165 ASN A CA 1
ATOM 6080 C C . ASN D 3 165 ? 141.711 116.415 125.548 1.00 98.04 165 ASN A C 1
ATOM 6081 O O . ASN D 3 165 ? 141.299 117.579 125.595 1.00 102.16 165 ASN A O 1
ATOM 6092 N N . VAL D 3 166 ? 141.148 115.496 124.771 1.00 97.71 166 VAL A N 1
ATOM 6093 C CA . VAL D 3 166 ? 140.114 115.804 123.789 1.00 92.50 166 VAL A CA 1
ATOM 6094 C C . VAL D 3 166 ? 138.767 115.559 124.456 1.00 94.11 166 VAL A C 1
ATOM 6095 O O . VAL D 3 166 ? 138.304 114.420 124.551 1.00 97.49 166 VAL A O 1
ATOM 6108 N N . GLN D 3 167 ? 138.122 116.630 124.910 1.00 94.74 167 GLN A N 1
ATOM 6109 C CA . GLN D 3 167 ? 136.829 116.546 125.573 1.00 97.77 167 GLN A CA 1
ATOM 6110 C C . GLN D 3 167 ? 135.846 117.458 124.860 1.00 95.95 167 GLN A C 1
ATOM 6111 O O . GLN D 3 167 ? 136.112 118.650 124.692 1.00 98.76 167 GLN A O 1
ATOM 6125 N N . ILE D 3 168 ? 134.709 116.899 124.457 1.00 93.42 168 ILE A N 1
ATOM 6126 C CA . ILE D 3 168 ? 133.662 117.636 123.761 1.00 89.69 168 ILE A CA 1
ATOM 6127 C C . ILE D 3 168 ? 132.432 117.654 124.651 1.00 89.69 168 ILE A C 1
ATOM 6128 O O . ILE D 3 168 ? 131.996 116.604 125.135 1.00 96.46 168 ILE A O 1
ATOM 6144 N N . LYS D 3 169 ? 131.876 118.841 124.867 1.00 88.02 169 LYS A N 1
ATOM 6145 C CA . LYS D 3 169 ? 130.675 118.952 125.680 1.00 91.38 169 LYS A CA 1
ATOM 6146 C C . LYS D 3 169 ? 129.541 118.164 125.048 1.00 91.74 169 LYS A C 1
ATOM 6147 O O . LYS D 3 169 ? 129.402 118.116 123.824 1.00 97.76 169 LYS A O 1
ATOM 6166 N N . HIS D 3 170 ? 128.721 117.539 125.893 1.00 88.67 170 HIS A N 1
ATOM 6167 C CA . HIS D 3 170 ? 127.644 116.706 125.375 1.00 87.94 170 HIS A CA 1
ATOM 6168 C C . HIS D 3 170 ? 126.671 117.525 124.541 1.00 88.98 170 HIS A C 1
ATOM 6169 O O . HIS D 3 170 ? 126.194 117.065 123.497 1.00 91.74 170 HIS A O 1
ATOM 6183 N N . LYS D 3 171 ? 126.353 118.736 124.994 1.00 86.79 171 LYS A N 1
ATOM 6184 C CA . LYS D 3 171 ? 125.433 119.585 124.248 1.00 86.77 171 LYS A CA 1
ATOM 6185 C C . LYS D 3 171 ? 125.921 119.790 122.822 1.00 87.21 171 LYS A C 1
ATOM 6186 O O . LYS D 3 171 ? 125.152 119.654 121.863 1.00 89.74 171 LYS A O 1
ATOM 6205 N N . TRP D 3 172 ? 127.202 120.117 122.664 1.00 85.97 172 TRP A N 1
ATOM 6206 C CA . TRP D 3 172 ? 127.738 120.366 121.333 1.00 83.16 172 TRP A CA 1
ATOM 6207 C C . TRP D 3 172 ? 127.700 119.111 120.477 1.00 82.19 172 TRP A C 1
ATOM 6208 O O . TRP D 3 172 ? 127.366 119.175 119.290 1.00 88.71 172 TRP A O 1
ATOM 6229 N N . SER D 3 173 ? 128.044 117.961 121.054 1.00 75.43 173 SER A N 1
ATOM 6230 C CA . SER D 3 173 ? 128.026 116.722 120.288 1.00 76.02 173 SER A CA 1
ATOM 6231 C C . SER D 3 173 ? 126.620 116.411 119.793 1.00 80.08 173 SER A C 1
ATOM 6232 O O . SER D 3 173 ? 126.413 116.095 118.613 1.00 84.85 173 SER A O 1
ATOM 6240 N N . SER D 3 174 ? 125.634 116.504 120.684 1.00 77.99 174 SER A N 1
ATOM 6241 C CA . SER D 3 174 ? 124.262 116.223 120.283 1.00 77.25 174 SER A CA 1
ATOM 6242 C C . SER D 3 174 ? 123.793 117.205 119.222 1.00 76.33 174 SER A C 1
ATOM 6243 O O . SER D 3 174 ? 123.134 116.816 118.253 1.00 79.54 174 SER A O 1
ATOM 6251 N N . SER D 3 175 ? 124.125 118.487 119.383 1.00 75.15 175 SER A N 1
ATOM 6252 C CA . SER D 3 175 ? 123.697 119.480 118.405 1.00 72.56 175 SER A CA 1
ATOM 6253 C C . SER D 3 175 ? 124.311 119.213 117.040 1.00 71.83 175 SER A C 1
ATOM 6254 O O . SER D 3 175 ? 123.626 119.297 116.014 1.00 76.16 175 SER A O 1
ATOM 6262 N N . LEU D 3 176 ? 125.604 118.893 117.001 1.00 72.44 176 LEU A N 1
ATOM 6263 C CA . LEU D 3 176 ? 126.247 118.621 115.722 1.00 71.94 176 LEU A CA 1
ATOM 6264 C C . LEU D 3 176 ? 125.642 117.395 115.057 1.00 72.30 176 LEU A C 1
ATOM 6265 O O . LEU D 3 176 ? 125.407 117.387 113.842 1.00 80.95 176 LEU A O 1
ATOM 6281 N N . ARG D 3 177 ? 125.387 116.341 115.834 1.00 71.46 177 ARG A N 1
ATOM 6282 C CA . ARG D 3 177 ? 124.784 115.150 115.250 1.00 72.75 177 ARG A CA 1
ATOM 6283 C C . ARG D 3 177 ? 123.386 115.450 114.723 1.00 72.82 177 ARG A C 1
ATOM 6284 O O . ARG D 3 177 ? 122.997 114.962 113.655 1.00 79.72 177 ARG A O 1
ATOM 6305 N N . SER D 3 178 ? 122.620 116.264 115.451 1.00 70.78 178 SER A N 1
ATOM 6306 C CA . SER D 3 178 ? 121.295 116.646 114.977 1.00 68.62 178 SER A CA 1
ATOM 6307 C C . SER D 3 178 ? 121.381 117.422 113.673 1.00 69.84 178 SER A C 1
ATOM 6308 O O . SER D 3 178 ? 120.572 117.214 112.762 1.00 75.05 178 SER A O 1
ATOM 6316 N N . ILE D 3 179 ? 122.347 118.333 113.566 1.00 67.98 179 ILE A N 1
ATOM 6317 C CA . ILE D 3 179 ? 122.491 119.106 112.336 1.00 67.36 179 ILE A CA 1
ATOM 6318 C C . ILE D 3 179 ? 122.847 118.192 111.175 1.00 66.75 179 ILE A C 1
ATOM 6319 O O . ILE D 3 179 ? 122.331 118.346 110.062 1.00 73.31 179 ILE A O 1
ATOM 6335 N N . ALA D 3 180 ? 123.748 117.236 111.405 1.00 65.70 180 ALA A N 1
ATOM 6336 C CA . ALA D 3 180 ? 124.100 116.300 110.343 1.00 66.77 180 ALA A CA 1
ATOM 6337 C C . ALA D 3 180 ? 122.885 115.495 109.906 1.00 68.84 180 ALA A C 1
ATOM 6338 O O . ALA D 3 180 ? 122.669 115.273 108.706 1.00 74.97 180 ALA A O 1
ATOM 6345 N N . LEU D 3 181 ? 122.080 115.048 110.868 1.00 69.20 181 LEU A N 1
ATOM 6346 C CA . LEU D 3 181 ? 120.870 114.311 110.528 1.00 69.30 181 LEU A CA 1
ATOM 6347 C C . LEU D 3 181 ? 119.922 115.163 109.699 1.00 71.13 181 LEU A C 1
ATOM 6348 O O . LEU D 3 181 ? 119.328 114.683 108.729 1.00 79.13 181 LEU A O 1
ATOM 6364 N N . SER D 3 182 ? 119.751 116.428 110.076 1.00 67.64 182 SER A N 1
ATOM 6365 C CA . SER D 3 182 ? 118.867 117.298 109.311 1.00 67.03 182 SER A CA 1
ATOM 6366 C C . SER D 3 182 ? 119.382 117.479 107.892 1.00 67.93 182 SER A C 1
ATOM 6367 O O . SER D 3 182 ? 118.604 117.462 106.930 1.00 71.65 182 SER A O 1
ATOM 6375 N N . ILE D 3 183 ? 120.695 117.650 107.740 1.00 69.76 183 ILE A N 1
ATOM 6376 C CA . ILE D 3 183 ? 121.273 117.800 106.408 1.00 66.76 183 ILE A CA 1
ATOM 6377 C C . ILE D 3 183 ? 120.964 116.576 105.563 1.00 66.74 183 ILE A C 1
ATOM 6378 O O . ILE D 3 183 ? 120.522 116.686 104.413 1.00 72.34 183 ILE A O 1
ATOM 6394 N N . ILE D 3 184 ? 121.202 115.385 106.112 1.00 65.53 184 ILE A N 1
ATOM 6395 C CA . ILE D 3 184 ? 121.029 114.184 105.305 1.00 64.09 184 ILE A CA 1
ATOM 6396 C C . ILE D 3 184 ? 119.557 113.963 104.987 1.00 66.56 184 ILE A C 1
ATOM 6397 O O . ILE D 3 184 ? 119.212 113.488 103.899 1.00 71.26 184 ILE A O 1
ATOM 6413 N N . LEU D 3 185 ? 118.663 114.292 105.919 1.00 68.85 185 LEU A N 1
ATOM 6414 C CA . LEU D 3 185 ? 117.239 114.145 105.637 1.00 66.22 185 LEU A CA 1
ATOM 6415 C C . LEU D 3 185 ? 116.797 115.093 104.533 1.00 63.44 185 LEU A C 1
ATOM 6416 O O . LEU D 3 185 ? 115.999 114.717 103.669 1.00 64.56 185 LEU A O 1
ATOM 6432 N N . VAL D 3 186 ? 117.294 116.330 104.545 1.00 65.63 186 VAL A N 1
ATOM 6433 C CA . VAL D 3 186 ? 116.979 117.259 103.463 1.00 65.57 186 VAL A CA 1
ATOM 6434 C C . VAL D 3 186 ? 117.493 116.719 102.139 1.00 64.44 186 VAL A C 1
ATOM 6435 O O . VAL D 3 186 ? 116.803 116.772 101.115 1.00 65.14 186 VAL A O 1
ATOM 6448 N N . ARG D 3 187 ? 118.721 116.203 102.139 1.00 63.43 187 ARG A N 1
ATOM 6449 C CA . ARG D 3 187 ? 119.299 115.668 100.913 1.00 60.84 187 ARG A CA 1
ATOM 6450 C C . ARG D 3 187 ? 118.460 114.517 100.375 1.00 60.32 187 ARG A C 1
ATOM 6451 O O . ARG D 3 187 ? 118.173 114.449 99.174 1.00 64.29 187 ARG A O 1
ATOM 6472 N N . ALA D 3 188 ? 118.041 113.611 101.260 1.00 64.32 188 ALA A N 1
ATOM 6473 C CA . ALA D 3 188 ? 117.207 112.491 100.845 1.00 63.48 188 ALA A CA 1
ATOM 6474 C C . ALA D 3 188 ? 115.875 112.972 100.291 1.00 63.52 188 ALA A C 1
ATOM 6475 O O . ALA D 3 188 ? 115.439 112.534 99.223 1.00 68.70 188 ALA A O 1
ATOM 6482 N N . GLY D 3 189 ? 115.214 113.883 101.004 1.00 68.18 189 GLY A N 1
ATOM 6483 C CA . GLY D 3 189 ? 113.932 114.377 100.538 1.00 64.91 189 GLY A CA 1
ATOM 6484 C C . GLY D 3 189 ? 114.028 115.024 99.172 1.00 66.53 189 GLY A C 1
ATOM 6485 O O . GLY D 3 189 ? 113.147 114.849 98.328 1.00 66.00 189 GLY A O 1
ATOM 6489 N N . LEU D 3 190 ? 115.095 115.786 98.937 1.00 70.25 190 LEU A N 1
ATOM 6490 C CA . LEU D 3 190 ? 115.287 116.380 97.620 1.00 64.30 190 LEU A CA 1
ATOM 6491 C C . LEU D 3 190 ? 115.537 115.309 96.568 1.00 71.99 190 LEU A C 1
ATOM 6492 O O . LEU D 3 190 ? 115.071 115.430 95.431 1.00 80.15 190 LEU A O 1
ATOM 6508 N N . GLY D 3 191 ? 116.265 114.253 96.927 1.00 73.05 191 GLY A N 1
ATOM 6509 C CA . GLY D 3 191 ? 116.606 113.226 95.960 1.00 70.15 191 GLY A CA 1
ATOM 6510 C C . GLY D 3 191 ? 115.487 112.277 95.586 1.00 69.86 191 GLY A C 1
ATOM 6511 O O . GLY D 3 191 ? 115.664 111.473 94.668 1.00 77.65 191 GLY A O 1
ATOM 6515 N N . LEU D 3 192 ? 114.346 112.343 96.262 1.00 71.31 192 LEU A N 1
ATOM 6516 C CA . LEU D 3 192 ? 113.250 111.437 95.961 1.00 72.24 192 LEU A CA 1
ATOM 6517 C C . LEU D 3 192 ? 112.687 111.715 94.572 1.00 74.70 192 LEU A C 1
ATOM 6518 O O . LEU D 3 192 ? 112.819 112.812 94.026 1.00 82.24 192 LEU A O 1
ATOM 6534 N N . ASP D 3 193 ? 112.053 110.697 93.999 1.00 78.68 193 ASP A N 1
ATOM 6535 C CA . ASP D 3 193 ? 111.403 110.795 92.700 1.00 85.67 193 ASP A CA 1
ATOM 6536 C C . ASP D 3 193 ? 109.904 110.615 92.882 1.00 89.45 193 ASP A C 1
ATOM 6537 O O . ASP D 3 193 ? 109.462 109.614 93.453 1.00 94.46 193 ASP A O 1
ATOM 6546 N N . SER D 3 194 ? 109.126 111.577 92.388 1.00 90.90 194 SER A N 1
ATOM 6547 C CA . SER D 3 194 ? 107.689 111.571 92.641 1.00 93.13 194 SER A CA 1
ATOM 6548 C C . SER D 3 194 ? 107.010 110.368 91.999 1.00 97.80 194 SER A C 1
ATOM 6549 O O . SER D 3 194 ? 106.157 109.725 92.619 1.00 102.23 194 SER A O 1
ATOM 6557 N N . LYS D 3 195 ? 107.357 110.059 90.749 1.00 101.76 195 LYS A N 1
ATOM 6558 C CA . LYS D 3 195 ? 106.686 108.963 90.056 1.00 103.40 195 LYS A CA 1
ATOM 6559 C C . LYS D 3 195 ? 106.986 107.626 90.720 1.00 102.83 195 LYS A C 1
ATOM 6560 O O . LYS D 3 195 ? 106.082 106.803 90.918 1.00 105.55 195 LYS A O 1
ATOM 6579 N N . ALA D 3 196 ? 108.250 107.392 91.072 1.00 95.78 196 ALA A N 1
ATOM 6580 C CA . ALA D 3 196 ? 108.602 106.151 91.747 1.00 90.50 196 ALA A CA 1
ATOM 6581 C C . ALA D 3 196 ? 107.840 106.015 93.055 1.00 92.09 196 ALA A C 1
ATOM 6582 O O . ALA D 3 196 ? 107.299 104.949 93.357 1.00 94.56 196 ALA A O 1
ATOM 6589 N N . LEU D 3 197 ? 107.769 107.092 93.835 1.00 92.99 197 LEU A N 1
ATOM 6590 C CA . LEU D 3 197 ? 107.016 107.041 95.082 1.00 92.01 197 LEU A CA 1
ATOM 6591 C C . LEU D 3 197 ? 105.546 106.754 94.820 1.00 89.83 197 LEU A C 1
ATOM 6592 O O . LEU D 3 197 ? 104.901 106.031 95.585 1.00 95.48 197 LEU A O 1
ATOM 6608 N N . LYS D 3 198 ? 104.995 107.320 93.749 1.00 94.13 198 LYS A N 1
ATOM 6609 C CA . LYS D 3 198 ? 103.602 107.052 93.417 1.00 92.96 198 LYS A CA 1
ATOM 6610 C C . LYS D 3 198 ? 103.397 105.583 93.072 1.00 93.56 198 LYS A C 1
ATOM 6611 O O . LYS D 3 198 ? 102.321 105.026 93.321 1.00 94.91 198 LYS A O 1
ATOM 6630 N N . LYS D 3 199 ? 104.409 104.938 92.493 1.00 93.87 199 LYS A N 1
ATOM 6631 C CA . LYS D 3 199 ? 104.266 103.531 92.127 1.00 92.94 199 LYS A CA 1
ATOM 6632 C C . LYS D 3 199 ? 104.485 102.614 93.327 1.00 93.83 199 LYS A C 1
ATOM 6633 O O . LYS D 3 199 ? 103.589 101.858 93.717 1.00 91.81 199 LYS A O 1
ATOM 6652 N N . LEU D 3 200 ? 105.680 102.661 93.916 1.00 92.61 200 LEU A N 1
ATOM 6653 C CA . LEU D 3 200 ? 106.042 101.811 95.050 1.00 85.71 200 LEU A CA 1
ATOM 6654 C C . LEU D 3 200 ? 105.437 102.391 96.327 1.00 81.67 200 LEU A C 1
ATOM 6655 O O . LEU D 3 200 ? 106.115 102.960 97.183 1.00 81.52 200 LEU A O 1
ATOM 6671 N N . LYS D 3 201 ? 104.125 102.221 96.452 1.00 82.23 201 LYS A N 1
ATOM 6672 C CA . LYS D 3 201 ? 103.389 102.832 97.550 1.00 86.87 201 LYS A CA 1
ATOM 6673 C C . LYS D 3 201 ? 103.271 101.877 98.735 1.00 90.36 201 LYS A C 1
ATOM 6674 O O . LYS D 3 201 ? 103.729 102.187 99.836 1.00 89.53 201 LYS A O 1
ATOM 6693 N N . GLY D 3 202 ? 102.658 100.712 98.521 1.00 91.43 202 GLY A N 1
ATOM 6694 C CA . GLY D 3 202 ? 102.582 99.725 99.585 1.00 87.92 202 GLY A CA 1
ATOM 6695 C C . GLY D 3 202 ? 103.935 99.136 99.930 1.00 84.93 202 GLY A C 1
ATOM 6696 O O . GLY D 3 202 ? 104.219 98.843 101.096 1.00 85.38 202 GLY A O 1
ATOM 6700 N N . VAL D 3 203 ? 104.786 98.948 98.922 1.00 79.97 203 VAL A N 1
ATOM 6701 C CA . VAL D 3 203 ? 106.090 98.338 99.153 1.00 76.18 203 VAL A CA 1
ATOM 6702 C C . VAL D 3 203 ? 106.893 99.168 100.140 1.00 75.90 203 VAL A C 1
ATOM 6703 O O . VAL D 3 203 ? 107.609 98.627 100.987 1.00 81.88 203 VAL A O 1
ATOM 6716 N N . CYS D 3 204 ? 106.805 100.492 100.037 1.00 76.38 204 CYS A N 1
ATOM 6717 C CA . CYS D 3 204 ? 107.537 101.345 100.964 1.00 75.86 204 CYS A CA 1
ATOM 6718 C C . CYS D 3 204 ? 107.070 101.121 102.395 1.00 76.67 204 CYS A C 1
ATOM 6719 O O . CYS D 3 204 ? 107.889 101.006 103.313 1.00 81.65 204 CYS A O 1
ATOM 6727 N N . VAL D 3 205 ? 105.754 101.044 102.603 1.00 78.68 205 VAL A N 1
ATOM 6728 C CA . VAL D 3 205 ? 105.224 100.837 103.948 1.00 79.15 205 VAL A CA 1
ATOM 6729 C C . VAL D 3 205 ? 105.682 99.495 104.497 1.00 80.88 205 VAL A C 1
ATOM 6730 O O . VAL D 3 205 ? 106.119 99.390 105.652 1.00 84.76 205 VAL A O 1
ATOM 6743 N N . ARG D 3 206 ? 105.569 98.443 103.687 1.00 77.68 206 ARG A N 1
ATOM 6744 C CA . ARG D 3 206 ? 106.022 97.133 104.132 1.00 70.55 206 ARG A CA 1
ATOM 6745 C C . ARG D 3 206 ? 107.493 97.176 104.510 1.00 72.90 206 ARG A C 1
ATOM 6746 O O . ARG D 3 206 ? 107.876 96.782 105.614 1.00 78.89 206 ARG A O 1
ATOM 6767 N N . LEU D 3 207 ? 108.334 97.683 103.613 1.00 73.48 207 LEU A N 1
ATOM 6768 C CA . LEU D 3 207 ? 109.765 97.716 103.878 1.00 70.23 207 LEU A CA 1
ATOM 6769 C C . LEU D 3 207 ? 110.073 98.502 105.142 1.00 74.19 207 LEU A C 1
ATOM 6770 O O . LEU D 3 207 ? 110.990 98.152 105.890 1.00 80.14 207 LEU A O 1
ATOM 6786 N N . SER D 3 208 ? 109.322 99.570 105.399 1.00 79.43 208 SER A N 1
ATOM 6787 C CA . SER D 3 208 ? 109.641 100.420 106.538 1.00 84.50 208 SER A CA 1
ATOM 6788 C C . SER D 3 208 ? 109.198 99.801 107.857 1.00 83.38 208 SER A C 1
ATOM 6789 O O . SER D 3 208 ? 109.895 99.943 108.867 1.00 83.96 208 SER A O 1
ATOM 6797 N N . MET D 3 209 ? 108.055 99.112 107.883 1.00 81.85 209 MET A N 1
ATOM 6798 C CA . MET D 3 209 ? 107.468 98.712 109.154 1.00 76.35 209 MET A CA 1
ATOM 6799 C C . MET D 3 209 ? 107.502 97.215 109.436 1.00 76.62 209 MET A C 1
ATOM 6800 O O . MET D 3 209 ? 107.238 96.822 110.575 1.00 82.82 209 MET A O 1
ATOM 6814 N N . GLY D 3 210 ? 107.816 96.370 108.460 1.00 78.18 210 GLY A N 1
ATOM 6815 C CA . GLY D 3 210 ? 107.839 94.943 108.677 1.00 74.65 210 GLY A CA 1
ATOM 6816 C C . GLY D 3 210 ? 109.131 94.441 109.288 1.00 74.79 210 GLY A C 1
ATOM 6817 O O . GLY D 3 210 ? 109.135 93.819 110.359 1.00 83.71 210 GLY A O 1
ATOM 6821 N N . PRO D 3 211 ? 110.258 94.680 108.611 1.00 72.11 211 PRO A N 1
ATOM 6822 C CA . PRO D 3 211 ? 111.528 94.176 109.148 1.00 76.18 211 PRO A CA 1
ATOM 6823 C C . PRO D 3 211 ? 111.842 94.706 110.530 1.00 79.50 211 PRO A C 1
ATOM 6824 O O . PRO D 3 211 ? 112.375 93.963 111.358 1.00 85.80 211 PRO A O 1
ATOM 6835 N N . CYS D 3 212 ? 111.515 95.965 110.817 1.00 79.74 212 CYS A N 1
ATOM 6836 C CA . CYS D 3 212 ? 111.782 96.497 112.148 1.00 82.75 212 CYS A CA 1
ATOM 6837 C C . CYS D 3 212 ? 111.026 95.711 113.208 1.00 76.01 212 CYS A C 1
ATOM 6838 O O . CYS D 3 212 ? 111.597 95.311 114.226 1.00 79.17 212 CYS A O 1
ATOM 6846 N N . ILE D 3 213 ? 109.740 95.456 112.974 1.00 73.17 213 ILE A N 1
ATOM 6847 C CA . ILE D 3 213 ? 108.937 94.735 113.958 1.00 72.47 213 ILE A CA 1
ATOM 6848 C C . ILE D 3 213 ? 109.454 93.313 114.126 1.00 72.80 213 ILE A C 1
ATOM 6849 O O . ILE D 3 213 ? 109.606 92.817 115.250 1.00 83.33 213 ILE A O 1
ATOM 6865 N N . VAL D 3 214 ? 109.708 92.624 113.013 1.00 69.53 214 VAL A N 1
ATOM 6866 C CA . VAL D 3 214 ? 110.122 91.229 113.111 1.00 67.97 214 VAL A CA 1
ATOM 6867 C C . VAL D 3 214 ? 111.466 91.122 113.814 1.00 71.05 214 VAL A C 1
ATOM 6868 O O . VAL D 3 214 ? 111.675 90.236 114.652 1.00 78.71 214 VAL A O 1
ATOM 6881 N N . GLU D 3 215 ? 112.404 92.007 113.475 1.00 71.42 215 GLU A N 1
ATOM 6882 C CA . GLU D 3 215 ? 113.699 91.988 114.141 1.00 71.47 215 GLU A CA 1
ATOM 6883 C C . GLU D 3 215 ? 113.560 92.315 115.618 1.00 79.18 215 GLU A C 1
ATOM 6884 O O . GLU D 3 215 ? 114.241 91.717 116.453 1.00 82.34 215 GLU A O 1
ATOM 6896 N N . ALA D 3 216 ? 112.691 93.262 115.971 1.00 82.64 216 ALA A N 1
ATOM 6897 C CA . ALA D 3 216 ? 112.494 93.567 117.382 1.00 76.14 216 ALA A CA 1
ATOM 6898 C C . ALA D 3 216 ? 111.991 92.343 118.131 1.00 71.99 216 ALA A C 1
ATOM 6899 O O . ALA D 3 216 ? 112.493 92.009 119.209 1.00 79.83 216 ALA A O 1
ATOM 6906 N N . CYS D 3 217 ? 111.011 91.643 117.561 1.00 69.65 217 CYS A N 1
ATOM 6907 C CA . CYS D 3 217 ? 110.462 90.471 118.235 1.00 66.92 217 CYS A CA 1
ATOM 6908 C C . CYS D 3 217 ? 111.508 89.372 118.374 1.00 71.19 217 CYS A C 1
ATOM 6909 O O . CYS D 3 217 ? 111.671 88.785 119.452 1.00 82.08 217 CYS A O 1
ATOM 6917 N N . THR D 3 218 ? 112.234 89.076 117.294 1.00 73.09 218 THR A N 1
ATOM 6918 C CA . THR D 3 218 ? 113.209 87.992 117.362 1.00 74.81 218 THR A CA 1
ATOM 6919 C C . THR D 3 218 ? 114.363 88.348 118.290 1.00 76.34 218 THR A C 1
ATOM 6920 O O . THR D 3 218 ? 114.872 87.489 119.018 1.00 84.15 218 THR A O 1
ATOM 6931 N N . SER D 3 219 ? 114.787 89.612 118.286 1.0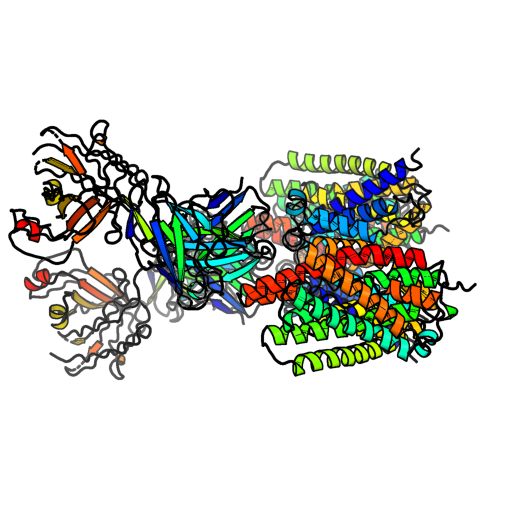0 74.24 219 SER A N 1
ATOM 6932 C CA . SER D 3 219 ? 115.846 90.037 119.188 1.00 74.86 219 SER A CA 1
ATOM 6933 C C . SER D 3 219 ? 115.388 89.975 120.637 1.00 76.35 219 SER A C 1
ATOM 6934 O O . SER D 3 219 ? 116.176 89.637 121.522 1.00 81.90 219 SER A O 1
ATOM 6942 N N . ALA D 3 220 ? 114.122 90.303 120.906 1.00 75.12 220 ALA A N 1
ATOM 6943 C CA . ALA D 3 220 ? 113.604 90.149 122.261 1.00 71.05 220 ALA A CA 1
ATOM 6944 C C . ALA D 3 220 ? 113.609 88.688 122.682 1.00 77.66 220 ALA A C 1
ATOM 6945 O O . ALA D 3 220 ? 113.967 88.360 123.821 1.00 87.62 220 ALA A O 1
ATOM 6952 N N . LEU D 3 221 ? 113.212 87.794 121.779 1.00 79.44 221 LEU A N 1
ATOM 6953 C CA . LEU D 3 221 ? 113.278 86.367 122.077 1.00 80.01 221 LEU A CA 1
ATOM 6954 C C . LEU D 3 221 ? 114.702 85.953 122.432 1.00 80.97 221 LEU A C 1
ATOM 6955 O O . LEU D 3 221 ? 114.942 85.294 123.454 1.00 87.75 221 LEU A O 1
ATOM 6971 N N . LEU D 3 222 ? 115.666 86.356 121.604 1.00 76.71 222 LEU A N 1
ATOM 6972 C CA . LEU D 3 222 ? 117.056 85.991 121.859 1.00 79.17 222 LEU A CA 1
ATOM 6973 C C . LEU D 3 222 ? 117.554 86.581 123.168 1.00 81.78 222 LEU A C 1
ATOM 6974 O O . LEU D 3 222 ? 118.279 85.920 123.916 1.00 85.40 222 LEU A O 1
ATOM 6990 N N . ALA D 3 223 ? 117.199 87.829 123.457 1.00 77.97 223 ALA A N 1
ATOM 6991 C CA . ALA D 3 223 ? 117.631 88.436 124.707 1.00 75.30 223 ALA A CA 1
ATOM 6992 C C . ALA D 3 223 ? 117.079 87.671 125.896 1.00 79.37 223 ALA A C 1
ATOM 6993 O O . ALA D 3 223 ? 117.799 87.414 126.864 1.00 84.07 223 ALA A O 1
ATOM 7000 N N . HIS D 3 224 ? 115.806 87.287 125.840 1.00 80.74 224 HIS A N 1
ATOM 7001 C CA . HIS D 3 224 ? 115.246 86.552 126.965 1.00 77.29 224 HIS A CA 1
ATOM 7002 C C . HIS D 3 224 ? 115.938 85.212 127.146 1.00 81.55 224 HIS A C 1
ATOM 7003 O O . HIS D 3 224 ? 116.229 84.810 128.278 1.00 86.54 224 HIS A O 1
ATOM 7017 N N . TYR D 3 225 ? 116.214 84.499 126.054 1.00 83.59 225 TYR A N 1
ATOM 7018 C CA . TYR D 3 225 ? 116.730 83.144 126.220 1.00 85.09 225 TYR A CA 1
ATOM 7019 C C . TYR D 3 225 ? 118.229 83.133 126.493 1.00 82.07 225 TYR A C 1
ATOM 7020 O O . TYR D 3 225 ? 118.693 82.433 127.399 1.00 89.91 225 TYR A O 1
ATOM 7038 N N . LEU D 3 226 ? 119.004 83.894 125.724 1.00 80.29 226 LEU A N 1
ATOM 7039 C CA . LEU D 3 226 ? 120.455 83.904 125.896 1.00 82.24 226 LEU A CA 1
ATOM 7040 C C . LEU D 3 226 ? 120.880 84.811 127.045 1.00 83.54 226 LEU A C 1
ATOM 7041 O O . LEU D 3 226 ? 121.472 84.352 128.026 1.00 84.40 226 LEU A O 1
ATOM 7057 N N . LEU D 3 227 ? 120.594 86.110 126.934 1.00 84.00 227 LEU A N 1
ATOM 7058 C CA . LEU D 3 227 ? 121.073 87.057 127.934 1.00 82.73 227 LEU A CA 1
ATOM 7059 C C . LEU D 3 227 ? 120.306 86.939 129.242 1.00 84.70 227 LEU A C 1
ATOM 7060 O O . LEU D 3 227 ? 120.814 87.345 130.291 1.00 84.25 227 LEU A O 1
ATOM 7076 N N . GLY D 3 228 ? 119.094 86.401 129.206 1.00 88.89 228 GLY A N 1
ATOM 7077 C CA . GLY D 3 228 ? 118.305 86.239 130.406 1.00 85.61 228 GLY A CA 1
ATOM 7078 C C . GLY D 3 228 ? 117.463 87.431 130.791 1.00 80.66 228 GLY A C 1
ATOM 7079 O O . GLY D 3 228 ? 116.860 87.415 131.870 1.00 84.14 228 GLY A O 1
ATOM 7083 N N . LEU D 3 229 ? 117.390 88.460 129.950 1.00 73.67 229 LEU A N 1
ATOM 7084 C CA . LEU D 3 229 ? 116.554 89.601 130.261 1.00 74.72 229 LEU A CA 1
ATOM 7085 C C . LEU D 3 229 ? 115.098 89.158 130.352 1.00 82.08 229 LEU A C 1
ATOM 7086 O O . LEU D 3 229 ? 114.702 88.166 129.740 1.00 89.89 229 LEU A O 1
ATOM 7102 N N . PRO D 3 230 ? 114.278 89.872 131.111 1.00 79.22 230 PRO A N 1
ATOM 7103 C CA . PRO D 3 230 ? 112.843 89.594 131.073 1.00 82.44 230 PRO A CA 1
ATOM 7104 C C . PRO D 3 230 ? 112.279 89.992 129.723 1.00 84.39 230 PRO A C 1
ATOM 7105 O O . PRO D 3 230 ? 113.036 90.378 128.828 1.00 85.26 230 PRO A O 1
ATOM 7116 N N . TRP D 3 231 ? 110.964 89.903 129.546 1.00 81.29 231 TRP A N 1
ATOM 7117 C CA . TRP D 3 231 ? 110.396 90.184 128.236 1.00 78.16 231 TRP A CA 1
ATOM 7118 C C . TRP D 3 231 ? 110.384 91.677 127.940 1.00 75.98 231 TRP A C 1
ATOM 7119 O O . TRP D 3 231 ? 110.692 92.093 126.818 1.00 82.39 231 TRP A O 1
ATOM 7140 N N . GLN D 3 232 ? 110.038 92.502 128.927 1.00 74.49 232 GLN A N 1
ATOM 7141 C CA . GLN D 3 232 ? 109.970 93.938 128.687 1.00 73.89 232 GLN A CA 1
ATOM 7142 C C . GLN D 3 232 ? 111.329 94.473 128.263 1.00 75.17 232 GLN A C 1
ATOM 7143 O O . GLN D 3 232 ? 111.438 95.259 127.316 1.00 78.67 232 GLN A O 1
ATOM 7157 N N . TRP D 3 233 ? 112.384 94.040 128.949 1.00 79.25 233 TRP A N 1
ATOM 7158 C CA . TRP D 3 233 ? 113.724 94.465 128.577 1.00 78.09 233 TRP A CA 1
ATOM 7159 C C . TRP D 3 233 ? 114.157 93.840 127.262 1.00 72.94 233 TRP A C 1
ATOM 7160 O O . TRP D 3 233 ? 114.873 94.476 126.480 1.00 74.16 233 TRP A O 1
ATOM 7181 N N . GLY D 3 234 ? 113.718 92.615 126.987 1.00 66.25 234 GLY A N 1
ATOM 7182 C CA . GLY D 3 234 ? 113.997 92.026 125.692 1.00 67.95 234 GLY A CA 1
ATOM 7183 C C . GLY D 3 234 ? 113.461 92.876 124.559 1.00 72.75 234 GLY A C 1
ATOM 7184 O O . GLY D 3 234 ? 114.138 93.087 123.554 1.00 75.60 234 GLY A O 1
ATOM 7188 N N . PHE D 3 235 ? 112.248 93.401 124.718 1.00 73.31 235 PHE A N 1
ATOM 7189 C CA . PHE D 3 235 ? 111.662 94.229 123.671 1.00 64.75 235 PHE A CA 1
ATOM 7190 C C . PHE D 3 235 ? 112.261 95.626 123.640 1.00 67.29 235 PHE A C 1
ATOM 7191 O O . PHE D 3 235 ? 112.388 96.211 122.561 1.00 72.24 235 PHE A O 1
ATOM 7208 N N . ILE D 3 236 ? 112.641 96.178 124.792 1.00 72.05 236 ILE A N 1
ATOM 7209 C CA . ILE D 3 236 ? 113.391 97.430 124.782 1.00 71.80 236 ILE A CA 1
ATOM 7210 C C . ILE D 3 236 ? 114.642 97.270 123.932 1.00 70.94 236 ILE A C 1
ATOM 7211 O O . ILE D 3 236 ? 114.952 98.107 123.075 1.00 76.85 236 ILE A O 1
ATOM 7227 N N . LEU D 3 237 ? 115.375 96.180 124.154 1.00 70.32 237 LEU A N 1
ATOM 7228 C CA . LEU D 3 237 ? 116.573 95.919 123.368 1.00 70.31 237 LEU A CA 1
ATOM 7229 C C . LEU D 3 237 ? 116.234 95.716 121.899 1.00 75.46 237 LEU A C 1
ATOM 7230 O O . LEU D 3 237 ? 116.923 96.238 121.016 1.00 82.25 237 LEU A O 1
ATOM 7246 N N . GLY D 3 238 ? 115.179 94.957 121.613 1.00 75.21 238 GLY A N 1
ATOM 7247 C CA . GLY D 3 238 ? 114.815 94.714 120.230 1.00 70.44 238 GLY A CA 1
ATOM 7248 C C . GLY D 3 238 ? 114.502 95.993 119.482 1.00 69.13 238 GLY A C 1
ATOM 7249 O O . GLY D 3 238 ? 114.852 96.140 118.310 1.00 71.83 238 GLY A O 1
ATOM 7253 N N . PHE D 3 239 ? 113.836 96.935 120.145 1.00 71.85 239 PHE A N 1
ATOM 7254 C CA . PHE D 3 239 ? 113.487 98.186 119.487 1.00 65.77 239 PHE A CA 1
ATOM 7255 C C . PHE D 3 239 ? 114.673 99.132 119.389 1.00 64.65 239 PHE A C 1
ATOM 7256 O O . PHE D 3 239 ? 114.772 99.888 118.419 1.00 71.75 239 PHE A O 1
ATOM 7273 N N . VAL D 3 240 ? 115.581 99.114 120.365 1.00 70.12 240 VAL A N 1
ATOM 7274 C CA . VAL D 3 240 ? 116.816 99.879 120.217 1.00 75.63 240 VAL A CA 1
ATOM 7275 C C . VAL D 3 240 ? 117.603 99.368 119.020 1.00 78.16 240 VAL A C 1
ATOM 7276 O O . VAL D 3 240 ? 118.140 100.147 118.225 1.00 79.65 240 VAL A O 1
ATOM 7289 N N . LEU D 3 241 ? 117.684 98.047 118.880 1.00 81.09 241 LEU A N 1
ATOM 7290 C CA . LEU D 3 241 ? 118.364 97.401 117.762 1.00 72.84 241 LEU A CA 1
ATOM 7291 C C . LEU D 3 241 ? 117.427 97.311 116.557 1.00 76.37 241 LEU A C 1
ATOM 7292 O O . LEU D 3 241 ? 117.264 96.271 115.928 1.00 83.01 241 LEU A O 1
ATOM 7308 N N . GLY D 3 242 ? 116.803 98.442 116.243 1.00 74.38 242 GLY A N 1
ATOM 7309 C CA . GLY D 3 242 ? 115.729 98.482 115.270 1.00 77.60 242 GLY A CA 1
ATOM 7310 C C . GLY D 3 242 ? 116.047 99.240 114.000 1.00 86.11 242 GLY A C 1
ATOM 7311 O O . GLY D 3 242 ? 116.668 98.707 113.078 1.00 90.24 242 GLY A O 1
ATOM 7315 N N . ALA D 3 243 ? 115.595 100.493 113.946 1.00 91.26 243 ALA A N 1
ATOM 7316 C CA . ALA D 3 243 ? 115.617 101.314 112.743 1.00 88.95 243 ALA A CA 1
ATOM 7317 C C . ALA D 3 243 ? 116.939 101.288 111.988 1.00 86.84 243 ALA A C 1
ATOM 7318 O O . ALA D 3 243 ? 118.016 101.284 112.592 1.00 78.45 243 ALA A O 1
ATOM 7325 N N . VAL D 3 244 ? 116.850 101.270 110.656 1.00 88.86 244 VAL A N 1
ATOM 7326 C CA . VAL D 3 244 ? 118.018 101.450 109.806 1.00 81.12 244 VAL A CA 1
ATOM 7327 C C . VAL D 3 244 ? 118.444 102.912 109.841 1.00 79.24 244 VAL A C 1
ATOM 7328 O O . VAL D 3 244 ? 117.650 103.807 110.155 1.00 80.42 244 VAL A O 1
ATOM 7341 N N . SER D 3 245 ? 119.706 103.163 109.503 1.00 72.38 245 SER A N 1
ATOM 7342 C CA . SER D 3 245 ? 120.267 104.502 109.609 1.00 70.32 245 SER A CA 1
ATOM 7343 C C . SER D 3 245 ? 120.174 105.215 108.269 1.00 69.77 245 SER A C 1
ATOM 7344 O O . SER D 3 245 ? 120.756 104.737 107.289 1.00 68.27 245 SER A O 1
ATOM 7352 N N . PRO D 3 246 ? 119.463 106.341 108.169 1.00 70.34 246 PRO A N 1
ATOM 7353 C CA . PRO D 3 246 ? 119.514 107.106 106.917 1.00 64.49 246 PRO A CA 1
ATOM 7354 C C . PRO D 3 246 ? 120.891 107.655 106.616 1.00 68.67 246 PRO A C 1
ATOM 7355 O O . PRO D 3 246 ? 121.221 107.847 105.442 1.00 76.71 246 PRO A O 1
ATOM 7366 N N . ALA D 3 247 ? 121.713 107.908 107.634 1.00 68.88 247 ALA A N 1
ATOM 7367 C CA . ALA D 3 247 ? 123.026 108.494 107.394 1.00 64.73 247 ALA A CA 1
ATOM 7368 C C . ALA D 3 247 ? 123.889 107.601 106.518 1.00 64.36 247 ALA A C 1
ATOM 7369 O O . ALA D 3 247 ? 124.728 108.100 105.762 1.00 70.56 247 ALA A O 1
ATOM 7376 N N . VAL D 3 248 ? 123.706 106.289 106.603 1.00 68.74 248 VAL A N 1
ATOM 7377 C CA . VAL D 3 248 ? 124.484 105.359 105.792 1.00 64.06 248 VAL A CA 1
ATOM 7378 C C . VAL D 3 248 ? 123.782 105.046 104.479 1.00 67.39 248 VAL A C 1
ATOM 7379 O O . VAL D 3 248 ? 124.423 104.966 103.431 1.00 72.37 248 VAL A O 1
ATOM 7392 N N . VAL D 3 249 ? 122.465 104.856 104.518 1.00 69.02 249 VAL A N 1
ATOM 7393 C CA . VAL D 3 249 ? 121.737 104.442 103.324 1.00 67.86 249 VAL A CA 1
ATOM 7394 C C . VAL D 3 249 ? 121.663 105.580 102.314 1.00 68.33 249 VAL A C 1
ATOM 7395 O O . VAL D 3 249 ? 121.894 105.383 101.119 1.00 74.23 249 VAL A O 1
ATOM 7408 N N . VAL D 3 250 ? 121.342 106.788 102.776 1.00 69.85 250 VAL A N 1
ATOM 7409 C CA . VAL D 3 250 ? 121.015 107.871 101.850 1.00 67.12 250 VAL A CA 1
ATOM 7410 C C . VAL D 3 250 ? 122.185 108.231 100.945 1.00 71.83 250 VAL A C 1
ATOM 7411 O O . VAL D 3 250 ? 121.988 108.315 99.723 1.00 78.22 250 VAL A O 1
ATOM 7424 N N . PRO D 3 251 ? 123.393 108.488 101.451 1.00 69.06 251 PRO A N 1
ATOM 7425 C CA . PRO D 3 251 ? 124.481 108.866 100.532 1.00 66.24 251 PRO A CA 1
ATOM 7426 C C . PRO D 3 251 ? 124.759 107.822 99.469 1.00 71.50 251 PRO A C 1
ATOM 7427 O O . PRO D 3 251 ? 124.982 108.169 98.303 1.00 77.08 251 PRO A O 1
ATOM 7438 N N . SER D 3 252 ? 124.737 106.543 99.835 1.00 69.85 252 SER A N 1
ATOM 7439 C CA . SER D 3 252 ? 125.016 105.498 98.858 1.00 70.67 252 SER A CA 1
ATOM 7440 C C . SER D 3 252 ? 123.917 105.417 97.810 1.00 73.77 252 SER A C 1
ATOM 7441 O O . SER D 3 252 ? 124.198 105.265 96.615 1.00 76.39 252 SER A O 1
ATOM 7449 N N . MET D 3 253 ? 122.656 105.512 98.233 1.00 74.10 253 MET A N 1
ATOM 7450 C CA . MET D 3 253 ? 121.565 105.473 97.271 1.00 73.02 253 MET A CA 1
ATOM 7451 C C . MET D 3 253 ? 121.584 106.694 96.368 1.00 71.75 253 MET A C 1
ATOM 7452 O O . MET D 3 253 ? 121.232 106.594 95.193 1.00 79.26 253 MET A O 1
ATOM 7466 N N . LEU D 3 254 ? 121.993 107.851 96.888 1.00 66.77 254 LEU A N 1
ATOM 7467 C CA . LEU D 3 254 ? 122.120 109.027 96.039 1.00 66.93 254 LEU A CA 1
ATOM 7468 C C . LEU D 3 254 ? 123.239 108.848 95.024 1.00 73.20 254 LEU A C 1
ATOM 7469 O O . LEU D 3 254 ? 123.094 109.232 93.860 1.00 78.66 254 LEU A O 1
ATOM 7485 N N . LEU D 3 255 ? 124.367 108.274 95.447 1.00 75.73 255 LEU A N 1
ATOM 7486 C CA . LEU D 3 255 ? 125.435 107.967 94.502 1.00 73.30 255 LEU A CA 1
ATOM 7487 C C . LEU D 3 255 ? 124.928 107.055 93.394 1.00 73.68 255 LEU A C 1
ATOM 7488 O O . LEU D 3 255 ? 125.150 107.310 92.205 1.00 81.24 255 LEU A O 1
ATOM 7504 N N . LEU D 3 256 ? 124.234 105.983 93.772 1.00 73.03 256 LEU A N 1
ATOM 7505 C CA . LEU D 3 256 ? 123.731 105.042 92.778 1.00 74.76 256 LEU A CA 1
ATOM 7506 C C . LEU D 3 256 ? 122.714 105.702 91.856 1.00 81.32 256 LEU A C 1
ATOM 7507 O O . LEU D 3 256 ? 122.727 105.473 90.643 1.00 87.96 256 LEU A O 1
ATOM 7523 N N . GLN D 3 257 ? 121.821 106.523 92.412 1.00 79.91 257 GLN A N 1
ATOM 7524 C CA . GLN D 3 257 ? 120.831 107.209 91.592 1.00 78.52 257 GLN A CA 1
ATOM 7525 C C . GLN D 3 257 ? 121.499 108.147 90.599 1.00 85.18 257 GLN A C 1
ATOM 7526 O O . GLN D 3 257 ? 121.106 108.208 89.430 1.00 89.39 257 GLN A O 1
ATOM 7540 N N . GLY D 3 258 ? 122.508 108.891 91.049 1.00 87.00 258 GLY A N 1
ATOM 7541 C CA . GLY D 3 258 ? 123.270 109.708 90.123 1.00 89.78 258 GLY A CA 1
ATOM 7542 C C . GLY D 3 258 ? 123.902 108.877 89.026 1.00 94.61 258 GLY A C 1
ATOM 7543 O O . GLY D 3 258 ? 123.900 109.266 87.857 1.00 101.73 258 GLY A O 1
ATOM 7547 N N . GLY D 3 259 ? 124.440 107.712 89.386 1.00 94.72 259 GLY A N 1
ATOM 7548 C CA . GLY D 3 259 ? 124.976 106.812 88.383 1.00 93.31 259 GLY A CA 1
ATOM 7549 C C . GLY D 3 259 ? 123.926 106.232 87.460 1.00 96.80 259 GLY A C 1
ATOM 7550 O O . GLY D 3 259 ? 124.262 105.784 86.360 1.00 106.00 259 GLY A O 1
ATOM 7554 N N . GLY D 3 260 ? 122.664 106.234 87.878 1.00 91.86 260 GLY A N 1
ATOM 7555 C CA . GLY D 3 260 ? 121.591 105.706 87.066 1.00 93.39 260 GLY A CA 1
ATOM 7556 C C . GLY D 3 260 ? 121.245 104.257 87.315 1.00 99.64 260 GLY A C 1
ATOM 7557 O O . GLY D 3 260 ? 120.554 103.655 86.485 1.00 104.72 260 GLY A O 1
ATOM 7561 N N . TYR D 3 261 ? 121.695 103.675 88.422 1.00 93.47 261 TYR A N 1
ATOM 7562 C CA . TYR D 3 261 ? 121.439 102.273 88.720 1.00 90.51 261 TYR A CA 1
ATOM 7563 C C . TYR D 3 261 ? 120.093 102.116 89.413 1.00 90.14 261 TYR A C 1
ATOM 7564 O O . TYR D 3 261 ? 119.805 102.811 90.390 1.00 90.05 261 TYR A O 1
ATOM 7582 N N . GLY D 3 262 ? 119.273 101.202 88.902 1.00 94.98 262 GLY A N 1
ATOM 7583 C CA . GLY D 3 262 ? 117.987 100.927 89.506 1.00 87.24 262 GLY A CA 1
ATOM 7584 C C . GLY D 3 262 ? 116.989 102.051 89.404 1.00 86.14 262 GLY A C 1
ATOM 7585 O O . GLY D 3 262 ? 115.936 101.983 90.042 1.00 88.98 262 GLY A O 1
ATOM 7589 N N . VAL D 3 263 ? 117.285 103.087 88.619 1.00 89.13 263 VAL A N 1
ATOM 7590 C CA . VAL D 3 263 ? 116.377 104.222 88.512 1.00 88.88 263 VAL A CA 1
ATOM 7591 C C . VAL D 3 263 ? 115.081 103.818 87.826 1.00 90.27 263 VAL A C 1
ATOM 7592 O O . VAL D 3 263 ? 114.008 104.328 88.166 1.00 91.25 263 VAL A O 1
ATOM 7605 N N . GLU D 3 264 ? 115.149 102.911 86.853 1.00 90.97 264 GLU A N 1
ATOM 7606 C CA . GLU D 3 264 ? 113.951 102.541 86.108 1.00 94.08 264 GLU A CA 1
ATOM 7607 C C . GLU D 3 264 ? 112.859 102.026 87.037 1.00 98.22 264 GLU A C 1
ATOM 7608 O O . GLU D 3 264 ? 111.678 102.336 86.846 1.00 97.18 264 GLU A O 1
ATOM 7620 N N . LYS D 3 265 ? 113.229 101.243 88.046 1.00 100.72 265 LYS A N 1
ATOM 7621 C CA . LYS D 3 265 ? 112.282 100.724 89.022 1.00 93.03 265 LYS A CA 1
ATOM 7622 C C . LYS D 3 265 ? 112.287 101.509 90.325 1.00 90.48 265 LYS A C 1
ATOM 7623 O O . LYS D 3 265 ? 111.565 101.145 91.255 1.00 89.94 265 LYS A O 1
ATOM 7642 N N . GLY D 3 266 ? 113.077 102.572 90.411 1.00 93.60 266 GLY A N 1
ATOM 7643 C CA . GLY D 3 266 ? 113.036 103.442 91.573 1.00 87.36 266 GLY A CA 1
ATOM 7644 C C . GLY D 3 266 ? 113.441 102.774 92.866 1.00 81.46 266 GLY A C 1
ATOM 7645 O O . GLY D 3 266 ? 112.835 103.035 93.911 1.00 82.51 266 GLY A O 1
ATOM 7649 N N . VAL D 3 267 ? 114.454 101.913 92.825 1.00 80.97 267 VAL A N 1
ATOM 7650 C CA . VAL D 3 267 ? 114.981 101.340 94.062 1.00 77.69 267 VAL A CA 1
ATOM 7651 C C . VAL D 3 267 ? 115.564 102.418 94.965 1.00 72.47 267 VAL A C 1
ATOM 7652 O O . VAL D 3 267 ? 115.245 102.425 96.166 1.00 78.66 267 VAL A O 1
ATOM 7665 N N . PRO D 3 268 ? 116.411 103.332 94.484 1.00 70.54 268 PRO A N 1
ATOM 7666 C CA . PRO D 3 268 ? 116.944 104.359 95.389 1.00 78.30 268 PRO A CA 1
ATOM 7667 C C . PRO D 3 268 ? 115.859 105.176 96.055 1.00 77.92 268 PRO A C 1
ATOM 7668 O O . PRO D 3 268 ? 115.971 105.501 97.242 1.00 79.42 268 PRO A O 1
ATOM 7679 N N . THR D 3 269 ? 114.801 105.515 95.320 1.00 81.52 269 THR A N 1
ATOM 7680 C CA . THR D 3 269 ? 113.696 106.253 95.915 1.00 76.33 269 THR A CA 1
ATOM 7681 C C . THR D 3 269 ? 113.036 105.444 97.019 1.00 75.45 269 THR A C 1
ATOM 7682 O O . THR D 3 269 ? 112.755 105.966 98.102 1.00 80.61 269 THR A O 1
ATOM 7693 N N . LEU D 3 270 ? 112.785 104.161 96.760 1.00 74.18 270 LEU A N 1
ATOM 7694 C CA . LEU D 3 270 ? 112.165 103.311 97.767 1.00 72.50 270 LEU A CA 1
ATOM 7695 C C . LEU D 3 270 ? 113.003 103.275 99.033 1.00 68.71 270 LEU A C 1
ATOM 7696 O O . LEU D 3 270 ? 112.484 103.450 100.141 1.00 74.24 270 LEU A O 1
ATOM 7712 N N . LEU D 3 271 ? 114.307 103.055 98.891 1.00 67.56 271 LEU A N 1
ATOM 7713 C CA . LEU D 3 271 ? 115.149 102.946 100.075 1.00 65.03 271 LEU A CA 1
ATOM 7714 C C . LEU D 3 271 ? 115.237 104.272 100.817 1.00 64.96 271 LEU A C 1
ATOM 7715 O O . LEU D 3 271 ? 115.125 104.305 102.046 1.00 71.05 271 LEU A O 1
ATOM 7731 N N . MET D 3 272 ? 115.422 105.377 100.094 1.00 70.11 272 MET A N 1
ATOM 7732 C CA . MET D 3 272 ? 115.564 106.667 100.758 1.00 70.08 272 MET A CA 1
ATOM 7733 C C . MET D 3 272 ? 114.280 107.066 101.471 1.00 72.67 272 MET A C 1
ATOM 7734 O O . MET D 3 272 ? 114.325 107.679 102.542 1.00 75.08 272 MET A O 1
ATOM 7748 N N . ALA D 3 273 ? 113.123 106.744 100.887 1.00 73.72 273 ALA A N 1
ATOM 7749 C CA . ALA D 3 273 ? 111.862 107.069 101.542 1.00 65.92 273 ALA A CA 1
ATOM 7750 C C . ALA D 3 273 ? 111.613 106.173 102.745 1.00 73.23 273 ALA A C 1
ATOM 7751 O O . ALA D 3 273 ? 111.236 106.656 103.817 1.00 78.15 273 ALA A O 1
ATOM 7758 N N . ALA D 3 274 ? 111.827 104.863 102.597 1.00 76.74 274 ALA A N 1
ATOM 7759 C CA . ALA D 3 274 ? 111.528 103.941 103.684 1.00 70.71 274 ALA A CA 1
ATOM 7760 C C . ALA D 3 274 ? 112.485 104.109 104.853 1.00 73.11 274 ALA A C 1
ATOM 7761 O O . ALA D 3 274 ? 112.091 103.896 106.003 1.00 81.28 274 ALA A O 1
ATOM 7768 N N . GLY D 3 275 ? 113.729 104.494 104.595 1.00 74.32 275 GLY A N 1
ATOM 7769 C CA . GLY D 3 275 ? 114.705 104.598 105.655 1.00 76.24 275 GLY A CA 1
ATOM 7770 C C . GLY D 3 275 ? 114.536 105.785 106.567 1.00 84.63 275 GLY A C 1
ATOM 7771 O O . GLY D 3 275 ? 115.361 105.988 107.460 1.00 89.95 275 GLY A O 1
ATOM 7775 N N . SER D 3 276 ? 113.490 106.585 106.367 1.00 83.80 276 SER A N 1
ATOM 7776 C CA . SER D 3 276 ? 113.239 107.754 107.190 1.00 86.81 276 SER A CA 1
ATOM 7777 C C . SER D 3 276 ? 111.937 107.666 107.970 1.00 87.57 276 SER A C 1
ATOM 7778 O O . SER D 3 276 ? 111.620 108.598 108.717 1.00 92.74 276 SER A O 1
ATOM 7786 N N . PHE D 3 277 ? 111.173 106.587 107.820 1.00 86.10 277 PHE A N 1
ATOM 7787 C CA . PHE D 3 277 ? 109.941 106.393 108.574 1.00 92.02 277 PHE A CA 1
ATOM 7788 C C . PHE D 3 277 ? 110.095 105.388 109.703 1.00 96.08 277 PHE A C 1
ATOM 7789 O O . PHE D 3 277 ? 109.521 105.579 110.777 1.00 98.69 277 PHE A O 1
ATOM 7806 N N . ASP D 3 278 ? 110.862 104.318 109.487 1.00 92.50 278 ASP A N 1
ATOM 7807 C CA . ASP D 3 278 ? 110.987 103.283 110.503 1.00 91.69 278 ASP A CA 1
ATOM 7808 C C . ASP D 3 278 ? 111.579 103.814 111.798 1.00 93.77 278 ASP A C 1
ATOM 7809 O O . ASP D 3 278 ? 111.390 103.198 112.852 1.00 93.28 278 ASP A O 1
ATOM 7818 N N . ASP D 3 279 ? 112.292 104.940 111.749 1.00 93.55 279 ASP A N 1
ATOM 7819 C CA . ASP D 3 279 ? 112.825 105.518 112.975 1.00 90.55 279 ASP A CA 1
ATOM 7820 C C . ASP D 3 279 ? 111.702 105.871 113.937 1.00 89.28 279 ASP A C 1
ATOM 7821 O O . ASP D 3 279 ? 111.818 105.654 115.148 1.00 91.00 279 ASP A O 1
ATOM 7830 N N . ILE D 3 280 ? 110.604 106.414 113.414 1.00 89.39 280 ILE A N 1
ATOM 7831 C CA . ILE D 3 280 ? 109.477 106.780 114.265 1.00 88.06 280 ILE A CA 1
ATOM 7832 C C . ILE D 3 280 ? 108.929 105.548 114.971 1.00 85.58 280 ILE A C 1
ATOM 7833 O O . ILE D 3 280 ? 108.689 105.562 116.182 1.00 88.33 280 ILE A O 1
ATOM 7849 N N . LEU D 3 281 ? 108.722 104.464 114.224 1.00 82.65 281 LEU A N 1
ATOM 7850 C CA . LEU D 3 281 ? 108.181 103.252 114.829 1.00 80.86 281 LEU A CA 1
ATOM 7851 C C . LEU D 3 281 ? 109.140 102.679 115.862 1.00 81.83 281 LEU A C 1
ATOM 7852 O O . LEU D 3 281 ? 108.719 102.253 116.944 1.00 82.21 281 LEU A O 1
ATOM 7868 N N . ALA D 3 282 ? 110.434 102.652 115.546 1.00 86.04 282 ALA A N 1
ATOM 7869 C CA . ALA D 3 282 ? 111.406 102.107 116.484 1.00 82.53 282 ALA A CA 1
ATOM 7870 C C . ALA D 3 282 ? 111.415 102.904 117.779 1.00 80.30 282 ALA A C 1
ATOM 7871 O O . ALA D 3 282 ? 111.387 102.331 118.873 1.00 83.47 282 ALA A O 1
ATOM 7878 N N . ILE D 3 283 ? 111.437 104.232 117.677 1.00 76.51 283 ILE A N 1
ATOM 7879 C CA . ILE D 3 283 ? 111.493 105.053 118.881 1.00 72.75 283 ILE A CA 1
ATOM 7880 C C . ILE D 3 283 ? 110.191 104.947 119.663 1.00 76.25 283 ILE A C 1
ATOM 7881 O O . ILE D 3 283 ? 110.194 104.959 120.898 1.00 80.34 283 ILE A O 1
ATOM 7897 N N . THR D 3 284 ? 109.058 104.859 118.968 1.00 76.14 284 THR A N 1
ATOM 7898 C CA . THR D 3 284 ? 107.786 104.703 119.661 1.00 74.96 284 THR A CA 1
ATOM 7899 C C . THR D 3 284 ? 107.755 103.404 120.452 1.00 78.09 284 THR A C 1
ATOM 7900 O O . THR D 3 284 ? 107.358 103.382 121.623 1.00 85.60 284 THR A O 1
ATOM 7911 N N . GLY D 3 285 ? 108.174 102.306 119.826 1.00 77.14 285 GLY A N 1
ATOM 7912 C CA . GLY D 3 285 ? 108.227 101.045 120.543 1.00 78.02 285 GLY A CA 1
ATOM 7913 C C . GLY D 3 285 ? 109.192 101.092 121.709 1.00 80.37 285 GLY A C 1
ATOM 7914 O O . GLY D 3 285 ? 108.914 100.553 122.782 1.00 83.10 285 GLY A O 1
ATOM 7918 N N . PHE D 3 286 ? 110.338 101.741 121.515 1.00 81.03 286 PHE A N 1
ATOM 7919 C CA . PHE D 3 286 ? 111.309 101.859 122.595 1.00 75.66 286 PHE A CA 1
ATOM 7920 C C . PHE D 3 286 ? 110.712 102.604 123.779 1.00 78.97 286 PHE A C 1
ATOM 7921 O O . PHE D 3 286 ? 110.824 102.159 124.924 1.00 84.07 286 PHE A O 1
ATOM 7938 N N . ASN D 3 287 ? 110.060 103.739 123.521 1.00 78.89 287 ASN A N 1
ATOM 7939 C CA . ASN D 3 287 ? 109.461 104.507 124.606 1.00 73.34 287 ASN A CA 1
ATOM 7940 C C . ASN D 3 287 ? 108.374 103.713 125.309 1.00 76.38 287 ASN A C 1
ATOM 7941 O O . ASN D 3 287 ? 108.298 103.709 126.543 1.00 86.97 287 ASN A O 1
ATOM 7952 N N . THR D 3 288 ? 107.516 103.036 124.545 1.00 73.18 288 THR A N 1
ATOM 7953 C CA . THR D 3 288 ? 106.442 102.266 125.161 1.00 76.51 288 THR A CA 1
ATOM 7954 C C . THR D 3 288 ? 107.003 101.171 126.055 1.00 82.70 288 THR A C 1
ATOM 7955 O O . THR D 3 288 ? 106.559 100.992 127.195 1.00 88.34 288 THR A O 1
ATOM 7966 N N . CYS D 3 289 ? 107.988 100.425 125.555 1.00 84.40 289 CYS A N 1
ATOM 7967 C CA . CYS D 3 289 ? 108.528 99.321 126.335 1.00 79.73 289 CYS A CA 1
ATOM 7968 C C . CYS D 3 289 ? 109.303 99.829 127.541 1.00 82.22 289 CYS A C 1
ATOM 7969 O O . CYS D 3 289 ? 109.284 99.201 128.601 1.00 90.43 289 CYS A O 1
ATOM 7977 N N . LEU D 3 290 ? 109.985 100.967 127.408 1.00 77.44 290 LEU A N 1
ATOM 7978 C CA . LEU D 3 290 ? 110.663 101.556 128.557 1.00 73.93 290 LEU A CA 1
ATOM 7979 C C . LEU D 3 290 ? 109.663 101.953 129.633 1.00 77.62 290 LEU A C 1
ATOM 7980 O O . LEU D 3 290 ? 109.867 101.672 130.821 1.00 84.16 290 LEU A O 1
ATOM 7996 N N . GLY D 3 291 ? 108.568 102.595 129.234 1.00 85.28 291 GLY A N 1
ATOM 7997 C CA . GLY D 3 291 ? 107.540 102.937 130.198 1.00 88.22 291 GLY A CA 1
ATOM 7998 C C . GLY D 3 291 ? 106.957 101.712 130.869 1.00 88.66 291 GLY A C 1
ATOM 7999 O O . GLY D 3 291 ? 106.678 101.723 132.069 1.00 96.98 291 GLY A O 1
ATOM 8003 N N . ILE D 3 292 ? 106.761 100.638 130.106 1.00 84.53 292 ILE A N 1
ATOM 8004 C CA . ILE D 3 292 ? 106.261 99.403 130.702 1.00 81.91 292 ILE A CA 1
ATOM 8005 C C . ILE D 3 292 ? 107.264 98.864 131.713 1.00 88.54 292 ILE A C 1
ATOM 8006 O O . ILE D 3 292 ? 106.895 98.444 132.815 1.00 94.21 292 ILE A O 1
ATOM 8022 N N . ALA D 3 293 ? 108.547 98.861 131.350 1.00 92.92 293 ALA A N 1
ATOM 8023 C CA . ALA D 3 293 ? 109.567 98.290 132.218 1.00 91.53 293 ALA A CA 1
ATOM 8024 C C . ALA D 3 293 ? 109.671 99.052 133.529 1.00 90.68 293 ALA A C 1
ATOM 8025 O O . ALA D 3 293 ? 109.799 98.445 134.597 1.00 93.84 293 ALA A O 1
ATOM 8032 N N . PHE D 3 294 ? 109.624 100.378 133.472 1.00 88.60 294 PHE A N 1
ATOM 8033 C CA . PHE D 3 294 ? 109.715 101.190 134.678 1.00 89.17 294 PHE A CA 1
ATOM 8034 C C . PHE D 3 294 ? 108.350 101.584 135.228 1.00 101.01 294 PHE A C 1
ATOM 8035 O O . PHE D 3 294 ? 108.283 102.375 136.173 1.00 106.00 294 PHE A O 1
ATOM 8052 N N . SER D 3 295 ? 107.270 101.049 134.661 1.00 105.52 295 SER A N 1
ATOM 8053 C CA . SER D 3 295 ? 105.916 101.277 135.160 1.00 105.37 295 SER A CA 1
ATOM 8054 C C . SER D 3 295 ? 105.654 102.763 135.387 1.00 109.11 295 SER A C 1
ATOM 8055 O O . SER D 3 295 ? 105.157 103.180 136.435 1.00 116.41 295 SER A O 1
ATOM 8063 N N . THR D 3 296 ? 105.998 103.569 134.389 1.00 106.07 296 THR A N 1
ATOM 8064 C CA . THR D 3 296 ? 105.807 105.011 134.439 1.00 111.32 296 THR A CA 1
ATOM 8065 C C . THR D 3 296 ? 104.833 105.430 133.350 1.00 115.66 296 THR A C 1
ATOM 8066 O O . THR D 3 296 ? 104.815 104.846 132.263 1.00 118.07 296 THR A O 1
ATOM 8077 N N . GLY D 3 297 ? 104.027 106.445 133.647 1.00 122.29 297 GLY A N 1
ATOM 8078 C CA . GLY D 3 297 ? 103.077 106.930 132.664 1.00 121.33 297 GLY A CA 1
ATOM 8079 C C . GLY D 3 297 ? 102.113 105.839 132.251 1.00 117.09 297 GLY A C 1
ATOM 8080 O O . GLY D 3 297 ? 101.693 105.005 133.062 1.00 114.15 297 GLY A O 1
ATOM 8084 N N . SER D 3 298 ? 101.756 105.838 130.970 1.00 109.37 298 SER A N 1
ATOM 8085 C CA . SER D 3 298 ? 100.867 104.822 130.430 1.00 110.58 298 SER A CA 1
ATOM 8086 C C . SER D 3 298 ? 101.283 104.503 129.004 1.00 107.96 298 SER A C 1
ATOM 8087 O O . SER D 3 298 ? 101.874 105.336 128.313 1.00 108.42 298 SER A O 1
ATOM 8095 N N . THR D 3 299 ? 100.973 103.281 128.572 1.00 103.81 299 THR A N 1
ATOM 8096 C CA . THR D 3 299 ? 101.286 102.889 127.204 1.00 106.80 299 THR A CA 1
ATOM 8097 C C . THR D 3 299 ? 100.454 103.677 126.205 1.00 104.30 299 THR A C 1
ATOM 8098 O O . THR D 3 299 ? 100.957 104.079 125.148 1.00 101.71 299 THR A O 1
ATOM 8109 N N . VAL D 3 300 ? 99.178 103.903 126.519 1.00 99.67 300 VAL A N 1
ATOM 8110 C CA . VAL D 3 300 ? 98.308 104.619 125.594 1.00 96.03 300 VAL A CA 1
ATOM 8111 C C . VAL D 3 300 ? 98.898 105.982 125.276 1.00 93.73 300 VAL A C 1
ATOM 8112 O O . VAL D 3 300 ? 98.868 106.435 124.126 1.00 96.47 300 VAL A O 1
ATOM 8125 N N . PHE D 3 301 ? 99.450 106.654 126.282 1.00 94.65 301 PHE A N 1
ATOM 8126 C CA . PHE D 3 301 ? 100.041 107.962 126.042 1.00 98.88 301 PHE A CA 1
ATOM 8127 C C . PHE D 3 301 ? 101.191 107.874 125.050 1.00 96.00 301 PHE A C 1
ATOM 8128 O O . PHE D 3 301 ? 101.309 108.719 124.161 1.00 101.01 301 PHE A O 1
ATOM 8145 N N . ASN D 3 302 ? 102.043 106.857 125.171 1.00 92.21 302 ASN A N 1
ATOM 8146 C CA . ASN D 3 302 ? 103.203 106.769 124.287 1.00 94.82 302 ASN A CA 1
ATOM 8147 C C . ASN D 3 302 ? 102.800 106.376 122.866 1.00 91.99 302 ASN A C 1
ATOM 8148 O O . ASN D 3 302 ? 103.357 106.893 121.889 1.00 91.69 302 ASN A O 1
ATOM 8159 N N . VAL D 3 303 ? 101.827 105.475 122.726 1.00 85.44 303 VAL A N 1
ATOM 8160 C CA . VAL D 3 303 ? 101.342 105.125 121.392 1.00 80.39 303 VAL A CA 1
ATOM 8161 C C . VAL D 3 303 ? 100.708 106.341 120.724 1.00 85.94 303 VAL A C 1
ATOM 8162 O O . VAL D 3 303 ? 100.956 106.634 119.543 1.00 87.74 303 VAL A O 1
ATOM 8175 N N . LEU D 3 304 ? 99.871 107.069 121.467 1.00 86.91 304 LEU A N 1
ATOM 8176 C CA . LEU D 3 304 ? 99.292 108.288 120.923 1.00 80.45 304 LEU A CA 1
ATOM 8177 C C . LEU D 3 304 ? 100.368 109.309 120.609 1.00 77.82 304 LEU A C 1
ATOM 8178 O O . LEU D 3 304 ? 100.232 110.074 119.652 1.00 81.70 304 LEU A O 1
ATOM 8194 N N . ARG D 3 305 ? 101.440 109.344 121.397 1.00 80.69 305 ARG A N 1
ATOM 8195 C CA . ARG D 3 305 ? 102.541 110.240 121.085 1.00 82.87 305 ARG A CA 1
ATOM 8196 C C . ARG D 3 305 ? 103.137 109.896 119.735 1.00 79.95 305 ARG A C 1
ATOM 8197 O O . ARG D 3 305 ? 103.436 110.785 118.939 1.00 86.36 305 ARG A O 1
ATOM 8218 N N . GLY D 3 306 ? 103.330 108.609 119.461 1.00 81.39 306 GLY A N 1
ATOM 8219 C CA . GLY D 3 306 ? 103.857 108.223 118.160 1.00 80.09 306 GLY A CA 1
ATOM 8220 C C . GLY D 3 306 ? 102.937 108.621 117.020 1.00 74.33 306 GLY A C 1
ATOM 8221 O O . GLY D 3 306 ? 103.381 109.168 116.001 1.00 76.32 306 GLY A O 1
ATOM 8225 N N . VAL D 3 307 ? 101.639 108.363 117.178 1.00 70.56 307 VAL A N 1
ATOM 8226 C CA . VAL D 3 307 ? 100.697 108.714 116.118 1.00 65.84 307 VAL A CA 1
ATOM 8227 C C . VAL D 3 307 ? 100.683 110.221 115.891 1.00 70.38 307 VAL A C 1
ATOM 8228 O O . VAL D 3 307 ? 100.673 110.695 114.748 1.00 74.65 307 VAL A O 1
ATOM 8241 N N . LEU D 3 308 ? 100.667 110.998 116.974 1.00 73.90 308 LEU A N 1
ATOM 8242 C CA . LEU D 3 308 ? 100.708 112.449 116.843 1.00 68.18 308 LEU A CA 1
ATOM 8243 C C . LEU D 3 308 ? 102.005 112.903 116.199 1.00 70.35 308 LEU A C 1
ATOM 8244 O O . LEU D 3 308 ? 102.015 113.856 115.418 1.00 78.55 308 LEU A O 1
ATOM 8260 N N . GLU D 3 309 ? 103.120 112.266 116.541 1.00 71.64 309 GLU A N 1
ATOM 8261 C CA . GLU D 3 309 ? 104.366 112.590 115.870 1.00 74.57 309 GLU A CA 1
ATOM 8262 C C . GLU D 3 309 ? 104.184 112.483 114.369 1.00 70.73 309 GLU A C 1
ATOM 8263 O O . GLU D 3 309 ? 104.475 113.424 113.625 1.00 73.34 309 GLU A O 1
ATOM 8275 N N . VAL D 3 310 ? 103.652 111.352 113.910 1.00 71.29 310 VAL A N 1
ATOM 8276 C CA . VAL D 3 310 ? 103.458 111.174 112.472 1.00 68.30 310 VAL A CA 1
ATOM 8277 C C . VAL D 3 310 ? 102.568 112.278 111.917 1.00 68.06 310 VAL A C 1
ATOM 8278 O O . VAL D 3 310 ? 102.897 112.921 110.912 1.00 74.65 310 VAL A O 1
ATOM 8291 N N . VAL D 3 311 ? 101.426 112.517 112.564 1.00 68.78 311 VAL A N 1
ATOM 8292 C CA . VAL D 3 311 ? 100.429 113.424 111.997 1.00 64.77 311 VAL A CA 1
ATOM 8293 C C . VAL D 3 311 ? 100.964 114.849 111.929 1.00 64.55 311 VAL A C 1
ATOM 8294 O O . VAL D 3 311 ? 100.881 115.511 110.888 1.00 71.99 311 VAL A O 1
ATOM 8307 N N . ILE D 3 312 ? 101.498 115.356 113.039 1.00 62.40 312 ILE A N 1
ATOM 8308 C CA . ILE D 3 312 ? 101.956 116.739 113.051 1.00 63.72 312 ILE A CA 1
ATOM 8309 C C . ILE D 3 312 ? 103.183 116.896 112.167 1.00 68.81 312 ILE A C 1
ATOM 8310 O O . ILE D 3 312 ? 103.356 117.930 111.515 1.00 79.37 312 ILE A O 1
ATOM 8326 N N . GLY D 3 313 ? 104.053 115.887 112.114 1.00 68.94 313 GLY A N 1
ATOM 8327 C CA . GLY D 3 313 ? 105.168 115.961 111.189 1.00 69.16 313 GLY A CA 1
ATOM 8328 C C . GLY D 3 313 ? 104.703 116.101 109.755 1.00 66.50 313 GLY A C 1
ATOM 8329 O O . GLY D 3 313 ? 105.185 116.957 109.012 1.00 65.30 313 GLY A O 1
ATOM 8333 N N . VAL D 3 314 ? 103.733 115.279 109.353 1.00 66.44 314 VAL A N 1
ATOM 8334 C CA . VAL D 3 314 ? 103.233 115.347 107.984 1.00 60.41 314 VAL A CA 1
ATOM 8335 C C . VAL D 3 314 ? 102.602 116.706 107.718 1.00 66.59 314 VAL A C 1
ATOM 8336 O O . VAL D 3 314 ? 102.844 117.325 106.678 1.00 76.29 314 VAL A O 1
ATOM 8349 N N . ALA D 3 315 ? 101.779 117.191 108.649 1.00 66.75 315 ALA A N 1
ATOM 8350 C CA . ALA D 3 315 ? 101.077 118.453 108.425 1.00 67.22 315 ALA A CA 1
ATOM 8351 C C . ALA D 3 315 ? 102.054 119.619 108.323 1.00 67.99 315 ALA A C 1
ATOM 8352 O O . ALA D 3 315 ? 101.979 120.433 107.392 1.00 70.77 315 ALA A O 1
ATOM 8359 N N . THR D 3 316 ? 102.976 119.719 109.280 1.00 66.73 316 THR A N 1
ATOM 8360 C CA . THR D 3 316 ? 103.946 120.802 109.259 1.00 64.74 316 THR A CA 1
ATOM 8361 C C . THR D 3 316 ? 104.817 120.730 108.015 1.00 65.19 316 THR A C 1
ATOM 8362 O O . THR D 3 316 ? 105.082 121.753 107.372 1.00 70.63 316 THR A O 1
ATOM 8373 N N . GLY D 3 317 ? 105.276 119.531 107.658 1.00 65.36 317 GLY A N 1
ATOM 8374 C CA . GLY D 3 317 ? 106.084 119.400 106.464 1.00 64.37 317 GLY A CA 1
ATOM 8375 C C . GLY D 3 317 ? 105.331 119.812 105.219 1.00 63.48 317 GLY A C 1
ATOM 8376 O O . GLY D 3 317 ? 105.880 120.483 104.349 1.00 68.42 317 GLY A O 1
ATOM 8380 N N . SER D 3 318 ? 104.063 119.422 105.116 1.00 61.18 318 SER A N 1
ATOM 8381 C CA . SER D 3 318 ? 103.283 119.779 103.939 1.00 59.82 318 SER A CA 1
ATOM 8382 C C . SER D 3 318 ? 103.126 121.287 103.831 1.00 66.82 318 SER A C 1
ATOM 8383 O O . SER D 3 318 ? 103.303 121.868 102.753 1.00 73.07 318 SER A O 1
ATOM 8391 N N . VAL D 3 319 ? 102.805 121.948 104.945 1.00 68.33 319 VAL A N 1
ATOM 8392 C CA . VAL D 3 319 ? 102.642 123.399 104.908 1.00 62.27 319 VAL A CA 1
ATOM 8393 C C . VAL D 3 319 ? 103.949 124.071 104.508 1.00 58.57 319 VAL A C 1
ATOM 8394 O O . VAL D 3 319 ? 103.980 124.921 103.610 1.00 64.01 319 VAL A O 1
ATOM 8407 N N . LEU D 3 320 ? 105.049 123.699 105.162 1.00 59.21 320 LEU A N 1
ATOM 8408 C CA . LEU D 3 320 ? 106.323 124.342 104.862 1.00 61.44 320 LEU A CA 1
ATOM 8409 C C . LEU D 3 320 ? 106.748 124.084 103.424 1.00 65.03 320 LEU A C 1
ATOM 8410 O O . LEU D 3 320 ? 107.279 124.979 102.756 1.00 69.04 320 LEU A O 1
ATOM 8426 N N . GLY D 3 321 ? 106.541 122.864 102.931 1.00 67.44 321 GLY A N 1
ATOM 8427 C CA . GLY D 3 321 ? 106.923 122.556 101.568 1.00 62.86 321 GLY A CA 1
ATOM 8428 C C . GLY D 3 321 ? 106.120 123.340 100.554 1.00 62.69 321 GLY A C 1
ATOM 8429 O O . GLY D 3 321 ? 106.675 123.880 99.598 1.00 71.42 321 GLY A O 1
ATOM 8433 N N . PHE D 3 322 ? 104.804 123.421 100.746 1.00 59.85 322 PHE A N 1
ATOM 8434 C CA . PHE D 3 322 ? 103.999 124.226 99.838 1.00 58.53 322 PHE A CA 1
ATOM 8435 C C . PHE D 3 322 ? 104.363 125.696 99.940 1.00 66.11 322 PHE A C 1
ATOM 8436 O O . PHE D 3 322 ? 104.189 126.446 98.973 1.00 72.47 322 PHE A O 1
ATOM 8453 N N . PHE D 3 323 ? 104.865 126.134 101.093 1.00 65.45 323 PHE A N 1
ATOM 8454 C CA . PHE D 3 323 ? 105.280 127.523 101.224 1.00 59.05 323 PHE A CA 1
ATOM 8455 C C . PHE D 3 323 ? 106.551 127.791 100.433 1.00 60.14 323 PHE A C 1
ATOM 8456 O O . PHE D 3 323 ? 106.545 128.568 99.475 1.00 72.08 323 PHE A O 1
ATOM 8473 N N . ILE D 3 324 ? 107.657 127.142 100.806 1.00 63.71 324 ILE A N 1
ATOM 8474 C CA . ILE D 3 324 ? 108.923 127.399 100.127 1.00 66.86 324 ILE A CA 1
ATOM 8475 C C . ILE D 3 324 ? 108.906 126.956 98.677 1.00 67.26 324 ILE A C 1
ATOM 8476 O O . ILE D 3 324 ? 109.819 127.298 97.919 1.00 73.51 324 ILE A O 1
ATOM 8492 N N . GLN D 3 325 ? 107.898 126.190 98.272 1.00 68.74 325 GLN A N 1
ATOM 8493 C CA . GLN D 3 325 ? 107.774 125.773 96.885 1.00 66.91 325 GLN A CA 1
ATOM 8494 C C . GLN D 3 325 ? 107.306 126.901 95.984 1.00 67.94 325 GLN A C 1
ATOM 8495 O O . GLN D 3 325 ? 107.402 126.774 94.760 1.00 77.82 325 GLN A O 1
ATOM 8509 N N . TYR D 3 326 ? 106.830 127.991 96.549 1.00 68.90 326 TYR A N 1
ATOM 8510 C CA . TYR D 3 326 ? 106.249 129.082 95.783 1.00 69.02 326 TYR A CA 1
ATOM 8511 C C . TYR D 3 326 ? 106.915 130.420 96.028 1.00 74.61 326 TYR A C 1
ATOM 8512 O O . TYR D 3 326 ? 107.018 131.222 95.099 1.00 81.48 326 TYR A O 1
ATOM 8530 N N . PHE D 3 327 ? 107.352 130.696 97.244 1.00 77.00 327 PHE A N 1
ATOM 8531 C CA . PHE D 3 327 ? 107.541 132.100 97.563 1.00 85.05 327 PHE A CA 1
ATOM 8532 C C . PHE D 3 327 ? 108.882 132.638 97.097 1.00 91.77 327 PHE A C 1
ATOM 8533 O O . PHE D 3 327 ? 108.915 133.671 96.417 1.00 104.86 327 PHE A O 1
ATOM 8550 N N . PRO D 3 328 ? 109.990 132.000 97.397 1.00 78.26 328 PRO A N 1
ATOM 8551 C CA . PRO D 3 328 ? 111.222 132.443 96.748 1.00 81.27 328 PRO A CA 1
ATOM 8552 C C . PRO D 3 328 ? 111.044 132.212 95.264 1.00 90.40 328 PRO A C 1
ATOM 8553 O O . PRO D 3 328 ? 111.127 131.081 94.777 1.00 99.40 328 PRO A O 1
ATOM 8564 N N . SER D 3 329 ? 110.780 133.291 94.542 1.00 91.96 329 SER A N 1
ATOM 8565 C CA . SER D 3 329 ? 110.256 133.203 93.191 1.00 97.60 329 SER A CA 1
ATOM 8566 C C . SER D 3 329 ? 111.380 133.006 92.190 1.00 107.25 329 SER A C 1
ATOM 8567 O O . SER D 3 329 ? 112.560 133.172 92.499 1.00 109.55 329 SER A O 1
ATOM 8575 N N . ARG D 3 330 ? 110.996 132.663 90.965 1.00 106.51 330 ARG A N 1
ATOM 8576 C CA . ARG D 3 330 ? 111.988 132.399 89.935 1.00 104.89 330 ARG A CA 1
ATOM 8577 C C . ARG D 3 330 ? 112.694 133.664 89.469 1.00 110.45 330 ARG A C 1
ATOM 8578 O O . ARG D 3 330 ? 113.657 133.564 88.703 1.00 116.21 330 ARG A O 1
ATOM 8599 N N . ASP D 3 331 ? 112.248 134.839 89.912 1.00 109.97 331 ASP A N 1
ATOM 8600 C CA . ASP D 3 331 ? 112.774 136.110 89.432 1.00 113.82 331 ASP A CA 1
ATOM 8601 C C . ASP D 3 331 ? 113.480 136.910 90.522 1.00 110.22 331 ASP A C 1
ATOM 8602 O O . ASP D 3 331 ? 113.319 138.132 90.583 1.00 115.06 331 ASP A O 1
ATOM 8611 N N . GLN D 3 332 ? 114.247 136.258 91.387 1.00 105.34 332 GLN A N 1
ATOM 8612 C CA . GLN D 3 332 ? 114.994 136.953 92.423 1.00 106.87 332 GLN A CA 1
ATOM 8613 C C . GLN D 3 332 ? 116.496 136.795 92.206 1.00 107.37 332 GLN A C 1
ATOM 8614 O O . GLN D 3 332 ? 116.955 135.913 91.478 1.00 108.07 332 GLN A O 1
ATOM 8628 N N . ASP D 3 333 ? 117.260 137.673 92.857 1.00 108.70 333 ASP A N 1
ATOM 8629 C CA . ASP D 3 333 ? 118.664 137.850 92.495 1.00 119.62 333 ASP A CA 1
ATOM 8630 C C . ASP D 3 333 ? 119.522 136.664 92.922 1.00 119.86 333 ASP A C 1
ATOM 8631 O O . ASP D 3 333 ? 120.451 136.278 92.202 1.00 124.65 333 ASP A O 1
ATOM 8640 N N . LYS D 3 334 ? 119.237 136.075 94.080 1.00 111.27 334 LYS A N 1
ATOM 8641 C CA . LYS D 3 334 ? 120.095 135.035 94.632 1.00 107.89 334 LYS A CA 1
ATOM 8642 C C . LYS D 3 334 ? 119.277 133.785 94.904 1.00 103.49 334 LYS A C 1
ATOM 8643 O O . LYS D 3 334 ? 119.359 133.203 95.988 1.00 103.95 334 LYS A O 1
ATOM 8662 N N . LEU D 3 335 ? 118.495 133.366 93.912 1.00 98.92 335 LEU A N 1
ATOM 8663 C CA . LEU D 3 335 ? 117.484 132.341 94.133 1.00 91.47 335 LEU A CA 1
ATOM 8664 C C . LEU D 3 335 ? 118.067 131.097 94.790 1.00 88.64 335 LEU A C 1
ATOM 8665 O O . LEU D 3 335 ? 117.512 130.579 95.763 1.00 90.86 335 LEU A O 1
ATOM 8681 N N . VAL D 3 336 ? 119.183 130.595 94.267 1.00 87.04 336 VAL A N 1
ATOM 8682 C CA . VAL D 3 336 ? 119.734 129.347 94.784 1.00 83.73 336 VAL A CA 1
ATOM 8683 C C . VAL D 3 336 ? 120.118 129.503 96.248 1.00 85.46 336 VAL A C 1
ATOM 8684 O O . VAL D 3 336 ? 119.831 128.634 97.079 1.00 87.54 336 VAL A O 1
ATOM 8697 N N . CYS D 3 337 ? 120.783 130.608 96.586 1.00 90.49 337 CYS A N 1
ATOM 8698 C CA . CYS D 3 337 ? 121.211 130.807 97.966 1.00 87.65 337 CYS A CA 1
ATOM 8699 C C . CYS D 3 337 ? 120.015 130.890 98.903 1.00 80.99 337 CYS A C 1
ATOM 8700 O O . CYS D 3 337 ? 120.016 130.282 99.981 1.00 81.82 337 CYS A O 1
ATOM 8708 N N . LYS D 3 338 ? 118.981 131.631 98.507 1.00 77.91 338 LYS A N 1
ATOM 8709 C CA . LYS D 3 338 ? 117.808 131.775 99.360 1.00 78.82 338 LYS A CA 1
ATOM 8710 C C . LYS D 3 338 ? 117.089 130.448 99.537 1.00 79.82 338 LYS A C 1
ATOM 8711 O O . LYS D 3 338 ? 116.666 130.108 100.645 1.00 82.41 338 LYS A O 1
ATOM 8730 N N . ARG D 3 339 ? 116.938 129.683 98.457 1.00 77.85 339 ARG A N 1
ATOM 8731 C CA . ARG D 3 339 ? 116.284 128.384 98.562 1.00 70.89 339 ARG A CA 1
ATOM 8732 C C . ARG D 3 339 ? 117.069 127.445 99.462 1.00 69.41 339 ARG A C 1
ATOM 8733 O O . ARG D 3 339 ? 116.489 126.743 100.301 1.00 71.37 339 ARG A O 1
ATOM 8754 N N . THR D 3 340 ? 118.389 127.403 99.290 1.00 69.91 340 THR A N 1
ATOM 8755 C CA . THR D 3 340 ? 119.213 126.541 100.125 1.00 68.99 340 THR A CA 1
ATOM 8756 C C . THR D 3 340 ? 119.075 126.922 101.587 1.00 72.12 340 THR A C 1
ATOM 8757 O O . THR D 3 340 ? 118.875 126.059 102.452 1.00 78.60 340 THR A O 1
ATOM 8768 N N . PHE D 3 341 ? 119.177 128.216 101.885 1.00 76.09 341 PHE A N 1
ATOM 8769 C CA . PHE D 3 341 ? 119.043 128.639 103.269 1.00 70.02 341 PHE A CA 1
ATOM 8770 C C . PHE D 3 341 ? 117.677 128.269 103.810 1.00 66.10 341 PHE A C 1
ATOM 8771 O O . PHE D 3 341 ? 117.563 127.793 104.939 1.00 67.84 341 PHE A O 1
ATOM 8788 N N . LEU D 3 342 ? 116.623 128.473 103.022 1.00 68.62 342 LEU A N 1
ATOM 8789 C CA . LEU D 3 342 ? 115.286 128.183 103.516 1.00 65.36 342 LEU A CA 1
ATOM 8790 C C . LEU D 3 342 ? 115.138 126.708 103.857 1.00 65.50 342 LEU A C 1
ATOM 8791 O O . LEU D 3 342 ? 114.707 126.362 104.960 1.00 68.68 342 LEU A O 1
ATOM 8807 N N . VAL D 3 343 ? 115.505 125.817 102.935 1.00 65.01 343 VAL A N 1
ATOM 8808 C CA . VAL D 3 343 ? 115.321 124.392 103.208 1.00 56.71 343 VAL A CA 1
ATOM 8809 C C . VAL D 3 343 ? 116.162 123.968 104.403 1.00 63.38 343 VAL A C 1
ATOM 8810 O O . VAL D 3 343 ? 115.664 123.330 105.337 1.00 70.50 343 VAL A O 1
ATOM 8823 N N . LEU D 3 344 ? 117.448 124.321 104.402 1.00 66.23 344 LEU A N 1
ATOM 8824 C CA . LEU D 3 344 ? 118.319 123.868 105.481 1.00 69.22 344 LEU A CA 1
ATOM 8825 C C . LEU D 3 344 ? 117.870 124.430 106.823 1.00 69.57 344 LEU A C 1
ATOM 8826 O O . LEU D 3 344 ? 117.807 123.707 107.824 1.00 68.73 344 LEU A O 1
ATOM 8842 N N . GLY D 3 345 ? 117.554 125.724 106.867 1.00 64.02 345 GLY A N 1
ATOM 8843 C CA . GLY D 3 345 ? 117.153 126.332 108.118 1.00 62.02 345 GLY A CA 1
ATOM 8844 C C . GLY D 3 345 ? 115.836 125.792 108.629 1.00 61.16 345 GLY A C 1
ATOM 8845 O O . GLY D 3 345 ? 115.685 125.543 109.824 1.00 70.23 345 GLY A O 1
ATOM 8849 N N . LEU D 3 346 ? 114.862 125.605 107.738 1.00 59.12 346 LEU A N 1
ATOM 8850 C CA . LEU D 3 346 ? 113.588 125.049 108.167 1.00 56.89 346 LEU A CA 1
ATOM 8851 C C . LEU D 3 346 ? 113.768 123.636 108.693 1.00 62.65 346 LEU A C 1
ATOM 8852 O O . LEU D 3 346 ? 113.147 123.258 109.689 1.00 68.37 346 LEU A O 1
ATOM 8868 N N . SER D 3 347 ? 114.621 122.842 108.048 1.00 64.54 347 SER A N 1
ATOM 8869 C CA . SER D 3 347 ? 114.862 121.487 108.527 1.00 60.56 347 SER A CA 1
ATOM 8870 C C . SER D 3 347 ? 115.512 121.499 109.904 1.00 61.39 347 SER A C 1
ATOM 8871 O O . SER D 3 347 ? 115.102 120.758 110.805 1.00 69.07 347 SER A O 1
ATOM 8879 N N . VAL D 3 348 ? 116.540 122.330 110.083 1.00 62.43 348 VAL A N 1
ATOM 8880 C CA . VAL D 3 348 ? 117.210 122.401 111.379 1.00 63.75 348 VAL A CA 1
ATOM 8881 C C . VAL D 3 348 ? 116.233 122.853 112.451 1.00 62.00 348 VAL A C 1
ATOM 8882 O O . VAL D 3 348 ? 116.191 122.297 113.556 1.00 66.58 348 VAL A O 1
ATOM 8895 N N . LEU D 3 349 ? 115.440 123.879 112.148 1.00 62.82 349 LEU A N 1
ATOM 8896 C CA . LEU D 3 349 ? 114.469 124.384 113.107 1.00 61.87 349 LEU A CA 1
ATOM 8897 C C . LEU D 3 349 ? 113.464 123.305 113.474 1.00 66.37 349 LEU A C 1
ATOM 8898 O O . LEU D 3 349 ? 113.152 123.106 114.650 1.00 74.66 349 LEU A O 1
ATOM 8914 N N . ALA D 3 350 ? 112.955 122.582 112.477 1.00 64.26 350 ALA A N 1
ATOM 8915 C CA . ALA D 3 350 ? 111.999 121.520 112.757 1.00 64.63 350 ALA A CA 1
ATOM 8916 C C . ALA D 3 350 ? 112.610 120.477 113.677 1.00 69.11 350 ALA A C 1
ATOM 8917 O O . ALA D 3 350 ? 112.033 120.136 114.715 1.00 77.99 350 ALA A O 1
ATOM 8924 N N . VAL D 3 351 ? 113.796 119.980 113.331 1.00 67.96 351 VAL A N 1
ATOM 8925 C CA . VAL D 3 351 ? 114.410 118.922 114.128 1.00 66.94 351 VAL A CA 1
ATOM 8926 C C . VAL D 3 351 ? 114.611 119.390 115.563 1.00 69.84 351 VAL A C 1
ATOM 8927 O O . VAL D 3 351 ? 114.184 118.730 116.520 1.00 75.07 351 VAL A O 1
ATOM 8940 N N . PHE D 3 352 ? 115.241 120.553 115.735 1.00 68.63 352 PHE A N 1
ATOM 8941 C CA . PHE D 3 352 ? 115.604 120.985 117.078 1.00 64.93 352 PHE A CA 1
ATOM 8942 C C . PHE D 3 352 ? 114.377 121.341 117.904 1.00 71.66 352 PHE A C 1
ATOM 8943 O O . PHE D 3 352 ? 114.280 120.953 119.072 1.00 82.88 352 PHE A O 1
ATOM 8960 N N . SER D 3 353 ? 113.430 122.082 117.327 1.00 70.58 353 SER A N 1
ATOM 8961 C CA . SER D 3 353 ? 112.240 122.453 118.079 1.00 75.19 353 SER A CA 1
ATOM 8962 C C . SER D 3 353 ? 111.413 121.229 118.439 1.00 76.55 353 SER A C 1
ATOM 8963 O O . SER D 3 353 ? 110.894 121.137 119.556 1.00 83.59 353 SER A O 1
ATOM 8971 N N . SER D 3 354 ? 111.271 120.274 117.516 1.00 74.09 354 SER A N 1
ATOM 8972 C CA . SER D 3 354 ? 110.520 119.069 117.834 1.00 75.35 354 SER A CA 1
ATOM 8973 C C . SER D 3 354 ? 111.187 118.298 118.960 1.00 80.88 354 SER A C 1
ATOM 8974 O O . SER D 3 354 ? 110.510 117.812 119.872 1.00 85.72 354 SER A O 1
ATOM 8982 N N . VAL D 3 355 ? 112.515 118.181 118.929 1.00 81.15 355 VAL A N 1
ATOM 8983 C CA . VAL D 3 355 ? 113.200 117.502 120.025 1.00 80.77 355 VAL A CA 1
ATOM 8984 C C . VAL D 3 355 ? 112.960 118.241 121.333 1.00 82.70 355 VAL A C 1
ATOM 8985 O O . VAL D 3 355 ? 112.711 117.625 122.376 1.00 85.89 355 VAL A O 1
ATOM 8998 N N . HIS D 3 356 ? 113.029 119.570 121.301 1.00 84.84 356 HIS A N 1
ATOM 8999 C CA . HIS D 3 356 ? 112.889 120.356 122.520 1.00 85.88 356 HIS A CA 1
ATOM 9000 C C . HIS D 3 356 ? 111.454 120.406 123.026 1.00 85.93 356 HIS A C 1
ATOM 9001 O O . HIS D 3 356 ? 111.239 120.684 124.208 1.00 89.02 356 HIS A O 1
ATOM 9015 N N . PHE D 3 357 ? 110.470 120.135 122.172 1.00 85.49 357 PHE A N 1
ATOM 9016 C CA . PHE D 3 357 ? 109.067 120.207 122.554 1.00 83.31 357 PHE A CA 1
ATOM 9017 C C . PHE D 3 357 ? 108.484 118.841 122.882 1.00 87.16 357 PHE A C 1
ATOM 9018 O O . PHE D 3 357 ? 107.264 118.716 123.018 1.00 91.49 357 PHE A O 1
ATOM 9035 N N . GLY D 3 358 ? 109.322 117.817 123.005 1.00 86.70 358 GLY A N 1
ATOM 9036 C CA . GLY D 3 358 ? 108.863 116.512 123.426 1.00 88.39 358 GLY A CA 1
ATOM 9037 C C . GLY D 3 358 ? 108.282 115.643 122.338 1.00 90.24 358 GLY A C 1
ATOM 9038 O O . GLY D 3 358 ? 107.567 114.686 122.651 1.00 94.77 358 GLY A O 1
ATOM 9042 N N . PHE D 3 359 ? 108.569 115.930 121.071 1.00 88.62 359 PHE A N 1
ATOM 9043 C CA . PHE D 3 359 ? 108.121 115.111 119.946 1.00 85.04 359 PHE A CA 1
ATOM 9044 C C . PHE D 3 359 ? 109.309 114.802 119.046 1.00 87.91 359 PHE A C 1
ATOM 9045 O O . PHE D 3 359 ? 109.362 115.247 117.894 1.00 89.66 359 PHE A O 1
ATOM 9062 N N . PRO D 3 360 ? 110.281 114.033 119.536 1.00 85.70 360 PRO A N 1
ATOM 9063 C CA . PRO D 3 360 ? 111.428 113.681 118.688 1.00 82.19 360 PRO A CA 1
ATOM 9064 C C . PRO D 3 360 ? 111.016 112.632 117.669 1.00 90.13 360 PRO A C 1
ATOM 9065 O O . PRO D 3 360 ? 110.724 111.488 118.024 1.00 98.80 360 PRO A O 1
ATOM 9076 N N . GLY D 3 361 ? 110.991 113.024 116.402 1.00 88.19 361 GLY A N 1
ATOM 9077 C CA . GLY D 3 361 ? 110.528 112.135 115.359 1.00 89.70 361 GLY A CA 1
ATOM 9078 C C . GLY D 3 361 ? 109.599 112.848 114.407 1.00 82.64 361 GLY A C 1
ATOM 9079 O O . GLY D 3 361 ? 109.428 112.433 113.259 1.00 82.73 361 GLY A O 1
ATOM 9083 N N . SER D 3 362 ? 108.975 113.921 114.889 1.00 77.49 362 SER A N 1
ATOM 9084 C CA . SER D 3 362 ? 108.217 114.786 113.999 1.00 72.16 362 SER A CA 1
ATOM 9085 C C . SER D 3 362 ? 109.139 115.657 113.166 1.00 71.60 362 SER A C 1
ATOM 9086 O O . SER D 3 362 ? 108.804 116.003 112.029 1.00 72.88 362 SER A O 1
ATOM 9094 N N . GLY D 3 363 ? 110.297 116.024 113.711 1.00 73.16 363 GLY A N 1
ATOM 9095 C CA . GLY D 3 363 ? 111.220 116.854 112.961 1.00 72.01 363 GLY A CA 1
ATOM 9096 C C . GLY D 3 363 ? 111.735 116.170 111.713 1.00 70.93 363 GLY A C 1
ATOM 9097 O O . GLY D 3 363 ? 111.770 116.767 110.636 1.00 73.17 363 GLY A O 1
ATOM 9101 N N . GLY D 3 364 ? 112.141 114.908 111.833 1.00 67.88 364 GLY A N 1
ATOM 9102 C CA . GLY D 3 364 ? 112.654 114.205 110.672 1.00 67.47 364 GLY A CA 1
ATOM 9103 C C . GLY D 3 364 ? 111.610 114.037 109.588 1.00 64.80 364 GLY A C 1
ATOM 9104 O O . GLY D 3 364 ? 111.885 114.255 108.405 1.00 68.71 364 GLY A O 1
ATOM 9108 N N . LEU D 3 365 ? 110.397 113.649 109.974 1.00 63.93 365 LEU A N 1
ATOM 9109 C CA . LEU D 3 365 ? 109.334 113.472 108.993 1.00 60.49 365 LEU A CA 1
ATOM 9110 C C . LEU D 3 365 ? 108.955 114.798 108.350 1.00 63.43 365 LEU A C 1
ATOM 9111 O O . LEU D 3 365 ? 108.718 114.865 107.137 1.00 71.22 365 LEU A O 1
ATOM 9127 N N . CYS D 3 366 ? 108.881 115.865 109.146 1.00 64.27 366 CYS A N 1
ATOM 9128 C CA . CYS D 3 366 ? 108.586 117.174 108.581 1.00 61.78 366 CYS A CA 1
ATOM 9129 C C . CYS D 3 366 ? 109.659 117.591 107.591 1.00 63.85 366 CYS A C 1
ATOM 9130 O O . CYS D 3 366 ? 109.351 118.112 106.517 1.00 70.54 366 CYS A O 1
ATOM 9138 N N . THR D 3 367 ? 110.929 117.369 107.934 1.00 63.25 367 THR A N 1
ATOM 9139 C CA . THR D 3 367 ? 112.009 117.710 107.018 1.00 61.49 367 THR A CA 1
ATOM 9140 C C . THR D 3 367 ? 111.885 116.927 105.723 1.00 61.31 367 THR A C 1
ATOM 9141 O O . THR D 3 367 ? 112.018 117.483 104.627 1.00 64.24 367 THR A O 1
ATOM 9152 N N . LEU D 3 368 ? 111.624 115.625 105.826 1.00 59.22 368 LEU A N 1
ATOM 9153 C CA . LEU D 3 368 ? 111.517 114.804 104.629 1.00 58.23 368 LEU A CA 1
ATOM 9154 C C . LEU D 3 368 ? 110.388 115.291 103.733 1.00 58.21 368 LEU A C 1
ATOM 9155 O O . LEU D 3 368 ? 110.572 115.469 102.526 1.00 64.57 368 LEU A O 1
ATOM 9171 N N . VAL D 3 369 ? 109.209 115.523 104.310 1.00 56.22 369 VAL A N 1
ATOM 9172 C CA . VAL D 3 369 ? 108.066 115.915 103.492 1.00 54.44 369 VAL A CA 1
ATOM 9173 C C . VAL D 3 369 ? 108.278 117.302 102.901 1.00 63.56 369 VAL A C 1
ATOM 9174 O O . VAL D 3 369 ? 107.961 117.547 101.729 1.00 70.37 369 VAL A O 1
ATOM 9187 N N . MET D 3 370 ? 108.808 118.233 103.694 1.00 62.06 370 MET A N 1
ATOM 9188 C CA . MET D 3 370 ? 109.069 119.572 103.187 1.00 56.18 370 MET A CA 1
ATOM 9189 C C . MET D 3 370 ? 110.028 119.526 102.011 1.00 61.05 370 MET A C 1
ATOM 9190 O O . MET D 3 370 ? 109.769 120.123 100.962 1.00 68.37 370 MET A O 1
ATOM 9204 N N . ALA D 3 371 ? 111.152 118.824 102.170 1.00 61.14 371 ALA A N 1
ATOM 9205 C CA . ALA D 3 371 ? 112.130 118.759 101.093 1.00 57.62 371 ALA A CA 1
ATOM 9206 C C . ALA D 3 371 ? 111.547 118.073 99.869 1.00 59.44 371 ALA A C 1
ATOM 9207 O O . ALA D 3 371 ? 111.806 118.488 98.736 1.00 67.99 371 ALA A O 1
ATOM 9214 N N . PHE D 3 372 ? 110.754 117.022 100.071 1.00 62.63 372 PHE A N 1
ATOM 9215 C CA . PHE D 3 372 ? 110.144 116.333 98.943 1.00 61.52 372 PHE A CA 1
ATOM 9216 C C . PHE D 3 372 ? 109.252 117.274 98.148 1.00 64.65 372 PHE A C 1
ATOM 9217 O O . PHE D 3 372 ? 109.358 117.362 96.920 1.00 72.76 372 PHE A O 1
ATOM 9234 N N . LEU D 3 373 ? 108.367 117.992 98.837 1.00 62.81 373 LEU A N 1
ATOM 9235 C CA . LEU D 3 373 ? 107.464 118.904 98.145 1.00 63.85 373 LEU A CA 1
ATOM 9236 C C . LEU D 3 373 ? 108.229 120.034 97.471 1.00 67.09 373 LEU A C 1
ATOM 9237 O O . LEU D 3 373 ? 107.897 120.436 96.350 1.00 75.21 373 LEU A O 1
ATOM 9253 N N . ALA D 3 374 ? 109.248 120.568 98.141 1.00 64.13 374 ALA A N 1
ATOM 9254 C CA . ALA D 3 374 ? 110.029 121.641 97.543 1.00 62.07 374 ALA A CA 1
ATOM 9255 C C . ALA D 3 374 ? 110.713 121.169 96.270 1.00 69.24 374 ALA A C 1
ATOM 9256 O O . ALA D 3 374 ? 110.698 121.871 95.252 1.00 77.46 374 ALA A O 1
ATOM 9263 N N . GLY D 3 375 ? 111.319 119.985 96.304 1.00 71.88 375 GLY A N 1
ATOM 9264 C CA . GLY D 3 375 ? 111.939 119.456 95.105 1.00 69.59 375 GLY A CA 1
ATOM 9265 C C . GLY D 3 375 ? 110.933 119.220 93.999 1.00 73.23 375 GLY A C 1
ATOM 9266 O O . GLY D 3 375 ? 111.206 119.491 92.830 1.00 82.06 375 GLY A O 1
ATOM 9270 N N . MET D 3 376 ? 109.753 118.710 94.352 1.00 72.92 376 MET A N 1
ATOM 9271 C CA . MET D 3 376 ? 108.728 118.489 93.341 1.00 76.77 376 MET A CA 1
ATOM 9272 C C . MET D 3 376 ? 108.327 119.801 92.683 1.00 74.40 376 MET A C 1
ATOM 9273 O O . MET D 3 376 ? 108.100 119.854 91.471 1.00 83.01 376 MET A O 1
ATOM 9287 N N . GLY D 3 377 ? 108.224 120.868 93.471 1.00 73.01 377 GLY A N 1
ATOM 9288 C CA . GLY D 3 377 ? 107.894 122.162 92.897 1.00 74.54 377 GLY A CA 1
ATOM 9289 C C . GLY D 3 377 ? 109.003 122.727 92.030 1.00 77.11 377 GLY A C 1
ATOM 9290 O O . GLY D 3 377 ? 108.741 123.303 90.972 1.00 84.70 377 GLY A O 1
ATOM 9294 N N . TRP D 3 378 ? 110.254 122.577 92.465 1.00 75.84 378 TRP A N 1
ATOM 9295 C CA . TRP D 3 378 ? 111.367 123.203 91.759 1.00 75.04 378 TRP A CA 1
ATOM 9296 C C . TRP D 3 378 ? 111.754 122.458 90.490 1.00 83.78 378 TRP A C 1
ATOM 9297 O O . TRP D 3 378 ? 112.193 123.089 89.524 1.00 92.68 378 TRP A O 1
ATOM 9318 N N . THR D 3 379 ? 111.624 121.132 90.475 1.00 85.59 379 THR A N 1
ATOM 9319 C CA . THR D 3 379 ? 112.004 120.293 89.334 1.00 88.91 379 THR A CA 1
ATOM 9320 C C . THR D 3 379 ? 113.467 120.571 89.003 1.00 94.48 379 THR A C 1
ATOM 9321 O O . THR D 3 379 ? 114.327 120.347 89.871 1.00 93.43 379 THR A O 1
ATOM 9332 N N . SER D 3 380 ? 113.800 121.051 87.803 1.00 97.40 380 SER A N 1
ATOM 9333 C CA . SER D 3 380 ? 115.198 121.114 87.390 1.00 98.12 380 SER A CA 1
ATOM 9334 C C . SER D 3 380 ? 116.031 121.997 88.305 1.00 96.77 380 SER A C 1
ATOM 9335 O O . SER D 3 380 ? 117.198 121.689 88.568 1.00 100.30 380 SER A O 1
ATOM 9343 N N . GLU D 3 381 ? 115.458 123.091 88.805 1.00 95.08 381 GLU A N 1
ATOM 9344 C CA . GLU D 3 381 ? 116.257 124.066 89.539 1.00 95.40 381 GLU A CA 1
ATOM 9345 C C . GLU D 3 381 ? 116.863 123.488 90.807 1.00 94.83 381 GLU A C 1
ATOM 9346 O O . GLU D 3 381 ? 117.780 124.094 91.369 1.00 97.25 381 GLU A O 1
ATOM 9358 N N . LYS D 3 382 ? 116.377 122.340 91.276 1.00 90.17 382 LYS A N 1
ATOM 9359 C CA . LYS D 3 382 ? 116.845 121.802 92.545 1.00 87.70 382 LYS A CA 1
ATOM 9360 C C . LYS D 3 382 ? 118.269 121.272 92.481 1.00 87.78 382 LYS A C 1
ATOM 9361 O O . LYS D 3 382 ? 118.828 120.937 93.529 1.00 86.69 382 LYS A O 1
ATOM 9380 N N . ALA D 3 383 ? 118.865 121.180 91.291 1.00 87.92 383 ALA A N 1
ATOM 9381 C CA . ALA D 3 383 ? 120.197 120.597 91.177 1.00 87.74 383 ALA A CA 1
ATOM 9382 C C . ALA D 3 383 ? 121.232 121.406 91.950 1.00 92.14 383 ALA A C 1
ATOM 9383 O O . ALA D 3 383 ? 122.092 120.836 92.631 1.00 99.63 383 ALA A O 1
ATOM 9390 N N . GLU D 3 384 ? 121.178 122.734 91.851 1.00 89.31 384 GLU A N 1
ATOM 9391 C CA . GLU D 3 384 ? 122.155 123.557 92.555 1.00 94.43 384 GLU A CA 1
ATOM 9392 C C . GLU D 3 384 ? 121.994 123.431 94.064 1.00 94.11 384 GLU A C 1
ATOM 9393 O O . GLU D 3 384 ? 122.987 123.366 94.804 1.00 96.11 384 GLU A O 1
ATOM 9405 N N . VAL D 3 385 ? 120.749 123.410 94.540 1.00 87.41 385 VAL A N 1
ATOM 9406 C CA . VAL D 3 385 ? 120.508 123.222 95.964 1.00 82.22 385 VAL A CA 1
ATOM 9407 C C . VAL D 3 385 ? 121.076 121.885 96.411 1.00 85.11 385 VAL A C 1
ATOM 9408 O O . VAL D 3 385 ? 121.710 121.781 97.469 1.00 86.58 385 VAL A O 1
ATOM 9421 N N . GLU D 3 386 ? 120.862 120.842 95.607 1.00 85.67 386 GLU A N 1
ATOM 9422 C CA . GLU D 3 386 ? 121.409 119.533 95.935 1.00 80.47 386 GLU A CA 1
ATOM 9423 C C . GLU D 3 386 ? 122.926 119.583 96.009 1.00 84.19 386 GLU A C 1
ATOM 9424 O O . GLU D 3 386 ? 123.529 118.971 96.891 1.00 92.95 386 GLU A O 1
ATOM 9436 N N . LYS D 3 387 ? 123.560 120.299 95.083 1.00 83.64 387 LYS A N 1
ATOM 9437 C CA . LYS D 3 387 ? 125.017 120.392 95.087 1.00 85.53 387 LYS A CA 1
ATOM 9438 C C . LYS D 3 387 ? 125.520 121.054 96.363 1.00 82.65 387 LYS A C 1
ATOM 9439 O O . LYS D 3 387 ? 126.464 120.574 97.007 1.00 86.01 387 LYS A O 1
ATOM 9458 N N . ILE D 3 388 ? 124.899 122.170 96.742 1.00 79.43 388 ILE A N 1
ATOM 9459 C CA . ILE D 3 388 ? 125.337 122.877 97.942 1.00 80.41 388 ILE A CA 1
ATOM 9460 C C . ILE D 3 388 ? 125.145 122.001 99.172 1.00 81.01 388 ILE A C 1
ATOM 9461 O O . ILE D 3 388 ? 126.020 121.924 100.046 1.00 84.69 388 ILE A O 1
ATOM 9477 N N . ILE D 3 389 ? 124.001 121.325 99.263 1.00 81.10 389 ILE A N 1
ATOM 9478 C CA . ILE D 3 389 ? 123.770 120.463 100.415 1.00 77.06 389 ILE A CA 1
ATOM 9479 C C . ILE D 3 389 ? 124.734 119.289 100.407 1.00 76.28 389 ILE A C 1
ATOM 9480 O O . ILE D 3 389 ? 125.126 118.799 101.468 1.00 82.93 389 ILE A O 1
ATOM 9496 N N . ALA D 3 390 ? 125.114 118.799 99.230 1.00 72.18 390 ALA A N 1
ATOM 9497 C CA . ALA D 3 390 ? 126.089 117.721 99.166 1.00 74.49 390 ALA A CA 1
ATOM 9498 C C . ALA D 3 390 ? 127.429 118.174 99.716 1.00 79.09 390 ALA A C 1
ATOM 9499 O O . ALA D 3 390 ? 128.110 117.418 100.415 1.00 85.81 390 ALA A O 1
ATOM 9506 N N . VAL D 3 391 ? 127.829 119.406 99.408 1.00 78.81 391 VAL A N 1
ATOM 9507 C CA . VAL D 3 391 ? 129.054 119.942 100.001 1.00 76.22 391 VAL A CA 1
ATOM 9508 C C . VAL D 3 391 ? 128.916 120.029 101.517 1.00 75.09 391 VAL A C 1
ATOM 9509 O O . VAL D 3 391 ? 129.834 119.670 102.269 1.00 78.41 391 VAL A O 1
ATOM 9522 N N . ALA D 3 392 ? 127.766 120.509 101.989 1.00 75.30 392 ALA A N 1
ATOM 9523 C CA . ALA D 3 392 ? 127.546 120.586 103.431 1.00 75.88 392 ALA A CA 1
ATOM 9524 C C . ALA D 3 392 ? 127.661 119.210 104.074 1.00 74.74 392 ALA A C 1
ATOM 9525 O O . ALA D 3 392 ? 128.262 119.060 105.144 1.00 76.53 392 ALA A O 1
ATOM 9532 N N . TRP D 3 393 ? 127.084 118.194 103.438 1.00 76.99 393 TRP A N 1
ATOM 9533 C CA . TRP D 3 393 ? 127.172 116.841 103.969 1.00 72.55 393 TRP A CA 1
ATOM 9534 C C . TRP D 3 393 ? 128.605 116.338 103.955 1.00 73.10 393 TRP A C 1
ATOM 9535 O O . TRP D 3 393 ? 129.033 115.646 104.880 1.00 79.25 393 TRP A O 1
ATOM 9556 N N . ASP D 3 394 ? 129.355 116.643 102.899 1.00 78.33 394 ASP A N 1
ATOM 9557 C CA . ASP D 3 394 ? 130.762 116.268 102.883 1.00 77.60 394 ASP A CA 1
ATOM 9558 C C . ASP D 3 394 ? 131.481 116.855 104.085 1.00 77.48 394 ASP A C 1
ATOM 9559 O O . ASP D 3 394 ? 132.357 116.214 104.672 1.00 81.89 394 ASP A O 1
ATOM 9568 N N . ILE D 3 395 ? 131.118 118.079 104.466 1.00 75.82 395 ILE A N 1
ATOM 9569 C CA . ILE D 3 395 ? 131.737 118.685 105.639 1.00 74.40 395 ILE A CA 1
ATOM 9570 C C . ILE D 3 395 ? 131.291 117.979 106.915 1.00 72.65 395 ILE A C 1
ATOM 9571 O O . ILE D 3 395 ? 132.098 117.731 107.816 1.00 73.50 395 ILE A O 1
ATOM 9587 N N . PHE D 3 396 ? 130.004 117.655 107.018 1.00 73.85 396 PHE A N 1
ATOM 9588 C CA . PHE D 3 396 ? 129.429 117.248 108.296 1.00 72.75 396 PHE A CA 1
ATOM 9589 C C . PHE D 3 396 ? 129.506 115.754 108.573 1.00 73.64 396 PHE A C 1
ATOM 9590 O O . PHE D 3 396 ? 129.364 115.350 109.730 1.00 79.49 396 PHE A O 1
ATOM 9607 N N . GLN D 3 397 ? 129.711 114.928 107.557 1.00 70.48 397 GLN A N 1
ATOM 9608 C CA . GLN D 3 397 ? 129.751 113.485 107.778 1.00 68.80 397 GLN A CA 1
ATOM 9609 C C . GLN D 3 397 ? 130.870 113.084 108.723 1.00 75.42 397 GLN A C 1
ATOM 9610 O O . GLN D 3 397 ? 130.619 112.288 109.647 1.00 79.46 397 GLN A O 1
ATOM 9624 N N . PRO D 3 398 ? 132.102 113.566 108.558 1.00 75.45 398 PRO A N 1
ATOM 9625 C CA . PRO D 3 398 ? 133.149 113.215 109.522 1.00 71.76 398 PRO A CA 1
ATOM 9626 C C . PRO D 3 398 ? 132.770 113.541 110.949 1.00 73.87 398 PRO A C 1
ATOM 9627 O O . PRO D 3 398 ? 133.026 112.739 111.847 1.00 74.19 398 PRO A O 1
ATOM 9638 N N . LEU D 3 399 ? 132.138 114.690 111.181 1.00 75.49 399 LEU A N 1
ATOM 9639 C CA . LEU D 3 399 ? 131.732 115.041 112.535 1.00 74.38 399 LEU A CA 1
ATOM 9640 C C . LEU D 3 399 ? 130.731 114.035 113.078 1.00 74.62 399 LEU A C 1
ATOM 9641 O O . LEU D 3 399 ? 130.883 113.527 114.194 1.00 82.41 399 LEU A O 1
ATOM 9657 N N . LEU D 3 400 ? 129.696 113.732 112.297 1.00 70.71 400 LEU A N 1
ATOM 9658 C CA . LEU D 3 400 ? 128.658 112.825 112.767 1.00 73.88 400 LEU A CA 1
ATOM 9659 C C . LEU D 3 400 ? 129.244 111.469 113.125 1.00 73.62 400 LEU A C 1
ATOM 9660 O O . LEU D 3 400 ? 129.012 110.945 114.221 1.00 80.15 400 LEU A O 1
ATOM 9676 N N . PHE D 3 401 ? 130.030 110.891 112.219 1.00 67.39 401 PHE A N 1
ATOM 9677 C CA . PHE D 3 401 ? 130.512 109.541 112.471 1.00 69.01 401 PHE A CA 1
ATOM 9678 C C . PHE D 3 401 ? 131.605 109.517 113.528 1.00 74.25 401 PHE A C 1
ATOM 9679 O O . PHE D 3 401 ? 131.673 108.570 114.318 1.00 79.19 401 PHE A O 1
ATOM 9696 N N . GLY D 3 402 ? 132.451 110.544 113.589 1.00 74.34 402 GLY A N 1
ATOM 9697 C CA . GLY D 3 402 ? 133.424 110.611 114.659 1.00 72.69 402 GLY A CA 1
ATOM 9698 C C . GLY D 3 402 ? 132.771 110.720 116.019 1.00 73.17 402 GLY A C 1
ATOM 9699 O O . GLY D 3 402 ? 133.209 110.087 116.977 1.00 82.99 402 GLY A O 1
ATOM 9703 N N . LEU D 3 403 ? 131.714 111.525 116.126 1.00 70.36 403 LEU A N 1
ATOM 9704 C CA . LEU D 3 403 ? 131.005 111.629 117.395 1.00 70.23 403 LEU A CA 1
ATOM 9705 C C . LEU D 3 403 ? 130.341 110.309 117.760 1.00 76.18 403 LEU A C 1
ATOM 9706 O O . LEU D 3 403 ? 130.401 109.875 118.917 1.00 83.16 403 LEU A O 1
ATOM 9722 N N . ILE D 3 404 ? 129.712 109.652 116.786 1.00 74.82 404 ILE A N 1
ATOM 9723 C CA . ILE D 3 404 ? 129.102 108.356 117.060 1.00 71.75 404 ILE A CA 1
ATOM 9724 C C . ILE D 3 404 ? 130.150 107.383 117.577 1.00 75.63 404 ILE A C 1
ATOM 9725 O O . ILE D 3 404 ? 129.921 106.659 118.551 1.00 81.80 404 ILE A O 1
ATOM 9741 N N . GLY D 3 405 ? 131.317 107.346 116.935 1.00 76.30 405 GLY A N 1
ATOM 9742 C CA . GLY D 3 405 ? 132.381 106.483 117.418 1.00 74.86 405 GLY A CA 1
ATOM 9743 C C . GLY D 3 405 ? 132.850 106.863 118.806 1.00 74.01 405 GLY A C 1
ATOM 9744 O O . GLY D 3 405 ? 133.108 105.999 119.644 1.00 81.62 405 GLY A O 1
ATOM 9748 N N . ALA D 3 406 ? 132.970 108.165 119.070 1.00 74.39 406 ALA A N 1
ATOM 9749 C CA . ALA D 3 406 ? 133.412 108.631 120.376 1.00 73.54 406 ALA A CA 1
ATOM 9750 C C . ALA D 3 406 ? 132.417 108.293 121.472 1.00 78.57 406 ALA A C 1
ATOM 9751 O O . ALA D 3 406 ? 132.797 108.264 122.646 1.00 84.74 406 ALA A O 1
ATOM 9758 N N . GLU D 3 407 ? 131.152 108.060 121.124 1.00 84.33 407 GLU A N 1
ATOM 9759 C CA . GLU D 3 407 ? 130.202 107.586 122.124 1.00 83.26 407 GLU A CA 1
ATOM 9760 C C . GLU D 3 407 ? 130.597 106.209 122.641 1.00 82.56 407 GLU A C 1
ATOM 9761 O O . GLU D 3 407 ? 130.480 105.929 123.839 1.00 82.42 407 GLU A O 1
ATOM 9773 N N . VAL D 3 408 ? 131.065 105.334 121.750 1.00 84.12 408 VAL A N 1
ATOM 9774 C CA . VAL D 3 408 ? 131.398 103.974 122.147 1.00 81.17 408 VAL A CA 1
ATOM 9775 C C . VAL D 3 408 ? 132.531 103.993 123.158 1.00 82.76 408 VAL A C 1
ATOM 9776 O O . VAL D 3 408 ? 133.534 104.696 122.989 1.00 88.09 408 VAL A O 1
ATOM 9789 N N . SER D 3 409 ? 132.376 103.208 124.220 1.00 81.13 409 SER A N 1
ATOM 9790 C CA . SER D 3 409 ? 133.402 103.041 125.237 1.00 83.91 409 SER A CA 1
ATOM 9791 C C . SER D 3 409 ? 133.716 101.563 125.383 1.00 84.88 409 SER A C 1
ATOM 9792 O O . SER D 3 409 ? 132.812 100.726 125.367 1.00 92.31 409 SER A O 1
ATOM 9800 N N . ILE D 3 410 ? 135.003 101.241 125.525 1.00 85.34 410 ILE A N 1
ATOM 9801 C CA . ILE D 3 410 ? 135.405 99.848 125.672 1.00 85.95 410 ILE A CA 1
ATOM 9802 C C . ILE D 3 410 ? 134.997 99.275 127.017 1.00 88.38 410 ILE A C 1
ATOM 9803 O O . ILE D 3 410 ? 135.047 98.055 127.203 1.00 92.14 410 ILE A O 1
ATOM 9819 N N . ALA D 3 411 ? 134.589 100.124 127.960 1.00 90.27 411 ALA A N 1
ATOM 9820 C CA . ALA D 3 411 ? 134.100 99.617 129.236 1.00 93.70 411 ALA A CA 1
ATOM 9821 C C . ALA D 3 411 ? 132.876 98.737 129.035 1.00 92.26 411 ALA A C 1
ATOM 9822 O O . ALA D 3 411 ? 132.728 97.704 129.696 1.00 99.25 411 ALA A O 1
ATOM 9829 N N . SER D 3 412 ? 131.988 99.131 128.123 1.00 90.14 412 SER A N 1
ATOM 9830 C CA . SER D 3 412 ? 130.780 98.352 127.879 1.00 88.65 412 SER A CA 1
ATOM 9831 C C . SER D 3 412 ? 131.057 97.125 127.020 1.00 90.71 412 SER A C 1
ATOM 9832 O O . SER D 3 412 ? 130.238 96.202 126.988 1.00 94.29 412 SER A O 1
ATOM 9840 N N . LEU D 3 413 ? 132.181 97.095 126.312 1.00 89.44 413 LEU A N 1
ATOM 9841 C CA . LEU D 3 413 ? 132.544 95.938 125.492 1.00 89.12 413 LEU A CA 1
ATOM 9842 C C . LEU D 3 413 ? 133.452 94.975 126.250 1.00 95.91 413 LEU A C 1
ATOM 9843 O O . LEU D 3 413 ? 134.495 94.556 125.756 1.00 96.63 413 LEU A O 1
ATOM 9859 N N . ARG D 3 414 ? 133.054 94.609 127.451 1.00 104.60 414 ARG A N 1
ATOM 9860 C CA . ARG D 3 414 ? 133.870 93.693 128.233 1.00 108.65 414 ARG A CA 1
ATOM 9861 C C . ARG D 3 414 ? 133.597 92.254 127.797 1.00 119.31 414 ARG A C 1
ATOM 9862 O O . ARG D 3 414 ? 132.453 91.906 127.501 1.00 118.44 414 ARG A O 1
ATOM 9883 N N . PRO D 3 415 ? 134.617 91.389 127.769 1.00 126.52 415 PRO A N 1
ATOM 9884 C CA . PRO D 3 415 ? 134.382 90.006 127.329 1.00 125.33 415 PRO A CA 1
ATOM 9885 C C . PRO D 3 415 ? 133.631 89.160 128.344 1.00 129.68 415 PRO A C 1
ATOM 9886 O O . PRO D 3 415 ? 133.574 87.934 128.206 1.00 131.91 415 PRO A O 1
ATOM 9897 N N . GLU D 3 416 ? 133.055 89.789 129.371 1.00 129.06 416 GLU A N 1
ATOM 9898 C CA . GLU D 3 416 ? 132.241 89.044 130.326 1.00 129.33 416 GLU A CA 1
ATOM 9899 C C . GLU D 3 416 ? 131.145 88.267 129.612 1.00 123.72 416 GLU A C 1
ATOM 9900 O O . GLU D 3 416 ? 131.000 87.054 129.799 1.00 121.90 416 GLU A O 1
ATOM 9912 N N . THR D 3 417 ? 130.367 88.954 128.772 1.00 121.01 417 THR A N 1
ATOM 9913 C CA . THR D 3 417 ? 129.299 88.299 128.024 1.00 123.03 417 THR A CA 1
ATOM 9914 C C . THR D 3 417 ? 129.225 88.799 126.586 1.00 115.03 417 THR A C 1
ATOM 9915 O O . THR D 3 417 ? 128.183 88.641 125.940 1.00 113.50 417 THR A O 1
ATOM 9926 N N . VAL D 3 418 ? 130.303 89.386 126.063 1.00 106.18 418 VAL A N 1
ATOM 9927 C CA . VAL D 3 418 ? 130.245 89.980 124.732 1.00 99.33 418 VAL A CA 1
ATOM 9928 C C . VAL D 3 418 ? 129.915 88.934 123.681 1.00 98.24 418 VAL A C 1
ATOM 9929 O O . VAL D 3 418 ? 129.321 89.254 122.646 1.00 98.69 418 VAL A O 1
ATOM 9942 N N . GLY D 3 419 ? 130.293 87.679 123.914 1.00 96.77 419 GLY A N 1
ATOM 9943 C CA . GLY D 3 419 ? 129.980 86.643 122.943 1.00 97.13 419 GLY A CA 1
ATOM 9944 C C . GLY D 3 419 ? 128.488 86.486 122.723 1.00 93.30 419 GLY A C 1
ATOM 9945 O O . GLY D 3 419 ? 128.022 86.403 121.584 1.00 95.70 419 GLY A O 1
ATOM 9949 N N . LEU D 3 420 ? 127.717 86.456 123.810 1.00 89.16 420 LEU A N 1
ATOM 9950 C CA . LEU D 3 420 ? 126.274 86.298 123.681 1.00 85.71 420 LEU A CA 1
ATOM 9951 C C . LEU D 3 420 ? 125.643 87.513 123.016 1.00 84.60 420 LEU A C 1
ATOM 9952 O O . LEU D 3 420 ? 124.715 87.374 122.211 1.00 88.74 420 LEU A O 1
ATOM 9968 N N . CYS D 3 421 ? 126.120 88.715 123.344 1.00 80.52 421 CYS A N 1
ATOM 9969 C CA . CYS D 3 421 ? 125.593 89.908 122.692 1.00 81.55 421 CYS A CA 1
ATOM 9970 C C . CYS D 3 421 ? 125.874 89.880 121.196 1.00 85.05 421 CYS A C 1
ATOM 9971 O O . CYS D 3 421 ? 125.008 90.230 120.383 1.00 90.21 421 CYS A O 1
ATOM 9979 N N . VAL D 3 422 ? 127.077 89.456 120.810 1.00 84.90 422 VAL A N 1
ATOM 9980 C CA . VAL D 3 422 ? 127.389 89.327 119.391 1.00 78.10 422 VAL A CA 1
ATOM 9981 C C . VAL D 3 422 ? 126.460 88.315 118.741 1.00 78.92 422 VAL A C 1
ATOM 9982 O O . VAL D 3 422 ? 125.983 88.521 117.621 1.00 84.76 422 VAL A O 1
ATOM 9995 N N . ALA D 3 423 ? 126.211 87.195 119.419 1.00 78.81 423 ALA A N 1
ATOM 9996 C CA . ALA D 3 423 ? 125.332 86.180 118.851 1.00 77.22 423 ALA A CA 1
ATOM 9997 C C . ALA D 3 423 ? 123.935 86.739 118.621 1.00 79.42 423 ALA A C 1
ATOM 9998 O O . ALA D 3 423 ? 123.330 86.518 117.563 1.00 89.17 423 ALA A O 1
ATOM 10005 N N . THR D 3 424 ? 123.399 87.464 119.605 1.00 78.23 424 THR A N 1
ATOM 10006 C CA . THR D 3 424 ? 122.057 88.015 119.446 1.00 80.01 424 THR A CA 1
ATOM 10007 C C . THR D 3 424 ? 122.017 89.018 118.303 1.00 82.33 424 THR A C 1
ATOM 10008 O O . THR D 3 424 ? 121.086 89.004 117.490 1.00 89.05 424 THR A O 1
ATOM 10019 N N . VAL D 3 425 ? 123.024 89.888 118.212 1.00 77.35 425 VAL A N 1
ATOM 10020 C CA . VAL D 3 425 ? 123.045 90.865 117.128 1.00 74.73 425 VAL A CA 1
ATOM 10021 C C . VAL D 3 425 ? 123.101 90.162 115.778 1.00 78.27 425 VAL A C 1
ATOM 10022 O O . VAL D 3 425 ? 122.372 90.517 114.846 1.00 83.31 425 VAL A O 1
ATOM 10035 N N . GLY D 3 426 ? 123.964 89.157 115.648 1.00 76.45 426 GLY A N 1
ATOM 10036 C CA . GLY D 3 426 ? 124.088 88.472 114.373 1.00 73.67 426 GLY A CA 1
ATOM 10037 C C . GLY D 3 426 ? 122.813 87.762 113.963 1.00 75.59 426 GLY A C 1
ATOM 10038 O O . GLY D 3 426 ? 122.385 87.848 112.808 1.00 84.86 426 GLY A O 1
ATOM 10042 N N . ILE D 3 427 ? 122.188 87.047 114.897 1.00 68.87 427 ILE A N 1
ATOM 10043 C CA . ILE D 3 427 ? 120.965 86.332 114.560 1.00 68.82 427 ILE A CA 1
ATOM 10044 C C . ILE D 3 427 ? 119.853 87.316 114.218 1.00 75.02 427 ILE A C 1
ATOM 10045 O O . ILE D 3 427 ? 119.075 87.095 113.280 1.00 84.91 427 ILE A O 1
ATOM 10061 N N . ALA D 3 428 ? 119.753 88.413 114.971 1.00 76.00 428 ALA A N 1
ATOM 10062 C CA . ALA D 3 428 ? 118.750 89.422 114.659 1.00 77.56 428 ALA A CA 1
ATOM 10063 C C . ALA D 3 428 ? 118.968 89.990 113.267 1.00 78.49 428 ALA A C 1
ATOM 10064 O O . ALA D 3 428 ? 118.008 90.213 112.525 1.00 82.15 428 ALA A O 1
ATOM 10071 N N . VAL D 3 429 ? 120.224 90.226 112.890 1.00 77.06 429 VAL A N 1
ATOM 10072 C CA . VAL D 3 429 ? 120.508 90.758 111.562 1.00 73.75 429 VAL A CA 1
ATOM 10073 C C . VAL D 3 429 ? 120.121 89.755 110.483 1.00 72.25 429 VAL A C 1
ATOM 10074 O O . VAL D 3 429 ? 119.575 90.130 109.440 1.00 78.88 429 VAL A O 1
ATOM 10087 N N . LEU D 3 430 ? 120.423 88.472 110.691 1.00 70.66 430 LEU A N 1
ATOM 10088 C CA . LEU D 3 430 ? 120.032 87.475 109.699 1.00 73.55 430 LEU A CA 1
ATOM 10089 C C . LEU D 3 430 ? 118.520 87.440 109.527 1.00 74.32 430 LEU A C 1
ATOM 10090 O O . LEU D 3 430 ? 118.007 87.391 108.398 1.00 79.76 430 LEU A O 1
ATOM 10106 N N . ILE D 3 431 ? 117.784 87.467 110.637 1.00 70.43 431 ILE A N 1
ATOM 10107 C CA . ILE D 3 431 ? 116.330 87.453 110.547 1.00 64.95 431 ILE A CA 1
ATOM 10108 C C . ILE D 3 431 ? 115.834 88.711 109.855 1.00 70.55 431 ILE A C 1
ATOM 10109 O O . ILE D 3 431 ? 114.860 88.678 109.097 1.00 79.51 431 ILE A O 1
ATOM 10125 N N . ARG D 3 432 ? 116.489 89.844 110.108 1.00 71.06 432 ARG A N 1
ATOM 10126 C CA . ARG D 3 432 ? 116.110 91.081 109.439 1.00 69.01 432 ARG A CA 1
ATOM 10127 C C . ARG D 3 432 ? 116.314 90.974 107.935 1.00 73.42 432 ARG A C 1
ATOM 10128 O O . ARG D 3 432 ? 115.482 91.445 107.154 1.00 81.14 432 ARG A O 1
ATOM 10149 N N . ILE D 3 433 ? 117.419 90.366 107.508 1.00 73.43 433 ILE A N 1
ATOM 10150 C CA . ILE D 3 433 ? 117.661 90.197 106.078 1.00 68.62 433 ILE A CA 1
ATOM 10151 C C . ILE D 3 433 ? 116.566 89.341 105.460 1.00 66.10 433 ILE A C 1
ATOM 10152 O O . ILE D 3 433 ? 116.004 89.677 104.409 1.00 74.21 433 ILE A O 1
ATOM 10168 N N . LEU D 3 434 ? 116.249 88.216 106.099 1.00 66.99 434 LEU A N 1
ATOM 10169 C CA . LEU D 3 434 ? 115.207 87.351 105.555 1.00 69.19 434 LEU A CA 1
ATOM 10170 C C . LEU D 3 434 ? 113.871 88.078 105.484 1.00 71.89 434 LEU A C 1
ATOM 10171 O O . LEU D 3 434 ? 113.156 87.991 104.477 1.00 80.81 434 LEU A O 1
ATOM 10187 N N . THR D 3 435 ? 113.516 88.804 106.545 1.00 73.03 435 THR A N 1
ATOM 10188 C CA . THR D 3 435 ? 112.247 89.518 106.554 1.00 75.00 435 THR A CA 1
ATOM 10189 C C . THR D 3 435 ? 112.206 90.574 105.463 1.00 79.07 435 THR A C 1
ATOM 10190 O O . THR D 3 435 ? 111.188 90.731 104.784 1.00 90.47 435 THR A O 1
ATOM 10201 N N . THR D 3 436 ? 113.297 91.316 105.282 1.00 76.74 436 THR A N 1
ATOM 10202 C CA . THR D 3 436 ? 113.315 92.340 104.246 1.00 76.07 436 THR A CA 1
ATOM 10203 C C . THR D 3 436 ? 113.162 91.720 102.867 1.00 77.19 436 THR A C 1
ATOM 10204 O O . THR D 3 436 ? 112.463 92.266 102.009 1.00 82.05 436 THR A O 1
ATOM 10215 N N . PHE D 3 437 ? 113.808 90.579 102.630 1.00 79.13 437 PHE A N 1
ATOM 10216 C CA . PHE D 3 437 ? 113.610 89.901 101.355 1.00 76.54 437 PHE A CA 1
ATOM 10217 C C . PHE D 3 437 ? 112.153 89.506 101.177 1.00 80.94 437 PHE A C 1
ATOM 10218 O O . PHE D 3 437 ? 111.594 89.643 100.085 1.00 87.60 437 PHE A O 1
ATOM 10235 N N . LEU D 3 438 ? 111.480 89.068 102.220 1.00 84.48 438 LEU A N 1
ATOM 10236 C CA . LEU D 3 438 ? 110.089 88.598 102.051 1.00 83.69 438 LEU A CA 1
ATOM 10237 C C . LEU D 3 438 ? 109.176 89.808 101.898 1.00 86.36 438 LEU A C 1
ATOM 10238 O O . LEU D 3 438 ? 108.126 89.643 101.288 1.00 94.77 438 LEU A O 1
ATOM 10254 N N . MET D 3 439 ? 109.509 90.962 102.462 1.00 84.75 439 MET A N 1
ATOM 10255 C CA . MET D 3 439 ? 108.592 92.093 102.383 1.00 83.88 439 MET A CA 1
ATOM 10256 C C . MET D 3 439 ? 108.493 92.636 100.964 1.00 90.35 439 MET A C 1
ATOM 10257 O O . MET D 3 439 ? 107.416 93.059 100.530 1.00 96.06 439 MET A O 1
ATOM 10271 N N . VAL D 3 440 ? 109.596 92.634 100.227 1.00 87.26 440 VAL A N 1
ATOM 10272 C CA . VAL D 3 440 ? 109.616 93.162 98.871 1.00 85.60 440 VAL A CA 1
ATOM 10273 C C . VAL D 3 440 ? 109.429 92.052 97.837 1.00 90.31 440 VAL A C 1
ATOM 10274 O O . VAL D 3 440 ? 109.790 92.224 96.676 1.00 97.04 440 VAL A O 1
ATOM 10287 N N . CYS D 3 441 ? 108.882 90.909 98.245 1.00 95.77 441 CYS A N 1
ATOM 10288 C CA . CYS D 3 441 ? 108.761 89.785 97.325 1.00 103.19 441 CYS A CA 1
ATOM 10289 C C . CYS D 3 441 ? 107.782 90.095 96.199 1.00 112.07 441 CYS A C 1
ATOM 10290 O O . CYS D 3 441 ? 108.103 89.915 95.018 1.00 116.15 441 CYS A O 1
ATOM 10298 N N . PHE D 3 442 ? 106.582 90.559 96.540 1.00 105.11 442 PHE A N 1
ATOM 10299 C CA . PHE D 3 442 ? 105.543 90.831 95.547 1.00 103.12 442 PHE A CA 1
ATOM 10300 C C . PHE D 3 442 ? 105.498 92.327 95.243 1.00 101.30 442 PHE A C 1
ATOM 10301 O O . PHE D 3 442 ? 104.566 93.043 95.608 1.00 102.32 442 PHE A O 1
ATOM 10318 N N . ALA D 3 443 ? 106.535 92.794 94.549 1.00 101.23 443 ALA A N 1
ATOM 10319 C CA . ALA D 3 443 ? 106.633 94.209 94.214 1.00 96.16 443 ALA A CA 1
ATOM 10320 C C . ALA D 3 443 ? 107.087 94.453 92.782 1.00 101.07 443 ALA A C 1
ATOM 10321 O O . ALA D 3 443 ? 107.290 95.613 92.406 1.00 103.56 443 ALA A O 1
ATOM 10328 N N . GLY D 3 444 ? 107.250 93.412 91.973 1.00 104.50 444 GLY A N 1
ATOM 10329 C CA . GLY D 3 444 ? 107.708 93.574 90.612 1.00 103.29 444 GLY A CA 1
ATOM 10330 C C . GLY D 3 444 ? 109.209 93.549 90.435 1.00 102.86 444 GLY A C 1
ATOM 10331 O O . GLY D 3 444 ? 109.680 93.645 89.296 1.00 102.50 444 GLY A O 1
ATOM 10335 N N . PHE D 3 445 ? 109.974 93.435 91.514 1.00 100.13 445 PHE A N 1
ATOM 10336 C CA . PHE D 3 445 ? 111.416 93.316 91.401 1.00 94.87 445 PHE A CA 1
ATOM 10337 C C . PHE D 3 445 ? 111.796 91.899 90.991 1.00 99.11 445 PHE A C 1
ATOM 10338 O O . PHE D 3 445 ? 111.015 90.955 91.121 1.00 104.71 445 PHE A O 1
ATOM 10355 N N . ASN D 3 446 ? 113.015 91.760 90.486 1.00 98.58 446 ASN A N 1
ATOM 10356 C CA . ASN D 3 446 ? 113.580 90.457 90.182 1.00 99.94 446 ASN A CA 1
ATOM 10357 C C . ASN D 3 446 ? 114.504 90.032 91.320 1.00 100.09 446 ASN A C 1
ATOM 10358 O O . ASN D 3 446 ? 114.684 90.745 92.309 1.00 97.91 446 ASN A O 1
ATOM 10369 N N . LEU D 3 447 ? 115.107 88.854 91.174 1.00 98.09 447 LEU A N 1
ATOM 10370 C CA . LEU D 3 447 ? 115.872 88.286 92.278 1.00 94.44 447 LEU A CA 1
ATOM 10371 C C . LEU D 3 447 ? 117.021 89.196 92.686 1.00 93.60 447 LEU A C 1
ATOM 10372 O O . LEU D 3 447 ? 117.248 89.427 93.881 1.00 99.26 447 LEU A O 1
ATOM 10388 N N . LYS D 3 448 ? 117.760 89.726 91.714 1.00 91.14 448 LYS A N 1
ATOM 10389 C CA . LYS D 3 448 ? 118.915 90.554 92.043 1.00 93.77 448 LYS A CA 1
ATOM 10390 C C . LYS D 3 448 ? 118.498 91.807 92.800 1.00 90.58 448 LYS A C 1
ATOM 10391 O O . LYS D 3 448 ? 119.154 92.203 93.770 1.00 90.12 448 LYS A O 1
ATOM 10410 N N . GLU D 3 449 ? 117.412 92.449 92.370 1.00 92.35 449 GLU A N 1
ATOM 10411 C CA . GLU D 3 449 ? 116.967 93.666 93.039 1.00 91.07 449 GLU A CA 1
ATOM 10412 C C . GLU D 3 449 ? 116.520 93.378 94.464 1.00 90.72 449 GLU A C 1
ATOM 10413 O O . GLU D 3 449 ? 116.831 94.141 95.386 1.00 92.39 449 GLU A O 1
ATOM 10425 N N . LYS D 3 450 ? 115.790 92.280 94.669 1.00 90.36 450 LYS A N 1
ATOM 10426 C CA . LYS D 3 450 ? 115.372 91.922 96.019 1.00 86.42 450 LYS A CA 1
ATOM 10427 C C . LYS D 3 450 ? 116.576 91.643 96.904 1.00 83.47 450 LYS A C 1
ATOM 10428 O O . LYS D 3 450 ? 116.615 92.067 98.065 1.00 84.01 450 LYS A O 1
ATOM 10447 N N . ILE D 3 451 ? 117.569 90.927 96.377 1.00 83.33 451 ILE A N 1
ATOM 10448 C CA . ILE D 3 451 ? 118.758 90.633 97.169 1.00 80.22 451 ILE A CA 1
ATOM 10449 C C . ILE D 3 451 ? 119.479 91.919 97.542 1.00 79.64 451 ILE A C 1
ATOM 10450 O O . ILE D 3 451 ? 119.877 92.115 98.698 1.00 85.85 451 ILE A O 1
ATOM 10466 N N . PHE D 3 452 ? 119.650 92.823 96.578 1.00 79.79 452 PHE A N 1
ATOM 10467 C CA . PHE D 3 452 ? 120.312 94.083 96.890 1.00 76.70 452 PHE A CA 1
ATOM 10468 C C . PHE D 3 452 ? 119.545 94.850 97.952 1.00 77.65 452 PHE A C 1
ATOM 10469 O O . PHE D 3 452 ? 120.143 95.407 98.877 1.00 85.19 452 PHE A O 1
ATOM 10486 N N . ILE D 3 453 ? 118.220 94.898 97.836 1.00 78.20 453 ILE A N 1
ATOM 10487 C CA . ILE D 3 453 ? 117.428 95.626 98.820 1.00 78.88 453 ILE A CA 1
ATOM 10488 C C . ILE D 3 453 ? 117.615 95.015 100.200 1.00 80.60 453 ILE A C 1
ATOM 10489 O O . ILE D 3 453 ? 117.774 95.730 101.195 1.00 77.69 453 ILE A O 1
ATOM 10505 N N . SER D 3 454 ? 117.603 93.684 100.284 1.00 80.22 454 SER A N 1
ATOM 10506 C CA . SER D 3 454 ? 117.767 93.036 101.580 1.00 72.71 454 SER A CA 1
ATOM 10507 C C . SER D 3 454 ? 119.126 93.358 102.184 1.00 75.64 454 SER A C 1
ATOM 10508 O O . SER D 3 454 ? 119.231 93.605 103.389 1.00 77.54 454 SER A O 1
ATOM 10516 N N . PHE D 3 455 ? 120.178 93.364 101.367 1.00 78.79 455 PHE A N 1
ATOM 10517 C CA . PHE D 3 455 ? 121.506 93.682 101.882 1.00 74.18 455 PHE A CA 1
ATOM 10518 C C . PHE D 3 455 ? 121.732 95.175 102.070 1.00 75.40 455 PHE A C 1
ATOM 10519 O O . PHE D 3 455 ? 122.727 95.555 102.692 1.00 78.17 455 PHE A O 1
ATOM 10536 N N . ALA D 3 456 ? 120.851 96.023 101.552 1.00 74.62 456 ALA A N 1
ATOM 10537 C CA . ALA D 3 456 ? 120.961 97.463 101.735 1.00 73.58 456 ALA A CA 1
ATOM 10538 C C . ALA D 3 456 ? 120.167 97.965 102.930 1.00 75.45 456 ALA A C 1
ATOM 10539 O O . ALA D 3 456 ? 120.172 99.169 103.198 1.00 79.40 456 ALA A O 1
ATOM 10546 N N . TRP D 3 457 ? 119.467 97.103 103.647 1.00 73.00 457 TRP A N 1
ATOM 10547 C CA . TRP D 3 457 ? 118.679 97.509 104.827 1.00 70.91 457 TRP A CA 1
ATOM 10548 C C . TRP D 3 457 ? 119.466 97.245 106.104 1.00 75.14 457 TRP A C 1
ATOM 10549 O O . TRP D 3 457 ? 118.892 97.479 107.161 1.00 75.57 457 TRP A O 1
ATOM 10570 N N . LEU D 3 458 ? 120.740 96.840 106.039 1.00 75.90 458 LEU A N 1
ATOM 10571 C CA . LEU D 3 458 ? 121.490 96.481 107.243 1.00 69.62 458 LEU A CA 1
ATOM 10572 C C . LEU D 3 458 ? 121.930 97.694 108.046 1.00 72.92 458 LEU A C 1
ATOM 10573 O O . LEU D 3 458 ? 121.734 97.698 109.273 1.00 80.25 458 LEU A O 1
ATOM 10589 N N . PRO D 3 459 ? 122.521 98.730 107.453 1.00 73.49 459 PRO A N 1
ATOM 10590 C CA . PRO D 3 459 ? 123.244 99.730 108.247 1.00 71.03 459 PRO A CA 1
ATOM 10591 C C . PRO D 3 459 ? 122.442 100.234 109.434 1.00 70.84 459 PRO A C 1
ATOM 10592 O O . PRO D 3 459 ? 121.279 100.611 109.306 1.00 79.66 459 PRO A O 1
ATOM 10603 N N . LYS D 3 460 ? 123.081 100.241 110.600 1.00 67.74 460 LYS A N 1
ATOM 10604 C CA . LYS D 3 460 ? 122.461 100.727 111.825 1.00 70.04 460 LYS A CA 1
ATOM 10605 C C . LYS D 3 460 ? 123.435 101.664 112.514 1.00 71.09 460 LYS A C 1
ATOM 10606 O O . LYS D 3 460 ? 124.578 101.288 112.776 1.00 77.90 460 LYS A O 1
ATOM 10625 N N . ALA D 3 461 ? 122.982 102.877 112.800 1.00 75.27 461 ALA A N 1
ATOM 10626 C CA . ALA D 3 461 ? 123.814 103.911 113.401 1.00 67.26 461 ALA A CA 1
ATOM 10627 C C . ALA D 3 461 ? 122.949 105.153 113.571 1.00 77.07 461 ALA A C 1
ATOM 10628 O O . ALA D 3 461 ? 121.801 105.196 113.122 1.00 84.71 461 ALA A O 1
ATOM 10635 N N . THR D 3 462 ? 123.497 106.136 114.289 1.00 71.47 462 THR A N 1
ATOM 10636 C CA . THR D 3 462 ? 122.944 107.478 114.500 1.00 78.00 462 THR A CA 1
ATOM 10637 C C . THR D 3 462 ? 121.591 107.469 115.205 1.00 80.23 462 THR A C 1
ATOM 10638 O O . THR D 3 462 ? 121.064 108.532 115.540 1.00 89.18 462 THR A O 1
ATOM 10649 N N . VAL D 3 463 ? 121.027 106.290 115.453 1.00 76.23 463 VAL A N 1
ATOM 10650 C CA . VAL D 3 463 ? 119.870 106.158 116.332 1.00 74.61 463 VAL A CA 1
ATOM 10651 C C . VAL D 3 463 ? 120.083 105.121 117.412 1.00 75.75 463 VAL A C 1
ATOM 10652 O O . VAL D 3 463 ? 119.408 105.172 118.454 1.00 82.92 463 VAL A O 1
ATOM 10665 N N . GLN D 3 464 ? 120.996 104.171 117.217 1.00 74.95 464 GLN A N 1
ATOM 10666 C CA . GLN D 3 464 ? 121.427 103.315 118.310 1.00 71.48 464 GLN A CA 1
ATOM 10667 C C . GLN D 3 464 ? 122.337 104.074 119.260 1.00 75.20 464 GLN A C 1
ATOM 10668 O O . GLN D 3 464 ? 122.325 103.819 120.469 1.00 79.64 464 GLN A O 1
ATOM 10682 N N . ALA D 3 465 ? 123.127 105.008 118.733 1.00 74.63 465 ALA A N 1
ATOM 10683 C CA . ALA D 3 465 ? 123.966 105.839 119.585 1.00 73.86 465 ALA A CA 1
ATOM 10684 C C . ALA D 3 465 ? 123.153 106.904 120.303 1.00 77.80 465 ALA A C 1
ATOM 10685 O O . ALA D 3 465 ? 123.541 107.348 121.388 1.00 87.71 465 ALA A O 1
ATOM 10692 N N . ALA D 3 466 ? 122.036 107.333 119.716 1.00 78.31 466 ALA A N 1
ATOM 10693 C CA . ALA D 3 466 ? 121.229 108.372 120.346 1.00 79.89 466 ALA A CA 1
ATOM 10694 C C . ALA D 3 466 ? 120.487 107.839 121.564 1.00 79.83 466 ALA A C 1
ATOM 10695 O O . ALA D 3 466 ? 120.457 108.495 122.611 1.00 84.80 466 ALA A O 1
ATOM 10702 N N . ILE D 3 467 ? 119.885 106.658 121.453 1.00 77.78 467 ILE A N 1
ATOM 10703 C CA . ILE D 3 467 ? 119.045 106.116 122.511 1.00 77.24 467 ILE A CA 1
ATOM 10704 C C . ILE D 3 467 ? 119.610 104.814 123.070 1.00 76.90 467 ILE A C 1
ATOM 10705 O O . ILE D 3 467 ? 118.903 104.070 123.729 1.00 81.66 467 ILE A O 1
ATOM 10721 N N . GLY D 3 468 ? 120.882 104.526 122.814 1.00 75.83 468 GLY A N 1
ATOM 10722 C CA . GLY D 3 468 ? 121.454 103.295 123.328 1.00 77.82 468 GLY A CA 1
ATOM 10723 C C . GLY D 3 468 ? 121.498 103.264 124.843 1.00 81.27 468 GLY A C 1
ATOM 10724 O O . GLY D 3 468 ? 121.157 102.254 125.461 1.00 77.91 468 GLY A O 1
ATOM 10728 N N . SER D 3 469 ? 121.894 104.373 125.461 1.00 81.14 469 SER A N 1
ATOM 10729 C CA . SER D 3 469 ? 122.150 104.427 126.892 1.00 77.51 469 SER A CA 1
ATOM 10730 C C . SER D 3 469 ? 121.002 105.031 127.686 1.00 79.04 469 SER A C 1
ATOM 10731 O O . SER D 3 469 ? 121.155 105.269 128.885 1.00 84.90 469 SER A O 1
ATOM 10739 N N . VAL D 3 470 ? 119.860 105.295 127.051 1.00 80.56 470 VAL A N 1
ATOM 10740 C CA . VAL D 3 470 ? 118.739 105.891 127.772 1.00 76.41 470 VAL A CA 1
ATOM 10741 C C . VAL D 3 470 ? 118.221 104.937 128.840 1.00 77.95 470 VAL A C 1
ATOM 10742 O O . VAL D 3 470 ? 117.910 105.349 129.964 1.00 83.12 470 VAL A O 1
ATOM 10755 N N . ALA D 3 471 ? 118.110 103.651 128.508 1.00 73.74 471 ALA A N 1
ATOM 10756 C CA . ALA D 3 471 ? 117.618 102.684 129.482 1.00 72.97 471 ALA A CA 1
ATOM 10757 C C . ALA D 3 471 ? 118.548 102.595 130.683 1.00 78.73 471 ALA A C 1
ATOM 10758 O O . ALA D 3 471 ? 118.091 102.506 131.828 1.00 83.46 471 ALA A O 1
ATOM 10765 N N . LEU D 3 472 ? 119.859 102.606 130.443 1.00 81.39 472 LEU A N 1
ATOM 10766 C CA . LEU D 3 472 ? 120.804 102.554 131.551 1.00 74.96 472 LEU A CA 1
ATOM 10767 C C . LEU D 3 472 ? 120.678 103.785 132.433 1.00 74.81 472 LEU A C 1
ATOM 10768 O O . LEU D 3 472 ? 120.722 103.684 133.663 1.00 84.71 472 LEU A O 1
ATOM 10784 N N . ASP D 3 473 ? 120.522 104.961 131.826 1.00 74.54 473 ASP A N 1
ATOM 10785 C CA . ASP D 3 473 ? 120.354 106.175 132.613 1.00 75.85 473 ASP A CA 1
ATOM 10786 C C . ASP D 3 473 ? 119.087 106.112 133.450 1.00 79.35 473 ASP A C 1
ATOM 10787 O O . ASP D 3 473 ? 119.085 106.513 134.619 1.00 85.24 473 ASP A O 1
ATOM 10796 N N . THR D 3 474 ? 117.993 105.619 132.869 1.00 78.64 474 THR A N 1
ATOM 10797 C CA . THR D 3 474 ? 116.758 105.497 133.632 1.00 81.50 474 THR A CA 1
ATOM 10798 C C . THR D 3 474 ? 116.928 104.534 134.799 1.00 82.80 474 THR A C 1
ATOM 10799 O O . THR D 3 474 ? 116.496 104.821 135.922 1.00 88.76 474 THR A O 1
ATOM 10810 N N . ALA D 3 475 ? 117.565 103.389 134.556 1.00 80.23 475 ALA A N 1
ATOM 10811 C CA . ALA D 3 475 ? 117.780 102.429 135.631 1.00 80.31 475 ALA A CA 1
ATOM 10812 C C . ALA D 3 475 ? 118.636 103.033 136.733 1.00 84.87 475 ALA A C 1
ATOM 10813 O O . ALA D 3 475 ? 118.377 102.816 137.921 1.00 92.27 475 ALA A O 1
ATOM 10820 N N . ARG D 3 476 ? 119.666 103.793 136.358 1.00 83.87 476 ARG A N 1
ATOM 10821 C CA . ARG D 3 476 ? 120.493 104.459 137.357 1.00 82.09 476 ARG A CA 1
ATOM 10822 C C . ARG D 3 476 ? 119.682 105.468 138.156 1.00 86.00 476 ARG A C 1
ATOM 10823 O O . ARG D 3 476 ? 119.844 105.579 139.376 1.00 92.30 476 ARG A O 1
ATOM 10844 N N . SER D 3 477 ? 118.812 106.220 137.485 1.00 85.16 477 SER A N 1
ATOM 10845 C CA . SER D 3 477 ? 117.965 107.168 138.195 1.00 88.01 477 SER A CA 1
ATOM 10846 C C . SER D 3 477 ? 117.084 106.451 139.206 1.00 89.83 477 SER A C 1
ATOM 10847 O O . SER D 3 477 ? 116.916 106.917 140.338 1.00 91.01 477 SER A O 1
ATOM 10855 N N . HIS D 3 478 ? 116.513 105.312 138.818 1.00 90.91 478 HIS A N 1
ATOM 10856 C CA . HIS D 3 478 ? 115.719 104.537 139.759 1.00 93.26 478 HIS A CA 1
ATOM 10857 C C . HIS D 3 478 ? 116.574 103.819 140.791 1.00 94.69 478 HIS A C 1
ATOM 10858 O O . HIS D 3 478 ? 116.025 103.291 141.764 1.00 101.12 478 HIS A O 1
ATOM 10872 N N . GLY D 3 479 ? 117.886 103.778 140.603 1.00 94.01 479 GLY A N 1
ATOM 10873 C CA . GLY D 3 479 ? 118.759 103.181 141.599 1.00 98.47 479 GLY A CA 1
ATOM 10874 C C . GLY D 3 479 ? 118.490 101.714 141.844 1.00 100.87 479 GLY A C 1
ATOM 10875 O O . GLY D 3 479 ? 118.507 101.266 142.997 1.00 107.78 479 GLY A O 1
ATOM 10879 N N . GLU D 3 480 ? 118.241 100.951 140.786 1.00 91.96 480 GLU A N 1
ATOM 10880 C CA . GLU D 3 480 ? 118.039 99.513 140.879 1.00 89.02 480 GLU A CA 1
ATOM 10881 C C . GLU D 3 480 ? 119.218 98.807 140.231 1.00 89.78 480 GLU A C 1
ATOM 10882 O O . GLU D 3 480 ? 119.607 99.143 139.110 1.00 94.79 480 GLU A O 1
ATOM 10894 N N . LYS D 3 481 ? 119.786 97.833 140.937 1.00 85.76 481 LYS A N 1
ATOM 10895 C CA . LYS D 3 481 ? 120.961 97.143 140.419 1.00 85.81 481 LYS A CA 1
ATOM 10896 C C . LYS D 3 481 ? 120.603 96.262 139.229 1.00 86.20 481 LYS A C 1
ATOM 10897 O O . LYS D 3 481 ? 121.288 96.285 138.200 1.00 92.10 481 LYS A O 1
ATOM 10916 N N . GLN D 3 482 ? 119.531 95.478 139.347 1.00 81.40 482 GLN A N 1
ATOM 10917 C CA . GLN D 3 482 ? 119.149 94.591 138.254 1.00 76.74 482 GLN A CA 1
ATOM 10918 C C . GLN D 3 482 ? 118.853 95.378 136.988 1.00 78.22 482 GLN A C 1
ATOM 10919 O O . GLN D 3 482 ? 119.294 95.007 135.892 1.00 81.86 482 GLN A O 1
ATOM 10933 N N . LEU D 3 483 ? 118.093 96.463 137.116 1.00 76.98 483 LEU A N 1
ATOM 10934 C CA . LEU D 3 483 ? 117.778 97.270 135.950 1.00 74.44 483 LEU A CA 1
ATOM 10935 C C . LEU D 3 483 ? 119.031 97.895 135.365 1.00 76.30 483 LEU A C 1
ATOM 10936 O O . LEU D 3 483 ? 119.122 98.077 134.149 1.00 84.91 483 LEU A O 1
ATOM 10952 N N . GLU D 3 484 ? 120.010 98.225 136.206 1.00 76.98 484 GLU A N 1
ATOM 10953 C CA . GLU D 3 484 ? 121.279 98.720 135.688 1.00 75.26 484 GLU A CA 1
ATOM 10954 C C . GLU D 3 484 ? 121.983 97.648 134.872 1.00 74.87 484 GLU A C 1
ATOM 10955 O O . GLU D 3 484 ? 122.547 97.934 133.811 1.00 84.29 484 GLU A O 1
ATOM 10967 N N . ASP D 3 485 ? 121.954 96.404 135.347 1.00 67.32 485 ASP A N 1
ATOM 10968 C CA . ASP D 3 485 ? 122.540 95.305 134.586 1.00 68.42 485 ASP A CA 1
ATOM 10969 C C . ASP D 3 485 ? 121.865 95.168 133.227 1.00 74.90 485 ASP A C 1
ATOM 10970 O O . ASP D 3 485 ? 122.529 95.018 132.191 1.00 83.47 485 ASP A O 1
ATOM 10979 N N . TYR D 3 486 ? 120.535 95.218 133.215 1.00 70.57 486 TYR A N 1
ATOM 10980 C CA . TYR D 3 486 ? 119.807 95.101 131.957 1.00 63.07 486 TYR A CA 1
ATOM 10981 C C . TYR D 3 486 ? 120.144 96.249 131.016 1.00 68.60 486 TYR A C 1
ATOM 10982 O O . TYR D 3 486 ? 120.351 96.040 129.816 1.00 74.29 486 TYR A O 1
ATOM 11000 N N . GLY D 3 487 ? 120.191 97.472 131.540 1.00 71.03 487 GLY A N 1
ATOM 11001 C CA . GLY D 3 487 ? 120.527 98.607 130.699 1.00 66.91 487 GLY A CA 1
ATOM 11002 C C . GLY D 3 487 ? 121.930 98.507 130.141 1.00 66.55 487 GLY A C 1
ATOM 11003 O O . GLY D 3 487 ? 122.196 98.940 129.020 1.00 71.78 487 GLY A O 1
ATOM 11007 N N . MET D 3 488 ? 122.849 97.940 130.919 1.00 70.05 488 MET A N 1
ATOM 11008 C CA . MET D 3 488 ? 124.204 97.735 130.427 1.00 73.17 488 MET A CA 1
ATOM 11009 C C . MET D 3 488 ? 124.230 96.719 129.294 1.00 73.55 488 MET A C 1
ATOM 11010 O O . MET D 3 488 ? 124.951 96.901 128.307 1.00 76.86 488 MET A O 1
ATOM 11024 N N . ASP D 3 489 ? 123.447 95.645 129.410 1.00 75.87 489 ASP A N 1
ATOM 11025 C CA . ASP D 3 489 ? 123.336 94.710 128.291 1.00 75.45 489 ASP A CA 1
ATOM 11026 C C . ASP D 3 489 ? 122.776 95.404 127.054 1.00 73.52 489 ASP A C 1
ATOM 11027 O O . ASP D 3 489 ? 123.258 95.190 125.934 1.00 76.05 489 ASP A O 1
ATOM 11036 N N . VAL D 3 490 ? 121.757 96.242 127.240 1.00 71.13 490 VAL A N 1
ATOM 11037 C CA . VAL D 3 490 ? 121.169 96.968 126.118 1.00 64.89 490 VAL A CA 1
ATOM 11038 C C . VAL D 3 490 ? 122.209 97.859 125.452 1.00 66.85 490 VAL A C 1
ATOM 11039 O O . VAL D 3 490 ? 122.304 97.918 124.222 1.00 74.78 490 VAL A O 1
ATOM 11052 N N . LEU D 3 491 ? 122.990 98.583 126.254 1.00 68.95 491 LEU A N 1
ATOM 11053 C CA . LEU D 3 491 ? 124.013 99.467 125.705 1.00 68.73 491 LEU A CA 1
ATOM 11054 C C . LEU D 3 491 ? 125.077 98.684 124.951 1.00 66.70 491 LEU A C 1
ATOM 11055 O O . LEU D 3 491 ? 125.510 99.087 123.861 1.00 71.53 491 LEU A O 1
ATOM 11071 N N . THR D 3 492 ? 125.522 97.565 125.520 1.00 66.41 492 THR A N 1
ATOM 11072 C CA . THR D 3 492 ? 126.501 96.736 124.834 1.00 66.78 492 THR A CA 1
ATOM 11073 C C . THR D 3 492 ? 125.970 96.296 123.483 1.00 68.70 492 THR A C 1
ATOM 11074 O O . THR D 3 492 ? 126.676 96.366 122.473 1.00 75.05 492 THR A O 1
ATOM 11085 N N . VAL D 3 493 ? 124.717 95.847 123.444 1.00 71.77 493 VAL A N 1
ATOM 11086 C CA . VAL D 3 493 ? 124.162 95.356 122.188 1.00 67.02 493 VAL A CA 1
ATOM 11087 C C . VAL D 3 493 ? 124.024 96.489 121.183 1.00 67.71 493 VAL A C 1
ATOM 11088 O O . VAL D 3 493 ? 124.246 96.298 119.985 1.00 72.37 493 VAL A O 1
ATOM 11101 N N . ALA D 3 494 ? 123.652 97.681 121.644 1.00 68.23 494 ALA A N 1
ATOM 11102 C CA . ALA D 3 494 ? 123.531 98.809 120.727 1.00 64.65 494 ALA A CA 1
ATOM 11103 C C . ALA D 3 494 ? 124.870 99.124 120.072 1.00 66.78 494 ALA A C 1
ATOM 11104 O O . ALA D 3 494 ? 124.965 99.244 118.843 1.00 73.84 494 ALA A O 1
ATOM 11111 N N . PHE D 3 495 ? 125.923 99.258 120.880 1.00 71.94 495 PHE A N 1
ATOM 11112 C CA . PHE D 3 495 ? 127.233 99.570 120.315 1.00 68.09 495 PHE A CA 1
ATOM 11113 C C . PHE D 3 495 ? 127.722 98.453 119.407 1.00 66.08 495 PHE A C 1
ATOM 11114 O O . PHE D 3 495 ? 128.289 98.712 118.336 1.00 70.84 495 PHE A O 1
ATOM 11131 N N . LEU D 3 496 ? 127.531 97.202 119.826 1.00 68.41 496 LEU A N 1
ATOM 11132 C CA . LEU D 3 496 ? 127.849 96.079 118.959 1.00 69.08 496 LEU A CA 1
ATOM 11133 C C . LEU D 3 496 ? 127.188 96.264 117.605 1.00 73.40 496 LEU A C 1
ATOM 11134 O O . LEU D 3 496 ? 127.867 96.448 116.596 1.00 74.82 496 LEU A O 1
ATOM 11150 N N . SER D 3 497 ? 125.857 96.335 117.591 1.00 72.93 497 SER A N 1
ATOM 11151 C CA . SER D 3 497 ? 125.118 96.458 116.341 1.00 70.54 497 SER A CA 1
ATOM 11152 C C . SER D 3 497 ? 125.684 97.568 115.472 1.00 67.61 497 SER A C 1
ATOM 11153 O O . SER D 3 497 ? 125.913 97.373 114.276 1.00 74.42 497 SER A O 1
ATOM 11161 N N . ILE D 3 498 ? 125.933 98.741 116.055 1.00 66.81 498 ILE A N 1
ATOM 11162 C CA . ILE D 3 498 ? 126.514 99.832 115.271 1.00 65.96 498 ILE A CA 1
ATOM 11163 C C . ILE D 3 498 ? 127.791 99.360 114.589 1.00 70.21 498 ILE A C 1
ATOM 11164 O O . ILE D 3 498 ? 127.906 99.365 113.356 1.00 74.70 498 ILE A O 1
ATOM 11180 N N . LEU D 3 499 ? 128.769 98.931 115.389 1.00 77.92 499 LEU A N 1
ATOM 11181 C CA . LEU D 3 499 ? 130.079 98.602 114.832 1.00 73.35 499 LEU A CA 1
ATOM 11182 C C . LEU D 3 499 ? 129.980 97.490 113.800 1.00 73.40 499 LEU A C 1
ATOM 11183 O O . LEU D 3 499 ? 130.600 97.563 112.734 1.00 76.77 499 LEU A O 1
ATOM 11199 N N . ILE D 3 500 ? 129.208 96.450 114.100 1.00 72.60 500 ILE A N 1
ATOM 11200 C CA . ILE D 3 500 ? 129.139 95.295 113.219 1.00 74.96 500 ILE A CA 1
ATOM 11201 C C . ILE D 3 500 ? 128.477 95.660 111.900 1.00 74.82 500 ILE A C 1
ATOM 11202 O O . ILE D 3 500 ? 128.961 95.280 110.831 1.00 76.81 500 ILE A O 1
ATOM 11218 N N . THR D 3 501 ? 127.374 96.408 111.944 1.00 75.46 501 THR A N 1
ATOM 11219 C CA . THR D 3 501 ? 126.503 96.537 110.785 1.00 74.50 501 THR A CA 1
ATOM 11220 C C . THR D 3 501 ? 126.758 97.774 109.941 1.00 74.67 501 THR A C 1
ATOM 11221 O O . THR D 3 501 ? 126.514 97.728 108.734 1.00 81.77 501 THR A O 1
ATOM 11232 N N . ALA D 3 502 ? 127.206 98.890 110.515 1.00 68.99 502 ALA A N 1
ATOM 11233 C CA . ALA D 3 502 ? 127.411 100.074 109.684 1.00 69.11 502 ALA A CA 1
ATOM 11234 C C . ALA D 3 502 ? 128.482 99.856 108.623 1.00 82.57 502 ALA A C 1
ATOM 11235 O O . ALA D 3 502 ? 128.198 100.080 107.432 1.00 89.48 502 ALA A O 1
ATOM 11242 N N . PRO D 3 503 ? 129.696 99.404 108.954 1.00 82.58 503 PRO A N 1
ATOM 11243 C CA . PRO D 3 503 ? 130.730 99.261 107.922 1.00 79.22 503 PRO A CA 1
ATOM 11244 C C . PRO D 3 503 ? 130.383 98.203 106.895 1.00 79.31 503 PRO A C 1
ATOM 11245 O O . PRO D 3 503 ? 130.497 98.439 105.690 1.00 86.04 503 PRO A O 1
ATOM 11256 N N . ILE D 3 504 ? 129.985 97.020 107.363 1.00 76.11 504 ILE A N 1
ATOM 11257 C CA . ILE D 3 504 ? 129.649 95.943 106.439 1.00 76.94 504 ILE A CA 1
ATOM 11258 C C . ILE D 3 504 ? 128.477 96.364 105.568 1.00 82.64 504 ILE A C 1
ATOM 11259 O O . ILE D 3 504 ? 128.431 96.054 104.376 1.00 93.02 504 ILE A O 1
ATOM 11275 N N . GLY D 3 505 ? 127.514 97.077 106.147 1.00 83.41 505 GLY A N 1
ATOM 11276 C CA . GLY D 3 505 ? 126.369 97.514 105.368 1.00 82.44 505 GLY A CA 1
ATOM 11277 C C . GLY D 3 505 ? 126.755 98.479 104.266 1.00 86.43 505 GLY A C 1
ATOM 11278 O O . GLY D 3 505 ? 126.329 98.334 103.117 1.00 91.09 505 GLY A O 1
ATOM 11282 N N . SER D 3 506 ? 127.575 99.478 104.599 1.00 81.03 506 SER A N 1
ATOM 11283 C CA . SER D 3 506 ? 128.011 100.431 103.582 1.00 81.86 506 SER A CA 1
ATOM 11284 C C . SER D 3 506 ? 128.835 99.742 102.503 1.00 88.09 506 SER A C 1
ATOM 11285 O O . SER D 3 506 ? 128.650 99.994 101.303 1.00 91.36 506 SER A O 1
ATOM 11293 N N . LEU D 3 507 ? 129.751 98.863 102.910 1.00 91.45 507 LEU A N 1
ATOM 11294 C CA . LEU D 3 507 ? 130.571 98.150 101.941 1.00 93.01 507 LEU A CA 1
ATOM 11295 C C . LEU D 3 507 ? 129.709 97.298 101.022 1.00 91.90 507 LEU A C 1
ATOM 11296 O O . LEU D 3 507 ? 129.933 97.259 99.809 1.00 97.34 507 LEU A O 1
ATOM 11312 N N . LEU D 3 508 ? 128.722 96.602 101.584 1.00 86.83 508 LEU A N 1
ATOM 11313 C CA . LEU D 3 508 ? 127.854 95.765 100.770 1.00 85.52 508 LEU A CA 1
ATOM 11314 C C . LEU D 3 508 ? 127.029 96.602 99.809 1.00 89.44 508 LEU A C 1
ATOM 11315 O O . LEU D 3 508 ? 126.844 96.217 98.651 1.00 98.35 508 LEU A O 1
ATOM 11331 N N . ILE D 3 509 ? 126.515 97.746 100.260 1.00 84.60 509 ILE A N 1
ATOM 11332 C CA . ILE D 3 509 ? 125.777 98.610 99.343 1.00 85.97 509 ILE A CA 1
ATOM 11333 C C . ILE D 3 509 ? 126.667 98.997 98.173 1.00 91.16 509 ILE A C 1
ATOM 11334 O O . ILE D 3 509 ? 126.291 98.848 97.004 1.00 93.08 509 ILE A O 1
ATOM 11350 N N . GLY D 3 510 ? 127.874 99.479 98.470 1.00 92.13 510 GLY A N 1
ATOM 11351 C CA . GLY D 3 510 ? 128.766 99.897 97.400 1.00 91.27 510 GLY A CA 1
ATOM 11352 C C . GLY D 3 510 ? 129.105 98.766 96.448 1.00 96.29 510 GLY A C 1
ATOM 11353 O O . GLY D 3 510 ? 129.096 98.945 95.229 1.00 98.16 510 GLY A O 1
ATOM 11357 N N . LEU D 3 511 ? 129.398 97.584 96.990 1.00 98.12 511 LEU A N 1
ATOM 11358 C CA . LEU D 3 511 ? 129.804 96.461 96.154 1.00 100.41 511 LEU A CA 1
ATOM 11359 C C . LEU D 3 511 ? 128.653 95.968 95.288 1.00 100.06 511 LEU A C 1
ATOM 11360 O O . LEU D 3 511 ? 128.820 95.753 94.082 1.00 102.19 511 LEU A O 1
ATOM 11376 N N . LEU D 3 512 ? 127.476 95.782 95.880 1.00 95.91 512 LEU A N 1
ATOM 11377 C CA . LEU D 3 512 ? 126.354 95.168 95.189 1.00 94.73 512 LEU A CA 1
ATOM 11378 C C . LEU D 3 512 ? 125.541 96.150 94.360 1.00 95.77 512 LEU A C 1
ATOM 11379 O O . LEU D 3 512 ? 124.678 95.711 93.594 1.00 98.14 512 LEU A O 1
ATOM 11395 N N . GLY D 3 513 ? 125.778 97.454 94.484 1.00 93.75 513 GLY A N 1
ATOM 11396 C CA . GLY D 3 513 ? 125.034 98.411 93.707 1.00 95.27 513 GLY A CA 1
ATOM 11397 C C . GLY D 3 513 ? 125.182 98.192 92.218 1.00 96.20 513 GLY A C 1
ATOM 11398 O O . GLY D 3 513 ? 124.236 97.809 91.526 1.00 97.01 513 GLY A O 1
ATOM 11402 N N . PRO D 3 514 ? 126.384 98.426 91.694 1.00 95.64 514 PRO A N 1
ATOM 11403 C CA . PRO D 3 514 ? 126.578 98.300 90.242 1.00 93.78 514 PRO A CA 1
ATOM 11404 C C . PRO D 3 514 ? 126.221 96.931 89.697 1.00 97.19 514 PRO A C 1
ATOM 11405 O O . PRO D 3 514 ? 125.715 96.839 88.572 1.00 98.56 514 PRO A O 1
ATOM 11416 N N . ARG D 3 515 ? 126.462 95.862 90.453 1.00 98.39 515 ARG A N 1
ATOM 11417 C CA . ARG D 3 515 ? 126.268 94.519 89.921 1.00 100.03 515 ARG A CA 1
ATOM 11418 C C . ARG D 3 515 ? 124.789 94.161 89.823 1.00 99.52 515 ARG A C 1
ATOM 11419 O O . ARG D 3 515 ? 124.279 93.872 88.735 1.00 101.08 515 ARG A O 1
ATOM 11440 N N . LEU D 3 516 ? 124.084 94.168 90.954 1.00 98.01 516 LEU A N 1
ATOM 11441 C CA . LEU D 3 516 ? 122.713 93.667 90.968 1.00 98.66 516 LEU A CA 1
ATOM 11442 C C . LEU D 3 516 ? 121.753 94.626 90.277 1.00 97.70 516 LEU A C 1
ATOM 11443 O O . LEU D 3 516 ? 120.884 94.194 89.512 1.00 100.43 516 LEU A O 1
ATOM 11459 N N . LEU D 3 517 ? 121.884 95.922 90.531 1.00 96.26 517 LEU A N 1
ATOM 11460 C CA . LEU D 3 517 ? 120.954 96.884 89.961 1.00 96.09 517 LEU A CA 1
ATOM 11461 C C . LEU D 3 517 ? 121.155 97.006 88.456 1.00 102.25 517 LEU A C 1
ATOM 11462 O O . LEU D 3 517 ? 122.233 96.733 87.924 1.00 109.10 517 LEU A O 1
ATOM 11478 N N . GLN D 3 518 ? 120.095 97.420 87.766 1.00 107.36 518 GLN A N 1
ATOM 11479 C CA . GLN D 3 518 ? 120.089 97.525 86.311 1.00 111.30 518 GLN A CA 1
ATOM 11480 C C . GLN D 3 518 ? 120.298 98.982 85.916 1.00 111.84 518 GLN A C 1
ATOM 11481 O O . GLN D 3 518 ? 119.418 99.821 86.122 1.00 113.76 518 GLN A O 1
ATOM 11495 N N . LYS D 3 519 ? 121.458 99.276 85.337 1.00 112.81 519 LYS A N 1
ATOM 11496 C CA . LYS D 3 519 ? 121.759 100.636 84.923 1.00 109.69 519 LYS A CA 1
ATOM 11497 C C . LYS D 3 519 ? 120.850 101.071 83.784 1.00 116.86 519 LYS A C 1
ATOM 11498 O O . LYS D 3 519 ? 120.413 100.264 82.961 1.00 119.47 519 LYS A O 1
ATOM 11517 N N . VAL D 3 520 ? 120.568 102.370 83.743 1.00 121.99 520 VAL A N 1
ATOM 11518 C CA . VAL D 3 520 ? 119.753 102.979 82.700 1.00 126.41 520 VAL A CA 1
ATOM 11519 C C . VAL D 3 520 ? 120.572 104.084 82.051 1.00 132.31 520 VAL A C 1
ATOM 11520 O O . VAL D 3 520 ? 121.135 104.937 82.745 1.00 126.87 520 VAL A O 1
ATOM 11533 N N . GLU D 3 521 ? 120.641 104.064 80.724 1.00 146.61 521 GLU A N 1
ATOM 11534 C CA . GLU D 3 521 ? 121.428 105.041 79.982 1.00 148.15 521 GLU A CA 1
ATOM 11535 C C . GLU D 3 521 ? 120.650 105.555 78.776 1.00 146.08 521 GLU A C 1
ATOM 11536 O O . GLU D 3 521 ? 120.252 106.719 78.732 1.00 138.02 521 GLU A O 1
ATOM 11548 N N . PRO E 3 79 ? 99.452 134.614 91.176 1.00 146.19 79 PRO B N 1
ATOM 11549 C CA . PRO E 3 79 ? 100.580 134.064 91.933 1.00 146.10 79 PRO B CA 1
ATOM 11550 C C . PRO E 3 79 ? 101.510 135.149 92.469 1.00 144.46 79 PRO B C 1
ATOM 11551 O O . PRO E 3 79 ? 101.416 136.294 92.027 1.00 148.45 79 PRO B O 1
ATOM 11562 N N . PRO E 3 80 ? 102.389 134.798 93.405 1.00 137.88 80 PRO B N 1
ATOM 11563 C CA . PRO E 3 80 ? 103.267 135.810 94.003 1.00 136.89 80 PRO B CA 1
ATOM 11564 C C . PRO E 3 80 ? 104.144 136.478 92.956 1.00 137.09 80 PRO B C 1
ATOM 11565 O O . PRO E 3 80 ? 104.605 135.843 92.006 1.00 136.06 80 PRO B O 1
ATOM 11576 N N . HIS E 3 81 ? 104.373 137.775 93.142 1.00 138.09 81 HIS B N 1
ATOM 11577 C CA . HIS E 3 81 ? 105.206 138.548 92.233 1.00 133.17 81 HIS B CA 1
ATOM 11578 C C . HIS E 3 81 ? 105.346 139.960 92.779 1.00 131.78 81 HIS B C 1
ATOM 11579 O O . HIS E 3 81 ? 104.473 140.448 93.501 1.00 133.17 81 HIS B O 1
ATOM 11593 N N . GLY E 3 82 ? 106.449 140.606 92.423 1.00 127.58 82 GLY B N 1
ATOM 11594 C CA . GLY E 3 82 ? 106.616 142.008 92.734 1.00 129.84 82 GLY B CA 1
ATOM 11595 C C . GLY E 3 82 ? 107.116 142.260 94.144 1.00 128.49 82 GLY B C 1
ATOM 11596 O O . GLY E 3 82 ? 107.738 141.414 94.793 1.00 124.09 82 GLY B O 1
ATOM 11600 N N . LEU E 3 83 ? 106.821 143.471 94.620 1.00 129.49 83 LEU B N 1
ATOM 11601 C CA . LEU E 3 83 ? 107.358 143.925 95.897 1.00 124.59 83 LEU B CA 1
ATOM 11602 C C . LEU E 3 83 ? 106.872 143.048 97.043 1.00 121.93 83 LEU B C 1
ATOM 11603 O O . LEU E 3 83 ? 107.633 142.743 97.970 1.00 115.64 83 LEU B O 1
ATOM 11619 N N . LEU E 3 84 ? 105.605 142.631 97.000 1.00 124.07 84 LEU B N 1
ATOM 11620 C CA . LEU E 3 84 ? 105.049 141.868 98.111 1.00 120.37 84 LEU B CA 1
ATOM 11621 C C . LEU E 3 84 ? 105.785 140.549 98.299 1.00 114.69 84 LEU B C 1
ATOM 11622 O O . LEU E 3 84 ? 106.080 140.152 99.430 1.00 115.98 84 LEU B O 1
ATOM 11638 N N . ASP E 3 85 ? 106.092 139.850 97.207 1.00 112.86 85 ASP B N 1
ATOM 11639 C CA . ASP E 3 85 ? 106.818 138.594 97.342 1.00 111.55 85 ASP B CA 1
ATOM 11640 C C . ASP E 3 85 ? 108.198 138.823 97.940 1.00 105.52 85 ASP B C 1
ATOM 11641 O O . ASP E 3 85 ? 108.643 138.064 98.808 1.00 104.41 85 ASP B O 1
ATOM 11650 N N . ARG E 3 86 ? 108.895 139.862 97.481 1.00 103.17 86 ARG B N 1
ATOM 11651 C CA . ARG E 3 86 ? 110.230 140.129 97.997 1.00 102.42 86 ARG B CA 1
ATOM 11652 C C . ARG E 3 86 ? 110.186 140.436 99.486 1.00 99.02 86 ARG B C 1
ATOM 11653 O O . ARG E 3 86 ? 111.014 139.936 100.256 1.00 96.27 86 ARG B O 1
ATOM 11674 N N . VAL E 3 87 ? 109.223 141.252 99.916 1.00 102.07 87 VAL B N 1
ATOM 11675 C CA . VAL E 3 87 ? 109.162 141.612 101.327 1.00 102.59 87 VAL B CA 1
ATOM 11676 C C . VAL E 3 87 ? 108.777 140.401 102.166 1.00 94.51 87 VAL B C 1
ATOM 11677 O O . VAL E 3 87 ? 109.312 140.195 103.262 1.00 92.86 87 VAL B O 1
ATOM 11690 N N . ILE E 3 88 ? 107.860 139.569 101.664 1.00 94.41 88 ILE B N 1
ATOM 11691 C CA . ILE E 3 88 ? 107.489 138.357 102.391 1.00 91.09 88 ILE B CA 1
ATOM 11692 C C . ILE E 3 88 ? 108.707 137.463 102.567 1.00 86.72 88 ILE B C 1
ATOM 11693 O O . ILE E 3 88 ? 108.979 136.958 103.663 1.00 88.04 88 ILE B O 1
ATOM 11709 N N . THR E 3 89 ? 109.467 137.264 101.490 1.00 85.12 89 THR B N 1
ATOM 11710 C CA . THR E 3 89 ? 110.643 136.407 101.565 1.00 81.72 89 THR B CA 1
ATOM 11711 C C . THR E 3 89 ? 111.673 136.963 102.536 1.00 83.71 89 THR B C 1
ATOM 11712 O O . THR E 3 89 ? 112.269 136.213 103.314 1.00 85.40 89 THR B O 1
ATOM 11723 N N . ASN E 3 90 ? 111.912 138.274 102.496 1.00 87.35 90 ASN B N 1
ATOM 11724 C CA . ASN E 3 90 ? 112.933 138.850 103.363 1.00 85.14 90 ASN B CA 1
ATOM 11725 C C . ASN E 3 90 ? 112.526 138.763 104.829 1.00 82.83 90 ASN B C 1
ATOM 11726 O O . ASN E 3 90 ? 113.346 138.414 105.690 1.00 81.62 90 ASN B O 1
ATOM 11737 N N . VAL E 3 91 ? 111.265 139.074 105.134 1.00 79.27 91 VAL B N 1
ATOM 11738 C CA . VAL E 3 91 ? 110.787 138.940 106.506 1.00 74.40 91 VAL B CA 1
ATOM 11739 C C . VAL E 3 91 ? 110.920 137.497 106.965 1.00 77.86 91 VAL B C 1
ATOM 11740 O O . VAL E 3 91 ? 111.351 137.222 108.094 1.00 78.55 91 VAL B O 1
ATOM 11753 N N . THR E 3 92 ? 110.550 136.552 106.099 1.00 81.28 92 THR B N 1
ATOM 11754 C CA . THR E 3 92 ? 110.656 135.145 106.455 1.00 73.96 92 THR B CA 1
ATOM 11755 C C . THR E 3 92 ? 112.096 134.761 106.744 1.00 71.21 92 THR B C 1
ATOM 11756 O O . THR E 3 92 ? 112.368 134.053 107.713 1.00 74.19 92 THR B O 1
ATOM 11767 N N . ILE E 3 93 ? 113.032 135.214 105.913 1.00 72.69 93 ILE B N 1
ATOM 11768 C CA . ILE E 3 93 ? 114.431 134.854 106.119 1.00 71.02 93 ILE B CA 1
ATOM 11769 C C . ILE E 3 93 ? 114.933 135.416 107.440 1.00 74.75 93 ILE B C 1
ATOM 11770 O O . ILE E 3 93 ? 115.645 134.738 108.188 1.00 78.67 93 ILE B O 1
ATOM 11786 N N . ILE E 3 94 ? 114.579 136.664 107.747 1.00 77.11 94 ILE B N 1
ATOM 11787 C CA . ILE E 3 94 ? 115.029 137.268 109.000 1.00 77.50 94 ILE B CA 1
ATOM 11788 C C . ILE E 3 94 ? 114.504 136.472 110.190 1.00 77.59 94 ILE B C 1
ATOM 11789 O O . ILE E 3 94 ? 115.265 136.046 111.079 1.00 78.42 94 ILE B O 1
ATOM 11805 N N . VAL E 3 95 ? 113.188 136.253 110.218 1.00 73.99 95 VAL B N 1
ATOM 11806 C CA . VAL E 3 95 ? 112.579 135.554 111.341 1.00 66.73 95 VAL B CA 1
ATOM 11807 C C . VAL E 3 95 ? 113.143 134.150 111.449 1.00 71.81 95 VAL B C 1
ATOM 11808 O O . VAL E 3 95 ? 113.369 133.637 112.549 1.00 71.94 95 VAL B O 1
ATOM 11821 N N . LEU E 3 96 ? 113.389 133.508 110.309 1.00 75.93 96 LEU B N 1
ATOM 11822 C CA . LEU E 3 96 ? 113.877 132.139 110.313 1.00 72.58 96 LEU B CA 1
ATOM 11823 C C . LEU E 3 96 ? 115.302 132.060 110.832 1.00 71.27 96 LEU B C 1
ATOM 11824 O O . LEU E 3 96 ? 115.656 131.111 111.534 1.00 74.63 96 LEU B O 1
ATOM 11840 N N . LEU E 3 97 ? 116.145 133.027 110.478 1.00 71.60 97 LEU B N 1
ATOM 11841 C CA . LEU E 3 97 ? 117.496 133.038 111.022 1.00 74.98 97 LEU B CA 1
ATOM 11842 C C . LEU E 3 97 ? 117.456 133.166 112.535 1.00 75.36 97 LEU B C 1
ATOM 11843 O O . LEU E 3 97 ? 118.118 132.405 113.260 1.00 78.13 97 LEU B O 1
ATOM 11859 N N . TRP E 3 98 ? 116.653 134.105 113.041 1.00 75.47 98 TRP B N 1
ATOM 11860 C CA . TRP E 3 98 ? 116.560 134.213 114.491 1.00 75.66 98 TRP B CA 1
ATOM 11861 C C . TRP E 3 98 ? 116.053 132.912 115.098 1.00 77.01 98 TRP B C 1
ATOM 11862 O O . TRP E 3 98 ? 116.571 132.452 116.121 1.00 79.43 98 TRP B O 1
ATOM 11883 N N . ALA E 3 99 ? 115.030 132.312 114.487 1.00 76.57 99 ALA B N 1
ATOM 11884 C CA . ALA E 3 99 ? 114.424 131.116 115.056 1.00 73.45 99 ALA B CA 1
ATOM 11885 C C . ALA E 3 99 ? 115.406 129.956 115.076 1.00 71.29 99 ALA B C 1
ATOM 11886 O O . ALA E 3 99 ? 115.455 129.195 116.043 1.00 79.65 99 ALA B O 1
ATOM 11893 N N . VAL E 3 100 ? 116.187 129.796 114.011 1.00 68.79 100 VAL B N 1
ATOM 11894 C CA . VAL E 3 100 ? 117.171 128.721 113.965 1.00 69.18 100 VAL B CA 1
ATOM 11895 C C . VAL E 3 100 ? 118.203 128.911 115.064 1.00 74.77 100 VAL B C 1
ATOM 11896 O O . VAL E 3 100 ? 118.557 127.968 115.786 1.00 82.32 100 VAL B O 1
ATOM 11909 N N . VAL E 3 101 ? 118.706 130.138 115.209 1.00 76.72 101 VAL B N 1
ATOM 11910 C CA . VAL E 3 101 ? 119.704 130.377 116.246 1.00 79.13 101 VAL B CA 1
ATOM 11911 C C . VAL E 3 101 ? 119.114 130.090 117.620 1.00 79.98 101 VAL B C 1
ATOM 11912 O O . VAL E 3 101 ? 119.759 129.473 118.475 1.00 82.05 101 VAL B O 1
ATOM 11925 N N . TRP E 3 102 ? 117.875 130.530 117.856 1.00 77.50 102 TRP B N 1
ATOM 11926 C CA . TRP E 3 102 ? 117.244 130.280 119.147 1.00 76.98 102 TRP B CA 1
ATOM 11927 C C . TRP E 3 102 ? 117.065 128.792 119.393 1.00 76.46 102 TRP B C 1
ATOM 11928 O O . TRP E 3 102 ? 117.263 128.313 120.512 1.00 81.33 102 TRP B O 1
ATOM 11949 N N . SER E 3 103 ? 116.659 128.046 118.370 1.00 79.47 103 SER B N 1
ATOM 11950 C CA . SER E 3 103 ? 116.457 126.618 118.556 1.00 78.74 103 SER B CA 1
ATOM 11951 C C . SER E 3 103 ? 117.762 125.936 118.927 1.00 73.94 103 SER B C 1
ATOM 11952 O O . SER E 3 103 ? 117.788 125.062 119.799 1.00 78.37 103 SER B O 1
ATOM 11960 N N . ILE E 3 104 ? 118.861 126.326 118.281 1.00 76.13 104 ILE B N 1
ATOM 11961 C CA . ILE E 3 104 ? 120.131 125.672 118.575 1.00 78.56 104 ILE B CA 1
ATOM 11962 C C . ILE E 3 104 ? 120.636 126.057 119.961 1.00 83.69 104 ILE B C 1
ATOM 11963 O O . ILE E 3 104 ? 121.091 125.200 120.725 1.00 83.52 104 ILE B O 1
ATOM 11979 N N . THR E 3 105 ? 120.569 127.343 120.311 1.00 89.39 105 THR B N 1
ATOM 11980 C CA . THR E 3 105 ? 121.154 127.843 121.552 1.00 87.48 105 THR B CA 1
ATOM 11981 C C . THR E 3 105 ? 120.131 128.000 122.670 1.00 83.95 105 THR B C 1
ATOM 11982 O O . THR E 3 105 ? 120.362 127.542 123.792 1.00 87.68 105 THR B O 1
ATOM 11993 N N . GLY E 3 106 ? 119.009 128.651 122.387 1.00 87.41 106 GLY B N 1
ATOM 11994 C CA . GLY E 3 106 ? 117.890 128.722 123.306 1.00 89.90 106 GLY B CA 1
ATOM 11995 C C . GLY E 3 106 ? 117.864 129.942 124.200 1.00 92.41 106 GLY B C 1
ATOM 11996 O O . GLY E 3 106 ? 117.077 130.862 123.964 1.00 91.04 106 GLY B O 1
ATOM 12000 N N . SER E 3 107 ? 118.716 129.981 125.219 1.00 94.40 107 SER B N 1
ATOM 12001 C CA . SER E 3 107 ? 118.704 131.107 126.142 1.00 98.13 107 SER B CA 1
ATOM 12002 C C . SER E 3 107 ? 119.526 132.279 125.633 1.00 97.85 107 SER B C 1
ATOM 12003 O O . SER E 3 107 ? 119.220 133.430 125.956 1.00 95.11 107 SER B O 1
ATOM 12011 N N . GLU E 3 108 ? 120.563 132.006 124.841 1.00 94.25 108 GLU B N 1
ATOM 12012 C CA . GLU E 3 108 ? 121.368 133.086 124.286 1.00 91.64 108 GLU B CA 1
ATOM 12013 C C . GLU E 3 108 ? 120.539 133.968 123.364 1.00 90.89 108 GLU B C 1
ATOM 12014 O O . GLU E 3 108 ? 120.649 135.198 123.406 1.00 95.59 108 GLU B O 1
ATOM 12026 N N . CYS E 3 109 ? 119.708 133.362 122.523 1.00 84.85 109 CYS B N 1
ATOM 12027 C CA . CYS E 3 109 ? 118.953 134.107 121.518 1.00 85.55 109 CYS B CA 1
ATOM 12028 C C . CYS E 3 109 ? 117.562 134.484 122.015 1.00 84.26 109 CYS B C 1
ATOM 12029 O O . CYS E 3 109 ? 116.562 134.296 121.328 1.00 83.85 109 CYS B O 1
ATOM 12037 N N . LEU E 3 110 ? 117.494 135.045 123.212 1.00 82.51 110 LEU B N 1
ATOM 12038 C CA . LEU E 3 110 ? 116.262 135.571 123.773 1.00 81.92 110 LEU B CA 1
ATOM 12039 C C . LEU E 3 110 ? 116.575 136.913 124.408 1.00 82.96 110 LEU B C 1
ATOM 12040 O O . LEU E 3 110 ? 117.735 137.201 124.714 1.00 89.94 110 LEU B O 1
ATOM 12056 N N . PRO E 3 111 ? 115.568 137.764 124.601 1.00 79.91 111 PRO B N 1
ATOM 12057 C CA . PRO E 3 111 ? 115.835 139.101 125.144 1.00 81.93 111 PRO B CA 1
ATOM 12058 C C . PRO E 3 111 ? 116.764 139.075 126.344 1.00 88.47 111 PRO B C 1
ATOM 12059 O O . PRO E 3 111 ? 116.470 138.432 127.355 1.00 90.17 111 PRO B O 1
ATOM 12070 N N . GLY E 3 112 ? 117.896 139.764 126.232 1.00 91.69 112 GLY B N 1
ATOM 12071 C CA . GLY E 3 112 ? 118.881 139.796 127.293 1.00 93.06 112 GLY B CA 1
ATOM 12072 C C . GLY E 3 112 ? 120.129 139.012 126.947 1.00 93.14 112 GLY B C 1
ATOM 12073 O O . GLY E 3 112 ? 121.246 139.440 127.248 1.00 98.12 112 GLY B O 1
ATOM 12077 N N . GLY E 3 113 ? 119.948 137.860 126.312 1.00 90.94 113 GLY B N 1
ATOM 12078 C CA . GLY E 3 113 ? 121.078 137.052 125.915 1.00 88.55 113 GLY B CA 1
ATOM 12079 C C . GLY E 3 113 ? 121.926 137.717 124.850 1.00 85.24 113 GLY B C 1
ATOM 12080 O O . GLY E 3 113 ? 121.511 138.647 124.160 1.00 85.39 113 GLY B O 1
ATOM 12084 N N . ASN E 3 114 ? 123.152 137.212 124.724 1.00 81.33 114 ASN B N 1
ATOM 12085 C CA . ASN E 3 114 ? 124.145 137.845 123.862 1.00 87.61 114 ASN B CA 1
ATOM 12086 C C . ASN E 3 114 ? 123.754 137.756 122.390 1.00 85.48 114 ASN B C 1
ATOM 12087 O O . ASN E 3 114 ? 123.742 138.767 121.675 1.00 83.70 114 ASN B O 1
ATOM 12098 N N . LEU E 3 115 ? 123.433 136.551 121.919 1.00 81.18 115 LEU B N 1
ATOM 12099 C CA . LEU E 3 115 ? 123.206 136.357 120.493 1.00 75.53 115 LEU B CA 1
ATOM 12100 C C . LEU E 3 115 ? 121.979 137.118 120.020 1.00 77.40 115 LEU B C 1
ATOM 12101 O O . LEU E 3 115 ? 121.951 137.617 118.890 1.00 81.81 115 LEU B O 1
ATOM 12117 N N . PHE E 3 116 ? 120.953 137.211 120.861 1.00 78.15 116 PHE B N 1
ATOM 12118 C CA . PHE E 3 116 ? 119.801 138.027 120.501 1.00 77.57 116 PHE B CA 1
ATOM 12119 C C . PHE E 3 116 ? 120.222 139.469 120.278 1.00 82.87 116 PHE B C 1
ATOM 12120 O O . PHE E 3 116 ? 119.796 140.112 119.309 1.00 83.40 116 PHE B O 1
ATOM 12137 N N . GLY E 3 117 ? 121.069 139.993 121.163 1.00 83.65 117 GLY B N 1
ATOM 12138 C CA . GLY E 3 117 ? 121.553 141.346 120.982 1.00 84.41 117 GLY B CA 1
ATOM 12139 C C . GLY E 3 117 ? 122.319 141.510 119.687 1.00 81.31 117 GLY B C 1
ATOM 12140 O O . GLY E 3 117 ? 122.122 142.483 118.958 1.00 83.92 117 GLY B O 1
ATOM 12144 N N . ILE E 3 118 ? 123.197 140.556 119.377 1.00 76.47 118 ILE B N 1
ATOM 12145 C CA . ILE E 3 118 ? 123.983 140.653 118.150 1.00 73.09 118 ILE B CA 1
ATOM 12146 C C . ILE E 3 118 ? 123.070 140.653 116.932 1.00 71.11 118 ILE B C 1
ATOM 12147 O O . ILE E 3 118 ? 123.233 141.459 116.009 1.00 76.20 118 ILE B O 1
ATOM 12163 N N . ILE E 3 119 ? 122.096 139.745 116.910 1.00 72.18 119 ILE B N 1
ATOM 12164 C CA . ILE E 3 119 ? 121.205 139.633 115.758 1.00 73.59 119 ILE B CA 1
ATOM 12165 C C . ILE E 3 119 ? 120.400 140.914 115.587 1.00 78.75 119 ILE B C 1
ATOM 12166 O O . ILE E 3 119 ? 120.246 141.434 114.473 1.00 82.78 119 ILE B O 1
ATOM 12182 N N . ILE E 3 120 ? 119.857 141.433 116.688 1.00 78.25 120 ILE B N 1
ATOM 12183 C CA . ILE E 3 120 ? 119.038 142.635 116.604 1.00 78.99 120 ILE B CA 1
ATOM 12184 C C . ILE E 3 120 ? 119.877 143.814 116.143 1.00 80.95 120 ILE B C 1
ATOM 12185 O O . ILE E 3 120 ? 119.431 144.630 115.330 1.00 82.83 120 ILE B O 1
ATOM 12201 N N . LEU E 3 121 ? 121.098 143.933 116.661 1.00 76.16 121 LEU B N 1
ATOM 12202 C CA . LEU E 3 121 ? 121.968 145.018 116.233 1.00 76.31 121 LEU B CA 1
ATOM 12203 C C . LEU E 3 121 ? 122.278 144.912 114.748 1.00 77.81 121 LEU B C 1
ATOM 12204 O O . LEU E 3 121 ? 122.261 145.915 114.029 1.00 81.74 121 LEU B O 1
ATOM 12220 N N . PHE E 3 122 ? 122.562 143.701 114.272 1.00 75.24 122 PHE B N 1
ATOM 12221 C CA . PHE E 3 122 ? 122.842 143.500 112.856 1.00 72.56 122 PHE B CA 1
ATOM 12222 C C . PHE E 3 122 ? 121.669 143.957 111.997 1.00 75.99 122 PHE B C 1
ATOM 12223 O O . PHE E 3 122 ? 121.836 144.741 111.051 1.00 81.10 122 PHE B O 1
ATOM 12240 N N . TYR E 3 123 ? 120.465 143.484 112.321 1.00 75.55 123 TYR B N 1
ATOM 12241 C CA . TYR E 3 123 ? 119.300 143.853 111.523 1.00 78.62 123 TYR B CA 1
ATOM 12242 C C . TYR E 3 123 ? 119.030 145.347 111.590 1.00 82.09 123 TYR B C 1
ATOM 12243 O O . TYR E 3 123 ? 118.702 145.970 110.576 1.00 86.16 123 TYR B O 1
ATOM 12261 N N . CYS E 3 124 ? 119.136 145.936 112.780 1.00 78.87 124 CYS B N 1
ATOM 12262 C CA . CYS E 3 124 ? 118.866 147.359 112.915 1.00 77.55 124 CYS B CA 1
ATOM 12263 C C . CYS E 3 124 ? 119.868 148.177 112.116 1.00 81.81 124 CYS B C 1
ATOM 12264 O O . CYS E 3 124 ? 119.501 149.166 111.475 1.00 89.07 124 CYS B O 1
ATOM 12272 N N . ALA E 3 125 ? 121.139 147.774 112.133 1.00 78.51 125 ALA B N 1
ATOM 12273 C CA . ALA E 3 125 ? 122.142 148.469 111.338 1.00 78.88 125 ALA B CA 1
ATOM 12274 C C . ALA E 3 125 ? 121.819 148.389 109.854 1.00 80.33 125 ALA B C 1
ATOM 12275 O O . ALA E 3 125 ? 121.892 149.396 109.140 1.00 85.73 125 ALA B O 1
ATOM 12282 N N . ILE E 3 126 ? 121.450 147.202 109.367 1.00 80.42 126 ILE B N 1
ATOM 12283 C CA . ILE E 3 126 ? 121.139 147.065 107.945 1.00 80.45 126 ILE B CA 1
ATOM 12284 C C . ILE E 3 126 ? 119.941 147.933 107.576 1.00 83.83 126 ILE B C 1
ATOM 12285 O O . ILE E 3 126 ? 119.942 148.633 106.554 1.00 90.16 126 ILE B O 1
ATOM 12301 N N . ILE E 3 127 ? 118.894 147.890 108.400 1.00 81.42 127 ILE B N 1
ATOM 12302 C CA . ILE E 3 127 ? 117.687 148.654 108.105 1.00 82.65 127 ILE B CA 1
ATOM 12303 C C . ILE E 3 127 ? 117.991 150.143 108.108 1.00 88.29 127 ILE B C 1
ATOM 12304 O O . ILE E 3 127 ? 117.505 150.891 107.252 1.00 96.51 127 ILE B O 1
ATOM 12320 N N . GLY E 3 128 ? 118.776 150.604 109.081 1.00 85.43 128 GLY B N 1
ATOM 12321 C CA . GLY E 3 128 ? 119.133 152.010 109.116 1.00 88.50 128 GLY B CA 1
ATOM 12322 C C . GLY E 3 128 ? 119.932 152.429 107.900 1.00 92.09 128 GLY B C 1
ATOM 12323 O O . GLY E 3 128 ? 119.692 153.492 107.322 1.00 100.65 128 GLY B O 1
ATOM 12327 N N . GLY E 3 129 ? 120.893 151.600 107.494 1.00 90.08 129 GLY B N 1
ATOM 12328 C CA . GLY E 3 129 ? 121.649 151.915 106.296 1.00 93.60 129 GLY B CA 1
ATOM 12329 C C . GLY E 3 129 ? 120.750 152.068 105.087 1.00 97.83 129 GLY B C 1
ATOM 12330 O O . GLY E 3 129 ? 120.853 153.040 104.336 1.00 108.24 129 GLY B O 1
ATOM 12334 N N . LYS E 3 130 ? 119.830 151.120 104.901 1.00 94.13 130 LYS B N 1
ATOM 12335 C CA . LYS E 3 130 ? 118.931 151.189 103.753 1.00 91.65 130 LYS B CA 1
ATOM 12336 C C . LYS E 3 130 ? 118.046 152.429 103.819 1.00 99.54 130 LYS B C 1
ATOM 12337 O O . LYS E 3 130 ? 117.904 153.163 102.831 1.00 111.83 130 LYS B O 1
ATOM 12356 N N . LEU E 3 131 ? 117.446 152.687 104.983 1.00 97.53 131 LEU B N 1
ATOM 12357 C CA . LEU E 3 131 ? 116.549 153.827 105.112 1.00 101.24 131 LEU B CA 1
ATOM 12358 C C . LEU E 3 131 ? 117.274 155.128 104.808 1.00 111.01 131 LEU B C 1
ATOM 12359 O O . LEU E 3 131 ? 116.779 155.963 104.045 1.00 120.79 131 LEU B O 1
ATOM 12375 N N . LEU E 3 132 ? 118.459 155.317 105.390 1.00 109.73 132 LEU B N 1
ATOM 12376 C CA . LEU E 3 132 ? 119.201 156.542 105.122 1.00 110.96 132 LEU B CA 1
ATOM 12377 C C . LEU E 3 132 ? 119.586 156.633 103.654 1.00 120.30 132 LEU B C 1
ATOM 12378 O O . LEU E 3 132 ? 119.546 157.717 103.062 1.00 128.69 132 LEU B O 1
ATOM 12394 N N . GLY E 3 133 ? 119.945 155.506 103.040 1.00 123.27 133 GLY B N 1
ATOM 12395 C CA . GLY E 3 133 ? 120.242 155.526 101.620 1.00 126.59 133 GLY B CA 1
ATOM 12396 C C . GLY E 3 133 ? 119.061 155.970 100.783 1.00 134.27 133 GLY B C 1
ATOM 12397 O O . GLY E 3 133 ? 119.238 156.602 99.739 1.00 144.19 133 GLY B O 1
ATOM 12401 N N . LEU E 3 134 ? 117.842 155.653 101.225 1.00 133.93 134 LEU B N 1
ATOM 12402 C CA . LEU E 3 134 ? 116.665 156.014 100.439 1.00 137.48 134 LEU B CA 1
ATOM 12403 C C . LEU E 3 134 ? 116.552 157.524 100.254 1.00 145.08 134 LEU B C 1
ATOM 12404 O O . LEU E 3 134 ? 116.257 158.000 99.152 1.00 147.23 134 LEU B O 1
ATOM 12420 N N . ILE E 3 135 ? 116.783 158.294 101.315 1.00 149.26 135 ILE B N 1
ATOM 12421 C CA . ILE E 3 135 ? 116.487 159.723 101.284 1.00 156.33 135 ILE B CA 1
ATOM 12422 C C . ILE E 3 135 ? 117.487 160.422 100.371 1.00 161.59 135 ILE B C 1
ATOM 12423 O O . ILE E 3 135 ? 118.697 160.410 100.626 1.00 159.35 135 ILE B O 1
ATOM 12439 N N . LYS E 3 136 ? 116.984 161.027 99.291 1.00 169.62 136 LYS B N 1
ATOM 12440 C CA . LYS E 3 136 ? 117.807 161.897 98.446 1.00 175.08 136 LYS B CA 1
ATOM 12441 C C . LYS E 3 136 ? 116.882 162.961 97.849 1.00 180.98 136 LYS B C 1
ATOM 12442 O O . LYS E 3 136 ? 116.291 162.764 96.786 1.00 183.10 136 LYS B O 1
ATOM 12461 N N . LEU E 3 137 ? 116.726 164.073 98.575 1.00 185.18 137 LEU B N 1
ATOM 12462 C CA . LEU E 3 137 ? 116.023 165.239 98.048 1.00 190.30 137 LEU B CA 1
ATOM 12463 C C . LEU E 3 137 ? 116.946 166.150 97.240 1.00 193.50 137 LEU B C 1
ATOM 12464 O O . LEU E 3 137 ? 116.674 166.417 96.063 1.00 193.80 137 LEU B O 1
ATOM 12480 N N . PRO E 3 138 ? 118.051 166.644 97.829 1.00 195.21 138 PRO B N 1
ATOM 12481 C CA . PRO E 3 138 ? 118.787 167.746 97.195 1.00 194.91 138 PRO B CA 1
ATOM 12482 C C . PRO E 3 138 ? 119.876 167.286 96.241 1.00 191.89 138 PRO B C 1
ATOM 12483 O O . PRO E 3 138 ? 120.049 166.087 96.010 1.00 192.95 138 PRO B O 1
ATOM 12494 N N . THR E 3 139 ? 120.622 168.246 95.688 1.00 188.38 139 THR B N 1
ATOM 12495 C CA . THR E 3 139 ? 121.691 167.916 94.752 1.00 189.05 139 THR B CA 1
ATOM 12496 C C . THR E 3 139 ? 122.689 166.937 95.357 1.00 186.58 139 THR B C 1
ATOM 12497 O O . THR E 3 139 ? 123.281 166.130 94.633 1.00 179.68 139 THR B O 1
ATOM 12508 N N . LEU E 3 140 ? 122.891 166.993 96.669 1.00 187.11 140 LEU B N 1
ATOM 12509 C CA . LEU E 3 140 ? 123.825 166.077 97.303 1.00 180.96 140 LEU B CA 1
ATOM 12510 C C . LEU E 3 140 ? 123.335 164.640 97.130 1.00 181.27 140 LEU B C 1
ATOM 12511 O O . LEU E 3 140 ? 122.126 164.387 97.176 1.00 180.06 140 LEU B O 1
ATOM 12527 N N . PRO E 3 141 ? 124.235 163.680 96.928 1.00 177.37 141 PRO B N 1
ATOM 12528 C CA . PRO E 3 141 ? 123.808 162.292 96.717 1.00 174.67 141 PRO B CA 1
ATOM 12529 C C . PRO E 3 141 ? 123.088 161.751 97.938 1.00 168.85 141 PRO B C 1
ATOM 12530 O O . PRO E 3 141 ? 122.987 162.439 98.965 1.00 160.65 141 PRO B O 1
ATOM 12541 N N . PRO E 3 142 ? 122.568 160.527 97.868 1.00 168.06 142 PRO B N 1
ATOM 12542 C CA . PRO E 3 142 ? 121.887 159.959 99.036 1.00 160.52 142 PRO B CA 1
ATOM 12543 C C . PRO E 3 142 ? 122.821 159.893 100.233 1.00 151.08 142 PRO B C 1
ATOM 12544 O O . PRO E 3 142 ? 124.026 159.677 100.094 1.00 151.54 142 PRO B O 1
ATOM 12555 N N . LEU E 3 143 ? 122.252 160.088 101.415 1.00 144.30 143 LEU B N 1
ATOM 12556 C CA . LEU E 3 143 ? 123.060 160.119 102.621 1.00 138.84 143 LEU B CA 1
ATOM 12557 C C . LEU E 3 143 ? 123.804 158.794 102.773 1.00 135.07 143 LEU B C 1
ATOM 12558 O O . LEU E 3 143 ? 123.270 157.739 102.414 1.00 138.59 143 LEU B O 1
ATOM 12574 N N . PRO E 3 144 ? 125.035 158.809 103.278 1.00 126.18 144 PRO B N 1
ATOM 12575 C CA . PRO E 3 144 ? 125.785 157.555 103.409 1.00 114.98 144 PRO B CA 1
ATOM 12576 C C . PRO E 3 144 ? 125.098 156.598 104.370 1.00 108.00 144 PRO B C 1
ATOM 12577 O O . PRO E 3 144 ? 124.502 157.009 105.368 1.00 106.15 144 PRO B O 1
ATOM 12588 N N . SER E 3 145 ? 125.188 155.305 104.062 1.00 99.67 145 SER B N 1
ATOM 12589 C CA . SER E 3 145 ? 124.643 154.300 104.963 1.00 97.83 145 SER B CA 1
ATOM 12590 C C . SER E 3 145 ? 125.394 154.256 106.287 1.00 95.70 145 SER B C 1
ATOM 12591 O O . SER E 3 145 ? 124.865 153.727 107.272 1.00 93.84 145 SER B O 1
ATOM 12599 N N . LEU E 3 146 ? 126.612 154.798 106.333 1.00 95.79 146 LEU B N 1
ATOM 12600 C CA . LEU E 3 146 ? 127.341 154.868 107.594 1.00 89.33 146 LEU B CA 1
ATOM 12601 C C . LEU E 3 146 ? 126.530 155.599 108.647 1.00 92.17 146 LEU B C 1
ATOM 12602 O O . LEU E 3 146 ? 126.473 155.175 109.806 1.00 92.78 146 LEU B O 1
ATOM 12618 N N . LEU E 3 147 ? 125.913 156.717 108.265 1.00 92.80 147 LEU B N 1
ATOM 12619 C CA . LEU E 3 147 ? 125.098 157.459 109.213 1.00 89.94 147 LEU B CA 1
ATOM 12620 C C . LEU E 3 147 ? 123.953 156.601 109.724 1.00 88.67 147 LEU B C 1
ATOM 12621 O O . LEU E 3 147 ? 123.651 156.604 110.921 1.00 87.20 147 LEU B O 1
ATOM 12637 N N . GLY E 3 148 ? 123.316 155.842 108.832 1.00 87.96 148 GLY B N 1
ATOM 12638 C CA . GLY E 3 148 ? 122.221 154.989 109.260 1.00 85.45 148 GLY B CA 1
ATOM 12639 C C . GLY E 3 148 ? 122.664 153.933 110.252 1.00 78.99 148 GLY B C 1
ATOM 12640 O O . GLY E 3 148 ? 122.014 153.713 111.274 1.00 83.16 148 GLY B O 1
ATOM 12644 N N . MET E 3 149 ? 123.780 153.263 109.963 1.00 77.82 149 MET B N 1
ATOM 12645 C CA . MET E 3 149 ? 124.255 152.217 110.864 1.00 75.30 149 MET B CA 1
ATOM 12646 C C . MET E 3 149 ? 124.668 152.795 112.212 1.00 79.55 149 MET B C 1
ATOM 12647 O O . MET E 3 149 ? 124.345 152.228 113.268 1.00 80.93 149 MET B O 1
ATOM 12661 N N . LEU E 3 150 ? 125.377 153.923 112.198 1.00 83.13 150 LEU B N 1
ATOM 12662 C CA . LEU E 3 150 ? 125.766 154.557 113.449 1.00 76.28 150 LEU B CA 1
ATOM 12663 C C . LEU E 3 150 ? 124.544 154.953 114.259 1.00 77.35 150 LEU B C 1
ATOM 12664 O O . LEU E 3 150 ? 124.506 154.744 115.474 1.00 79.73 150 LEU B O 1
ATOM 12680 N N . LEU E 3 151 ? 123.532 155.528 113.605 1.00 75.73 151 LEU B N 1
ATOM 12681 C CA . LEU E 3 151 ? 122.332 155.936 114.324 1.00 76.56 151 LEU B CA 1
ATOM 12682 C C . LEU E 3 151 ? 121.586 154.733 114.875 1.00 77.39 151 LEU B C 1
ATOM 12683 O O . LEU E 3 151 ? 121.019 154.801 115.969 1.00 84.80 151 LEU B O 1
ATOM 12699 N N . ALA E 3 152 ? 121.556 153.629 114.132 1.00 75.04 152 ALA B N 1
ATOM 12700 C CA . ALA E 3 152 ? 120.915 152.424 114.642 1.00 71.54 152 ALA B CA 1
ATOM 12701 C C . ALA E 3 152 ? 121.600 151.946 115.913 1.00 75.31 152 ALA B C 1
ATOM 12702 O O . ALA E 3 152 ? 120.943 151.671 116.925 1.00 85.62 152 ALA B O 1
ATOM 12709 N N . GLY E 3 153 ? 122.929 151.852 115.885 1.00 74.56 153 GLY B N 1
ATOM 12710 C CA . GLY E 3 153 ? 123.647 151.456 117.087 1.00 73.77 153 GLY B CA 1
ATOM 12711 C C . GLY E 3 153 ? 123.433 152.425 118.235 1.00 75.58 153 GLY B C 1
ATOM 12712 O O . GLY E 3 153 ? 123.255 152.017 119.386 1.00 76.88 153 GLY B O 1
ATOM 12716 N N . PHE E 3 154 ? 123.439 153.722 117.935 1.00 77.25 154 PHE B N 1
ATOM 12717 C CA . PHE E 3 154 ? 123.252 154.737 118.963 1.00 73.18 154 PHE B CA 1
ATOM 12718 C C . PHE E 3 154 ? 121.883 154.610 119.615 1.00 75.29 154 PHE B C 1
ATOM 12719 O O . PHE E 3 154 ? 121.760 154.640 120.843 1.00 85.33 154 PHE B O 1
ATOM 12736 N N . LEU E 3 155 ? 120.839 154.447 118.803 1.00 77.54 155 LEU B N 1
ATOM 12737 C CA . LEU E 3 155 ? 119.493 154.319 119.344 1.00 74.62 155 LEU B CA 1
ATOM 12738 C C . LEU E 3 155 ? 119.348 153.038 120.149 1.00 73.95 155 LEU B C 1
ATOM 12739 O O . LEU E 3 155 ? 118.649 153.016 121.165 1.00 82.77 155 LEU B O 1
ATOM 12755 N N . ILE E 3 156 ? 119.988 151.956 119.711 1.00 68.05 156 ILE B N 1
ATOM 12756 C CA . ILE E 3 156 ? 119.947 150.733 120.503 1.00 72.11 156 ILE B CA 1
ATOM 12757 C C . ILE E 3 156 ? 120.601 150.964 121.856 1.00 80.96 156 ILE B C 1
ATOM 12758 O O . ILE E 3 156 ? 120.105 150.505 122.891 1.00 91.55 156 ILE B O 1
ATOM 12774 N N . ARG E 3 157 ? 121.728 151.672 121.872 1.00 82.54 157 ARG B N 1
ATOM 12775 C CA . ARG E 3 157 ? 122.440 151.885 123.126 1.00 82.66 157 ARG B CA 1
ATOM 12776 C C . ARG E 3 157 ? 121.667 152.800 124.067 1.00 84.84 157 ARG B C 1
ATOM 12777 O O . ARG E 3 157 ? 121.692 152.607 125.286 1.00 88.70 157 ARG B O 1
ATOM 12798 N N . ASN E 3 158 ? 120.984 153.806 123.527 1.00 83.28 158 ASN B N 1
ATOM 12799 C CA . ASN E 3 158 ? 120.487 154.903 124.347 1.00 80.07 158 ASN B CA 1
ATOM 12800 C C . ASN E 3 158 ? 119.009 154.812 124.691 1.00 82.73 158 ASN B C 1
ATOM 12801 O O . ASN E 3 158 ? 118.605 155.324 125.738 1.00 89.58 158 ASN B O 1
ATOM 12812 N N . ILE E 3 159 ? 118.183 154.200 123.849 1.00 85.32 159 ILE B N 1
ATOM 12813 C CA . ILE E 3 159 ? 116.779 154.038 124.240 1.00 85.67 159 ILE B CA 1
ATOM 12814 C C . ILE E 3 159 ? 116.716 153.113 125.449 1.00 89.76 159 ILE B C 1
ATOM 12815 O O . ILE E 3 159 ? 117.343 152.039 125.433 1.00 93.61 159 ILE B O 1
ATOM 12831 N N . PRO E 3 160 ? 115.997 153.460 126.516 1.00 91.70 160 PRO B N 1
ATOM 12832 C CA . PRO E 3 160 ? 116.135 152.699 127.767 1.00 93.46 160 PRO B CA 1
ATOM 12833 C C . PRO E 3 160 ? 115.822 151.215 127.644 1.00 96.72 160 PRO B C 1
ATOM 12834 O O . PRO E 3 160 ? 116.686 150.371 127.906 1.00 99.89 160 PRO B O 1
ATOM 12845 N N . VAL E 3 161 ? 114.595 150.882 127.244 1.00 96.50 161 VAL B N 1
ATOM 12846 C CA . VAL E 3 161 ? 114.163 149.487 127.279 1.00 95.98 161 VAL B CA 1
ATOM 12847 C C . VAL E 3 161 ? 114.872 148.676 126.202 1.00 96.91 161 VAL B C 1
ATOM 12848 O O . VAL E 3 161 ? 115.300 147.538 126.441 1.00 97.86 161 VAL B O 1
ATOM 12861 N N . ILE E 3 162 ? 115.011 149.243 125.003 1.00 93.70 162 ILE B N 1
ATOM 12862 C CA . ILE E 3 162 ? 115.748 148.558 123.947 1.00 87.33 162 ILE B CA 1
ATOM 12863 C C . ILE E 3 162 ? 117.158 148.249 124.420 1.00 89.67 162 ILE B C 1
ATOM 12864 O O . ILE E 3 162 ? 117.692 147.165 124.168 1.00 90.10 162 ILE B O 1
ATOM 12880 N N . ASN E 3 163 ? 117.785 149.203 125.106 1.00 94.98 163 ASN B N 1
ATOM 12881 C CA . ASN E 3 163 ? 119.138 148.994 125.603 1.00 95.69 163 ASN B CA 1
ATOM 12882 C C . ASN E 3 163 ? 119.156 147.892 126.649 1.00 98.09 163 ASN B C 1
ATOM 12883 O O . ASN E 3 163 ? 120.061 147.051 126.662 1.00 102.69 163 ASN B O 1
ATOM 12894 N N . ASP E 3 164 ? 118.159 147.876 127.533 1.00 98.27 164 ASP B N 1
ATOM 12895 C CA . ASP E 3 164 ? 118.112 146.844 128.562 1.00 100.53 164 ASP B CA 1
ATOM 12896 C C . ASP E 3 164 ? 118.011 145.458 127.942 1.00 99.89 164 ASP B C 1
ATOM 12897 O O . ASP E 3 164 ? 118.676 144.518 128.391 1.00 98.19 164 ASP B O 1
ATOM 12906 N N . ASN E 3 165 ? 117.183 145.311 126.910 1.00 96.54 165 ASN B N 1
ATOM 12907 C CA . ASN E 3 165 ? 116.979 143.997 126.311 1.00 93.53 165 ASN B CA 1
ATOM 12908 C C . ASN E 3 165 ? 118.168 143.564 125.461 1.00 98.04 165 ASN B C 1
ATOM 12909 O O . ASN E 3 165 ? 118.576 142.399 125.509 1.00 102.16 165 ASN B O 1
ATOM 12920 N N . VAL E 3 166 ? 118.737 144.482 124.687 1.00 97.71 166 VAL B N 1
ATOM 12921 C CA . VAL E 3 166 ? 119.773 144.170 123.709 1.00 92.50 166 VAL B CA 1
ATOM 12922 C C . VAL E 3 166 ? 121.119 144.411 124.381 1.00 94.11 166 VAL B C 1
ATOM 12923 O O . VAL E 3 166 ? 121.585 145.548 124.478 1.00 97.49 166 VAL B O 1
ATOM 12936 N N . GLN E 3 167 ? 121.758 143.337 124.837 1.00 94.74 167 GLN B N 1
ATOM 12937 C CA . GLN E 3 167 ? 123.049 143.417 125.505 1.00 97.77 167 GLN B CA 1
ATOM 12938 C C . GLN E 3 167 ? 124.032 142.502 124.796 1.00 95.95 167 GLN B C 1
ATOM 12939 O O . GLN E 3 167 ? 123.762 141.311 124.626 1.00 98.76 167 GLN B O 1
ATOM 12953 N N . ILE E 3 168 ? 125.172 143.057 124.397 1.00 93.42 168 ILE B N 1
ATOM 12954 C CA . ILE E 3 168 ? 126.219 142.317 123.705 1.00 89.69 168 ILE B CA 1
ATOM 12955 C C . ILE E 3 168 ? 127.446 142.295 124.600 1.00 89.69 168 ILE B C 1
ATOM 12956 O O . ILE E 3 168 ? 127.883 143.343 125.086 1.00 96.46 168 ILE B O 1
ATOM 12972 N N . LYS E 3 169 ? 127.997 141.106 124.818 1.00 88.02 169 LYS B N 1
ATOM 12973 C CA . LYS E 3 169 ? 129.195 140.991 125.635 1.00 91.38 169 LYS B CA 1
ATOM 12974 C C . LYS E 3 169 ? 130.334 141.775 125.008 1.00 91.74 169 LYS B C 1
ATOM 12975 O O . LYS E 3 169 ? 130.478 141.823 123.785 1.00 97.76 169 LYS B O 1
ATOM 12994 N N . HIS E 3 170 ? 131.152 142.397 125.856 1.00 88.67 170 HIS B N 1
ATOM 12995 C CA . HIS E 3 170 ? 132.234 143.227 125.343 1.00 87.94 170 HIS B CA 1
ATOM 12996 C C . HIS E 3 170 ? 133.208 142.405 124.512 1.00 88.98 170 HIS B C 1
ATOM 12997 O O . HIS E 3 170 ? 133.690 142.863 123.470 1.00 91.74 170 HIS B O 1
ATOM 13011 N N . LYS E 3 171 ? 133.520 141.193 124.966 1.00 86.79 171 LYS B N 1
ATOM 13012 C CA . LYS E 3 171 ? 134.440 140.341 124.224 1.00 86.77 171 LYS B CA 1
ATOM 13013 C C . LYS E 3 171 ? 133.957 140.138 122.796 1.00 87.21 171 LYS B C 1
ATOM 13014 O O . LYS E 3 171 ? 134.730 140.271 121.840 1.00 89.74 171 LYS B O 1
ATOM 13033 N N . TRP E 3 172 ? 132.675 139.815 122.633 1.00 85.97 172 TRP B N 1
ATOM 13034 C CA . TRP E 3 172 ? 132.144 139.568 121.299 1.00 83.16 172 TRP B CA 1
ATOM 13035 C C . TRP E 3 172 ? 132.189 140.823 120.444 1.00 82.19 172 TRP B C 1
ATOM 13036 O O . TRP E 3 172 ? 132.528 140.758 119.258 1.00 88.71 172 TRP B O 1
ATOM 13057 N N . SER E 3 173 ? 131.847 141.974 121.020 1.00 75.43 173 SER B N 1
ATOM 13058 C CA . SER E 3 173 ? 131.872 143.213 120.254 1.00 76.02 173 SER B CA 1
ATOM 13059 C C . SER E 3 173 ? 133.281 143.520 119.765 1.00 80.08 173 SER B C 1
ATOM 13060 O O . SER E 3 173 ? 133.493 143.835 118.586 1.00 84.85 173 SER B O 1
ATOM 13068 N N . SER E 3 174 ? 134.263 143.423 120.660 1.00 77.99 174 SER B N 1
ATOM 13069 C CA . SER E 3 174 ? 135.637 143.700 120.264 1.00 77.25 174 SER B CA 1
ATOM 13070 C C . SER E 3 174 ? 136.107 142.717 119.205 1.00 76.33 174 SER B C 1
ATOM 13071 O O . SER E 3 174 ? 136.771 143.104 118.238 1.00 79.54 174 SER B O 1
ATOM 13079 N N . SER E 3 175 ? 135.771 141.436 119.364 1.00 75.15 175 SER B N 1
ATOM 13080 C CA . SER E 3 175 ? 136.199 140.442 118.387 1.00 72.56 175 SER B CA 1
ATOM 13081 C C . SER E 3 175 ? 135.591 140.711 117.020 1.00 71.83 175 SER B C 1
ATOM 13082 O O . SER E 3 175 ? 136.280 140.625 115.997 1.00 76.16 175 SER B O 1
ATOM 13090 N N . LEU E 3 176 ? 134.299 141.035 116.976 1.00 72.44 176 LEU B N 1
ATOM 13091 C CA . LEU E 3 176 ? 133.662 141.310 115.695 1.00 71.94 176 LEU B CA 1
ATOM 13092 C C . LEU E 3 176 ? 134.274 142.534 115.033 1.00 72.30 176 LEU B C 1
ATOM 13093 O O . LEU E 3 176 ? 134.514 142.541 113.818 1.00 80.95 176 LEU B O 1
ATOM 13109 N N . ARG E 3 177 ? 134.529 143.587 115.811 1.00 71.46 177 ARG B N 1
ATOM 13110 C CA . ARG E 3 177 ? 135.139 144.776 115.230 1.00 72.75 177 ARG B CA 1
ATOM 13111 C C . ARG E 3 177 ? 136.538 144.472 114.708 1.00 72.82 177 ARG B C 1
ATOM 13112 O O . ARG E 3 177 ? 136.932 144.959 113.642 1.00 79.72 177 ARG B O 1
ATOM 13133 N N . SER E 3 178 ? 137.298 143.655 115.439 1.00 70.78 178 SER B N 1
ATOM 13134 C CA . SER E 3 178 ? 138.624 143.269 114.970 1.00 68.62 178 SER B CA 1
ATOM 13135 C C . SER E 3 178 ? 138.540 142.493 113.665 1.00 69.84 178 SER B C 1
ATOM 13136 O O . SER E 3 178 ? 139.353 142.699 112.757 1.00 75.05 178 SER B O 1
ATOM 13144 N N . ILE E 3 179 ? 137.572 141.585 113.554 1.00 67.98 179 ILE B N 1
ATOM 13145 C CA . ILE E 3 179 ? 137.430 140.813 112.323 1.00 67.36 179 ILE B CA 1
ATOM 13146 C C . ILE E 3 179 ? 137.081 141.729 111.161 1.00 66.75 179 ILE B C 1
ATOM 13147 O O . ILE E 3 179 ? 137.601 141.573 110.050 1.00 73.31 179 ILE B O 1
ATOM 13163 N N . ALA E 3 180 ? 136.183 142.688 111.388 1.00 65.70 180 ALA B N 1
ATOM 13164 C CA . ALA E 3 180 ? 135.838 143.625 110.325 1.00 66.77 180 ALA B CA 1
ATOM 13165 C C . ALA E 3 180 ? 137.057 144.426 109.893 1.00 68.84 180 ALA B C 1
ATOM 13166 O O . ALA E 3 180 ? 137.279 144.648 108.694 1.00 74.97 180 ALA B O 1
ATOM 13173 N N . LEU E 3 181 ? 137.860 144.870 110.858 1.00 69.20 181 LEU B N 1
ATOM 13174 C CA . LEU E 3 181 ? 139.074 145.603 110.523 1.00 69.30 181 LEU B CA 1
ATOM 13175 C C . LEU E 3 181 ? 140.022 144.748 109.697 1.00 71.13 181 LEU B C 1
ATOM 13176 O O . LEU E 3 181 ? 140.622 145.227 108.730 1.00 79.13 181 LEU B O 1
ATOM 13192 N N . SER E 3 182 ? 140.188 143.483 110.075 1.00 67.64 182 SER B N 1
ATOM 13193 C CA . SER E 3 182 ? 141.072 142.610 109.313 1.00 67.03 182 SER B CA 1
ATOM 13194 C C . SER E 3 182 ? 140.562 142.431 107.892 1.00 67.93 182 SER B C 1
ATOM 13195 O O . SER E 3 182 ? 141.343 142.446 106.933 1.00 71.65 182 SER B O 1
ATOM 13203 N N . ILE E 3 183 ? 139.249 142.265 107.735 1.00 69.76 183 ILE B N 1
ATOM 13204 C CA . ILE E 3 183 ? 138.675 142.117 106.400 1.00 66.76 183 ILE B CA 1
ATOM 13205 C C . ILE E 3 183 ? 138.992 143.340 105.557 1.00 66.74 183 ILE B C 1
ATOM 13206 O O . ILE E 3 183 ? 139.438 143.229 104.409 1.00 72.34 183 ILE B O 1
ATOM 13222 N N . ILE E 3 184 ? 138.755 144.532 106.105 1.00 65.53 184 ILE B N 1
ATOM 13223 C CA . ILE E 3 184 ? 138.936 145.732 105.300 1.00 64.09 184 ILE B CA 1
ATOM 13224 C C . ILE E 3 184 ? 140.409 145.949 104.987 1.00 66.56 184 ILE B C 1
ATOM 13225 O O . ILE E 3 184 ? 140.760 146.423 103.901 1.00 71.26 184 ILE B O 1
ATOM 13241 N N . LEU E 3 185 ? 141.299 145.616 105.923 1.00 68.85 185 LEU B N 1
ATOM 13242 C CA . LEU E 3 185 ? 142.724 145.759 105.646 1.00 66.22 185 LEU B CA 1
ATOM 13243 C C . LEU E 3 185 ? 143.167 144.810 104.544 1.00 63.44 185 LEU B C 1
ATOM 13244 O O . LEU E 3 185 ? 143.970 145.183 103.683 1.00 64.56 185 LEU B O 1
ATOM 13260 N N . VAL E 3 186 ? 142.666 143.574 104.553 1.00 65.63 186 VAL B N 1
ATOM 13261 C CA . VAL E 3 186 ? 142.982 142.644 103.472 1.00 65.57 186 VAL B CA 1
ATOM 13262 C C . VAL E 3 186 ? 142.475 143.186 102.147 1.00 64.44 186 VAL B C 1
ATOM 13263 O O . VAL E 3 186 ? 143.169 143.131 101.125 1.00 65.14 186 VAL B O 1
ATOM 13276 N N . ARG E 3 187 ? 141.249 143.707 102.142 1.00 63.43 187 ARG B N 1
ATOM 13277 C CA . ARG E 3 187 ? 140.678 144.244 100.914 1.00 60.84 187 ARG B CA 1
ATOM 13278 C C . ARG E 3 187 ? 141.523 145.392 100.379 1.00 60.32 187 ARG B C 1
ATOM 13279 O O . ARG E 3 187 ? 141.814 145.460 99.180 1.00 64.29 187 ARG B O 1
ATOM 13300 N N . ALA E 3 188 ? 141.941 146.297 101.266 1.00 64.32 188 ALA B N 1
ATOM 13301 C CA . ALA E 3 188 ? 142.780 147.414 100.855 1.00 63.48 188 ALA B CA 1
ATOM 13302 C C . ALA E 3 188 ? 144.113 146.929 100.306 1.00 63.52 188 ALA B C 1
ATOM 13303 O O . ALA E 3 188 ? 144.555 147.365 99.240 1.00 68.70 188 ALA B O 1
ATOM 13310 N N . GLY E 3 189 ? 144.768 146.015 101.021 1.00 68.18 189 GLY B N 1
ATOM 13311 C CA . GLY E 3 189 ? 146.050 145.517 100.560 1.00 64.91 189 GLY B CA 1
ATOM 13312 C C . GLY E 3 189 ? 145.958 144.871 99.194 1.00 66.53 189 GLY B C 1
ATOM 13313 O O . GLY E 3 189 ? 146.842 145.043 98.353 1.00 66.00 189 GLY B O 1
ATOM 13317 N N . LEU E 3 190 ? 144.889 144.112 98.954 1.00 70.25 190 LEU B N 1
ATOM 13318 C CA . LEU E 3 190 ? 144.700 143.519 97.636 1.00 64.30 190 LEU B CA 1
ATOM 13319 C C . LEU E 3 190 ? 144.458 144.592 96.584 1.00 71.99 190 LEU B C 1
ATOM 13320 O O . LEU E 3 190 ? 144.928 144.469 95.448 1.00 80.15 190 LEU B O 1
ATOM 13336 N N . GLY E 3 191 ? 143.732 145.650 96.940 1.00 73.05 191 GLY B N 1
ATOM 13337 C CA . GLY E 3 191 ? 143.398 146.678 95.972 1.00 70.15 191 GLY B CA 1
ATOM 13338 C C . GLY E 3 191 ? 144.522 147.624 95.603 1.00 69.86 191 GLY B C 1
ATOM 13339 O O . GLY E 3 191 ? 144.351 148.428 94.684 1.00 77.65 191 GLY B O 1
ATOM 13343 N N . LEU E 3 192 ? 145.660 147.554 96.283 1.00 71.31 192 LEU B N 1
ATOM 13344 C CA . LEU E 3 192 ? 146.760 148.456 95.987 1.00 72.24 192 LEU B CA 1
ATOM 13345 C C . LEU E 3 192 ? 147.327 148.177 94.600 1.00 74.70 192 LEU B C 1
ATOM 13346 O O . LEU E 3 192 ? 147.194 147.080 94.053 1.00 82.24 192 LEU B O 1
ATOM 13362 N N . ASP E 3 193 ? 147.967 149.193 94.030 1.00 78.68 193 ASP B N 1
ATOM 13363 C CA . ASP E 3 193 ? 148.622 149.093 92.733 1.00 85.67 193 ASP B CA 1
ATOM 13364 C C . ASP E 3 193 ? 150.121 149.268 92.921 1.00 89.45 193 ASP B C 1
ATOM 13365 O O . ASP E 3 193 ? 150.564 150.267 93.494 1.00 94.46 193 ASP B O 1
ATOM 13374 N N . SER E 3 194 ? 150.897 148.303 92.430 1.00 90.90 194 SER B N 1
ATOM 13375 C CA . SER E 3 194 ? 152.333 148.305 92.688 1.00 93.13 194 SER B CA 1
ATOM 13376 C C . SER E 3 194 ? 153.019 149.506 92.049 1.00 97.80 194 SER B C 1
ATOM 13377 O O . SER E 3 194 ? 153.871 150.146 92.673 1.00 102.23 194 SER B O 1
ATOM 13385 N N . LYS E 3 195 ? 152.678 149.816 90.798 1.00 101.76 195 LYS B N 1
ATOM 13386 C CA . LYS E 3 195 ? 153.355 150.910 90.108 1.00 103.40 195 LYS B CA 1
ATOM 13387 C C . LYS E 3 195 ? 153.057 152.248 90.771 1.00 102.83 195 LYS B C 1
ATOM 13388 O O . LYS E 3 195 ? 153.963 153.068 90.973 1.00 105.55 195 LYS B O 1
ATOM 13407 N N . ALA E 3 196 ? 151.792 152.486 91.118 1.00 95.78 196 ALA B N 1
ATOM 13408 C CA . ALA E 3 196 ? 151.442 153.728 91.792 1.00 90.50 196 ALA B CA 1
ATOM 13409 C C . ALA E 3 196 ? 152.199 153.861 93.103 1.00 92.09 196 ALA B C 1
ATOM 13410 O O . ALA E 3 196 ? 152.742 154.925 93.408 1.00 94.56 196 ALA B O 1
ATOM 13417 N N . LEU E 3 197 ? 152.263 152.784 93.883 1.00 92.99 197 LEU B N 1
ATOM 13418 C CA . LEU E 3 197 ? 153.012 152.832 95.133 1.00 92.01 197 LEU B CA 1
ATOM 13419 C C . LEU E 3 197 ? 154.484 153.114 94.877 1.00 89.83 197 LEU B C 1
ATOM 13420 O O . LEU E 3 197 ? 155.128 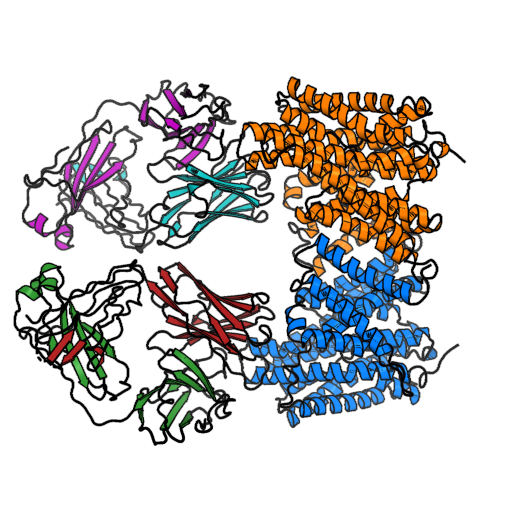153.835 95.645 1.00 95.48 197 LEU B O 1
ATOM 13436 N N . LYS E 3 198 ? 155.037 152.546 93.808 1.00 94.13 198 LYS B N 1
ATOM 13437 C CA . LYS E 3 198 ? 156.432 152.810 93.482 1.00 92.96 198 LYS B CA 1
ATOM 13438 C C . LYS E 3 198 ? 156.643 154.278 93.138 1.00 93.56 198 LYS B C 1
ATOM 13439 O O . LYS E 3 198 ? 157.720 154.832 93.391 1.00 94.91 198 LYS B O 1
ATOM 13458 N N . LYS E 3 199 ? 155.636 154.927 92.555 1.00 93.87 199 LYS B N 1
ATOM 13459 C CA . LYS E 3 199 ? 155.785 156.333 92.190 1.00 92.94 199 LYS B CA 1
ATOM 13460 C C . LYS E 3 199 ? 155.564 157.251 93.389 1.00 93.83 199 LYS B C 1
ATOM 13461 O O . LYS E 3 199 ? 156.461 158.004 93.783 1.00 91.81 199 LYS B O 1
ATOM 13480 N N . LEU E 3 200 ? 154.367 157.208 93.974 1.00 92.61 200 LEU B N 1
ATOM 13481 C CA . LEU E 3 200 ? 154.003 158.058 95.107 1.00 85.71 200 LEU B CA 1
ATOM 13482 C C . LEU E 3 200 ? 154.601 157.476 96.386 1.00 81.67 200 LEU B C 1
ATOM 13483 O O . LEU E 3 200 ? 153.918 156.909 97.239 1.00 81.52 200 LEU B O 1
ATOM 13499 N N . LYS E 3 201 ? 155.913 157.642 96.516 1.00 82.23 201 LYS B N 1
ATOM 13500 C CA . LYS E 3 201 ? 156.643 157.028 97.617 1.00 86.87 201 LYS B CA 1
ATOM 13501 C C . LYS E 3 201 ? 156.760 157.982 98.802 1.00 90.36 201 LYS B C 1
ATOM 13502 O O . LYS E 3 201 ? 156.296 157.674 99.901 1.00 89.53 201 LYS B O 1
ATOM 13521 N N . GLY E 3 202 ? 157.377 159.145 98.591 1.00 91.43 202 GLY B N 1
ATOM 13522 C CA . GLY E 3 202 ? 157.452 160.132 99.656 1.00 87.92 202 GLY B CA 1
ATOM 13523 C C . GLY E 3 202 ? 156.100 160.725 99.995 1.00 84.93 202 GLY B C 1
ATOM 13524 O O . GLY E 3 202 ? 155.812 161.019 101.160 1.00 85.38 202 GLY B O 1
ATOM 13528 N N . VAL E 3 203 ? 155.254 160.916 98.984 1.00 79.97 203 VAL B N 1
ATOM 13529 C CA . VAL E 3 203 ? 153.951 161.530 99.210 1.00 76.18 203 VAL B CA 1
ATOM 13530 C C . VAL E 3 203 ? 153.141 160.703 100.194 1.00 75.90 203 VAL B C 1
ATOM 13531 O O . VAL E 3 203 ? 152.424 161.246 101.038 1.00 81.88 203 VAL B O 1
ATOM 13544 N N . CYS E 3 204 ? 153.225 159.379 100.091 1.00 76.38 204 CYS B N 1
ATOM 13545 C CA . CYS E 3 204 ? 152.487 158.528 101.015 1.00 75.86 204 CYS B CA 1
ATOM 13546 C C . CYS E 3 204 ? 152.949 158.750 102.448 1.00 76.67 204 CYS B C 1
ATOM 13547 O O . CYS E 3 204 ? 152.127 158.867 103.362 1.00 81.65 204 CYS B O 1
ATOM 13555 N N . VAL E 3 205 ? 154.264 158.822 102.661 1.00 78.68 205 VAL B N 1
ATOM 13556 C CA . VAL E 3 205 ? 154.790 159.027 104.008 1.00 79.15 205 VAL B CA 1
ATOM 13557 C C . VAL E 3 205 ? 154.334 160.371 104.556 1.00 80.88 205 VAL B C 1
ATOM 13558 O O . VAL E 3 205 ? 153.893 160.477 105.709 1.00 84.76 205 VAL B O 1
ATOM 13571 N N . ARG E 3 206 ? 154.454 161.423 103.746 1.00 77.68 206 ARG B N 1
ATOM 13572 C CA . ARG E 3 206 ? 154.003 162.734 104.190 1.00 70.55 206 ARG B CA 1
ATOM 13573 C C . ARG E 3 206 ? 152.531 162.696 104.562 1.00 72.90 206 ARG B C 1
ATOM 13574 O O . ARG E 3 206 ? 152.145 163.091 105.665 1.00 78.89 206 ARG B O 1
ATOM 13595 N N . LEU E 3 207 ? 151.692 162.192 103.662 1.00 73.48 207 LEU B N 1
ATOM 13596 C CA . LEU E 3 207 ? 150.259 162.163 103.921 1.00 70.23 207 LEU B CA 1
ATOM 13597 C C . LEU E 3 207 ? 149.944 161.378 105.184 1.00 74.19 207 LEU B C 1
ATOM 13598 O O . LEU E 3 207 ? 149.025 161.731 105.928 1.00 80.14 207 LEU B O 1
ATOM 13614 N N . SER E 3 208 ? 150.690 160.307 105.443 1.00 79.43 208 SER B N 1
ATOM 13615 C CA . SER E 3 208 ? 150.364 159.458 106.581 1.00 84.50 208 SER B CA 1
ATOM 13616 C C . SER E 3 208 ? 150.804 160.075 107.902 1.00 83.38 208 SER B C 1
ATOM 13617 O O . SER E 3 208 ? 150.103 159.935 108.909 1.00 83.96 208 SER B O 1
ATOM 13625 N N . MET E 3 209 ? 151.949 160.761 107.932 1.00 81.85 209 MET B N 1
ATOM 13626 C CA . MET E 3 209 ? 152.533 161.158 109.206 1.00 76.35 209 MET B CA 1
ATOM 13627 C C . MET E 3 209 ? 152.502 162.655 109.488 1.00 76.62 209 MET B C 1
ATOM 13628 O O . MET E 3 209 ? 152.763 163.047 110.628 1.00 82.82 209 MET B O 1
ATOM 13642 N N . GLY E 3 210 ? 152.195 163.502 108.511 1.00 78.18 210 GLY B N 1
ATOM 13643 C CA . GLY E 3 210 ? 152.176 164.929 108.728 1.00 74.65 210 GLY B CA 1
ATOM 13644 C C . GLY E 3 210 ? 150.883 165.435 109.334 1.00 74.79 210 GLY B C 1
ATOM 13645 O O . GLY E 3 210 ? 150.877 166.056 110.406 1.00 83.71 210 GLY B O 1
ATOM 13649 N N . PRO E 3 211 ? 149.758 165.200 108.653 1.00 72.11 211 PRO B N 1
ATOM 13650 C CA . PRO E 3 211 ? 148.488 165.708 109.185 1.00 76.18 211 PRO B CA 1
ATOM 13651 C C . PRO E 3 211 ? 148.166 165.178 110.566 1.00 79.50 211 PRO B C 1
ATOM 13652 O O . PRO E 3 211 ? 147.633 165.923 111.392 1.00 85.80 211 PRO B O 1
ATOM 13663 N N . CYS E 3 212 ? 148.488 163.918 110.854 1.00 79.74 212 CYS B N 1
ATOM 13664 C CA . CYS E 3 212 ? 148.214 163.387 112.184 1.00 82.75 212 CYS B CA 1
ATOM 13665 C C . CYS E 3 212 ? 148.969 164.170 113.247 1.00 76.01 212 CYS B C 1
ATOM 13666 O O . CYS E 3 212 ? 148.395 164.572 114.263 1.00 79.17 212 CYS B O 1
ATOM 13674 N N . ILE E 3 213 ? 150.256 164.421 113.018 1.00 73.17 213 ILE B N 1
ATOM 13675 C CA . ILE E 3 213 ? 151.058 165.139 114.005 1.00 72.47 213 ILE B CA 1
ATOM 13676 C C . ILE E 3 213 ? 150.545 166.562 114.172 1.00 72.80 213 ILE B C 1
ATOM 13677 O O . ILE E 3 213 ? 150.390 167.059 115.295 1.00 83.33 213 ILE B O 1
ATOM 13693 N N . VAL E 3 214 ? 150.298 167.253 113.058 1.00 69.53 214 VAL B N 1
ATOM 13694 C CA . VAL E 3 214 ? 149.888 168.649 113.155 1.00 67.97 214 VAL B CA 1
ATOM 13695 C C . VAL E 3 214 ? 148.542 168.760 113.852 1.00 71.05 214 VAL B C 1
ATOM 13696 O O . VAL E 3 214 ? 148.332 169.647 114.690 1.00 78.71 214 VAL B O 1
ATOM 13709 N N . GLU E 3 215 ? 147.602 167.878 113.509 1.00 71.42 215 GLU B N 1
ATOM 13710 C CA . GLU E 3 215 ? 146.304 167.901 114.170 1.00 71.47 215 GLU B CA 1
ATOM 13711 C C . GLU E 3 215 ? 146.437 167.574 115.648 1.00 79.18 215 GLU B C 1
ATOM 13712 O O . GLU E 3 215 ? 145.754 168.174 116.480 1.00 82.34 215 GLU B O 1
ATOM 13724 N N . ALA E 3 216 ? 147.301 166.624 116.004 1.00 82.64 216 ALA B N 1
ATOM 13725 C CA . ALA E 3 216 ? 147.492 166.318 117.416 1.00 76.14 216 ALA B CA 1
ATOM 13726 C C . ALA E 3 216 ? 147.996 167.540 118.167 1.00 71.99 216 ALA B C 1
ATOM 13727 O O . ALA E 3 216 ? 147.491 167.875 119.243 1.00 79.83 216 ALA B O 1
ATOM 13734 N N . CYS E 3 217 ? 148.980 168.237 117.601 1.00 69.65 217 CYS B N 1
ATOM 13735 C CA . CYS E 3 217 ? 149.530 169.407 118.277 1.00 66.92 217 CYS B CA 1
ATOM 13736 C C . CYS E 3 217 ? 148.488 170.509 118.413 1.00 71.19 217 CYS B C 1
ATOM 13737 O O . CYS E 3 217 ? 148.322 171.096 119.490 1.00 82.08 217 CYS B O 1
ATOM 13745 N N . THR E 3 218 ? 147.767 170.808 117.330 1.00 73.09 218 THR B N 1
ATOM 13746 C CA . THR E 3 218 ? 146.795 171.895 117.394 1.00 74.81 218 THR B CA 1
ATOM 13747 C C . THR E 3 218 ? 145.636 171.543 118.318 1.00 76.34 218 THR B C 1
ATOM 13748 O O . THR E 3 218 ? 145.127 172.403 119.044 1.00 84.15 218 THR B O 1
ATOM 13759 N N . SER E 3 219 ? 145.208 170.280 118.312 1.00 74.24 219 SER B N 1
ATOM 13760 C CA . SER E 3 219 ? 144.144 169.858 119.210 1.00 74.86 219 SER B CA 1
ATOM 13761 C C . SER E 3 219 ? 144.597 169.918 120.660 1.00 76.35 219 SER B C 1
ATOM 13762 O O . SER E 3 219 ? 143.806 170.259 121.542 1.00 81.90 219 SER B O 1
ATOM 13770 N N . ALA E 3 220 ? 145.861 169.586 120.934 1.00 75.12 220 ALA B N 1
ATOM 13771 C CA . ALA E 3 220 ? 146.374 169.738 122.291 1.00 71.05 220 ALA B CA 1
ATOM 13772 C C . ALA E 3 220 ? 146.372 171.199 122.713 1.00 77.66 220 ALA B C 1
ATOM 13773 O O . ALA E 3 220 ? 146.011 171.528 123.850 1.00 87.62 220 ALA B O 1
ATOM 13780 N N . LEU E 3 221 ? 146.776 172.092 121.811 1.00 79.44 221 LEU B N 1
ATOM 13781 C CA . LEU E 3 221 ? 146.713 173.519 122.110 1.00 80.01 221 LEU B CA 1
ATOM 13782 C C . LEU E 3 221 ? 145.289 173.937 122.459 1.00 80.97 221 LEU B C 1
ATOM 13783 O O . LEU E 3 221 ? 145.047 174.597 123.480 1.00 87.75 221 LEU B O 1
ATOM 13799 N N . LEU E 3 222 ? 144.327 173.538 121.627 1.00 76.71 222 LEU B N 1
ATOM 13800 C CA . LEU E 3 222 ? 142.937 173.907 121.877 1.00 79.17 222 LEU B CA 1
ATOM 13801 C C . LEU E 3 222 ? 142.432 173.319 123.184 1.00 81.78 222 LEU B C 1
ATOM 13802 O O . LEU E 3 222 ? 141.706 173.982 123.929 1.00 85.40 222 LEU B O 1
ATOM 13818 N N . ALA E 3 223 ? 142.782 172.069 123.474 1.00 77.97 223 ALA B N 1
ATOM 13819 C CA . ALA E 3 223 ? 142.343 171.464 124.722 1.00 75.30 223 ALA B CA 1
ATOM 13820 C C . ALA E 3 223 ? 142.893 172.226 125.913 1.00 79.37 223 ALA B C 1
ATOM 13821 O O . ALA E 3 223 ? 142.170 172.486 126.879 1.00 84.07 223 ALA B O 1
ATOM 13828 N N . HIS E 3 224 ? 144.167 172.606 125.862 1.00 80.74 224 HIS B N 1
ATOM 13829 C CA . HIS E 3 224 ? 144.725 173.339 126.990 1.00 77.29 224 HIS B CA 1
ATOM 13830 C C . HIS E 3 224 ? 144.037 174.681 127.169 1.00 81.55 224 HIS B C 1
ATOM 13831 O O . HIS E 3 224 ? 143.743 175.084 128.299 1.00 86.54 224 HIS B O 1
ATOM 13845 N N . TYR E 3 225 ? 143.768 175.395 126.076 1.00 83.59 225 TYR B N 1
ATOM 13846 C CA . TYR E 3 225 ? 143.256 176.752 126.240 1.00 85.09 225 TYR B CA 1
ATOM 13847 C C . TYR E 3 225 ? 141.756 176.768 126.507 1.00 82.07 225 TYR B C 1
ATOM 13848 O O . TYR E 3 225 ? 141.290 177.469 127.412 1.00 89.91 225 TYR B O 1
ATOM 13866 N N . LEU E 3 226 ? 140.981 176.010 125.735 1.00 80.29 226 LEU B N 1
ATOM 13867 C CA . LEU E 3 226 ? 139.529 176.005 125.901 1.00 82.24 226 LEU B CA 1
ATOM 13868 C C . LEU E 3 226 ? 139.097 175.099 127.048 1.00 83.54 226 LEU B C 1
ATOM 13869 O O . LEU E 3 226 ? 138.503 175.559 128.027 1.00 84.40 226 LEU B O 1
ATOM 13885 N N . LEU E 3 227 ? 139.379 173.799 126.938 1.00 84.00 227 LEU B N 1
ATOM 13886 C CA . LEU E 3 227 ? 138.893 172.853 127.936 1.00 82.73 227 LEU B CA 1
ATOM 13887 C C . LEU E 3 227 ? 139.655 172.968 129.247 1.00 84.70 227 LEU B C 1
ATOM 13888 O O . LEU E 3 227 ? 139.142 172.564 130.294 1.00 84.25 227 LEU B O 1
ATOM 13904 N N . GLY E 3 228 ? 140.869 173.502 129.216 1.00 88.89 228 GLY B N 1
ATOM 13905 C CA . GLY E 3 228 ? 141.654 173.661 130.419 1.00 85.61 228 GLY B CA 1
ATOM 13906 C C . GLY E 3 228 ? 142.491 172.466 130.807 1.00 80.66 228 GLY B C 1
ATOM 13907 O O . GLY E 3 228 ? 143.090 172.480 131.888 1.00 84.14 228 GLY B O 1
ATOM 13911 N N . LEU E 3 229 ? 142.564 171.437 129.966 1.00 73.67 229 LEU B N 1
ATOM 13912 C CA . LEU E 3 229 ? 143.395 170.293 130.280 1.00 74.72 229 LEU B CA 1
ATOM 13913 C C . LEU E 3 229 ? 144.852 170.732 130.377 1.00 82.08 229 LEU B C 1
ATOM 13914 O O . LEU E 3 229 ? 145.253 171.722 129.766 1.00 89.89 229 LEU B O 1
ATOM 13930 N N . PRO E 3 230 ? 145.666 170.015 131.139 1.00 79.22 230 PRO B N 1
ATOM 13931 C CA . PRO E 3 230 ? 147.102 170.288 131.106 1.00 82.44 230 PRO B CA 1
ATOM 13932 C C . PRO E 3 230 ? 147.670 169.888 129.758 1.00 84.39 230 PRO B C 1
ATOM 13933 O O . PRO E 3 230 ? 146.916 169.505 128.860 1.00 85.26 230 PRO B O 1
ATOM 13944 N N . TRP E 3 231 ? 148.986 169.973 129.587 1.00 81.29 231 TRP B N 1
ATOM 13945 C CA . TRP E 3 231 ? 149.558 169.691 128.279 1.00 78.16 231 TRP B CA 1
ATOM 13946 C C . TRP E 3 231 ? 149.567 168.198 127.982 1.00 75.98 231 TRP B C 1
ATOM 13947 O O . TRP E 3 231 ? 149.262 167.783 126.859 1.00 82.39 231 TRP B O 1
ATOM 13968 N N . GLN E 3 232 ? 149.906 167.371 128.970 1.00 74.49 232 GLN B N 1
ATOM 13969 C CA . GLN E 3 232 ? 149.970 165.935 128.730 1.00 73.89 232 GLN B CA 1
ATOM 13970 C C . GLN E 3 232 ? 148.611 165.405 128.301 1.00 75.17 232 GLN B C 1
ATOM 13971 O O . GLN E 3 232 ? 148.503 164.619 127.353 1.00 78.67 232 GLN B O 1
ATOM 13985 N N . TRP E 3 233 ? 147.555 165.841 128.983 1.00 79.25 233 TRP B N 1
ATOM 13986 C CA . TRP E 3 233 ? 146.215 165.421 128.605 1.00 78.09 233 TRP B CA 1
ATOM 13987 C C . TRP E 3 233 ? 145.789 166.047 127.289 1.00 72.94 233 TRP B C 1
ATOM 13988 O O . TRP E 3 233 ? 145.074 165.414 126.504 1.00 74.16 233 TRP B O 1
ATOM 14009 N N . GLY E 3 234 ? 146.233 167.271 127.016 1.00 66.25 234 GLY B N 1
ATOM 14010 C CA . GLY E 3 234 ? 145.961 167.861 125.720 1.00 67.95 234 GLY B CA 1
ATOM 14011 C C . GLY E 3 234 ? 146.499 167.010 124.589 1.00 72.75 234 GLY B C 1
ATOM 14012 O O . GLY E 3 234 ? 145.825 166.801 123.581 1.00 75.60 234 GLY B O 1
ATOM 14016 N N . PHE E 3 235 ? 147.710 166.481 124.753 1.00 73.31 235 PHE B N 1
ATOM 14017 C CA . PHE E 3 235 ? 148.297 165.651 123.708 1.00 64.75 235 PHE B CA 1
ATOM 14018 C C . PHE E 3 235 ? 147.693 164.256 123.674 1.00 67.29 235 PHE B C 1
ATOM 14019 O O . PHE E 3 235 ? 147.569 163.672 122.594 1.00 72.24 235 PHE B O 1
ATOM 14036 N N . ILE E 3 236 ? 147.307 163.705 124.824 1.00 72.05 236 ILE B N 1
ATOM 14037 C CA . ILE E 3 236 ? 146.553 162.456 124.811 1.00 71.80 236 ILE B CA 1
ATOM 14038 C C . ILE E 3 236 ? 145.306 162.620 123.956 1.00 70.94 236 ILE B C 1
ATOM 14039 O O . ILE E 3 236 ? 144.996 161.784 123.098 1.00 76.85 236 ILE B O 1
ATOM 14055 N N . LEU E 3 237 ? 144.576 163.712 124.176 1.00 70.32 237 LEU B N 1
ATOM 14056 C CA . LEU E 3 237 ? 143.382 163.977 123.385 1.00 70.31 237 LEU B CA 1
ATOM 14057 C C . LEU E 3 237 ? 143.727 164.180 121.917 1.00 75.46 237 LEU B C 1
ATOM 14058 O O . LEU E 3 237 ? 143.040 163.660 121.032 1.00 82.25 237 LEU B O 1
ATOM 14074 N N . GLY E 3 238 ? 144.786 164.935 121.636 1.00 75.21 238 GLY B N 1
ATOM 14075 C CA . GLY E 3 238 ? 145.156 165.178 120.254 1.00 70.44 238 GLY B CA 1
ATOM 14076 C C . GLY E 3 238 ? 145.467 163.898 119.507 1.00 69.13 238 GLY B C 1
ATOM 14077 O O . GLY E 3 238 ? 145.121 163.752 118.334 1.00 71.83 238 GLY B O 1
ATOM 14081 N N . PHE E 3 239 ? 146.128 162.953 120.172 1.00 71.85 239 PHE B N 1
ATOM 14082 C CA . PHE E 3 239 ? 146.475 161.701 119.515 1.00 65.77 239 PHE B CA 1
ATOM 14083 C C . PHE E 3 239 ? 145.286 160.759 119.412 1.00 64.65 239 PHE B C 1
ATOM 14084 O O . PHE E 3 239 ? 145.189 160.004 118.442 1.00 71.75 239 PHE B O 1
ATOM 14101 N N . VAL E 3 240 ? 144.375 160.780 120.385 1.00 70.12 240 VAL B N 1
ATOM 14102 C CA . VAL E 3 240 ? 143.138 160.019 120.232 1.00 75.63 240 VAL B CA 1
ATOM 14103 C C . VAL E 3 240 ? 142.357 160.533 119.032 1.00 78.16 240 VAL B C 1
ATOM 14104 O O . VAL E 3 240 ? 141.821 159.756 118.235 1.00 79.65 240 VAL B O 1
ATOM 14117 N N . LEU E 3 241 ? 142.281 161.854 118.892 1.00 81.09 241 LEU B N 1
ATOM 14118 C CA . LEU E 3 241 ? 141.607 162.503 117.772 1.00 72.84 241 LEU B CA 1
ATOM 14119 C C . LEU E 3 241 ? 142.549 162.590 116.570 1.00 76.37 241 LEU B C 1
ATOM 14120 O O . LEU E 3 241 ? 142.718 163.630 115.942 1.00 83.01 241 LEU B O 1
ATOM 14136 N N . GLY E 3 242 ? 143.171 161.457 116.258 1.00 74.38 242 GLY B N 1
ATOM 14137 C CA . GLY E 3 242 ? 144.249 161.414 115.290 1.00 77.60 242 GLY B CA 1
ATOM 14138 C C . GLY E 3 242 ? 143.933 160.657 114.018 1.00 86.11 242 GLY B C 1
ATOM 14139 O O . GLY E 3 242 ? 143.317 161.193 113.094 1.00 90.24 242 GLY B O 1
ATOM 14143 N N . ALA E 3 243 ? 144.381 159.403 113.966 1.00 91.26 243 ALA B N 1
ATOM 14144 C CA . ALA E 3 243 ? 144.361 158.582 112.762 1.00 88.95 243 ALA B CA 1
ATOM 14145 C C . ALA E 3 243 ? 143.042 158.613 112.002 1.00 86.84 243 ALA B C 1
ATOM 14146 O O . ALA E 3 243 ? 141.963 158.620 112.602 1.00 78.45 243 ALA B O 1
ATOM 14153 N N . VAL E 3 244 ? 143.136 158.631 110.670 1.00 88.86 244 VAL B N 1
ATOM 14154 C CA . VAL E 3 244 ? 141.971 158.455 109.816 1.00 81.12 244 VAL B CA 1
ATOM 14155 C C . VAL E 3 244 ? 141.540 156.994 109.849 1.00 79.24 244 VAL B C 1
ATOM 14156 O O . VAL E 3 244 ? 142.330 156.097 110.166 1.00 80.42 244 VAL B O 1
ATOM 14169 N N . SER E 3 245 ? 140.279 156.748 109.506 1.00 72.38 245 SER B N 1
ATOM 14170 C CA . SER E 3 245 ? 139.713 155.411 109.609 1.00 70.32 245 SER B CA 1
ATOM 14171 C C . SER E 3 245 ? 139.809 154.698 108.269 1.00 69.77 245 SER B C 1
ATOM 14172 O O . SER E 3 245 ? 139.232 155.178 107.287 1.00 68.27 245 SER B O 1
ATOM 14180 N N . PRO E 3 246 ? 140.516 153.569 108.172 1.00 70.34 246 PRO B N 1
ATOM 14181 C CA . PRO E 3 246 ? 140.468 152.805 106.919 1.00 64.49 246 PRO B CA 1
ATOM 14182 C C . PRO E 3 246 ? 139.090 152.260 106.613 1.00 68.67 246 PRO B C 1
ATOM 14183 O O . PRO E 3 246 ? 138.764 152.070 105.438 1.00 76.71 246 PRO B O 1
ATOM 14194 N N . ALA E 3 247 ? 138.263 152.010 107.628 1.00 68.88 247 ALA B N 1
ATOM 14195 C CA . ALA E 3 247 ? 136.949 151.428 107.382 1.00 64.73 247 ALA B CA 1
ATOM 14196 C C . ALA E 3 247 ? 136.093 152.324 106.503 1.00 64.36 247 ALA B C 1
ATOM 14197 O O . ALA E 3 247 ? 135.255 151.828 105.744 1.00 70.56 247 ALA B O 1
ATOM 14204 N N . VAL E 3 248 ? 136.280 153.636 106.589 1.00 68.74 248 VAL B N 1
ATOM 14205 C CA . VAL E 3 248 ? 135.508 154.569 105.776 1.00 64.06 248 VAL B CA 1
ATOM 14206 C C . VAL E 3 248 ? 136.216 154.880 104.465 1.00 67.39 248 VAL B C 1
ATOM 14207 O O . VAL E 3 248 ? 135.579 154.962 103.415 1.00 72.37 248 VAL B O 1
ATOM 14220 N N . VAL E 3 249 ? 137.533 155.065 104.510 1.00 69.02 249 VAL B N 1
ATOM 14221 C CA . VAL E 3 249 ? 138.267 155.477 103.319 1.00 67.86 249 VAL B CA 1
ATOM 14222 C C . VAL E 3 249 ? 138.342 154.339 102.309 1.00 68.33 249 VAL B C 1
ATOM 14223 O O . VAL E 3 249 ? 138.116 154.537 101.113 1.00 74.23 249 VAL B O 1
ATOM 14236 N N . VAL E 3 250 ? 138.657 153.130 102.771 1.00 69.85 250 VAL B N 1
ATOM 14237 C CA . VAL E 3 250 ? 138.984 152.046 101.846 1.00 67.12 250 VAL B CA 1
ATOM 14238 C C . VAL E 3 250 ? 137.816 151.690 100.937 1.00 71.83 250 VAL B C 1
ATOM 14239 O O . VAL E 3 250 ? 138.018 151.606 99.716 1.00 78.22 250 VAL B O 1
ATOM 14252 N N . PRO E 3 251 ? 136.605 151.437 101.438 1.00 69.06 251 PRO B N 1
ATOM 14253 C CA . PRO E 3 251 ? 135.520 151.063 100.515 1.00 66.24 251 PRO B CA 1
ATOM 14254 C C . PRO E 3 251 ? 135.249 152.108 99.451 1.00 71.50 251 PRO B C 1
ATOM 14255 O O . PRO E 3 251 ? 135.030 151.762 98.284 1.00 77.08 251 PRO B O 1
ATOM 14266 N N . SER E 3 252 ? 135.274 153.387 99.817 1.00 69.85 252 SER B N 1
ATOM 14267 C CA . SER E 3 252 ? 135.002 154.433 98.840 1.00 70.67 252 SER B CA 1
ATOM 14268 C C . SER E 3 252 ? 136.106 154.511 97.796 1.00 73.77 252 SER B C 1
ATOM 14269 O O . SER E 3 252 ? 135.830 154.664 96.600 1.00 76.39 252 SER B O 1
ATOM 14277 N N . MET E 3 253 ? 137.365 154.412 98.224 1.00 74.10 253 MET B N 1
ATOM 14278 C CA . MET E 3 253 ? 138.460 154.447 97.266 1.00 73.02 253 MET B CA 1
ATOM 14279 C C . MET E 3 253 ? 138.440 153.227 96.363 1.00 71.75 253 MET B C 1
ATOM 14280 O O . MET E 3 253 ? 138.797 153.326 95.189 1.00 79.26 253 MET B O 1
ATOM 14294 N N . LEU E 3 254 ? 138.025 152.071 96.881 1.00 66.77 254 LEU B N 1
ATOM 14295 C CA . LEU E 3 254 ? 137.898 150.895 96.031 1.00 66.93 254 LEU B CA 1
ATOM 14296 C C . LEU E 3 254 ? 136.783 151.078 95.012 1.00 73.20 254 LEU B C 1
ATOM 14297 O O . LEU E 3 254 ? 136.932 150.694 93.848 1.00 78.66 254 LEU B O 1
ATOM 14313 N N . LEU E 3 255 ? 135.656 151.656 95.430 1.00 75.73 255 LEU B N 1
ATOM 14314 C CA . LEU E 3 255 ? 134.592 151.967 94.481 1.00 73.30 255 LEU B CA 1
ATOM 14315 C C . LEU E 3 255 ? 135.107 152.877 93.375 1.00 73.68 255 LEU B C 1
ATOM 14316 O O . LEU E 3 255 ? 134.888 152.624 92.186 1.00 81.24 255 LEU B O 1
ATOM 14332 N N . LEU E 3 256 ? 135.803 153.947 93.756 1.00 73.03 256 LEU B N 1
ATOM 14333 C CA . LEU E 3 256 ? 136.313 154.887 92.765 1.00 74.76 256 LEU B CA 1
ATOM 14334 C C . LEU E 3 256 ? 137.331 154.224 91.846 1.00 81.32 256 LEU B C 1
ATOM 14335 O O . LEU E 3 256 ? 137.323 154.453 90.634 1.00 87.96 256 LEU B O 1
ATOM 14351 N N . GLN E 3 257 ? 138.219 153.399 92.406 1.00 79.91 257 GLN B N 1
ATOM 14352 C CA . GLN E 3 257 ? 139.210 152.710 91.589 1.00 78.52 257 GLN B CA 1
ATOM 14353 C C . GLN E 3 257 ? 138.543 151.775 90.594 1.00 85.18 257 GLN B C 1
ATOM 14354 O O . GLN E 3 257 ? 138.940 151.713 89.426 1.00 89.39 257 GLN B O 1
ATOM 14368 N N . GLY E 3 258 ? 137.530 151.034 91.039 1.00 87.00 258 GLY B N 1
ATOM 14369 C CA . GLY E 3 258 ? 136.768 150.220 90.110 1.00 89.78 258 GLY B CA 1
ATOM 14370 C C . GLY E 3 258 ? 136.144 151.053 89.011 1.00 94.61 258 GLY B C 1
ATOM 14371 O O . GLY E 3 258 ? 136.149 150.665 87.842 1.00 101.73 258 GLY B O 1
ATOM 14375 N N . GLY E 3 259 ? 135.608 152.220 89.369 1.00 94.72 259 GLY B N 1
ATOM 14376 C CA . GLY E 3 259 ? 135.079 153.122 88.364 1.00 93.31 259 GLY B CA 1
ATOM 14377 C C . GLY E 3 259 ? 136.134 153.699 87.446 1.00 96.80 259 GLY B C 1
ATOM 14378 O O . GLY E 3 259 ? 135.804 154.148 86.344 1.00 106.00 259 GLY B O 1
ATOM 14382 N N . GLY E 3 260 ? 137.395 153.692 87.869 1.00 91.86 260 GLY B N 1
ATOM 14383 C CA . GLY E 3 260 ? 138.473 154.217 87.061 1.00 93.39 260 GLY B CA 1
ATOM 14384 C C . GLY E 3 260 ? 138.822 155.665 87.312 1.00 99.64 260 GLY B C 1
ATOM 14385 O O . GLY E 3 260 ? 139.519 156.265 86.485 1.00 104.72 260 GLY B O 1
ATOM 14389 N N . TYR E 3 261 ? 138.370 156.248 88.417 1.00 93.47 261 TYR B N 1
ATOM 14390 C CA . TYR E 3 261 ? 138.630 157.649 88.716 1.00 90.51 261 TYR B CA 1
ATOM 14391 C C . TYR E 3 261 ? 139.973 157.802 89.415 1.00 90.14 261 TYR B C 1
ATOM 14392 O O . TYR E 3 261 ? 140.255 157.105 90.393 1.00 90.05 261 TYR B O 1
ATOM 14410 N N . GLY E 3 262 ? 140.798 158.713 88.907 1.00 94.98 262 GLY B N 1
ATOM 14411 C CA . GLY E 3 262 ? 142.083 158.984 89.516 1.00 87.24 262 GLY B CA 1
ATOM 14412 C C . GLY E 3 262 ? 143.078 157.856 89.418 1.00 86.14 262 GLY B C 1
ATOM 14413 O O . GLY E 3 262 ? 144.128 157.921 90.060 1.00 88.98 262 GLY B O 1
ATOM 14417 N N . VAL E 3 263 ? 142.781 156.821 88.631 1.00 89.13 263 VAL B N 1
ATOM 14418 C CA . VAL E 3 263 ? 143.686 155.683 88.528 1.00 88.88 263 VAL B CA 1
ATOM 14419 C C . VAL E 3 263 ? 144.986 156.083 87.847 1.00 90.27 263 VAL B C 1
ATOM 14420 O O . VAL E 3 263 ? 146.056 155.570 88.191 1.00 91.25 263 VAL B O 1
ATOM 14433 N N . GLU E 3 264 ? 144.925 156.991 86.874 1.00 90.97 264 GLU B N 1
ATOM 14434 C CA . GLU E 3 264 ? 146.127 157.357 86.134 1.00 94.08 264 GLU B CA 1
ATOM 14435 C C . GLU E 3 264 ? 147.217 157.868 87.067 1.00 98.22 264 GLU B C 1
ATOM 14436 O O . GLU E 3 264 ? 148.397 157.554 86.880 1.00 97.18 264 GLU B O 1
ATOM 14448 N N . LYS E 3 265 ? 146.845 158.652 88.075 1.00 100.72 265 LYS B N 1
ATOM 14449 C CA . LYS E 3 265 ? 147.790 159.168 89.055 1.00 93.03 265 LYS B CA 1
ATOM 14450 C C . LYS E 3 265 ? 147.778 158.382 90.357 1.00 90.48 265 LYS B C 1
ATOM 14451 O O . LYS E 3 265 ? 148.497 158.744 91.290 1.00 89.94 265 LYS B O 1
ATOM 14470 N N . GLY E 3 266 ? 146.984 157.322 90.440 1.00 93.60 266 GLY B N 1
ATOM 14471 C CA . GLY E 3 266 ? 147.017 156.452 91.602 1.00 87.36 266 GLY B CA 1
ATOM 14472 C C . GLY E 3 266 ? 146.610 157.121 92.893 1.00 81.46 266 GLY B C 1
ATOM 14473 O O . GLY E 3 266 ? 147.211 156.857 93.941 1.00 82.51 266 GLY B O 1
ATOM 14477 N N . VAL E 3 267 ? 145.600 157.985 92.849 1.00 80.97 267 VAL B N 1
ATOM 14478 C CA . VAL E 3 267 ? 145.070 158.559 94.084 1.00 77.69 267 VAL B CA 1
ATOM 14479 C C . VAL E 3 267 ? 144.480 157.483 94.984 1.00 72.47 267 VAL B C 1
ATOM 14480 O O . VAL E 3 267 ? 144.794 157.475 96.186 1.00 78.66 267 VAL B O 1
ATOM 14493 N N . PRO E 3 268 ? 143.632 156.572 94.500 1.00 70.54 268 PRO B N 1
ATOM 14494 C CA . PRO E 3 268 ? 143.092 155.546 95.402 1.00 78.30 268 PRO B CA 1
ATOM 14495 C C . PRO E 3 268 ? 144.171 154.726 96.072 1.00 77.92 268 PRO B C 1
ATOM 14496 O O . PRO E 3 268 ? 144.054 154.401 97.259 1.00 79.42 268 PRO B O 1
ATOM 14507 N N . THR E 3 269 ? 145.231 154.383 95.341 1.00 81.52 269 THR B N 1
ATOM 14508 C CA . THR E 3 269 ? 146.331 153.642 95.940 1.00 76.33 269 THR B CA 1
ATOM 14509 C C . THR E 3 269 ? 146.990 154.448 97.047 1.00 75.45 269 THR B C 1
ATOM 14510 O O . THR E 3 269 ? 147.265 153.925 98.131 1.00 80.61 269 THR B O 1
ATOM 14521 N N . LEU E 3 270 ? 147.246 155.730 96.790 1.00 74.18 270 LEU B N 1
ATOM 14522 C CA . LEU E 3 270 ? 147.865 156.578 97.799 1.00 72.50 270 LEU B CA 1
ATOM 14523 C C . LEU E 3 270 ? 147.022 156.616 99.062 1.00 68.71 270 LEU B C 1
ATOM 14524 O O . LEU E 3 270 ? 147.536 156.439 100.172 1.00 74.24 270 LEU B O 1
ATOM 14540 N N . LEU E 3 271 ? 145.719 156.841 98.915 1.00 67.56 271 LEU B N 1
ATOM 14541 C CA . LEU E 3 271 ? 144.873 156.952 100.096 1.00 65.03 271 LEU B CA 1
ATOM 14542 C C . LEU E 3 271 ? 144.778 155.626 100.837 1.00 64.96 271 LEU B C 1
ATOM 14543 O O . LEU E 3 271 ? 144.885 155.593 102.066 1.00 71.05 271 LEU B O 1
ATOM 14559 N N . MET E 3 272 ? 144.592 154.522 100.113 1.00 70.11 272 MET B N 1
ATOM 14560 C CA . MET E 3 272 ? 144.443 153.232 100.776 1.00 70.08 272 MET B CA 1
ATOM 14561 C C . MET E 3 272 ? 145.723 152.829 101.494 1.00 72.67 272 MET B C 1
ATOM 14562 O O . MET E 3 272 ? 145.672 152.216 102.565 1.00 75.08 272 MET B O 1
ATOM 14576 N N . ALA E 3 273 ? 146.883 153.147 100.914 1.00 73.72 273 ALA B N 1
ATOM 14577 C CA . ALA E 3 273 ? 148.141 152.818 101.574 1.00 65.92 273 ALA B CA 1
ATOM 14578 C C . ALA E 3 273 ? 148.388 153.713 102.778 1.00 73.23 273 ALA B C 1
ATOM 14579 O O . ALA E 3 273 ? 148.759 153.228 103.852 1.00 78.15 273 ALA B O 1
ATOM 14586 N N . ALA E 3 274 ? 148.179 155.024 102.630 1.00 76.74 274 ALA B N 1
ATOM 14587 C CA . ALA E 3 274 ? 148.477 155.944 103.718 1.00 70.71 274 ALA B CA 1
ATOM 14588 C C . ALA E 3 274 ? 147.514 155.779 104.884 1.00 73.11 274 ALA B C 1
ATOM 14589 O O . ALA E 3 274 ? 147.905 155.990 106.035 1.00 81.28 274 ALA B O 1
ATOM 14596 N N . GLY E 3 275 ? 146.270 155.398 104.621 1.00 74.32 275 GLY B N 1
ATOM 14597 C CA . GLY E 3 275 ? 145.290 155.297 105.677 1.00 76.24 275 GLY B CA 1
ATOM 14598 C C . GLY E 3 275 ? 145.451 154.109 106.589 1.00 84.63 275 GLY B C 1
ATOM 14599 O O . GLY E 3 275 ? 144.622 153.909 107.479 1.00 89.95 275 GLY B O 1
ATOM 14603 N N . SER E 3 276 ? 146.495 153.306 106.393 1.00 83.80 276 SER B N 1
ATOM 14604 C CA . SER E 3 276 ? 146.739 152.136 107.217 1.00 86.81 276 SER B CA 1
ATOM 14605 C C . SER E 3 276 ? 148.039 152.219 108.002 1.00 87.57 276 SER B C 1
ATOM 14606 O O . SER E 3 276 ? 148.350 151.286 108.750 1.00 92.74 276 SER B O 1
ATOM 14614 N N . PHE E 3 277 ? 148.807 153.296 107.855 1.00 86.10 277 PHE B N 1
ATOM 14615 C CA . PHE E 3 277 ? 150.036 153.486 108.614 1.00 92.02 277 PHE B CA 1
ATOM 14616 C C . PHE E 3 277 ? 149.881 154.491 109.743 1.00 96.08 277 PHE B C 1
ATOM 14617 O O . PHE E 3 277 ? 150.451 154.298 110.819 1.00 98.69 277 PHE B O 1
ATOM 14634 N N . ASP E 3 278 ? 149.119 155.563 109.524 1.00 92.50 278 ASP B N 1
ATOM 14635 C CA . ASP E 3 278 ? 148.993 156.599 110.540 1.00 91.69 278 ASP B CA 1
ATOM 14636 C C . ASP E 3 278 ? 148.394 156.069 111.832 1.00 93.77 278 ASP B C 1
ATOM 14637 O O . ASP E 3 278 ? 148.581 156.684 112.887 1.00 93.28 278 ASP B O 1
ATOM 14646 N N . ASP E 3 279 ? 147.678 154.946 111.780 1.00 93.55 279 ASP B N 1
ATOM 14647 C CA . ASP E 3 279 ? 147.138 154.369 113.004 1.00 90.55 279 ASP B CA 1
ATOM 14648 C C . ASP E 3 279 ? 148.256 154.012 113.970 1.00 89.28 279 ASP B C 1
ATOM 14649 O O . ASP E 3 279 ? 148.136 154.229 115.181 1.00 91.00 279 ASP B O 1
ATOM 14658 N N . ILE E 3 280 ? 149.355 153.466 113.451 1.00 89.39 280 ILE B N 1
ATOM 14659 C CA . ILE E 3 280 ? 150.477 153.096 114.307 1.00 88.06 280 ILE B CA 1
ATOM 14660 C C . ILE E 3 280 ? 151.026 154.326 115.015 1.00 85.58 280 ILE B C 1
ATOM 14661 O O . ILE E 3 280 ? 151.262 154.310 116.227 1.00 88.33 280 ILE B O 1
ATOM 14677 N N . LEU E 3 281 ? 151.240 155.409 114.269 1.00 82.65 281 LEU B N 1
ATOM 14678 C CA . LEU E 3 281 ? 151.782 156.619 114.877 1.00 80.86 281 LEU B CA 1
ATOM 14679 C C . LEU E 3 281 ? 150.821 157.195 115.906 1.00 81.83 281 LEU B C 1
ATOM 14680 O O . LEU E 3 281 ? 151.239 157.619 116.990 1.00 82.21 281 LEU B O 1
ATOM 14696 N N . ALA E 3 282 ? 149.529 157.226 115.585 1.00 86.04 282 ALA B N 1
ATOM 14697 C CA . ALA E 3 282 ? 148.555 157.774 116.519 1.00 82.53 282 ALA B CA 1
ATOM 14698 C C . ALA E 3 282 ? 148.538 156.977 117.814 1.00 80.30 282 ALA B C 1
ATOM 14699 O O . ALA E 3 282 ? 148.564 157.550 118.908 1.00 83.47 282 ALA B O 1
ATOM 14706 N N . ILE E 3 283 ? 148.512 155.649 117.712 1.00 76.51 283 ILE B N 1
ATOM 14707 C CA . ILE E 3 283 ? 148.449 154.828 118.915 1.00 72.75 283 ILE B CA 1
ATOM 14708 C C . ILE E 3 283 ? 149.748 154.929 119.702 1.00 76.25 283 ILE B C 1
ATOM 14709 O O . ILE E 3 283 ? 149.740 154.917 120.937 1.00 80.34 283 ILE B O 1
ATOM 14725 N N . THR E 3 284 ? 150.884 155.014 119.012 1.00 76.14 284 THR B N 1
ATOM 14726 C CA . THR E 3 284 ? 152.154 155.165 119.710 1.00 74.96 284 THR B CA 1
ATOM 14727 C C . THR E 3 284 ? 152.186 156.464 120.501 1.00 78.09 284 THR B C 1
ATOM 14728 O O . THR E 3 284 ? 152.579 156.485 121.674 1.00 85.60 284 THR B O 1
ATOM 14739 N N . GLY E 3 285 ? 151.773 157.564 119.874 1.00 77.14 285 GLY B N 1
ATOM 14740 C CA . GLY E 3 285 ? 151.721 158.825 120.591 1.00 78.02 285 GLY B CA 1
ATOM 14741 C C . GLY E 3 285 ? 150.752 158.781 121.753 1.00 80.37 285 GLY B C 1
ATOM 14742 O O . GLY E 3 285 ? 151.027 159.318 122.827 1.00 83.10 285 GLY B O 1
ATOM 14746 N N . PHE E 3 286 ? 149.604 158.135 121.555 1.00 81.03 286 PHE B N 1
ATOM 14747 C CA . PHE E 3 286 ? 148.629 158.020 122.631 1.00 75.66 286 PHE B CA 1
ATOM 14748 C C . PHE E 3 286 ? 149.219 157.273 123.817 1.00 78.97 286 PHE B C 1
ATOM 14749 O O . PHE E 3 286 ? 149.104 157.718 124.962 1.00 84.07 286 PHE B O 1
ATOM 14766 N N . ASN E 3 287 ? 149.868 156.136 123.561 1.00 78.89 287 ASN B N 1
ATOM 14767 C CA . ASN E 3 287 ? 150.460 155.366 124.648 1.00 73.34 287 ASN B CA 1
ATOM 14768 C C . ASN E 3 287 ? 151.547 156.156 125.356 1.00 76.38 287 ASN B C 1
ATOM 14769 O O . ASN E 3 287 ? 151.618 156.159 126.590 1.00 86.97 287 ASN B O 1
ATOM 14780 N N . THR E 3 288 ? 152.410 156.830 124.595 1.00 73.18 288 THR B N 1
ATOM 14781 C CA . THR E 3 288 ? 153.484 157.597 125.216 1.00 76.51 288 THR B CA 1
ATOM 14782 C C . THR E 3 288 ? 152.924 158.693 126.108 1.00 82.70 288 THR B C 1
ATOM 14783 O O . THR E 3 288 ? 153.364 158.870 127.249 1.00 88.34 288 THR B O 1
ATOM 14794 N N . CYS E 3 289 ? 151.943 159.442 125.604 1.00 84.40 289 CYS B N 1
ATOM 14795 C CA . CYS E 3 289 ? 151.404 160.548 126.382 1.00 79.73 289 CYS B CA 1
ATOM 14796 C C . CYS E 3 289 ? 150.622 160.042 127.585 1.00 82.22 289 CYS B C 1
ATOM 14797 O O . CYS E 3 289 ? 150.639 160.670 128.645 1.00 90.43 289 CYS B O 1
ATOM 14805 N N . LEU E 3 290 ? 149.937 158.907 127.449 1.00 77.44 290 LEU B N 1
ATOM 14806 C CA . LEU E 3 290 ? 149.253 158.320 128.595 1.00 73.93 290 LEU B CA 1
ATOM 14807 C C . LEU E 3 290 ? 150.247 157.919 129.675 1.00 77.62 290 LEU B C 1
ATOM 14808 O O . LEU E 3 290 ? 150.039 158.200 130.862 1.00 84.16 290 LEU B O 1
ATOM 14824 N N . GLY E 3 291 ? 151.341 157.273 129.280 1.00 85.28 291 GLY B N 1
ATOM 14825 C CA . GLY E 3 291 ? 152.365 156.928 130.248 1.00 88.22 291 GLY B CA 1
ATOM 14826 C C . GLY E 3 291 ? 152.949 158.151 130.922 1.00 88.66 291 GLY B C 1
ATOM 14827 O O . GLY E 3 291 ? 153.223 158.138 132.123 1.00 96.98 291 GLY B O 1
ATOM 14831 N N . ILE E 3 292 ? 153.152 159.224 130.160 1.00 84.53 292 ILE B N 1
ATOM 14832 C CA . ILE E 3 292 ? 153.653 160.457 130.758 1.00 81.91 292 ILE B CA 1
ATOM 14833 C C . ILE E 3 292 ? 152.648 160.999 131.765 1.00 88.54 292 ILE B C 1
ATOM 14834 O O . ILE E 3 292 ? 153.014 161.418 132.869 1.00 94.21 292 ILE B O 1
ATOM 14850 N N . ALA E 3 293 ? 151.367 161.007 131.397 1.00 92.92 293 ALA B N 1
ATOM 14851 C CA . ALA E 3 293 ? 150.345 161.581 132.262 1.00 91.53 293 ALA B CA 1
ATOM 14852 C C . ALA E 3 293 ? 150.234 160.819 133.572 1.00 90.68 293 ALA B C 1
ATOM 14853 O O . ALA E 3 293 ? 150.103 161.426 134.640 1.00 93.84 293 ALA B O 1
ATOM 14860 N N . PHE E 3 294 ? 150.276 159.493 133.515 1.00 88.60 294 PHE B N 1
ATOM 14861 C CA . PHE E 3 294 ? 150.178 158.681 134.720 1.00 89.17 294 PHE B CA 1
ATOM 14862 C C . PHE E 3 294 ? 151.539 158.282 135.275 1.00 101.01 294 PHE B C 1
ATOM 14863 O O . PHE E 3 294 ? 151.600 157.491 136.220 1.00 106.00 294 PHE B O 1
ATOM 14880 N N . SER E 3 295 ? 152.623 158.814 134.713 1.00 105.52 295 SER B N 1
ATOM 14881 C CA . SER E 3 295 ? 153.975 158.581 135.217 1.00 105.37 295 SER B CA 1
ATOM 14882 C C . SER E 3 295 ? 154.231 157.094 135.444 1.00 109.11 295 SER B C 1
ATOM 14883 O O . SER E 3 295 ? 154.722 156.675 136.494 1.00 116.41 295 SER B O 1
ATOM 14891 N N . THR E 3 296 ? 153.888 156.289 134.445 1.00 106.07 296 THR B N 1
ATOM 14892 C CA . THR E 3 296 ? 154.074 154.847 134.495 1.00 111.32 296 THR B CA 1
ATOM 14893 C C . THR E 3 296 ? 155.051 154.425 133.410 1.00 115.66 296 THR B C 1
ATOM 14894 O O . THR E 3 296 ? 155.075 155.009 132.323 1.00 118.07 296 THR B O 1
ATOM 14905 N N . GLY E 3 297 ? 155.853 153.407 133.710 1.00 122.29 297 GLY B N 1
ATOM 14906 C CA . GLY E 3 297 ? 156.805 152.919 132.730 1.00 121.33 297 GLY B CA 1
ATOM 14907 C C . GLY E 3 297 ? 157.774 154.007 132.321 1.00 117.09 297 GLY B C 1
ATOM 14908 O O . GLY E 3 297 ? 158.194 154.840 133.134 1.00 114.15 297 GLY B O 1
ATOM 14912 N N . SER E 3 298 ? 158.136 154.007 131.042 1.00 109.37 298 SER B N 1
ATOM 14913 C CA . SER E 3 298 ? 159.030 155.021 130.506 1.00 110.58 298 SER B CA 1
ATOM 14914 C C . SER E 3 298 ? 158.621 155.341 129.078 1.00 107.96 298 SER B C 1
ATOM 14915 O O . SER E 3 298 ? 158.030 154.511 128.384 1.00 108.42 298 SER B O 1
ATOM 14923 N N . THR E 3 299 ? 158.937 156.562 128.648 1.00 103.81 299 THR B N 1
ATOM 14924 C CA . THR E 3 299 ? 158.630 156.956 127.278 1.00 106.80 299 THR B CA 1
ATOM 14925 C C . THR E 3 299 ? 159.464 156.165 126.282 1.00 104.30 299 THR B C 1
ATOM 14926 O O . THR E 3 299 ? 158.963 155.765 125.223 1.00 101.71 299 THR B O 1
ATOM 14937 N N . VAL E 3 300 ? 160.738 155.935 126.601 1.00 99.67 300 VAL B N 1
ATOM 14938 C CA . VAL E 3 300 ? 161.609 155.216 125.680 1.00 96.03 300 VAL B CA 1
ATOM 14939 C C . VAL E 3 300 ? 161.016 153.856 125.359 1.00 93.73 300 VAL B C 1
ATOM 14940 O O . VAL E 3 300 ? 161.049 153.403 124.209 1.00 96.47 300 VAL B O 1
ATOM 14953 N N . PHE E 3 301 ? 160.457 153.185 126.363 1.00 94.65 301 PHE B N 1
ATOM 14954 C CA . PHE E 3 301 ? 159.863 151.879 126.120 1.00 98.88 301 PHE B CA 1
ATOM 14955 C C . PHE E 3 301 ? 158.717 151.971 125.123 1.00 96.00 301 PHE B C 1
ATOM 14956 O O . PHE E 3 301 ? 158.600 151.127 124.234 1.00 101.01 301 PHE B O 1
ATOM 14973 N N . ASN E 3 302 ? 157.868 152.991 125.241 1.00 92.21 302 ASN B N 1
ATOM 14974 C CA . ASN E 3 302 ? 156.712 153.083 124.353 1.00 94.82 302 ASN B CA 1
ATOM 14975 C C . ASN E 3 302 ? 157.122 153.475 122.934 1.00 91.99 302 ASN B C 1
ATOM 14976 O O . ASN E 3 302 ? 156.567 152.960 121.954 1.00 91.69 302 ASN B O 1
ATOM 14987 N N . VAL E 3 303 ? 158.098 154.373 122.798 1.00 85.44 303 VAL B N 1
ATOM 14988 C CA . VAL E 3 303 ? 158.590 154.722 121.466 1.00 80.39 303 VAL B CA 1
ATOM 14989 C C . VAL E 3 303 ? 159.222 153.504 120.800 1.00 85.94 303 VAL B C 1
ATOM 14990 O O . VAL E 3 303 ? 158.978 153.212 119.618 1.00 87.74 303 VAL B O 1
ATOM 15003 N N . LEU E 3 304 ? 160.054 152.773 121.546 1.00 86.91 304 LEU B N 1
ATOM 15004 C CA . LEU E 3 304 ? 160.631 151.552 121.004 1.00 80.45 304 LEU B CA 1
ATOM 15005 C C . LEU E 3 304 ? 159.553 150.535 120.685 1.00 77.82 304 LEU B C 1
ATOM 15006 O O . LEU E 3 304 ? 159.690 149.770 119.729 1.00 81.70 304 LEU B O 1
ATOM 15022 N N . ARG E 3 305 ? 158.478 150.503 121.469 1.00 80.69 305 ARG B N 1
ATOM 15023 C CA . ARG E 3 305 ? 157.375 149.611 121.153 1.00 82.87 305 ARG B CA 1
ATOM 15024 C C . ARG E 3 305 ? 156.785 149.957 119.800 1.00 79.95 305 ARG B C 1
ATOM 15025 O O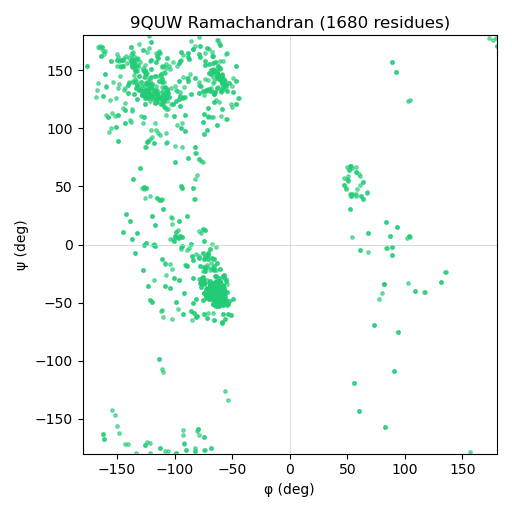 . ARG E 3 305 ? 156.486 149.069 119.003 1.00 86.36 305 ARG B O 1
ATOM 15046 N N . GLY E 3 306 ? 156.598 151.245 119.526 1.00 81.39 306 GLY B N 1
ATOM 15047 C CA . GLY E 3 306 ? 156.077 151.633 118.223 1.00 80.09 306 GLY B CA 1
ATOM 15048 C C . GLY E 3 306 ? 157.000 151.232 117.086 1.00 74.33 306 GLY B C 1
ATOM 15049 O O . GLY E 3 306 ? 156.558 150.687 116.066 1.00 76.32 306 GLY B O 1
ATOM 15053 N N . VAL E 3 307 ? 158.298 151.486 117.250 1.00 70.56 307 VAL B N 1
ATOM 15054 C CA . VAL E 3 307 ? 159.243 151.132 116.193 1.00 65.84 307 VAL B CA 1
ATOM 15055 C C . VAL E 3 307 ? 159.253 149.625 115.966 1.00 70.38 307 VAL B C 1
ATOM 15056 O O . VAL E 3 307 ? 159.266 149.151 114.823 1.00 74.65 307 VAL B O 1
ATOM 15069 N N . LEU E 3 308 ? 159.262 148.848 117.049 1.00 73.90 308 LEU B N 1
ATOM 15070 C CA . LEU E 3 308 ? 159.217 147.397 116.917 1.00 68.18 308 LEU B CA 1
ATOM 15071 C C . LEU E 3 308 ? 157.921 146.947 116.268 1.00 70.35 308 LEU B C 1
ATOM 15072 O O . LEU E 3 308 ? 157.911 145.995 115.487 1.00 78.55 308 LEU B O 1
ATOM 15088 N N . GLU E 3 309 ? 156.807 147.588 116.606 1.00 71.64 309 GLU B N 1
ATOM 15089 C CA . GLU E 3 309 ? 155.562 147.268 115.930 1.00 74.57 309 GLU B CA 1
ATOM 15090 C C . GLU E 3 309 ? 155.751 147.375 114.430 1.00 70.73 309 GLU B C 1
ATOM 15091 O O . GLU E 3 309 ? 155.459 146.435 113.684 1.00 73.34 309 GLU B O 1
ATOM 15103 N N . VAL E 3 310 ? 156.288 148.504 113.973 1.00 71.29 310 VAL B N 1
ATOM 15104 C CA . VAL E 3 310 ? 156.488 148.682 112.536 1.00 68.30 310 VAL B CA 1
ATOM 15105 C C . VAL E 3 310 ? 157.377 147.575 111.984 1.00 68.06 310 VAL B C 1
ATOM 15106 O O . VAL E 3 310 ? 157.050 146.934 110.977 1.00 74.65 310 VAL B O 1
ATOM 15119 N N . VAL E 3 311 ? 158.516 147.332 112.635 1.00 68.78 311 VAL B N 1
ATOM 15120 C CA . VAL E 3 311 ? 159.512 146.422 112.072 1.00 64.77 311 VAL B CA 1
ATOM 15121 C C . VAL E 3 311 ? 158.972 144.999 112.001 1.00 64.55 311 VAL B C 1
ATOM 15122 O O . VAL E 3 311 ? 159.057 144.337 110.961 1.00 71.99 311 VAL B O 1
ATOM 15135 N N . ILE E 3 312 ? 158.432 144.494 113.109 1.00 62.40 312 ILE B N 1
ATOM 15136 C CA . ILE E 3 312 ? 157.970 143.112 113.119 1.00 63.72 312 ILE B CA 1
ATOM 15137 C C . ILE E 3 312 ? 156.746 142.959 112.230 1.00 68.81 312 ILE B C 1
ATOM 15138 O O . ILE E 3 312 ? 156.572 141.926 111.577 1.00 79.37 312 ILE B O 1
ATOM 15154 N N . GLY E 3 313 ? 155.879 143.971 112.174 1.00 68.94 313 GLY B N 1
ATOM 15155 C CA . GLY E 3 313 ? 154.768 143.901 111.245 1.00 69.16 313 GLY B CA 1
ATOM 15156 C C . GLY E 3 313 ? 155.238 143.760 109.812 1.00 66.50 313 GLY B C 1
ATOM 15157 O O . GLY E 3 313 ? 154.756 142.906 109.067 1.00 65.30 313 GLY B O 1
ATOM 15161 N N . VAL E 3 314 ? 156.212 144.579 109.414 1.00 66.44 314 VAL B N 1
ATOM 15162 C CA . VAL E 3 314 ? 156.717 144.510 108.047 1.00 60.41 314 VAL B CA 1
ATOM 15163 C C . VAL E 3 314 ? 157.345 143.149 107.784 1.00 66.59 314 VAL B C 1
ATOM 15164 O O . VAL E 3 314 ? 157.105 142.531 106.742 1.00 76.29 314 VAL B O 1
ATOM 15177 N N . ALA E 3 315 ? 158.162 142.661 108.718 1.00 66.75 315 ALA B N 1
ATOM 15178 C CA . ALA E 3 315 ? 158.861 141.396 108.496 1.00 67.22 315 ALA B CA 1
ATOM 15179 C C . ALA E 3 315 ? 157.881 140.234 108.390 1.00 67.99 315 ALA B C 1
ATOM 15180 O O . ALA E 3 315 ? 157.956 139.420 107.459 1.00 70.77 315 ALA B O 1
ATOM 15187 N N . THR E 3 316 ? 156.955 140.137 109.343 1.00 66.73 316 THR B N 1
ATOM 15188 C CA . THR E 3 316 ? 155.981 139.057 109.318 1.00 64.74 316 THR B CA 1
ATOM 15189 C C . THR E 3 316 ? 155.115 139.132 108.071 1.00 65.19 316 THR B C 1
ATOM 15190 O O . THR E 3 316 ? 154.849 138.110 107.426 1.00 70.63 316 THR B O 1
ATOM 15201 N N . GLY E 3 317 ? 154.661 140.333 107.712 1.00 65.36 317 GLY B N 1
ATOM 15202 C CA . GLY E 3 317 ? 153.859 140.467 106.515 1.00 64.37 317 GLY B CA 1
ATOM 15203 C C . GLY E 3 317 ? 154.615 140.052 105.273 1.00 63.48 317 GLY B C 1
ATOM 15204 O O . GLY E 3 317 ? 154.067 139.383 104.401 1.00 68.42 317 GLY B O 1
ATOM 15208 N N . SER E 3 318 ? 155.885 140.438 105.175 1.00 61.18 318 SER B N 1
ATOM 15209 C CA . SER E 3 318 ? 156.668 140.079 104.001 1.00 59.82 318 SER B CA 1
ATOM 15210 C C . SER E 3 318 ? 156.821 138.571 103.893 1.00 66.82 318 SER B C 1
ATOM 15211 O O . SER E 3 318 ? 156.646 137.990 102.814 1.00 73.07 318 SER B O 1
ATOM 15219 N N . VAL E 3 319 ? 157.135 137.908 105.008 1.00 68.33 319 VAL B N 1
ATOM 15220 C CA . VAL E 3 319 ? 157.293 136.457 104.971 1.00 62.27 319 VAL B CA 1
ATOM 15221 C C . VAL E 3 319 ? 155.986 135.789 104.566 1.00 58.57 319 VAL B C 1
ATOM 15222 O O . VAL E 3 319 ? 155.955 134.939 103.668 1.00 64.01 319 VAL B O 1
ATOM 15235 N N . LEU E 3 320 ? 154.884 136.165 105.216 1.00 59.21 320 LEU B N 1
ATOM 15236 C CA . LEU E 3 320 ? 153.609 135.526 104.911 1.00 61.44 320 LEU B CA 1
ATOM 15237 C C . LEU E 3 320 ? 153.191 135.786 103.471 1.00 65.03 320 LEU B C 1
ATOM 15238 O O . LEU E 3 320 ? 152.660 134.893 102.801 1.00 69.04 320 LEU B O 1
ATOM 15254 N N . GLY E 3 321 ? 153.404 137.005 102.979 1.00 67.44 321 GLY B N 1
ATOM 15255 C CA . GLY E 3 321 ? 153.028 137.315 101.615 1.00 62.86 321 GLY B CA 1
ATOM 15256 C C . GLY E 3 321 ? 153.833 136.528 100.604 1.00 62.69 321 GLY B C 1
ATOM 15257 O O . GLY E 3 321 ? 153.279 135.990 99.646 1.00 71.42 321 GLY B O 1
ATOM 15261 N N . PHE E 3 322 ? 155.148 136.443 100.801 1.00 59.85 322 PHE B N 1
ATOM 15262 C CA . PHE E 3 322 ? 155.953 135.636 99.896 1.00 58.53 322 PHE B CA 1
ATOM 15263 C C . PHE E 3 322 ? 155.584 134.167 99.996 1.00 66.11 322 PHE B C 1
ATOM 15264 O O . PHE E 3 322 ? 155.759 133.416 99.030 1.00 72.47 322 PHE B O 1
ATOM 15281 N N . PHE E 3 323 ? 155.076 133.730 101.147 1.00 65.45 323 PHE B N 1
ATOM 15282 C CA . PHE E 3 323 ? 154.656 132.342 101.276 1.00 59.05 323 PHE B CA 1
ATOM 15283 C C . PHE E 3 323 ? 153.387 132.079 100.480 1.00 60.14 323 PHE B C 1
ATOM 15284 O O . PHE E 3 323 ? 153.394 131.302 99.522 1.00 72.08 323 PHE B O 1
ATOM 15301 N N . ILE E 3 324 ? 152.282 132.731 100.849 1.00 63.71 324 ILE B N 1
ATOM 15302 C CA . ILE E 3 324 ? 151.018 132.479 100.165 1.00 66.86 324 ILE B CA 1
ATOM 15303 C C . ILE E 3 324 ? 151.042 132.922 98.715 1.00 67.26 324 ILE B C 1
ATOM 15304 O O . ILE E 3 324 ? 150.131 132.583 97.953 1.00 73.51 324 ILE B O 1
ATOM 15320 N N . GLN E 3 325 ? 152.054 133.685 98.314 1.00 68.74 325 GLN B N 1
ATOM 15321 C CA . GLN E 3 325 ? 152.185 134.102 96.928 1.00 66.91 325 GLN B CA 1
ATOM 15322 C C . GLN E 3 325 ? 152.653 132.973 96.028 1.00 67.94 325 GLN B C 1
ATOM 15323 O O . GLN E 3 325 ? 152.562 133.100 94.804 1.00 77.82 325 GLN B O 1
ATOM 15337 N N . TYR E 3 326 ? 153.123 131.881 96.595 1.00 68.90 326 TYR B N 1
ATOM 15338 C CA . TYR E 3 326 ? 153.703 130.788 95.831 1.00 69.02 326 TYR B CA 1
ATOM 15339 C C . TYR E 3 326 ? 153.032 129.452 96.073 1.00 74.61 326 TYR B C 1
ATOM 15340 O O . TYR E 3 326 ? 152.930 128.651 95.143 1.00 81.48 326 TYR B O 1
ATOM 15358 N N . PHE E 3 327 ? 152.589 129.177 97.287 1.00 77.00 327 PHE B N 1
ATOM 15359 C CA . PHE E 3 327 ? 152.394 127.774 97.605 1.00 85.05 327 PHE B CA 1
ATOM 15360 C C . PHE E 3 327 ? 151.053 127.240 97.134 1.00 91.77 327 PHE B C 1
ATOM 15361 O O . PHE E 3 327 ? 151.020 126.208 96.453 1.00 104.86 327 PHE B O 1
ATOM 15378 N N . PRO E 3 328 ? 149.946 127.882 97.429 1.00 78.26 328 PRO B N 1
ATOM 15379 C CA . PRO E 3 328 ? 148.715 127.443 96.775 1.00 81.27 328 PRO B CA 1
ATOM 15380 C C . PRO E 3 328 ? 148.900 127.674 95.292 1.00 90.40 328 PRO B C 1
ATOM 15381 O O . PRO E 3 328 ? 148.823 128.806 94.805 1.00 99.40 328 PRO B O 1
ATOM 15392 N N . SER E 3 329 ? 149.163 126.594 94.571 1.00 91.96 329 SER B N 1
ATOM 15393 C CA . SER E 3 329 ? 149.693 126.681 93.222 1.00 97.60 329 SER B CA 1
ATOM 15394 C C . SER E 3 329 ? 148.573 126.882 92.217 1.00 107.25 329 SER B C 1
ATOM 15395 O O . SER E 3 329 ? 147.391 126.720 92.521 1.00 109.55 329 SER B O 1
ATOM 15403 N N . ARG E 3 330 ? 148.963 127.224 90.993 1.00 106.51 330 ARG B N 1
ATOM 15404 C CA . ARG E 3 330 ? 147.976 127.492 89.960 1.00 104.89 330 ARG B CA 1
ATOM 15405 C C . ARG E 3 330 ? 147.268 126.229 89.490 1.00 110.45 330 ARG B C 1
ATOM 15406 O O . ARG E 3 330 ? 146.308 126.333 88.721 1.00 116.21 330 ARG B O 1
ATOM 15427 N N . ASP E 3 331 ? 147.708 125.053 89.935 1.00 109.97 331 ASP B N 1
ATOM 15428 C CA . ASP E 3 331 ? 147.180 123.783 89.452 1.00 113.82 331 ASP B CA 1
ATOM 15429 C C . ASP E 3 331 ? 146.467 122.986 90.539 1.00 110.22 331 ASP B C 1
ATOM 15430 O O . ASP E 3 331 ? 146.624 121.763 90.601 1.00 115.06 331 ASP B O 1
ATOM 15439 N N . GLN E 3 332 ? 145.699 123.640 91.402 1.00 105.34 332 GLN B N 1
ATOM 15440 C CA . GLN E 3 332 ? 144.945 122.947 92.435 1.00 106.87 332 GLN B CA 1
ATOM 15441 C C . GLN E 3 332 ? 143.445 123.110 92.212 1.00 107.37 332 GLN B C 1
ATOM 15442 O O . GLN E 3 332 ? 142.991 123.994 91.482 1.00 108.07 332 GLN B O 1
ATOM 15456 N N . ASP E 3 333 ? 142.675 122.234 92.859 1.00 108.70 333 ASP B N 1
ATOM 15457 C CA . ASP E 3 333 ? 141.272 122.062 92.492 1.00 119.62 333 ASP B CA 1
ATOM 15458 C C . ASP E 3 333 ? 140.416 123.251 92.916 1.00 119.86 333 ASP B C 1
ATOM 15459 O O . ASP E 3 333 ? 139.491 123.640 92.192 1.00 124.65 333 ASP B O 1
ATOM 15468 N N . LYS E 3 334 ? 140.699 123.839 94.075 1.00 111.27 334 LYS B N 1
ATOM 15469 C CA . LYS E 3 334 ? 139.842 124.881 94.624 1.00 107.89 334 LYS B CA 1
ATOM 15470 C C . LYS E 3 334 ? 140.663 126.128 94.900 1.00 103.49 334 LYS B C 1
ATOM 15471 O O . LYS E 3 334 ? 140.579 126.710 95.984 1.00 103.95 334 LYS B O 1
ATOM 15490 N N . LEU E 3 335 ? 141.450 126.545 93.911 1.00 98.92 335 LEU B N 1
ATOM 15491 C CA . LEU E 3 335 ? 142.464 127.567 94.136 1.00 91.47 335 LEU B CA 1
ATOM 15492 C C . LEU E 3 335 ? 141.882 128.812 94.791 1.00 88.64 335 LEU B C 1
ATOM 15493 O O . LEU E 3 335 ? 142.435 129.328 95.767 1.00 90.86 335 LEU B O 1
ATOM 15509 N N . VAL E 3 336 ? 140.770 129.318 94.264 1.00 87.04 336 VAL B N 1
ATOM 15510 C CA . VAL E 3 336 ? 140.221 130.568 94.779 1.00 83.73 336 VAL B CA 1
ATOM 15511 C C . VAL E 3 336 ? 139.831 130.413 96.242 1.00 85.46 336 VAL B C 1
ATOM 15512 O O . VAL E 3 336 ? 140.118 131.281 97.074 1.00 87.54 336 VAL B O 1
ATOM 15525 N N . CYS E 3 337 ? 139.161 129.310 96.577 1.00 90.49 337 CYS B N 1
ATOM 15526 C CA . CYS E 3 337 ? 138.727 129.112 97.955 1.00 87.65 337 CYS B CA 1
ATOM 15527 C C . CYS E 3 337 ? 139.919 129.025 98.897 1.00 80.99 337 CYS B C 1
ATOM 15528 O O . CYS E 3 337 ? 139.916 129.633 99.975 1.00 81.82 337 CYS B O 1
ATOM 15536 N N . LYS E 3 338 ? 140.952 128.280 98.504 1.00 77.91 338 LYS B N 1
ATOM 15537 C CA . LYS E 3 338 ? 142.121 128.132 99.362 1.00 78.82 338 LYS B CA 1
ATOM 15538 C C . LYS E 3 338 ? 142.844 129.457 99.542 1.00 79.82 338 LYS B C 1
ATOM 15539 O O . LYS E 3 338 ? 143.264 129.795 100.652 1.00 82.41 338 LYS B O 1
ATOM 15558 N N . ARG E 3 339 ? 143.002 130.222 98.463 1.00 77.85 339 ARG B N 1
ATOM 15559 C CA . ARG E 3 339 ? 143.660 131.519 98.571 1.00 70.89 339 ARG B CA 1
ATOM 15560 C C . ARG E 3 339 ? 142.874 132.460 99.468 1.00 69.41 339 ARG B C 1
ATOM 15561 O O . ARG E 3 339 ? 143.453 133.160 100.310 1.00 71.37 339 ARG B O 1
ATOM 15582 N N . THR E 3 340 ? 141.555 132.506 99.291 1.00 69.91 340 THR B N 1
ATOM 15583 C CA . THR E 3 340 ? 140.731 133.371 100.123 1.00 68.99 340 THR B CA 1
ATOM 15584 C C . THR E 3 340 ? 140.862 132.989 101.585 1.00 72.12 340 THR B C 1
ATOM 15585 O O . THR E 3 340 ? 141.061 133.851 102.451 1.00 78.60 340 THR B O 1
ATOM 15596 N N . PHE E 3 341 ? 140.754 131.695 101.883 1.00 76.09 341 PHE B N 1
ATOM 15597 C CA . PHE E 3 341 ? 140.882 131.271 103.267 1.00 70.02 341 PHE B CA 1
ATOM 15598 C C . PHE E 3 341 ? 142.247 131.637 103.813 1.00 66.10 341 PHE B C 1
ATOM 15599 O O . PHE E 3 341 ? 142.358 132.112 104.943 1.00 67.84 341 PHE B O 1
ATOM 15616 N N . LEU E 3 342 ? 143.303 131.429 103.030 1.00 68.62 342 LEU B N 1
ATOM 15617 C CA . LEU E 3 342 ? 144.639 131.715 103.529 1.00 65.36 342 LEU B CA 1
ATOM 15618 C C . LEU E 3 342 ? 144.791 133.189 103.871 1.00 65.50 342 LEU B C 1
ATOM 15619 O O . LEU E 3 342 ? 145.219 133.534 104.976 1.00 68.68 342 LEU B O 1
ATOM 15635 N N . VAL E 3 343 ? 144.430 134.082 102.948 1.00 65.01 343 VAL B N 1
ATOM 15636 C CA . VAL E 3 343 ? 144.618 135.506 103.222 1.00 56.71 343 VAL B CA 1
ATOM 15637 C C . VAL E 3 343 ? 143.774 135.933 104.414 1.00 63.38 343 VAL B C 1
ATOM 15638 O O . VAL E 3 343 ? 144.270 136.569 105.350 1.00 70.50 343 VAL B O 1
ATOM 15651 N N . LEU E 3 344 ? 142.486 135.584 104.408 1.00 66.23 344 LEU B N 1
ATOM 15652 C CA . LEU E 3 344 ? 141.613 136.039 105.483 1.00 69.22 344 LEU B CA 1
ATOM 15653 C C . LEU E 3 344 ? 142.055 135.475 106.827 1.00 69.57 344 LEU B C 1
ATOM 15654 O O . LEU E 3 344 ? 142.116 136.198 107.828 1.00 68.73 344 LEU B O 1
ATOM 15670 N N . GLY E 3 345 ? 142.366 134.180 106.872 1.00 64.02 345 GLY B N 1
ATOM 15671 C CA . GLY E 3 345 ? 142.760 133.571 108.124 1.00 62.02 345 GLY B CA 1
ATOM 15672 C C . GLY E 3 345 ? 144.077 134.106 108.640 1.00 61.16 345 GLY B C 1
ATOM 15673 O O . GLY E 3 345 ? 144.224 134.354 109.836 1.00 70.23 345 GLY B O 1
ATOM 15677 N N . LEU E 3 346 ? 145.055 134.290 107.753 1.00 59.12 346 LEU B N 1
ATOM 15678 C CA . LEU E 3 346 ? 146.329 134.842 108.187 1.00 56.89 346 LEU B CA 1
ATOM 15679 C C . LEU E 3 346 ? 146.152 136.255 108.713 1.00 62.65 346 LEU B C 1
ATOM 15680 O O . LEU E 3 346 ? 146.770 136.631 109.712 1.00 68.37 346 LEU B O 1
ATOM 15696 N N . SER E 3 347 ? 145.304 137.052 108.065 1.00 64.54 347 SER B N 1
ATOM 15697 C CA . SER E 3 347 ? 145.066 138.408 108.543 1.00 60.56 347 SER B CA 1
ATOM 15698 C C . SER E 3 347 ? 144.410 138.398 109.918 1.00 61.39 347 SER B C 1
ATOM 15699 O O . SER E 3 347 ? 144.819 139.137 110.821 1.00 69.07 347 SER B O 1
ATOM 15707 N N . VAL E 3 348 ? 143.379 137.570 110.093 1.00 62.43 348 VAL B N 1
ATOM 15708 C CA . VAL E 3 348 ? 142.704 137.501 111.386 1.00 63.75 348 VAL B CA 1
ATOM 15709 C C . VAL E 3 348 ? 143.675 137.046 112.462 1.00 62.00 348 VAL B C 1
ATOM 15710 O O . VAL E 3 348 ? 143.714 137.601 113.567 1.00 66.58 348 VAL B O 1
ATOM 15723 N N . LEU E 3 349 ? 144.466 136.017 112.161 1.00 62.82 349 LEU B N 1
ATOM 15724 C CA . LEU E 3 349 ? 145.431 135.509 113.124 1.00 61.87 349 LEU B CA 1
ATOM 15725 C C . LEU E 3 349 ? 146.438 136.584 113.495 1.00 66.37 349 LEU B C 1
ATOM 15726 O O . LEU E 3 349 ? 146.747 136.782 114.673 1.00 74.66 349 LEU B O 1
ATOM 15742 N N . ALA E 3 350 ? 146.954 137.306 112.500 1.00 64.26 350 ALA B N 1
ATOM 15743 C CA . ALA E 3 350 ? 147.912 138.364 112.784 1.00 64.63 350 ALA B CA 1
ATOM 15744 C C . ALA E 3 350 ? 147.301 139.409 113.702 1.00 69.11 350 ALA B C 1
ATOM 15745 O O . ALA E 3 350 ? 147.875 139.748 114.743 1.00 77.99 350 ALA B O 1
ATOM 15752 N N . VAL E 3 351 ? 146.118 139.910 113.352 1.00 67.96 351 VAL B N 1
ATOM 15753 C CA . VAL E 3 351 ? 145.504 140.970 114.147 1.00 66.94 351 VAL B CA 1
ATOM 15754 C C . VAL E 3 351 ? 145.296 140.502 115.581 1.00 69.84 351 VAL B C 1
ATOM 15755 O O . VAL E 3 351 ? 145.722 141.161 116.540 1.00 75.07 351 VAL B O 1
ATOM 15768 N N . PHE E 3 352 ? 144.662 139.341 115.750 1.00 68.63 352 PHE B N 1
ATOM 15769 C CA . PHE E 3 352 ? 144.292 138.910 117.092 1.00 64.93 352 PHE B CA 1
ATOM 15770 C C . PHE E 3 352 ? 145.515 138.550 117.922 1.00 71.66 352 PHE B C 1
ATOM 15771 O O . PHE E 3 352 ? 145.608 138.937 119.091 1.00 82.88 352 PHE B O 1
ATOM 15788 N N . SER E 3 353 ? 146.461 137.806 117.349 1.00 70.58 353 SER B N 1
ATOM 15789 C CA . SER E 3 353 ? 147.647 137.431 118.105 1.00 75.19 353 SER B CA 1
ATOM 15790 C C . SER E 3 353 ? 148.477 138.652 118.469 1.00 76.55 353 SER B C 1
ATOM 15791 O O . SER E 3 353 ? 148.992 138.742 119.588 1.00 83.59 353 SER B O 1
ATOM 15799 N N . SER E 3 354 ? 148.626 139.607 117.547 1.00 74.09 354 SER B N 1
ATOM 15800 C CA . SER E 3 354 ? 149.379 140.809 117.868 1.00 75.35 354 SER B CA 1
ATOM 15801 C C . SER E 3 354 ? 148.711 141.582 118.992 1.00 80.88 354 SER B C 1
ATOM 15802 O O . SER E 3 354 ? 149.386 142.066 119.906 1.00 85.72 354 SER B O 1
ATOM 15810 N N . VAL E 3 355 ? 147.383 141.703 118.955 1.00 81.15 355 VAL B N 1
ATOM 15811 C CA . VAL E 3 355 ? 146.696 142.384 120.049 1.00 80.77 355 VAL B CA 1
ATOM 15812 C C . VAL E 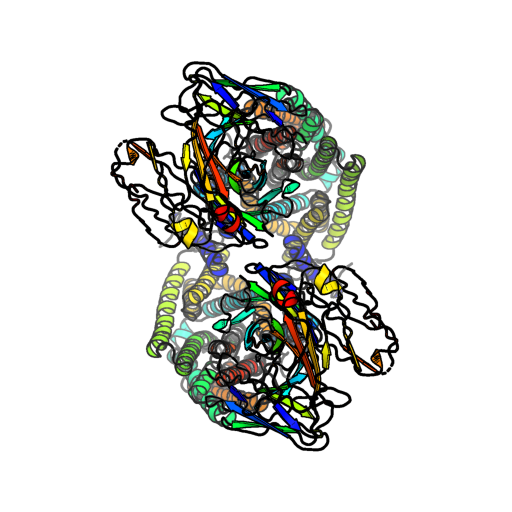3 355 ? 146.929 141.644 121.358 1.00 82.70 355 VAL B C 1
ATOM 15813 O O . VAL E 3 355 ? 147.176 142.259 122.402 1.00 85.89 355 VAL B O 1
ATOM 15826 N N . HIS E 3 356 ? 146.855 140.315 121.325 1.00 84.84 356 HIS B N 1
ATOM 15827 C CA . HIS E 3 356 ? 146.988 139.529 122.544 1.00 85.88 356 HIS B CA 1
ATOM 15828 C C . HIS E 3 356 ? 148.421 139.474 123.056 1.00 85.93 356 HIS B C 1
ATOM 15829 O O . HIS E 3 356 ? 148.630 139.195 124.239 1.00 89.02 356 HIS B O 1
ATOM 15843 N N . PHE E 3 357 ? 149.409 139.742 122.206 1.00 85.49 357 PHE B N 1
ATOM 15844 C CA . PHE E 3 357 ? 150.810 139.665 122.593 1.00 83.31 357 PHE B CA 1
ATOM 15845 C C . PHE E 3 357 ? 151.397 141.029 122.924 1.00 87.16 357 PHE B C 1
ATOM 15846 O O . PHE E 3 357 ? 152.616 141.150 123.065 1.00 91.49 357 PHE B O 1
ATOM 15863 N N . GLY E 3 358 ? 150.561 142.056 123.044 1.00 86.70 358 GLY B N 1
ATOM 15864 C CA . GLY E 3 358 ? 151.023 143.359 123.467 1.00 88.39 358 GLY B CA 1
ATOM 15865 C C . GLY E 3 358 ? 151.611 144.226 122.382 1.00 90.24 358 GLY B C 1
ATOM 15866 O O . GLY E 3 358 ? 152.328 145.181 122.698 1.00 94.77 358 GLY B O 1
ATOM 15870 N N . PHE E 3 359 ? 151.328 143.941 121.113 1.00 88.62 359 PHE B N 1
ATOM 15871 C CA . PHE E 3 359 ? 151.783 144.759 119.990 1.00 85.04 359 PHE B CA 1
ATOM 15872 C C . PHE E 3 359 ? 150.600 145.072 119.086 1.00 87.91 359 PHE B C 1
ATOM 15873 O O . PHE E 3 359 ? 150.550 144.627 117.934 1.00 89.66 359 PHE B O 1
ATOM 15890 N N . PRO E 3 360 ? 149.628 145.844 119.572 1.00 85.70 360 PRO B N 1
ATOM 15891 C CA . PRO E 3 360 ? 148.486 146.200 118.720 1.00 82.19 360 PRO B CA 1
ATOM 15892 C C . PRO E 3 360 ? 148.905 147.248 117.703 1.00 90.13 360 PRO B C 1
ATOM 15893 O O . PRO E 3 360 ? 149.200 148.391 118.059 1.00 98.80 360 PRO B O 1
ATOM 15904 N N . GLY E 3 361 ? 148.934 146.856 116.436 1.00 88.19 361 GLY B N 1
ATOM 15905 C CA . GLY E 3 361 ? 149.404 147.744 115.395 1.00 89.70 361 GLY B CA 1
ATOM 15906 C C . GLY E 3 361 ? 150.334 147.028 114.446 1.00 82.64 361 GLY B C 1
ATOM 15907 O O . GLY E 3 361 ? 150.511 147.443 113.299 1.00 82.73 361 GLY B O 1
ATOM 15911 N N . SER E 3 362 ? 150.953 145.953 114.930 1.00 77.49 362 SER B N 1
ATOM 15912 C CA . SER E 3 362 ? 151.712 145.086 114.043 1.00 72.16 362 SER B CA 1
ATOM 15913 C C . SER E 3 362 ? 150.790 144.218 113.206 1.00 71.60 362 SER B C 1
ATOM 15914 O O . SER E 3 362 ? 151.128 143.871 112.071 1.00 72.88 362 SER B O 1
ATOM 15922 N N . GLY E 3 363 ? 149.629 143.854 113.747 1.00 73.16 363 GLY B N 1
ATOM 15923 C CA . GLY E 3 363 ? 148.706 143.028 112.993 1.00 72.01 363 GLY B CA 1
ATOM 15924 C C . GLY E 3 363 ? 148.198 143.714 111.743 1.00 70.93 363 GLY B C 1
ATOM 15925 O O . GLY E 3 363 ? 148.165 143.117 110.666 1.00 73.17 363 GLY B O 1
ATOM 15929 N N . GLY E 3 364 ? 147.796 144.977 111.862 1.00 67.88 364 GLY B N 1
ATOM 15930 C CA . GLY E 3 364 ? 147.289 145.682 110.699 1.00 67.47 364 GLY B CA 1
ATOM 15931 C C . GLY E 3 364 ? 148.338 145.847 109.619 1.00 64.80 364 GLY B C 1
ATOM 15932 O O . GLY E 3 364 ? 148.067 145.630 108.435 1.00 68.71 364 GLY B O 1
ATOM 15936 N N . LEU E 3 365 ? 149.551 146.231 110.010 1.00 63.93 365 LEU B N 1
ATOM 15937 C CA . LEU E 3 365 ? 150.618 146.405 109.033 1.00 60.49 365 LEU B CA 1
ATOM 15938 C C . LEU E 3 365 ? 150.995 145.078 108.391 1.00 63.43 365 LEU B C 1
ATOM 15939 O O . LEU E 3 365 ? 151.237 145.010 107.179 1.00 71.22 365 LEU B O 1
ATOM 15955 N N . CYS E 3 366 ? 151.063 144.010 109.187 1.00 64.27 366 CYS B N 1
ATOM 15956 C CA . CYS E 3 366 ? 151.356 142.700 108.623 1.00 61.78 366 CYS B CA 1
ATOM 15957 C C . CYS E 3 366 ? 150.285 142.287 107.629 1.00 63.85 366 CYS B C 1
ATOM 15958 O O . CYS E 3 366 ? 150.596 141.765 106.556 1.00 70.54 366 CYS B O 1
ATOM 15966 N N . THR E 3 367 ? 149.015 142.513 107.967 1.00 63.25 367 THR B N 1
ATOM 15967 C CA . THR E 3 367 ? 147.937 142.176 107.047 1.00 61.49 367 THR B CA 1
ATOM 15968 C C . THR E 3 367 ? 148.069 142.959 105.752 1.00 61.31 367 THR B C 1
ATOM 15969 O O . THR E 3 367 ? 147.938 142.404 104.656 1.00 64.24 367 THR B O 1
ATOM 15980 N N . LEU E 3 368 ? 148.334 144.260 105.857 1.00 59.22 368 LEU B N 1
ATOM 15981 C CA . LEU E 3 368 ? 148.448 145.081 104.660 1.00 58.23 368 LEU B CA 1
ATOM 15982 C C . LEU E 3 368 ? 149.579 144.591 103.769 1.00 58.21 368 LEU B C 1
ATOM 15983 O O . LEU E 3 368 ? 149.399 144.413 102.561 1.00 64.57 368 LEU B O 1
ATOM 15999 N N . VAL E 3 369 ? 150.755 144.354 104.350 1.00 56.22 369 VAL B N 1
ATOM 16000 C CA . VAL E 3 369 ? 151.900 143.959 103.536 1.00 54.44 369 VAL B CA 1
ATOM 16001 C C . VAL E 3 369 ? 151.685 142.573 102.944 1.00 63.56 369 VAL B C 1
ATOM 16002 O O . VAL E 3 369 ? 152.006 142.327 101.773 1.00 70.37 369 VAL B O 1
ATOM 16015 N N . MET E 3 370 ? 151.149 141.643 103.735 1.00 62.06 370 MET B N 1
ATOM 16016 C CA . MET E 3 370 ? 150.886 140.305 103.227 1.00 56.18 370 MET B CA 1
ATOM 16017 C C . MET E 3 370 ? 149.932 140.355 102.047 1.00 61.05 370 MET B C 1
ATOM 16018 O O . MET E 3 370 ? 150.193 139.757 100.999 1.00 68.37 370 MET B O 1
ATOM 16032 N N . ALA E 3 371 ? 148.809 141.061 102.202 1.00 61.14 371 ALA B N 1
ATOM 16033 C CA . ALA E 3 371 ? 147.836 141.129 101.121 1.00 57.62 371 ALA B CA 1
ATOM 16034 C C . ALA E 3 371 ? 148.426 141.813 99.899 1.00 59.44 371 ALA B C 1
ATOM 16035 O O . ALA E 3 371 ? 148.170 141.400 98.765 1.00 67.99 371 ALA B O 1
ATOM 16042 N N . PHE E 3 372 ? 149.221 142.862 100.105 1.00 62.63 372 PHE B N 1
ATOM 16043 C CA . PHE E 3 372 ? 149.838 143.549 98.979 1.00 61.52 372 PHE B CA 1
ATOM 16044 C C . PHE E 3 372 ? 150.730 142.605 98.188 1.00 64.65 372 PHE B C 1
ATOM 16045 O O . PHE E 3 372 ? 150.629 142.518 96.959 1.00 72.76 372 PHE B O 1
ATOM 16062 N N . LEU E 3 373 ? 151.610 141.884 98.880 1.00 62.81 373 LEU B N 1
ATOM 16063 C CA . LEU E 3 373 ? 152.513 140.969 98.191 1.00 63.85 373 LEU B CA 1
ATOM 16064 C C . LEU E 3 373 ? 151.747 139.842 97.514 1.00 67.09 373 LEU B C 1
ATOM 16065 O O . LEU E 3 373 ? 152.082 139.439 96.394 1.00 75.21 373 LEU B O 1
ATOM 16081 N N . ALA E 3 374 ? 150.723 139.311 98.180 1.00 64.13 374 ALA B N 1
ATOM 16082 C CA . ALA E 3 374 ? 149.941 138.241 97.578 1.00 62.07 374 ALA B CA 1
ATOM 16083 C C . ALA E 3 374 ? 149.263 138.716 96.303 1.00 69.24 374 ALA B C 1
ATOM 16084 O O . ALA E 3 374 ? 149.280 138.014 95.285 1.00 77.46 374 ALA B O 1
ATOM 16091 N N . GLY E 3 375 ? 148.661 139.902 96.335 1.00 71.88 375 GLY B N 1
ATOM 16092 C CA . GLY E 3 375 ? 148.048 140.433 95.133 1.00 69.59 375 GLY B CA 1
ATOM 16093 C C . GLY E 3 375 ? 149.059 140.666 94.031 1.00 73.23 375 GLY B C 1
ATOM 16094 O O . GLY E 3 375 ? 148.789 140.396 92.861 1.00 82.06 375 GLY B O 1
ATOM 16098 N N . MET E 3 376 ? 150.239 141.172 94.389 1.00 72.92 376 MET B N 1
ATOM 16099 C CA . MET E 3 376 ? 151.269 141.390 93.382 1.00 76.77 376 MET B CA 1
ATOM 16100 C C . MET E 3 376 ? 151.668 140.077 92.725 1.00 74.40 376 MET B C 1
ATOM 16101 O O . MET E 3 376 ? 151.899 140.023 91.514 1.00 83.01 376 MET B O 1
ATOM 16115 N N . GLY E 3 377 ? 151.764 139.009 93.514 1.00 73.01 377 GLY B N 1
ATOM 16116 C CA . GLY E 3 377 ? 152.092 137.714 92.940 1.00 74.54 377 GLY B CA 1
ATOM 16117 C C . GLY E 3 377 ? 150.985 137.153 92.069 1.00 77.11 377 GLY B C 1
ATOM 16118 O O . GLY E 3 377 ? 151.249 136.577 91.012 1.00 84.70 377 GLY B O 1
ATOM 16122 N N . TRP E 3 378 ? 149.733 137.307 92.499 1.00 75.84 378 TRP B N 1
ATOM 16123 C CA . TRP E 3 378 ? 148.620 136.685 91.789 1.00 75.04 378 TRP B CA 1
ATOM 16124 C C . TRP E 3 378 ? 148.241 137.432 90.518 1.00 83.78 378 TRP B C 1
ATOM 16125 O O . TRP E 3 378 ? 147.803 136.802 89.550 1.00 92.68 378 TRP B O 1
ATOM 16146 N N . THR E 3 379 ? 148.375 138.757 90.504 1.00 85.59 379 THR B N 1
ATOM 16147 C CA . THR E 3 379 ? 148.002 139.598 89.362 1.00 88.91 379 THR B CA 1
ATOM 16148 C C . THR E 3 379 ? 146.540 139.325 89.025 1.00 94.48 379 THR B C 1
ATOM 16149 O O . THR E 3 379 ? 145.677 139.551 89.890 1.00 93.43 379 THR B O 1
ATOM 16160 N N . SER E 3 380 ? 146.210 138.846 87.824 1.00 97.40 380 SER B N 1
ATOM 16161 C CA . SER E 3 380 ? 144.813 138.788 87.405 1.00 98.12 380 SER B CA 1
ATOM 16162 C C . SER E 3 380 ? 143.974 137.907 88.317 1.00 96.77 380 SER B C 1
ATOM 16163 O O . SER E 3 380 ? 142.807 138.219 88.575 1.00 100.30 380 SER B O 1
ATOM 16171 N N . GLU E 3 381 ? 144.541 136.811 88.819 1.00 95.08 381 GLU B N 1
ATOM 16172 C CA . GLU E 3 381 ? 143.736 135.839 89.549 1.00 95.40 381 GLU B CA 1
ATOM 16173 C C . GLU E 3 381 ? 143.127 136.419 90.815 1.00 94.83 381 GLU B C 1
ATOM 16174 O O . GLU E 3 381 ? 142.206 135.815 91.373 1.00 97.25 381 GLU B O 1
ATOM 16186 N N . LYS E 3 382 ? 143.615 137.565 91.286 1.00 90.17 382 LYS B N 1
ATOM 16187 C CA . LYS E 3 382 ? 143.144 138.104 92.554 1.00 87.70 382 LYS B CA 1
ATOM 16188 C C . LYS E 3 382 ? 141.722 138.639 92.484 1.00 87.78 382 LYS B C 1
ATOM 16189 O O . LYS E 3 382 ? 141.160 138.975 93.530 1.00 86.69 382 LYS B O 1
ATOM 16208 N N . ALA E 3 383 ? 141.131 138.733 91.292 1.00 87.92 383 ALA B N 1
ATOM 16209 C CA . ALA E 3 383 ? 139.801 139.320 91.173 1.00 87.74 383 ALA B CA 1
ATOM 16210 C C . ALA E 3 383 ? 138.761 138.515 91.942 1.00 92.14 383 ALA B C 1
ATOM 16211 O O . ALA E 3 383 ? 137.900 139.087 92.620 1.00 99.63 383 ALA B O 1
ATOM 16218 N N . GLU E 3 384 ? 138.811 137.187 91.843 1.00 89.31 384 GLU B N 1
ATOM 16219 C CA . GLU E 3 384 ? 137.828 136.367 92.543 1.00 94.43 384 GLU B CA 1
ATOM 16220 C C . GLU E 3 384 ? 137.984 136.492 94.052 1.00 94.11 384 GLU B C 1
ATOM 16221 O O . GLU E 3 384 ? 136.988 136.560 94.788 1.00 96.11 384 GLU B O 1
ATOM 16233 N N . VAL E 3 385 ? 139.227 136.508 94.533 1.00 87.41 385 VAL B N 1
ATOM 16234 C CA . VAL E 3 385 ? 139.463 136.695 95.958 1.00 82.22 385 VAL B CA 1
ATOM 16235 C C . VAL E 3 385 ? 138.898 138.034 96.403 1.00 85.11 385 VAL B C 1
ATOM 16236 O O . VAL E 3 385 ? 138.260 138.140 97.459 1.00 86.58 385 VAL B O 1
ATOM 16249 N N . GLU E 3 386 ? 139.118 139.076 95.600 1.00 85.67 386 GLU B N 1
ATOM 16250 C CA . GLU E 3 386 ? 138.574 140.387 95.927 1.00 80.47 386 GLU B CA 1
ATOM 16251 C C . GLU E 3 386 ? 137.057 140.342 95.995 1.00 84.19 386 GLU B C 1
ATOM 16252 O O . GLU E 3 386 ? 136.452 140.956 96.874 1.00 92.95 386 GLU B O 1
ATOM 16264 N N . LYS E 3 387 ? 136.424 139.629 95.066 1.00 83.64 387 LYS B N 1
ATOM 16265 C CA . LYS E 3 387 ? 134.967 139.540 95.064 1.00 85.53 387 LYS B CA 1
ATOM 16266 C C . LYS E 3 387 ? 134.457 138.880 96.338 1.00 82.65 387 LYS B C 1
ATOM 16267 O O . LYS E 3 387 ? 133.512 139.363 96.979 1.00 86.01 387 LYS B O 1
ATOM 16286 N N . ILE E 3 388 ? 135.073 137.762 96.719 1.00 79.43 388 ILE B N 1
ATOM 16287 C CA . ILE E 3 388 ? 134.628 137.056 97.917 1.00 80.41 388 ILE B CA 1
ATOM 16288 C C . ILE E 3 388 ? 134.818 137.931 99.148 1.00 81.01 388 ILE B C 1
ATOM 16289 O O . ILE E 3 388 ? 133.939 138.010 100.019 1.00 84.69 388 ILE B O 1
ATOM 16305 N N . ILE E 3 389 ? 135.963 138.603 99.244 1.00 81.10 389 ILE B N 1
ATOM 16306 C CA . ILE E 3 389 ? 136.193 139.464 100.397 1.00 77.06 389 ILE B CA 1
ATOM 16307 C C . ILE E 3 389 ? 135.233 140.641 100.386 1.00 76.28 389 ILE B C 1
ATOM 16308 O O . ILE E 3 389 ? 134.838 141.132 101.445 1.00 82.93 389 ILE B O 1
ATOM 16324 N N . ALA E 3 390 ? 134.859 141.133 99.207 1.00 72.18 390 ALA B N 1
ATOM 16325 C CA . ALA E 3 390 ? 133.888 142.214 99.140 1.00 74.49 390 ALA B CA 1
ATOM 16326 C C . ALA E 3 390 ? 132.544 141.765 99.684 1.00 79.09 390 ALA B C 1
ATOM 16327 O O . ALA E 3 390 ? 131.863 142.523 100.381 1.00 85.81 390 ALA B O 1
ATOM 16334 N N . VAL E 3 391 ? 132.141 140.534 99.375 1.00 78.81 391 VAL B N 1
ATOM 16335 C CA . VAL E 3 391 ? 130.912 140.002 99.963 1.00 76.22 391 VAL B CA 1
ATOM 16336 C C . VAL E 3 391 ? 131.044 139.914 101.479 1.00 75.09 391 VAL B C 1
ATOM 16337 O O . VAL E 3 391 ? 130.124 140.276 102.228 1.00 78.41 391 VAL B O 1
ATOM 16350 N N . ALA E 3 392 ? 132.191 139.431 101.955 1.00 75.30 392 ALA B N 1
ATOM 16351 C CA . ALA E 3 392 ? 132.405 139.352 103.398 1.00 75.88 392 ALA B CA 1
ATOM 16352 C C . ALA E 3 392 ? 132.292 140.729 104.041 1.00 74.74 392 ALA B C 1
ATOM 16353 O O . ALA E 3 392 ? 131.687 140.880 105.109 1.00 76.53 392 ALA B O 1
ATOM 16360 N N . TRP E 3 393 ? 132.875 141.743 103.408 1.00 76.99 393 TRP B N 1
ATOM 16361 C CA . TRP E 3 393 ? 132.789 143.096 103.939 1.00 72.55 393 TRP B CA 1
ATOM 16362 C C . TRP E 3 393 ? 131.358 143.604 103.919 1.00 73.10 393 TRP B C 1
ATOM 16363 O O . TRP E 3 393 ? 130.928 144.297 104.843 1.00 79.25 393 TRP B O 1
ATOM 16384 N N . ASP E 3 394 ? 130.611 143.302 102.860 1.00 78.33 394 ASP B N 1
ATOM 16385 C CA . ASP E 3 394 ? 129.205 143.681 102.839 1.00 77.60 394 ASP B CA 1
ATOM 16386 C C . ASP E 3 394 ? 128.480 143.096 104.038 1.00 77.48 394 ASP B C 1
ATOM 16387 O O . ASP E 3 394 ? 127.603 143.740 104.622 1.00 81.89 394 ASP B O 1
ATOM 16396 N N . ILE E 3 395 ? 128.837 141.871 104.420 1.00 75.82 395 ILE B N 1
ATOM 16397 C CA . ILE E 3 395 ? 128.211 141.267 105.591 1.00 74.40 395 ILE B CA 1
ATOM 16398 C C . ILE E 3 395 ? 128.655 141.971 106.868 1.00 72.65 395 ILE B C 1
ATOM 16399 O O . ILE E 3 395 ? 127.845 142.221 107.766 1.00 73.50 395 ILE B O 1
ATOM 16415 N N . PHE E 3 396 ? 129.942 142.291 106.977 1.00 73.85 396 PHE B N 1
ATOM 16416 C CA . PHE E 3 396 ? 130.514 142.695 108.257 1.00 72.75 396 PHE B CA 1
ATOM 16417 C C . PHE E 3 396 ? 130.441 144.189 108.534 1.00 73.64 396 PHE B C 1
ATOM 16418 O O . PHE E 3 396 ? 130.580 144.593 109.692 1.00 79.49 396 PHE B O 1
ATOM 16435 N N . GLN E 3 397 ? 130.242 145.016 107.517 1.00 70.48 397 GLN B N 1
ATOM 16436 C CA . GLN E 3 397 ? 130.206 146.459 107.739 1.00 68.80 397 GLN B CA 1
ATOM 16437 C C . GLN E 3 397 ? 129.085 146.864 108.679 1.00 75.42 397 GLN B C 1
ATOM 16438 O O . GLN E 3 397 ? 129.335 147.659 109.605 1.00 79.46 397 GLN B O 1
ATOM 16452 N N . PRO E 3 398 ? 127.852 146.386 108.510 1.00 75.45 398 PRO B N 1
ATOM 16453 C CA . PRO E 3 398 ? 126.802 146.740 109.470 1.00 71.76 398 PRO B CA 1
ATOM 16454 C C . PRO E 3 398 ? 127.175 146.413 110.898 1.00 73.87 398 PRO B C 1
ATOM 16455 O O . PRO E 3 398 ? 126.918 147.215 111.795 1.00 74.19 398 PRO B O 1
ATOM 16466 N N . LEU E 3 399 ? 127.802 145.261 111.132 1.00 75.49 399 LEU B N 1
ATOM 16467 C CA . LEU E 3 399 ? 128.202 144.909 112.488 1.00 74.38 399 LEU B CA 1
ATOM 16468 C C . LEU E 3 399 ? 129.204 145.911 113.035 1.00 74.62 399 LEU B C 1
ATOM 16469 O O . LEU E 3 399 ? 129.049 146.419 114.150 1.00 82.41 399 LEU B O 1
ATOM 16485 N N . LEU E 3 400 ? 130.243 146.211 112.258 1.00 70.71 400 LEU B N 1
ATOM 16486 C CA . LEU E 3 400 ? 131.282 147.114 112.732 1.00 73.88 400 LEU B CA 1
ATOM 16487 C C . LEU E 3 400 ? 130.699 148.472 113.088 1.00 73.62 400 LEU B C 1
ATOM 16488 O O . LEU E 3 400 ? 130.929 148.995 114.185 1.00 80.15 400 LEU B O 1
ATOM 16504 N N . PHE E 3 401 ? 129.919 149.053 112.179 1.00 67.39 401 PHE B N 1
ATOM 16505 C CA . PHE E 3 401 ? 129.440 150.405 112.430 1.00 69.01 401 PHE B CA 1
ATOM 16506 C C . PHE E 3 401 ? 128.343 150.432 113.483 1.00 74.25 401 PHE B C 1
ATOM 16507 O O . PHE E 3 401 ? 128.275 151.379 114.273 1.00 79.19 401 PHE B O 1
ATOM 16524 N N . GLY E 3 402 ? 127.493 149.408 113.540 1.00 74.34 402 GLY B N 1
ATOM 16525 C CA . GLY E 3 402 ? 126.516 149.344 114.606 1.00 72.69 402 GLY B CA 1
ATOM 16526 C C . GLY E 3 402 ? 127.163 149.232 115.969 1.00 73.17 402 GLY B C 1
ATOM 16527 O O . GLY E 3 402 ? 126.724 149.866 116.925 1.00 82.99 402 GLY B O 1
ATOM 16531 N N . LEU E 3 403 ? 128.217 148.424 116.080 1.00 70.36 403 LEU B N 1
ATOM 16532 C CA . LEU E 3 403 ? 128.921 148.317 117.351 1.00 70.23 403 LEU B CA 1
ATOM 16533 C C . LEU E 3 403 ? 129.588 149.635 117.719 1.00 76.18 403 LEU B C 1
ATOM 16534 O O . LEU E 3 403 ? 129.525 150.069 118.876 1.00 83.16 403 LEU B O 1
ATOM 16550 N N . ILE E 3 404 ? 130.223 150.290 116.748 1.00 74.82 404 ILE B N 1
ATOM 16551 C CA . ILE E 3 404 ? 130.836 151.584 117.025 1.00 71.75 404 ILE B CA 1
ATOM 16552 C C . ILE E 3 404 ? 129.789 152.560 117.538 1.00 75.63 404 ILE B C 1
ATOM 16553 O O . ILE E 3 404 ? 130.017 153.283 118.513 1.00 81.80 404 ILE B O 1
ATOM 16569 N N . GLY E 3 405 ? 128.625 152.601 116.891 1.00 76.30 405 GLY B N 1
ATOM 16570 C CA . GLY E 3 405 ? 127.562 153.467 117.370 1.00 74.86 405 GLY B CA 1
ATOM 16571 C C . GLY E 3 405 ? 127.086 153.089 118.756 1.00 74.01 405 GLY B C 1
ATOM 16572 O O . GLY E 3 405 ? 126.828 153.953 119.594 1.00 81.62 405 GLY B O 1
ATOM 16576 N N . ALA E 3 406 ? 126.961 151.787 119.020 1.00 74.39 406 ALA B N 1
ATOM 16577 C CA . ALA E 3 406 ? 126.512 151.322 120.324 1.00 73.54 406 ALA B CA 1
ATOM 16578 C C . ALA E 3 406 ? 127.504 151.656 121.424 1.00 78.57 406 ALA B C 1
ATOM 16579 O O . ALA E 3 406 ? 127.120 151.686 122.596 1.00 84.74 406 ALA B O 1
ATOM 16586 N N . GLU E 3 407 ? 128.771 151.885 121.081 1.00 84.33 407 GLU B N 1
ATOM 16587 C CA . GLU E 3 407 ? 129.719 152.356 122.085 1.00 83.26 407 GLU B CA 1
ATOM 16588 C C . GLU E 3 407 ? 129.327 153.734 122.600 1.00 82.56 407 GLU B C 1
ATOM 16589 O O . GLU E 3 407 ? 129.440 154.013 123.799 1.00 82.42 407 GLU B O 1
ATOM 16601 N N . VAL E 3 408 ? 128.865 154.611 121.708 1.00 84.12 408 VAL B N 1
ATOM 16602 C CA . VAL E 3 408 ? 128.535 155.972 122.104 1.00 81.17 408 VAL B CA 1
ATOM 16603 C C . VAL E 3 408 ? 127.398 155.956 123.111 1.00 82.76 408 VAL B C 1
ATOM 16604 O O . VAL E 3 408 ? 126.393 155.257 122.937 1.00 88.09 408 VAL B O 1
ATOM 16617 N N . SER E 3 409 ? 127.551 156.741 124.173 1.00 81.13 409 SER B N 1
ATOM 16618 C CA . SER E 3 409 ? 126.522 156.911 125.186 1.00 83.91 409 SER B CA 1
ATOM 16619 C C . SER E 3 409 ? 126.212 158.390 125.332 1.00 84.88 409 SER B C 1
ATOM 16620 O O . SER E 3 409 ? 127.119 159.224 125.319 1.00 92.31 409 SER B O 1
ATOM 16628 N N . ILE E 3 410 ? 124.926 158.716 125.469 1.00 85.34 410 ILE B N 1
ATOM 16629 C CA . ILE E 3 410 ? 124.528 160.110 125.615 1.00 85.95 410 ILE B CA 1
ATOM 16630 C C . ILE E 3 410 ? 124.932 160.681 126.961 1.00 88.38 410 ILE B C 1
ATOM 16631 O O . ILE E 3 410 ? 124.886 161.902 127.147 1.00 92.14 410 ILE B O 1
ATOM 16647 N N . ALA E 3 411 ? 125.334 159.831 127.906 1.00 90.27 411 ALA B N 1
ATOM 16648 C CA . ALA E 3 411 ? 125.820 160.336 129.184 1.00 93.70 411 ALA B CA 1
ATOM 16649 C C . ALA E 3 411 ? 127.047 161.212 128.988 1.00 92.26 411 ALA B C 1
ATOM 16650 O O . ALA E 3 411 ? 127.196 162.244 129.650 1.00 99.25 411 ALA B O 1
ATOM 16657 N N . SER E 3 412 ? 127.938 160.815 128.079 1.00 90.14 412 SER B N 1
ATOM 16658 C CA . SER E 3 412 ? 129.149 161.590 127.840 1.00 88.65 412 SER B CA 1
ATOM 16659 C C . SER E 3 412 ? 128.880 162.818 126.980 1.00 90.71 412 SER B C 1
ATOM 16660 O O . SER E 3 412 ? 129.702 163.739 126.952 1.00 94.29 412 SER B O 1
ATOM 16668 N N . LEU E 3 413 ? 127.758 162.852 126.268 1.00 89.44 413 LEU B N 1
ATOM 16669 C CA . LEU E 3 413 ? 127.402 164.011 125.447 1.00 89.12 413 LEU B CA 1
ATOM 16670 C C . LEU E 3 413 ? 126.495 164.977 126.202 1.00 95.91 413 LEU B C 1
ATOM 16671 O O . LEU E 3 413 ? 125.455 165.399 125.704 1.00 96.63 413 LEU B O 1
ATOM 16687 N N . ARG E 3 414 ? 126.889 165.341 127.404 1.00 104.60 414 ARG B N 1
ATOM 16688 C CA . ARG E 3 414 ? 126.073 166.259 128.183 1.00 108.65 414 ARG B CA 1
ATOM 16689 C C . ARG E 3 414 ? 126.353 167.698 127.749 1.00 119.31 414 ARG B C 1
ATOM 16690 O O . ARG E 3 414 ? 127.499 168.042 127.457 1.00 118.44 414 ARG B O 1
ATOM 16711 N N . PRO E 3 415 ? 125.336 168.566 127.717 1.00 126.52 415 PRO B N 1
ATOM 16712 C CA . PRO E 3 415 ? 125.577 169.948 127.278 1.00 125.33 415 PRO B CA 1
ATOM 16713 C C . PRO E 3 415 ? 126.327 170.792 128.296 1.00 129.68 415 PRO B C 1
ATOM 16714 O O . PRO E 3 415 ? 126.388 172.017 128.159 1.00 131.91 415 PRO B O 1
ATOM 16725 N N . GLU E 3 416 ? 126.897 170.160 129.326 1.00 129.06 416 GLU B N 1
ATOM 16726 C CA . GLU E 3 416 ? 127.709 170.902 130.284 1.00 129.33 416 GLU B CA 1
ATOM 16727 C C . GLU E 3 416 ? 128.811 171.676 129.574 1.00 123.72 416 GLU B C 1
ATOM 16728 O O . GLU E 3 416 ? 128.959 172.888 129.762 1.00 121.90 416 GLU B O 1
ATOM 16740 N N . THR E 3 417 ? 129.590 170.987 128.737 1.00 121.01 417 THR B N 1
ATOM 16741 C CA . THR E 3 417 ? 130.663 171.638 127.994 1.00 123.03 417 THR B CA 1
ATOM 16742 C C . THR E 3 417 ? 130.741 171.138 126.556 1.00 115.03 417 THR B C 1
ATOM 16743 O O . THR E 3 417 ? 131.786 171.293 125.914 1.00 113.50 417 THR B O 1
ATOM 16754 N N . VAL E 3 418 ? 129.663 170.555 126.028 1.00 106.18 418 VAL B N 1
ATOM 16755 C CA . VAL E 3 418 ? 129.724 169.961 124.697 1.00 99.33 418 VAL B CA 1
ATOM 16756 C C . VAL E 3 418 ? 130.062 171.006 123.648 1.00 98.24 418 VAL B C 1
ATOM 16757 O O . VAL E 3 418 ? 130.659 170.685 122.615 1.00 98.69 418 VAL B O 1
ATOM 16770 N N . GLY E 3 419 ? 129.687 172.263 123.880 1.00 96.77 419 GLY B N 1
ATOM 16771 C CA . GLY E 3 419 ? 130.007 173.298 122.910 1.00 97.13 419 GLY B CA 1
ATOM 16772 C C . GLY E 3 419 ? 131.500 173.450 122.696 1.00 93.30 419 GLY B C 1
ATOM 16773 O O . GLY E 3 419 ? 131.971 173.532 121.559 1.00 95.70 419 GLY B O 1
ATOM 16777 N N . LEU E 3 420 ? 132.267 173.477 123.786 1.00 89.16 420 LEU B N 1
ATOM 16778 C CA . LEU E 3 420 ? 133.711 173.630 123.663 1.00 85.71 420 LEU B CA 1
ATOM 16779 C C . LEU E 3 420 ? 134.341 172.414 123.000 1.00 84.60 420 LEU B C 1
ATOM 16780 O O . LEU E 3 420 ? 135.272 172.550 122.199 1.00 88.74 420 LEU B O 1
ATOM 16796 N N . CYS E 3 421 ? 133.859 171.213 123.326 1.00 80.52 421 CYS B N 1
ATOM 16797 C CA . CYS E 3 421 ? 134.384 170.018 122.676 1.00 81.55 421 CYS B CA 1
ATOM 16798 C C . CYS E 3 421 ? 134.109 170.048 121.179 1.00 85.05 421 CYS B C 1
ATOM 16799 O O . CYS E 3 421 ? 134.977 169.695 120.369 1.00 90.21 421 CYS B O 1
ATOM 16807 N N . VAL E 3 422 ? 132.909 170.476 120.788 1.00 84.90 422 VAL B N 1
ATOM 16808 C CA . VAL E 3 422 ? 132.603 170.606 119.368 1.00 78.10 422 VAL B CA 1
ATOM 16809 C C . VAL E 3 422 ? 133.538 171.615 118.722 1.00 78.92 422 VAL B C 1
ATOM 16810 O O . VAL E 3 422 ? 134.019 171.408 117.604 1.00 84.76 422 VAL B O 1
ATOM 16823 N N . ALA E 3 423 ? 133.788 172.734 119.401 1.00 78.81 423 ALA B N 1
ATOM 16824 C CA . ALA E 3 423 ? 134.672 173.747 118.837 1.00 77.22 423 ALA B CA 1
ATOM 16825 C C . ALA E 3 423 ? 136.068 173.183 118.612 1.00 79.42 423 ALA B C 1
ATOM 16826 O O . ALA E 3 423 ? 136.678 173.402 117.556 1.00 89.17 423 ALA B O 1
ATOM 16833 N N . THR E 3 424 ? 136.598 172.456 119.598 1.00 78.23 424 THR B N 1
ATOM 16834 C CA . THR E 3 424 ? 137.939 171.901 119.444 1.00 80.01 424 THR B CA 1
ATOM 16835 C C . THR E 3 424 ? 137.980 170.898 118.301 1.00 82.33 424 THR B C 1
ATOM 16836 O O . THR E 3 424 ? 138.914 170.909 117.491 1.00 89.05 424 THR B O 1
ATOM 16847 N N . VAL E 3 425 ? 136.971 170.031 118.206 1.00 77.35 425 VAL B N 1
ATOM 16848 C CA . VAL E 3 425 ? 136.951 169.055 117.121 1.00 74.73 425 VAL B CA 1
ATOM 16849 C C . VAL E 3 425 ? 136.902 169.758 115.771 1.00 78.27 425 VAL B C 1
ATOM 16850 O O . VAL E 3 425 ? 137.634 169.401 114.842 1.00 83.31 425 VAL B O 1
ATOM 16863 N N . GLY E 3 426 ? 136.043 170.766 115.638 1.00 76.45 426 GLY B N 1
ATOM 16864 C CA . GLY E 3 426 ? 135.926 171.452 114.363 1.00 73.67 426 GLY B CA 1
ATOM 16865 C C . GLY E 3 426 ? 137.205 172.158 113.958 1.00 75.59 426 GLY B C 1
ATOM 16866 O O . GLY E 3 426 ? 137.637 172.071 112.805 1.00 84.86 426 GLY B O 1
ATOM 16870 N N . ILE E 3 427 ? 137.829 172.870 114.895 1.00 68.87 427 ILE B N 1
ATOM 16871 C CA . ILE E 3 427 ? 139.056 173.581 114.563 1.00 68.82 427 ILE B CA 1
ATOM 16872 C C . ILE E 3 427 ? 140.166 172.594 114.225 1.00 75.02 427 ILE B C 1
ATOM 16873 O O . ILE E 3 427 ? 140.948 172.812 113.290 1.00 84.91 427 ILE B O 1
ATOM 16889 N N . ALA E 3 428 ? 140.259 171.496 114.978 1.00 76.00 428 ALA B N 1
ATOM 16890 C CA . ALA E 3 428 ? 141.260 170.484 114.669 1.00 77.56 428 ALA B CA 1
ATOM 16891 C C . ALA E 3 428 ? 141.046 169.917 113.276 1.00 78.49 428 ALA B C 1
ATOM 16892 O O . ALA E 3 428 ? 142.008 169.691 112.538 1.00 82.15 428 ALA B O 1
ATOM 16899 N N . VAL E 3 429 ? 139.790 169.685 112.894 1.00 77.06 429 VAL B N 1
ATOM 16900 C CA . VAL E 3 429 ? 139.510 169.155 111.565 1.00 73.75 429 VAL B CA 1
ATOM 16901 C C . VAL E 3 429 ? 139.904 170.157 110.488 1.00 72.25 429 VAL B C 1
ATOM 16902 O O . VAL E 3 429 ? 140.453 169.780 109.447 1.00 78.88 429 VAL B O 1
ATOM 16915 N N . LEU E 3 430 ? 139.606 171.441 110.695 1.00 70.66 430 LEU B N 1
ATOM 16916 C CA . LEU E 3 430 ? 140.004 172.437 109.705 1.00 73.55 430 LEU B CA 1
ATOM 16917 C C . LEU E 3 430 ? 141.517 172.467 109.539 1.00 74.32 430 LEU B C 1
ATOM 16918 O O . LEU E 3 430 ? 142.034 172.514 108.412 1.00 79.76 430 LEU B O 1
ATOM 16934 N N . ILE E 3 431 ? 142.248 172.437 110.652 1.00 70.43 431 ILE B N 1
ATOM 16935 C CA . ILE E 3 431 ? 143.702 172.446 110.567 1.00 64.95 431 ILE B CA 1
ATOM 16936 C C . ILE E 3 431 ? 144.197 171.187 109.877 1.00 70.55 431 ILE B C 1
ATOM 16937 O O . ILE E 3 431 ? 145.174 171.217 109.123 1.00 79.51 431 ILE B O 1
ATOM 16953 N N . ARG E 3 432 ? 143.537 170.056 110.127 1.00 71.06 432 ARG B N 1
ATOM 16954 C CA . ARG E 3 432 ? 143.915 168.818 109.459 1.00 69.01 432 ARG B CA 1
ATOM 16955 C C . ARG E 3 432 ? 143.717 168.926 107.955 1.00 73.42 432 ARG B C 1
ATOM 16956 O O . ARG E 3 432 ? 144.550 168.452 107.177 1.00 81.14 432 ARG B O 1
ATOM 16977 N N . ILE E 3 433 ? 142.616 169.538 107.523 1.00 73.43 433 ILE B N 1
ATOM 16978 C CA . ILE E 3 433 ? 142.380 169.708 106.093 1.00 68.62 433 ILE B CA 1
ATOM 16979 C C . ILE E 3 433 ? 143.480 170.560 105.479 1.00 66.10 433 ILE B C 1
ATOM 16980 O O . ILE E 3 433 ? 144.045 170.223 104.430 1.00 74.21 433 ILE B O 1
ATOM 16996 N N . LEU E 3 434 ? 143.798 171.684 106.120 1.00 66.99 434 LEU B N 1
ATOM 16997 C CA . LEU E 3 434 ? 144.845 172.546 105.580 1.00 69.19 434 LEU B CA 1
ATOM 16998 C C . LEU E 3 434 ? 146.179 171.814 105.514 1.00 71.89 434 LEU B C 1
ATOM 16999 O O . LEU E 3 434 ? 146.898 171.899 104.510 1.00 80.81 434 LEU B O 1
ATOM 17015 N N . THR E 3 435 ? 146.528 171.087 106.576 1.00 73.03 435 THR B N 1
ATOM 17016 C CA . THR E 3 435 ? 147.794 170.369 106.590 1.00 75.00 435 THR B CA 1
ATOM 17017 C C . THR E 3 435 ? 147.836 169.313 105.499 1.00 79.07 435 THR B C 1
ATOM 17018 O O . THR E 3 435 ? 148.856 169.153 104.824 1.00 90.47 435 THR B O 1
ATOM 17029 N N . THR E 3 436 ? 146.743 168.575 105.313 1.00 76.74 436 THR B N 1
ATOM 17030 C CA . THR E 3 436 ? 146.726 167.551 104.277 1.00 76.07 436 THR B CA 1
ATOM 17031 C C . THR E 3 436 ? 146.886 168.171 102.899 1.00 77.19 436 THR B C 1
ATOM 17032 O O . THR E 3 436 ? 147.587 167.623 102.043 1.00 82.05 436 THR B O 1
ATOM 17043 N N . PHE E 3 437 ? 146.245 169.314 102.659 1.00 79.13 437 PHE B N 1
ATOM 17044 C CA . PHE E 3 437 ? 146.450 169.992 101.385 1.00 76.54 437 PHE B CA 1
ATOM 17045 C C . PHE E 3 437 ? 147.909 170.382 101.213 1.00 80.94 437 PHE B C 1
ATOM 17046 O O . PHE E 3 437 ? 148.472 170.243 100.123 1.00 87.60 437 PHE B O 1
ATOM 17063 N N . LEU E 3 438 ? 148.579 170.817 102.259 1.00 84.48 438 LEU B N 1
ATOM 17064 C CA . LEU E 3 438 ? 149.973 171.283 102.096 1.00 83.69 438 LEU B CA 1
ATOM 17065 C C . LEU E 3 438 ? 150.882 170.070 101.946 1.00 86.36 438 LEU B C 1
ATOM 17066 O O . LEU E 3 438 ? 151.935 170.232 101.340 1.00 94.77 438 LEU B O 1
ATOM 17082 N N . MET E 3 439 ? 150.543 168.917 102.508 1.00 84.75 439 MET B N 1
ATOM 17083 C CA . MET E 3 439 ? 151.457 167.783 102.432 1.00 83.88 439 MET B CA 1
ATOM 17084 C C . MET E 3 439 ? 151.560 167.240 101.014 1.00 90.35 439 MET B C 1
ATOM 17085 O O . MET E 3 439 ? 152.637 166.813 100.584 1.00 96.06 439 MET B O 1
ATOM 17099 N N . VAL E 3 440 ? 150.459 167.246 100.272 1.00 87.26 440 VAL B N 1
ATOM 17100 C CA . VAL E 3 440 ? 150.443 166.718 98.916 1.00 85.60 440 VAL B CA 1
ATOM 17101 C C . VAL E 3 440 ? 150.638 167.828 97.883 1.00 90.31 440 VAL B C 1
ATOM 17102 O O . VAL E 3 440 ? 150.281 167.657 96.721 1.00 97.04 440 VAL B O 1
ATOM 17115 N N . CYS E 3 441 ? 151.187 168.969 98.294 1.00 95.77 441 CYS B N 1
ATOM 17116 C CA . CYS E 3 441 ? 151.315 170.093 97.374 1.00 103.19 441 CYS B CA 1
ATOM 17117 C C . CYS E 3 441 ? 152.297 169.780 96.252 1.00 112.07 441 CYS B C 1
ATOM 17118 O O . CYS E 3 441 ? 151.982 169.961 95.070 1.00 116.15 441 CYS B O 1
ATOM 17126 N N . PHE E 3 442 ? 153.495 169.312 96.598 1.00 105.11 442 PHE B N 1
ATOM 17127 C CA . PHE E 3 442 ? 154.537 169.037 95.609 1.00 103.12 442 PHE B CA 1
ATOM 17128 C C . PHE E 3 442 ? 154.578 167.541 95.304 1.00 101.30 442 PHE B C 1
ATOM 17129 O O . PHE E 3 442 ? 155.506 166.821 95.673 1.00 102.32 442 PHE B O 1
ATOM 17146 N N . ALA E 3 443 ? 153.542 167.077 94.606 1.00 101.23 443 ALA B N 1
ATOM 17147 C CA . ALA E 3 443 ? 153.441 165.663 94.270 1.00 96.16 443 ALA B CA 1
ATOM 17148 C C . ALA E 3 443 ? 152.991 165.421 92.837 1.00 101.07 443 ALA B C 1
ATOM 17149 O O . ALA E 3 443 ? 152.786 164.261 92.459 1.00 103.56 443 ALA B O 1
ATOM 17156 N N . GLY E 3 444 ? 152.835 166.462 92.027 1.00 104.50 444 GLY B N 1
ATOM 17157 C CA . GLY E 3 444 ? 152.382 166.302 90.664 1.00 103.29 444 GLY B CA 1
ATOM 17158 C C . GLY E 3 444 ? 150.882 166.332 90.482 1.00 102.86 444 GLY B C 1
ATOM 17159 O O . GLY E 3 444 ? 150.415 166.238 89.341 1.00 102.50 444 GLY B O 1
ATOM 17163 N N . PHE E 3 445 ? 150.113 166.448 91.558 1.00 100.13 445 PHE B N 1
ATOM 17164 C CA . PHE E 3 445 ? 148.672 166.572 91.439 1.00 94.87 445 PHE B CA 1
ATOM 17165 C C . PHE E 3 445 ? 148.298 167.991 91.028 1.00 99.11 445 PHE B C 1
ATOM 17166 O O . PHE E 3 445 ? 149.081 168.932 91.161 1.00 104.71 445 PHE B O 1
ATOM 17183 N N . ASN E 3 446 ? 147.081 168.134 90.518 1.00 98.58 446 ASN B N 1
ATOM 17184 C CA . ASN E 3 446 ? 146.522 169.439 90.212 1.00 99.94 446 ASN B CA 1
ATOM 17185 C C . ASN E 3 446 ? 145.595 169.866 91.347 1.00 100.09 446 ASN B C 1
ATOM 17186 O O . ASN E 3 446 ? 145.409 169.154 92.335 1.00 97.91 446 ASN B O 1
ATOM 17197 N N . LEU E 3 447 ? 144.996 171.046 91.199 1.00 98.09 447 LEU B N 1
ATOM 17198 C CA . LEU E 3 447 ? 144.229 171.617 92.300 1.00 94.44 447 LEU B CA 1
ATOM 17199 C C . LEU E 3 447 ? 143.075 170.710 92.703 1.00 93.60 447 LEU B C 1
ATOM 17200 O O . LEU E 3 447 ? 142.843 170.480 93.897 1.00 99.26 447 LEU B O 1
ATOM 17216 N N . LYS E 3 448 ? 142.338 170.183 91.728 1.00 91.14 448 LYS B N 1
ATOM 17217 C CA . LYS E 3 448 ? 141.179 169.359 92.053 1.00 93.77 448 LYS B CA 1
ATOM 17218 C C . LYS E 3 448 ? 141.589 168.104 92.811 1.00 90.58 448 LYS B C 1
ATOM 17219 O O . LYS E 3 448 ? 140.928 167.710 93.778 1.00 90.12 448 LYS B O 1
ATOM 17238 N N . GLU E 3 449 ? 142.675 167.459 92.385 1.00 92.35 449 GLU B N 1
ATOM 17239 C CA . GLU E 3 449 ? 143.113 166.240 93.055 1.00 91.07 449 GLU B CA 1
ATOM 17240 C C . GLU E 3 449 ? 143.556 166.526 94.482 1.00 90.72 449 GLU B C 1
ATOM 17241 O O . GLU E 3 449 ? 143.238 165.764 95.403 1.00 92.39 449 GLU B O 1
ATOM 17253 N N . LYS E 3 450 ? 144.288 167.622 94.690 1.00 90.36 450 LYS B N 1
ATOM 17254 C CA . LYS E 3 450 ? 144.702 167.978 96.042 1.00 86.42 450 LYS B CA 1
ATOM 17255 C C . LYS E 3 450 ? 143.496 168.261 96.922 1.00 83.47 450 LYS B C 1
ATOM 17256 O O . LYS E 3 450 ? 143.451 167.837 98.083 1.00 84.01 450 LYS B O 1
ATOM 17275 N N . ILE E 3 451 ? 142.507 168.980 96.392 1.00 83.33 451 ILE B N 1
ATOM 17276 C CA . ILE E 3 451 ? 141.316 169.278 97.179 1.00 80.22 451 ILE B CA 1
ATOM 17277 C C . ILE E 3 451 ? 140.589 167.994 97.549 1.00 79.64 451 ILE B C 1
ATOM 17278 O O . ILE E 3 451 ? 140.186 167.799 98.703 1.00 85.85 451 ILE B O 1
ATOM 17294 N N . PHE E 3 452 ? 140.419 167.091 96.584 1.00 79.79 452 PHE B N 1
ATOM 17295 C CA . PHE E 3 452 ? 139.752 165.833 96.893 1.00 76.70 452 PHE B CA 1
ATOM 17296 C C . PHE E 3 452 ? 140.512 165.063 97.958 1.00 77.65 452 PHE B C 1
ATOM 17297 O O . PHE E 3 452 ? 139.909 164.508 98.880 1.00 85.19 452 PHE B O 1
ATOM 17314 N N . ILE E 3 453 ? 141.837 165.011 97.847 1.00 78.20 453 ILE B N 1
ATOM 17315 C CA . ILE E 3 453 ? 142.623 164.280 98.834 1.00 78.88 453 ILE B CA 1
ATOM 17316 C C . ILE E 3 453 ? 142.433 164.891 100.213 1.00 80.60 453 ILE B C 1
ATOM 17317 O O . ILE E 3 453 ? 142.268 164.177 101.208 1.00 77.69 453 ILE B O 1
ATOM 17333 N N . SER E 3 454 ? 142.449 166.222 100.298 1.00 80.22 454 SER B N 1
ATOM 17334 C CA . SER E 3 454 ? 142.282 166.870 101.593 1.00 72.71 454 SER B CA 1
ATOM 17335 C C . SER E 3 454 ? 140.920 166.553 102.192 1.00 75.64 454 SER B C 1
ATOM 17336 O O . SER E 3 454 ? 140.809 166.306 103.396 1.00 77.54 454 SER B O 1
ATOM 17344 N N . PHE E 3 455 ? 139.871 166.550 101.371 1.00 78.79 455 PHE B N 1
ATOM 17345 C CA . PHE E 3 455 ? 138.540 166.237 101.881 1.00 74.18 455 PHE B CA 1
ATOM 17346 C C . PHE E 3 455 ? 138.308 164.744 102.067 1.00 75.40 455 PHE B C 1
ATOM 17347 O O . PHE E 3 455 ? 137.309 164.368 102.685 1.00 78.17 455 PHE B O 1
ATOM 17364 N N . ALA E 3 456 ? 139.188 163.894 101.552 1.00 74.62 456 ALA B N 1
ATOM 17365 C CA . ALA E 3 456 ? 139.073 162.454 101.735 1.00 73.58 456 ALA B CA 1
ATOM 17366 C C . ALA E 3 456 ? 139.860 161.949 102.933 1.00 75.45 456 ALA B C 1
ATOM 17367 O O . ALA E 3 456 ? 139.850 160.745 103.200 1.00 79.40 456 ALA B O 1
ATOM 17374 N N . TRP E 3 457 ? 140.560 162.808 103.653 1.00 73.00 457 TRP B N 1
ATOM 17375 C CA . TRP E 3 457 ? 141.343 162.400 104.835 1.00 70.91 457 TRP B CA 1
ATOM 17376 C C . TRP E 3 457 ? 140.551 162.666 106.109 1.00 75.14 457 TRP B C 1
ATOM 17377 O O . TRP E 3 457 ? 141.121 162.430 107.169 1.00 75.57 457 TRP B O 1
ATOM 17398 N N . LEU E 3 458 ? 139.279 163.075 106.040 1.00 75.90 458 LEU B N 1
ATOM 17399 C CA . LEU E 3 458 ? 138.526 163.436 107.241 1.00 69.62 458 LEU B CA 1
ATOM 17400 C C . LEU E 3 458 ? 138.078 162.224 108.042 1.00 72.92 458 LEU B C 1
ATOM 17401 O O . LEU E 3 458 ? 138.270 162.219 109.269 1.00 80.25 458 LEU B O 1
ATOM 17417 N N . PRO E 3 459 ? 137.486 161.191 107.446 1.00 73.49 459 PRO B N 1
ATOM 17418 C CA . PRO E 3 459 ? 136.757 160.193 108.237 1.00 71.03 459 PRO B CA 1
ATOM 17419 C C . PRO E 3 459 ? 137.553 159.686 109.427 1.00 70.84 459 PRO B C 1
ATOM 17420 O O . PRO E 3 459 ? 138.715 159.305 109.303 1.00 79.66 459 PRO B O 1
ATOM 17431 N N . LYS E 3 460 ? 136.909 159.681 110.590 1.00 67.74 460 LYS B N 1
ATOM 17432 C CA . LYS E 3 460 ? 137.523 159.192 111.818 1.00 70.04 460 LYS B CA 1
ATOM 17433 C C . LYS E 3 460 ? 136.543 158.258 112.503 1.00 71.09 460 LYS B C 1
ATOM 17434 O O . LYS E 3 460 ? 135.400 158.638 112.760 1.00 77.90 460 LYS B O 1
ATOM 17453 N N . ALA E 3 461 ? 136.991 157.044 112.790 1.00 75.27 461 ALA B N 1
ATOM 17454 C CA . ALA E 3 461 ? 136.153 156.012 113.388 1.00 67.26 461 ALA B CA 1
ATOM 17455 C C . ALA E 3 461 ? 137.013 154.767 113.561 1.00 77.07 461 ALA B C 1
ATOM 17456 O O . ALA E 3 461 ? 138.163 154.721 113.116 1.00 84.71 461 ALA B O 1
ATOM 17463 N N . THR E 3 462 ? 136.459 153.786 114.276 1.00 71.47 462 THR B N 1
ATOM 17464 C CA . THR E 3 462 ? 137.007 152.442 114.489 1.00 78.00 462 THR B CA 1
ATOM 17465 C C . THR E 3 462 ? 138.357 152.446 115.199 1.00 80.23 462 THR B C 1
ATOM 17466 O O . THR E 3 462 ? 138.879 151.382 115.536 1.00 89.18 462 THR B O 1
ATOM 17477 N N . VAL E 3 463 ? 138.924 153.623 115.450 1.00 76.23 463 VAL B N 1
ATOM 17478 C CA . VAL E 3 463 ? 140.078 153.751 116.333 1.00 74.61 463 VAL B CA 1
ATOM 17479 C C . VAL E 3 463 ? 139.864 154.789 117.413 1.00 75.75 463 VAL B C 1
ATOM 17480 O O . VAL E 3 463 ? 140.535 154.735 118.457 1.00 82.92 463 VAL B O 1
ATOM 17493 N N . GLN E 3 464 ? 138.955 155.742 117.214 1.00 74.95 464 GLN B N 1
ATOM 17494 C CA . GLN E 3 464 ? 138.523 156.599 118.306 1.00 71.48 464 GLN B CA 1
ATOM 17495 C C . GLN E 3 464 ? 137.607 155.843 119.252 1.00 75.20 464 GLN B C 1
ATOM 17496 O O . GLN E 3 464 ? 137.615 156.097 120.461 1.00 79.64 464 GLN B O 1
ATOM 17510 N N . ALA E 3 465 ? 136.816 154.911 118.722 1.00 74.63 465 ALA B N 1
ATOM 17511 C CA . ALA E 3 465 ? 135.971 154.083 119.570 1.00 73.86 465 ALA B CA 1
ATOM 17512 C C . ALA E 3 465 ? 136.777 153.015 120.291 1.00 77.80 465 ALA B C 1
ATOM 17513 O O . ALA E 3 465 ? 136.384 152.572 121.375 1.00 87.71 465 ALA B O 1
ATOM 17520 N N . ALA E 3 466 ? 137.895 152.583 119.708 1.00 78.31 466 ALA B N 1
ATOM 17521 C CA . ALA E 3 466 ? 138.696 151.541 120.341 1.00 79.89 466 ALA B CA 1
ATOM 17522 C C . ALA E 3 466 ? 139.435 152.071 121.562 1.00 79.83 466 ALA B C 1
ATOM 17523 O O . ALA E 3 466 ? 139.459 151.415 122.609 1.00 84.80 466 ALA B O 1
ATOM 17530 N N . ILE E 3 467 ? 140.042 153.250 121.454 1.00 77.78 467 ILE B N 1
ATOM 17531 C CA . ILE E 3 467 ? 140.879 153.789 122.515 1.00 77.24 467 ILE B CA 1
ATOM 17532 C C . ILE E 3 467 ? 140.316 155.093 123.073 1.00 76.90 467 ILE B C 1
ATOM 17533 O O . ILE E 3 467 ? 141.023 155.834 123.735 1.00 81.66 467 ILE B O 1
ATOM 17549 N N . GLY E 3 468 ? 139.046 155.385 122.812 1.00 75.83 468 GLY B N 1
ATOM 17550 C CA . GLY E 3 468 ? 138.476 156.618 123.324 1.00 77.82 468 GLY B CA 1
ATOM 17551 C C . GLY E 3 468 ? 138.427 156.648 124.839 1.00 81.27 468 GLY B C 1
ATOM 17552 O O . GLY E 3 468 ? 138.768 157.657 125.458 1.00 77.91 468 GLY B O 1
ATOM 17556 N N . SER E 3 469 ? 138.024 155.541 125.455 1.00 81.14 469 SER B N 1
ATOM 17557 C CA . SER E 3 469 ? 137.763 155.487 126.885 1.00 77.51 469 SER B CA 1
ATOM 17558 C C . SER E 3 469 ? 138.906 154.879 127.683 1.00 79.04 469 SER B C 1
ATOM 17559 O O . SER E 3 469 ? 138.747 154.641 128.881 1.00 84.90 469 SER B O 1
ATOM 17567 N N . VAL E 3 470 ? 140.049 154.611 127.052 1.00 80.56 470 VAL B N 1
ATOM 17568 C CA . VAL E 3 470 ? 141.165 154.011 127.778 1.00 76.41 470 VAL B CA 1
ATOM 17569 C C . VAL E 3 470 ? 141.682 154.963 128.848 1.00 77.95 470 VAL B C 1
ATOM 17570 O O . VAL E 3 470 ? 141.988 154.550 129.973 1.00 83.12 470 VAL B O 1
ATOM 17583 N N . ALA E 3 471 ? 141.799 156.249 128.517 1.00 73.74 471 ALA B N 1
ATOM 17584 C CA . ALA E 3 471 ? 142.290 157.214 129.493 1.00 72.97 471 ALA B CA 1
ATOM 17585 C C . ALA E 3 471 ? 141.356 157.306 130.690 1.00 78.73 471 ALA B C 1
ATOM 17586 O O . ALA E 3 471 ? 141.809 157.393 131.837 1.00 83.46 471 ALA B O 1
ATOM 17593 N N . LEU E 3 472 ? 140.046 157.299 130.445 1.00 81.39 472 LEU B N 1
ATOM 17594 C CA . LEU E 3 472 ? 139.097 157.354 131.550 1.00 74.96 472 LEU B CA 1
ATOM 17595 C C . LEU E 3 472 ? 139.215 156.123 132.432 1.00 74.81 472 LEU B C 1
ATOM 17596 O O . LEU E 3 472 ? 139.167 156.223 133.662 1.00 84.71 472 LEU B O 1
ATOM 17612 N N . ASP E 3 473 ? 139.370 154.946 131.825 1.00 74.54 473 ASP B N 1
ATOM 17613 C CA . ASP E 3 473 ? 139.531 153.731 132.612 1.00 75.85 473 ASP B CA 1
ATOM 17614 C C . ASP E 3 473 ? 140.795 153.790 133.454 1.00 79.35 473 ASP B C 1
ATOM 17615 O O . ASP E 3 473 ? 140.791 153.389 134.623 1.00 85.24 473 ASP B O 1
ATOM 17624 N N . THR E 3 474 ? 141.892 154.280 132.878 1.00 78.64 474 THR B N 1
ATOM 17625 C CA . THR E 3 474 ? 143.125 154.397 133.645 1.00 81.50 474 THR B CA 1
ATOM 17626 C C . THR E 3 474 ? 142.954 155.361 134.812 1.00 82.80 474 THR B C 1
ATOM 17627 O O . THR E 3 474 ? 143.380 155.072 135.937 1.00 88.76 474 THR B O 1
ATOM 17638 N N . ALA E 3 475 ? 142.321 156.508 134.567 1.00 80.23 475 ALA B N 1
ATOM 17639 C CA . ALA E 3 475 ? 142.105 157.468 135.641 1.00 80.31 475 ALA B CA 1
ATOM 17640 C C . ALA E 3 475 ? 141.243 156.867 136.740 1.00 84.87 475 ALA B C 1
ATOM 17641 O O . ALA E 3 475 ? 141.498 157.082 137.929 1.00 92.27 475 ALA B O 1
ATOM 17648 N N . ARG E 3 476 ? 140.212 156.110 136.361 1.00 83.87 476 ARG B N 1
ATOM 17649 C CA . ARG E 3 476 ? 139.379 155.447 137.356 1.00 82.09 476 ARG B CA 1
ATOM 17650 C C . ARG E 3 476 ? 140.183 154.435 138.158 1.00 86.00 476 ARG B C 1
ATOM 17651 O O . ARG E 3 476 ? 140.016 154.324 139.377 1.00 92.30 476 ARG B O 1
ATOM 17672 N N . SER E 3 477 ? 141.054 153.680 137.490 1.00 85.16 477 SER B N 1
ATOM 17673 C CA . SER E 3 477 ? 141.895 152.729 138.203 1.00 88.01 477 SER B CA 1
ATOM 17674 C C . SER E 3 477 ? 142.774 153.443 139.218 1.00 89.83 477 SER B C 1
ATOM 17675 O O . SER E 3 477 ? 142.936 152.976 140.350 1.00 91.01 477 SER B O 1
ATOM 17683 N N . HIS E 3 478 ? 143.350 154.580 138.832 1.00 90.91 478 HIS B N 1
ATOM 17684 C CA . HIS E 3 478 ? 144.143 155.352 139.777 1.00 93.26 478 HIS B CA 1
ATOM 17685 C C . HIS E 3 478 ? 143.287 156.073 140.806 1.00 94.69 478 HIS B C 1
ATOM 17686 O O . HIS E 3 478 ? 143.833 156.599 141.781 1.00 101.12 478 HIS B O 1
ATOM 17700 N N . GLY E 3 479 ? 141.975 156.118 140.612 1.00 94.01 479 GLY B N 1
ATOM 17701 C CA . GLY E 3 479 ? 141.101 156.718 141.605 1.00 98.47 479 GLY B CA 1
ATOM 17702 C C . GLY E 3 479 ? 141.373 158.184 141.852 1.00 100.87 479 GLY B C 1
ATOM 17703 O O . GLY E 3 479 ? 141.353 158.631 143.005 1.00 107.78 479 GLY B O 1
ATOM 17707 N N . GLU E 3 480 ? 141.629 158.946 140.795 1.00 91.96 480 GLU B N 1
ATOM 17708 C CA . GLU E 3 480 ? 141.835 160.384 140.889 1.00 89.02 480 GLU B CA 1
ATOM 17709 C C . GLU E 3 480 ? 140.661 161.094 140.237 1.00 89.78 480 GLU B C 1
ATOM 17710 O O . GLU E 3 480 ? 140.276 160.759 139.114 1.00 94.79 480 GLU B O 1
ATOM 17722 N N . LYS E 3 481 ? 140.094 162.069 140.941 1.00 85.76 481 LYS B N 1
ATOM 17723 C CA . LYS E 3 481 ? 138.923 162.763 140.418 1.00 85.81 481 LYS B CA 1
ATOM 17724 C C . LYS E 3 481 ? 139.289 163.643 139.230 1.00 86.20 481 LYS B C 1
ATOM 17725 O O . LYS E 3 481 ? 138.608 163.623 138.198 1.00 92.10 481 LYS B O 1
ATOM 17744 N N . GLN E 3 482 ? 140.363 164.424 139.352 1.00 81.40 482 GLN B N 1
ATOM 17745 C CA . GLN E 3 482 ? 140.752 165.310 138.261 1.00 76.74 482 GLN B CA 1
ATOM 17746 C C . GLN E 3 482 ? 141.050 164.522 136.996 1.00 78.22 482 GLN B C 1
ATOM 17747 O O . GLN E 3 482 ? 140.615 164.895 135.899 1.00 81.86 482 GLN B O 1
ATOM 17761 N N . LEU E 3 483 ? 141.806 163.435 137.127 1.00 76.98 483 LEU B N 1
ATOM 17762 C CA . LEU E 3 483 ? 142.123 162.627 135.962 1.00 74.44 483 LEU B CA 1
ATOM 17763 C C . LEU E 3 483 ? 140.870 162.006 135.372 1.00 76.30 483 LEU B C 1
ATOM 17764 O O . LEU E 3 483 ? 140.783 161.825 134.155 1.00 84.91 483 LEU B O 1
ATOM 17780 N N . GLU E 3 484 ? 139.887 161.679 136.209 1.00 76.98 484 GLU B N 1
ATOM 17781 C CA . GLU E 3 484 ? 138.618 161.189 135.686 1.00 75.26 484 GLU B CA 1
ATOM 17782 C C . GLU E 3 484 ? 137.921 162.263 134.867 1.00 74.87 484 GLU B C 1
ATOM 17783 O O . GLU E 3 484 ? 137.360 161.979 133.804 1.00 84.29 484 GLU B O 1
ATOM 17795 N N . ASP E 3 485 ? 137.952 163.507 135.343 1.00 67.32 485 ASP B N 1
ATOM 17796 C CA . ASP E 3 485 ? 137.373 164.608 134.580 1.00 68.42 485 ASP B CA 1
ATOM 17797 C C . ASP E 3 485 ? 138.054 164.743 133.224 1.00 74.90 485 ASP B C 1
ATOM 17798 O O . ASP E 3 485 ? 137.394 164.896 132.185 1.00 83.47 485 ASP B O 1
ATOM 17807 N N . TYR E 3 486 ? 139.384 164.689 133.217 1.00 70.57 486 TYR B N 1
ATOM 17808 C CA . TYR E 3 486 ? 140.117 164.804 131.962 1.00 63.07 486 TYR B CA 1
ATOM 17809 C C . TYR E 3 486 ? 139.780 163.657 131.019 1.00 68.60 486 TYR B C 1
ATOM 17810 O O . TYR E 3 486 ? 139.578 163.867 129.818 1.00 74.29 486 TYR B O 1
ATOM 17828 N N . GLY E 3 487 ? 139.727 162.434 131.542 1.00 71.03 487 GLY B N 1
ATOM 17829 C CA . GLY E 3 487 ? 139.390 161.301 130.700 1.00 66.91 487 GLY B CA 1
ATOM 17830 C C . GLY E 3 487 ? 137.990 161.405 130.136 1.00 66.55 487 GLY B C 1
ATOM 17831 O O . GLY E 3 487 ? 137.727 160.974 129.014 1.00 71.78 487 GLY B O 1
ATOM 17835 N N . MET E 3 488 ? 137.070 161.975 130.911 1.00 70.05 488 MET B N 1
ATOM 17836 C CA . MET E 3 488 ? 135.717 162.185 130.414 1.00 73.17 488 MET B CA 1
ATOM 17837 C C . MET E 3 488 ? 135.699 163.201 129.281 1.00 73.55 488 MET B C 1
ATOM 17838 O O . MET E 3 488 ? 134.981 163.022 128.291 1.00 76.86 488 MET B O 1
ATOM 17852 N N . ASP E 3 489 ? 136.485 164.273 129.400 1.00 75.87 489 ASP B N 1
ATOM 17853 C CA . ASP E 3 489 ? 136.603 165.207 128.282 1.00 75.45 489 ASP B CA 1
ATOM 17854 C C . ASP E 3 489 ? 137.166 164.512 127.047 1.00 73.52 489 ASP B C 1
ATOM 17855 O O . ASP E 3 489 ? 136.689 164.728 125.925 1.00 76.05 489 ASP B O 1
ATOM 17864 N N . VAL E 3 490 ? 138.181 163.671 127.237 1.00 71.13 490 VAL B N 1
ATOM 17865 C CA . VAL E 3 490 ? 138.771 162.943 126.117 1.00 64.89 490 VAL B CA 1
ATOM 17866 C C . VAL E 3 490 ? 137.731 162.056 125.446 1.00 66.85 490 VAL B C 1
ATOM 17867 O O . VAL E 3 490 ? 137.641 161.997 124.216 1.00 74.78 490 VAL B O 1
ATOM 17880 N N . LEU E 3 491 ? 136.945 161.334 126.245 1.00 68.95 491 LEU B N 1
ATOM 17881 C CA . LEU E 3 491 ? 135.921 160.453 125.692 1.00 68.73 491 LEU B CA 1
ATOM 17882 C C . LEU E 3 491 ? 134.862 161.240 124.934 1.00 66.70 491 LEU B C 1
ATOM 17883 O O . LEU E 3 491 ? 134.432 160.839 123.842 1.00 71.53 491 LEU B O 1
ATOM 17899 N N . THR E 3 492 ? 134.419 162.361 125.502 1.00 66.41 492 THR B N 1
ATOM 17900 C CA . THR E 3 492 ? 133.445 163.193 124.812 1.00 66.78 492 THR B CA 1
ATOM 17901 C C . THR E 3 492 ? 133.983 163.632 123.463 1.00 68.70 492 THR B C 1
ATOM 17902 O O . THR E 3 492 ? 133.281 163.564 122.451 1.00 75.05 492 THR B O 1
ATOM 17913 N N . VAL E 3 493 ? 135.238 164.076 123.429 1.00 71.77 493 VAL B N 1
ATOM 17914 C CA . VAL E 3 493 ? 135.799 164.566 122.176 1.00 67.02 493 VAL B CA 1
ATOM 17915 C C . VAL E 3 493 ? 135.937 163.433 121.171 1.00 67.71 493 VAL B C 1
ATOM 17916 O O . VAL E 3 493 ? 135.721 163.625 119.972 1.00 72.37 493 VAL B O 1
ATOM 17929 N N . ALA E 3 494 ? 136.304 162.239 121.633 1.00 68.23 494 ALA B N 1
ATOM 17930 C CA . ALA E 3 494 ? 136.424 161.111 120.716 1.00 64.65 494 ALA B CA 1
ATOM 17931 C C . ALA E 3 494 ? 135.087 160.801 120.056 1.00 66.78 494 ALA B C 1
ATOM 17932 O O . ALA E 3 494 ? 134.996 160.682 118.826 1.00 73.84 494 ALA B O 1
ATOM 17939 N N . PHE E 3 495 ? 134.030 160.670 120.860 1.00 71.94 495 PHE B N 1
ATOM 17940 C CA . PHE E 3 495 ? 132.721 160.363 120.289 1.00 68.09 495 PHE B CA 1
ATOM 17941 C C . PHE E 3 495 ? 132.240 161.481 119.380 1.00 66.08 495 PHE B C 1
ATOM 17942 O O . PHE E 3 495 ? 131.676 161.225 118.307 1.00 70.84 495 PHE B O 1
ATOM 17959 N N . LEU E 3 496 ? 132.433 162.732 119.800 1.00 68.41 496 LEU B N 1
ATOM 17960 C CA . LEU E 3 496 ? 132.122 163.856 118.932 1.00 69.08 496 LEU B CA 1
ATOM 17961 C C . LEU E 3 496 ? 132.788 163.669 117.581 1.00 73.40 496 LEU B C 1
ATOM 17962 O O . LEU E 3 496 ? 132.112 163.488 116.569 1.00 74.82 496 LEU B O 1
ATOM 17978 N N . SER E 3 497 ? 134.119 163.594 117.572 1.00 72.93 497 SER B N 1
ATOM 17979 C CA . SER E 3 497 ? 134.862 163.469 116.325 1.00 70.54 497 SER B CA 1
ATOM 17980 C C . SER E 3 497 ? 134.296 162.361 115.453 1.00 67.61 497 SER B C 1
ATOM 17981 O O . SER E 3 497 ? 134.072 162.557 114.256 1.00 74.42 497 SER B O 1
ATOM 17989 N N . ILE E 3 498 ? 134.041 161.188 116.035 1.00 66.81 498 ILE B N 1
ATOM 17990 C CA . ILE E 3 498 ? 133.459 160.100 115.248 1.00 65.96 498 ILE B CA 1
ATOM 17991 C C . ILE E 3 498 ? 132.186 160.576 114.561 1.00 70.21 498 ILE B C 1
ATOM 17992 O O . ILE E 3 498 ? 132.076 160.572 113.328 1.00 74.70 498 ILE B O 1
ATOM 18008 N N . LEU E 3 499 ? 131.207 161.008 115.358 1.00 77.92 499 LEU B N 1
ATOM 18009 C CA . LEU E 3 499 ? 129.900 161.342 114.796 1.00 73.35 499 LEU B CA 1
ATOM 18010 C C . LEU E 3 499 ? 130.007 162.453 113.764 1.00 73.40 499 LEU B C 1
ATOM 18011 O O . LEU E 3 499 ? 129.391 162.383 112.696 1.00 76.77 499 LEU B O 1
ATOM 18027 N N . ILE E 3 500 ? 130.781 163.491 114.068 1.00 72.60 500 ILE B N 1
ATOM 18028 C CA . ILE E 3 500 ? 130.857 164.646 113.187 1.00 74.96 500 ILE B CA 1
ATOM 18029 C C . ILE E 3 500 ? 131.523 164.279 111.871 1.00 74.82 500 ILE B C 1
ATOM 18030 O O . ILE E 3 500 ? 131.045 164.661 110.800 1.00 76.81 500 ILE B O 1
ATOM 18046 N N . THR E 3 501 ? 132.624 163.527 111.919 1.00 75.46 501 THR B N 1
ATOM 18047 C CA . THR E 3 501 ? 133.499 163.396 110.763 1.00 74.50 501 THR B CA 1
ATOM 18048 C C . THR E 3 501 ? 133.243 162.160 109.918 1.00 74.67 501 THR B C 1
ATOM 18049 O O . THR E 3 501 ? 133.492 162.205 108.712 1.00 81.77 501 THR B O 1
ATOM 18060 N N . ALA E 3 502 ? 132.789 161.045 110.490 1.00 68.99 502 ALA B N 1
ATOM 18061 C CA . ALA E 3 502 ? 132.583 159.862 109.658 1.00 69.11 502 ALA B CA 1
ATOM 18062 C C . ALA E 3 502 ? 131.517 160.084 108.593 1.00 82.57 502 ALA B C 1
ATOM 18063 O O . ALA E 3 502 ? 131.805 159.859 107.403 1.00 89.48 502 ALA B O 1
ATOM 18070 N N . PRO E 3 503 ? 130.303 160.540 108.919 1.00 82.58 503 PRO B N 1
ATOM 18071 C CA . PRO E 3 503 ? 129.274 160.687 107.883 1.00 79.22 503 PRO B CA 1
ATOM 18072 C C . PRO E 3 503 ? 129.628 161.744 106.858 1.00 79.31 503 PRO B C 1
ATOM 18073 O O . PRO E 3 503 ? 129.518 161.508 105.652 1.00 86.04 503 PRO B O 1
ATOM 18084 N N . ILE E 3 504 ? 130.028 162.925 107.328 1.00 76.11 504 ILE B N 1
ATOM 18085 C CA . ILE E 3 504 ? 130.372 164.001 106.405 1.00 76.94 504 ILE B CA 1
ATOM 18086 C C . ILE E 3 504 ? 131.546 163.577 105.539 1.00 82.64 504 ILE B C 1
ATOM 18087 O O . ILE E 3 504 ? 131.597 163.887 104.347 1.00 93.02 504 ILE B O 1
ATOM 18103 N N . GLY E 3 505 ? 132.504 162.860 106.121 1.00 83.41 505 GLY B N 1
ATOM 18104 C CA . GLY E 3 505 ? 133.650 162.420 105.347 1.00 82.44 505 GLY B CA 1
ATOM 18105 C C . GLY E 3 505 ? 133.266 161.456 104.243 1.00 86.43 505 GLY B C 1
ATOM 18106 O O . GLY E 3 505 ? 133.697 161.600 103.095 1.00 91.09 505 GLY B O 1
ATOM 18110 N N . SER E 3 506 ? 132.441 160.460 104.572 1.00 81.03 506 SER B N 1
ATOM 18111 C CA . SER E 3 506 ? 132.006 159.509 103.553 1.00 81.86 506 SER B CA 1
ATOM 18112 C C . SER E 3 506 ? 131.188 160.201 102.471 1.00 88.09 506 SER B C 1
ATOM 18113 O O . SER E 3 506 ? 131.377 159.949 101.272 1.00 91.36 506 SER B O 1
ATOM 18121 N N . LEU E 3 507 ? 130.274 161.083 102.875 1.00 91.45 507 LEU B N 1
ATOM 18122 C CA . LEU E 3 507 ? 129.460 161.799 101.903 1.00 93.01 507 LEU B CA 1
ATOM 18123 C C . LEU E 3 507 ? 130.328 162.648 100.988 1.00 91.90 507 LEU B C 1
ATOM 18124 O O . LEU E 3 507 ? 130.109 162.688 99.774 1.00 97.34 507 LEU B O 1
ATOM 18140 N N . LEU E 3 508 ? 131.315 163.341 101.554 1.00 86.83 508 LEU B N 1
ATOM 18141 C CA . LEU E 3 508 ? 132.189 164.175 100.743 1.00 85.52 508 LEU B CA 1
ATOM 18142 C C . LEU E 3 508 ? 133.015 163.336 99.785 1.00 89.44 508 LEU B C 1
ATOM 18143 O O . LEU E 3 508 ? 133.206 163.720 98.628 1.00 98.35 508 LEU B O 1
ATOM 18159 N N . ILE E 3 509 ? 133.524 162.190 100.238 1.00 84.60 509 ILE B N 1
ATOM 18160 C CA . ILE E 3 509 ? 134.262 161.324 99.324 1.00 85.97 509 ILE B CA 1
ATOM 18161 C C . ILE E 3 509 ? 133.376 160.940 98.150 1.00 91.16 509 ILE B C 1
ATOM 18162 O O . ILE E 3 509 ? 133.757 161.088 96.983 1.00 93.08 509 ILE B O 1
ATOM 18178 N N . GLY E 3 510 ? 132.166 160.462 98.442 1.00 92.13 510 GLY B N 1
ATOM 18179 C CA . GLY E 3 510 ? 131.277 160.047 97.369 1.00 91.27 510 GLY B CA 1
ATOM 18180 C C . GLY E 3 510 ? 130.945 161.179 96.416 1.00 96.29 510 GLY B C 1
ATOM 18181 O O . GLY E 3 510 ? 130.958 161.001 95.197 1.00 98.16 510 GLY B O 1
ATOM 18185 N N . LEU E 3 511 ? 130.654 162.362 96.957 1.00 98.12 511 LEU B N 1
ATOM 18186 C CA . LEU E 3 511 ? 130.255 163.487 96.120 1.00 100.41 511 LEU B CA 1
ATOM 18187 C C . LEU E 3 511 ? 131.411 163.976 95.258 1.00 100.06 511 LEU B C 1
ATOM 18188 O O . LEU E 3 511 ? 131.249 164.192 94.052 1.00 102.19 511 LEU B O 1
ATOM 18204 N N . LEU E 3 512 ? 132.586 164.158 95.855 1.00 95.91 512 LEU B N 1
ATOM 18205 C CA . LEU E 3 512 ? 133.713 164.769 95.168 1.00 94.73 512 LEU B CA 1
ATOM 18206 C C . LEU E 3 512 ? 134.526 163.784 94.342 1.00 95.77 512 LEU B C 1
ATOM 18207 O O . LEU E 3 512 ? 135.393 164.221 93.580 1.00 98.14 512 LEU B O 1
ATOM 18223 N N . GLY E 3 513 ? 134.284 162.481 94.465 1.00 93.75 513 GLY B N 1
ATOM 18224 C CA . GLY E 3 513 ? 135.028 161.522 93.691 1.00 95.27 513 GLY B CA 1
ATOM 18225 C C . GLY E 3 513 ? 134.886 161.742 92.201 1.00 96.20 513 GLY B C 1
ATOM 18226 O O . GLY E 3 513 ? 135.836 162.122 91.513 1.00 97.01 513 GLY B O 1
ATOM 18230 N N . PRO E 3 514 ? 133.686 161.512 91.672 1.00 95.64 514 PRO B N 1
ATOM 18231 C CA . PRO E 3 514 ? 133.498 161.639 90.220 1.00 93.78 514 PRO B CA 1
ATOM 18232 C C . PRO E 3 514 ? 133.861 163.007 89.676 1.00 97.19 514 PRO B C 1
ATOM 18233 O O . PRO E 3 514 ? 134.372 163.097 88.553 1.00 98.56 514 PRO B O 1
ATOM 18244 N N . ARG E 3 515 ? 133.621 164.076 90.432 1.00 98.39 515 ARG B N 1
ATOM 18245 C CA . ARG E 3 515 ? 133.822 165.419 89.901 1.00 100.03 515 ARG B CA 1
ATOM 18246 C C . ARG E 3 515 ? 135.302 165.772 89.809 1.00 99.52 515 ARG B C 1
ATOM 18247 O O . ARG E 3 515 ? 135.817 166.060 88.723 1.00 101.08 515 ARG B O 1
ATOM 18268 N N . LEU E 3 516 ? 136.003 165.762 90.942 1.00 98.01 516 LEU B N 1
ATOM 18269 C CA . LEU E 3 516 ? 137.375 166.259 90.962 1.00 98.66 516 LEU B CA 1
ATOM 18270 C C . LEU E 3 516 ? 138.335 165.297 90.274 1.00 97.70 516 LEU B C 1
ATOM 18271 O O . LEU E 3 516 ? 139.208 165.726 89.513 1.00 100.43 516 LEU B O 1
ATOM 18287 N N . LEU E 3 517 ? 138.198 164.001 90.528 1.00 96.26 517 LEU B N 1
ATOM 18288 C CA . LEU E 3 517 ? 139.128 163.036 89.961 1.00 96.09 517 LEU B CA 1
ATOM 18289 C C . LEU E 3 517 ? 138.932 162.915 88.455 1.00 102.25 517 LEU B C 1
ATOM 18290 O O . LEU E 3 517 ? 137.857 163.192 87.919 1.00 109.10 517 LEU B O 1
ATOM 18306 N N . GLN E 3 518 ? 139.993 162.498 87.769 1.00 107.36 518 GLN B N 1
ATOM 18307 C CA . GLN E 3 518 ? 140.005 162.393 86.314 1.00 111.30 518 GLN B CA 1
ATOM 18308 C C . GLN E 3 518 ? 139.792 160.937 85.918 1.00 111.84 518 GLN B C 1
ATOM 18309 O O . GLN E 3 518 ? 140.669 160.095 86.127 1.00 113.76 518 GLN B O 1
ATOM 18323 N N . LYS E 3 519 ? 138.634 160.647 85.334 1.00 112.81 519 LYS B N 1
ATOM 18324 C CA . LYS E 3 519 ? 138.330 159.288 84.919 1.00 109.69 519 LYS B CA 1
ATOM 18325 C C . LYS E 3 519 ? 139.242 158.851 83.783 1.00 116.86 519 LYS B C 1
ATOM 18326 O O . LYS E 3 519 ? 139.685 159.656 82.962 1.00 119.47 519 LYS B O 1
ATOM 18345 N N . VAL E 3 520 ? 139.520 157.551 83.743 1.00 121.99 520 VAL B N 1
ATOM 18346 C CA . VAL E 3 520 ? 140.337 156.939 82.703 1.00 126.41 520 VAL B CA 1
ATOM 18347 C C . VAL E 3 520 ? 139.516 155.837 82.050 1.00 132.31 520 VAL B C 1
ATOM 18348 O O . VAL E 3 520 ? 138.948 154.986 82.742 1.00 126.87 520 VAL B O 1
ATOM 18361 N N . GLU E 3 521 ? 139.453 155.858 80.723 1.00 146.61 521 GLU B N 1
ATOM 18362 C CA . GLU E 3 521 ? 138.665 154.884 79.978 1.00 148.15 521 GLU B CA 1
ATOM 18363 C C . GLU E 3 521 ? 139.446 154.367 78.775 1.00 146.08 521 GLU B C 1
ATOM 18364 O O . GLU E 3 521 ? 139.841 153.202 78.732 1.00 138.02 521 GLU B O 1
ATOM 18376 N N . ASP F 1 1 ? 114.137 101.366 155.019 1.00 137.38 1 ASP C N 1
ATOM 18377 C CA . ASP F 1 1 ? 115.072 101.040 153.950 1.00 135.24 1 ASP C CA 1
ATOM 18378 C C . ASP F 1 1 ? 115.500 99.581 154.056 1.00 136.39 1 ASP C C 1
ATOM 18379 O O . ASP F 1 1 ? 114.710 98.725 154.451 1.00 145.35 1 ASP C O 1
ATOM 18384 N N . ILE F 1 2 ? 116.755 99.301 153.714 1.00 118.71 2 ILE C N 1
ATOM 18385 C CA . ILE F 1 2 ? 117.277 97.943 153.755 1.00 117.54 2 ILE C CA 1
ATOM 18386 C C . ILE F 1 2 ? 118.336 97.870 154.843 1.00 119.93 2 ILE C C 1
ATOM 18387 O O . ILE F 1 2 ? 119.377 97.228 154.672 1.00 121.35 2 ILE C O 1
ATOM 18392 N N . VAL F 1 3 ? 118.084 98.558 155.959 1.00 120.20 3 VAL C N 1
ATOM 18393 C CA . VAL F 1 3 ? 119.034 98.578 157.061 1.00 117.70 3 VAL C CA 1
ATOM 18394 C C . VAL F 1 3 ? 119.549 97.172 157.313 1.00 114.30 3 VAL C C 1
ATOM 18395 O O . VAL F 1 3 ? 118.770 96.229 157.488 1.00 115.19 3 VAL C O 1
ATOM 18399 N N . MET F 1 4 ? 120.868 97.026 157.311 1.00 110.38 4 MET C N 1
ATOM 18400 C CA . MET F 1 4 ? 121.520 95.748 157.545 1.00 108.93 4 MET C CA 1
ATOM 18401 C C . MET F 1 4 ? 121.928 95.634 159.006 1.00 110.37 4 MET C C 1
ATOM 18402 O O . MET F 1 4 ? 122.101 96.636 159.702 1.00 113.89 4 MET C O 1
ATOM 18407 N N . THR F 1 5 ? 122.069 94.398 159.470 1.00 110.56 5 THR C N 1
ATOM 18408 C CA . THR F 1 5 ? 122.425 94.127 160.854 1.00 113.16 5 THR C CA 1
ATOM 18409 C C . THR F 1 5 ? 123.492 93.048 160.901 1.00 116.20 5 THR C C 1
ATOM 18410 O O . THR F 1 5 ? 123.338 91.991 160.282 1.00 117.19 5 THR C O 1
ATOM 18414 N N . GLN F 1 6 ? 124.568 93.313 161.633 1.00 110.24 6 GLN C N 1
ATOM 18415 C CA . GLN F 1 6 ? 125.583 92.310 161.919 1.00 112.20 6 GLN C CA 1
ATOM 18416 C C . GLN F 1 6 ? 125.361 91.806 163.338 1.00 128.88 6 GLN C C 1
ATOM 18417 O O . GLN F 1 6 ? 125.402 92.590 164.292 1.00 132.94 6 GLN C O 1
ATOM 18423 N N . THR F 1 7 ? 125.129 90.500 163.473 1.00 135.86 7 THR C N 1
ATOM 18424 C CA . THR F 1 7 ? 124.655 89.957 164.743 1.00 146.86 7 THR C CA 1
ATOM 18425 C C . THR F 1 7 ? 125.629 90.255 165.876 1.00 153.26 7 THR C C 1
ATOM 18426 O O . THR F 1 7 ? 125.224 90.694 166.959 1.00 153.75 7 THR C O 1
ATOM 18430 N N . THR F 1 8 ? 126.917 90.023 165.648 1.00 150.54 8 THR C N 1
ATOM 18431 C CA . THR F 1 8 ? 127.938 90.195 166.671 1.00 141.72 8 THR C CA 1
ATOM 18432 C C . THR F 1 8 ? 128.825 91.375 166.308 1.00 137.04 8 THR C C 1
ATOM 18433 O O . THR F 1 8 ? 129.363 91.433 165.200 1.00 137.76 8 THR C O 1
ATOM 18437 N N . SER F 1 9 ? 128.979 92.306 167.247 1.00 130.51 9 SER C N 1
ATOM 18438 C CA . SER F 1 9 ? 129.783 93.496 167.013 1.00 124.28 9 SER C CA 1
ATOM 18439 C C . SER F 1 9 ? 131.242 93.321 167.407 1.00 128.74 9 SER C C 1
ATOM 18440 O O . SER F 1 9 ? 132.084 94.115 166.973 1.00 122.33 9 SER C O 1
ATOM 18443 N N . SER F 1 10 ? 131.561 92.312 168.213 1.00 135.15 10 SER C N 1
ATOM 18444 C CA . SER F 1 10 ? 132.941 92.062 168.619 1.00 129.96 10 SER C CA 1
ATOM 18445 C C . SER F 1 10 ? 133.050 90.604 169.033 1.00 134.10 10 SER C C 1
ATOM 18446 O O . SER F 1 10 ? 132.506 90.215 170.070 1.00 136.85 10 SER C O 1
ATOM 18449 N N . LEU F 1 11 ? 133.744 89.803 168.230 1.00 131.56 11 LEU C N 1
ATOM 18450 C CA . LEU F 1 11 ? 133.902 88.380 168.489 1.00 139.67 11 LEU C CA 1
ATOM 18451 C C . LEU F 1 11 ? 135.381 88.037 168.558 1.00 141.63 11 LEU C C 1
ATOM 18452 O O . LEU F 1 11 ? 136.156 88.431 167.681 1.00 139.69 11 LEU C O 1
ATOM 18457 N N . SER F 1 12 ? 135.765 87.303 169.597 1.00 144.15 12 SER C N 1
ATOM 18458 C CA . SER F 1 12 ? 137.157 86.916 169.764 1.00 149.70 12 SER C CA 1
ATOM 18459 C C . SER F 1 12 ? 137.536 85.826 168.771 1.00 151.30 12 SER C C 1
ATOM 18460 O O . SER F 1 12 ? 136.693 85.060 168.297 1.00 149.22 12 SER C O 1
ATOM 18463 N N . ALA F 1 13 ? 138.828 85.762 168.458 1.00 155.52 13 ALA C N 1
ATOM 18464 C CA . ALA F 1 13 ? 139.344 84.764 167.535 1.00 153.52 13 ALA C CA 1
ATOM 18465 C C . ALA F 1 13 ? 140.839 84.616 167.761 1.00 156.51 13 ALA C C 1
ATOM 18466 O O . ALA F 1 13 ? 141.550 85.613 167.897 1.00 162.29 13 ALA C O 1
ATOM 18468 N N . SER F 1 14 ? 141.307 83.373 167.791 1.00 152.83 14 SER C N 1
ATOM 18469 C CA . SER F 1 14 ? 142.725 83.111 167.967 1.00 155.47 14 SER C CA 1
ATOM 18470 C C . SER F 1 14 ? 143.479 83.438 166.679 1.00 158.57 14 SER C C 1
ATOM 18471 O O . SER F 1 14 ? 142.910 83.922 165.698 1.00 160.28 14 SER C O 1
ATOM 18474 N N . LEU F 1 15 ? 144.783 83.173 166.683 1.00 157.13 15 LEU C N 1
ATOM 18475 C CA . LEU F 1 15 ? 145.639 83.457 165.541 1.00 154.75 15 LEU C CA 1
ATOM 18476 C C . LEU F 1 15 ? 145.807 82.264 164.610 1.00 158.66 15 LEU C C 1
ATOM 18477 O O . LEU F 1 15 ? 146.620 82.330 163.682 1.00 158.49 15 LEU C O 1
ATOM 18482 N N . GLY F 1 16 ? 145.083 81.175 164.845 1.00 159.86 16 GLY C N 1
ATOM 18483 C CA . GLY F 1 16 ? 145.197 80.010 163.990 1.00 156.74 16 GLY C CA 1
ATOM 18484 C C . GLY F 1 16 ? 143.879 79.308 163.748 1.00 155.19 16 GLY C C 1
ATOM 18485 O O . GLY F 1 16 ? 143.851 78.103 163.482 1.00 156.33 16 GLY C O 1
ATOM 18486 N N . ASP F 1 17 ? 142.778 80.044 163.837 1.00 151.66 17 ASP C N 1
ATOM 18487 C CA . ASP F 1 17 ? 141.450 79.462 163.749 1.00 147.54 17 ASP C CA 1
ATOM 18488 C C . ASP F 1 17 ? 140.677 80.071 162.587 1.00 144.02 17 ASP C C 1
ATOM 18489 O O . ASP F 1 17 ? 141.129 81.006 161.923 1.00 141.85 17 ASP C O 1
ATOM 18494 N N . ARG F 1 18 ? 139.496 79.511 162.351 1.00 142.20 18 ARG C N 1
ATOM 18495 C CA . ARG F 1 18 ? 138.587 79.973 161.313 1.00 141.34 18 ARG C CA 1
ATOM 18496 C C . ARG F 1 18 ? 137.435 80.729 161.958 1.00 139.68 18 ARG C C 1
ATOM 18497 O O . ARG F 1 18 ? 136.771 80.205 162.858 1.00 142.33 18 ARG C O 1
ATOM 18505 N N . VAL F 1 19 ? 137.199 81.954 161.496 1.00 136.65 19 VAL C N 1
ATOM 18506 C CA . VAL F 1 19 ? 136.151 82.800 162.045 1.00 127.79 19 VAL C CA 1
ATOM 18507 C C . VAL F 1 19 ? 135.113 83.061 160.966 1.00 122.20 19 VAL C C 1
ATOM 18508 O O . VAL F 1 19 ? 135.385 82.970 159.767 1.00 126.22 19 VAL C O 1
ATOM 18512 N N . THR F 1 20 ? 133.905 83.391 161.412 1.00 111.94 20 THR C N 1
ATOM 18513 C CA . THR F 1 20 ? 132.789 83.667 160.523 1.00 112.47 20 THR C CA 1
ATOM 18514 C C . THR F 1 20 ? 132.099 84.949 160.957 1.00 106.01 20 THR C C 1
ATOM 18515 O O . THR F 1 20 ? 131.888 85.177 162.151 1.00 108.05 20 THR C O 1
ATOM 18519 N N . ILE F 1 21 ? 131.749 85.779 159.981 1.00 101.55 21 ILE C N 1
ATOM 18520 C CA . ILE F 1 21 ? 131.062 87.043 160.210 1.00 99.63 21 ILE C CA 1
ATOM 18521 C C . ILE F 1 21 ? 129.687 86.956 159.566 1.00 104.12 21 ILE C C 1
ATOM 18522 O O . ILE F 1 21 ? 129.566 86.568 158.399 1.00 112.80 21 ILE C O 1
ATOM 18527 N N . SER F 1 22 ? 128.656 87.315 160.321 1.00 97.03 22 SER C N 1
ATOM 18528 C CA . SER F 1 22 ? 127.278 87.166 159.882 1.00 100.61 22 SER C CA 1
ATOM 18529 C C . SER F 1 22 ? 126.667 88.534 159.612 1.00 105.60 22 SER C C 1
ATOM 18530 O O . SER F 1 22 ? 126.731 89.425 160.462 1.00 115.91 22 SER C O 1
ATOM 18533 N N . CYS F 1 23 ? 126.080 88.693 158.429 1.00 104.27 23 CYS C N 1
ATOM 18534 C CA . CYS F 1 23 ? 125.388 89.914 158.045 1.00 99.54 23 CYS C CA 1
ATOM 18535 C C . CYS F 1 23 ? 124.002 89.546 157.546 1.00 101.82 23 CYS C C 1
ATOM 18536 O O . CYS F 1 23 ? 123.864 88.683 156.676 1.00 109.26 23 CYS C O 1
ATOM 18539 N N . ARG F 1 24 ? 122.993 90.219 158.102 1.00 105.70 24 ARG C N 1
ATOM 18540 C CA . ARG F 1 24 ? 121.581 89.922 157.757 1.00 110.74 24 ARG C CA 1
ATOM 18541 C C . ARG F 1 24 ? 120.847 91.204 157.368 1.00 111.56 24 ARG C C 1
ATOM 18542 O O . ARG F 1 24 ? 120.878 92.155 158.157 1.00 120.10 24 ARG C O 1
ATOM 18550 N N . ALA F 1 25 ? 120.181 91.209 156.223 1.00 101.34 25 ALA C N 1
ATOM 18551 C CA . ALA F 1 25 ? 119.510 92.388 155.703 1.00 99.45 25 ALA C CA 1
ATOM 18552 C C . ALA F 1 25 ? 118.038 92.381 156.092 1.00 114.73 25 ALA C C 1
ATOM 18553 O O . ALA F 1 25 ? 117.453 91.339 156.396 1.00 118.64 25 ALA C O 1
ATOM 18555 N N . SER F 1 26 ? 117.441 93.571 156.077 1.00 119.85 26 SER C N 1
ATOM 18556 C CA . SER F 1 26 ? 116.039 93.756 156.419 1.00 118.12 26 SER C CA 1
ATOM 18557 C C . SER F 1 26 ? 115.122 93.628 155.211 1.00 115.49 26 SER C C 1
ATOM 18558 O O . SER F 1 26 ? 114.020 94.187 155.216 1.00 118.23 26 SER C O 1
ATOM 18561 N N . GLN F 1 27 ? 115.554 92.910 154.183 1.00 120.33 27 GLN C N 1
ATOM 18562 C CA . GLN F 1 27 ? 114.810 92.774 152.940 1.00 115.96 27 GLN C CA 1
ATOM 18563 C C . GLN F 1 27 ? 115.364 91.557 152.209 1.00 113.75 27 GLN C C 1
ATOM 18564 O O . GLN F 1 27 ? 116.026 90.704 152.809 1.00 115.57 27 GLN C O 1
ATOM 18570 N N . ASP F 1 28 ? 115.076 91.460 150.916 1.00 106.62 28 ASP C N 1
ATOM 18571 C CA . ASP F 1 28 ? 115.631 90.406 150.070 1.00 110.89 28 ASP C CA 1
ATOM 18572 C C . ASP F 1 28 ? 116.479 91.058 148.986 1.00 111.94 28 ASP C C 1
ATOM 18573 O O . ASP F 1 28 ? 115.997 91.343 147.889 1.00 120.04 28 ASP C O 1
ATOM 18578 N N . ILE F 1 29 ? 117.747 91.295 149.297 1.00 107.96 29 ILE C N 1
ATOM 18579 C CA . ILE F 1 29 ? 118.726 91.623 148.268 1.00 105.52 29 ILE C CA 1
ATOM 18580 C C . ILE F 1 29 ? 119.131 90.327 147.584 1.00 111.71 29 ILE C C 1
ATOM 18581 O O . ILE F 1 29 ? 119.444 89.335 148.250 1.00 116.84 29 ILE C O 1
ATOM 18586 N N . SER F 1 30 ? 119.099 90.316 146.255 1.00 102.98 30 SER C N 1
ATOM 18587 C CA . SER F 1 30 ? 119.318 89.063 145.548 1.00 97.13 30 SER C CA 1
ATOM 18588 C C . SER F 1 30 ? 120.678 88.479 145.898 1.00 99.62 30 SER C C 1
ATOM 18589 O O . SER F 1 30 ? 120.760 87.418 146.522 1.00 99.98 30 SER C O 1
ATOM 18592 N N . ASN F 1 31 ? 121.752 89.151 145.492 1.00 94.80 31 ASN C N 1
ATOM 18593 C CA . ASN F 1 31 ? 123.073 88.771 145.976 1.00 85.83 31 ASN C CA 1
ATOM 18594 C C . ASN F 1 31 ? 124.003 89.962 146.165 1.00 84.74 31 ASN C C 1
ATOM 18595 O O . ASN F 1 31 ? 125.202 89.749 146.380 1.00 90.82 31 ASN C O 1
ATOM 18600 N N . TYR F 1 32 ? 123.511 91.197 146.095 1.00 82.46 32 TYR C N 1
ATOM 18601 C CA . TYR F 1 32 ? 124.371 92.378 146.101 1.00 80.95 32 TYR C CA 1
ATOM 18602 C C . TYR F 1 32 ? 124.736 92.723 147.541 1.00 83.81 32 TYR C C 1
ATOM 18603 O O . TYR F 1 32 ? 124.127 93.572 148.193 1.00 90.16 32 TYR C O 1
ATOM 18612 N N . LEU F 1 33 ? 125.766 92.043 148.038 1.00 75.83 33 LEU C N 1
ATOM 18613 C CA . LEU F 1 33 ? 126.180 92.102 149.435 1.00 66.95 33 LEU C CA 1
ATOM 18614 C C . LEU F 1 33 ? 127.698 92.226 149.535 1.00 72.12 33 LEU C C 1
ATOM 18615 O O . LEU F 1 33 ? 128.380 91.386 150.115 1.00 80.83 33 LEU C O 1
ATOM 18620 N N . ASN F 1 34 ? 128.260 93.249 148.893 1.00 66.91 34 ASN C N 1
ATOM 18621 C CA . ASN F 1 34 ? 129.691 93.502 149.006 1.00 59.58 34 ASN C CA 1
ATOM 18622 C C . ASN F 1 34 ? 130.139 93.434 150.460 1.00 67.17 34 ASN C C 1
ATOM 18623 O O . ASN F 1 34 ? 129.355 93.658 151.383 1.00 81.56 34 ASN C O 1
ATOM 18628 N N . TRP F 1 35 ? 131.413 93.109 150.660 1.00 67.22 35 TRP C N 1
ATOM 18629 C CA . TRP F 1 35 ? 132.047 93.131 151.970 1.00 62.55 35 TRP C CA 1
ATOM 18630 C C . TRP F 1 35 ? 133.216 94.100 151.940 1.00 69.59 35 TRP C C 1
ATOM 18631 O O . TRP F 1 35 ? 133.832 94.306 150.893 1.00 79.75 35 TRP C O 1
ATOM 18642 N N . PHE F 1 36 ? 133.524 94.692 153.089 1.00 72.80 36 PHE C N 1
ATOM 18643 C CA . PHE F 1 36 ? 134.621 95.637 153.202 1.00 65.15 36 PHE C CA 1
ATOM 18644 C C . PHE F 1 36 ? 135.414 95.365 154.469 1.00 70.27 36 PHE C C 1
ATOM 18645 O O . PHE F 1 36 ? 134.892 94.816 155.441 1.00 77.47 36 PHE C O 1
ATOM 18653 N N . GLN F 1 37 ? 136.683 95.756 154.449 1.00 65.18 37 GLN C N 1
ATOM 18654 C CA . GLN F 1 37 ? 137.538 95.663 155.623 1.00 73.99 37 GLN C CA 1
ATOM 18655 C C . GLN F 1 37 ? 138.158 97.022 155.893 1.00 87.24 37 GLN C C 1
ATOM 18656 O O . GLN F 1 37 ? 138.685 97.660 154.976 1.00 87.95 37 GLN C O 1
ATOM 18662 N N . GLN F 1 38 ? 138.093 97.463 157.143 1.00 89.58 38 GLN C N 1
ATOM 18663 C CA . GLN F 1 38 ? 138.738 98.691 157.578 1.00 83.56 38 GLN C CA 1
ATOM 18664 C C . GLN F 1 38 ? 139.729 98.354 158.677 1.00 88.46 38 GLN C C 1
ATOM 18665 O O . GLN F 1 38 ? 139.372 97.695 159.659 1.00 85.06 38 GLN C O 1
ATOM 18671 N N . LYS F 1 39 ? 140.959 98.784 158.505 1.00 91.03 39 LYS C N 1
ATOM 18672 C CA . LYS F 1 39 ? 141.974 98.508 159.504 1.00 92.53 39 LYS C CA 1
ATOM 18673 C C . LYS F 1 39 ? 141.981 99.601 160.560 1.00 99.40 39 LYS C C 1
ATOM 18674 O O . LYS F 1 39 ? 141.476 100.703 160.332 1.00 100.40 39 LYS C O 1
ATOM 18680 N N . PRO F 1 40 ? 142.555 99.331 161.730 1.00 102.31 40 PRO C N 1
ATOM 18681 C CA . PRO F 1 40 ? 142.507 100.329 162.807 1.00 101.64 40 PRO C CA 1
ATOM 18682 C C . PRO F 1 40 ? 143.107 101.666 162.420 1.00 106.69 40 PRO C C 1
ATOM 18683 O O . PRO F 1 40 ? 142.692 102.696 162.963 1.00 107.78 40 PRO C O 1
ATOM 18687 N N . ASP F 1 41 ? 144.071 101.693 161.500 1.00 112.53 41 ASP C N 1
ATOM 18688 C CA . ASP F 1 41 ? 144.640 102.971 161.091 1.00 119.06 41 ASP C CA 1
ATOM 18689 C C . ASP F 1 41 ? 143.680 103.797 160.247 1.00 113.75 41 ASP C C 1
ATOM 18690 O O . ASP F 1 41 ? 143.970 104.967 159.982 1.00 111.57 41 ASP C O 1
ATOM 18695 N N . GLY F 1 42 ? 142.560 103.227 159.820 1.00 102.64 42 GLY C N 1
ATOM 18696 C CA . GLY F 1 42 ? 141.566 103.966 159.075 1.00 97.97 42 GLY C CA 1
ATOM 18697 C C . GLY F 1 42 ? 141.531 103.718 157.585 1.00 104.01 42 GLY C C 1
ATOM 18698 O O . GLY F 1 42 ? 140.801 104.424 156.880 1.00 97.79 42 GLY C O 1
ATOM 18699 N N . THR F 1 43 ? 142.287 102.749 157.080 1.00 110.89 43 THR C N 1
ATOM 18700 C CA . THR F 1 43 ? 142.287 102.417 155.663 1.00 102.17 43 THR C CA 1
ATOM 18701 C C . THR F 1 43 ? 141.324 101.267 155.414 1.00 99.32 43 THR C C 1
ATOM 18702 O O . THR F 1 43 ? 141.410 100.225 156.071 1.00 98.81 43 THR C O 1
ATOM 18706 N N . VAL F 1 44 ? 140.417 101.455 154.460 1.00 98.01 44 VAL C N 1
ATOM 18707 C CA . VAL F 1 44 ? 139.363 100.494 154.161 1.00 91.74 44 VAL C CA 1
ATOM 18708 C C . VAL F 1 44 ? 139.557 99.989 152.739 1.00 91.42 44 VAL C C 1
ATOM 18709 O O . VAL F 1 44 ? 139.756 100.784 151.814 1.00 91.20 44 VAL C O 1
ATOM 18713 N N . LYS F 1 45 ? 139.505 98.671 152.570 1.00 88.56 45 LYS C N 1
ATOM 18714 C CA . LYS F 1 45 ? 139.727 98.031 151.283 1.00 81.09 45 LYS C CA 1
ATOM 18715 C C . LYS F 1 45 ? 138.618 97.029 151.005 1.00 83.69 45 LYS C C 1
ATOM 18716 O O . LYS F 1 45 ? 138.116 96.375 151.922 1.00 82.31 45 LYS C O 1
ATOM 18722 N N . LEU F 1 46 ? 138.241 96.913 149.735 1.00 79.13 46 LEU C N 1
ATOM 18723 C CA . LEU F 1 46 ? 137.199 95.976 149.345 1.00 73.16 46 LEU C CA 1
ATOM 18724 C C . LEU F 1 46 ? 137.692 94.544 149.484 1.00 72.96 46 LEU C C 1
ATOM 18725 O O . LEU F 1 46 ? 138.877 94.257 149.307 1.00 86.11 46 LEU C O 1
ATOM 18730 N N . LEU F 1 47 ? 136.775 93.642 149.815 1.00 67.89 47 LEU C N 1
ATOM 18731 C CA . LEU F 1 47 ? 137.099 92.235 149.999 1.00 70.27 47 LEU C CA 1
ATOM 18732 C C . LEU F 1 47 ? 136.343 91.320 149.052 1.00 80.85 47 LEU C C 1
ATOM 18733 O O . LEU F 1 47 ? 136.951 90.450 148.420 1.00 92.48 47 LEU C O 1
ATOM 18738 N N . ILE F 1 48 ? 135.027 91.474 148.953 1.00 75.16 48 ILE C N 1
ATOM 18739 C CA . ILE F 1 48 ? 134.201 90.510 148.241 1.00 65.30 48 ILE C CA 1
ATOM 18740 C C . ILE F 1 48 ? 132.993 91.205 147.636 1.00 70.61 48 ILE C C 1
ATOM 18741 O O . ILE F 1 48 ? 132.095 91.643 148.361 1.00 85.17 48 ILE C O 1
ATOM 18746 N N . CYS F 1 49 ? 132.946 91.296 146.314 1.00 71.69 49 CYS C N 1
ATOM 18747 C CA . CYS F 1 49 ? 131.813 91.894 145.628 1.00 68.84 49 CYS C CA 1
ATOM 18748 C C . CYS F 1 49 ? 130.845 90.808 145.186 1.00 72.97 49 CYS C C 1
ATOM 18749 O O . CYS F 1 49 ? 131.259 89.730 144.756 1.00 79.19 49 CYS C O 1
ATOM 18752 N N . TYR F 1 50 ? 129.550 91.090 145.314 1.00 73.58 50 TYR C N 1
ATOM 18753 C CA . TYR F 1 50 ? 128.500 90.180 144.867 1.00 72.92 50 TYR C CA 1
ATOM 18754 C C . TYR F 1 50 ? 128.536 88.867 145.650 1.00 73.03 50 TYR C C 1
ATOM 18755 O O . TYR F 1 50 ? 128.602 87.774 145.090 1.00 84.16 50 TYR C O 1
ATOM 18764 N N . THR F 1 51 ? 128.491 88.999 146.973 1.00 73.51 51 THR C N 1
ATOM 18765 C CA . THR F 1 51 ? 128.369 87.851 147.863 1.00 76.34 51 THR C CA 1
ATOM 18766 C C . THR F 1 51 ? 129.654 87.040 147.962 1.00 87.04 51 THR C C 1
ATOM 18767 O O . THR F 1 51 ? 130.301 87.027 149.013 1.00 100.60 51 THR C O 1
ATOM 18771 N N . SER F 1 52 ? 130.030 86.347 146.888 1.00 82.52 52 SER C N 1
ATOM 18772 C CA . SER F 1 52 ? 131.166 85.439 146.936 1.00 86.17 52 SER C CA 1
ATOM 18773 C C . SER F 1 52 ? 132.230 85.712 145.886 1.00 84.64 52 SER C C 1
ATOM 18774 O O . SER F 1 52 ? 133.224 84.981 145.839 1.00 85.75 52 SER C O 1
ATOM 18777 N N . ARG F 1 53 ? 132.065 86.732 145.050 1.00 82.19 53 ARG C N 1
ATOM 18778 C CA . ARG F 1 53 ? 133.069 87.008 144.033 1.00 82.91 53 ARG C CA 1
ATOM 18779 C C . ARG F 1 53 ? 134.301 87.632 144.669 1.00 86.92 53 ARG C C 1
ATOM 18780 O O . ARG F 1 53 ? 134.356 88.849 144.865 1.00 88.18 53 ARG C O 1
ATOM 18788 N N . LEU F 1 54 ? 135.294 86.808 144.986 1.00 89.10 54 LEU C N 1
ATOM 18789 C CA . LEU F 1 54 ? 136.513 87.309 145.603 1.00 79.79 54 LEU C CA 1
ATOM 18790 C C . LEU F 1 54 ? 137.140 88.387 144.732 1.00 85.05 54 LEU C C 1
ATOM 18791 O O . LEU F 1 54 ? 137.197 88.264 143.507 1.00 99.92 54 LEU C O 1
ATOM 18796 N N . HIS F 1 55 ? 137.605 89.454 145.369 1.00 81.72 55 HIS C N 1
ATOM 18797 C CA . HIS F 1 55 ? 138.196 90.546 144.616 1.00 87.33 55 HIS C CA 1
ATOM 18798 C C . HIS F 1 55 ? 139.624 90.206 144.205 1.00 100.71 55 HIS C C 1
ATOM 18799 O O . HIS F 1 55 ? 140.247 89.278 144.724 1.00 105.08 55 HIS C O 1
ATOM 18806 N N . SER F 1 56 ? 140.135 90.976 143.247 1.00 109.23 56 SER C N 1
ATOM 18807 C CA . SER F 1 56 ? 141.486 90.761 142.749 1.00 108.86 56 SER C CA 1
ATOM 18808 C C . SER F 1 56 ? 142.507 91.268 143.758 1.00 111.67 56 SER C C 1
ATOM 18809 O O . SER F 1 56 ? 142.393 92.386 144.267 1.00 113.30 56 SER C O 1
ATOM 18812 N N . GLY F 1 57 ? 143.511 90.444 144.039 1.00 103.77 57 GLY C N 1
ATOM 18813 C CA . GLY F 1 57 ? 144.544 90.791 144.986 1.00 106.05 57 GLY C CA 1
ATOM 18814 C C . GLY F 1 57 ? 144.241 90.421 146.419 1.00 113.21 57 GLY C C 1
ATOM 18815 O O . GLY F 1 57 ? 145.130 90.531 147.272 1.00 116.24 57 GLY C O 1
ATOM 18816 N N . VAL F 1 58 ? 143.019 89.992 146.711 1.00 111.97 58 VAL C N 1
ATOM 18817 C CA . VAL F 1 58 ? 142.641 89.562 148.053 1.00 100.19 58 VAL C CA 1
ATOM 18818 C C . VAL F 1 58 ? 143.188 88.161 148.298 1.00 109.91 58 VAL C C 1
ATOM 18819 O O . VAL F 1 58 ? 143.094 87.298 147.414 1.00 117.00 58 VAL C O 1
ATOM 18823 N N . PRO F 1 59 ? 143.754 87.886 149.468 1.00 110.87 59 PRO C N 1
ATOM 18824 C CA . PRO F 1 59 ? 144.248 86.534 149.742 1.00 110.32 59 PRO C CA 1
ATOM 18825 C C . PRO F 1 59 ? 143.123 85.515 149.677 1.00 113.91 59 PRO C C 1
ATOM 18826 O O . PRO F 1 59 ? 141.958 85.824 149.927 1.00 115.38 59 PRO C O 1
ATOM 18830 N N . SER F 1 60 ? 143.490 84.281 149.327 1.00 114.17 60 SER C N 1
ATOM 18831 C CA . SER F 1 60 ? 142.506 83.227 149.122 1.00 119.53 60 SER C CA 1
ATOM 18832 C C . SER F 1 60 ? 141.791 82.816 150.402 1.00 125.18 60 SER C C 1
ATOM 18833 O O . SER F 1 60 ? 140.800 82.084 150.324 1.00 121.03 60 SER C O 1
ATOM 18836 N N . ARG F 1 61 ? 142.267 83.253 151.570 1.00 123.75 61 ARG C N 1
ATOM 18837 C CA . ARG F 1 61 ? 141.611 82.873 152.816 1.00 120.87 61 ARG C CA 1
ATOM 18838 C C . ARG F 1 61 ? 140.171 83.365 152.872 1.00 113.97 61 ARG C C 1
ATOM 18839 O O . ARG F 1 61 ? 139.280 82.625 153.302 1.00 109.22 61 ARG C O 1
ATOM 18847 N N . PHE F 1 62 ? 139.924 84.599 152.443 1.00 107.37 62 PHE C N 1
ATOM 18848 C CA . PHE F 1 62 ? 138.590 85.177 152.530 1.00 103.74 62 PHE C CA 1
ATOM 18849 C C . PHE F 1 62 ? 137.634 84.418 151.620 1.00 104.42 62 PHE C C 1
ATOM 18850 O O . PHE F 1 62 ? 137.869 84.313 150.414 1.00 109.17 62 PHE C O 1
ATOM 18858 N N . SER F 1 63 ? 136.556 83.890 152.194 1.00 102.06 63 SER C N 1
ATOM 18859 C CA . SER F 1 63 ? 135.535 83.168 151.440 1.00 99.58 63 SER C CA 1
ATOM 18860 C C . SER F 1 63 ? 134.179 83.788 151.747 1.00 99.51 63 SER C C 1
ATOM 18861 O O . SER F 1 63 ? 133.659 83.639 152.857 1.00 102.06 63 SER C O 1
ATOM 18864 N N . GLY F 1 64 ? 133.605 84.472 150.762 1.00 93.77 64 GLY C N 1
ATOM 18865 C CA . GLY F 1 64 ? 132.340 85.156 150.944 1.00 93.62 64 GLY C CA 1
ATOM 18866 C C . GLY F 1 64 ? 131.118 84.310 150.658 1.00 96.70 64 GLY C C 1
ATOM 18867 O O . GLY F 1 64 ? 130.462 84.490 149.629 1.00 98.68 64 GLY C O 1
ATOM 18868 N N . SER F 1 65 ? 130.795 83.390 151.557 1.00 98.81 65 SER C N 1
ATOM 18869 C CA . SER F 1 65 ? 129.650 82.510 151.366 1.00 102.74 65 SER C CA 1
ATOM 18870 C C . SER F 1 65 ? 128.363 83.293 151.616 1.00 102.22 65 SER C C 1
ATOM 18871 O O . SER F 1 65 ? 128.343 84.526 151.643 1.00 97.28 65 SER C O 1
ATOM 18874 N N . GLY F 1 66 ? 127.262 82.574 151.778 1.00 102.61 66 GLY C N 1
ATOM 18875 C CA . GLY F 1 66 ? 125.992 83.193 152.127 1.00 100.70 66 GLY C CA 1
ATOM 18876 C C . GLY F 1 66 ? 125.161 83.540 150.909 1.00 102.40 66 GLY C C 1
ATOM 18877 O O . GLY F 1 66 ? 125.671 83.864 149.839 1.00 103.79 66 GLY C O 1
ATOM 18878 N N . SER F 1 67 ? 123.843 83.475 151.082 1.00 102.53 67 SER C N 1
ATOM 18879 C CA . SER F 1 67 ? 122.919 83.769 149.997 1.00 102.77 67 SER C CA 1
ATOM 18880 C C . SER F 1 67 ? 121.533 84.010 150.575 1.00 100.70 67 SER C C 1
ATOM 18881 O O . SER F 1 67 ? 121.234 83.621 151.706 1.00 103.15 67 SER C O 1
ATOM 18884 N N . GLY F 1 68 ? 120.682 84.644 149.773 1.00 97.38 68 GLY C N 1
ATOM 18885 C CA . GLY F 1 68 ? 119.328 84.953 150.191 1.00 96.37 68 GLY C CA 1
ATOM 18886 C C . GLY F 1 68 ? 119.216 86.309 150.854 1.00 103.58 68 GLY C C 1
ATOM 18887 O O . GLY F 1 68 ? 119.316 87.342 150.187 1.00 101.20 68 GLY C O 1
ATOM 18888 N N . THR F 1 69 ? 118.990 86.317 152.167 1.00 112.14 69 THR C N 1
ATOM 18889 C CA . THR F 1 69 ? 119.071 87.537 152.960 1.00 113.07 69 THR C CA 1
ATOM 18890 C C . THR F 1 69 ? 119.888 87.329 154.228 1.00 102.85 69 THR C C 1
ATOM 18891 O O . THR F 1 69 ? 119.895 88.206 155.097 1.00 103.16 69 THR C O 1
ATOM 18895 N N . ASP F 1 70 ? 120.566 86.194 154.355 1.00 98.91 70 ASP C N 1
ATOM 18896 C CA . ASP F 1 70 ? 121.422 85.883 155.493 1.00 108.06 70 ASP C CA 1
ATOM 18897 C C . ASP F 1 70 ? 122.803 85.556 154.938 1.00 109.37 70 ASP C C 1
ATOM 18898 O O . ASP F 1 70 ? 123.117 84.397 154.664 1.00 115.16 70 ASP C O 1
ATOM 18903 N N . TYR F 1 71 ? 123.625 86.582 154.775 1.00 103.23 71 TYR C N 1
ATOM 18904 C CA . TYR F 1 71 ? 124.955 86.411 154.218 1.00 96.28 71 TYR C CA 1
ATOM 18905 C C . TYR F 1 71 ? 125.986 86.250 155.324 1.00 96.81 71 TYR C C 1
ATOM 18906 O O . TYR F 1 71 ? 125.725 86.516 156.498 1.00 105.10 71 TYR C O 1
ATOM 18915 N N . SER F 1 72 ? 127.170 85.793 154.932 1.00 88.50 72 SER C N 1
ATOM 18916 C CA . SER F 1 72 ? 128.240 85.557 155.886 1.00 90.03 72 SER C CA 1
ATOM 18917 C C . SER F 1 72 ? 129.571 85.643 155.162 1.00 92.75 72 SER C C 1
ATOM 18918 O O . SER F 1 72 ? 129.642 85.478 153.943 1.00 101.71 72 SER C O 1
ATOM 18921 N N . LEU F 1 73 ? 130.620 85.907 155.931 1.00 96.14 73 LEU C N 1
ATOM 18922 C CA . LEU F 1 73 ? 131.987 85.919 155.435 1.00 96.13 73 LEU C CA 1
ATOM 18923 C C . LEU F 1 73 ? 132.837 85.053 156.350 1.00 102.32 73 LEU C C 1
ATOM 18924 O O . LEU F 1 73 ? 132.667 85.076 157.572 1.00 103.19 73 LEU C O 1
ATOM 18929 N N . THR F 1 74 ? 133.742 84.282 155.761 1.00 103.40 74 THR C N 1
ATOM 18930 C CA . THR F 1 74 ? 134.537 83.321 156.506 1.00 106.64 74 THR C CA 1
ATOM 18931 C C . THR F 1 74 ? 136.019 83.563 156.270 1.00 112.47 74 THR C C 1
ATOM 18932 O O . THR F 1 74 ? 136.434 83.982 155.186 1.00 116.50 74 THR C O 1
ATOM 18936 N N . ILE F 1 75 ? 136.813 83.293 157.300 1.00 119.66 75 ILE C N 1
ATOM 18937 C CA . ILE F 1 75 ? 138.265 83.395 157.238 1.00 127.92 75 ILE C CA 1
ATOM 18938 C C . ILE F 1 75 ? 138.830 82.002 157.466 1.00 132.58 75 ILE C C 1
ATOM 18939 O O . ILE F 1 75 ? 138.564 81.385 158.506 1.00 134.39 75 ILE C O 1
ATOM 18944 N N . SER F 1 76 ? 139.601 81.504 156.499 1.00 132.92 76 SER C N 1
ATOM 18945 C CA . SER F 1 76 ? 140.165 80.164 156.624 1.00 141.79 76 SER C CA 1
ATOM 18946 C C . SER F 1 76 ? 140.971 80.039 157.909 1.00 143.85 76 SER C C 1
ATOM 18947 O O . SER F 1 76 ? 140.622 79.269 158.810 1.00 144.03 76 SER C O 1
ATOM 18950 N N . ASN F 1 77 ? 142.055 80.799 158.010 1.00 145.05 77 ASN C N 1
ATOM 18951 C CA . ASN F 1 77 ? 142.836 80.915 159.230 1.00 145.01 77 ASN C CA 1
ATOM 18952 C C . ASN F 1 77 ? 143.114 82.387 159.489 1.00 147.67 77 ASN C C 1
ATOM 18953 O O . ASN F 1 77 ? 143.198 83.185 158.552 1.00 151.15 77 ASN C O 1
ATOM 18958 N N . LEU F 1 78 ? 143.227 82.751 160.761 1.00 143.60 78 LEU C N 1
ATOM 18959 C CA . LEU F 1 78 ? 143.343 84.150 161.140 1.00 143.95 78 LEU C CA 1
ATOM 18960 C C . LEU F 1 78 ? 144.804 84.534 161.326 1.00 149.58 78 LEU C C 1
ATOM 18961 O O . LEU F 1 78 ? 145.524 83.905 162.109 1.00 149.40 78 LEU C O 1
ATOM 18966 N N . GLU F 1 79 ? 145.234 85.569 160.613 1.00 148.82 79 GLU C N 1
ATOM 18967 C CA . GLU F 1 79 ? 146.568 86.125 160.756 1.00 142.92 79 GLU C CA 1
ATOM 18968 C C . GLU F 1 79 ? 146.487 87.460 161.482 1.00 140.33 79 GLU C C 1
ATOM 18969 O O . GLU F 1 79 ? 145.434 88.100 161.534 1.00 140.98 79 GLU C O 1
ATOM 18975 N N . GLN F 1 80 ? 147.620 87.883 162.040 1.00 137.60 80 GLN C N 1
ATOM 18976 C CA . GLN F 1 80 ? 147.642 89.145 162.766 1.00 140.60 80 GLN C CA 1
ATOM 18977 C C . GLN F 1 80 ? 147.190 90.309 161.897 1.00 135.35 80 GLN C C 1
ATOM 18978 O O . GLN F 1 80 ? 146.682 91.304 162.423 1.00 134.58 80 GLN C O 1
ATOM 18984 N N . GLU F 1 81 ? 147.351 90.201 160.579 1.00 131.03 81 GLU C N 1
ATOM 18985 C CA . GLU F 1 81 ? 146.891 91.261 159.691 1.00 132.33 81 GLU C CA 1
ATOM 18986 C C . GLU F 1 81 ? 145.371 91.347 159.676 1.00 129.67 81 GLU C C 1
ATOM 18987 O O . GLU F 1 81 ? 144.818 92.452 159.648 1.00 125.54 81 GLU C O 1
ATOM 18993 N N . ASP F 1 82 ? 144.682 90.210 159.727 1.00 130.53 82 ASP C N 1
ATOM 18994 C CA . ASP F 1 82 ? 143.235 90.154 159.551 1.00 126.60 82 ASP C CA 1
ATOM 18995 C C . ASP F 1 82 ? 142.460 90.643 160.763 1.00 120.84 82 ASP C C 1
ATOM 18996 O O . ASP F 1 82 ? 141.249 90.412 160.838 1.00 116.16 82 ASP C O 1
ATOM 19001 N N . ILE F 1 83 ? 143.120 91.302 161.712 1.00 117.84 83 ILE C N 1
ATOM 19002 C CA . ILE F 1 83 ? 142.459 91.839 162.894 1.00 107.24 83 ILE C CA 1
ATOM 19003 C C . ILE F 1 83 ? 142.031 93.264 162.560 1.00 100.99 83 ILE C C 1
ATOM 19004 O O . ILE F 1 83 ? 142.826 94.199 162.638 1.00 100.39 83 ILE C O 1
ATOM 19009 N N . ALA F 1 84 ? 140.769 93.431 162.186 1.00 94.79 84 ALA C N 1
ATOM 19010 C CA . ALA F 1 84 ? 140.251 94.735 161.797 1.00 84.04 84 ALA C CA 1
ATOM 19011 C C . ALA F 1 84 ? 138.729 94.689 161.871 1.00 92.32 84 ALA C C 1
ATOM 19012 O O . ALA F 1 84 ? 138.145 93.757 162.431 1.00 97.93 84 ALA C O 1
ATOM 19014 N N . THR F 1 85 ? 138.086 95.708 161.310 1.00 90.23 85 THR C N 1
ATOM 19015 C CA . THR F 1 85 ? 136.636 95.830 161.311 1.00 90.05 85 THR C CA 1
ATOM 19016 C C . THR F 1 85 ? 136.103 95.533 159.919 1.00 91.96 85 THR C C 1
ATOM 19017 O O . THR F 1 85 ? 136.607 96.073 158.930 1.00 90.93 85 THR C O 1
ATOM 19021 N N . TYR F 1 86 ? 135.079 94.687 159.846 1.00 89.27 86 TYR C N 1
ATOM 19022 C CA . TYR F 1 86 ? 134.535 94.212 158.584 1.00 71.77 86 TYR C CA 1
ATOM 19023 C C . TYR F 1 86 ? 133.094 94.670 158.441 1.00 71.96 86 TYR C C 1
ATOM 19024 O O . TYR F 1 86 ? 132.260 94.386 159.304 1.00 87.08 86 TYR C O 1
ATOM 19033 N N . PHE F 1 87 ? 132.803 95.364 157.347 1.00 69.67 87 PHE C N 1
ATOM 19034 C CA . PHE F 1 87 ? 131.479 95.896 157.072 1.00 75.12 87 PHE C CA 1
ATOM 19035 C C . PHE F 1 87 ? 130.857 95.153 155.901 1.00 82.20 87 PHE C C 1
ATOM 19036 O O . PHE F 1 87 ? 131.550 94.797 154.946 1.00 88.93 87 PHE C O 1
ATOM 19044 N N . CYS F 1 88 ? 129.553 94.921 155.977 1.00 73.60 88 CYS C N 1
ATOM 19045 C CA . CYS F 1 88 ? 128.799 94.341 154.877 1.00 62.48 88 CYS C CA 1
ATOM 19046 C C . CYS F 1 88 ? 127.937 95.429 154.261 1.00 63.89 88 CYS C C 1
ATOM 19047 O O . CYS F 1 88 ? 127.197 96.114 154.971 1.00 83.54 88 CYS C O 1
ATOM 19050 N N . GLN F 1 89 ? 128.047 95.599 152.950 1.00 64.16 89 GLN C N 1
ATOM 19051 C CA . GLN F 1 89 ? 127.301 96.622 152.241 1.00 62.45 89 GLN C CA 1
ATOM 19052 C C . GLN F 1 89 ? 126.292 95.963 151.316 1.00 74.34 89 GLN C C 1
ATOM 19053 O O . GLN F 1 89 ? 126.354 94.761 151.049 1.00 86.38 89 GLN C O 1
ATOM 19059 N N . GLN F 1 90 ? 125.343 96.761 150.842 1.00 71.94 90 GLN C N 1
ATOM 19060 C CA . GLN F 1 90 ? 124.344 96.310 149.887 1.00 65.22 90 GLN C CA 1
ATOM 19061 C C . GLN F 1 90 ? 124.096 97.414 148.877 1.00 71.61 90 GLN C C 1
ATOM 19062 O O . GLN F 1 90 ? 123.869 98.566 149.255 1.00 82.65 90 GLN C O 1
ATOM 19068 N N . ASP F 1 91 ? 124.141 97.067 147.593 1.00 73.30 91 ASP C N 1
ATOM 19069 C CA . ASP F 1 91 ? 123.800 98.001 146.529 1.00 76.28 91 ASP C CA 1
ATOM 19070 C C . ASP F 1 91 ? 122.623 97.502 145.702 1.00 80.98 91 ASP C C 1
ATOM 19071 O O . ASP F 1 91 ? 122.478 97.881 144.538 1.00 83.79 91 ASP C O 1
ATOM 19076 N N . SER F 1 92 ? 121.779 96.655 146.291 1.00 77.81 92 SER C N 1
ATOM 19077 C CA . SER F 1 92 ? 120.595 96.175 145.592 1.00 68.11 92 SER C CA 1
ATOM 19078 C C . SER F 1 92 ? 119.646 97.320 145.267 1.00 78.32 92 SER C C 1
ATOM 19079 O O . SER F 1 92 ? 119.099 97.392 144.162 1.00 91.84 92 SER C O 1
ATOM 19082 N N . LYS F 1 93 ? 119.437 98.224 146.215 1.00 77.73 93 LYS C N 1
ATOM 19083 C CA . LYS F 1 93 ? 118.511 99.329 146.042 1.00 82.31 93 LYS C CA 1
ATOM 19084 C C . LYS F 1 93 ? 119.274 100.650 145.991 1.00 84.71 93 LYS C C 1
ATOM 19085 O O . LYS F 1 93 ? 120.505 100.684 146.004 1.00 88.11 93 LYS C O 1
ATOM 19091 N N . HIS F 1 94 ? 118.537 101.754 145.937 1.00 87.11 94 HIS C N 1
ATOM 19092 C CA . HIS F 1 94 ? 119.140 103.052 145.664 1.00 86.43 94 HIS C CA 1
ATOM 19093 C C . HIS F 1 94 ? 120.080 103.487 146.780 1.00 97.19 94 HIS C C 1
ATOM 19094 O O . HIS F 1 94 ? 121.288 103.615 146.548 1.00 105.97 94 HIS C O 1
ATOM 19101 N N . PRO F 1 95 ? 119.579 103.741 147.992 1.00 97.23 95 PRO C N 1
ATOM 19102 C CA . PRO F 1 95 ? 120.472 104.194 149.065 1.00 88.18 95 PRO C CA 1
ATOM 19103 C C . PRO F 1 95 ? 121.301 103.048 149.609 1.00 94.07 95 PRO C C 1
ATOM 19104 O O . PRO F 1 95 ? 120.788 102.200 150.346 1.00 93.34 95 PRO C O 1
ATOM 19108 N N . TRP F 1 96 ? 122.581 103.011 149.258 1.00 85.48 96 TRP C N 1
ATOM 19109 C CA . TRP F 1 96 ? 123.450 101.941 149.722 1.00 73.56 96 TRP C CA 1
ATOM 19110 C C . TRP F 1 96 ? 123.614 102.052 151.229 1.00 74.26 96 TRP C C 1
ATOM 19111 O O . TRP F 1 96 ? 123.922 103.127 151.749 1.00 81.12 96 TRP C O 1
ATOM 19122 N N . THR F 1 97 ? 123.403 100.946 151.932 1.00 68.28 97 THR C N 1
ATOM 19123 C CA . THR F 1 97 ? 123.445 100.931 153.384 1.00 70.58 97 THR C CA 1
ATOM 19124 C C . THR F 1 97 ? 124.506 99.951 153.855 1.00 71.32 97 THR C C 1
ATOM 19125 O O . THR F 1 97 ? 124.504 98.787 153.448 1.00 74.93 97 THR C O 1
ATOM 19129 N N . PHE F 1 98 ? 125.400 100.424 154.711 1.00 67.59 98 PHE C N 1
ATOM 19130 C CA . PHE F 1 98 ? 126.416 99.578 155.310 1.00 59.92 98 PHE C CA 1
ATOM 19131 C C . PHE F 1 98 ? 125.883 98.946 156.586 1.00 61.85 98 PHE C C 1
ATOM 19132 O O . PHE F 1 98 ? 124.865 99.360 157.139 1.00 76.13 98 PHE C O 1
ATOM 19140 N N . GLY F 1 99 ? 126.586 97.924 157.058 1.00 70.28 99 GLY C N 1
ATOM 19141 C CA . GLY F 1 99 ? 126.250 97.294 158.313 1.00 77.03 99 GLY C CA 1
ATOM 19142 C C . GLY F 1 99 ? 126.808 98.060 159.495 1.00 83.40 99 GLY C C 1
ATOM 19143 O O . GLY F 1 99 ? 127.428 99.114 159.362 1.00 82.49 99 GLY C O 1
ATOM 19144 N N . GLY F 1 100 ? 126.569 97.509 160.684 1.00 87.97 100 GLY C N 1
ATOM 19145 C CA . GLY F 1 100 ? 127.113 98.111 161.886 1.00 90.01 100 GLY C CA 1
ATOM 19146 C C . GLY F 1 100 ? 128.597 97.898 162.070 1.00 95.65 100 GLY C C 1
ATOM 19147 O O . GLY F 1 100 ? 129.227 98.636 162.833 1.00 106.90 100 GLY C O 1
ATOM 19148 N N . GLY F 1 101 ? 129.168 96.915 161.390 1.00 91.32 101 GLY C N 1
ATOM 19149 C CA . GLY F 1 101 ? 130.575 96.615 161.524 1.00 84.18 101 GLY C CA 1
ATOM 19150 C C . GLY F 1 101 ? 130.855 95.620 162.634 1.00 91.09 101 GLY C C 1
ATOM 19151 O O . GLY F 1 101 ? 130.083 95.451 163.575 1.00 97.41 101 GLY C O 1
ATOM 19152 N N . THR F 1 102 ? 131.994 94.947 162.508 1.00 92.29 102 THR C N 1
ATOM 19153 C CA . THR F 1 102 ? 132.436 93.971 163.491 1.00 95.97 102 THR C CA 1
ATOM 19154 C C . THR F 1 102 ? 133.935 94.107 163.690 1.00 100.20 102 THR C C 1
ATOM 19155 O O . THR F 1 102 ? 134.684 94.270 162.724 1.00 97.13 102 THR C O 1
ATOM 19159 N N . LYS F 1 103 ? 134.365 94.040 164.943 1.00 105.67 103 LYS C N 1
ATOM 19160 C CA . LYS F 1 103 ? 135.774 94.120 165.297 1.00 111.25 103 LYS C CA 1
ATOM 19161 C C . LYS F 1 103 ? 136.257 92.751 165.745 1.00 117.58 103 LYS C C 1
ATOM 19162 O O . LYS F 1 103 ? 135.623 92.111 166.589 1.00 117.14 103 LYS C O 1
ATOM 19168 N N . LEU F 1 104 ? 137.373 92.306 165.177 1.00 112.67 104 LEU C N 1
ATOM 19169 C CA . LEU F 1 104 ? 137.978 91.036 165.557 1.00 118.73 104 LEU C CA 1
ATOM 19170 C C . LEU F 1 104 ? 138.987 91.294 166.666 1.00 124.59 104 LEU C C 1
ATOM 19171 O O . LEU F 1 104 ? 139.866 92.150 166.531 1.00 119.71 104 LEU C O 1
ATOM 19176 N N . GLU F 1 105 ? 138.855 90.562 167.764 1.00 134.05 105 GLU C N 1
ATOM 19177 C CA . GLU F 1 105 ? 139.718 90.724 168.922 1.00 136.71 105 GLU C CA 1
ATOM 19178 C C . GLU F 1 105 ? 140.398 89.401 169.243 1.00 148.41 105 GLU C C 1
ATOM 19179 O O . GLU F 1 105 ? 139.747 88.353 169.269 1.00 155.59 105 GLU C O 1
ATOM 19185 N N . ILE F 1 106 ? 141.707 89.455 169.489 1.00 149.19 106 ILE C N 1
ATOM 19186 C CA . ILE F 1 106 ? 142.475 88.245 169.753 1.00 150.40 106 ILE C CA 1
ATOM 19187 C C . ILE F 1 106 ? 142.102 87.678 171.115 1.00 156.39 106 ILE C C 1
ATOM 19188 O O . ILE F 1 106 ? 142.021 88.405 172.113 1.00 168.16 106 ILE C O 1
ATOM 19193 N N . LYS F 1 107 ? 141.870 86.370 171.160 1.00 155.21 107 LYS C N 1
ATOM 19194 C CA . LYS F 1 107 ? 141.611 85.695 172.422 1.00 165.15 107 LYS C CA 1
ATOM 19195 C C . LYS F 1 107 ? 142.867 85.687 173.290 1.00 171.47 107 LYS C C 1
ATOM 19196 O O . LYS F 1 107 ? 143.997 85.681 172.797 1.00 164.67 107 LYS C O 1
ATOM 19202 N N . ARG F 1 108 ? 142.655 85.694 174.603 1.00 180.60 108 ARG C N 1
ATOM 19203 C CA . ARG F 1 108 ? 143.750 85.631 175.563 1.00 182.20 108 ARG C CA 1
ATOM 19204 C C . ARG F 1 108 ? 143.167 85.229 176.912 1.00 184.91 108 ARG C C 1
ATOM 19205 O O . ARG F 1 108 ? 141.949 85.187 177.096 1.00 182.96 108 ARG C O 1
ATOM 19213 N N . ALA F 1 109 ? 144.056 84.922 177.852 1.00 187.69 109 ALA C N 1
ATOM 19214 C CA . ALA F 1 109 ? 143.633 84.623 179.211 1.00 188.67 109 ALA C CA 1
ATOM 19215 C C . ALA F 1 109 ? 143.087 85.876 179.888 1.00 193.90 109 ALA C C 1
ATOM 19216 O O . ALA F 1 109 ? 143.544 86.994 179.640 1.00 196.40 109 ALA C O 1
ATOM 19218 N N . ASP F 1 110 ? 142.099 85.675 180.757 1.00 194.15 110 ASP C N 1
ATOM 19219 C CA . ASP F 1 110 ? 141.453 86.796 181.425 1.00 191.81 110 ASP C CA 1
ATOM 19220 C C . ASP F 1 110 ? 142.445 87.543 182.309 1.00 193.61 110 ASP C C 1
ATOM 19221 O O . ASP F 1 110 ? 143.367 86.950 182.877 1.00 195.02 110 ASP C O 1
ATOM 19226 N N . ALA F 1 111 ? 142.248 88.851 182.425 1.00 191.69 111 ALA C N 1
ATOM 19227 C CA . ALA F 1 111 ? 143.126 89.716 183.197 1.00 191.64 111 ALA C CA 1
ATOM 19228 C C . ALA F 1 111 ? 142.316 90.535 184.193 1.00 188.58 111 ALA C C 1
ATOM 19229 O O . ALA F 1 111 ? 141.086 90.607 184.125 1.00 185.68 111 ALA C O 1
ATOM 19231 N N . ALA F 1 112 ? 143.030 91.160 185.125 1.00 191.34 112 ALA C N 1
ATOM 19232 C CA . ALA F 1 112 ? 142.434 91.988 186.154 1.00 197.25 112 ALA C CA 1
ATOM 19233 C C . ALA F 1 112 ? 142.994 93.400 186.065 1.00 207.02 112 ALA C C 1
ATOM 19234 O O . ALA F 1 112 ? 144.221 93.573 186.018 1.00 208.70 112 ALA C O 1
ATOM 19236 N N . PRO F 1 113 ? 142.148 94.426 186.035 1.00 208.01 113 PRO C N 1
ATOM 19237 C CA . PRO F 1 113 ? 142.657 95.795 185.911 1.00 205.51 113 PRO C CA 1
ATOM 19238 C C . PRO F 1 113 ? 143.482 96.204 187.120 1.00 207.29 113 PRO C C 1
ATOM 19239 O O . PRO F 1 113 ? 143.254 95.753 188.245 1.00 207.34 113 PRO C O 1
ATOM 19243 N N . THR F 1 114 ? 144.464 97.073 186.868 1.00 205.99 114 THR C N 1
ATOM 19244 C CA . THR F 1 114 ? 145.308 97.571 187.950 1.00 204.95 114 THR C CA 1
ATOM 19245 C C . THR F 1 114 ? 144.516 98.450 188.911 1.00 212.21 114 THR C C 1
ATOM 19246 O O . THR F 1 114 ? 144.748 98.416 190.125 1.00 214.95 114 THR C O 1
ATOM 19250 N N . VAL F 1 115 ? 143.581 99.243 188.384 1.00 213.70 115 VAL C N 1
ATOM 19251 C CA . VAL F 1 115 ? 142.706 100.118 189.163 1.00 211.58 115 VAL C CA 1
ATOM 19252 C C . VAL F 1 115 ? 143.430 100.948 190.217 1.00 213.15 115 VAL C C 1
ATOM 19253 O O . VAL F 1 115 ? 143.062 100.941 191.396 1.00 213.99 115 VAL C O 1
ATOM 19257 N N . SER F 1 116 ? 144.484 101.649 189.805 1.00 212.71 116 SER C N 1
ATOM 19258 C CA . SER F 1 116 ? 145.202 102.556 190.686 1.00 212.81 116 SER C CA 1
ATOM 19259 C C . SER F 1 116 ? 144.635 103.971 190.690 1.00 217.13 116 SER C C 1
ATOM 19260 O O . SER F 1 116 ? 144.242 104.497 189.645 1.00 215.61 116 SER C O 1
ATOM 19263 N N . ILE F 1 117 ? 144.603 104.584 191.867 1.00 221.93 117 ILE C N 1
ATOM 19264 C CA . ILE F 1 117 ? 144.073 105.931 192.015 1.00 223.02 117 ILE C CA 1
ATOM 19265 C C . ILE F 1 117 ? 145.186 106.939 191.761 1.00 218.34 117 ILE C C 1
ATOM 19266 O O . ILE F 1 117 ? 146.376 106.626 191.839 1.00 217.45 117 ILE C O 1
ATOM 19271 N N . PHE F 1 118 ? 144.793 108.173 191.452 1.00 213.45 118 PHE C N 1
ATOM 19272 C CA . PHE F 1 118 ? 145.765 109.226 191.192 1.00 213.13 118 PHE C CA 1
ATOM 19273 C C . PHE F 1 118 ? 145.268 110.560 191.734 1.00 222.22 118 PHE C C 1
ATOM 19274 O O . PHE F 1 118 ? 144.389 111.190 191.132 1.00 223.33 118 PHE C O 1
ATOM 19282 N N . PRO F 1 119 ? 145.804 111.022 192.859 1.00 228.80 119 PRO C N 1
ATOM 19283 C CA . PRO F 1 119 ? 145.360 112.295 193.428 1.00 227.45 119 PRO C CA 1
ATOM 19284 C C . PRO F 1 119 ? 145.867 113.465 192.606 1.00 228.91 119 PRO C C 1
ATOM 19285 O O . PRO F 1 119 ? 147.055 113.518 192.255 1.00 226.56 119 PRO C O 1
ATOM 19289 N N . PRO F 1 120 ? 145.003 114.423 192.277 1.00 229.98 120 PRO C N 1
ATOM 19290 C CA . PRO F 1 120 ? 145.467 115.601 191.536 1.00 233.06 120 PRO C CA 1
ATOM 19291 C C . PRO F 1 120 ? 146.552 116.330 192.316 1.00 237.01 120 PRO C C 1
ATOM 19292 O O . PRO F 1 120 ? 146.475 116.467 193.539 1.00 237.48 120 PRO C O 1
ATOM 19296 N N . SER F 1 121 ? 147.566 116.800 191.597 1.00 235.24 121 SER C N 1
ATOM 19297 C CA . SER F 1 121 ? 148.712 117.417 192.241 1.00 231.32 121 SER C CA 1
ATOM 19298 C C . SER F 1 121 ? 148.340 118.788 192.803 1.00 230.76 121 SER C C 1
ATOM 19299 O O . SER F 1 121 ? 147.271 119.339 192.527 1.00 232.21 121 SER C O 1
ATOM 19302 N N . SER F 1 122 ? 149.251 119.341 193.608 1.00 227.40 122 SER C N 1
ATOM 19303 C CA . SER F 1 122 ? 149.021 120.658 194.191 1.00 224.68 122 SER C CA 1
ATOM 19304 C C . SER F 1 122 ? 148.792 121.710 193.116 1.00 227.89 122 SER C C 1
ATOM 19305 O O . SER F 1 122 ? 148.120 122.717 193.365 1.00 228.23 122 SER C O 1
ATOM 19308 N N . GLU F 1 123 ? 149.339 121.495 191.919 1.00 227.53 123 GLU C N 1
ATOM 19309 C CA . GLU F 1 123 ? 149.087 122.419 190.821 1.00 225.08 123 GLU C CA 1
ATOM 19310 C C . GLU F 1 123 ? 147.593 122.507 190.539 1.00 229.43 123 GLU C C 1
ATOM 19311 O O . GLU F 1 123 ? 147.069 123.590 190.258 1.00 231.20 123 GLU C O 1
ATOM 19317 N N . GLN F 1 124 ? 146.886 121.378 190.627 1.00 230.05 124 GLN C N 1
ATOM 19318 C CA . GLN F 1 124 ? 145.442 121.388 190.412 1.00 230.77 124 GLN C CA 1
ATOM 19319 C C . GLN F 1 124 ? 144.743 122.310 191.403 1.00 234.50 124 GLN C C 1
ATOM 19320 O O . GLN F 1 124 ? 143.889 123.118 191.020 1.00 234.63 124 GLN C O 1
ATOM 19326 N N . LEU F 1 125 ? 145.091 122.201 192.687 1.00 234.70 125 LEU C N 1
ATOM 19327 C CA . LEU F 1 125 ? 144.458 123.049 193.691 1.00 231.20 125 LEU C CA 1
ATOM 19328 C C . LEU F 1 125 ? 144.748 124.521 193.435 1.00 234.82 125 LEU C C 1
ATOM 19329 O O . LEU F 1 125 ? 143.842 125.360 193.491 1.00 234.97 125 LEU C O 1
ATOM 19334 N N . THR F 1 126 ? 146.007 124.855 193.154 1.00 235.97 126 THR C N 1
ATOM 19335 C CA . THR F 1 126 ? 146.373 126.244 192.911 1.00 233.86 126 THR C CA 1
ATOM 19336 C C . THR F 1 126 ? 145.830 126.755 191.584 1.00 231.87 126 THR C C 1
ATOM 19337 O O . THR F 1 126 ? 145.403 127.912 191.498 1.00 224.13 126 THR C O 1
ATOM 19341 N N . SER F 1 127 ? 145.833 125.914 190.549 1.00 233.17 127 SER C N 1
ATOM 19342 C CA . SER F 1 127 ? 145.348 126.346 189.243 1.00 228.85 127 SER C CA 1
ATOM 19343 C C . SER F 1 127 ? 143.876 126.734 189.302 1.00 227.53 127 SER C C 1
ATOM 19344 O O . SER F 1 127 ? 143.461 127.722 188.686 1.00 217.72 127 SER C O 1
ATOM 19347 N N . GLY F 1 128 ? 143.073 125.971 190.038 1.00 231.68 128 GLY C N 1
ATOM 19348 C CA . GLY F 1 128 ? 141.658 126.257 190.155 1.00 229.27 128 GLY C CA 1
ATOM 19349 C C . GLY F 1 128 ? 140.798 125.035 189.913 1.00 228.88 128 GLY C C 1
ATOM 19350 O O . GLY F 1 128 ? 139.726 124.892 190.508 1.00 228.47 128 GLY C O 1
ATOM 19351 N N . GLY F 1 129 ? 141.262 124.146 189.039 1.00 228.61 129 GLY C N 1
ATOM 19352 C CA . GLY F 1 129 ? 140.524 122.939 188.745 1.00 226.93 129 GLY C CA 1
ATOM 19353 C C . GLY F 1 129 ? 140.678 121.882 189.820 1.00 230.62 129 GLY C C 1
ATOM 19354 O O . GLY F 1 129 ? 141.494 121.990 190.736 1.00 233.89 129 GLY C O 1
ATOM 19355 N N . ALA F 1 130 ? 139.864 120.834 189.695 1.00 229.21 130 ALA C N 1
ATOM 19356 C CA . ALA F 1 130 ? 139.891 119.721 190.643 1.00 230.67 130 ALA C CA 1
ATOM 19357 C C . ALA F 1 130 ? 139.449 118.472 189.888 1.00 231.93 130 ALA C C 1
ATOM 19358 O O . ALA F 1 130 ? 138.251 118.271 189.664 1.00 233.40 130 ALA C O 1
ATOM 19360 N N . SER F 1 131 ? 140.415 117.644 189.496 1.00 231.31 131 SER C N 1
ATOM 19361 C CA . SER F 1 131 ? 140.151 116.424 188.747 1.00 226.54 131 SER C CA 1
ATOM 19362 C C . SER F 1 131 ? 140.803 115.243 189.448 1.00 226.86 131 SER C C 1
ATOM 19363 O O . SER F 1 131 ? 141.989 115.294 189.786 1.00 227.55 131 SER C O 1
ATOM 19366 N N . VAL F 1 132 ? 140.025 114.187 189.665 1.00 226.28 132 VAL C N 1
ATOM 19367 C CA . VAL F 1 132 ? 140.521 112.949 190.253 1.00 227.17 132 VAL C CA 1
ATOM 19368 C C . VAL F 1 132 ? 140.559 111.884 189.168 1.00 226.41 132 VAL C C 1
ATOM 19369 O O . VAL F 1 132 ? 139.622 111.738 188.376 1.00 220.90 132 VAL C O 1
ATOM 19373 N N . VAL F 1 133 ? 141.653 111.130 189.131 1.00 225.90 133 VAL C N 1
ATOM 19374 C CA . VAL F 1 133 ? 141.919 110.188 188.051 1.00 215.95 133 VAL C CA 1
ATOM 19375 C C . VAL F 1 133 ? 142.000 108.780 188.619 1.00 215.16 133 VAL C C 1
ATOM 19376 O O . VAL F 1 133 ? 142.745 108.530 189.574 1.00 211.73 133 VAL C O 1
ATOM 19380 N N . CYS F 1 134 ? 141.231 107.867 188.034 1.00 213.49 134 CYS C N 1
ATOM 19381 C CA . CYS F 1 134 ? 141.356 106.438 188.282 1.00 214.29 134 CYS C CA 1
ATOM 19382 C C . CYS F 1 134 ? 142.016 105.793 187.072 1.00 205.72 134 CYS C C 1
ATOM 19383 O O . CYS F 1 134 ? 141.599 106.028 185.933 1.00 196.79 134 CYS C O 1
ATOM 19386 N N . PHE F 1 135 ? 143.049 104.993 187.321 1.00 207.23 135 PHE C N 1
ATOM 19387 C CA . PHE F 1 135 ? 143.821 104.344 186.266 1.00 201.11 135 PHE C CA 1
ATOM 19388 C C . PHE F 1 135 ? 143.794 102.837 186.490 1.00 204.31 135 PHE C C 1
ATOM 19389 O O . PHE F 1 135 ? 144.663 102.278 187.163 1.00 207.26 135 PHE C O 1
ATOM 19397 N N . LEU F 1 136 ? 142.794 102.181 185.915 1.00 200.99 136 LEU C N 1
ATOM 19398 C CA . LEU F 1 136 ? 142.720 100.728 185.876 1.00 200.83 136 LEU C CA 1
ATOM 19399 C C . LEU F 1 136 ? 143.225 100.266 184.515 1.00 195.92 136 LEU C C 1
ATOM 19400 O O . LEU F 1 136 ? 142.702 100.692 183.479 1.00 187.07 136 LEU C O 1
ATOM 19405 N N . ASN F 1 137 ? 144.239 99.406 184.519 1.00 199.83 137 ASN C N 1
ATOM 19406 C CA . ASN F 1 137 ? 144.950 99.060 183.298 1.00 190.97 137 ASN C CA 1
ATOM 19407 C C . ASN F 1 137 ? 145.161 97.556 183.228 1.00 194.44 137 ASN C C 1
ATOM 19408 O O . ASN F 1 137 ? 145.151 96.856 184.243 1.00 197.70 137 ASN C O 1
ATOM 19413 N N . ASN F 1 138 ? 145.358 97.069 182.004 1.00 191.38 138 ASN C N 1
ATOM 19414 C CA . ASN F 1 138 ? 145.633 95.658 181.747 1.00 192.41 138 ASN C CA 1
ATOM 19415 C C . ASN F 1 138 ? 144.511 94.773 182.290 1.00 190.42 138 ASN C C 1
ATOM 19416 O O . ASN F 1 138 ? 144.704 93.939 183.177 1.00 188.89 138 ASN C O 1
ATOM 19421 N N . PHE F 1 139 ? 143.320 94.972 181.734 1.00 188.08 139 PHE C N 1
ATOM 19422 C CA . PHE F 1 139 ? 142.156 94.172 182.071 1.00 186.43 139 PHE C CA 1
ATOM 19423 C C . PHE F 1 139 ? 141.635 93.483 180.817 1.00 185.88 139 PHE C C 1
ATOM 19424 O O . PHE F 1 139 ? 141.908 93.906 179.691 1.00 185.48 139 PHE C O 1
ATOM 19432 N N . TYR F 1 140 ? 140.881 92.410 181.028 1.00 187.08 140 TYR C N 1
ATOM 19433 C CA . TYR F 1 140 ? 140.421 91.567 179.933 1.00 184.33 140 TYR C CA 1
ATOM 19434 C C . TYR F 1 140 ? 139.256 90.702 180.399 1.00 184.55 140 TYR C C 1
ATOM 19435 O O . TYR F 1 140 ? 139.369 90.021 181.425 1.00 184.62 140 TYR C O 1
ATOM 19444 N N . PRO F 1 141 ? 138.125 90.693 179.684 1.00 184.48 141 PRO C N 1
ATOM 19445 C CA . PRO F 1 141 ? 137.793 91.458 178.471 1.00 180.74 141 PRO C CA 1
ATOM 19446 C C . PRO F 1 141 ? 137.384 92.895 178.763 1.00 182.71 141 PRO C C 1
ATOM 19447 O O . PRO F 1 141 ? 137.706 93.448 179.810 1.00 184.43 141 PRO C O 1
ATOM 19451 N N . LYS F 1 142 ? 136.663 93.520 177.830 1.00 183.06 142 LYS C N 1
ATOM 19452 C CA . LYS F 1 142 ? 136.244 94.908 177.973 1.00 186.58 142 LYS C CA 1
ATOM 19453 C C . LYS F 1 142 ? 135.196 95.105 179.056 1.00 191.21 142 LYS C C 1
ATOM 19454 O O . LYS F 1 142 ? 134.818 96.252 179.316 1.00 189.25 142 LYS C O 1
ATOM 19460 N N . ASP F 1 143 ? 134.724 94.035 179.688 1.00 195.61 143 ASP C N 1
ATOM 19461 C CA . ASP F 1 143 ? 133.683 94.124 180.711 1.00 198.16 143 ASP C CA 1
ATOM 19462 C C . ASP F 1 143 ? 134.283 94.742 181.967 1.00 197.45 143 ASP C C 1
ATOM 19463 O O . ASP F 1 143 ? 134.927 94.071 182.775 1.00 194.14 143 ASP C O 1
ATOM 19468 N N . ILE F 1 144 ? 134.068 96.049 182.133 1.00 194.80 144 ILE C N 1
ATOM 19469 C CA . ILE F 1 144 ? 134.533 96.775 183.306 1.00 193.27 144 ILE C CA 1
ATOM 19470 C C . ILE F 1 144 ? 133.451 97.738 183.778 1.00 189.63 144 ILE C C 1
ATOM 19471 O O . ILE F 1 144 ? 132.560 98.133 183.023 1.00 181.24 144 ILE C O 1
ATOM 19476 N N . ASN F 1 145 ? 133.541 98.108 185.051 1.00 192.37 145 ASN C N 1
ATOM 19477 C CA . ASN F 1 145 ? 132.611 99.032 185.681 1.00 189.88 145 ASN C CA 1
ATOM 19478 C C . ASN F 1 145 ? 133.388 100.203 186.263 1.00 193.32 145 ASN C C 1
ATOM 19479 O O . ASN F 1 145 ? 134.409 100.013 186.931 1.00 195.44 145 ASN C O 1
ATOM 19484 N N . VAL F 1 146 ? 132.901 101.415 186.008 1.00 195.08 146 VAL C N 1
ATOM 19485 C CA . VAL F 1 146 ? 133.570 102.643 186.423 1.00 203.22 146 VAL C CA 1
ATOM 19486 C C . VAL F 1 146 ? 132.741 103.300 187.517 1.00 210.42 146 VAL C C 1
ATOM 19487 O O . VAL F 1 146 ? 131.554 103.583 187.320 1.00 208.68 146 VAL C O 1
ATOM 19491 N N . LYS F 1 147 ? 133.370 103.550 188.663 1.00 219.13 147 LYS C N 1
ATOM 19492 C CA . LYS F 1 147 ? 132.707 104.200 189.785 1.00 222.10 147 LYS C CA 1
ATOM 19493 C C . LYS F 1 147 ? 133.764 104.764 190.720 1.00 228.32 147 LYS C C 1
ATOM 19494 O O . LYS F 1 147 ? 134.845 104.187 190.859 1.00 229.35 147 LYS C O 1
ATOM 19500 N N . TRP F 1 148 ? 133.445 105.889 191.353 1.00 228.80 148 TRP C N 1
ATOM 19501 C CA . TRP F 1 148 ? 134.345 106.537 192.296 1.00 229.84 148 TRP C CA 1
ATOM 19502 C C . TRP F 1 148 ? 133.685 106.639 193.663 1.00 236.01 148 TRP C C 1
ATOM 19503 O O . TRP F 1 148 ? 132.478 106.861 193.774 1.00 235.82 148 TRP C O 1
ATOM 19514 N N . LYS F 1 149 ? 134.495 106.484 194.707 1.00 241.23 149 LYS C N 1
ATOM 19515 C CA . LYS F 1 149 ? 134.028 106.482 196.089 1.00 245.17 149 LYS C CA 1
ATOM 19516 C C . LYS F 1 149 ? 134.810 107.493 196.913 1.00 244.47 149 LYS C C 1
ATOM 19517 O O . LYS F 1 149 ? 135.322 107.195 197.994 1.00 243.18 149 LYS C O 1
ATOM 19523 N N . ILE F 1 150 ? 134.916 108.716 196.392 1.00 244.69 150 ILE C N 1
ATOM 19524 C CA . ILE F 1 150 ? 135.622 109.777 197.100 1.00 242.15 150 ILE C CA 1
ATOM 19525 C C . ILE F 1 150 ? 134.973 109.997 198.458 1.00 245.97 150 ILE C C 1
ATOM 19526 O O . ILE F 1 150 ? 133.804 110.389 198.549 1.00 247.60 150 ILE C O 1
ATOM 19531 N N . ASP F 1 151 ? 135.737 109.746 199.524 1.00 246.94 151 ASP C N 1
ATOM 19532 C CA . ASP F 1 151 ? 135.281 109.980 200.894 1.00 246.42 151 ASP C CA 1
ATOM 19533 C C . ASP F 1 151 ? 133.938 109.311 201.163 1.00 248.13 151 ASP C C 1
ATOM 19534 O O . ASP F 1 151 ? 133.135 109.795 201.964 1.00 246.71 151 ASP C O 1
ATOM 19539 N N . GLY F 1 152 ? 133.680 108.191 200.495 1.00 248.17 152 GLY C N 1
ATOM 19540 C CA . GLY F 1 152 ? 132.420 107.497 200.661 1.00 244.78 152 GLY C CA 1
ATOM 19541 C C . GLY F 1 152 ? 131.301 108.078 199.824 1.00 243.71 152 GLY C C 1
ATOM 19542 O O . GLY F 1 152 ? 130.421 107.347 199.358 1.00 240.99 152 GLY C O 1
ATOM 19543 N N . SER F 1 153 ? 131.317 109.395 199.627 1.00 243.88 153 SER C N 1
ATOM 19544 C CA . SER F 1 153 ? 130.283 110.043 198.834 1.00 237.70 153 SER C CA 1
ATOM 19545 C C . SER F 1 153 ? 130.296 109.511 197.407 1.00 240.54 153 SER C C 1
ATOM 19546 O O . SER F 1 153 ? 131.355 109.231 196.838 1.00 243.03 153 SER C O 1
ATOM 19549 N N . GLU F 1 154 ? 129.107 109.367 196.830 1.00 238.70 154 GLU C N 1
ATOM 19550 C CA . GLU F 1 154 ? 128.937 108.762 195.518 1.00 237.65 154 GLU C CA 1
ATOM 19551 C C . GLU F 1 154 ? 128.202 109.731 194.604 1.00 234.50 154 GLU C C 1
ATOM 19552 O O . GLU F 1 154 ? 127.122 110.219 194.950 1.00 228.80 154 GLU C O 1
ATOM 19558 N N . ARG F 1 155 ? 128.785 110.003 193.438 1.00 235.20 155 ARG C N 1
ATOM 19559 C CA . ARG F 1 155 ? 128.152 110.828 192.420 1.00 227.84 155 ARG C CA 1
ATOM 19560 C C . ARG F 1 155 ? 128.107 110.070 191.104 1.00 225.84 155 ARG C C 1
ATOM 19561 O O . ARG F 1 155 ? 128.980 109.249 190.807 1.00 227.60 155 ARG C O 1
ATOM 19569 N N . GLN F 1 156 ? 127.073 110.353 190.318 1.00 223.03 156 GLN C N 1
ATOM 19570 C CA . GLN F 1 156 ? 126.884 109.764 188.998 1.00 221.59 156 GLN C CA 1
ATOM 19571 C C . GLN F 1 156 ? 127.092 110.806 187.904 1.00 214.44 156 GLN C C 1
ATOM 19572 O O . GLN F 1 156 ? 126.490 110.732 186.833 1.00 208.88 156 GLN C O 1
ATOM 19578 N N . ASN F 1 157 ? 127.952 111.791 188.157 1.00 210.06 157 ASN C N 1
ATOM 19579 C CA . ASN F 1 157 ? 128.091 112.906 187.231 1.00 209.15 157 ASN C CA 1
ATOM 19580 C C . ASN F 1 157 ? 129.534 113.387 187.225 1.00 208.64 157 ASN C C 1
ATOM 19581 O O . ASN F 1 157 ? 130.291 113.137 188.167 1.00 210.96 157 ASN C O 1
ATOM 19586 N N . GLY F 1 158 ? 129.905 114.082 186.150 1.00 205.97 158 GLY C N 1
ATOM 19587 C CA . GLY F 1 158 ? 131.232 114.655 186.023 1.00 204.20 158 GLY C CA 1
ATOM 19588 C C . GLY F 1 158 ? 132.344 113.635 185.902 1.00 207.09 158 GLY C C 1
ATOM 19589 O O . GLY F 1 158 ? 133.385 113.762 186.552 1.00 208.49 158 GLY C O 1
ATOM 19590 N N . VAL F 1 159 ? 132.135 112.615 185.072 1.00 206.06 159 VAL C N 1
ATOM 19591 C CA . VAL F 1 159 ? 133.122 111.567 184.844 1.00 205.31 159 VAL C CA 1
ATOM 19592 C C . VAL F 1 159 ? 133.470 111.542 183.364 1.00 199.23 159 VAL C C 1
ATOM 19593 O O . VAL F 1 159 ? 132.576 111.501 182.511 1.00 189.51 159 VAL C O 1
ATOM 19597 N N . LEU F 1 160 ? 134.765 111.569 183.059 1.00 200.57 160 LEU C N 1
ATOM 19598 C CA . LEU F 1 160 ? 135.266 111.439 181.698 1.00 195.93 160 LEU C CA 1
ATOM 19599 C C . LEU F 1 160 ? 135.953 110.087 181.561 1.00 195.71 160 LEU C C 1
ATOM 19600 O O . LEU F 1 160 ? 136.855 109.764 182.342 1.00 195.90 160 LEU C O 1
ATOM 19605 N N . ASN F 1 161 ? 135.529 109.304 180.573 1.00 190.76 161 ASN C N 1
ATOM 19606 C CA . ASN F 1 161 ? 136.029 107.954 180.369 1.00 184.60 161 ASN C CA 1
ATOM 19607 C C . ASN F 1 161 ? 136.669 107.854 178.992 1.00 182.68 161 ASN C C 1
ATOM 19608 O O . ASN F 1 161 ? 136.135 108.389 178.015 1.00 178.96 161 ASN C O 1
ATOM 19613 N N . SER F 1 162 ? 137.813 107.180 178.922 1.00 181.26 162 SER C N 1
ATOM 19614 C CA . SER F 1 162 ? 138.511 106.941 177.670 1.00 173.66 162 SER C CA 1
ATOM 19615 C C . SER F 1 162 ? 139.056 105.521 177.660 1.00 174.05 162 SER C C 1
ATOM 19616 O O . SER F 1 162 ? 139.560 105.034 178.676 1.00 172.77 162 SER C O 1
ATOM 19619 N N . TRP F 1 163 ? 138.952 104.864 176.511 1.00 170.81 163 TRP C N 1
ATOM 19620 C CA . TRP F 1 163 ? 139.396 103.491 176.345 1.00 163.83 163 TRP C CA 1
ATOM 19621 C C . TRP F 1 163 ? 140.566 103.426 175.376 1.00 157.98 163 TRP C C 1
ATOM 19622 O O . TRP F 1 163 ? 140.791 104.336 174.574 1.00 155.86 163 TRP C O 1
ATOM 19633 N N . THR F 1 164 ? 141.305 102.327 175.456 1.00 156.08 164 THR C N 1
ATOM 19634 C CA . THR F 1 164 ? 142.397 102.043 174.541 1.00 157.34 164 THR C CA 1
ATOM 19635 C C . THR F 1 164 ? 142.020 100.865 173.656 1.00 165.90 164 THR C C 1
ATOM 19636 O O . THR F 1 164 ? 141.413 99.896 174.123 1.00 168.67 164 THR C O 1
ATOM 19640 N N . ASP F 1 165 ? 142.382 100.949 172.380 1.00 169.72 165 ASP C N 1
ATOM 19641 C CA . ASP F 1 165 ? 142.118 99.848 171.474 1.00 172.12 165 ASP C CA 1
ATOM 19642 C C . ASP F 1 165 ? 142.843 98.592 171.955 1.00 172.98 165 ASP C C 1
ATOM 19643 O O . ASP F 1 165 ? 143.640 98.620 172.895 1.00 177.98 165 ASP C O 1
ATOM 19648 N N . GLN F 1 166 ? 142.547 97.474 171.301 1.00 169.26 166 GLN C N 1
ATOM 19649 C CA . GLN F 1 166 ? 143.170 96.211 171.668 1.00 171.54 166 GLN C CA 1
ATOM 19650 C C . GLN F 1 166 ? 144.684 96.349 171.653 1.00 176.45 166 GLN C C 1
ATOM 19651 O O . GLN F 1 166 ? 145.263 96.885 170.705 1.00 173.15 166 GLN C O 1
ATOM 19657 N N . ASP F 1 167 ? 145.322 95.874 172.717 1.00 180.11 167 ASP C N 1
ATOM 19658 C CA . ASP F 1 167 ? 146.770 95.974 172.817 1.00 187.32 167 ASP C CA 1
ATOM 19659 C C . ASP F 1 167 ? 147.443 95.020 171.839 1.00 191.22 167 ASP C C 1
ATOM 19660 O O . ASP F 1 167 ? 147.087 93.842 171.747 1.00 191.41 167 ASP C O 1
ATOM 19665 N N . SER F 1 168 ? 148.431 95.535 171.111 1.00 190.57 168 SER C N 1
ATOM 19666 C CA . SER F 1 168 ? 149.085 94.778 170.053 1.00 189.37 168 SER C CA 1
ATOM 19667 C C . SER F 1 168 ? 150.203 93.871 170.551 1.00 197.06 168 SER C C 1
ATOM 19668 O O . SER F 1 168 ? 150.657 93.008 169.792 1.00 192.08 168 SER C O 1
ATOM 19671 N N . LYS F 1 169 ? 150.658 94.032 171.791 1.00 204.42 169 LYS C N 1
ATOM 19672 C CA . LYS F 1 169 ? 151.758 93.232 172.316 1.00 203.86 169 LYS C CA 1
ATOM 19673 C C . LYS F 1 169 ? 151.326 92.212 173.357 1.00 202.74 169 LYS C C 1
ATOM 19674 O O . LYS F 1 169 ? 151.890 91.118 173.408 1.00 195.87 169 LYS C O 1
ATOM 19680 N N . ASP F 1 170 ? 150.342 92.538 174.194 1.00 206.56 170 ASP C N 1
ATOM 19681 C CA . ASP F 1 170 ? 149.818 91.597 175.171 1.00 205.10 170 ASP C CA 1
ATOM 19682 C C . ASP F 1 170 ? 148.307 91.438 175.093 1.00 200.80 170 ASP C C 1
ATOM 19683 O O . ASP F 1 170 ? 147.742 90.658 175.868 1.00 195.64 170 ASP C O 1
ATOM 19688 N N . SER F 1 171 ? 147.640 92.153 174.190 1.00 199.06 171 SER C N 1
ATOM 19689 C CA . SER F 1 171 ? 146.194 92.066 174.013 1.00 191.85 171 SER C CA 1
ATOM 19690 C C . SER F 1 171 ? 145.468 92.247 175.347 1.00 190.57 171 SER C C 1
ATOM 19691 O O . SER F 1 171 ? 144.803 91.345 175.860 1.00 185.44 171 SER C O 1
ATOM 19694 N N . THR F 1 172 ? 145.619 93.440 175.905 1.00 190.02 172 THR C N 1
ATOM 19695 C CA . THR F 1 172 ? 144.932 93.852 177.121 1.00 184.39 172 THR C CA 1
ATOM 19696 C C . THR F 1 172 ? 144.194 95.163 176.852 1.00 179.27 172 THR C C 1
ATOM 19697 O O . THR F 1 172 ? 144.121 95.637 175.715 1.00 174.91 172 THR C O 1
ATOM 19701 N N . TYR F 1 173 ? 143.640 95.751 177.910 1.00 178.95 173 TYR C N 1
ATOM 19702 C CA . TYR F 1 173 ? 142.815 96.941 177.769 1.00 180.31 173 TYR C CA 1
ATOM 19703 C C . TYR F 1 173 ? 143.166 97.952 178.850 1.00 182.43 173 TYR C C 1
ATOM 19704 O O . TYR F 1 173 ? 143.684 97.605 179.915 1.00 183.55 173 TYR C O 1
ATOM 19713 N N . SER F 1 174 ? 142.877 99.219 178.557 1.00 177.93 174 SER C N 1
ATOM 19714 C CA . SER F 1 174 ? 143.187 100.330 179.443 1.00 176.01 174 SER C CA 1
ATOM 19715 C C . SER F 1 174 ? 141.981 101.249 179.572 1.00 174.11 174 SER C C 1
ATOM 19716 O O . SER F 1 174 ? 141.343 101.596 178.573 1.00 168.21 174 SER C O 1
ATOM 19719 N N . MET F 1 175 ? 141.683 101.644 180.808 1.00 178.24 175 MET C N 1
ATOM 19720 C CA . MET F 1 175 ? 140.588 102.552 181.126 1.00 177.57 175 MET C CA 1
ATOM 19721 C C . MET F 1 175 ? 141.128 103.720 181.935 1.00 180.09 175 MET C C 1
ATOM 19722 O O . MET F 1 175 ? 141.887 103.519 182.888 1.00 185.87 175 MET C O 1
ATOM 19727 N N . SER F 1 176 ? 140.739 104.937 181.554 1.00 176.47 176 SER C N 1
ATOM 19728 C CA . SER F 1 176 ? 141.095 106.140 182.298 1.00 179.91 176 SER C CA 1
ATOM 19729 C C . SER F 1 176 ? 139.821 106.900 182.628 1.00 182.73 176 SER C C 1
ATOM 19730 O O . SER F 1 176 ? 139.081 107.297 181.723 1.00 179.22 176 SER C O 1
ATOM 19733 N N . SER F 1 177 ? 139.573 107.106 183.917 1.00 191.52 177 SER C N 1
ATOM 19734 C CA . SER F 1 177 ? 138.403 107.835 184.388 1.00 196.37 177 SER C CA 1
ATOM 19735 C C . SER F 1 177 ? 138.875 109.100 185.087 1.00 204.22 177 SER C C 1
ATOM 19736 O O . SER F 1 177 ? 139.654 109.031 186.043 1.00 206.62 177 SER C O 1
ATOM 19739 N N . THR F 1 178 ? 138.403 110.247 184.611 1.00 204.82 178 THR C N 1
ATOM 19740 C CA . THR F 1 178 ? 138.774 111.542 185.160 1.00 205.14 178 THR C CA 1
ATOM 19741 C C . THR F 1 178 ? 137.521 112.251 185.645 1.00 206.24 178 THR C C 1
ATOM 19742 O O . THR F 1 178 ? 136.563 112.415 184.884 1.00 203.01 178 THR C O 1
ATOM 19746 N N . LEU F 1 179 ? 137.532 112.673 186.904 1.00 213.88 179 LEU C N 1
ATOM 19747 C CA . LEU F 1 179 ? 136.401 113.353 187.519 1.00 217.23 179 LEU C CA 1
ATOM 19748 C C . LEU F 1 179 ? 136.788 114.801 187.781 1.00 225.54 179 LEU C C 1
ATOM 19749 O O . LEU F 1 179 ? 137.753 115.065 188.504 1.00 225.13 179 LEU C O 1
ATOM 19754 N N . THR F 1 180 ? 136.037 115.729 187.199 1.00 230.74 180 THR C N 1
ATOM 19755 C CA . THR F 1 180 ? 136.273 117.157 187.366 1.00 233.22 180 THR C CA 1
ATOM 19756 C C . THR F 1 180 ? 135.157 117.737 188.224 1.00 229.89 180 THR C C 1
ATOM 19757 O O . THR F 1 180 ? 133.977 117.610 187.881 1.00 226.14 180 THR C O 1
ATOM 19761 N N . LEU F 1 181 ? 135.531 118.368 189.333 1.00 229.59 181 LEU C N 1
ATOM 19762 C CA . LEU F 1 181 ? 134.570 118.929 190.269 1.00 232.76 181 LEU C CA 1
ATOM 19763 C C . LEU F 1 181 ? 135.050 120.299 190.722 1.00 235.58 181 LEU C C 1
ATOM 19764 O O . LEU F 1 181 ? 136.182 120.711 190.454 1.00 232.08 181 LEU C O 1
ATOM 19769 N N . THR F 1 182 ? 134.164 121.006 191.416 1.00 242.08 182 THR C N 1
ATOM 19770 C CA . THR F 1 182 ? 134.504 122.307 191.970 1.00 242.92 182 THR C CA 1
ATOM 19771 C C . THR F 1 182 ? 135.553 122.168 193.066 1.00 244.91 182 THR C C 1
ATOM 19772 O O . THR F 1 182 ? 135.624 121.155 193.767 1.00 248.15 182 THR C O 1
ATOM 19776 N N . LYS F 1 183 ? 136.375 123.209 193.212 1.00 239.93 183 LYS C N 1
ATOM 19777 C CA . LYS F 1 183 ? 137.416 123.183 194.234 1.00 239.11 183 LYS C CA 1
ATOM 19778 C C . LYS F 1 183 ? 136.819 122.988 195.621 1.00 244.65 183 LYS C C 1
ATOM 19779 O O . LYS F 1 183 ? 137.413 122.315 196.472 1.00 245.86 183 LYS C O 1
ATOM 19785 N N . ASP F 1 184 ? 135.640 123.561 195.866 1.00 246.14 184 ASP C N 1
ATOM 19786 C CA . ASP F 1 184 ? 135.006 123.401 197.171 1.00 248.03 184 ASP C CA 1
ATOM 19787 C C . ASP F 1 184 ? 134.729 121.933 197.471 1.00 250.87 184 ASP C C 1
ATOM 19788 O O . ASP F 1 184 ? 134.960 121.467 198.593 1.00 250.49 184 ASP C O 1
ATOM 19793 N N . GLU F 1 185 ? 134.229 121.188 196.482 1.00 252.65 185 GLU C N 1
ATOM 19794 C CA . GLU F 1 185 ? 134.054 119.751 196.662 1.00 250.11 185 GLU C CA 1
ATOM 19795 C C . GLU F 1 185 ? 135.373 119.075 197.004 1.00 247.05 185 GLU C C 1
ATOM 19796 O O . GLU F 1 185 ? 135.399 118.120 197.787 1.00 242.63 185 GLU C O 1
ATOM 19802 N N . TYR F 1 186 ? 136.475 119.554 196.423 1.00 248.26 186 TYR C N 1
ATOM 19803 C CA . TYR F 1 186 ? 137.795 119.055 196.794 1.00 244.36 186 TYR C CA 1
ATOM 19804 C C . TYR F 1 186 ? 138.094 119.318 198.265 1.00 243.50 186 TYR C C 1
ATOM 19805 O O . TYR F 1 186 ? 138.610 118.445 198.972 1.00 240.09 186 TYR C O 1
ATOM 19814 N N . GLU F 1 187 ? 137.763 120.518 198.746 1.00 246.86 187 GLU C N 1
ATOM 19815 C CA . GLU F 1 187 ? 138.198 120.930 200.077 1.00 245.40 187 GLU C CA 1
ATOM 19816 C C . GLU F 1 187 ? 137.619 120.038 201.167 1.00 243.34 187 GLU C C 1
ATOM 19817 O O . GLU F 1 187 ? 138.271 119.812 202.194 1.00 239.12 187 GLU C O 1
ATOM 19823 N N . ARG F 1 188 ? 136.412 119.522 200.969 1.00 243.36 188 ARG C N 1
ATOM 19824 C CA . ARG F 1 188 ? 135.728 118.748 201.994 1.00 240.94 188 ARG C CA 1
ATOM 19825 C C . ARG F 1 188 ? 136.107 117.273 201.989 1.00 239.36 188 ARG C C 1
ATOM 19826 O O . ARG F 1 188 ? 135.579 116.513 202.807 1.00 236.97 188 ARG C O 1
ATOM 19834 N N . HIS F 1 189 ? 136.999 116.848 201.098 1.00 239.09 189 HIS C N 1
ATOM 19835 C CA . HIS F 1 189 ? 137.409 115.453 201.032 1.00 235.53 189 HIS C CA 1
ATOM 19836 C C . HIS F 1 189 ? 138.917 115.362 200.860 1.00 230.34 189 HIS C C 1
ATOM 19837 O O . HIS F 1 189 ? 139.517 116.149 200.123 1.00 231.03 189 HIS C O 1
ATOM 19844 N N . ASN F 1 190 ? 139.524 114.394 201.550 1.00 225.46 190 ASN C N 1
ATOM 19845 C CA . ASN F 1 190 ? 140.963 114.177 201.468 1.00 218.62 190 ASN C CA 1
ATOM 19846 C C . ASN F 1 190 ? 141.366 112.720 201.307 1.00 220.43 190 ASN C C 1
ATOM 19847 O O . ASN F 1 190 ? 142.552 112.458 201.095 1.00 214.15 190 ASN C O 1
ATOM 19852 N N . SER F 1 191 ? 140.440 111.770 201.398 1.00 227.14 191 SER C N 1
ATOM 19853 C CA . SER F 1 191 ? 140.738 110.351 201.241 1.00 226.75 191 SER C CA 1
ATOM 19854 C C . SER F 1 191 ? 140.206 109.888 199.893 1.00 228.67 191 SER C C 1
ATOM 19855 O O . SER F 1 191 ? 139.066 110.203 199.531 1.00 229.76 191 SER C O 1
ATOM 19858 N N . TYR F 1 192 ? 141.026 109.147 199.153 1.00 227.92 192 TYR C N 1
ATOM 19859 C CA . TYR F 1 192 ? 140.672 108.686 197.817 1.00 227.33 192 TYR C CA 1
ATOM 19860 C C . TYR F 1 192 ? 140.379 107.192 197.843 1.00 225.71 192 TYR C C 1
ATOM 19861 O O . TYR F 1 192 ? 141.191 106.400 198.336 1.00 217.71 192 TYR C O 1
ATOM 19870 N N . THR F 1 193 ? 139.216 106.815 197.313 1.00 231.48 193 THR C N 1
ATOM 19871 C CA . THR F 1 193 ? 138.801 105.423 197.200 1.00 233.36 193 THR C CA 1
ATOM 19872 C C . THR F 1 193 ? 138.047 105.253 195.891 1.00 234.41 193 THR C C 1
ATOM 19873 O O . THR F 1 193 ? 136.980 105.847 195.706 1.00 234.17 193 THR C O 1
ATOM 19877 N N . CYS F 1 194 ? 138.598 104.445 194.989 1.00 233.83 194 CYS C N 1
ATOM 19878 C CA . CYS F 1 194 ? 138.027 104.228 193.668 1.00 236.38 194 CYS C CA 1
ATOM 19879 C C . CYS F 1 194 ? 137.717 102.749 193.487 1.00 237.19 194 CYS C C 1
ATOM 19880 O O . CYS F 1 194 ? 138.526 101.888 193.845 1.00 232.83 194 CYS C O 1
ATOM 19883 N N . GLU F 1 195 ? 136.543 102.460 192.935 1.00 236.82 195 GLU C N 1
ATOM 19884 C CA . GLU F 1 195 ? 136.070 101.094 192.763 1.00 225.96 195 GLU C CA 1
ATOM 19885 C C . GLU F 1 195 ? 135.978 100.743 191.285 1.00 217.36 195 GLU C C 1
ATOM 19886 O O . GLU F 1 195 ? 135.562 101.566 190.463 1.00 218.30 195 GLU C O 1
ATOM 19892 N N . ALA F 1 196 ? 136.366 99.514 190.958 1.00 207.14 196 ALA C N 1
ATOM 19893 C CA . ALA F 1 196 ? 136.306 99.020 189.590 1.00 195.96 196 ALA C CA 1
ATOM 19894 C C . ALA F 1 196 ? 135.983 97.531 189.575 1.00 181.84 196 ALA C C 1
ATOM 19895 O O . ALA F 1 196 ? 135.537 96.974 190.579 1.00 173.70 196 ALA C O 1
#

GO terms:
  GO:0015385 sodium:proton antiporter activity (F, IDA)
  GO:0031966 mitochondrial membrane (C, IDA)
  GO:0005886 plasma membrane (C, IDA)
  GO:0010351 lithium ion transport (P, IDA)
  GO:0010348 lithium:proton antiporter activity (F, IDA)
  GO:0006814 sodium ion transport (P, IDA)
  GO:0015385 sodium:proton antiporter activity (F, IMP)
  GO:0010348 lithium:proton antiporter activity (F, IMP)
  GO:0042802 identical protein binding (F, IPI)
  GO:0005739 mitochondrion (C, HTP)
  GO:0015385 sodium:proton antiporter activity (F, EXP)
  GO:0034220 monoatomic ion transmembrane transport (P, TAS)
  GO:0005743 mitochondrial inner membrane (C, TAS)
  GO:0005515 protein binding (F, IPI)

Secondary structure (DSSP, 8-state):
---SHHHHHHHHHHHHHHHHHHHHHHHSSTTSTTSHHHHHHHHHHHHHHHHHHHHH---SSS-PPPHHHHHHHHHHHHHHSHHHHHH----HHHHHHHHHHHHHHHHHHHHHH--HHHHHHSSHHHHHHHHHHHHHHHHHHHHHIIIII---HHHHHHHHHHT-PPPHHHHHHHHHHHHHHTBTTTTTHHHHHHHHTTTHHHHHHHHHHHHHHHHHT-S-HHHHHHHHHHHHHHHHHHHHHHHHHHTTSS-TT-TTHHHHHHHHHHHHHHHHHHHHHHTT-TTHHHHHHHHHHHHHHHHHGGGHHHHHHHHHHHHHHHHHHHHHHHHHH--TTTS-TTTHHHHHHHHHHHHHHHHHHHHHHTTTSS--HHHHHHHHHTS----SSHHHHSSHHHHHHHHHT-HHHHHHHHHHHHHHHHHHHHHHHHHHHHHHHHHHHHS-B--/---SHHHHHHHHHHHHHHHHHHHHHHHSSTTSTTSHHHHHHHHHHHHHHHHHHHHH---SSS-PPPHHHHHHHHHHHHHHSHHHHHH----HHHHHHHHHHHHHHHHHHHHHH--HHHHHHSSHHHHHHHHHHHHHHHHHHHHHIIIII---HHHHHHHHHHT-PPPHHHHHHHHHHHHHHTBTTTTTHHHHHHHHTTTHHHHHHHHHHHHHHHHHT-S-HHHHHHHHHHHHHHHHHHHHHHHHHHTTSS-TT-TTHHHHHHHHHHHHHHHHHHHHHHTT-TTHHHHHHHHHHHHHHHHHGGGHHHHHHHHHHHHHHHHHHHHHHHHHH--TTTS-TTTHHHHHHHHHHHHHHHHHHHHHHTTTSS--HHHHHHHHHTS----SSHHHHSSHHHHHHHHHT-HHHHHHHHHHHHHHHHHHHHHHHHHHHHHHHHHHHHS-B--/---EEES-SEEEE-SSS-EEEEEEESS--SS---EEEE-TTS-EEEEEETTTEEPTT--TTEE--EETTEEEEEESS--GGG-SEEEEEE-SSSS-EE---EEEEE----B----EEEPPPHHHHHHS--EEEEEEEEEBSS----EE-GGG---SSSEEEEE-PPPTTT--EEEEEEEE--HHHHHT-----EE-/--EEEE---EEE-TT--EEEEEEEESS-GGGSEEEEEEE-SSS-EEEEEEE-TTT--EEE-GGGTTTEEEEEETTTTEEEEEE-S--GGG-SEEEEEEE-TTSTT----EE-----EEE------------B---EEB--B---SSS----EE-TTGGGS---BPPPB-TTT--BB-B-EE-------EE--BTTTTB---------/---EEES-SEEEE-SSS-EEEEEEESS--SS---EEEE-TTS-EEEEEETTTEEPTT--TTEE--EETTEEEEEESS--GGG-SEEEEEE-SSSS-EE---EEEEE----B----EEEPPPHHHHHHS--EEEEEEEEEBSS----EE-GGG---SSSEEEEE-PPPTTT--EEEEEEEE--HHHHHT-----EE-/--EEEE---EEE-TT--EEEEEEEESS-GGGSEEEEEEE-TTSPP-EEEEE-TTT--EEE-GGGBTTEEEEEETTTTEEEEEE-S--GGG-SEEEEEEE-TTSTT-----B-----EEE----------------EE-------SSS----EE-TTGGGS---BPPPB-TTT--B--B-EE-------EE--BTTTTB---------

Foldseek 3Di:
DFAKEWPAAEDEDAQFAKDKTKIFTPDWQFQQKWKKWAAPVGDIDTAAGRQARGDPPHDPQWGRHDGTGITMIMGHGHHPVRFTKMKIWGDSDPDIHIYPIHGYAYDDDFDWWPFDWDADDVCCLVVFKGKTKTKTWFGPDPDDDWFWQFVNDGDPDQKDWDKDPQDPPRRGIIIMIMGIDGSVVVVVTDDTDTDD/DKAKEKDAAAEAAAQAKDKIKIAMDDDQLQQWKKWKWWQAPPRGIDTAKIFRSNPGDIDGDPVCVPQKDKDADNVRRMIMIMGGRDDQRRFTWMKMFIWRPPDPDIDRPYMYDTHTYGHHHDDFDDWDWQWDEDVKTKTWIKFGQDQPQPKAWPPPQVPDQFDWDHWDCVVVGTIIMTMGDDPQDDFWIQGQHPVVRCRDTPTDHND/DKAKEKDAAEEAAAQAKDKIKIAMDDDQLQQWKKWKWWQAPPHGIDTAKIFRSNPGDIDGDPVCVVQKDKDDDNVRRMIMMMGGRDDQVRFTWMKMFIWRPPDPPIDGPHMYDTHTYGHHHDDFDDWDWQWDEDVKTKGWIKFGQDQPQPKAWPPPQVPDQFDWDHWDCVVVGTIIMTMTDDPQDDFFIQGQHPVVRCRDTPTDHSD/DDDDPVVVVVVVVVVLVVVLVVVCVVPPPQCFFQHAVVLLSQLLVQLVVQLVVQQPDDDDPFHGFGSLLRLLVSLQCCQEVPPSVNRRDHDPVVLVLLLLLLLLLLLLLLLLLADPVLCVQCPQLLVLLQAFLQVQLLVLQLVLCCPQVVDDNLLSSLLSLLLGAFASLQLRVLLSVLVVQFFQVVNRLSNSCSSSNLQSLLVSVLSNVLSLCVVVVHDHNVVSVVLSVVLLVLLLVLLQVLQVVLLPDLHPPDDPSLVVSLCSLSVQLSCLQVVCVVVVRRSSSSSSSSSSSNSSSVSVPPVCPSSSVVSVVVSVSSVSSNSSSQSNLDYCVLVDVPPNVSLLVSLVVSLVSSLVSQLVSCVPRPDDPLSSNLRSLLRQADTSSSSVCQQVQLVVCVVVPDPVSNVSSSSSNSSSVSSNSVGNRSSSSSNVRSRVPSTDGDD/DDDDPVVVVVVVVVVLVVVLVVVCVVPPPQCFFQHAVVLLSQLLVQLVVQLVVQQPDDDDPFHGFGSLLRLLVSLQCCQEVPPSVNRRDHDPVVLVLLLLLLLLLLLLLLLLLADPVLCVQCPQLLVLLQAFLQVQLLVLQLVLCCPQVVDDNLLSSLLSLLLGAFASLQLRVLLSVLVVQFFQVVNRLSNSCSSSNLQSLLVSVLSNVLSLCVVVVHDHNVVSVVLSVVLLVLLLVLLQVLQVVLLPDLHPPDDPSLVVSLCSLSVQLSCLQVVCVVVVRRSSSSSSSSSSSNSSSVSVPPVCPSSSVVSVVVSVSSVSSNSSSQSNLDYCVLVDVPPNVSLLVSLVVSLVSSLVSQLVSCVPRPDDPLSSNLRSLLRQADTSSSSVCQQVQLVVCVVVPDPVSNVSSSSSNSSSVSSNSVGNRSSSSSNVRSRVPSTDGDD/DFAKEWPAAEDEDAQFAKDKTKIFTPDWQFQQKWKKWAAPVGDIDTAAGRQARGDPPHDPQWGRHDGTGITMIMGHGHHPVRFTKMKIWGDSDDDIHIYPIHGYAYDDDFDWWPFDWDADDVCCLVVFKGKTKTKTWFGPDPDDDWFWQFVNDGDPDQKDWDKDPQDPPRRGIIIMIMGIDGSVVVVVTDDTDTDD

B-factor: mean 103.67, std 43.48, range [20.0, 252.65]

Sequence (1692 aa):
DIVMTQTTSSLSASLGDRVTISCRASQDISNYLNWFQQKPDGTVKLLICYTSRLHSGVPSRFSGSGSGTDYSLTISNLEQEDIATYFCQQDSKHPWTFGGGTKLEIKRADAAPTVSIFPPSSEQLTSGGASVVCFLNNFYPKDINVKWKIDGSERQNGVLNSWTDQDSKDSTYSMSSTLTLTKDEYERHNSYTCEAEVQLQESGPELVKPGASVKMSCKASGYTFTNYFIHWVKQKPGQGLEWIGYINPYNDITKFNEKFKGKATLTSDKSSRTAYMELSSLTSEDSAVYYCARCDGYYRYYAMDYWGQGTSVTVSSAKTTAPSVYPLAPVTLGCLVKGYFPEPVTLTWNSGSLSSGVHTFPAVLQSDLYTLSSSVTVPSQSITCNVAHPASSTKVDKKIEPREVQLQESGPELVKPGASVKMSCKASGYTFTNYFIHWVKQKPGQGLEWIGYINPYNDITKFNEKFKGKATLTSDKSSRTAYMELSSLTSEDSAVYYCARCDGYYRYYAMDYWGQGTSVTVSSAKTTAPSVYPLAPVTLGCLVKGYFPEPVTLTWNSGSLSSGVHTFPAVLQSDLYTLSSSVTVPSQSITCNVAHPASSTKVDKKIEPRPPHGLLDRVITNVTIIVLLWAVVWSITGSECLPGGNLFGIIILFYCAIIGGKLLGLIKLPTLPPLPSLLGMLLAGFLIRNIPVINDNVQIKHKWSSSLRSIALSIILVRAGLGLDSKALKKLKGVCVRLSMGPCIVEACTSALLAHYLLGLPWQWGFILGFVLGAVSPAVVVPSMLLLQGGGYGVEKGVPTLLMAAGSFDDILAITGFNTCLGIAFSTGSTVFNVLRGVLEVVIGVATGSVLGFFIQYFPSRDQDKLVCKRTFLVLGLSVLAVFSSVHFGFPGSGGLCTLVMAFLAGMGWTSEKAEVEKIIAVAWDIFQPLLFGLIGAEVSIASLRPETVGLCVATVGIAVLIRILTTFLMVCFAGFNLKEKIFISFAWLPKATVQAAIGSVALDTARSHGEKQLEDYGMDVLTVAFLSILITAPIGSLLIGLLGPRLLQKVEPPHGLLDRVITNVTIIVLLWAVVWSITGSECLPGGNLFGIIILFYCAIIGGKLLGLIKLPTLPPLPSLLGMLLAGFLIRNIPVINDNVQIKHKWSSSLRSIALSIILVRAGLGLDSKALKKLKGVCVRLSMGPCIVEACTSALLAHYLLGLPWQWGFILGFVLGAVSPAVVVPSMLLLQGGGYGVEKGVPTLLMAAGSFDDILAITGFNTCLGIAFSTGSTVFNVLRGVLEVVIGVATGSVLGFFIQYFPSRDQDKLVCKRTFLVLGLSVLAVFSSVHFGFPGSGGLCTLVMAFLAGMGWTSEKAEVEKIIAVAWDIFQPLLFGLIGAEVSIASLRPETVGLCVATVGIAVLIRILTTFLMVCFAGFNLKEKIFISFAWLPKATVQAAIGSVALDTARSHGEKQLEDYGMDVLTVAFLSILITAPIGSLLIGLLGPRLLQKVEDIVMTQTTSSLSASLGDRVTISCRASQDISNYLNWFQQKPDGTVKLLICYTSRLHSGVPSRFSGSGSGTDYSLTISNLEQEDIATYFCQQDSKHPWTFGGGTKLEIKRADAAPTVSIFPPSSEQLTSGGASVVCFLNNFYPKDINVKWKIDGSERQNGVLNSWTDQDSKDSTYSMSSTLTLTKDEYERHNSYTCEA

Solvent-accessible surface area: 70277 Å² total; per-residue (Å²): 108,3,90,16,66,16,96,66,79,48,38,55,8,42,72,59,70,144,10,76,3,46,2,122,8,55,92,100,0,58,41,12,0,4,0,1,5,18,49,87,113,19,80,4,89,5,0,0,9,60,10,68,92,74,45,96,79,16,47,103,51,7,62,3,56,26,80,36,42,88,2,29,0,24,0,42,72,1,58,113,87,0,26,0,16,0,7,0,1,0,6,8,63,31,20,24,22,16,4,57,6,3,71,2,19,28,119,62,77,106,33,81,38,76,50,39,66,6,30,11,30,91,65,6,30,106,58,41,28,7,13,16,1,3,5,5,11,44,4,11,56,115,108,47,94,47,68,5,54,22,56,57,39,64,82,131,118,30,57,32,28,6,137,23,94,35,41,108,186,60,13,8,17,6,2,5,0,11,13,72,44,80,96,76,35,53,100,122,30,140,63,53,65,17,77,55,158,30,110,11,114,10,34,44,104,31,105,17,66,54,25,15,73,14,105,0,29,2,92,1,52,50,33,26,6,8,44,46,13,1,2,0,0,21,26,47,94,86,118,21,11,63,2,0,0,21,2,8,0,84,78,73,81,57,45,36,14,98,139,16,117,66,51,5,69,14,52,18,52,76,101,40,69,8,0,49,0,50,2,48,62,1,60,78,109,9,27,6,41,3,6,0,0,19,2,26,3,67,53,52,43,15,11,1,35,86,23,4,76,16,0,48,2,34,13,16,78,40,131,80,61,52,7,32,1,25,22,0,10,99,115,18,11,1,2,1,0,31,6,1,34,15,77,82,3,86,20,52,18,54,110,53,14,114,90,68,15,51,30,66,1,73,26,36,86,48,102,42,66,30,11,14,4,1,1,8,55,106,131,81,132,17,37,19,1,43,1,31,0,71,57,33,72,42,119,24,66,96,146,9,94,80,172,159,32,106,12,116,12,33,42,107,43,107,13,63,53,26,9,75,12,98,0,31,2,93,2,50,46,34,28,8,10,43,48,14,2,1,0,0,23,24,41,96,90,118,18,9,52,3,0,0,20,3,7,0,88,79,73,76,58,44,38,15,91,146,14,120,63,49,6,69,13,52,20,50,78,104,40,75,9,0,47,0,49,2,46,61,2,59,77,106,12,28,5,43,3,6,0,0,20,1,25,4,68,51,52,44,14,10,0,33,86,22,4,76,18,0,51,3,32,12,17,74,31,115,80,60,52,5,25,2,17,29,2,10,105,116,36,11,2,5,12,0,75,3,0,28,16,78,82,2,86,23,51,15,55,113,56,17,112,92,64,15,42,40,61,2,71,26,33,88,47,95,43,56,30,17,15,4,0,2,6,58,96,131,78,133,15,36,14,1,42,2,31,0,68,57,33,74,35,118,40,70,88,154,11,94,76,178,155,40,121,50,136,97,4,138,75,71,1,56,84,33,37,65,82,8,56,78,12,17,29,50,19,50,47,21,86,68,0,74,86,33,18,8,34,32,0,21,23,50,0,41,34,46,0,49,85,11,4,129,100,40,28,134,107,101,161,57,135,57,38,67,47,19,39,12,46,1,11,2,78,12,0,42,89,10,33,37,71,75,92,69,8,46,71,12,28,39,119,128,128,113,9,40,14,25,31,29,29,0,44,0,4,0,8,0,26,0,1,1,6,10,43,36,134,4,39,129,130,17,139,40,14,9,91,86,0,7,90,16,0,0,72,58,0,0,61,28,2,0,72,25,0,60,156,76,30,48,0,39,113,78,4,0,63,0,0,0,31,2,2,0,1,0,0,3,1,3,1,1,20,24,0,21,126,16,42,70,32,9,46,0,53,76,69,4,0,0,1,0,0,0,1,0,2,8,72,2,24,13,43,1,32,27,10,3,50,18,18,19,10,86,21,11,106,79,78,58,62,95,118,23,69,84,62,6,78,76,7,61,84,72,0,67,55,60,0,34,102,35,0,105,56,0,32,132,48,4,12,141,113,28,126,126,25,48,75,29,5,14,63,1,0,40,6,16,0,12,40,12,7,24,26,14,82,126,130,37,62,53,18,2,2,17,11,3,0,4,28,0,0,28,20,0,3,78,24,1,84,100,65,49,54,84,0,42,134,74,0,25,74,21,5,90,92,38,32,8,18,0,0,0,4,0,0,12,53,0,15,106,13,13,32,76,114,87,34,40,47,76,0,62,41,2,0,29,79,0,14,103,56,0,26,119,13,0,62,114,43,0,37,184,25,67,16,53,102,94,2,27,53,1,0,4,66,0,1,9,0,0,0,20,10,0,12,63,25,0,42,52,0,1,74,34,0,22,75,96,11,53,7,70,31,18,18,40,0,19,11,0,6,11,0,0,12,14,0,0,52,68,2,0,16,72,0,19,34,32,2,42,55,20,0,68,173,25,4,104,107,73,195,158,41,122,50,138,96,3,139,73,70,1,56,82,32,38,64,84,8,54,79,13,17,28,52,19,50,48,21,86,69,0,75,88,34,18,8,35,31,0,20,24,51,0,41,32,46,0,51,85,11,4,128,101,39,28,133,111,101,160,57,135,56,38,67,47,18,40,12,46,1,10,2,81,12,0,41,89,12,35,37,73,77,91,68,10,49,70,13,32,38,119,128,123,112,8,40,15,26,29,29,31,0,45,0,4,0,8,0,26,0,1,1,7,10,43,36,133,5,38,129,132,16,142,39,15,8,91,85,0,8,90,16,0,0,72,57,0,0,60,28,3,0,74,24,0,60,156,77,28,48,1,36,112,76,4,0,63,0,0,0,31,1,1,0,1,0,0,3,1,3,0,2,20,23,0,21,124,15,42,70,32,9,46,0,52,76,69,3,0,0,1,0,0,1,1,0,2,9,71,2,25,13,45,1,32,26,10,2,51,20,17,19,10,84,21,12,106,78,78,58,62,93,120,22,70,85,62,6,78,77,7,61,84,71,0,68,54,61,0,34,103,36,0,106,54,1,31,128,44,4,13,139,111,30,129,127,26,48,75,31,4,13,64,1,0,39,6,15,0,14,39,13,7,24,25,14,82,121,130,37,63,53,19,2,2,17,11,4,0,4,28,0,0,29,22,0,2,78,23,1,83,98,65,47,53,84,0,42,133,76,0,25,76,20,5,92,93,37,32,8,18,0,0,0,4,0,0,13,52,0,15,106,15,12,33,76,114,86,34,40,48,76,0,62,41,3,0,29,81,0,14,105,54,1,26,120,13,0,63,115,42,0,36,180,25,66,17,53,101,92,2,27,53,1,0,3,66,1,1,8,0,0,0,18,11,0,11,62,26,0,41,54,0,1,72,34,0,19,75,97,10,54,7,69,31,17,18,41,0,17,8,0,6,11,0,0,12,14,0,0,52,69,1,0,17,71,0,18,33,34,2,43,57,20,0,68,170,27,4,105,104,75,193,106,3,92,16,66,15,94,64,80,49,37,56,8,42,72,59,69,144,11,75,4,47,1,119,7,55,93,99,0,58,41,13,0,4,0,1,5,17,49,86,112,20,80,6,88,4,0,0,10,61,8,68,92,71,48,96,80,15,47,104,52,7,63,3,56,25,81,36,42,89,2,29,0,26,0,42,72,1,58,113,89,0,27,0,16,0,7,0,1,0,6,7,62,32,20,25,24,17,4,56,5,3,72,3,19,28,116,63,78,106,33,82,38,71,51,34,59,3,23,11,30,89,65,3,30,106,55,40,32,7,6,16,0,3,3,4,7,44,4,10,58,115,109,46,95,47,67,5,52,23,55,56,40,65,81,130,117,31,56,30,27,7,139,24,94,35,42,107,188,61,14,7,18,4,2,4,2,8,14,71,47,79,98,75,38,53,100,120,30,142,62,53,65,15,78,54

Nearest PDB structures (foldseek):
  3cvh-assembly2_Q  TM=9.364E-01  e=1.126E-27  Mus musculus
  6svl-assembly1_A  TM=8.324E-01  e=4.689E-28  Homo sapiens
  8ulk-assembly1_F  TM=9.299E-01  e=1.645E-26  Homo sapiens
  7kpb-assembly1_H  TM=8.939E-01  e=8.500E-26  Mus musculus
  8sja-assembly1_D  TM=8.229E-01  e=2.148E-24  Homo sapiens

Radius of gyration: 43.35 Å; Cα contacts (8 Å, |Δi|>4): 3534; chains: 6; bounding box: 68×101×122 Å

Organism: Homo sapiens (NCBI:txid9606)